Protein 2K3P (pdb70)

Sequence (161 aa):
SGNYLGVSQNFGRIAPVTGGTAGISVGVPGYLRTPSSTILAPSNAQIISLGLQTTLAPVLSSSGLSSASASARVSSLAQSLASALSTSRGTLSLSTFLNLLSSISSEIRASTSLDGTQATVEVLLEALAALLQVINGAQITDVNVSSVPSVNAALVSALVASGNYLGVSQNFGRIAPVTGGTAGISVGVPGYLRTPSSTILAPSNAQIISLGLQTTLAPVLSSSGLSSASASARVSSLAQSLASALSTSRGTLSLSTFLNLLSSISSEIRASTSLDGTQATVEVLLEALAALLQVINGAQITDVNVSSVPSVNAALVSALVASGNYLGVSQNFGRIAPVTGGTAGISVGVPGYLRTPSSTILAPSNAQIISLGLQTTLAPVLSSSGLSSASASARVSSLAQSLASALSTSRGTLSLSTFLNLLSSISSEIRASTSLDGTQATVEVLLEALAALLQVINGAQITDVNVSSVPSVNAALVSALVASGNYLGVSQNFGRIAPVTGGTAGISVGVPGYLRTPSSTILAPSNAQIISLGLQTTLAPVLSSSGLSSASASARVSSLAQSLASALSTSRGTLSLSTFLNLLSSISSEIRASTSLDGTQATVEVLLEALAALLQVINGAQITDVNVSSVPSVNAALVSALVASGNYLGVSQNFGRIAPVTGGTAGISVGVPGYLRTPSSTILAPSNAQIISLGLQTTLAPVLSSSGLSSASASARVSSLAQSLASALSTSRGTLSLSTFLNLLSSISSEIRASTSLDGTQATVEVLLEALAALLQVINGAQITDVNVSSVPSVNAALVSALVASGNYLGVSQNFGRIAPVTGGTAGISVGVPGYLRTPSSTILAPSNAQIISLGLQTTLAPVLSSSGLSSASASARVSSLAQSLASALSTSRGTLSLSTFLNLLSSISSEIRASTSLDGTQATVEVLLEALAALLQVINGAQITDVNVSSVPSVNAALVSALVASGNYLGVSQNFGRIAPVTGGTAGISVGVPGYLRTPSSTILAPSNAQIISLGLQTTLAPVLSSSGLSSASASARVSSLAQSLASALSTSRGTLSLSTFLNLLSSISSEIRASTSLDGTQATVEVLLEALAALLQVINGAQITDVNVSSVPSVNAALVSALVASGNYLGVSQNFGRIAPVTGGTAGISVGVPGYLRTPSSTILAPSNAQIISLGLQTTLAPVLSSSGLSSASASARVSSLAQSLASALSTSRGTLSLSTFLNLLSSISSEIRASTSLDGTQATVEVLLEALAALLQVINGAQITDVNVSSVPSVNAALVSALVASGNYLGVSQNFGRIAPVTGGTAGISVGVPGYLRTPSSTILAPSNAQIISLGLQTTLAPVLSSSGLSSASASARVSSLAQSLASALSTSRGTLSLSTFLNLLSSISSEIRASTSLDGTQATVEVLLEALAALLQVINGAQITDVNVSSVPSVNAALVSALVASGNYLGVSQNFGRIAPVTGGTAGISVGVPGYLRTPSSTILAPSNAQIISLGLQTTLAPVLSSSGLSSASASARVSSLAQSLASALSTSRGTLSLSTFLNLLSSISSEIRASTSLDGTQATVEVLLEALAALLQVINGAQITDVNVSSVPSVNAALVSALVA

GO terms:
  GO:0042802 identical protein binding (F, IPI)

Foldseek 3Di:
DCCPPVVPPVPDCVDCPDDDPDDDCDDDPVQPPQDPPPPCRPPCNVVVCLVCLLLCQLVVVPHDDLPSLLSSLLSNQLVLVVCCVPPDPQDDDDVVVLVVQVVSCVVGPALPDVFAPSLVSLLVSVVVSQVVSCVSPNPPPNRPPDCRPNRHVSSVVSNVD

CATH classification: 1.10.10.1350

Structure (mmCIF, N/CA/C/O backbone):
data_2K3P
#
_entry.id   2K3P
#
loop_
_atom_site.group_PDB
_atom_site.id
_atom_site.type_symbol
_atom_site.label_atom_id
_atom_site.label_alt_id
_atom_site.label_comp_id
_atom_site.label_asym_id
_atom_site.label_entity_id
_atom_site.label_seq_id
_atom_site.pdbx_PDB_ins_code
_atom_site.Cartn_x
_atom_site.Cartn_y
_atom_site.Cartn_z
_atom_site.occupancy
_atom_site.B_iso_or_equiv
_atom_site.auth_seq_id
_atom_site.auth_comp_id
_atom_site.auth_asym_id
_atom_site.auth_atom_id
_atom_site.pdbx_PDB_model_num
ATOM 1 N N . SER A 1 1 ? 3.398 43.064 -10.250 1.00 0.00 1 SER A N 1
ATOM 2 C CA . SER A 1 1 ? 3.727 44.298 -9.490 1.00 0.00 1 SER A CA 1
ATOM 3 C C . SER A 1 1 ? 4.496 43.956 -8.204 1.00 0.00 1 SER A C 1
ATOM 4 O O . SER A 1 1 ? 4.974 42.827 -8.061 1.00 0.00 1 SER A O 1
ATOM 11 N N . GLY A 1 2 ? 4.641 44.897 -7.262 1.00 0.00 2 GLY A N 1
ATOM 12 C CA . GLY A 1 2 ? 5.450 44.761 -6.043 1.00 0.00 2 GLY A CA 1
ATOM 13 C C . GLY A 1 2 ? 4.719 45.231 -4.781 1.00 0.00 2 GLY A C 1
ATOM 14 O O . GLY A 1 2 ? 4.461 46.423 -4.611 1.00 0.00 2 GLY A O 1
ATOM 18 N N . ASN A 1 3 ? 4.421 44.290 -3.880 1.00 0.00 3 ASN A N 1
ATOM 19 C CA . ASN A 1 3 ? 3.825 44.550 -2.560 1.00 0.00 3 ASN A CA 1
ATOM 20 C C . ASN A 1 3 ? 4.865 44.758 -1.436 1.00 0.00 3 ASN A C 1
ATOM 21 O O . ASN A 1 3 ? 4.481 44.953 -0.281 1.00 0.00 3 ASN A O 1
ATOM 32 N N . TYR A 1 4 ? 6.169 44.766 -1.748 1.00 0.00 4 TYR A N 1
ATOM 33 C CA . TYR A 1 4 ? 7.246 45.134 -0.814 1.00 0.00 4 TYR A CA 1
ATOM 34 C C . TYR A 1 4 ? 6.989 46.527 -0.199 1.00 0.00 4 TYR A C 1
ATOM 35 O O . TYR A 1 4 ? 6.936 47.535 -0.910 1.00 0.00 4 TYR A O 1
ATOM 53 N N . LEU A 1 5 ? 6.741 46.577 1.120 1.00 0.00 5 LEU A N 1
ATOM 54 C CA . LEU A 1 5 ? 6.269 47.769 1.854 1.00 0.00 5 LEU A CA 1
ATOM 55 C C . LEU A 1 5 ? 5.102 48.518 1.148 1.00 0.00 5 LEU A C 1
ATOM 56 O O . LEU A 1 5 ? 4.952 49.726 1.308 1.00 0.00 5 LEU A O 1
ATOM 72 N N . GLY A 1 6 ? 4.322 47.835 0.295 1.00 0.00 6 GLY A N 1
ATOM 73 C CA . GLY A 1 6 ? 3.359 48.395 -0.674 1.00 0.00 6 GLY A CA 1
ATOM 74 C C . GLY A 1 6 ? 3.782 49.675 -1.421 1.00 0.00 6 GLY A C 1
ATOM 75 O O . GLY A 1 6 ? 2.912 50.446 -1.826 1.00 0.00 6 GLY A O 1
ATOM 79 N N . VAL A 1 7 ? 5.090 49.947 -1.561 1.00 0.00 7 VAL A N 1
ATOM 80 C CA . VAL A 1 7 ? 5.681 51.229 -2.025 1.00 0.00 7 VAL A CA 1
ATOM 81 C C . VAL A 1 7 ? 5.259 52.466 -1.179 1.00 0.00 7 VAL A C 1
ATOM 82 O O . VAL A 1 7 ? 5.623 53.601 -1.488 1.00 0.00 7 VAL A O 1
ATOM 95 N N . SER A 1 8 ? 4.536 52.282 -0.067 1.00 0.00 8 SER A N 1
ATOM 96 C CA . SER A 1 8 ? 4.048 53.339 0.834 1.00 0.00 8 SER A CA 1
ATOM 97 C C . SER A 1 8 ? 3.628 52.764 2.196 1.00 0.00 8 SER A C 1
ATOM 98 O O . SER A 1 8 ? 3.021 51.694 2.257 1.00 0.00 8 SER A O 1
ATOM 106 N N . GLN A 1 9 ? 3.883 53.487 3.294 1.00 0.00 9 GLN A N 1
ATOM 107 C CA . GLN A 1 9 ? 3.627 53.041 4.677 1.00 0.00 9 GLN A CA 1
ATOM 108 C C . GLN A 1 9 ? 2.164 52.623 4.963 1.00 0.00 9 GLN A C 1
ATOM 109 O O . GLN A 1 9 ? 1.907 51.878 5.910 1.00 0.00 9 GLN A O 1
ATOM 123 N N . ASN A 1 10 ? 1.205 53.033 4.125 1.00 0.00 10 ASN A N 1
ATOM 124 C CA . ASN A 1 10 ? -0.200 52.607 4.183 1.00 0.00 10 ASN A CA 1
ATOM 125 C C . ASN A 1 10 ? -0.430 51.092 3.918 1.00 0.00 10 ASN A C 1
ATOM 126 O O . ASN A 1 10 ? -1.548 50.604 4.095 1.00 0.00 10 ASN A O 1
ATOM 137 N N . PHE A 1 11 ? 0.597 50.338 3.498 1.00 0.00 11 PHE A N 1
ATOM 138 C CA . PHE A 1 11 ? 0.520 48.920 3.100 1.00 0.00 11 PHE A CA 1
ATOM 139 C C . PHE A 1 11 ? -0.024 47.931 4.150 1.00 0.00 11 PHE A C 1
ATOM 140 O O . PHE A 1 11 ? -0.369 46.807 3.791 1.00 0.00 11 PHE A O 1
ATOM 157 N N . GLY A 1 12 ? -0.137 48.314 5.428 1.00 0.00 12 GLY A N 1
ATOM 158 C CA . GLY A 1 12 ? -0.645 47.465 6.521 1.00 0.00 12 GLY A CA 1
ATOM 159 C C . GLY A 1 12 ? -2.052 46.871 6.306 1.00 0.00 12 GLY A C 1
ATOM 160 O O . GLY A 1 12 ? -2.407 45.891 6.962 1.00 0.00 12 GLY A O 1
ATOM 164 N N . ARG A 1 13 ? -2.834 47.419 5.363 1.00 0.00 13 ARG A N 1
ATOM 165 C CA . ARG A 1 13 ? -4.171 46.947 4.934 1.00 0.00 13 ARG A CA 1
ATOM 166 C C . ARG A 1 13 ? -4.224 46.511 3.459 1.00 0.00 13 ARG A C 1
ATOM 167 O O . ARG A 1 13 ? -5.304 46.398 2.879 1.00 0.00 13 ARG A O 1
ATOM 188 N N . ILE A 1 14 ? -3.059 46.263 2.856 1.00 0.00 14 ILE A N 1
ATOM 189 C CA . ILE A 1 14 ? -2.859 45.879 1.452 1.00 0.00 14 ILE A CA 1
ATOM 190 C C . ILE A 1 14 ? -2.129 44.527 1.428 1.00 0.00 14 ILE A C 1
ATOM 191 O O . ILE A 1 14 ? -0.900 44.444 1.489 1.00 0.00 14 ILE A O 1
ATOM 206 N N . ALA A 1 15 ? -2.922 43.453 1.405 1.00 0.00 15 ALA A N 1
ATOM 207 C CA . ALA A 1 15 ? -2.473 42.064 1.260 1.00 0.00 15 ALA A CA 1
ATOM 208 C C . ALA A 1 15 ? -1.612 41.842 -0.015 1.00 0.00 15 ALA A C 1
ATOM 209 O O . ALA A 1 15 ? -1.603 42.705 -0.901 1.00 0.00 15 ALA A O 1
ATOM 216 N N . PRO A 1 16 ? -0.907 40.699 -0.165 1.00 0.00 16 PRO A N 1
ATOM 217 C CA . PRO A 1 16 ? -0.143 40.367 -1.372 1.00 0.00 16 PRO A CA 1
ATOM 218 C C . PRO A 1 16 ? -1.044 40.032 -2.585 1.00 0.00 16 PRO A C 1
ATOM 219 O O . PRO A 1 16 ? -1.128 38.886 -3.032 1.00 0.00 16 PRO A O 1
ATOM 230 N N . VAL A 1 17 ? -1.737 41.042 -3.127 1.00 0.00 17 VAL A N 1
ATOM 231 C CA . VAL A 1 17 ? -2.537 41.013 -4.375 1.00 0.00 17 VAL A CA 1
ATOM 232 C C . VAL A 1 17 ? -1.621 40.972 -5.621 1.00 0.00 17 VAL A C 1
ATOM 233 O O . VAL A 1 17 ? -1.732 41.784 -6.541 1.00 0.00 17 VAL A O 1
ATOM 246 N N . THR A 1 18 ? -0.654 40.052 -5.629 1.00 0.00 18 THR A N 1
ATOM 247 C CA . THR A 1 18 ? 0.358 39.859 -6.684 1.00 0.00 18 THR A CA 1
ATOM 248 C C . THR A 1 18 ? 0.642 38.370 -6.913 1.00 0.00 18 THR A C 1
ATOM 249 O O . THR A 1 18 ? 0.739 37.582 -5.968 1.00 0.00 18 THR A O 1
ATOM 260 N N . GLY A 1 19 ? 0.754 37.985 -8.189 1.00 0.00 19 GLY A N 1
ATOM 261 C CA . GLY A 1 19 ? 0.853 36.597 -8.663 1.00 0.00 19 GLY A CA 1
ATOM 262 C C . GLY A 1 19 ? -0.443 36.127 -9.341 1.00 0.00 19 GLY A C 1
ATOM 263 O O . GLY A 1 19 ? -1.543 36.515 -8.939 1.00 0.00 19 GLY A O 1
ATOM 267 N N . GLY A 1 20 ? -0.317 35.289 -10.373 1.00 0.00 20 GLY A N 1
ATOM 268 C CA . GLY A 1 20 ? -1.447 34.691 -11.104 1.00 0.00 20 GLY A CA 1
ATOM 269 C C . GLY A 1 20 ? -1.084 34.236 -12.520 1.00 0.00 20 GLY A C 1
ATOM 270 O O . GLY A 1 20 ? -1.435 33.128 -12.928 1.00 0.00 20 GLY A O 1
ATOM 274 N N . THR A 1 21 ? -0.329 35.059 -13.255 1.00 0.00 21 THR A N 1
A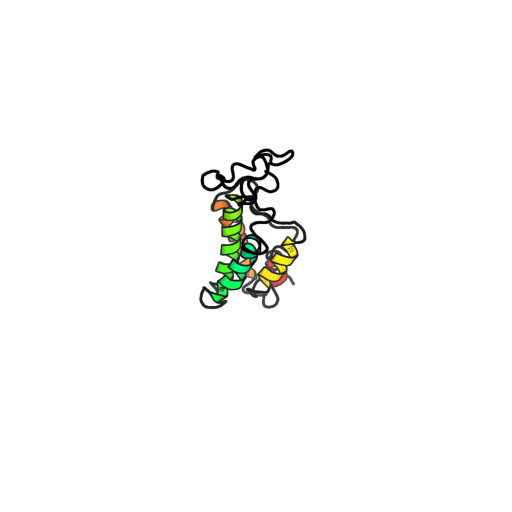TOM 275 C CA . THR A 1 21 ? 0.247 34.705 -14.566 1.00 0.00 21 THR A CA 1
ATOM 276 C C . THR A 1 21 ? 1.325 33.629 -14.396 1.00 0.00 21 THR A C 1
ATOM 277 O O . THR A 1 21 ? 2.395 33.890 -13.842 1.00 0.00 21 THR A O 1
ATOM 288 N N . ALA A 1 22 ? 1.047 32.417 -14.880 1.00 0.00 22 ALA A N 1
ATOM 289 C CA . ALA A 1 22 ? 1.890 31.221 -14.745 1.00 0.00 22 ALA A CA 1
ATOM 290 C C . ALA A 1 22 ? 2.635 30.894 -16.061 1.00 0.00 22 ALA A C 1
ATOM 291 O O . ALA A 1 22 ? 2.707 29.740 -16.495 1.00 0.00 22 ALA A O 1
ATOM 298 N N . GLY A 1 23 ? 3.138 31.932 -16.741 1.00 0.00 23 GLY A N 1
ATOM 299 C CA . GLY A 1 23 ? 3.711 31.831 -18.087 1.00 0.00 23 GLY A CA 1
ATOM 300 C C . GLY A 1 23 ? 2.690 31.350 -19.126 1.00 0.00 23 GLY A C 1
ATOM 301 O O . GLY A 1 23 ? 1.490 31.614 -19.016 1.00 0.00 23 GLY A O 1
ATOM 305 N N . ILE A 1 24 ? 3.165 30.606 -20.127 1.00 0.00 24 ILE A N 1
ATOM 306 C CA . ILE A 1 24 ? 2.357 29.956 -21.183 1.00 0.00 24 ILE A CA 1
ATOM 307 C C . ILE A 1 24 ? 1.449 28.797 -20.692 1.00 0.00 24 ILE A C 1
ATOM 308 O O . ILE A 1 24 ? 0.850 28.101 -21.513 1.00 0.00 24 ILE A O 1
ATOM 323 N N . SER A 1 25 ? 1.302 28.593 -19.377 1.00 0.00 25 SER A N 1
ATOM 324 C CA . SER A 1 25 ? 0.596 27.459 -18.751 1.00 0.00 25 SER A CA 1
ATOM 325 C C . SER A 1 25 ? -0.348 27.901 -17.619 1.00 0.00 25 SER A C 1
ATOM 326 O O . SER A 1 25 ? -0.269 27.397 -16.498 1.00 0.00 25 SER A O 1
ATOM 334 N N . VAL A 1 26 ? -1.250 28.851 -17.904 1.00 0.00 26 VAL A N 1
ATOM 335 C CA . VAL A 1 26 ? -2.288 29.384 -16.988 1.00 0.00 26 VAL A CA 1
ATOM 336 C C . VAL A 1 26 ? -3.135 28.262 -16.354 1.00 0.00 26 VAL A C 1
ATOM 337 O O . VAL A 1 26 ? -4.105 27.789 -16.946 1.00 0.00 26 VAL A O 1
ATOM 350 N N . GLY A 1 27 ? -2.756 27.817 -15.150 1.00 0.00 27 GLY A N 1
ATOM 351 C CA . GLY A 1 27 ? -3.416 26.739 -14.398 1.00 0.00 27 GLY A CA 1
ATOM 352 C C . GLY A 1 27 ? -3.505 25.387 -15.128 1.00 0.00 27 GLY A C 1
ATOM 353 O O . GLY A 1 27 ? -4.463 24.643 -14.907 1.00 0.00 27 GLY A O 1
ATOM 357 N N . VAL A 1 28 ? -2.545 25.066 -16.010 1.00 0.00 28 VAL A N 1
ATOM 358 C CA . VAL A 1 28 ? -2.571 23.871 -16.885 1.00 0.00 28 VAL A CA 1
ATOM 359 C C . VAL A 1 28 ? -1.205 23.146 -16.936 1.00 0.00 28 VAL A C 1
ATOM 360 O O . VAL A 1 28 ? -0.521 23.153 -17.963 1.00 0.00 28 VAL A O 1
ATOM 373 N N . PRO A 1 29 ? -0.752 22.538 -15.817 1.00 0.00 29 PRO A N 1
ATOM 374 C CA . PRO A 1 29 ? 0.540 21.848 -15.755 1.00 0.00 29 PRO A CA 1
ATOM 375 C C . PRO A 1 29 ? 0.553 20.519 -16.538 1.00 0.00 29 PRO A C 1
ATOM 376 O O . PRO A 1 29 ? 1.389 20.345 -17.423 1.00 0.00 29 PRO A O 1
ATOM 387 N N . GLY A 1 30 ? -0.370 19.594 -16.233 1.00 0.00 30 GLY A N 1
ATOM 388 C CA . GLY A 1 30 ? -0.536 18.251 -16.826 1.00 0.00 30 GLY A CA 1
ATOM 389 C C . GLY A 1 30 ? 0.671 17.305 -16.704 1.00 0.00 30 GLY A C 1
ATOM 390 O O . GLY A 1 30 ? 0.628 16.332 -15.950 1.00 0.00 30 GLY A O 1
ATOM 394 N N . TYR A 1 31 ? 1.761 17.607 -17.413 1.00 0.00 31 TYR A N 1
ATOM 395 C CA . TYR A 1 31 ? 3.035 16.871 -17.420 1.00 0.00 31 TYR A CA 1
ATOM 396 C C . TYR A 1 31 ? 3.750 16.852 -16.055 1.00 0.00 31 TYR A C 1
ATOM 397 O O . TYR A 1 31 ? 4.540 15.947 -15.778 1.00 0.00 31 TYR A O 1
ATOM 415 N N . LEU A 1 32 ? 3.486 17.857 -15.211 1.00 0.00 32 LEU A N 1
ATOM 416 C CA . LEU A 1 32 ? 4.153 18.090 -13.924 1.00 0.00 32 LEU A CA 1
ATOM 417 C C . LEU A 1 32 ? 3.210 18.832 -12.951 1.00 0.00 32 LEU A C 1
ATOM 418 O O . LEU A 1 32 ? 3.518 19.916 -12.451 1.00 0.00 32 LEU A O 1
ATOM 434 N N . ARG A 1 33 ? 2.013 18.266 -12.712 1.00 0.00 33 ARG A N 1
ATOM 435 C CA . ARG A 1 33 ? 0.996 18.753 -11.748 1.00 0.00 33 ARG A CA 1
ATOM 436 C C . ARG A 1 33 ? 1.430 18.569 -10.280 1.00 0.00 33 ARG A C 1
ATOM 437 O O . ARG A 1 33 ? 0.702 18.001 -9.471 1.00 0.00 33 ARG A O 1
ATOM 458 N N . THR A 1 34 ? 2.643 18.997 -9.934 1.00 0.00 34 THR A N 1
ATOM 459 C CA . THR A 1 34 ? 3.216 18.960 -8.578 1.00 0.00 34 THR A CA 1
ATOM 460 C C . THR A 1 34 ? 2.199 19.458 -7.530 1.00 0.00 34 THR A C 1
ATOM 461 O O . THR A 1 34 ? 1.605 20.519 -7.745 1.00 0.00 34 THR A O 1
ATOM 472 N N . PRO A 1 35 ? 1.978 18.743 -6.403 1.00 0.00 35 PRO A N 1
ATOM 473 C CA . PRO A 1 35 ? 0.905 19.041 -5.440 1.00 0.00 35 PRO A CA 1
ATOM 474 C C . PRO A 1 35 ? 1.092 20.336 -4.613 1.00 0.00 35 PRO A C 1
ATOM 475 O O . PRO A 1 35 ? 0.331 20.593 -3.680 1.00 0.00 35 PRO A O 1
ATOM 486 N N . SER A 1 36 ? 2.069 21.177 -4.959 1.00 0.00 36 SER A N 1
ATOM 487 C CA . SER A 1 36 ? 2.266 22.551 -4.479 1.00 0.00 36 SER A CA 1
ATOM 488 C C . SER A 1 36 ? 2.957 23.395 -5.560 1.00 0.00 36 SER A C 1
ATOM 489 O O . SER A 1 36 ? 3.772 22.882 -6.331 1.00 0.00 36 SER A O 1
ATOM 497 N N . SER A 1 37 ? 2.648 24.693 -5.612 1.00 0.00 37 SER A N 1
ATOM 498 C CA . SER A 1 37 ? 3.073 25.657 -6.648 1.00 0.00 37 SER A CA 1
ATOM 499 C C . SER A 1 37 ? 4.548 26.112 -6.531 1.00 0.00 37 SER A C 1
ATOM 500 O O . SER A 1 37 ? 4.849 27.305 -6.619 1.00 0.00 37 SER A O 1
ATOM 508 N N . THR A 1 38 ? 5.477 25.176 -6.295 1.00 0.00 38 THR A N 1
ATOM 509 C CA . THR A 1 38 ? 6.848 25.450 -5.808 1.00 0.00 38 THR A CA 1
ATOM 510 C C . THR A 1 38 ? 7.907 24.609 -6.546 1.00 0.00 38 THR A C 1
ATOM 511 O O . THR A 1 38 ? 8.804 24.033 -5.934 1.00 0.00 38 THR A O 1
ATOM 522 N N . ILE A 1 39 ? 7.801 24.534 -7.882 1.00 0.00 39 ILE A N 1
ATOM 523 C CA . ILE A 1 39 ? 8.650 23.780 -8.837 1.00 0.00 39 ILE A CA 1
ATOM 524 C C . ILE A 1 39 ? 8.750 22.271 -8.518 1.00 0.00 39 ILE A C 1
ATOM 525 O O . ILE A 1 39 ? 8.052 21.461 -9.126 1.00 0.00 39 ILE A O 1
ATOM 540 N N . LEU A 1 40 ? 9.579 21.903 -7.538 1.00 0.00 40 LEU A N 1
ATOM 541 C CA . LEU A 1 40 ? 9.780 20.562 -6.989 1.00 0.00 40 LEU A CA 1
ATOM 542 C C . LEU A 1 40 ? 9.451 20.608 -5.486 1.00 0.00 40 LEU A C 1
ATOM 543 O O . LEU A 1 40 ? 10.314 20.417 -4.630 1.00 0.00 40 LEU A O 1
ATOM 559 N N . ALA A 1 41 ? 8.190 20.900 -5.160 1.00 0.00 41 ALA A N 1
ATOM 560 C CA . ALA A 1 41 ? 7.666 20.827 -3.796 1.00 0.00 41 ALA A CA 1
ATOM 561 C C . ALA A 1 41 ? 7.975 19.501 -3.048 1.00 0.00 41 ALA A C 1
ATOM 562 O O . ALA A 1 41 ? 8.317 19.579 -1.864 1.00 0.00 41 ALA A O 1
ATOM 569 N N . PRO A 1 42 ? 7.949 18.299 -3.679 1.00 0.00 42 PRO A N 1
ATOM 570 C CA . PRO A 1 42 ? 8.423 17.045 -3.071 1.00 0.00 42 PRO A CA 1
ATOM 571 C C . PRO A 1 42 ? 9.968 16.953 -3.006 1.00 0.00 42 PRO A C 1
ATOM 572 O O . PRO A 1 42 ? 10.536 15.911 -3.330 1.00 0.00 42 PRO A O 1
ATOM 583 N N . SER A 1 43 ? 10.645 18.040 -2.614 1.00 0.00 43 SER A N 1
ATOM 584 C CA . SER A 1 43 ? 12.099 18.292 -2.650 1.00 0.00 43 SER A CA 1
ATOM 585 C C . SER A 1 43 ? 12.940 17.195 -1.979 1.00 0.00 43 SER A C 1
ATOM 586 O O . SER A 1 43 ? 13.264 17.268 -0.790 1.00 0.00 43 SER A O 1
ATOM 594 N N . ASN A 1 44 ? 13.237 16.137 -2.742 1.00 0.00 44 ASN A N 1
ATOM 595 C CA . ASN A 1 44 ? 13.738 14.842 -2.266 1.00 0.00 44 ASN A CA 1
ATOM 596 C C . ASN A 1 44 ? 13.079 14.368 -0.947 1.00 0.00 44 ASN A C 1
ATOM 597 O O . ASN A 1 44 ? 13.755 13.916 -0.019 1.00 0.00 44 ASN A O 1
ATOM 608 N N . ALA A 1 45 ? 11.744 14.470 -0.880 1.00 0.00 45 ALA A N 1
ATOM 609 C CA . ALA A 1 45 ? 10.922 14.081 0.272 1.00 0.00 45 ALA A CA 1
ATOM 610 C C . ALA A 1 45 ? 9.810 13.108 -0.159 1.00 0.00 45 ALA A C 1
ATOM 611 O O . ALA A 1 45 ? 10.068 11.910 -0.220 1.00 0.00 45 ALA A O 1
ATOM 618 N N . GLN A 1 46 ? 8.615 13.579 -0.543 1.00 0.00 46 GLN A N 1
ATOM 619 C CA . GLN A 1 46 ? 7.507 12.720 -1.007 1.00 0.00 46 GLN A CA 1
ATOM 620 C C . GLN A 1 46 ? 7.902 11.794 -2.173 1.00 0.00 46 GLN A C 1
ATOM 621 O O . GLN A 1 46 ? 7.508 10.630 -2.190 1.00 0.00 46 GLN A O 1
ATOM 635 N N . ILE A 1 47 ? 8.707 12.268 -3.133 1.00 0.00 47 ILE A N 1
ATOM 636 C CA . ILE A 1 47 ? 9.156 11.428 -4.258 1.00 0.00 47 ILE A CA 1
ATOM 637 C C . ILE A 1 47 ? 10.160 10.338 -3.824 1.00 0.00 47 ILE A C 1
ATOM 638 O O . ILE A 1 47 ? 10.323 9.329 -4.506 1.00 0.00 47 ILE A O 1
ATOM 653 N N . ILE A 1 48 ? 10.785 10.508 -2.652 1.00 0.00 48 ILE A N 1
ATOM 654 C CA . ILE A 1 48 ? 11.672 9.534 -1.999 1.00 0.00 48 ILE A CA 1
ATOM 655 C C . ILE A 1 48 ? 10.891 8.669 -0.992 1.00 0.00 48 ILE A C 1
ATOM 656 O O . ILE A 1 48 ? 11.374 7.604 -0.625 1.00 0.00 48 ILE A O 1
ATOM 671 N N . SER A 1 49 ? 9.651 9.014 -0.619 1.00 0.00 49 SER A N 1
ATOM 672 C CA . SER A 1 49 ? 8.734 8.117 0.115 1.00 0.00 49 SER A CA 1
ATOM 673 C C . SER A 1 49 ? 8.387 6.835 -0.650 1.00 0.00 49 SER A C 1
ATOM 674 O O . SER A 1 49 ? 8.021 5.836 -0.033 1.00 0.00 49 SER A O 1
ATOM 682 N N . LEU A 1 50 ? 8.565 6.813 -1.975 1.00 0.00 50 LEU A N 1
ATOM 683 C CA . LEU A 1 50 ? 8.548 5.598 -2.805 1.00 0.00 50 LEU A CA 1
ATOM 684 C C . LEU A 1 50 ? 9.730 4.643 -2.526 1.00 0.00 50 LEU A C 1
ATOM 685 O O . LEU A 1 50 ? 9.668 3.468 -2.878 1.00 0.00 50 LEU A O 1
ATOM 701 N N . GLY A 1 51 ? 10.768 5.125 -1.837 1.00 0.00 51 GLY A N 1
ATOM 702 C CA . GLY A 1 51 ? 11.821 4.338 -1.196 1.00 0.00 51 GLY A CA 1
ATOM 703 C C . GLY A 1 51 ? 11.597 4.243 0.317 1.00 0.00 51 GLY A C 1
ATOM 704 O O . GLY A 1 51 ? 11.392 3.144 0.817 1.00 0.00 51 GLY A O 1
ATOM 708 N N . LEU A 1 52 ? 11.536 5.362 1.052 1.00 0.00 52 LEU A N 1
ATOM 709 C CA . LEU A 1 52 ? 11.471 5.399 2.526 1.00 0.00 52 LEU A CA 1
ATOM 710 C C . LEU A 1 52 ? 10.366 4.514 3.121 1.00 0.00 52 LEU A C 1
ATOM 711 O O . LEU A 1 52 ? 10.615 3.836 4.114 1.00 0.00 52 LEU A O 1
ATOM 727 N N . GLN A 1 53 ? 9.178 4.453 2.505 1.00 0.00 53 GLN A N 1
ATOM 728 C CA . GLN A 1 53 ? 8.097 3.553 2.926 1.00 0.00 53 GLN A CA 1
ATOM 729 C C . GLN A 1 53 ? 8.549 2.086 2.966 1.00 0.00 53 GLN A C 1
ATOM 730 O O . GLN A 1 53 ? 8.240 1.387 3.923 1.00 0.00 53 GLN A O 1
ATOM 744 N N . THR A 1 54 ? 9.278 1.596 1.957 1.00 0.00 54 THR A N 1
ATOM 745 C CA . THR A 1 54 ? 9.752 0.198 1.876 1.00 0.00 54 THR A CA 1
ATOM 746 C C . THR A 1 54 ? 11.116 -0.011 2.551 1.00 0.00 54 THR A C 1
ATOM 747 O O . THR A 1 54 ? 11.341 -1.066 3.148 1.00 0.00 54 THR A O 1
ATOM 758 N N . THR A 1 55 ? 11.963 1.024 2.626 1.00 0.00 55 THR A N 1
ATOM 759 C CA . THR A 1 55 ? 13.187 1.025 3.450 1.00 0.00 55 THR A CA 1
ATOM 760 C C . THR A 1 55 ? 12.860 0.861 4.937 1.00 0.00 55 THR A C 1
ATOM 761 O O . THR A 1 55 ? 13.489 0.053 5.621 1.00 0.00 55 THR A O 1
ATOM 772 N N . LEU A 1 56 ? 11.860 1.600 5.442 1.00 0.00 56 LEU A N 1
ATOM 773 C CA . LEU A 1 56 ? 11.435 1.572 6.847 1.00 0.00 56 LEU A CA 1
ATOM 774 C C . LEU A 1 56 ? 10.318 0.553 7.120 1.00 0.00 56 LEU A C 1
ATOM 775 O O . LEU A 1 56 ? 10.088 0.250 8.284 1.00 0.00 56 LEU A O 1
ATOM 791 N N . ALA A 1 57 ? 9.650 -0.024 6.114 1.00 0.00 57 ALA A N 1
ATOM 792 C CA . ALA A 1 57 ? 8.629 -1.060 6.320 1.00 0.00 57 ALA A CA 1
ATOM 793 C C . ALA A 1 57 ? 9.093 -2.226 7.225 1.00 0.00 57 ALA A C 1
ATOM 794 O O . ALA A 1 57 ? 8.413 -2.483 8.218 1.00 0.00 57 ALA A O 1
ATOM 801 N N . PRO A 1 58 ? 10.239 -2.906 6.994 1.00 0.00 58 PRO A N 1
ATOM 802 C CA . PRO A 1 58 ? 10.707 -3.940 7.920 1.00 0.00 58 PRO A CA 1
ATOM 803 C C . PRO A 1 58 ? 11.130 -3.347 9.273 1.00 0.00 58 PRO A C 1
ATOM 804 O O . PRO A 1 58 ? 10.926 -3.972 10.309 1.00 0.00 58 PRO A O 1
ATOM 815 N N . VAL A 1 59 ? 11.663 -2.123 9.299 1.00 0.00 59 VAL A N 1
ATOM 816 C CA . VAL A 1 59 ? 12.091 -1.433 10.531 1.00 0.00 59 VAL A CA 1
ATOM 817 C C . VAL A 1 59 ? 10.899 -1.092 11.447 1.00 0.00 59 VAL A C 1
ATOM 818 O O . VAL A 1 59 ? 11.008 -1.229 12.667 1.00 0.00 59 VAL A O 1
ATOM 831 N N . LEU A 1 60 ? 9.748 -0.707 10.879 1.00 0.00 60 LEU A N 1
ATOM 832 C CA . LEU A 1 60 ? 8.530 -0.334 11.616 1.00 0.00 60 LEU A CA 1
ATOM 833 C C . LEU A 1 60 ? 7.600 -1.534 11.891 1.00 0.00 60 LEU A C 1
ATOM 834 O O . LEU A 1 60 ? 6.947 -1.573 12.934 1.00 0.00 60 LEU A O 1
ATOM 850 N N . SER A 1 61 ? 7.586 -2.544 11.012 1.00 0.00 61 SER A N 1
ATOM 851 C CA . SER A 1 61 ? 6.784 -3.778 11.133 1.00 0.00 61 SER A CA 1
ATOM 852 C C . SER A 1 61 ? 7.531 -4.913 11.868 1.00 0.00 61 SER A C 1
ATOM 853 O O . SER A 1 61 ? 7.356 -6.094 11.555 1.00 0.00 61 SER A O 1
ATOM 861 N N . SER A 1 62 ? 8.359 -4.562 12.860 1.00 0.00 62 SER A N 1
ATOM 862 C CA . SER A 1 62 ? 9.083 -5.479 13.763 1.00 0.00 62 SER A CA 1
ATOM 863 C C . SER A 1 62 ? 10.055 -6.454 13.069 1.00 0.00 62 SER A C 1
ATOM 864 O O . SER A 1 62 ? 9.936 -7.677 13.184 1.00 0.00 62 SER A O 1
ATOM 872 N N . SER A 1 63 ? 11.049 -5.885 12.378 1.00 0.00 63 SER A N 1
ATOM 873 C CA . SER A 1 63 ? 12.155 -6.543 11.656 1.00 0.00 63 SER A CA 1
ATOM 874 C C . SER A 1 63 ? 11.737 -7.222 10.339 1.00 0.00 63 SER A C 1
ATOM 875 O O . SER A 1 63 ? 10.556 -7.422 10.063 1.00 0.00 63 SER A O 1
ATOM 883 N N . GLY A 1 64 ? 12.715 -7.603 9.512 1.00 0.00 64 GLY A N 1
ATOM 884 C CA . GLY A 1 64 ? 12.559 -8.203 8.177 1.00 0.00 64 GLY A CA 1
ATOM 885 C C . GLY A 1 64 ? 12.198 -9.697 8.195 1.00 0.00 64 GLY A C 1
ATOM 886 O O . GLY A 1 64 ? 12.829 -10.500 7.505 1.00 0.00 64 GLY A O 1
ATOM 890 N N . LEU A 1 65 ? 11.230 -10.082 9.032 1.00 0.00 65 LEU A N 1
ATOM 891 C CA . LEU A 1 65 ? 10.670 -11.439 9.109 1.00 0.00 65 LEU A CA 1
ATOM 892 C C . LEU A 1 65 ? 9.843 -11.801 7.857 1.00 0.00 65 LEU A C 1
ATOM 893 O O . LEU A 1 65 ? 9.494 -10.934 7.048 1.00 0.00 65 LEU A O 1
ATOM 909 N N . SER A 1 66 ? 9.477 -13.084 7.736 1.00 0.00 66 SER A N 1
ATOM 910 C CA . SER A 1 66 ? 8.704 -13.731 6.647 1.00 0.00 66 SER A CA 1
ATOM 911 C C . SER A 1 66 ? 7.224 -13.294 6.520 1.00 0.00 66 SER A C 1
ATOM 912 O O . SER A 1 66 ? 6.341 -14.084 6.181 1.00 0.00 66 SER A O 1
ATOM 920 N N . SER A 1 67 ? 6.950 -12.021 6.800 1.00 0.00 67 SER A N 1
ATOM 921 C CA . SER A 1 67 ? 5.677 -11.315 6.606 1.00 0.00 67 SER A CA 1
ATOM 922 C C . SER A 1 67 ? 5.950 -9.835 6.311 1.00 0.00 67 SER A C 1
ATOM 923 O O . SER A 1 67 ? 5.445 -9.287 5.331 1.00 0.00 67 SER A O 1
ATOM 931 N N . ALA A 1 68 ? 6.844 -9.204 7.082 1.00 0.00 68 ALA A N 1
ATOM 932 C CA . ALA A 1 68 ? 7.279 -7.823 6.881 1.00 0.00 68 ALA A CA 1
ATOM 933 C C . ALA A 1 68 ? 8.019 -7.589 5.548 1.00 0.00 68 ALA A C 1
ATOM 934 O O . ALA A 1 68 ? 7.790 -6.568 4.902 1.00 0.00 68 ALA A O 1
ATOM 941 N N . SER A 1 69 ? 8.866 -8.524 5.097 1.00 0.00 69 SER A N 1
ATOM 942 C CA . SER A 1 69 ? 9.573 -8.405 3.805 1.00 0.00 69 SER A CA 1
ATOM 943 C C . SER A 1 69 ? 8.629 -8.459 2.596 1.00 0.00 69 SER A C 1
ATOM 944 O O . SER A 1 69 ? 8.852 -7.756 1.610 1.00 0.00 69 SER A O 1
ATOM 952 N N . ALA A 1 70 ? 7.543 -9.237 2.682 1.00 0.00 70 ALA A N 1
ATOM 953 C CA . ALA A 1 70 ? 6.448 -9.197 1.711 1.00 0.00 70 ALA A CA 1
ATOM 954 C C . ALA A 1 70 ? 5.637 -7.895 1.845 1.00 0.00 70 ALA A C 1
ATOM 955 O O . ALA A 1 70 ? 5.404 -7.210 0.848 1.00 0.00 70 ALA A O 1
ATOM 962 N N . SER A 1 71 ? 5.271 -7.512 3.076 1.00 0.00 71 SER A N 1
ATOM 963 C CA . SER A 1 71 ? 4.531 -6.281 3.388 1.00 0.00 71 SER A CA 1
ATOM 964 C C . SER A 1 71 ? 5.211 -5.029 2.828 1.00 0.00 71 SER A C 1
ATOM 965 O O . SER A 1 71 ? 4.541 -4.184 2.244 1.00 0.00 71 SER A O 1
ATOM 973 N N . ALA A 1 72 ? 6.541 -4.928 2.910 1.00 0.00 72 ALA A N 1
ATOM 974 C CA . ALA A 1 72 ? 7.319 -3.830 2.339 1.00 0.00 72 ALA A CA 1
ATOM 975 C C . ALA A 1 72 ? 7.103 -3.656 0.821 1.00 0.00 72 ALA A C 1
ATOM 976 O O . ALA A 1 72 ? 6.783 -2.555 0.360 1.00 0.00 72 ALA A O 1
ATOM 983 N N . ARG A 1 73 ? 7.220 -4.745 0.047 1.00 0.00 73 ARG A N 1
ATOM 984 C CA . ARG A 1 73 ? 7.050 -4.722 -1.418 1.00 0.00 73 ARG A CA 1
ATOM 985 C C . ARG A 1 73 ? 5.582 -4.564 -1.832 1.00 0.00 73 ARG A C 1
ATOM 986 O O . ARG A 1 73 ? 5.275 -3.760 -2.712 1.00 0.00 73 ARG A O 1
ATOM 1007 N N . VAL A 1 74 ? 4.665 -5.242 -1.137 1.00 0.00 74 VAL A N 1
ATOM 1008 C CA . VAL A 1 74 ? 3.207 -5.078 -1.292 1.00 0.00 74 VAL A CA 1
ATOM 1009 C C . VAL A 1 74 ? 2.767 -3.644 -0.978 1.00 0.00 74 VAL A C 1
ATOM 1010 O O . VAL A 1 74 ? 1.938 -3.096 -1.697 1.00 0.00 74 VAL A O 1
ATOM 1023 N N . SER A 1 75 ? 3.350 -2.999 0.036 1.00 0.00 75 SER A N 1
ATOM 1024 C CA . SER A 1 75 ? 3.087 -1.597 0.376 1.00 0.00 75 SER A CA 1
ATOM 1025 C C . SER A 1 75 ? 3.522 -0.660 -0.754 1.00 0.00 75 SER A C 1
ATOM 1026 O O . SER A 1 75 ? 2.727 0.175 -1.181 1.00 0.00 75 SER A O 1
ATOM 1034 N N . SER A 1 76 ? 4.710 -0.858 -1.345 1.00 0.00 76 SER A N 1
ATOM 1035 C CA . SER A 1 76 ? 5.134 -0.097 -2.536 1.00 0.00 76 SER A CA 1
ATOM 1036 C C . SER A 1 76 ? 4.214 -0.297 -3.742 1.00 0.00 76 SER A C 1
ATOM 1037 O O . SER A 1 76 ? 3.912 0.667 -4.442 1.00 0.00 76 SER A O 1
ATOM 1045 N N . LEU A 1 77 ? 3.718 -1.517 -3.968 1.00 0.00 77 LEU A N 1
ATOM 1046 C CA . LEU A 1 77 ? 2.727 -1.812 -5.009 1.00 0.00 77 LEU A CA 1
ATOM 1047 C C . LEU A 1 77 ? 1.355 -1.171 -4.721 1.00 0.00 77 LEU A C 1
ATOM 1048 O O . LEU A 1 77 ? 0.729 -0.640 -5.637 1.00 0.00 77 LEU A O 1
ATOM 1064 N N . ALA A 1 78 ? 0.911 -1.131 -3.463 1.00 0.00 78 ALA A N 1
ATOM 1065 C CA . ALA A 1 78 ? -0.286 -0.400 -3.047 1.00 0.00 78 ALA A CA 1
ATOM 1066 C C . ALA A 1 78 ? -0.126 1.127 -3.222 1.00 0.00 78 ALA A C 1
ATOM 1067 O O . ALA A 1 78 ? -1.008 1.779 -3.789 1.00 0.00 78 ALA A O 1
ATOM 1074 N N . GLN A 1 79 ? 1.016 1.701 -2.814 1.00 0.00 79 GLN A N 1
ATOM 1075 C CA . GLN A 1 79 ? 1.340 3.111 -3.067 1.00 0.00 79 GLN A CA 1
ATOM 1076 C C . GLN A 1 79 ? 1.516 3.407 -4.563 1.00 0.00 79 GLN A C 1
ATOM 1077 O O . GLN A 1 79 ? 1.229 4.526 -4.977 1.00 0.00 79 GLN A O 1
ATOM 1091 N N . SER A 1 80 ? 1.923 2.440 -5.392 1.00 0.00 80 SER A N 1
ATOM 1092 C CA . SER A 1 80 ? 1.997 2.617 -6.848 1.00 0.00 80 SER A CA 1
ATOM 1093 C C . SER A 1 80 ? 0.634 3.015 -7.429 1.00 0.00 80 SER A C 1
ATOM 10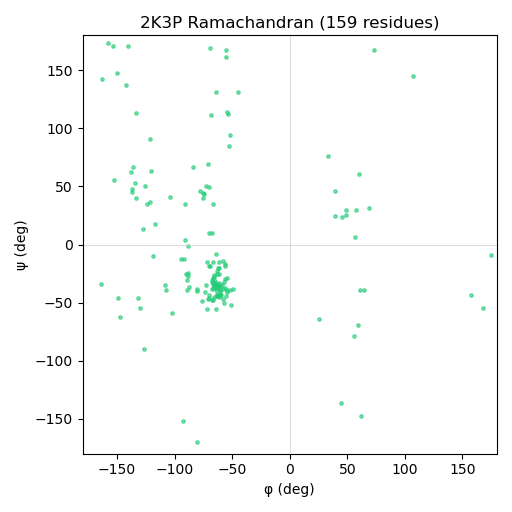94 O O . SER A 1 80 ? 0.538 4.019 -8.140 1.00 0.00 80 SER A O 1
ATOM 1102 N N . LEU A 1 81 ? -0.448 2.323 -7.034 1.00 0.00 81 LEU A N 1
ATOM 1103 C CA . LEU A 1 81 ? -1.808 2.752 -7.376 1.00 0.00 81 LEU A CA 1
ATOM 1104 C C . LEU A 1 81 ? -2.194 4.066 -6.675 1.00 0.00 81 LEU A C 1
ATOM 1105 O O . LEU A 1 81 ? -2.681 4.976 -7.339 1.00 0.00 81 LEU A O 1
ATOM 1121 N N . ALA A 1 82 ? -1.971 4.216 -5.364 1.00 0.00 82 ALA A N 1
ATOM 1122 C CA . ALA A 1 82 ? -2.362 5.442 -4.647 1.00 0.00 82 ALA A CA 1
ATOM 1123 C C . ALA A 1 82 ? -1.718 6.722 -5.235 1.00 0.00 82 ALA A C 1
ATOM 1124 O O . ALA A 1 82 ? -2.379 7.752 -5.373 1.00 0.00 82 ALA A O 1
ATOM 1131 N N . SER A 1 83 ? -0.453 6.633 -5.658 1.00 0.00 83 SER A N 1
ATOM 1132 C CA . SER A 1 83 ? 0.296 7.664 -6.390 1.00 0.00 83 SER A CA 1
ATOM 1133 C C . SER A 1 83 ? -0.318 7.970 -7.763 1.00 0.00 83 SER A C 1
ATOM 1134 O O . SER A 1 83 ? -0.366 9.131 -8.176 1.00 0.00 83 SER A O 1
ATOM 1142 N N . ALA A 1 84 ? -0.863 6.959 -8.452 1.00 0.00 84 ALA A N 1
ATOM 1143 C CA . ALA A 1 84 ? -1.625 7.142 -9.687 1.00 0.00 84 ALA A CA 1
ATOM 1144 C C . ALA A 1 84 ? -2.946 7.908 -9.486 1.00 0.00 84 ALA A C 1
ATOM 1145 O O . ALA A 1 84 ? -3.335 8.708 -10.337 1.00 0.00 84 ALA A O 1
ATOM 1152 N N . LEU A 1 85 ? -3.624 7.701 -8.348 1.00 0.00 85 LEU A N 1
ATOM 1153 C CA . LEU A 1 85 ? -4.829 8.466 -7.990 1.00 0.00 85 LEU A CA 1
ATOM 1154 C C . LEU A 1 85 ? -4.506 9.944 -7.659 1.00 0.00 85 LEU A C 1
ATOM 1155 O O . LEU A 1 85 ? -5.395 10.799 -7.700 1.00 0.00 85 LEU A O 1
ATOM 1171 N N . SER A 1 86 ? -3.235 10.248 -7.366 1.00 0.00 86 SER A N 1
ATOM 1172 C CA . SER A 1 86 ? -2.658 11.591 -7.184 1.00 0.00 86 SER A CA 1
ATOM 1173 C C . SER A 1 86 ? -2.065 12.137 -8.508 1.00 0.00 86 SER A C 1
ATOM 1174 O O . SER A 1 86 ? -2.558 11.828 -9.594 1.00 0.00 86 SER A O 1
ATOM 1182 N N . THR A 1 87 ? -1.045 13.002 -8.439 1.00 0.00 87 THR A N 1
ATOM 1183 C CA . THR A 1 87 ? -0.358 13.646 -9.582 1.00 0.00 87 THR A CA 1
ATOM 1184 C C . THR A 1 87 ? 0.226 12.677 -10.626 1.00 0.00 87 THR A C 1
ATOM 1185 O O . THR A 1 87 ? 0.205 12.986 -11.820 1.00 0.00 87 THR A O 1
ATOM 1196 N N . SER A 1 88 ? 0.773 11.532 -10.203 1.00 0.00 88 SER A N 1
ATOM 1197 C CA . SER A 1 88 ? 1.425 10.546 -11.088 1.00 0.00 88 SER A CA 1
ATOM 1198 C C . SER A 1 88 ? 0.410 9.632 -11.817 1.00 0.00 88 SER A C 1
ATOM 1199 O O . SER A 1 88 ? -0.800 9.856 -11.762 1.00 0.00 88 SER A O 1
ATOM 1207 N N . ARG A 1 89 ? 0.891 8.574 -12.489 1.00 0.00 89 ARG A N 1
ATOM 1208 C CA . ARG A 1 89 ? 0.102 7.438 -13.012 1.00 0.00 89 ARG A CA 1
ATOM 1209 C C . ARG A 1 89 ? 0.756 6.081 -12.676 1.00 0.00 89 ARG A C 1
ATOM 1210 O O . ARG A 1 89 ? 0.848 5.179 -13.503 1.00 0.00 89 ARG A O 1
ATOM 1231 N N . GLY A 1 90 ? 1.290 5.969 -11.454 1.00 0.00 90 GLY A N 1
ATOM 1232 C CA . GLY A 1 90 ? 1.944 4.750 -10.953 1.00 0.00 90 GLY A CA 1
ATOM 1233 C C . GLY A 1 90 ? 3.270 4.444 -11.656 1.00 0.00 90 GLY A C 1
ATOM 1234 O O . GLY A 1 90 ? 3.638 3.283 -11.844 1.00 0.00 90 GLY A O 1
ATOM 1238 N N . THR A 1 91 ? 3.973 5.498 -12.075 1.00 0.00 91 THR A N 1
ATOM 1239 C CA . THR A 1 91 ? 5.245 5.468 -12.814 1.00 0.00 91 THR A CA 1
ATOM 1240 C C . THR A 1 91 ? 6.182 6.574 -12.307 1.00 0.00 91 THR A C 1
ATOM 1241 O O . THR A 1 91 ? 5.785 7.428 -11.510 1.00 0.00 91 THR A O 1
ATOM 1252 N N . LEU A 1 92 ? 7.445 6.552 -12.741 1.00 0.00 92 LEU A N 1
ATOM 1253 C CA . LEU A 1 92 ? 8.505 7.472 -12.298 1.00 0.00 92 LEU A CA 1
ATOM 1254 C C . LEU A 1 92 ? 9.493 7.746 -13.442 1.00 0.00 92 LEU A C 1
ATOM 1255 O O . LEU A 1 92 ? 9.598 8.876 -13.922 1.00 0.00 92 LEU A O 1
ATOM 1271 N N . SER A 1 93 ? 10.157 6.682 -13.900 1.00 0.00 93 SER A N 1
ATOM 1272 C CA . SER A 1 93 ? 11.214 6.655 -14.921 1.00 0.00 93 SER A CA 1
ATOM 1273 C C . SER A 1 93 ? 11.306 5.248 -15.534 1.00 0.00 93 SER A C 1
ATOM 1274 O O . SER A 1 93 ? 10.674 4.315 -15.030 1.00 0.00 93 SER A O 1
ATOM 1282 N N . LEU A 1 94 ? 12.123 5.068 -16.580 1.00 0.00 94 LEU A N 1
ATOM 1283 C CA . LEU A 1 94 ? 12.320 3.768 -17.246 1.00 0.00 94 LEU A CA 1
ATOM 1284 C C . LEU A 1 94 ? 13.700 3.149 -16.955 1.00 0.00 94 LEU A C 1
ATOM 1285 O O . LEU A 1 94 ? 13.769 1.942 -16.749 1.00 0.00 94 LEU A O 1
ATOM 1301 N N . SER A 1 95 ? 14.768 3.951 -16.820 1.00 0.00 95 SER A N 1
ATOM 1302 C CA . SER A 1 95 ? 16.123 3.468 -16.460 1.00 0.00 95 SER A CA 1
ATOM 1303 C C . SER A 1 95 ? 16.534 3.832 -15.024 1.00 0.00 95 SER A C 1
ATOM 1304 O O . SER A 1 95 ? 17.093 3.001 -14.305 1.00 0.00 95 SER A O 1
ATOM 1312 N N . THR A 1 96 ? 16.192 5.036 -14.551 1.00 0.00 96 THR A N 1
ATOM 1313 C CA . THR A 1 96 ? 16.400 5.460 -13.150 1.00 0.00 96 THR A CA 1
ATOM 1314 C C . THR A 1 96 ? 15.567 4.640 -12.158 1.00 0.00 96 THR A C 1
ATOM 1315 O O . THR A 1 96 ? 16.033 4.345 -11.058 1.00 0.00 96 THR A O 1
ATOM 1326 N N . PHE A 1 97 ? 14.366 4.188 -12.540 1.00 0.00 97 PHE A N 1
ATOM 1327 C CA . PHE A 1 97 ? 13.536 3.337 -11.675 1.00 0.00 97 PHE A CA 1
ATOM 1328 C C . PHE A 1 97 ? 14.174 1.955 -11.434 1.00 0.00 97 PHE A C 1
ATOM 1329 O O . PHE A 1 97 ? 14.030 1.391 -10.353 1.00 0.00 97 PHE A O 1
ATOM 1346 N N . LEU A 1 98 ? 14.971 1.446 -12.383 1.00 0.00 98 LEU A N 1
ATOM 1347 C CA . LEU A 1 98 ? 15.712 0.180 -12.250 1.00 0.00 98 LEU A CA 1
ATOM 1348 C C . LEU A 1 98 ? 16.774 0.249 -11.146 1.00 0.00 98 LEU A C 1
ATOM 1349 O O . LEU A 1 98 ? 17.001 -0.725 -10.429 1.00 0.00 98 LEU A O 1
ATOM 1365 N N . ASN A 1 99 ? 17.406 1.419 -10.988 1.00 0.00 99 ASN A N 1
ATOM 1366 C CA . ASN A 1 99 ? 18.345 1.684 -9.894 1.00 0.00 99 ASN A CA 1
ATOM 1367 C C . ASN A 1 99 ? 17.614 1.662 -8.537 1.00 0.00 99 ASN A C 1
ATOM 1368 O O . ASN A 1 99 ? 18.161 1.157 -7.556 1.00 0.00 99 ASN A O 1
ATOM 1379 N N . LEU A 1 100 ? 16.353 2.124 -8.494 1.00 0.00 100 LEU A N 1
ATOM 1380 C CA . LEU A 1 100 ? 15.472 1.967 -7.334 1.00 0.00 100 LEU A CA 1
ATOM 1381 C C . LEU A 1 100 ? 15.163 0.486 -7.067 1.00 0.00 100 LEU A C 1
ATOM 1382 O O . LEU A 1 100 ? 15.440 0.004 -5.974 1.00 0.00 100 LEU A O 1
ATOM 1398 N N . LEU A 1 101 ? 14.639 -0.257 -8.049 1.00 0.00 101 LEU A N 1
ATOM 1399 C CA . LEU A 1 101 ? 14.246 -1.665 -7.879 1.00 0.00 101 LEU A CA 1
ATOM 1400 C C . LEU A 1 101 ? 15.416 -2.589 -7.492 1.00 0.00 101 LEU A C 1
ATOM 1401 O O . LEU A 1 101 ? 15.232 -3.491 -6.674 1.00 0.00 101 LEU A O 1
ATOM 1417 N N . SER A 1 102 ? 16.625 -2.322 -7.997 1.00 0.00 102 SER A N 1
ATOM 1418 C CA . SER A 1 102 ? 17.868 -2.992 -7.580 1.00 0.00 102 SER A CA 1
ATOM 1419 C C . SER A 1 102 ? 18.208 -2.765 -6.091 1.00 0.00 102 SER A C 1
ATOM 1420 O O . SER A 1 102 ? 18.721 -3.664 -5.420 1.00 0.00 102 SER A O 1
ATOM 1428 N N . SER A 1 103 ? 17.875 -1.594 -5.532 1.00 0.00 103 SER A N 1
ATOM 1429 C CA . SER A 1 103 ? 17.977 -1.322 -4.087 1.00 0.00 103 SER A CA 1
ATOM 1430 C C . SER A 1 103 ? 16.795 -1.889 -3.290 1.00 0.00 103 SER A C 1
ATOM 1431 O O . SER A 1 103 ? 17.013 -2.461 -2.222 1.00 0.00 103 SER A O 1
ATOM 1439 N N . ILE A 1 104 ? 15.564 -1.794 -3.814 1.00 0.00 104 ILE A N 1
ATOM 1440 C CA . ILE A 1 104 ? 14.336 -2.303 -3.176 1.00 0.00 104 ILE A CA 1
ATOM 1441 C C . ILE A 1 104 ? 14.403 -3.814 -2.920 1.00 0.00 104 ILE A C 1
ATOM 1442 O O . ILE A 1 104 ? 13.910 -4.263 -1.888 1.00 0.00 104 ILE A O 1
ATOM 1457 N N . SER A 1 105 ? 15.048 -4.603 -3.789 1.00 0.00 105 SER A N 1
ATOM 1458 C CA . SER A 1 105 ? 15.341 -6.014 -3.496 1.00 0.00 105 SER A CA 1
ATOM 1459 C C . SER A 1 105 ? 16.419 -6.173 -2.412 1.00 0.00 105 SER A C 1
ATOM 1460 O O . SER A 1 105 ? 16.241 -6.919 -1.453 1.00 0.00 105 SER A O 1
ATOM 1468 N N . SER A 1 106 ? 17.524 -5.427 -2.509 1.00 0.00 106 SER A N 1
ATOM 1469 C CA . SER A 1 106 ? 18.661 -5.507 -1.583 1.00 0.00 106 SER A CA 1
ATOM 1470 C C . SER A 1 106 ? 18.309 -5.184 -0.122 1.00 0.00 106 SER A C 1
ATOM 1471 O O . SER A 1 106 ? 18.734 -5.892 0.793 1.00 0.00 106 SER A O 1
ATOM 1479 N N . GLU A 1 107 ? 17.493 -4.156 0.122 1.00 0.00 107 GLU A N 1
ATOM 1480 C CA . GLU A 1 107 ? 17.156 -3.673 1.475 1.00 0.00 107 GLU A CA 1
ATOM 1481 C C . GLU A 1 107 ? 16.212 -4.595 2.275 1.00 0.00 107 GLU A C 1
ATOM 1482 O O . GLU A 1 107 ? 16.398 -4.757 3.482 1.00 0.00 107 GLU A O 1
ATOM 1494 N N . ILE A 1 108 ? 15.255 -5.262 1.613 1.00 0.00 108 ILE A N 1
ATOM 1495 C CA . ILE A 1 108 ? 14.418 -6.339 2.196 1.00 0.00 108 ILE A CA 1
ATOM 1496 C C . ILE A 1 108 ? 15.063 -7.734 2.049 1.00 0.00 108 ILE A C 1
ATOM 1497 O O . ILE A 1 108 ? 14.521 -8.736 2.519 1.00 0.00 108 ILE A O 1
ATOM 1512 N N . ARG A 1 109 ? 16.240 -7.778 1.415 1.00 0.00 109 ARG A N 1
ATOM 1513 C CA . ARG A 1 109 ? 17.143 -8.902 1.113 1.00 0.00 109 ARG A CA 1
ATOM 1514 C C . ARG A 1 109 ? 16.597 -10.028 0.232 1.00 0.00 109 ARG A C 1
ATOM 1515 O O . ARG A 1 109 ? 17.339 -10.486 -0.635 1.00 0.00 109 ARG A O 1
ATOM 1536 N N . ALA A 1 110 ? 15.336 -10.446 0.381 1.00 0.00 110 ALA A N 1
ATOM 1537 C CA . ALA A 1 110 ? 14.650 -11.312 -0.589 1.00 0.00 110 ALA A CA 1
ATOM 1538 C C . ALA A 1 110 ? 14.672 -10.699 -2.008 1.00 0.00 110 ALA A C 1
ATOM 1539 O O . ALA A 1 110 ? 14.951 -9.511 -2.172 1.00 0.00 110 ALA A O 1
ATOM 1546 N N . SER A 1 111 ? 14.431 -11.528 -3.033 1.00 0.00 111 SER A N 1
ATOM 1547 C CA . SER A 1 111 ? 14.668 -11.187 -4.452 1.00 0.00 111 SER A CA 1
ATOM 1548 C C . SER A 1 111 ? 16.054 -10.572 -4.755 1.00 0.00 111 SER A C 1
ATOM 1549 O O . SER A 1 111 ? 16.236 -9.876 -5.755 1.00 0.00 111 SER A O 1
ATOM 1557 N N . THR A 1 112 ? 17.058 -10.860 -3.918 1.00 0.00 112 THR A N 1
ATOM 1558 C CA . THR A 1 112 ? 18.493 -10.767 -4.239 1.00 0.00 112 THR A CA 1
ATOM 1559 C C . THR A 1 112 ? 19.295 -11.751 -3.368 1.00 0.00 112 THR A C 1
ATOM 1560 O O . THR A 1 112 ? 18.725 -12.358 -2.466 1.00 0.00 112 THR A O 1
ATOM 1571 N N . SER A 1 113 ? 20.588 -11.943 -3.639 1.00 0.00 113 SER A N 1
ATOM 1572 C CA . SER A 1 113 ? 21.601 -12.821 -2.998 1.00 0.00 113 SER A CA 1
ATOM 1573 C C . SER A 1 113 ? 21.166 -14.100 -2.239 1.00 0.00 113 SER A C 1
ATOM 1574 O O . SER A 1 113 ? 21.576 -15.186 -2.655 1.00 0.00 113 SER A O 1
ATOM 1582 N N . LEU A 1 114 ? 20.408 -14.028 -1.129 1.00 0.00 114 LEU A N 1
ATOM 1583 C CA . LEU A 1 114 ? 19.879 -15.221 -0.435 1.00 0.00 114 LEU A CA 1
ATOM 1584 C C . LEU A 1 114 ? 18.750 -15.924 -1.215 1.00 0.00 114 LEU A C 1
ATOM 1585 O O . LEU A 1 114 ? 18.379 -17.053 -0.892 1.00 0.00 114 LEU A O 1
ATOM 1601 N N . ASP A 1 115 ? 18.181 -15.251 -2.216 1.00 0.00 115 ASP A N 1
ATOM 1602 C CA . ASP A 1 115 ? 17.117 -15.739 -3.093 1.00 0.00 115 ASP A CA 1
ATOM 1603 C C . ASP A 1 115 ? 17.447 -17.094 -3.769 1.00 0.00 115 ASP A C 1
ATOM 1604 O O . ASP A 1 115 ? 18.346 -17.205 -4.604 1.00 0.00 115 ASP A O 1
ATOM 1613 N N . GLY A 1 116 ? 16.714 -18.153 -3.390 1.00 0.00 116 GLY A N 1
ATOM 1614 C CA . GLY A 1 116 ? 16.969 -19.522 -3.875 1.00 0.00 116 GLY A CA 1
ATOM 1615 C C . GLY A 1 116 ? 15.845 -20.548 -3.662 1.00 0.00 116 GLY A C 1
ATOM 1616 O O . GLY A 1 116 ? 15.632 -21.389 -4.537 1.00 0.00 116 GLY A O 1
ATOM 1620 N N . THR A 1 117 ? 15.086 -20.455 -2.560 1.00 0.00 117 THR A N 1
ATOM 1621 C CA . THR A 1 117 ? 13.973 -21.383 -2.238 1.00 0.00 117 THR A CA 1
ATOM 1622 C C . THR A 1 117 ? 12.690 -20.632 -1.878 1.00 0.00 117 THR A C 1
ATOM 1623 O O . THR A 1 117 ? 11.679 -20.796 -2.560 1.00 0.00 117 THR A O 1
ATOM 1634 N N . GLN A 1 118 ? 12.729 -19.721 -0.895 1.00 0.00 118 GLN A N 1
ATOM 1635 C CA . GLN A 1 118 ? 11.614 -18.799 -0.611 1.00 0.00 118 GLN A CA 1
ATOM 1636 C C . GLN A 1 118 ? 11.240 -17.941 -1.833 1.00 0.00 118 GLN A C 1
ATOM 1637 O O . GLN A 1 118 ? 10.074 -17.624 -2.060 1.00 0.00 118 GLN A O 1
ATOM 1651 N N . ALA A 1 119 ? 12.237 -17.623 -2.664 1.00 0.00 119 ALA A N 1
ATOM 1652 C CA . ALA A 1 119 ? 12.094 -16.848 -3.889 1.00 0.00 119 ALA A CA 1
ATOM 1653 C C . ALA A 1 119 ? 11.247 -17.545 -4.976 1.00 0.00 119 ALA A C 1
ATOM 1654 O O . ALA A 1 119 ? 10.528 -16.875 -5.717 1.00 0.00 119 ALA A O 1
ATOM 1661 N N . THR A 1 120 ? 11.268 -18.883 -5.034 1.00 0.00 120 THR A N 1
ATOM 1662 C CA . THR A 1 120 ? 10.366 -19.662 -5.902 1.00 0.00 120 THR A CA 1
ATOM 1663 C C . THR A 1 120 ? 8.909 -19.392 -5.542 1.00 0.00 120 THR A C 1
ATOM 1664 O O . THR A 1 120 ? 8.098 -19.170 -6.433 1.00 0.00 120 THR A O 1
ATOM 1675 N N . VAL A 1 121 ? 8.570 -19.356 -4.248 1.00 0.00 121 VAL A N 1
ATOM 1676 C CA . VAL A 1 121 ? 7.211 -19.040 -3.775 1.00 0.00 121 VAL A CA 1
ATOM 1677 C C . VAL A 1 121 ? 6.887 -17.562 -4.010 1.00 0.00 121 VAL A C 1
ATOM 1678 O O . VAL A 1 121 ? 5.819 -17.232 -4.525 1.00 0.00 121 VAL A O 1
ATOM 1691 N N . GLU A 1 122 ? 7.831 -16.664 -3.710 1.00 0.00 122 GLU A N 1
ATOM 1692 C CA . GLU A 1 122 ? 7.695 -15.217 -3.928 1.00 0.00 122 GLU A CA 1
ATOM 1693 C C . GLU A 1 122 ? 7.378 -14.830 -5.381 1.00 0.00 122 GLU A C 1
ATOM 1694 O O . GLU A 1 122 ? 6.696 -13.826 -5.579 1.00 0.00 122 GLU A O 1
ATOM 1706 N N . VAL A 1 123 ? 7.803 -15.602 -6.397 1.00 0.00 123 VAL A N 1
ATOM 1707 C CA . VAL A 1 123 ? 7.405 -15.325 -7.793 1.00 0.00 123 VAL A CA 1
ATOM 1708 C C . VAL A 1 123 ? 5.885 -15.387 -7.975 1.00 0.00 123 VAL A C 1
ATOM 1709 O O . VAL A 1 123 ? 5.333 -14.579 -8.718 1.00 0.00 123 VAL A O 1
ATOM 1722 N N . LEU A 1 124 ? 5.193 -16.286 -7.262 1.00 0.00 124 LEU A N 1
ATOM 1723 C CA . LEU A 1 124 ? 3.731 -16.378 -7.279 1.00 0.00 124 LEU A CA 1
ATOM 1724 C C . LEU A 1 124 ? 3.091 -15.325 -6.366 1.00 0.00 124 LEU A C 1
ATOM 1725 O O . LEU A 1 124 ? 2.079 -14.739 -6.743 1.00 0.00 124 LEU A O 1
ATOM 1741 N N . LEU A 1 125 ? 3.687 -15.046 -5.198 1.00 0.00 125 LEU A N 1
ATOM 1742 C CA . LEU A 1 125 ? 3.187 -14.006 -4.287 1.00 0.00 125 LEU A CA 1
ATOM 1743 C C . LEU A 1 125 ? 3.252 -12.607 -4.921 1.00 0.00 125 LEU A C 1
ATOM 1744 O O . LEU A 1 125 ? 2.324 -11.821 -4.747 1.00 0.00 125 LEU A O 1
ATOM 1760 N N . GLU A 1 126 ? 4.294 -12.300 -5.702 1.00 0.00 126 GLU A N 1
ATOM 1761 C CA . GLU A 1 126 ? 4.409 -11.027 -6.426 1.00 0.00 126 GLU A CA 1
ATOM 1762 C C . GLU A 1 126 ? 3.763 -11.022 -7.816 1.00 0.00 126 GLU A C 1
ATOM 1763 O O . GLU A 1 126 ? 3.320 -9.959 -8.250 1.00 0.00 126 GLU A O 1
ATOM 1775 N N . ALA A 1 127 ? 3.594 -12.170 -8.481 1.00 0.00 127 ALA A N 1
ATOM 1776 C CA . ALA A 1 127 ? 2.660 -12.262 -9.609 1.00 0.00 127 ALA A CA 1
ATOM 1777 C C . ALA A 1 127 ? 1.226 -11.937 -9.149 1.00 0.00 127 ALA A C 1
ATOM 1778 O O . ALA A 1 127 ? 0.540 -11.140 -9.789 1.00 0.00 127 ALA A O 1
ATOM 1785 N N . LEU A 1 128 ? 0.798 -12.470 -7.996 1.00 0.00 128 LEU A N 1
ATOM 1786 C CA . LEU A 1 128 ? -0.439 -12.053 -7.338 1.00 0.00 128 LEU A CA 1
ATOM 1787 C C . LEU A 1 128 ? -0.387 -10.580 -6.908 1.00 0.00 128 LEU A C 1
ATOM 1788 O O . LEU A 1 128 ? -1.353 -9.875 -7.158 1.00 0.00 128 LEU A O 1
ATOM 1804 N N . ALA A 1 129 ? 0.708 -10.063 -6.338 1.00 0.00 129 ALA A N 1
ATOM 1805 C CA . ALA A 1 129 ? 0.789 -8.646 -5.951 1.00 0.00 129 ALA A CA 1
ATOM 1806 C C . ALA A 1 129 ? 0.661 -7.678 -7.151 1.00 0.00 129 ALA A C 1
ATOM 1807 O O . ALA A 1 129 ? 0.007 -6.642 -7.034 1.00 0.00 129 ALA A O 1
ATOM 1814 N N . ALA A 1 130 ? 1.209 -8.031 -8.320 1.00 0.00 130 ALA A N 1
ATOM 1815 C CA . ALA A 1 130 ? 1.037 -7.287 -9.572 1.00 0.00 130 ALA A CA 1
ATOM 1816 C C . ALA A 1 130 ? -0.417 -7.292 -10.099 1.00 0.00 130 ALA A C 1
ATOM 1817 O O . ALA A 1 130 ? -0.826 -6.356 -10.786 1.00 0.00 130 ALA A O 1
ATOM 1824 N N . LEU A 1 131 ? -1.212 -8.313 -9.756 1.00 0.00 131 LEU A N 1
ATOM 1825 C CA . LEU A 1 131 ? -2.649 -8.396 -10.056 1.00 0.00 131 LEU A CA 1
ATOM 1826 C C . LEU A 1 131 ? -3.502 -7.724 -8.961 1.00 0.00 131 LEU A C 1
ATOM 1827 O O . LEU A 1 131 ? -4.474 -7.036 -9.261 1.00 0.00 131 LEU A O 1
ATOM 1843 N N . LEU A 1 132 ? -3.108 -7.838 -7.692 1.00 0.00 132 LEU A N 1
ATOM 1844 C CA . LEU A 1 132 ? -3.730 -7.174 -6.544 1.00 0.00 132 LEU A CA 1
ATOM 1845 C C . LEU A 1 132 ? -3.617 -5.650 -6.663 1.00 0.00 132 LEU A C 1
ATOM 1846 O O . LEU A 1 132 ? -4.610 -4.950 -6.472 1.00 0.00 132 LEU A O 1
ATOM 1862 N N . GLN A 1 133 ? -2.448 -5.122 -7.047 1.00 0.00 133 GLN A N 1
ATOM 1863 C CA . GLN A 1 133 ? -2.241 -3.678 -7.217 1.00 0.00 133 GLN A CA 1
ATOM 1864 C C . GLN A 1 133 ? -3.104 -3.059 -8.324 1.00 0.00 133 GLN A C 1
ATOM 1865 O O . GLN A 1 133 ? -3.324 -1.853 -8.291 1.00 0.00 133 GLN A O 1
ATOM 1879 N N . VAL A 1 134 ? -3.586 -3.838 -9.304 1.00 0.00 134 VAL A N 1
ATOM 1880 C CA . VAL A 1 134 ? -4.594 -3.360 -10.268 1.00 0.00 134 VAL A CA 1
ATOM 1881 C C . VAL A 1 134 ? -6.008 -3.615 -9.753 1.00 0.00 134 VAL A C 1
ATOM 1882 O O . VAL A 1 134 ? -6.824 -2.708 -9.818 1.00 0.00 134 VAL A O 1
ATOM 1895 N N . ILE A 1 135 ? -6.302 -4.748 -9.110 1.00 0.00 135 ILE A N 1
ATOM 1896 C CA . ILE A 1 135 ? -7.591 -4.985 -8.424 1.00 0.00 135 ILE A CA 1
ATOM 1897 C C . ILE A 1 135 ? -7.928 -3.878 -7.397 1.00 0.00 135 ILE A C 1
ATOM 1898 O O . ILE A 1 135 ? -9.100 -3.551 -7.196 1.00 0.00 135 ILE A O 1
ATOM 1913 N N . ASN A 1 136 ? -6.913 -3.238 -6.809 1.00 0.00 136 ASN A N 1
ATOM 1914 C CA . ASN A 1 136 ? -7.036 -2.086 -5.909 1.00 0.00 136 ASN A CA 1
ATOM 1915 C C . ASN A 1 136 ? -7.671 -0.820 -6.559 1.00 0.00 136 ASN A C 1
ATOM 1916 O O . ASN A 1 136 ? -8.200 0.026 -5.835 1.00 0.00 136 ASN A O 1
ATOM 1927 N N . GLY A 1 137 ? -7.681 -0.680 -7.897 1.00 0.00 137 GLY A N 1
ATOM 1928 C CA . GLY A 1 137 ? -8.336 0.458 -8.581 1.00 0.00 137 GLY A CA 1
ATOM 1929 C C . GLY A 1 137 ? -8.188 0.596 -10.115 1.00 0.00 137 GLY A C 1
ATOM 1930 O O . GLY A 1 137 ? -8.877 1.426 -10.706 1.00 0.00 137 GLY A O 1
ATOM 1934 N N . ALA A 1 138 ? -7.324 -0.196 -10.761 1.00 0.00 138 ALA A N 1
ATOM 1935 C CA . ALA A 1 138 ? -7.119 -0.377 -12.209 1.00 0.00 138 ALA A CA 1
ATOM 1936 C C . ALA A 1 138 ? -7.349 0.858 -13.110 1.00 0.00 138 ALA A C 1
ATOM 1937 O O . ALA A 1 138 ? -8.335 0.933 -13.848 1.00 0.00 138 ALA A O 1
ATOM 1944 N N . GLN A 1 139 ? -6.398 1.801 -13.127 1.00 0.00 139 GLN A N 1
ATOM 1945 C CA . GLN A 1 139 ? -6.386 2.946 -14.059 1.00 0.00 139 GLN A CA 1
ATOM 1946 C C . GLN A 1 139 ? -5.972 2.573 -15.509 1.00 0.00 139 GLN A C 1
ATOM 1947 O O . GLN A 1 139 ? -5.246 3.314 -16.170 1.00 0.00 139 GLN A O 1
ATOM 1961 N N . ILE A 1 140 ? -6.444 1.421 -16.007 1.00 0.00 140 ILE A N 1
ATOM 1962 C CA . ILE A 1 140 ? -6.302 0.845 -17.365 1.00 0.00 140 ILE A CA 1
ATOM 1963 C C . ILE A 1 140 ? -4.863 0.466 -17.803 1.00 0.00 140 ILE A C 1
ATOM 1964 O O . ILE A 1 140 ? -4.673 -0.593 -18.403 1.00 0.00 140 ILE A O 1
ATOM 1979 N N . THR A 1 141 ? -3.844 1.260 -17.470 1.00 0.00 141 THR A N 1
ATOM 1980 C CA . THR A 1 141 ? -2.439 1.125 -17.926 1.00 0.00 141 THR A CA 1
ATOM 1981 C C . THR A 1 141 ? -1.451 1.353 -16.768 1.00 0.00 141 THR A C 1
ATOM 1982 O O . THR A 1 141 ? -0.490 2.119 -16.858 1.00 0.00 141 THR A O 1
ATOM 1993 N N . ASP A 1 142 ? -1.705 0.696 -15.634 1.00 0.00 142 ASP A N 1
ATOM 1994 C CA . ASP A 1 142 ? -1.206 1.098 -14.307 1.00 0.00 142 ASP A CA 1
ATOM 1995 C C . ASP A 1 142 ? -0.395 -0.011 -13.600 1.00 0.00 142 ASP A C 1
ATOM 1996 O O . ASP A 1 142 ? -0.472 -0.178 -12.384 1.00 0.00 142 ASP A O 1
ATOM 2005 N N . VAL A 1 143 ? 0.354 -0.809 -14.369 1.00 0.00 143 VAL A N 1
ATOM 2006 C CA . VAL A 1 143 ? 1.047 -2.032 -13.915 1.00 0.00 143 VAL A CA 1
ATOM 2007 C C . VAL A 1 143 ? 2.461 -2.120 -14.499 1.00 0.00 143 VAL A C 1
ATOM 2008 O O . VAL A 1 143 ? 2.786 -2.987 -15.308 1.00 0.00 143 VAL A O 1
ATOM 2021 N N . ASN A 1 144 ? 3.315 -1.154 -14.153 1.00 0.00 144 ASN A N 1
ATOM 2022 C CA . ASN A 1 144 ? 4.688 -1.100 -14.662 1.00 0.00 144 ASN A CA 1
ATOM 2023 C C . ASN A 1 144 ? 5.532 -2.312 -14.191 1.00 0.00 144 ASN A C 1
ATOM 2024 O O . ASN A 1 144 ? 5.563 -2.628 -12.999 1.00 0.00 144 ASN A O 1
ATOM 2035 N N . VAL A 1 145 ? 6.235 -2.966 -15.127 1.00 0.00 145 VAL A N 1
ATOM 2036 C CA . VAL A 1 145 ? 7.099 -4.152 -14.902 1.00 0.00 145 VAL A CA 1
ATOM 2037 C C . VAL A 1 145 ? 8.514 -3.926 -15.474 1.00 0.00 145 VAL A C 1
ATOM 2038 O O . VAL A 1 145 ? 9.298 -4.866 -15.616 1.00 0.00 145 VAL A O 1
ATOM 2051 N N . SER A 1 146 ? 8.860 -2.676 -15.810 1.00 0.00 146 SER A N 1
ATOM 2052 C CA . SER A 1 146 ? 10.093 -2.283 -16.514 1.00 0.00 146 SER A CA 1
ATOM 2053 C C . SER A 1 146 ? 10.425 -3.209 -17.709 1.00 0.00 146 SER A C 1
ATOM 2054 O O . SER A 1 146 ? 9.522 -3.570 -18.469 1.00 0.00 146 SER A O 1
ATOM 2062 N N . SER A 1 147 ? 11.696 -3.607 -17.876 1.00 0.00 147 SER A N 1
ATOM 2063 C CA . SER A 1 147 ? 12.176 -4.471 -18.975 1.00 0.00 147 SER A CA 1
ATOM 2064 C C . SER A 1 147 ? 12.793 -5.807 -18.514 1.00 0.00 147 SER A C 1
ATOM 2065 O O . SER A 1 147 ? 13.047 -6.660 -19.362 1.00 0.00 147 SER A O 1
ATOM 2073 N N . VAL A 1 148 ? 13.019 -5.983 -17.198 1.00 0.00 148 VAL A N 1
ATOM 2074 C CA . VAL A 1 148 ? 13.579 -7.152 -16.463 1.00 0.00 148 VAL A CA 1
ATOM 2075 C C . VAL A 1 148 ? 13.934 -6.786 -15.005 1.00 0.00 148 VAL A C 1
ATOM 2076 O O . VAL A 1 148 ? 13.411 -7.438 -14.098 1.00 0.00 148 VAL A O 1
ATOM 2089 N N . PRO A 1 149 ? 14.755 -5.751 -14.714 1.00 0.00 149 PRO A N 1
ATOM 2090 C CA . PRO A 1 149 ? 15.225 -5.463 -13.353 1.00 0.00 149 PRO A CA 1
ATOM 2091 C C . PRO A 1 149 ? 14.194 -4.632 -12.560 1.00 0.00 149 PRO A C 1
ATOM 2092 O O . PRO A 1 149 ? 14.409 -3.469 -12.218 1.00 0.00 149 PRO A O 1
ATOM 2103 N N . SER A 1 150 ? 13.045 -5.251 -12.284 1.00 0.00 150 SER A N 1
ATOM 2104 C CA . SER A 1 150 ? 11.835 -4.671 -11.674 1.00 0.00 150 SER A CA 1
ATOM 2105 C C . SER A 1 150 ? 11.440 -5.378 -10.372 1.00 0.00 150 SER A C 1
ATOM 2106 O O . SER A 1 150 ? 10.260 -5.602 -10.102 1.00 0.00 150 SER A O 1
ATOM 2114 N N . VAL A 1 151 ? 12.444 -5.790 -9.586 1.00 0.00 151 VAL A N 1
ATOM 2115 C CA . VAL A 1 151 ? 12.319 -6.686 -8.416 1.00 0.00 151 VAL A CA 1
ATOM 2116 C C . VAL A 1 151 ? 11.486 -7.956 -8.720 1.00 0.00 151 VAL A C 1
ATOM 2117 O O . VAL A 1 151 ? 10.848 -8.531 -7.846 1.00 0.00 151 VAL A O 1
ATOM 2130 N N . ASN A 1 152 ? 11.502 -8.415 -9.982 1.00 0.00 152 ASN A N 1
ATOM 2131 C CA . ASN A 1 152 ? 10.671 -9.516 -10.488 1.00 0.00 152 ASN A CA 1
ATOM 2132 C C . ASN A 1 152 ? 11.466 -10.552 -11.296 1.00 0.00 152 ASN A C 1
ATOM 2133 O O . ASN A 1 152 ? 11.362 -11.744 -10.998 1.00 0.00 152 ASN A O 1
ATOM 2144 N N . ALA A 1 153 ? 12.341 -10.145 -12.226 1.00 0.00 153 ALA A N 1
ATOM 2145 C CA . ALA A 1 153 ? 13.264 -11.088 -12.870 1.00 0.00 153 ALA A CA 1
ATOM 2146 C C . ALA A 1 153 ? 14.228 -11.755 -11.873 1.00 0.00 153 ALA A C 1
ATOM 2147 O O . ALA A 1 153 ? 14.680 -12.876 -12.093 1.00 0.00 153 ALA A O 1
ATOM 2154 N N . ALA A 1 154 ? 14.514 -11.108 -10.741 1.00 0.00 154 ALA A N 1
ATOM 2155 C CA . ALA A 1 154 ? 15.306 -11.713 -9.680 1.00 0.00 154 ALA A CA 1
ATOM 2156 C C . ALA A 1 154 ? 14.629 -12.946 -9.047 1.00 0.00 154 ALA A C 1
ATOM 2157 O O . ALA A 1 154 ? 15.324 -13.905 -8.729 1.00 0.00 154 ALA A O 1
ATOM 2164 N N . LEU A 1 155 ? 13.293 -12.993 -8.923 1.00 0.00 155 LEU A N 1
ATOM 2165 C CA . LEU A 1 155 ? 12.599 -14.178 -8.394 1.00 0.00 155 LEU A CA 1
ATOM 2166 C C . LEU A 1 155 ? 12.703 -15.397 -9.326 1.00 0.00 155 LEU A C 1
ATOM 2167 O O . LEU A 1 155 ? 12.751 -16.524 -8.833 1.00 0.00 155 LEU A O 1
ATOM 2183 N N . VAL A 1 156 ? 12.788 -15.203 -10.650 1.00 0.00 156 VAL A N 1
ATOM 2184 C CA . VAL A 1 156 ? 13.128 -16.307 -11.570 1.00 0.00 156 VAL A CA 1
ATOM 2185 C C . VAL A 1 156 ? 14.627 -16.617 -11.515 1.00 0.00 156 VAL A C 1
ATOM 2186 O O . VAL A 1 156 ? 14.987 -17.763 -11.261 1.00 0.00 156 VAL A O 1
ATOM 2199 N N . SER A 1 157 ? 15.523 -15.626 -11.598 1.00 0.00 157 SER A N 1
ATOM 2200 C CA . SER A 1 157 ? 16.980 -15.842 -11.479 1.00 0.00 157 SER A CA 1
ATOM 2201 C C . SER A 1 157 ? 17.433 -16.430 -10.130 1.00 0.00 157 SER A C 1
ATOM 2202 O O . SER A 1 157 ? 18.544 -16.947 -10.031 1.00 0.00 157 SER A O 1
ATOM 2210 N N . ALA A 1 158 ? 16.586 -16.409 -9.099 1.00 0.00 158 ALA A N 1
ATOM 2211 C CA . ALA A 1 158 ? 16.788 -17.139 -7.853 1.00 0.00 158 ALA A CA 1
ATOM 2212 C C . ALA A 1 158 ? 16.716 -18.669 -8.035 1.00 0.00 158 ALA A C 1
ATOM 2213 O O . ALA A 1 158 ? 17.587 -19.393 -7.547 1.00 0.00 158 ALA A O 1
ATOM 2220 N N . LEU A 1 159 ? 15.685 -19.162 -8.738 1.00 0.00 159 LEU A N 1
ATOM 2221 C CA . LEU A 1 159 ? 15.429 -20.595 -8.940 1.00 0.00 159 LEU A CA 1
ATOM 2222 C C . LEU A 1 159 ? 16.110 -21.153 -10.205 1.00 0.00 159 LEU A C 1
ATOM 2223 O O . LEU A 1 159 ? 16.432 -22.340 -10.261 1.00 0.00 159 LEU A O 1
ATOM 2239 N N . VAL A 1 160 ? 16.372 -20.293 -11.197 1.00 0.00 160 VAL A N 1
ATOM 2240 C CA . VAL A 1 160 ? 17.004 -20.607 -12.492 1.00 0.00 160 VAL A CA 1
ATOM 2241 C C . VAL A 1 160 ? 18.228 -19.697 -12.736 1.00 0.00 160 VAL A C 1
ATOM 2242 O O . VAL A 1 160 ? 18.377 -19.035 -13.766 1.00 0.00 160 VAL A O 1
ATOM 2255 N N . ALA A 1 161 ? 19.101 -19.641 -11.721 1.00 0.00 161 ALA A N 1
ATOM 2256 C CA . ALA A 1 161 ? 20.394 -18.938 -11.723 1.00 0.00 161 ALA A CA 1
ATOM 2257 C C . ALA A 1 161 ? 21.319 -19.338 -12.897 1.00 0.00 161 ALA A C 1
ATOM 2258 O O . ALA A 1 161 ? 21.457 -20.552 -13.183 1.00 0.00 161 ALA A O 1
ATOM 2265 N N . SER A 1 1 ? 21.133 -8.675 -17.391 1.00 0.00 1 SER A N 2
ATOM 2266 C CA . SER A 1 1 ? 20.908 -9.653 -16.298 1.00 0.00 1 SER A CA 2
ATOM 2267 C C . SER A 1 1 ? 20.653 -11.062 -16.851 1.00 0.00 1 SER A C 2
ATOM 2268 O O . SER A 1 1 ? 19.533 -11.573 -16.812 1.00 0.00 1 SER A O 2
ATOM 2275 N N . GLY A 1 2 ? 21.703 -11.719 -17.370 1.00 0.00 2 GLY A N 2
ATOM 2276 C CA . GLY A 1 2 ? 21.658 -13.107 -17.866 1.00 0.00 2 GLY A CA 2
ATOM 2277 C C . GLY A 1 2 ? 20.517 -13.408 -18.845 1.00 0.00 2 GLY A C 2
ATOM 2278 O O . GLY A 1 2 ? 19.715 -14.302 -18.589 1.00 0.00 2 GLY A O 2
ATOM 2282 N N . ASN A 1 3 ? 20.414 -12.644 -19.943 1.00 0.00 3 ASN A N 2
ATOM 2283 C CA . ASN A 1 3 ? 19.310 -12.687 -20.921 1.00 0.00 3 ASN A CA 2
ATOM 2284 C C . ASN A 1 3 ? 18.908 -14.096 -21.418 1.00 0.00 3 ASN A C 2
ATOM 2285 O O . ASN A 1 3 ? 17.742 -14.322 -21.732 1.00 0.00 3 ASN A O 2
ATOM 2296 N N . TYR A 1 4 ? 19.828 -15.065 -21.430 1.00 0.00 4 TYR A N 2
ATOM 2297 C CA . TYR A 1 4 ? 19.558 -16.482 -21.731 1.00 0.00 4 TYR A CA 2
ATOM 2298 C C . TYR A 1 4 ? 18.748 -17.219 -20.626 1.00 0.00 4 TYR A C 2
ATOM 2299 O O . TYR A 1 4 ? 18.716 -18.447 -20.597 1.00 0.00 4 TYR A O 2
ATOM 2317 N N . LEU A 1 5 ? 18.077 -16.522 -19.695 1.00 0.00 5 LEU A N 2
ATOM 2318 C CA . LEU A 1 5 ? 17.164 -17.134 -18.712 1.00 0.00 5 LEU A CA 2
ATOM 2319 C C . LEU A 1 5 ? 15.852 -17.684 -19.319 1.00 0.00 5 LEU A C 2
ATOM 2320 O O . LEU A 1 5 ? 15.151 -18.457 -18.666 1.00 0.00 5 LEU A O 2
ATOM 2336 N N . GLY A 1 6 ? 15.541 -17.356 -20.581 1.00 0.00 6 GLY A N 2
ATOM 2337 C CA . GLY A 1 6 ? 14.370 -17.832 -21.339 1.00 0.00 6 GLY A CA 2
ATOM 2338 C C . GLY A 1 6 ? 14.438 -19.289 -21.826 1.00 0.00 6 GLY A C 2
ATOM 2339 O O . GLY A 1 6 ? 13.934 -19.607 -22.903 1.00 0.00 6 GLY A O 2
ATOM 2343 N N . VAL A 1 7 ? 15.071 -20.181 -21.061 1.00 0.00 7 VAL A N 2
ATOM 2344 C CA . VAL A 1 7 ? 15.232 -21.624 -21.340 1.00 0.00 7 VAL A CA 2
ATOM 2345 C C . VAL A 1 7 ? 13.987 -22.445 -20.945 1.00 0.00 7 VAL A C 2
ATOM 2346 O O . VAL A 1 7 ? 14.082 -23.515 -20.339 1.00 0.00 7 VAL A O 2
ATOM 2359 N N . SER A 1 8 ? 12.801 -21.930 -21.288 1.00 0.00 8 SER A N 2
ATOM 2360 C CA . SER A 1 8 ? 11.482 -22.465 -20.907 1.00 0.00 8 SER A CA 2
ATOM 2361 C C . SER A 1 8 ? 10.477 -22.335 -22.057 1.00 0.00 8 SER A C 2
ATOM 2362 O O . SER A 1 8 ? 10.501 -21.352 -22.798 1.00 0.00 8 SER A O 2
ATOM 2370 N N . GLN A 1 9 ? 9.552 -23.294 -22.184 1.00 0.00 9 GLN A N 2
ATOM 2371 C CA . GLN A 1 9 ? 8.559 -23.339 -23.269 1.00 0.00 9 GLN A CA 2
ATOM 2372 C C . GLN A 1 9 ? 7.643 -22.098 -23.323 1.00 0.00 9 GLN A C 2
ATOM 2373 O O . GLN A 1 9 ? 7.256 -21.662 -24.409 1.00 0.00 9 GLN A O 2
ATOM 2387 N N . ASN A 1 10 ? 7.316 -21.504 -22.169 1.00 0.00 10 ASN A N 2
ATOM 2388 C CA . ASN A 1 10 ? 6.379 -20.378 -22.076 1.00 0.00 10 ASN A CA 2
ATOM 2389 C C . ASN A 1 10 ? 6.898 -19.072 -22.725 1.00 0.00 10 ASN A C 2
ATOM 2390 O O . ASN A 1 10 ? 6.096 -18.216 -23.104 1.00 0.00 10 ASN A O 2
ATOM 2401 N N . PHE A 1 11 ? 8.223 -18.926 -22.879 1.00 0.00 11 PHE A N 2
ATOM 2402 C CA . PHE A 1 11 ? 8.886 -17.807 -23.564 1.00 0.00 11 PHE A CA 2
ATOM 2403 C C . PHE A 1 11 ? 10.280 -18.244 -24.060 1.00 0.00 11 PHE A C 2
ATOM 2404 O O . PHE A 1 11 ? 11.311 -17.802 -23.551 1.00 0.00 11 PHE A O 2
ATOM 2421 N N . GLY A 1 12 ? 10.321 -19.132 -25.058 1.00 0.00 12 GLY A N 2
ATOM 2422 C CA . GLY A 1 12 ? 11.536 -19.792 -25.571 1.00 0.00 12 GLY A CA 2
ATOM 2423 C C . GLY A 1 12 ? 12.518 -18.917 -26.370 1.00 0.00 12 GLY A C 2
ATOM 2424 O O . GLY A 1 12 ? 13.116 -19.409 -27.330 1.00 0.00 12 GLY A O 2
ATOM 2428 N N . ARG A 1 13 ? 12.666 -17.629 -26.018 1.00 0.00 13 ARG A N 2
ATOM 2429 C CA . ARG A 1 13 ? 13.615 -16.668 -26.619 1.00 0.00 13 ARG A CA 2
ATOM 2430 C C . ARG A 1 13 ? 14.228 -15.714 -25.588 1.00 0.00 13 ARG A C 2
ATOM 2431 O O . ARG A 1 13 ? 15.447 -15.719 -25.434 1.00 0.00 13 ARG A O 2
ATOM 2452 N N . ILE A 1 14 ? 13.393 -14.914 -24.907 1.00 0.00 14 ILE A N 2
ATOM 2453 C CA . ILE A 1 14 ? 13.744 -13.731 -24.083 1.00 0.00 14 ILE A CA 2
ATOM 2454 C C . ILE A 1 14 ? 14.991 -12.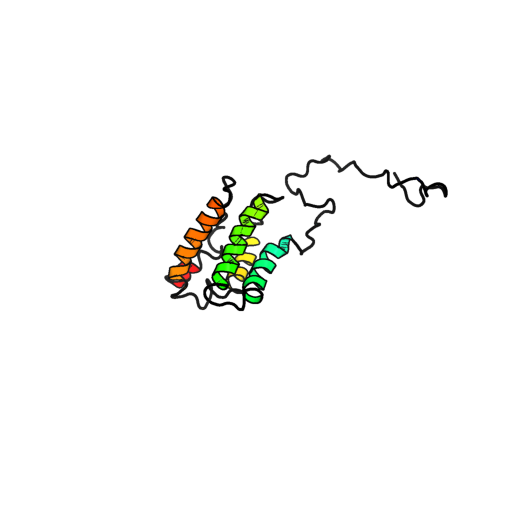987 -24.604 1.00 0.00 14 ILE A C 2
ATOM 2455 O O . ILE A 1 14 ? 16.113 -13.173 -24.133 1.00 0.00 14 ILE A O 2
ATOM 2470 N N . ALA A 1 15 ? 14.774 -12.115 -25.594 1.00 0.00 15 ALA A N 2
ATOM 2471 C CA . ALA A 1 15 ? 15.818 -11.339 -26.270 1.00 0.00 15 ALA A CA 2
ATOM 2472 C C . ALA A 1 15 ? 15.566 -9.802 -26.244 1.00 0.00 15 ALA A C 2
ATOM 2473 O O . ALA A 1 15 ? 15.658 -9.156 -27.294 1.00 0.00 15 ALA A O 2
ATOM 2480 N N . PRO A 1 16 ? 15.241 -9.183 -25.081 1.00 0.00 16 PRO A N 2
ATOM 2481 C CA . PRO A 1 16 ? 14.949 -7.745 -24.989 1.00 0.00 16 PRO A CA 2
ATOM 2482 C C . PRO A 1 16 ? 16.188 -6.847 -25.190 1.00 0.00 16 PRO A C 2
ATOM 2483 O O . PRO A 1 16 ? 16.051 -5.676 -25.548 1.00 0.00 16 PRO A O 2
ATOM 2494 N N . VAL A 1 17 ? 17.393 -7.397 -24.981 1.00 0.00 17 VAL A N 2
ATOM 2495 C CA . VAL A 1 17 ? 18.696 -6.721 -25.154 1.00 0.00 17 VAL A CA 2
ATOM 2496 C C . VAL A 1 17 ? 19.673 -7.604 -25.941 1.00 0.00 17 VAL A C 2
ATOM 2497 O O . VAL A 1 17 ? 20.317 -7.112 -26.867 1.00 0.00 17 VAL A O 2
ATOM 2510 N N . THR A 1 18 ? 19.735 -8.910 -25.628 1.00 0.00 18 THR A N 2
ATOM 2511 C CA . THR A 1 18 ? 20.537 -9.950 -26.320 1.00 0.00 18 THR A CA 2
ATOM 2512 C C . THR A 1 18 ? 21.957 -9.489 -26.721 1.00 0.00 18 THR A C 2
ATOM 2513 O O . THR A 1 18 ? 22.427 -9.649 -27.851 1.00 0.00 18 THR A O 2
ATOM 2524 N N . GLY A 1 19 ? 22.643 -8.853 -25.765 1.00 0.00 19 GLY A N 2
ATOM 2525 C CA . GLY A 1 19 ? 23.883 -8.098 -25.972 1.00 0.00 19 GLY A CA 2
ATOM 2526 C C . GLY A 1 19 ? 24.772 -8.070 -24.725 1.00 0.00 19 GLY A C 2
ATOM 2527 O O . GLY A 1 19 ? 25.019 -9.110 -24.109 1.00 0.00 19 GLY A O 2
ATOM 2531 N N . GLY A 1 20 ? 25.271 -6.885 -24.359 1.00 0.00 20 GLY A N 2
ATOM 2532 C CA . GLY A 1 20 ? 26.253 -6.713 -23.283 1.00 0.00 20 GLY A CA 2
ATOM 2533 C C . GLY A 1 20 ? 26.370 -5.269 -22.796 1.00 0.00 20 GLY A C 2
ATOM 2534 O O . GLY A 1 20 ? 27.292 -4.554 -23.193 1.00 0.00 20 GLY A O 2
ATOM 2538 N N . THR A 1 21 ? 25.438 -4.835 -21.941 1.00 0.00 21 THR A N 2
ATOM 2539 C CA . THR A 1 21 ? 25.403 -3.510 -21.275 1.00 0.00 21 THR A CA 2
ATOM 2540 C C . THR A 1 21 ? 26.500 -3.353 -20.198 1.00 0.00 21 THR A C 2
ATOM 2541 O O . THR A 1 21 ? 26.239 -2.985 -19.050 1.00 0.00 21 THR A O 2
ATOM 2552 N N . ALA A 1 22 ? 27.751 -3.678 -20.539 1.00 0.00 22 ALA A N 2
ATOM 2553 C CA . ALA A 1 22 ? 28.927 -3.393 -19.720 1.00 0.00 22 ALA A CA 2
ATOM 2554 C C . ALA A 1 22 ? 29.132 -1.869 -19.595 1.00 0.00 22 ALA A C 2
ATOM 2555 O O . ALA A 1 22 ? 29.210 -1.161 -20.603 1.00 0.00 22 ALA A O 2
ATOM 2562 N N . GLY A 1 23 ? 29.204 -1.355 -18.363 1.00 0.00 23 GLY A N 2
ATOM 2563 C CA . GLY A 1 23 ? 29.342 0.077 -18.078 1.00 0.00 23 GLY A CA 2
ATOM 2564 C C . GLY A 1 23 ? 30.677 0.654 -18.563 1.00 0.00 23 GLY A C 2
ATOM 2565 O O . GLY A 1 23 ? 31.726 0.366 -17.981 1.00 0.00 23 GLY A O 2
ATOM 2569 N N . ILE A 1 24 ? 30.641 1.476 -19.619 1.00 0.00 24 ILE A N 2
ATOM 2570 C CA . ILE A 1 24 ? 31.810 2.170 -20.196 1.00 0.00 24 ILE A CA 2
ATOM 2571 C C . ILE A 1 24 ? 32.536 3.044 -19.156 1.00 0.00 24 ILE A C 2
ATOM 2572 O O . ILE A 1 24 ? 33.768 3.067 -19.116 1.00 0.00 24 ILE A O 2
ATOM 2587 N N . SER A 1 25 ? 31.779 3.731 -18.294 1.00 0.00 25 SER A N 2
ATOM 2588 C CA . SER A 1 25 ? 32.282 4.519 -17.161 1.00 0.00 25 SER A CA 2
ATOM 2589 C C . SER A 1 25 ? 31.183 4.740 -16.106 1.00 0.00 25 SER A C 2
ATOM 2590 O O . SER A 1 25 ? 30.006 4.459 -16.348 1.00 0.00 25 SER A O 2
ATOM 2598 N N . VAL A 1 26 ? 31.569 5.260 -14.938 1.00 0.00 26 VAL A N 2
ATOM 2599 C CA . VAL A 1 26 ? 30.711 5.545 -13.768 1.00 0.00 26 VAL A CA 2
ATOM 2600 C C . VAL A 1 26 ? 31.074 6.911 -13.157 1.00 0.00 26 VAL A C 2
ATOM 2601 O O . VAL A 1 26 ? 31.395 7.030 -11.972 1.00 0.00 26 VAL A O 2
ATOM 2614 N N . GLY A 1 27 ? 31.087 7.946 -14.007 1.00 0.00 27 GLY A N 2
ATOM 2615 C CA . GLY A 1 27 ? 31.450 9.331 -13.672 1.00 0.00 27 GLY A CA 2
ATOM 2616 C C . GLY A 1 27 ? 30.806 9.868 -12.383 1.00 0.00 27 GLY A C 2
ATOM 2617 O O . GLY A 1 27 ? 29.602 9.717 -12.159 1.00 0.00 27 GLY A O 2
ATOM 2621 N N . VAL A 1 28 ? 31.620 10.499 -11.535 1.00 0.00 28 VAL A N 2
ATOM 2622 C CA . VAL A 1 28 ? 31.240 10.979 -10.193 1.00 0.00 28 VAL A CA 2
ATOM 2623 C C . VAL A 1 28 ? 30.494 12.329 -10.278 1.00 0.00 28 VAL A C 2
ATOM 2624 O O . VAL A 1 28 ? 30.998 13.252 -10.929 1.00 0.00 28 VAL A O 2
ATOM 2637 N N . PRO A 1 29 ? 29.312 12.480 -9.640 1.00 0.00 29 PRO A N 2
ATOM 2638 C CA . PRO A 1 29 ? 28.567 13.744 -9.591 1.00 0.00 29 PRO A CA 2
ATOM 2639 C C . PRO A 1 29 ? 29.211 14.765 -8.633 1.00 0.00 29 PRO A C 2
ATOM 2640 O O . PRO A 1 29 ? 30.140 14.448 -7.888 1.00 0.00 29 PRO A O 2
ATOM 2651 N N . GLY A 1 30 ? 28.676 15.989 -8.584 1.00 0.00 30 GLY A N 2
ATOM 2652 C CA . GLY A 1 30 ? 29.122 17.078 -7.695 1.00 0.00 30 GLY A CA 2
ATOM 2653 C C . GLY A 1 30 ? 28.768 16.905 -6.205 1.00 0.00 30 GLY A C 2
ATOM 2654 O O . GLY A 1 30 ? 28.460 17.892 -5.538 1.00 0.00 30 GLY A O 2
ATOM 2658 N N . TYR A 1 31 ? 28.773 15.666 -5.694 1.00 0.00 31 TYR A N 2
ATOM 2659 C CA . TYR A 1 31 ? 28.396 15.259 -4.327 1.00 0.00 31 TYR A CA 2
ATOM 2660 C C . TYR A 1 31 ? 27.043 15.842 -3.847 1.00 0.00 31 TYR A C 2
ATOM 2661 O O . TYR A 1 31 ? 26.884 16.233 -2.687 1.00 0.00 31 TYR A O 2
ATOM 2679 N N . LEU A 1 32 ? 26.076 15.898 -4.779 1.00 0.00 32 LEU A N 2
ATOM 2680 C CA . LEU A 1 32 ? 24.845 16.709 -4.787 1.00 0.00 32 LEU A CA 2
ATOM 2681 C C . LEU A 1 32 ? 25.112 18.228 -4.698 1.00 0.00 32 LEU A C 2
ATOM 2682 O O . LEU A 1 32 ? 25.791 18.725 -3.799 1.00 0.00 32 LEU A O 2
ATOM 2698 N N . ARG A 1 33 ? 24.495 18.985 -5.617 1.00 0.00 33 ARG A N 2
ATOM 2699 C CA . ARG A 1 33 ? 24.581 20.461 -5.704 1.00 0.00 33 ARG A CA 2
ATOM 2700 C C . ARG A 1 33 ? 23.917 21.229 -4.543 1.00 0.00 33 ARG A C 2
ATOM 2701 O O . ARG A 1 33 ? 24.011 22.455 -4.486 1.00 0.00 33 ARG A O 2
ATOM 2722 N N . THR A 1 34 ? 23.231 20.521 -3.641 1.00 0.00 34 THR A N 2
ATOM 2723 C CA . THR A 1 34 ? 22.588 21.053 -2.423 1.00 0.00 34 THR A CA 2
ATOM 2724 C C . THR A 1 34 ? 23.544 21.902 -1.557 1.00 0.00 34 THR A C 2
ATOM 2725 O O . THR A 1 34 ? 24.731 21.572 -1.458 1.00 0.00 34 THR A O 2
ATOM 2736 N N . PRO A 1 35 ? 23.059 22.971 -0.886 1.00 0.00 35 PRO A N 2
ATOM 2737 C CA . PRO A 1 35 ? 23.852 23.752 0.069 1.00 0.00 35 PRO A CA 2
ATOM 2738 C C . PRO A 1 35 ? 24.089 23.043 1.421 1.00 0.00 35 PRO A C 2
ATOM 2739 O O . PRO A 1 35 ? 24.676 23.642 2.325 1.00 0.00 35 PRO A O 2
ATOM 2750 N N . SER A 1 36 ? 23.659 21.781 1.581 1.00 0.00 36 SER A N 2
ATOM 2751 C CA . SER A 1 36 ? 23.875 20.943 2.780 1.00 0.00 36 SER A CA 2
ATOM 2752 C C . SER A 1 36 ? 23.371 21.587 4.085 1.00 0.00 36 SER A C 2
ATOM 2753 O O . SER A 1 36 ? 24.086 21.658 5.088 1.00 0.00 36 SER A O 2
ATOM 2761 N N . SER A 1 37 ? 22.126 22.077 4.059 1.00 0.00 37 SER A N 2
ATOM 2762 C CA . SER A 1 37 ? 21.505 22.879 5.133 1.00 0.00 37 SER A CA 2
ATOM 2763 C C . SER A 1 37 ? 20.101 22.371 5.530 1.00 0.00 37 SER A C 2
ATOM 2764 O O . SER A 1 37 ? 19.261 23.132 6.015 1.00 0.00 37 SER A O 2
ATOM 2772 N N . THR A 1 38 ? 19.834 21.074 5.309 1.00 0.00 38 THR A N 2
ATOM 2773 C CA . THR A 1 38 ? 18.548 20.385 5.572 1.00 0.00 38 THR A CA 2
ATOM 2774 C C . THR A 1 38 ? 17.344 21.155 5.008 1.00 0.00 38 THR A C 2
ATOM 2775 O O . THR A 1 38 ? 16.419 21.548 5.723 1.00 0.00 38 THR A O 2
ATOM 2786 N N . ILE A 1 39 ? 17.379 21.401 3.693 1.00 0.00 39 ILE A N 2
ATOM 2787 C CA . ILE A 1 39 ? 16.452 22.283 2.955 1.00 0.00 39 ILE A CA 2
ATOM 2788 C C . ILE A 1 39 ? 15.507 21.488 2.022 1.00 0.00 39 ILE A C 2
ATOM 2789 O O . ILE A 1 39 ? 15.044 21.985 0.996 1.00 0.00 39 ILE A O 2
ATOM 2804 N N . LEU A 1 40 ? 15.218 20.231 2.394 1.00 0.00 40 LEU A N 2
ATOM 2805 C CA . LEU A 1 40 ? 14.420 19.253 1.633 1.00 0.00 40 LEU A CA 2
ATOM 2806 C C . LEU A 1 40 ? 14.961 19.054 0.200 1.00 0.00 40 LEU A C 2
ATOM 2807 O O . LEU A 1 40 ? 14.340 19.455 -0.785 1.00 0.00 40 LEU A O 2
ATOM 2823 N N . ALA A 1 41 ? 16.172 18.484 0.119 1.00 0.00 41 ALA A N 2
ATOM 2824 C CA . ALA A 1 41 ? 17.001 18.345 -1.086 1.00 0.00 41 ALA A CA 2
ATOM 2825 C C . ALA A 1 41 ? 16.201 18.004 -2.372 1.00 0.00 41 ALA A C 2
ATOM 2826 O O . ALA A 1 41 ? 15.556 16.951 -2.418 1.00 0.00 41 ALA A O 2
ATOM 2833 N N . PRO A 1 42 ? 16.228 18.857 -3.419 1.00 0.00 42 PRO A N 2
ATOM 2834 C CA . PRO A 1 42 ? 15.379 18.689 -4.603 1.00 0.00 42 PRO A CA 2
ATOM 2835 C C . PRO A 1 42 ? 15.718 17.415 -5.392 1.00 0.00 42 PRO A C 2
ATOM 2836 O O . PRO A 1 42 ? 16.870 16.977 -5.430 1.00 0.00 42 PRO A O 2
ATOM 2847 N N . SER A 1 43 ? 14.692 16.807 -6.001 1.00 0.00 43 SER A N 2
ATOM 2848 C CA . SER A 1 43 ? 14.649 15.439 -6.576 1.00 0.00 43 SER A CA 2
ATOM 2849 C C . SER A 1 43 ? 14.882 14.314 -5.552 1.00 0.00 43 SER A C 2
ATOM 2850 O O . SER A 1 43 ? 14.084 13.378 -5.461 1.00 0.00 43 SER A O 2
ATOM 2858 N N . ASN A 1 44 ? 15.911 14.439 -4.709 1.00 0.00 44 ASN A N 2
ATOM 2859 C CA . ASN A 1 44 ? 16.254 13.553 -3.593 1.00 0.00 44 ASN A CA 2
ATOM 2860 C C . ASN A 1 44 ? 15.334 13.757 -2.360 1.00 0.00 44 ASN A C 2
ATOM 2861 O O . ASN A 1 44 ? 15.797 13.787 -1.220 1.00 0.00 44 ASN A O 2
ATOM 2872 N N . ALA A 1 45 ? 14.026 13.906 -2.604 1.00 0.00 45 ALA A N 2
ATOM 2873 C CA . ALA A 1 45 ? 12.959 14.058 -1.606 1.00 0.00 45 ALA A CA 2
ATOM 2874 C C . ALA A 1 45 ? 11.752 13.152 -1.932 1.00 0.00 45 ALA A C 2
ATOM 2875 O O . ALA A 1 45 ? 11.261 12.443 -1.053 1.00 0.00 45 ALA A O 2
ATOM 2882 N N . GLN A 1 46 ? 11.329 13.088 -3.204 1.00 0.00 46 GLN A N 2
ATOM 2883 C CA . GLN A 1 46 ? 10.341 12.107 -3.682 1.00 0.00 46 GLN A CA 2
ATOM 2884 C C . GLN A 1 46 ? 10.974 10.718 -3.882 1.00 0.00 46 GLN A C 2
ATOM 2885 O O . GLN A 1 46 ? 10.459 9.719 -3.382 1.00 0.00 46 GLN A O 2
ATOM 2899 N N . ILE A 1 47 ? 12.119 10.635 -4.566 1.00 0.00 47 ILE A N 2
ATOM 2900 C CA . ILE A 1 47 ? 12.799 9.350 -4.815 1.00 0.00 47 ILE A CA 2
ATOM 2901 C C . ILE A 1 47 ? 13.249 8.680 -3.503 1.00 0.00 47 ILE A C 2
ATOM 2902 O O . ILE A 1 47 ? 13.210 7.454 -3.398 1.00 0.00 47 ILE A O 2
ATOM 2917 N N . ILE A 1 48 ? 13.585 9.463 -2.467 1.00 0.00 48 ILE A N 2
ATOM 2918 C CA . ILE A 1 48 ? 13.878 8.920 -1.131 1.00 0.00 48 ILE A CA 2
ATOM 2919 C C . ILE A 1 48 ? 12.629 8.588 -0.311 1.00 0.00 48 ILE A C 2
ATOM 2920 O O . ILE A 1 48 ? 12.745 7.772 0.594 1.00 0.00 48 ILE A O 2
ATOM 2935 N N . SER A 1 49 ? 11.430 9.117 -0.601 1.00 0.00 49 SER A N 2
ATOM 2936 C CA . SER A 1 49 ? 10.205 8.639 0.074 1.00 0.00 49 SER A CA 2
ATOM 2937 C C . SER A 1 49 ? 9.802 7.259 -0.462 1.00 0.00 49 SER A C 2
ATOM 2938 O O . SER A 1 49 ? 9.498 6.358 0.321 1.00 0.00 49 SER A O 2
ATOM 2946 N N . LEU A 1 50 ? 9.964 7.053 -1.778 1.00 0.00 50 LEU A N 2
ATOM 2947 C CA . LEU A 1 50 ? 9.912 5.756 -2.468 1.00 0.00 50 LEU A CA 2
ATOM 2948 C C . LEU A 1 50 ? 11.007 4.758 -2.016 1.00 0.00 50 LEU A C 2
ATOM 2949 O O . LEU A 1 50 ? 10.974 3.598 -2.431 1.00 0.00 50 LEU A O 2
ATOM 2965 N N . GLY A 1 51 ? 11.939 5.171 -1.143 1.00 0.00 51 GLY A N 2
ATOM 2966 C CA . GLY A 1 51 ? 12.996 4.332 -0.565 1.00 0.00 51 GLY A CA 2
ATOM 2967 C C . GLY A 1 51 ? 12.897 4.167 0.959 1.00 0.00 51 GLY A C 2
ATOM 2968 O O . GLY A 1 51 ? 12.873 3.039 1.438 1.00 0.00 51 GLY A O 2
ATOM 2972 N N . LEU A 1 52 ? 12.776 5.251 1.739 1.00 0.00 52 LEU A N 2
ATOM 2973 C CA . LEU A 1 52 ? 12.719 5.216 3.213 1.00 0.00 52 LEU A CA 2
ATOM 2974 C C . LEU A 1 52 ? 11.548 4.373 3.735 1.00 0.00 52 LEU A C 2
ATOM 2975 O O . LEU A 1 52 ? 11.710 3.605 4.686 1.00 0.00 52 LEU A O 2
ATOM 2991 N N . GLN A 1 53 ? 10.387 4.485 3.076 1.00 0.00 53 GLN A N 2
ATOM 2992 C CA . GLN A 1 53 ? 9.202 3.679 3.359 1.00 0.00 53 GLN A CA 2
ATOM 2993 C C . GLN A 1 53 ? 9.547 2.197 3.215 1.00 0.00 53 GLN A C 2
ATOM 2994 O O . GLN A 1 53 ? 9.284 1.412 4.118 1.00 0.00 53 GLN A O 2
ATOM 3008 N N . THR A 1 54 ? 10.187 1.833 2.104 1.00 0.00 54 THR A N 2
ATOM 3009 C CA . THR A 1 54 ? 10.509 0.456 1.723 1.00 0.00 54 THR A CA 2
ATOM 3010 C C . THR A 1 54 ? 11.650 -0.147 2.557 1.00 0.00 54 THR A C 2
ATOM 3011 O O . THR A 1 54 ? 11.563 -1.305 2.961 1.00 0.00 54 THR A O 2
ATOM 3022 N N . THR A 1 55 ? 12.666 0.647 2.918 1.00 0.00 55 THR A N 2
ATOM 3023 C CA . THR A 1 55 ? 13.737 0.295 3.874 1.00 0.00 55 THR A CA 2
ATOM 3024 C C . THR A 1 55 ? 13.177 -0.109 5.242 1.00 0.00 55 THR A C 2
ATOM 3025 O O . THR A 1 55 ? 13.641 -1.083 5.835 1.00 0.00 55 THR A O 2
ATOM 3036 N N . LEU A 1 56 ? 12.153 0.603 5.728 1.00 0.00 56 LEU A N 2
ATOM 3037 C CA . LEU A 1 56 ? 11.498 0.339 7.015 1.00 0.00 56 LEU A CA 2
ATOM 3038 C C . LEU A 1 56 ? 10.155 -0.399 6.869 1.00 0.00 56 LEU A C 2
ATOM 3039 O O . LEU A 1 56 ? 9.432 -0.549 7.850 1.00 0.00 56 LEU A O 2
ATOM 3055 N N . ALA A 1 57 ? 9.809 -0.905 5.685 1.00 0.00 57 ALA A N 2
ATOM 3056 C CA . ALA A 1 57 ? 8.554 -1.620 5.473 1.00 0.00 57 ALA A CA 2
ATOM 3057 C C . ALA A 1 57 ? 8.380 -2.861 6.378 1.00 0.00 57 ALA A C 2
ATOM 3058 O O . ALA A 1 57 ? 7.317 -2.968 6.989 1.00 0.00 57 ALA A O 2
ATOM 3065 N N . PRO A 1 58 ? 9.371 -3.766 6.562 1.00 0.00 58 PRO A N 2
ATOM 3066 C CA . PRO A 1 58 ? 9.198 -4.908 7.469 1.00 0.00 58 PRO A CA 2
ATOM 3067 C C . PRO A 1 58 ? 9.195 -4.490 8.951 1.00 0.00 58 PRO A C 2
ATOM 3068 O O . PRO A 1 58 ? 8.556 -5.149 9.772 1.00 0.00 58 PRO A O 2
ATOM 3079 N N . VAL A 1 59 ? 9.844 -3.368 9.296 1.00 0.00 59 VAL A N 2
ATOM 3080 C CA . VAL A 1 59 ? 9.768 -2.725 10.624 1.00 0.00 59 VAL A CA 2
ATOM 3081 C C . VAL A 1 59 ? 8.346 -2.210 10.899 1.00 0.00 59 VAL A C 2
ATOM 3082 O O . VAL A 1 59 ? 7.767 -2.518 11.943 1.00 0.00 59 VAL A O 2
ATOM 3095 N N . LEU A 1 60 ? 7.751 -1.481 9.950 1.00 0.00 60 LEU A N 2
ATOM 3096 C CA . LEU A 1 60 ? 6.399 -0.911 10.049 1.00 0.00 60 LEU A CA 2
ATOM 3097 C C . LEU A 1 60 ? 5.272 -1.953 9.897 1.00 0.00 60 LEU A C 2
ATOM 3098 O O . LEU A 1 60 ? 4.164 -1.723 10.382 1.00 0.00 60 LEU A O 2
ATOM 3114 N N . SER A 1 61 ? 5.546 -3.116 9.296 1.00 0.00 61 SER A N 2
ATOM 3115 C CA . SER A 1 61 ? 4.622 -4.263 9.163 1.00 0.00 61 SER A CA 2
ATOM 3116 C C . SER A 1 61 ? 4.397 -5.046 10.481 1.00 0.00 61 SER A C 2
ATOM 3117 O O . SER A 1 61 ? 4.032 -6.224 10.469 1.00 0.00 61 SER A O 2
ATOM 3125 N N . SER A 1 62 ? 4.640 -4.417 11.641 1.00 0.00 62 SER A N 2
ATOM 3126 C CA . SER A 1 62 ? 4.655 -5.041 12.978 1.00 0.00 62 SER A CA 2
ATOM 3127 C C . SER A 1 62 ? 5.626 -6.235 13.074 1.00 0.00 62 SER A C 2
ATOM 3128 O O . SER A 1 62 ? 5.294 -7.284 13.632 1.00 0.00 62 SER A O 2
ATOM 3136 N N . SER A 1 63 ? 6.831 -6.054 12.513 1.00 0.00 63 SER A N 2
ATOM 3137 C CA . SER A 1 63 ? 7.938 -7.023 12.393 1.00 0.00 63 SER A CA 2
ATOM 3138 C C . SER A 1 63 ? 7.754 -8.025 11.242 1.00 0.00 63 SER A C 2
ATOM 3139 O O . SER A 1 63 ? 6.641 -8.300 10.787 1.00 0.00 63 SER A O 2
ATOM 3147 N N . GLY A 1 64 ? 8.857 -8.626 10.790 1.00 0.00 64 GLY A N 2
ATOM 3148 C CA . GLY A 1 64 ? 8.917 -9.585 9.678 1.00 0.00 64 GLY A CA 2
ATOM 3149 C C . GLY A 1 64 ? 8.518 -11.023 10.044 1.00 0.00 64 GLY A C 2
ATOM 3150 O O . GLY A 1 64 ? 9.085 -11.973 9.502 1.00 0.00 64 GLY A O 2
ATOM 3154 N N . LEU A 1 65 ? 7.583 -11.207 10.984 1.00 0.00 65 LEU A N 2
ATOM 3155 C CA . LEU A 1 65 ? 7.151 -12.526 11.480 1.00 0.00 65 LEU A CA 2
ATOM 3156 C C . LEU A 1 65 ? 6.410 -13.406 10.447 1.00 0.00 65 LEU A C 2
ATOM 3157 O O . LEU A 1 65 ? 6.320 -14.623 10.631 1.00 0.00 65 LEU A O 2
ATOM 3173 N N . SER A 1 66 ? 5.945 -12.808 9.346 1.00 0.00 66 SER A N 2
ATOM 3174 C CA . SER A 1 66 ? 5.296 -13.460 8.199 1.00 0.00 66 SER A CA 2
ATOM 3175 C C . SER A 1 66 ? 5.621 -12.689 6.918 1.00 0.00 66 SER A C 2
ATOM 3176 O O . SER A 1 66 ? 5.684 -11.457 6.945 1.00 0.00 66 SER A O 2
ATOM 3184 N N . SER A 1 67 ? 5.807 -13.422 5.810 1.00 0.00 67 SER A N 2
ATOM 3185 C CA . SER A 1 67 ? 5.981 -12.919 4.431 1.00 0.00 67 SER A CA 2
ATOM 3186 C C . SER A 1 67 ? 6.901 -11.690 4.260 1.00 0.00 67 SER A C 2
ATOM 3187 O O . SER A 1 67 ? 6.675 -10.880 3.368 1.00 0.00 67 SER A O 2
ATOM 3195 N N . ALA A 1 68 ? 7.938 -11.523 5.091 1.00 0.00 68 ALA A N 2
ATOM 3196 C CA . ALA A 1 68 ? 8.675 -10.259 5.257 1.00 0.00 68 ALA A CA 2
ATOM 3197 C C . ALA A 1 68 ? 9.163 -9.614 3.946 1.00 0.00 68 ALA A C 2
ATOM 3198 O O . ALA A 1 68 ? 8.841 -8.456 3.676 1.00 0.00 68 ALA A O 2
ATOM 3205 N N . SER A 1 69 ? 9.899 -10.360 3.113 1.00 0.00 69 SER A N 2
ATOM 3206 C CA . SER A 1 69 ? 10.417 -9.874 1.822 1.00 0.00 69 SER A CA 2
ATOM 3207 C C . SER A 1 69 ? 9.295 -9.494 0.850 1.00 0.00 69 SER A C 2
ATOM 3208 O O . SER A 1 69 ? 9.371 -8.452 0.194 1.00 0.00 69 SER A O 2
ATOM 3216 N N . ALA A 1 70 ? 8.229 -10.302 0.805 1.00 0.00 70 ALA A N 2
ATOM 3217 C CA . ALA A 1 70 ? 7.049 -10.052 -0.018 1.00 0.00 70 ALA A CA 2
ATOM 3218 C C . ALA A 1 70 ? 6.307 -8.800 0.465 1.00 0.00 70 ALA A C 2
ATOM 3219 O O . ALA A 1 70 ? 6.154 -7.844 -0.283 1.00 0.00 70 ALA A O 2
ATOM 3226 N N . SER A 1 71 ? 5.903 -8.759 1.737 1.00 0.00 71 SER A N 2
ATOM 3227 C CA . SER A 1 71 ? 5.167 -7.653 2.354 1.00 0.00 71 SER A CA 2
ATOM 3228 C C . SER A 1 71 ? 5.909 -6.316 2.239 1.00 0.00 71 SER A C 2
ATOM 3229 O O . SER A 1 71 ? 5.301 -5.301 1.902 1.00 0.00 71 SER A O 2
ATOM 3237 N N . ALA A 1 72 ? 7.236 -6.309 2.411 1.00 0.00 72 ALA A N 2
ATOM 3238 C CA . ALA A 1 72 ? 8.062 -5.120 2.208 1.00 0.00 72 ALA A CA 2
ATOM 3239 C C . ALA A 1 72 ? 8.020 -4.595 0.758 1.00 0.00 72 ALA A C 2
ATOM 3240 O O . ALA A 1 72 ? 7.847 -3.396 0.529 1.00 0.00 72 ALA A O 2
ATOM 3247 N N . ARG A 1 73 ? 8.127 -5.492 -0.231 1.00 0.00 73 ARG A N 2
ATOM 3248 C CA . ARG A 1 73 ? 8.074 -5.164 -1.666 1.00 0.00 73 ARG A CA 2
ATOM 3249 C C . ARG A 1 73 ? 6.667 -4.776 -2.137 1.00 0.00 73 ARG A C 2
ATOM 3250 O O . ARG A 1 73 ? 6.506 -3.779 -2.843 1.00 0.00 73 ARG A O 2
ATOM 3271 N N . VAL A 1 74 ? 5.649 -5.500 -1.670 1.00 0.00 74 VAL A N 2
ATOM 3272 C CA . VAL A 1 74 ? 4.220 -5.170 -1.783 1.00 0.00 74 VAL A CA 2
ATOM 3273 C C . VAL A 1 74 ? 3.948 -3.775 -1.232 1.00 0.00 74 VAL A C 2
ATOM 3274 O O . VAL A 1 74 ? 3.201 -3.026 -1.852 1.00 0.00 74 VAL A O 2
ATOM 3287 N N . SER A 1 75 ? 4.580 -3.380 -0.122 1.00 0.00 75 SER A N 2
ATOM 3288 C CA . SER A 1 75 ? 4.444 -2.032 0.434 1.00 0.00 75 SER A CA 2
ATOM 3289 C C . SER A 1 75 ? 4.913 -0.960 -0.559 1.00 0.00 75 SER A C 2
ATOM 3290 O O . SER A 1 75 ? 4.238 0.054 -0.714 1.00 0.00 75 SER A O 2
ATOM 3298 N N . SER A 1 76 ? 6.006 -1.192 -1.305 1.00 0.00 76 SER A N 2
ATOM 3299 C CA . SER A 1 76 ? 6.436 -0.287 -2.388 1.00 0.00 76 SER A CA 2
ATOM 3300 C C . SER A 1 76 ? 5.421 -0.201 -3.533 1.00 0.00 76 SER A C 2
ATOM 3301 O O . SER A 1 76 ? 5.117 0.892 -4.004 1.00 0.00 76 SER A O 2
ATOM 3309 N N . LEU A 1 77 ? 4.842 -1.330 -3.955 1.00 0.00 77 LEU A N 2
ATOM 3310 C CA . LEU A 1 77 ? 3.784 -1.367 -4.976 1.00 0.00 77 LEU A CA 2
ATOM 3311 C C . LEU A 1 77 ? 2.479 -0.695 -4.506 1.00 0.00 77 LEU A C 2
ATOM 3312 O O . LEU A 1 77 ? 1.861 0.053 -5.262 1.00 0.00 77 LEU A O 2
ATOM 3328 N N . ALA A 1 78 ? 2.088 -0.884 -3.246 1.00 0.00 78 ALA A N 2
ATOM 3329 C CA . ALA A 1 78 ? 0.977 -0.172 -2.621 1.00 0.00 78 ALA A CA 2
ATOM 3330 C C . ALA A 1 78 ? 1.241 1.345 -2.564 1.00 0.00 78 ALA A C 2
ATOM 3331 O O . ALA A 1 78 ? 0.349 2.136 -2.866 1.00 0.00 78 ALA A O 2
ATOM 3338 N N . GLN A 1 79 ? 2.478 1.759 -2.262 1.00 0.00 79 GLN A N 2
ATOM 3339 C CA . GLN A 1 79 ? 2.931 3.152 -2.368 1.00 0.00 79 GLN A CA 2
ATOM 3340 C C . GLN A 1 79 ? 2.922 3.666 -3.816 1.00 0.00 79 GLN A C 2
ATOM 3341 O O . GLN A 1 79 ? 2.566 4.818 -4.030 1.00 0.00 79 GLN A O 2
ATOM 3355 N N . SER A 1 80 ? 3.258 2.839 -4.812 1.00 0.00 80 SER A N 2
ATOM 3356 C CA . SER A 1 80 ? 3.178 3.204 -6.234 1.00 0.00 80 SER A CA 2
ATOM 3357 C C . SER A 1 80 ? 1.748 3.609 -6.609 1.00 0.00 80 SER A C 2
ATOM 3358 O O . SER A 1 80 ? 1.540 4.653 -7.231 1.00 0.00 80 SER A O 2
ATOM 3366 N N . LEU A 1 81 ? 0.749 2.854 -6.132 1.00 0.00 81 LEU A N 2
ATOM 3367 C CA . LEU A 1 81 ? -0.665 3.197 -6.282 1.00 0.00 81 LEU A CA 2
ATOM 3368 C C . LEU A 1 81 ? -1.064 4.431 -5.452 1.00 0.00 81 LEU A C 2
ATOM 3369 O O . LEU A 1 81 ? -1.613 5.383 -5.997 1.00 0.00 81 LEU A O 2
ATOM 3385 N N . ALA A 1 82 ? -0.769 4.461 -4.150 1.00 0.00 82 ALA A N 2
ATOM 3386 C CA . ALA A 1 82 ? -1.127 5.588 -3.281 1.00 0.00 82 ALA A CA 2
ATOM 3387 C C . ALA A 1 82 ? -0.510 6.924 -3.753 1.00 0.00 82 ALA A C 2
ATOM 3388 O O . ALA A 1 82 ? -1.149 7.973 -3.670 1.00 0.00 82 ALA A O 2
ATOM 3395 N N . SER A 1 83 ? 0.701 6.874 -4.316 1.00 0.00 83 SER A N 2
ATOM 3396 C CA . SER A 1 83 ? 1.359 7.978 -5.018 1.00 0.00 83 SER A CA 2
ATOM 3397 C C . SER A 1 83 ? 0.611 8.346 -6.307 1.00 0.00 83 SER A C 2
ATOM 3398 O O . SER A 1 83 ? 0.265 9.512 -6.495 1.00 0.00 83 SER A O 2
ATOM 3406 N N . ALA A 1 84 ? 0.239 7.360 -7.137 1.00 0.00 84 ALA A N 2
ATOM 3407 C CA . ALA A 1 84 ? -0.574 7.530 -8.352 1.00 0.00 84 ALA A CA 2
ATOM 3408 C C . ALA A 1 84 ? -1.953 8.201 -8.145 1.00 0.00 84 ALA A C 2
ATOM 3409 O O . ALA A 1 84 ? -2.538 8.703 -9.104 1.00 0.00 84 ALA A O 2
ATOM 3416 N N . LEU A 1 85 ? -2.473 8.274 -6.912 1.00 0.00 85 LEU A N 2
ATOM 3417 C CA . LEU A 1 85 ? -3.664 9.077 -6.587 1.00 0.00 85 LEU A CA 2
ATOM 3418 C C . LEU A 1 85 ? -3.400 10.604 -6.564 1.00 0.00 85 LEU A C 2
ATOM 3419 O O . LEU A 1 85 ? -4.346 11.387 -6.445 1.00 0.00 85 LEU A O 2
ATOM 3435 N N . SER A 1 86 ? -2.139 11.036 -6.684 1.00 0.00 86 SER A N 2
ATOM 3436 C CA . SER A 1 86 ? -1.690 12.437 -6.584 1.00 0.00 86 SER A CA 2
ATOM 3437 C C . SER A 1 86 ? -0.667 12.822 -7.670 1.00 0.00 86 SER A C 2
ATOM 3438 O O . SER A 1 86 ? -0.767 13.902 -8.260 1.00 0.00 86 SER A O 2
ATOM 3446 N N . THR A 1 87 ? 0.263 11.921 -8.010 1.00 0.00 87 THR A N 2
ATOM 3447 C CA . THR A 1 87 ? 1.280 12.071 -9.070 1.00 0.00 87 THR A CA 2
ATOM 3448 C C . THR A 1 87 ? 1.480 10.739 -9.804 1.00 0.00 87 THR A C 2
ATOM 3449 O O . THR A 1 87 ? 1.749 9.713 -9.184 1.00 0.00 87 THR A O 2
ATOM 3460 N N . SER A 1 88 ? 1.365 10.742 -11.140 1.00 0.00 88 SER A N 2
ATOM 3461 C CA . SER A 1 88 ? 1.449 9.557 -12.033 1.00 0.00 88 SER A CA 2
ATOM 3462 C C . SER A 1 88 ? 0.186 8.662 -12.009 1.00 0.00 88 SER A C 2
ATOM 3463 O O . SER A 1 88 ? -0.873 9.109 -11.571 1.00 0.00 88 SER A O 2
ATOM 3471 N N . ARG A 1 89 ? 0.263 7.421 -12.534 1.00 0.00 89 ARG A N 2
ATOM 3472 C CA . ARG A 1 89 ? -0.882 6.490 -12.729 1.00 0.00 89 ARG A CA 2
ATOM 3473 C C . ARG A 1 89 ? -0.601 4.994 -12.463 1.00 0.00 89 ARG A C 2
ATOM 3474 O O . ARG A 1 89 ? -1.466 4.158 -12.714 1.00 0.00 89 ARG A O 2
ATOM 3495 N N . GLY A 1 90 ? 0.597 4.650 -11.980 1.00 0.00 90 GLY A N 2
ATOM 3496 C CA . GLY A 1 90 ? 1.071 3.265 -11.766 1.00 0.00 90 GLY A CA 2
ATOM 3497 C C . GLY A 1 90 ? 2.409 2.962 -12.458 1.00 0.00 90 GLY A C 2
ATOM 3498 O O . GLY A 1 90 ? 3.107 2.014 -12.096 1.00 0.00 90 GLY A O 2
ATOM 3502 N N . THR A 1 91 ? 2.793 3.810 -13.416 1.00 0.00 91 THR A N 2
ATOM 3503 C CA . THR A 1 91 ? 4.020 3.756 -14.231 1.00 0.00 91 THR A CA 2
ATOM 3504 C C . THR A 1 91 ? 4.853 5.030 -14.020 1.00 0.00 91 THR A C 2
ATOM 3505 O O . THR A 1 91 ? 5.296 5.681 -14.969 1.00 0.00 91 THR A O 2
ATOM 3516 N N . LEU A 1 92 ? 5.009 5.427 -12.746 1.00 0.00 92 LEU A N 2
ATOM 3517 C CA . LEU A 1 92 ? 5.591 6.708 -12.302 1.00 0.00 92 LEU A CA 2
ATOM 3518 C C . LEU A 1 92 ? 6.937 7.082 -12.948 1.00 0.00 92 LEU A C 2
ATOM 3519 O O . LEU A 1 92 ? 7.200 8.262 -13.189 1.00 0.00 92 LEU A O 2
ATOM 3535 N N . SER A 1 93 ? 7.722 6.064 -13.300 1.00 0.00 93 SER A N 2
ATOM 3536 C CA . SER A 1 93 ? 8.863 6.108 -14.219 1.00 0.00 93 SER A CA 2
ATOM 3537 C C . SER A 1 93 ? 9.019 4.730 -14.880 1.00 0.00 93 SER A C 2
ATOM 3538 O O . SER A 1 93 ? 8.491 3.739 -14.369 1.00 0.00 93 SER A O 2
ATOM 3546 N N . LEU A 1 94 ? 9.770 4.647 -15.986 1.00 0.00 94 LEU A N 2
ATOM 3547 C CA . LEU A 1 94 ? 10.055 3.383 -16.693 1.00 0.00 94 LEU A CA 2
ATOM 3548 C C . LEU A 1 94 ? 11.552 3.025 -16.668 1.00 0.00 94 LEU A C 2
ATOM 3549 O O . LEU A 1 94 ? 11.885 1.850 -16.569 1.00 0.00 94 LEU A O 2
ATOM 3565 N N . SER A 1 95 ? 12.449 4.020 -16.641 1.00 0.00 95 SER A N 2
ATOM 3566 C CA . SER A 1 95 ? 13.914 3.846 -16.536 1.00 0.00 95 SER A CA 2
ATOM 3567 C C . SER A 1 95 ? 14.477 4.378 -15.206 1.00 0.00 95 SER A C 2
ATOM 3568 O O . SER A 1 95 ? 15.245 3.687 -14.531 1.00 0.00 95 SER A O 2
ATOM 3576 N N . THR A 1 96 ? 14.029 5.556 -14.759 1.00 0.00 96 THR A N 2
ATOM 3577 C CA . THR A 1 96 ? 14.322 6.099 -13.417 1.00 0.00 96 THR A CA 2
ATOM 3578 C C . THR A 1 96 ? 13.806 5.192 -12.297 1.00 0.00 96 THR A C 2
ATOM 3579 O O . THR A 1 96 ? 14.435 5.111 -11.242 1.00 0.00 96 THR A O 2
ATOM 3590 N N . PHE A 1 97 ? 12.712 4.442 -12.508 1.00 0.00 97 PHE A N 2
ATOM 3591 C CA . PHE A 1 97 ? 12.224 3.498 -11.495 1.00 0.00 97 PHE A CA 2
ATOM 3592 C C . PHE A 1 97 ? 13.169 2.295 -11.352 1.00 0.00 97 PHE A C 2
ATOM 3593 O O . PHE A 1 97 ? 13.414 1.850 -10.238 1.00 0.00 97 PHE A O 2
ATOM 3610 N N . LEU A 1 98 ? 13.772 1.810 -12.447 1.00 0.00 98 LEU A N 2
ATOM 3611 C CA . LEU A 1 98 ? 14.742 0.700 -12.441 1.00 0.00 98 LEU A CA 2
ATOM 3612 C C . LEU A 1 98 ? 15.998 1.028 -11.629 1.00 0.00 98 LEU A C 2
ATOM 3613 O O . LEU A 1 98 ? 16.525 0.166 -10.925 1.00 0.00 98 LEU A O 2
ATOM 3629 N N . ASN A 1 99 ? 16.436 2.291 -11.678 1.00 0.00 99 ASN A N 2
ATOM 3630 C CA . ASN A 1 99 ? 17.540 2.817 -10.870 1.00 0.00 99 ASN A CA 2
ATOM 3631 C C . ASN A 1 99 ? 17.248 2.750 -9.353 1.00 0.00 99 ASN A C 2
ATOM 3632 O O . ASN A 1 99 ? 18.185 2.758 -8.552 1.00 0.00 99 ASN A O 2
ATOM 3643 N N . LEU A 1 100 ? 15.976 2.605 -8.961 1.00 0.00 100 LEU A N 2
ATOM 3644 C CA . LEU A 1 100 ? 15.542 2.422 -7.575 1.00 0.00 100 LEU A CA 2
ATOM 3645 C C . LEU A 1 100 ? 15.161 0.964 -7.281 1.00 0.00 100 LEU A C 2
ATOM 3646 O O . LEU A 1 100 ? 15.618 0.422 -6.287 1.00 0.00 100 LEU A O 2
ATOM 3662 N N . LEU A 1 101 ? 14.390 0.295 -8.146 1.00 0.00 101 LEU A N 2
ATOM 3663 C CA . LEU A 1 101 ? 13.938 -1.099 -8.003 1.00 0.00 101 LEU A CA 2
ATOM 3664 C C . LEU A 1 101 ? 15.088 -2.120 -7.978 1.00 0.00 101 LEU A C 2
ATOM 3665 O O . LEU A 1 101 ? 15.026 -3.080 -7.210 1.00 0.00 101 LEU A O 2
ATOM 3681 N N . SER A 1 102 ? 16.173 -1.860 -8.717 1.00 0.00 102 SER A N 2
ATOM 3682 C CA . SER A 1 102 ? 17.450 -2.592 -8.621 1.00 0.00 102 SER A CA 2
ATOM 3683 C C . SER A 1 102 ? 18.139 -2.444 -7.244 1.00 0.00 102 SER A C 2
ATOM 3684 O O . SER A 1 102 ? 19.017 -3.233 -6.892 1.00 0.00 102 SER A O 2
ATOM 3692 N N . SER A 1 103 ? 17.707 -1.465 -6.437 1.00 0.00 103 SER A N 2
ATOM 3693 C CA . SER A 1 103 ? 18.152 -1.231 -5.055 1.00 0.00 103 SER A CA 2
ATOM 3694 C C . SER A 1 103 ? 17.079 -1.558 -4.006 1.00 0.00 103 SER A C 2
ATOM 3695 O O . SER A 1 103 ? 17.449 -1.897 -2.889 1.00 0.00 103 SER A O 2
ATOM 3703 N N . ILE A 1 104 ? 15.776 -1.554 -4.331 1.00 0.00 104 ILE A N 2
ATOM 3704 C CA . ILE A 1 104 ? 14.714 -2.060 -3.439 1.00 0.00 104 ILE A CA 2
ATOM 3705 C C . ILE A 1 104 ? 14.951 -3.543 -3.113 1.00 0.00 104 ILE A C 2
ATOM 3706 O O . ILE A 1 104 ? 14.888 -3.953 -1.952 1.00 0.00 104 ILE A O 2
ATOM 3721 N N . SER A 1 105 ? 15.302 -4.345 -4.124 1.00 0.00 105 SER A N 2
ATOM 3722 C CA . SER A 1 105 ? 15.727 -5.739 -3.940 1.00 0.00 105 SER A CA 2
ATOM 3723 C C . SER A 1 105 ? 16.966 -5.874 -3.037 1.00 0.00 105 SER A C 2
ATOM 3724 O O . SER A 1 105 ? 17.080 -6.855 -2.303 1.00 0.00 105 SER A O 2
ATOM 3732 N N . SER A 1 106 ? 17.840 -4.861 -3.030 1.00 0.00 106 SER A N 2
ATOM 3733 C CA . SER A 1 106 ? 19.036 -4.744 -2.177 1.00 0.00 106 SER A CA 2
ATOM 3734 C C . SER A 1 106 ? 18.793 -4.018 -0.834 1.00 0.00 106 SER A C 2
ATOM 3735 O O . SER A 1 106 ? 19.738 -3.796 -0.074 1.00 0.00 106 SER A O 2
ATOM 3743 N N . GLU A 1 107 ? 17.547 -3.641 -0.515 1.00 0.00 107 GLU A N 2
ATOM 3744 C CA . GLU A 1 107 ? 17.155 -2.999 0.752 1.00 0.00 107 GLU A CA 2
ATOM 3745 C C . GLU A 1 107 ? 16.420 -3.977 1.682 1.00 0.00 107 GLU A C 2
ATOM 3746 O O . GLU A 1 107 ? 16.637 -3.950 2.895 1.00 0.00 107 GLU A O 2
ATOM 3758 N N . ILE A 1 108 ? 15.597 -4.877 1.128 1.00 0.00 108 ILE A N 2
ATOM 3759 C CA . ILE A 1 108 ? 14.959 -5.972 1.885 1.00 0.00 108 ILE A CA 2
ATOM 3760 C C . ILE A 1 108 ? 15.974 -7.029 2.375 1.00 0.00 108 ILE A C 2
ATOM 3761 O O . ILE A 1 108 ? 15.750 -7.667 3.407 1.00 0.00 108 ILE A O 2
ATOM 3776 N N . ARG A 1 109 ? 17.117 -7.158 1.683 1.00 0.00 109 ARG A N 2
ATOM 3777 C CA . ARG A 1 109 ? 18.361 -7.837 2.109 1.00 0.00 109 ARG A CA 2
ATOM 3778 C C . ARG A 1 109 ? 19.520 -7.427 1.185 1.00 0.00 109 ARG A C 2
ATOM 3779 O O . ARG A 1 109 ? 19.277 -6.786 0.170 1.00 0.00 109 ARG A O 2
ATOM 3800 N N . ALA A 1 110 ? 20.765 -7.803 1.487 1.00 0.00 110 ALA A N 2
ATOM 3801 C CA . ALA A 1 110 ? 21.910 -7.572 0.595 1.00 0.00 110 ALA A CA 2
ATOM 3802 C C . ALA A 1 110 ? 21.787 -8.362 -0.728 1.00 0.00 110 ALA A C 2
ATOM 3803 O O . ALA A 1 110 ? 21.791 -9.597 -0.721 1.00 0.00 110 ALA A O 2
ATOM 3810 N N . SER A 1 111 ? 21.721 -7.652 -1.866 1.00 0.00 111 SER A N 2
ATOM 3811 C CA . SER A 1 111 ? 21.444 -8.199 -3.210 1.00 0.00 111 SER A CA 2
ATOM 3812 C C . SER A 1 111 ? 20.183 -9.095 -3.278 1.00 0.00 111 SER A C 2
ATOM 3813 O O . SER A 1 111 ? 19.359 -9.118 -2.363 1.00 0.00 111 SER A O 2
ATOM 3821 N N . THR A 1 112 ? 20.008 -9.825 -4.381 1.00 0.00 112 THR A N 2
ATOM 3822 C CA . THR A 1 112 ? 18.824 -10.648 -4.689 1.00 0.00 112 THR A CA 2
ATOM 3823 C C . THR A 1 112 ? 19.245 -12.069 -5.078 1.00 0.00 112 THR A C 2
ATOM 3824 O O . THR A 1 112 ? 19.302 -12.456 -6.244 1.00 0.00 112 THR A O 2
ATOM 3835 N N . SER A 1 113 ? 19.634 -12.833 -4.050 1.00 0.00 113 SER A N 2
ATOM 3836 C CA . SER A 1 113 ? 20.200 -14.192 -4.149 1.00 0.00 113 SER A CA 2
ATOM 3837 C C . SER A 1 113 ? 19.801 -15.094 -2.964 1.00 0.00 113 SER A C 2
ATOM 3838 O O . SER A 1 113 ? 19.532 -16.281 -3.155 1.00 0.00 113 SER A O 2
ATOM 3846 N N . LEU A 1 114 ? 19.629 -14.518 -1.757 1.00 0.00 114 LEU A N 2
ATOM 3847 C CA . LEU A 1 114 ? 18.915 -15.131 -0.618 1.00 0.00 114 LEU A CA 2
ATOM 3848 C C . LEU A 1 114 ? 17.525 -15.653 -1.025 1.00 0.00 114 LEU A C 2
ATOM 3849 O O . LEU A 1 114 ? 17.089 -16.715 -0.580 1.00 0.00 114 LEU A O 2
ATOM 3865 N N . ASP A 1 115 ? 16.823 -14.873 -1.844 1.00 0.00 115 ASP A N 2
ATOM 3866 C CA . ASP A 1 115 ? 15.416 -15.031 -2.233 1.00 0.00 115 ASP A CA 2
ATOM 3867 C C . ASP A 1 115 ? 15.198 -16.207 -3.215 1.00 0.00 115 ASP A C 2
ATOM 3868 O O . ASP A 1 115 ? 14.448 -16.077 -4.179 1.00 0.00 115 ASP A O 2
ATOM 3877 N N . GLY A 1 116 ? 15.884 -17.339 -2.986 1.00 0.00 116 GLY A N 2
ATOM 3878 C CA . GLY A 1 116 ? 15.913 -18.565 -3.790 1.00 0.00 116 GLY A CA 2
ATOM 3879 C C . GLY A 1 116 ? 15.011 -19.679 -3.234 1.00 0.00 116 GLY A C 2
ATOM 3880 O O . GLY A 1 116 ? 14.342 -20.362 -4.006 1.00 0.00 116 GLY A O 2
ATOM 3884 N N . THR A 1 117 ? 14.924 -19.830 -1.907 1.00 0.00 117 THR A N 2
ATOM 3885 C CA . THR A 1 117 ? 13.966 -20.752 -1.249 1.00 0.00 117 THR A CA 2
ATOM 3886 C C . THR A 1 117 ? 12.534 -20.234 -1.377 1.00 0.00 117 THR A C 2
ATOM 3887 O O . THR A 1 117 ? 11.646 -20.946 -1.852 1.00 0.00 117 THR A O 2
ATOM 3898 N N . GLN A 1 118 ? 12.308 -18.965 -1.010 1.00 0.00 118 GLN A N 2
ATOM 3899 C CA . GLN A 1 118 ? 11.011 -18.300 -1.161 1.00 0.00 118 GLN A CA 2
ATOM 3900 C C . GLN A 1 118 ? 10.725 -17.845 -2.606 1.00 0.00 118 GLN A C 2
ATOM 3901 O O . GLN A 1 118 ? 9.628 -17.370 -2.876 1.00 0.00 118 GLN A O 2
ATOM 3915 N N . ALA A 1 119 ? 11.659 -18.030 -3.550 1.00 0.00 119 ALA A N 2
ATOM 3916 C CA . ALA A 1 119 ? 11.534 -17.590 -4.945 1.00 0.00 119 ALA A CA 2
ATOM 3917 C C . ALA A 1 119 ? 10.247 -18.051 -5.636 1.00 0.00 119 ALA A C 2
ATOM 3918 O O . ALA A 1 119 ? 9.596 -17.268 -6.321 1.00 0.00 119 ALA A O 2
ATOM 3925 N N . THR A 1 120 ? 9.886 -19.326 -5.473 1.00 0.00 120 THR A N 2
ATOM 3926 C CA . THR A 1 120 ? 8.744 -19.936 -6.170 1.00 0.00 120 THR A CA 2
ATOM 3927 C C . THR A 1 120 ? 7.418 -19.376 -5.662 1.00 0.00 120 THR A C 2
ATOM 3928 O O . THR A 1 120 ? 6.542 -19.054 -6.466 1.00 0.00 120 THR A O 2
ATOM 3939 N N . VAL A 1 121 ? 7.278 -19.182 -4.341 1.00 0.00 121 VAL A N 2
ATOM 3940 C CA . VAL A 1 121 ? 6.117 -18.472 -3.780 1.00 0.00 121 VAL A CA 2
ATOM 3941 C C . VAL A 1 121 ? 6.165 -16.978 -4.101 1.00 0.00 121 VAL A C 2
ATOM 3942 O O . VAL A 1 121 ? 5.125 -16.396 -4.372 1.00 0.00 121 VAL A O 2
ATOM 3955 N N . GLU A 1 122 ? 7.341 -16.352 -4.175 1.00 0.00 122 GLU A N 2
ATOM 3956 C CA . GLU A 1 122 ? 7.488 -14.948 -4.579 1.00 0.00 122 GLU A CA 2
ATOM 3957 C C . GLU A 1 122 ? 7.080 -14.716 -6.044 1.00 0.00 122 GLU A C 2
ATOM 3958 O O . GLU A 1 122 ? 6.422 -13.723 -6.343 1.00 0.00 122 GLU A O 2
ATOM 3970 N N . VAL A 1 123 ? 7.384 -15.649 -6.954 1.00 0.00 123 VAL A N 2
ATOM 3971 C CA . VAL A 1 123 ? 6.983 -15.589 -8.372 1.00 0.00 123 VAL A CA 2
ATOM 3972 C C . VAL A 1 123 ? 5.462 -15.482 -8.545 1.00 0.00 123 VAL A C 2
ATOM 3973 O O . VAL A 1 123 ? 5.005 -14.781 -9.446 1.00 0.00 123 VAL A O 2
ATOM 3986 N N . LEU A 1 124 ? 4.679 -16.117 -7.662 1.00 0.00 124 LEU A N 2
ATOM 3987 C CA . LEU A 1 124 ? 3.212 -16.103 -7.700 1.00 0.00 124 LEU A CA 2
ATOM 3988 C C . LEU A 1 124 ? 2.590 -15.072 -6.741 1.00 0.00 124 LEU A C 2
ATOM 3989 O O . LEU A 1 124 ? 1.561 -14.486 -7.075 1.00 0.00 124 LEU A O 2
ATOM 4005 N N . LEU A 1 125 ? 3.237 -14.767 -5.609 1.00 0.00 125 LEU A N 2
ATOM 4006 C CA . LEU A 1 125 ? 2.840 -13.688 -4.699 1.00 0.00 125 LEU A CA 2
ATOM 4007 C C . LEU A 1 125 ? 3.056 -12.311 -5.329 1.00 0.00 125 LEU A C 2
ATOM 4008 O O . LEU A 1 125 ? 2.209 -11.446 -5.145 1.00 0.00 125 LEU A O 2
ATOM 4024 N N . GLU A 1 126 ? 4.127 -12.094 -6.100 1.00 0.00 126 GLU A N 2
ATOM 4025 C CA . GLU A 1 126 ? 4.360 -10.830 -6.813 1.00 0.00 126 GLU A CA 2
ATOM 4026 C C . GLU A 1 126 ? 3.596 -10.741 -8.140 1.00 0.00 126 GLU A C 2
ATOM 4027 O O . GLU A 1 126 ? 3.166 -9.649 -8.509 1.00 0.00 126 GLU A O 2
ATOM 4039 N N . ALA A 1 127 ? 3.335 -11.862 -8.829 1.00 0.00 127 ALA A N 2
ATOM 4040 C CA . ALA A 1 127 ? 2.384 -11.878 -9.948 1.00 0.00 127 ALA A CA 2
ATOM 4041 C C . ALA A 1 127 ? 0.967 -11.497 -9.479 1.00 0.00 127 ALA A C 2
ATOM 4042 O O . ALA A 1 127 ? 0.306 -10.672 -10.113 1.00 0.00 127 ALA A O 2
ATOM 4049 N N . LEU A 1 128 ? 0.524 -12.030 -8.331 1.00 0.00 128 LEU A N 2
ATOM 4050 C CA . LEU A 1 128 ? -0.689 -11.572 -7.652 1.00 0.00 128 LEU A CA 2
ATOM 4051 C C . LEU A 1 128 ? -0.554 -10.117 -7.180 1.00 0.00 128 LEU A C 2
ATOM 4052 O O . LEU A 1 128 ? -1.454 -9.334 -7.452 1.00 0.00 128 LEU A O 2
ATOM 4068 N N . ALA A 1 129 ? 0.545 -9.715 -6.532 1.00 0.00 129 ALA A N 2
ATOM 4069 C CA . ALA A 1 129 ? 0.708 -8.358 -5.998 1.00 0.00 129 ALA A CA 2
ATOM 4070 C C . ALA A 1 129 ? 0.655 -7.271 -7.076 1.00 0.00 129 ALA A C 2
ATOM 4071 O O . ALA A 1 129 ? 0.040 -6.231 -6.853 1.00 0.00 129 ALA A O 2
ATOM 4078 N N . ALA A 1 130 ? 1.247 -7.516 -8.248 1.00 0.00 130 ALA A N 2
ATOM 4079 C CA . ALA A 1 130 ? 1.176 -6.622 -9.402 1.00 0.00 130 ALA A CA 2
ATOM 4080 C C . ALA A 1 130 ? -0.277 -6.352 -9.841 1.00 0.00 130 ALA A C 2
ATOM 4081 O O . ALA A 1 130 ? -0.603 -5.230 -10.228 1.00 0.00 130 ALA A O 2
ATOM 4088 N N . LEU A 1 131 ? -1.166 -7.344 -9.714 1.00 0.00 131 LEU A N 2
ATOM 4089 C CA . LEU A 1 131 ? -2.603 -7.207 -9.968 1.00 0.00 131 LEU A CA 2
ATOM 4090 C C . LEU A 1 131 ? -3.370 -6.675 -8.744 1.00 0.00 131 LEU A C 2
ATOM 4091 O O . LEU A 1 131 ? -4.283 -5.873 -8.911 1.00 0.00 131 LEU A O 2
ATOM 4107 N N . LEU A 1 132 ? -2.989 -7.052 -7.521 1.00 0.00 132 LEU A N 2
ATOM 4108 C CA . LEU A 1 132 ? -3.590 -6.597 -6.262 1.00 0.00 132 LEU A CA 2
ATOM 4109 C C . LEU A 1 132 ? -3.428 -5.081 -6.100 1.00 0.00 132 LEU A C 2
ATOM 4110 O O . LEU A 1 132 ? -4.412 -4.382 -5.874 1.00 0.00 132 LEU A O 2
ATOM 4126 N N . GLN A 1 133 ? -2.212 -4.558 -6.289 1.00 0.00 133 GLN A N 2
ATOM 4127 C CA . GLN A 1 133 ? -1.928 -3.117 -6.268 1.00 0.00 133 GLN A CA 2
ATOM 4128 C C . GLN A 1 133 ? -2.661 -2.353 -7.385 1.00 0.00 133 GLN A C 2
ATOM 4129 O O . GLN A 1 133 ? -3.122 -1.242 -7.154 1.00 0.00 133 GLN A O 2
ATOM 4143 N N . VAL A 1 134 ? -2.859 -2.957 -8.565 1.00 0.00 134 VAL A N 2
ATOM 4144 C CA . VAL A 1 134 ? -3.714 -2.403 -9.636 1.00 0.00 134 VAL A CA 2
ATOM 4145 C C . VAL A 1 134 ? -5.184 -2.354 -9.203 1.00 0.00 134 VAL A C 2
ATOM 4146 O O . VAL A 1 134 ? -5.818 -1.303 -9.278 1.00 0.00 134 VAL A O 2
ATOM 4159 N N . ILE A 1 135 ? -5.725 -3.458 -8.688 1.00 0.00 135 ILE A N 2
ATOM 4160 C CA . ILE A 1 135 ? -7.113 -3.579 -8.214 1.00 0.00 135 ILE A CA 2
ATOM 4161 C C . ILE A 1 135 ? -7.386 -2.679 -6.990 1.00 0.00 135 ILE A C 2
ATOM 4162 O O . ILE A 1 135 ? -8.523 -2.253 -6.774 1.00 0.00 135 ILE A O 2
ATOM 4177 N N . ASN A 1 136 ? -6.345 -2.302 -6.237 1.00 0.00 136 ASN A N 2
ATOM 4178 C CA . ASN A 1 136 ? -6.403 -1.324 -5.146 1.00 0.00 136 ASN A CA 2
ATOM 4179 C C . ASN A 1 136 ? -6.887 0.077 -5.602 1.00 0.00 136 ASN A C 2
ATOM 4180 O O . ASN A 1 136 ? -7.491 0.792 -4.799 1.00 0.00 136 ASN A O 2
ATOM 4191 N N . GLY A 1 137 ? -6.690 0.462 -6.877 1.00 0.00 137 GLY A N 2
ATOM 4192 C CA . GLY A 1 137 ? -7.292 1.689 -7.437 1.00 0.00 137 GLY A CA 2
ATOM 4193 C C . GLY A 1 137 ? -6.670 2.295 -8.709 1.00 0.00 137 GLY A C 2
ATOM 4194 O O . GLY A 1 137 ? -6.669 3.520 -8.834 1.00 0.00 137 GLY A O 2
ATOM 4198 N N . ALA A 1 138 ? -6.108 1.494 -9.624 1.00 0.00 138 ALA A N 2
ATOM 4199 C CA . ALA A 1 138 ? -5.489 1.964 -10.874 1.00 0.00 138 ALA A CA 2
ATOM 4200 C C . ALA A 1 138 ? -6.548 2.274 -11.962 1.00 0.00 138 ALA A C 2
ATOM 4201 O O . ALA A 1 138 ? -7.272 3.266 -11.862 1.00 0.00 138 ALA A O 2
ATOM 4208 N N . GLN A 1 139 ? -6.648 1.429 -12.997 1.00 0.00 139 GLN A N 2
ATOM 4209 C CA . GLN A 1 139 ? -7.620 1.534 -14.094 1.00 0.00 139 GLN A CA 2
ATOM 4210 C C . GLN A 1 139 ? -8.133 0.137 -14.488 1.00 0.00 139 GLN A C 2
ATOM 4211 O O . GLN A 1 139 ? -9.254 -0.219 -14.127 1.00 0.00 139 GLN A O 2
ATOM 4225 N N . ILE A 1 140 ? -7.296 -0.662 -15.170 1.00 0.00 140 ILE A N 2
ATOM 4226 C CA . ILE A 1 140 ? -7.555 -2.048 -15.623 1.00 0.00 140 ILE A CA 2
ATOM 4227 C C . ILE A 1 140 ? -6.226 -2.801 -15.835 1.00 0.00 140 ILE A C 2
ATOM 4228 O O . ILE A 1 140 ? -6.042 -3.880 -15.269 1.00 0.00 140 ILE A O 2
ATOM 4243 N N . THR A 1 141 ? -5.277 -2.202 -16.573 1.00 0.00 141 THR A N 2
ATOM 4244 C CA . THR A 1 141 ? -3.959 -2.785 -16.902 1.00 0.00 141 THR A CA 2
ATOM 4245 C C . THR A 1 141 ? -2.910 -1.674 -17.033 1.00 0.00 141 THR A C 2
ATOM 4246 O O . THR A 1 141 ? -3.004 -0.824 -17.919 1.00 0.00 141 THR A O 2
ATOM 4257 N N . ASP A 1 142 ? -1.896 -1.686 -16.162 1.00 0.00 142 ASP A N 2
ATOM 4258 C CA . ASP A 1 142 ? -0.760 -0.737 -16.176 1.00 0.00 142 ASP A CA 2
ATOM 4259 C C . ASP A 1 142 ? 0.574 -1.388 -15.717 1.00 0.00 142 ASP A C 2
ATOM 4260 O O . ASP A 1 142 ? 1.558 -0.711 -15.422 1.00 0.00 142 ASP A O 2
ATOM 4269 N N . VAL A 1 143 ? 0.621 -2.725 -15.654 1.00 0.00 143 VAL A N 2
ATOM 4270 C CA . VAL A 1 143 ? 1.751 -3.534 -15.151 1.00 0.00 143 VAL A CA 2
ATOM 4271 C C . VAL A 1 143 ? 2.819 -3.798 -16.220 1.00 0.00 143 VAL A C 2
ATOM 4272 O O . VAL A 1 143 ? 3.145 -4.937 -16.550 1.00 0.00 143 VAL A O 2
ATOM 4285 N N . ASN A 1 144 ? 3.410 -2.728 -16.755 1.00 0.00 144 ASN A N 2
ATOM 4286 C CA . ASN A 1 144 ? 4.551 -2.769 -17.684 1.00 0.00 144 ASN A CA 2
ATOM 4287 C C . ASN A 1 144 ? 5.895 -3.164 -17.012 1.00 0.00 144 ASN A C 2
ATOM 4288 O O . ASN A 1 144 ? 6.964 -2.703 -17.419 1.00 0.00 144 ASN A O 2
ATOM 4299 N N . VAL A 1 145 ? 5.860 -4.024 -15.983 1.00 0.00 145 VAL A N 2
ATOM 4300 C CA . VAL A 1 145 ? 7.048 -4.586 -15.304 1.00 0.00 145 VAL A CA 2
ATOM 4301 C C . VAL A 1 145 ? 7.958 -5.391 -16.246 1.00 0.00 145 VAL A C 2
ATOM 4302 O O . VAL A 1 145 ? 9.166 -5.445 -16.021 1.00 0.00 145 VAL A O 2
ATOM 4315 N N . SER A 1 146 ? 7.397 -5.941 -17.337 1.00 0.00 146 SER A N 2
ATOM 4316 C CA . SER A 1 146 ? 8.107 -6.606 -18.444 1.00 0.00 146 SER A CA 2
ATOM 4317 C C . SER A 1 146 ? 9.192 -7.600 -17.967 1.00 0.00 146 SER A C 2
ATOM 4318 O O . SER A 1 146 ? 8.964 -8.340 -17.008 1.00 0.00 146 SER A O 2
ATOM 4326 N N . SER A 1 147 ? 10.352 -7.641 -18.634 1.00 0.00 147 SER A N 2
ATOM 4327 C CA . SER A 1 147 ? 11.567 -8.372 -18.226 1.00 0.00 147 SER A CA 2
ATOM 4328 C C . SER A 1 147 ? 12.651 -7.439 -17.640 1.00 0.00 147 SER A C 2
ATOM 4329 O O . SER A 1 147 ? 13.702 -7.894 -17.179 1.00 0.00 147 SER A O 2
ATOM 4337 N N . VAL A 1 148 ? 12.413 -6.118 -17.641 1.00 0.00 148 VAL A N 2
ATOM 4338 C CA . VAL A 1 148 ? 13.287 -5.110 -17.004 1.00 0.00 148 VAL A CA 2
ATOM 4339 C C . VAL A 1 148 ? 13.365 -5.316 -15.476 1.00 0.00 148 VAL A C 2
ATOM 4340 O O . VAL A 1 148 ? 12.452 -5.927 -14.908 1.00 0.00 148 VAL A O 2
ATOM 4353 N N . PRO A 1 149 ? 14.408 -4.813 -14.776 1.00 0.00 149 PRO A N 2
ATOM 4354 C CA . PRO A 1 149 ? 14.560 -4.911 -13.315 1.00 0.00 149 PRO A CA 2
ATOM 4355 C C . PRO A 1 149 ? 13.547 -4.073 -12.504 1.00 0.00 149 PRO A C 2
ATOM 4356 O O . PRO A 1 149 ? 13.893 -3.117 -11.811 1.00 0.00 149 PRO A O 2
ATOM 4367 N N . SER A 1 150 ? 12.277 -4.472 -12.590 1.00 0.00 150 SER A N 2
ATOM 4368 C CA . SER A 1 150 ? 11.109 -3.873 -11.941 1.00 0.00 150 SER A CA 2
ATOM 4369 C C . SER A 1 150 ? 10.271 -4.965 -11.278 1.00 0.00 150 SER A C 2
ATOM 4370 O O . SER A 1 150 ? 9.388 -5.549 -11.905 1.00 0.00 150 SER A O 2
ATOM 4378 N N . VAL A 1 151 ? 10.598 -5.302 -10.021 1.00 0.00 151 VAL A N 2
ATOM 4379 C CA . VAL A 1 151 ? 9.878 -6.286 -9.174 1.00 0.00 151 VAL A CA 2
ATOM 4380 C C . VAL A 1 151 ? 9.521 -7.612 -9.890 1.00 0.00 151 VAL A C 2
ATOM 4381 O O . VAL A 1 151 ? 8.485 -8.233 -9.658 1.00 0.00 151 VAL A O 2
ATOM 4394 N N . ASN A 1 152 ? 10.421 -8.070 -10.770 1.00 0.00 152 ASN A N 2
ATOM 4395 C CA . ASN A 1 152 ? 10.356 -9.386 -11.424 1.00 0.00 152 ASN A CA 2
ATOM 4396 C C . ASN A 1 152 ? 11.757 -9.944 -11.740 1.00 0.00 152 ASN A C 2
ATOM 4397 O O . ASN A 1 152 ? 12.060 -11.068 -11.347 1.00 0.00 152 ASN A O 2
ATOM 4408 N N . ALA A 1 153 ? 12.656 -9.162 -12.356 1.00 0.00 153 ALA A N 2
ATOM 4409 C CA . ALA A 1 153 ? 13.992 -9.657 -12.708 1.00 0.00 153 ALA A CA 2
ATOM 4410 C C . ALA A 1 153 ? 14.825 -10.015 -11.466 1.00 0.00 153 ALA A C 2
ATOM 4411 O O . ALA A 1 153 ? 15.593 -10.968 -11.501 1.00 0.00 153 ALA A O 2
ATOM 4418 N N . ALA A 1 154 ? 14.636 -9.297 -10.354 1.00 0.00 154 ALA A N 2
ATOM 4419 C CA . ALA A 1 154 ? 15.295 -9.572 -9.078 1.00 0.00 154 ALA A CA 2
ATOM 4420 C C . ALA A 1 154 ? 14.921 -10.954 -8.502 1.00 0.00 154 ALA A C 2
ATOM 4421 O O . ALA A 1 154 ? 15.798 -11.780 -8.244 1.00 0.00 154 ALA A O 2
ATOM 4428 N N . LEU A 1 155 ? 13.621 -11.229 -8.343 1.00 0.00 155 LEU A N 2
ATOM 4429 C CA . LEU A 1 155 ? 13.121 -12.522 -7.854 1.00 0.00 155 LEU A CA 2
ATOM 4430 C C . LEU A 1 155 ? 13.386 -13.675 -8.843 1.00 0.00 155 LEU A C 2
ATOM 4431 O O . LEU A 1 155 ? 13.634 -14.798 -8.410 1.00 0.00 155 LEU A O 2
ATOM 4447 N N . VAL A 1 156 ? 13.440 -13.398 -10.154 1.00 0.00 156 VAL A N 2
ATOM 4448 C CA . VAL A 1 156 ? 13.916 -14.348 -11.178 1.00 0.00 156 VAL A CA 2
ATOM 4449 C C . VAL A 1 156 ? 15.409 -14.649 -11.003 1.00 0.00 156 VAL A C 2
ATOM 4450 O O . VAL A 1 156 ? 15.777 -15.818 -10.898 1.00 0.00 156 VAL A O 2
ATOM 4463 N N . SER A 1 157 ? 16.266 -13.626 -10.898 1.00 0.00 157 SER A N 2
ATOM 4464 C CA . SER A 1 157 ? 17.710 -13.760 -10.641 1.00 0.00 157 SER A CA 2
ATOM 4465 C C . SER A 1 157 ? 18.006 -14.544 -9.360 1.00 0.00 157 SER A C 2
ATOM 4466 O O . SER A 1 157 ? 18.943 -15.342 -9.334 1.00 0.00 157 SER A O 2
ATOM 4474 N N . ALA A 1 158 ? 17.190 -14.369 -8.318 1.00 0.00 158 ALA A N 2
ATOM 4475 C CA . ALA A 1 158 ? 17.294 -15.131 -7.078 1.00 0.00 158 ALA A CA 2
ATOM 4476 C C . ALA A 1 158 ? 16.844 -16.602 -7.225 1.00 0.00 158 ALA A C 2
ATOM 4477 O O . ALA A 1 158 ? 17.429 -17.485 -6.598 1.00 0.00 158 ALA A O 2
ATOM 4484 N N . LEU A 1 159 ? 15.853 -16.893 -8.080 1.00 0.00 159 LEU A N 2
ATOM 4485 C CA . LEU A 1 159 ? 15.438 -18.264 -8.415 1.00 0.00 159 LEU A CA 2
ATOM 4486 C C . LEU A 1 159 ? 16.542 -19.018 -9.184 1.00 0.00 159 LEU A C 2
ATOM 4487 O O . LEU A 1 159 ? 16.821 -20.179 -8.879 1.00 0.00 159 LEU A O 2
ATOM 4503 N N . VAL A 1 160 ? 17.219 -18.349 -10.128 1.00 0.00 160 VAL A N 2
ATOM 4504 C CA . VAL A 1 160 ? 18.320 -18.923 -10.940 1.00 0.00 160 VAL A CA 2
ATOM 4505 C C . VAL A 1 160 ? 19.723 -18.750 -10.315 1.00 0.00 160 VAL A C 2
ATOM 4506 O O . VAL A 1 160 ? 20.727 -19.015 -10.983 1.00 0.00 160 VAL A O 2
ATOM 4519 N N . ALA A 1 161 ? 19.806 -18.301 -9.054 1.00 0.00 161 ALA A N 2
ATOM 4520 C CA . ALA A 1 161 ? 21.047 -18.025 -8.309 1.00 0.00 161 ALA A CA 2
ATOM 4521 C C . ALA A 1 161 ? 22.073 -19.184 -8.321 1.00 0.00 161 ALA A C 2
ATOM 4522 O O . ALA A 1 161 ? 21.697 -20.343 -8.024 1.00 0.00 161 ALA A O 2
ATOM 4529 N N . SER A 1 1 ? 20.028 -19.268 3.125 1.00 0.00 1 SER A N 3
ATOM 4530 C CA . SER A 1 1 ? 19.607 -20.424 3.956 1.00 0.00 1 SER A CA 3
ATOM 4531 C C . SER A 1 1 ? 18.079 -20.500 4.041 1.00 0.00 1 SER A C 3
ATOM 4532 O O . SER A 1 1 ? 17.465 -21.176 3.214 1.00 0.00 1 SER A O 3
ATOM 4539 N N . GLY A 1 2 ? 17.453 -19.809 5.005 1.00 0.00 2 GLY A N 3
ATOM 4540 C CA . GLY A 1 2 ? 15.997 -19.758 5.213 1.00 0.00 2 GLY A CA 3
ATOM 4541 C C . GLY A 1 2 ? 15.566 -20.120 6.639 1.00 0.00 2 GLY A C 3
ATOM 4542 O O . GLY A 1 2 ? 14.488 -19.717 7.073 1.00 0.00 2 GLY A O 3
ATOM 4546 N N . ASN A 1 3 ? 16.409 -20.865 7.372 1.00 0.00 3 ASN A N 3
ATOM 4547 C CA . ASN A 1 3 ? 16.222 -21.330 8.758 1.00 0.00 3 ASN A CA 3
ATOM 4548 C C . ASN A 1 3 ? 14.949 -22.184 9.018 1.00 0.00 3 ASN A C 3
ATOM 4549 O O . ASN A 1 3 ? 14.699 -22.589 10.153 1.00 0.00 3 ASN A O 3
ATOM 4560 N N . TYR A 1 4 ? 14.156 -22.499 7.984 1.00 0.00 4 TYR A N 3
ATOM 4561 C CA . TYR A 1 4 ? 12.830 -23.146 8.038 1.00 0.00 4 TYR A CA 3
ATOM 4562 C C . TYR A 1 4 ? 12.888 -24.673 8.317 1.00 0.00 4 TYR A C 3
ATOM 4563 O O . TYR A 1 4 ? 12.186 -25.478 7.703 1.00 0.00 4 TYR A O 3
ATOM 4581 N N . LEU A 1 5 ? 13.769 -25.075 9.238 1.00 0.00 5 LEU A N 3
ATOM 4582 C CA . LEU A 1 5 ? 14.042 -26.446 9.696 1.00 0.00 5 LEU A CA 3
ATOM 4583 C C . LEU A 1 5 ? 13.375 -26.776 11.051 1.00 0.00 5 LEU A C 3
ATOM 4584 O O . LEU A 1 5 ? 13.366 -27.936 11.467 1.00 0.00 5 LEU A O 3
ATOM 4600 N N . GLY A 1 6 ? 12.790 -25.778 11.728 1.00 0.00 6 GLY A N 3
ATOM 4601 C CA . GLY A 1 6 ? 12.184 -25.878 13.067 1.00 0.00 6 GLY A CA 3
ATOM 4602 C C . GLY A 1 6 ? 10.660 -25.713 13.070 1.00 0.00 6 GLY A C 3
ATOM 4603 O O . GLY A 1 6 ? 10.103 -25.115 13.995 1.00 0.00 6 GLY A O 3
ATOM 4607 N N . VAL A 1 7 ? 9.995 -26.203 12.014 1.00 0.00 7 VAL A N 3
ATOM 4608 C CA . VAL A 1 7 ? 8.546 -26.109 11.725 1.00 0.00 7 VAL A CA 3
ATOM 4609 C C . VAL A 1 7 ? 7.707 -26.989 12.681 1.00 0.00 7 VAL A C 3
ATOM 4610 O O . VAL A 1 7 ? 7.016 -27.923 12.268 1.00 0.00 7 VAL A O 3
ATOM 4623 N N . SER A 1 8 ? 7.813 -26.734 13.989 1.00 0.00 8 SER A N 3
ATOM 4624 C CA . SER A 1 8 ? 7.065 -27.428 15.049 1.00 0.00 8 SER A CA 3
ATOM 4625 C C . SER A 1 8 ? 6.941 -26.584 16.328 1.00 0.00 8 SER A C 3
ATOM 4626 O O . SER A 1 8 ? 5.831 -26.176 16.682 1.00 0.00 8 SER A O 3
ATOM 4634 N N . GLN A 1 9 ? 8.061 -26.288 17.011 1.00 0.00 9 GLN A N 3
ATOM 4635 C CA . GLN A 1 9 ? 8.076 -25.642 18.340 1.00 0.00 9 GLN A CA 3
ATOM 4636 C C . GLN A 1 9 ? 9.421 -24.935 18.645 1.00 0.00 9 GLN A C 3
ATOM 4637 O O . GLN A 1 9 ? 9.992 -25.061 19.730 1.00 0.00 9 GLN A O 3
ATOM 4651 N N . ASN A 1 10 ? 9.936 -24.176 17.671 1.00 0.00 10 ASN A N 3
ATOM 4652 C CA . ASN A 1 10 ? 11.072 -23.255 17.852 1.00 0.00 10 ASN A CA 3
ATOM 4653 C C . ASN A 1 10 ? 10.913 -21.944 17.062 1.00 0.00 10 ASN A C 3
ATOM 4654 O O . ASN A 1 10 ? 11.315 -20.883 17.539 1.00 0.00 10 ASN A O 3
ATOM 4665 N N . PHE A 1 11 ? 10.311 -21.997 15.871 1.00 0.00 11 PHE A N 3
ATOM 4666 C CA . PHE A 1 11 ? 10.253 -20.899 14.892 1.00 0.00 11 PHE A CA 3
ATOM 4667 C C . PHE A 1 11 ? 9.280 -19.740 15.232 1.00 0.00 11 PHE A C 3
ATOM 4668 O O . PHE A 1 11 ? 8.880 -18.994 14.336 1.00 0.00 11 PHE A O 3
ATOM 4685 N N . GLY A 1 12 ? 8.861 -19.592 16.497 1.00 0.00 12 GLY A N 3
ATOM 4686 C CA . GLY A 1 12 ? 7.791 -18.682 16.946 1.00 0.00 12 GLY A CA 3
ATOM 4687 C C . GLY A 1 12 ? 7.934 -17.232 16.455 1.00 0.00 12 GLY A C 3
ATOM 4688 O O . GLY A 1 12 ? 7.102 -16.763 15.675 1.00 0.00 12 GLY A O 3
ATOM 4692 N N . ARG A 1 13 ? 9.012 -16.552 16.876 1.00 0.00 13 ARG A N 3
ATOM 4693 C CA . ARG A 1 13 ? 9.404 -15.173 16.478 1.00 0.00 13 ARG A CA 3
ATOM 4694 C C . ARG A 1 13 ? 10.920 -15.004 16.243 1.00 0.00 13 ARG A C 3
ATOM 4695 O O . ARG A 1 13 ? 11.379 -13.907 15.929 1.00 0.00 13 ARG A O 3
ATOM 4716 N N . ILE A 1 14 ? 11.685 -16.100 16.309 1.00 0.00 14 ILE A N 3
ATOM 4717 C CA . ILE A 1 14 ? 13.128 -16.187 15.993 1.00 0.00 14 ILE A CA 3
ATOM 4718 C C . ILE A 1 14 ? 13.369 -16.813 14.603 1.00 0.00 14 ILE A C 3
ATOM 4719 O O . ILE A 1 14 ? 14.328 -17.551 14.379 1.00 0.00 14 ILE A O 3
ATOM 4734 N N . ALA A 1 15 ? 12.476 -16.526 13.652 1.00 0.00 15 ALA A N 3
ATOM 4735 C CA . ALA A 1 15 ? 12.615 -16.923 12.252 1.00 0.00 15 ALA A CA 3
ATOM 4736 C C . ALA A 1 15 ? 13.949 -16.476 11.589 1.00 0.00 15 ALA A C 3
ATOM 4737 O O . ALA A 1 15 ? 14.646 -17.346 11.056 1.00 0.00 15 ALA A O 3
ATOM 4744 N N . PRO A 1 16 ? 14.375 -15.191 11.642 1.00 0.00 16 PRO A N 3
ATOM 4745 C CA . PRO A 1 16 ? 15.609 -14.701 11.006 1.00 0.00 16 PRO A CA 3
ATOM 4746 C C . PRO A 1 16 ? 16.891 -14.992 11.827 1.00 0.00 16 PRO A C 3
ATOM 4747 O O . PRO A 1 16 ? 17.654 -14.084 12.165 1.00 0.00 16 PRO A O 3
ATOM 4758 N N . VAL A 1 17 ? 17.134 -16.263 12.170 1.00 0.00 17 VAL A N 3
ATOM 4759 C CA . VAL A 1 17 ? 18.249 -16.729 13.029 1.00 0.00 17 VAL A CA 3
ATOM 4760 C C . VAL A 1 17 ? 19.072 -17.811 12.303 1.00 0.00 17 VAL A C 3
ATOM 4761 O O . VAL A 1 17 ? 19.303 -18.916 12.790 1.00 0.00 17 VAL A O 3
ATOM 4774 N N . THR A 1 18 ? 19.505 -17.485 11.079 1.00 0.00 18 THR A N 3
ATOM 4775 C CA . THR A 1 18 ? 20.418 -18.308 10.257 1.00 0.00 18 THR A CA 3
ATOM 4776 C C . THR A 1 18 ? 21.828 -18.420 10.862 1.00 0.00 18 THR A C 3
ATOM 4777 O O . THR A 1 18 ? 22.397 -19.513 10.897 1.00 0.00 18 THR A O 3
ATOM 4788 N N . GLY A 1 19 ? 22.401 -17.307 11.339 1.00 0.00 19 GLY A N 3
ATOM 4789 C CA . GLY A 1 19 ? 23.751 -17.277 11.926 1.00 0.00 19 GLY A CA 3
ATOM 4790 C C . GLY A 1 19 ? 24.312 -15.869 12.172 1.00 0.00 19 GLY A C 3
ATOM 4791 O O . GLY A 1 19 ? 24.782 -15.587 13.278 1.00 0.00 19 GLY A O 3
ATOM 4795 N N . GLY A 1 20 ? 24.232 -14.974 11.177 1.00 0.00 20 GLY A N 3
ATOM 4796 C CA . GLY A 1 20 ? 24.643 -13.563 11.320 1.00 0.00 20 GLY A CA 3
ATOM 4797 C C . GLY A 1 20 ? 25.241 -12.886 10.077 1.00 0.00 20 GLY A C 3
ATOM 4798 O O . GLY A 1 20 ? 26.095 -12.008 10.225 1.00 0.00 20 GLY A O 3
ATOM 4802 N N . THR A 1 21 ? 24.855 -13.281 8.856 1.00 0.00 21 THR A N 3
ATOM 4803 C CA . THR A 1 21 ? 25.410 -12.718 7.601 1.00 0.00 21 THR A CA 3
ATOM 4804 C C . THR A 1 21 ? 25.094 -11.231 7.383 1.00 0.00 21 THR A C 3
ATOM 4805 O O . THR A 1 21 ? 25.840 -10.554 6.675 1.00 0.00 21 THR A O 3
ATOM 4816 N N . ALA A 1 22 ? 24.009 -10.718 7.984 1.00 0.00 22 ALA A N 3
ATOM 4817 C CA . ALA A 1 22 ? 23.448 -9.373 7.777 1.00 0.00 22 ALA A CA 3
ATOM 4818 C C . ALA A 1 22 ? 23.132 -9.018 6.299 1.00 0.00 22 ALA A C 3
ATOM 4819 O O . ALA A 1 22 ? 23.041 -7.839 5.938 1.00 0.00 22 ALA A O 3
ATOM 4826 N N . GLY A 1 23 ? 22.955 -10.033 5.441 1.00 0.00 23 GLY A N 3
ATOM 4827 C CA . GLY A 1 23 ? 22.793 -9.890 3.988 1.00 0.00 23 GLY A CA 3
ATOM 4828 C C . GLY A 1 23 ? 24.123 -9.692 3.240 1.00 0.00 23 GLY A C 3
ATOM 4829 O O . GLY A 1 23 ? 25.155 -9.362 3.829 1.00 0.00 23 GLY A O 3
ATOM 4833 N N . ILE A 1 24 ? 24.105 -9.903 1.921 1.00 0.00 24 ILE A N 3
ATOM 4834 C CA . ILE A 1 24 ? 25.269 -9.704 1.039 1.00 0.00 24 ILE A CA 3
ATOM 4835 C C . ILE A 1 24 ? 25.662 -8.211 1.001 1.00 0.00 24 ILE A C 3
ATOM 4836 O O . ILE A 1 24 ? 24.943 -7.368 0.466 1.00 0.00 24 ILE A O 3
ATOM 4851 N N . SER A 1 25 ? 26.824 -7.902 1.586 1.00 0.00 25 SER A N 3
ATOM 4852 C CA . SER A 1 25 ? 27.400 -6.548 1.721 1.00 0.00 25 SER A CA 3
ATOM 4853 C C . SER A 1 25 ? 28.871 -6.479 1.268 1.00 0.00 25 SER A C 3
ATOM 4854 O O . SER A 1 25 ? 29.558 -5.482 1.491 1.00 0.00 25 SER A O 3
ATOM 4862 N N . VAL A 1 26 ? 29.358 -7.524 0.587 1.00 0.00 26 VAL A N 3
ATOM 4863 C CA . VAL A 1 26 ? 30.732 -7.689 0.059 1.00 0.00 26 VAL A CA 3
ATOM 4864 C C . VAL A 1 26 ? 31.059 -6.807 -1.172 1.00 0.00 26 VAL A C 3
ATOM 4865 O O . VAL A 1 26 ? 31.882 -7.174 -2.014 1.00 0.00 26 VAL A O 3
ATOM 4878 N N . GLY A 1 27 ? 30.422 -5.637 -1.300 1.00 0.00 27 GLY A N 3
ATOM 4879 C CA . GLY A 1 27 ? 30.712 -4.646 -2.346 1.00 0.00 27 GLY A CA 3
ATOM 4880 C C . GLY A 1 27 ? 29.938 -3.331 -2.184 1.00 0.00 27 GLY A C 3
ATOM 4881 O O . GLY A 1 27 ? 30.527 -2.325 -1.787 1.00 0.00 27 GLY A O 3
ATOM 4885 N N . VAL A 1 28 ? 28.625 -3.359 -2.453 1.00 0.00 28 VAL A N 3
ATOM 4886 C CA . VAL A 1 28 ? 27.663 -2.227 -2.390 1.00 0.00 28 VAL A CA 3
ATOM 4887 C C . VAL A 1 28 ? 28.248 -0.875 -2.874 1.00 0.00 28 VAL A C 3
ATOM 4888 O O . VAL A 1 28 ? 28.586 -0.008 -2.061 1.00 0.00 28 VAL A O 3
ATOM 4901 N N . PRO A 1 29 ? 28.376 -0.661 -4.203 1.00 0.00 29 PRO A N 3
ATOM 4902 C CA . PRO A 1 29 ? 28.896 0.587 -4.787 1.00 0.00 29 PRO A CA 3
ATOM 4903 C C . PRO A 1 29 ? 27.926 1.788 -4.703 1.00 0.00 29 PRO A C 3
ATOM 4904 O O . PRO A 1 29 ? 28.282 2.903 -5.099 1.00 0.00 29 PRO A O 3
ATOM 4915 N N . GLY A 1 30 ? 26.695 1.588 -4.213 1.00 0.00 30 GLY A N 3
ATOM 4916 C CA . GLY A 1 30 ? 25.689 2.645 -4.028 1.00 0.00 30 GLY A CA 3
ATOM 4917 C C . GLY A 1 30 ? 25.238 3.331 -5.323 1.00 0.00 30 GLY A C 3
ATOM 4918 O O . GLY A 1 30 ? 24.872 4.506 -5.293 1.00 0.00 30 GLY A O 3
ATOM 4922 N N . TYR A 1 31 ? 25.299 2.626 -6.460 1.00 0.00 31 TYR A N 3
ATOM 4923 C CA . TYR A 1 31 ? 25.030 3.149 -7.807 1.00 0.00 31 TYR A CA 3
ATOM 4924 C C . TYR A 1 31 ? 25.884 4.394 -8.139 1.00 0.00 31 TYR A C 3
ATOM 4925 O O . TYR A 1 31 ? 25.371 5.501 -8.306 1.00 0.00 31 TYR A O 3
ATOM 4943 N N . LEU A 1 32 ? 27.216 4.222 -8.148 1.00 0.00 32 LEU A N 3
ATOM 4944 C CA . LEU A 1 32 ? 28.227 5.301 -8.193 1.00 0.00 32 LEU A CA 3
ATOM 4945 C C . LEU A 1 32 ? 27.977 6.380 -7.111 1.00 0.00 32 LEU A C 3
ATOM 4946 O O . LEU A 1 32 ? 28.091 7.586 -7.344 1.00 0.00 32 LEU A O 3
ATOM 4962 N N . ARG A 1 33 ? 27.583 5.924 -5.913 1.00 0.00 33 ARG A N 3
ATOM 4963 C CA . ARG A 1 33 ? 27.163 6.735 -4.754 1.00 0.00 33 ARG A CA 3
ATOM 4964 C C . ARG A 1 33 ? 26.176 7.878 -5.078 1.00 0.00 33 ARG A C 3
ATOM 4965 O O . ARG A 1 33 ? 26.228 8.932 -4.445 1.00 0.00 33 ARG A O 3
ATOM 4986 N N . THR A 1 34 ? 25.269 7.687 -6.045 1.00 0.00 34 THR A N 3
ATOM 4987 C CA . THR A 1 34 ? 24.224 8.664 -6.435 1.00 0.00 34 THR A CA 3
ATOM 4988 C C . THR A 1 34 ? 23.508 9.342 -5.248 1.00 0.00 34 THR A C 3
ATOM 4989 O O . THR A 1 34 ? 23.455 10.576 -5.230 1.00 0.00 34 THR A O 3
ATOM 5000 N N . PRO A 1 35 ? 23.021 8.622 -4.213 1.00 0.00 35 PRO A N 3
ATOM 5001 C CA . PRO A 1 35 ? 22.520 9.230 -2.977 1.00 0.00 35 PRO A CA 3
ATOM 5002 C C . PRO A 1 35 ? 23.677 9.652 -2.040 1.00 0.00 35 PRO A C 3
ATOM 5003 O O . PRO A 1 35 ? 23.816 9.138 -0.928 1.00 0.00 35 PRO A O 3
ATOM 5014 N N . SER A 1 36 ? 24.537 10.572 -2.496 1.00 0.00 36 SER A N 3
ATOM 5015 C CA . SER A 1 36 ? 25.606 11.206 -1.694 1.00 0.00 36 SER A CA 3
ATOM 5016 C C . SER A 1 36 ? 26.124 12.511 -2.313 1.00 0.00 36 SER A C 3
ATOM 5017 O O . SER A 1 36 ? 26.334 13.496 -1.597 1.00 0.00 36 SER A O 3
ATOM 5025 N N . SER A 1 37 ? 26.286 12.560 -3.641 1.00 0.00 37 SER A N 3
ATOM 5026 C CA . SER A 1 37 ? 26.677 13.776 -4.374 1.00 0.00 37 SER A CA 3
ATOM 5027 C C . SER A 1 37 ? 25.692 14.944 -4.179 1.00 0.00 37 SER A C 3
ATOM 5028 O O . SER A 1 37 ? 24.537 14.760 -3.778 1.00 0.00 37 SER A O 3
ATOM 5036 N N . THR A 1 38 ? 26.164 16.171 -4.440 1.00 0.00 38 THR A N 3
ATOM 5037 C CA . THR A 1 38 ? 25.407 17.428 -4.236 1.00 0.00 38 THR A CA 3
ATOM 5038 C C . THR A 1 38 ? 24.920 17.591 -2.779 1.00 0.00 38 THR A C 3
ATOM 5039 O O . THR A 1 38 ? 23.808 18.050 -2.529 1.00 0.00 38 THR A O 3
ATOM 5050 N N . ILE A 1 39 ? 25.740 17.183 -1.796 1.00 0.00 39 ILE A N 3
ATOM 5051 C CA . ILE A 1 39 ? 25.393 17.132 -0.357 1.00 0.00 39 ILE A CA 3
ATOM 5052 C C . ILE A 1 39 ? 24.080 16.355 -0.133 1.00 0.00 39 ILE A C 3
ATOM 5053 O O . ILE A 1 39 ? 23.127 16.836 0.483 1.00 0.00 39 ILE A O 3
ATOM 5068 N N . LEU A 1 40 ? 24.037 15.132 -0.678 1.00 0.00 40 LEU A N 3
ATOM 5069 C CA . LEU A 1 40 ? 22.927 14.177 -0.572 1.00 0.00 40 LEU A CA 3
ATOM 5070 C C . LEU A 1 40 ? 21.561 14.852 -0.833 1.00 0.00 40 LEU A C 3
ATOM 5071 O O . LEU A 1 40 ? 20.685 14.859 0.029 1.00 0.00 40 LEU A O 3
ATOM 5087 N N . ALA A 1 41 ? 21.420 15.491 -2.004 1.00 0.00 41 ALA A N 3
ATOM 5088 C CA . ALA A 1 41 ? 20.241 16.270 -2.408 1.00 0.00 41 ALA A CA 3
ATOM 5089 C C . ALA A 1 41 ? 19.336 15.564 -3.444 1.00 0.00 41 ALA A C 3
ATOM 5090 O O . ALA A 1 41 ? 18.128 15.474 -3.187 1.00 0.00 41 ALA A O 3
ATOM 5097 N N . PRO A 1 42 ? 19.838 14.987 -4.559 1.00 0.00 42 PRO A N 3
ATOM 5098 C CA . PRO A 1 42 ? 19.051 14.015 -5.314 1.00 0.00 42 PRO A CA 3
ATOM 5099 C C . PRO A 1 42 ? 18.819 12.764 -4.455 1.00 0.00 42 PRO A C 3
ATOM 5100 O O . PRO A 1 42 ? 19.641 12.416 -3.601 1.00 0.00 42 PRO A O 3
ATOM 5111 N N . SER A 1 43 ? 17.691 12.086 -4.673 1.00 0.00 43 SER A N 3
ATOM 5112 C CA . SER A 1 43 ? 17.296 10.877 -3.930 1.00 0.00 43 SER A CA 3
ATOM 5113 C C . SER A 1 43 ? 17.252 11.048 -2.394 1.00 0.00 43 SER A C 3
ATOM 5114 O O . SER A 1 43 ? 17.471 10.082 -1.663 1.00 0.00 43 SER A O 3
ATOM 5122 N N . ASN A 1 44 ? 16.956 12.261 -1.891 1.00 0.00 44 ASN A N 3
ATOM 5123 C CA . ASN A 1 44 ? 16.977 12.589 -0.450 1.00 0.00 44 ASN A CA 3
ATOM 5124 C C . ASN A 1 44 ? 15.596 12.858 0.186 1.00 0.00 44 ASN A C 3
ATOM 5125 O O . ASN A 1 44 ? 15.474 12.815 1.411 1.00 0.00 44 ASN A O 3
ATOM 5136 N N . ALA A 1 45 ? 14.560 13.091 -0.626 1.00 0.00 45 ALA A N 3
ATOM 5137 C CA . ALA A 1 45 ? 13.195 13.322 -0.153 1.00 0.00 45 ALA A CA 3
ATOM 5138 C C . ALA A 1 45 ? 12.260 12.222 -0.668 1.00 0.00 45 ALA A C 3
ATOM 5139 O O . ALA A 1 45 ? 11.829 11.390 0.128 1.00 0.00 45 ALA A O 3
ATOM 5146 N N . GLN A 1 46 ? 12.020 12.127 -1.985 1.00 0.00 46 GLN A N 3
ATOM 5147 C CA . GLN A 1 46 ? 11.180 11.056 -2.536 1.00 0.00 46 GLN A CA 3
ATOM 5148 C C . GLN A 1 46 ? 11.783 9.665 -2.304 1.00 0.00 46 GLN A C 3
ATOM 5149 O O . GLN A 1 46 ? 11.133 8.820 -1.699 1.00 0.00 46 GLN A O 3
ATOM 5163 N N . ILE A 1 47 ? 13.017 9.402 -2.751 1.00 0.00 47 ILE A N 3
ATOM 5164 C CA . ILE A 1 47 ? 13.622 8.061 -2.615 1.00 0.00 47 ILE A CA 3
ATOM 5165 C C . ILE A 1 47 ? 13.764 7.650 -1.141 1.00 0.00 47 ILE A C 3
ATOM 5166 O O . ILE A 1 47 ? 13.617 6.472 -0.824 1.00 0.00 47 ILE A O 3
ATOM 5181 N N . ILE A 1 48 ? 13.937 8.604 -0.219 1.00 0.00 48 ILE A N 3
ATOM 5182 C CA . ILE A 1 48 ? 13.897 8.328 1.225 1.00 0.00 48 ILE A CA 3
ATOM 5183 C C . ILE A 1 48 ? 12.465 8.088 1.730 1.00 0.00 48 ILE A C 3
ATOM 5184 O O . ILE A 1 48 ? 12.299 7.264 2.619 1.00 0.00 48 ILE A O 3
ATOM 5199 N N . SER A 1 49 ? 11.412 8.672 1.147 1.00 0.00 49 SER A N 3
ATOM 5200 C CA . SER A 1 49 ? 10.025 8.241 1.404 1.00 0.00 49 SER A CA 3
ATOM 5201 C C . SER A 1 49 ? 9.772 6.799 0.941 1.00 0.00 49 SER A C 3
ATOM 5202 O O . SER A 1 49 ? 9.260 6.005 1.732 1.00 0.00 49 SER A O 3
ATOM 5210 N N . LEU A 1 50 ? 10.183 6.411 -0.280 1.00 0.00 50 LEU A N 3
ATOM 5211 C CA . LEU A 1 50 ? 10.117 5.004 -0.726 1.00 0.00 50 LEU A CA 3
ATOM 5212 C C . LEU A 1 50 ? 11.005 4.090 0.153 1.00 0.00 50 LEU A C 3
ATOM 5213 O O . LEU A 1 50 ? 10.653 2.940 0.402 1.00 0.00 50 LEU A O 3
ATOM 5229 N N . GLY A 1 51 ? 12.127 4.601 0.667 1.00 0.00 51 GLY A N 3
ATOM 5230 C CA . GLY A 1 51 ? 13.020 3.903 1.597 1.00 0.00 51 GLY A CA 3
ATOM 5231 C C . GLY A 1 51 ? 12.391 3.676 2.975 1.00 0.00 51 GLY A C 3
ATOM 5232 O O . GLY A 1 51 ? 12.340 2.548 3.460 1.00 0.00 51 GLY A O 3
ATOM 5236 N N . LEU A 1 52 ? 11.833 4.719 3.590 1.00 0.00 52 LEU A N 3
ATOM 5237 C CA . LEU A 1 52 ? 11.120 4.648 4.868 1.00 0.00 52 LEU A CA 3
ATOM 5238 C C . LEU A 1 52 ? 9.934 3.683 4.784 1.00 0.00 52 LEU A C 3
ATOM 5239 O O . LEU A 1 52 ? 9.825 2.795 5.630 1.00 0.00 52 LEU A O 3
ATOM 5255 N N . GLN A 1 53 ? 9.106 3.782 3.732 1.00 0.00 53 GLN A N 3
ATOM 5256 C CA . GLN A 1 53 ? 7.935 2.911 3.526 1.00 0.00 53 GLN A CA 3
ATOM 5257 C C . GLN A 1 53 ? 8.279 1.413 3.493 1.00 0.00 53 GLN A C 3
ATOM 5258 O O . GLN A 1 53 ? 7.401 0.591 3.747 1.00 0.00 53 GLN A O 3
ATOM 5272 N N . THR A 1 54 ? 9.531 1.062 3.170 1.00 0.00 54 THR A N 3
ATOM 5273 C CA . THR A 1 54 ? 9.985 -0.322 2.980 1.00 0.00 54 THR A CA 3
ATOM 5274 C C . THR A 1 54 ? 10.885 -0.813 4.121 1.00 0.00 54 THR A C 3
ATOM 5275 O O . THR A 1 54 ? 10.790 -1.970 4.532 1.00 0.00 54 THR A O 3
ATOM 5286 N N . THR A 1 55 ? 11.641 0.090 4.761 1.00 0.00 55 THR A N 3
ATOM 5287 C CA . THR A 1 55 ? 12.250 -0.120 6.088 1.00 0.00 55 THR A CA 3
ATOM 5288 C C . THR A 1 55 ? 11.191 -0.394 7.166 1.00 0.00 55 THR A C 3
ATOM 5289 O O . THR A 1 55 ? 11.423 -1.226 8.046 1.00 0.00 55 THR A O 3
ATOM 5300 N N . LEU A 1 56 ? 10.007 0.236 7.073 1.00 0.00 56 LEU A N 3
ATOM 5301 C CA . LEU A 1 56 ? 8.896 0.071 8.027 1.00 0.00 56 LEU A CA 3
ATOM 5302 C C . LEU A 1 56 ? 7.683 -0.699 7.457 1.00 0.00 56 LEU A C 3
ATOM 5303 O O . LEU A 1 56 ? 6.683 -0.875 8.149 1.00 0.00 56 LEU A O 3
ATOM 5319 N N . ALA A 1 57 ? 7.774 -1.242 6.239 1.00 0.00 57 ALA A N 3
ATOM 5320 C CA . ALA A 1 57 ? 6.752 -2.128 5.663 1.00 0.00 57 ALA A CA 3
ATOM 5321 C C . ALA A 1 57 ? 6.287 -3.261 6.613 1.00 0.00 57 ALA A C 3
ATOM 5322 O O . ALA A 1 57 ? 5.083 -3.336 6.880 1.00 0.00 57 ALA A O 3
ATOM 5329 N N . PRO A 1 58 ? 7.177 -4.099 7.193 1.00 0.00 58 PRO A N 3
ATOM 5330 C CA . PRO A 1 58 ? 6.762 -5.121 8.159 1.00 0.00 58 PRO A CA 3
ATOM 5331 C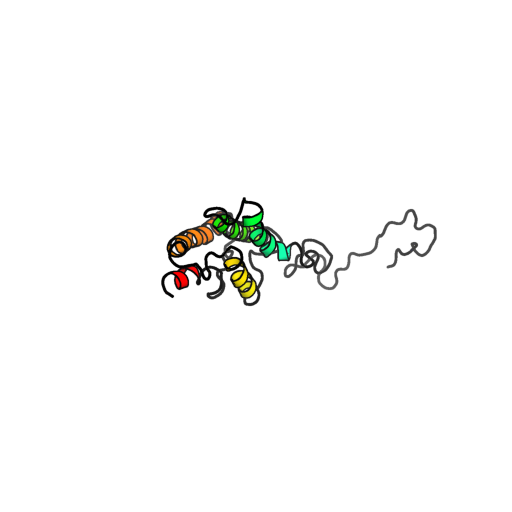 C . PRO A 1 58 ? 6.284 -4.528 9.498 1.00 0.00 58 PRO A C 3
ATOM 5332 O O . PRO A 1 58 ? 5.414 -5.106 10.146 1.00 0.00 58 PRO A O 3
ATOM 5343 N N . VAL A 1 59 ? 6.791 -3.357 9.904 1.00 0.00 59 VAL A N 3
ATOM 5344 C CA . VAL A 1 59 ? 6.336 -2.630 11.107 1.00 0.00 59 VAL A CA 3
ATOM 5345 C C . VAL A 1 59 ? 4.862 -2.210 10.986 1.00 0.00 59 VAL A C 3
ATOM 5346 O O . VAL A 1 59 ? 4.068 -2.519 11.879 1.00 0.00 59 VAL A O 3
ATOM 5359 N N . LEU A 1 60 ? 4.460 -1.587 9.870 1.00 0.00 60 LEU A N 3
ATOM 5360 C CA . LEU A 1 60 ? 3.054 -1.238 9.599 1.00 0.00 60 LEU A CA 3
ATOM 5361 C C . LEU A 1 60 ? 2.165 -2.461 9.296 1.00 0.00 60 LEU A C 3
ATOM 5362 O O . LEU A 1 60 ? 0.956 -2.405 9.521 1.00 0.00 60 LEU A O 3
ATOM 5378 N N . SER A 1 61 ? 2.749 -3.583 8.860 1.00 0.00 61 SER A N 3
ATOM 5379 C CA . SER A 1 61 ? 2.062 -4.879 8.699 1.00 0.00 61 SER A CA 3
ATOM 5380 C C . SER A 1 61 ? 1.787 -5.615 10.035 1.00 0.00 61 SER A C 3
ATOM 5381 O O . SER A 1 61 ? 1.409 -6.788 10.042 1.00 0.00 61 SER A O 3
ATOM 5389 N N . SER A 1 62 ? 1.945 -4.931 11.180 1.00 0.00 62 SER A N 3
ATOM 5390 C CA . SER A 1 62 ? 1.768 -5.460 12.543 1.00 0.00 62 SER A CA 3
ATOM 5391 C C . SER A 1 62 ? 2.794 -6.552 12.888 1.00 0.00 62 SER A C 3
ATOM 5392 O O . SER A 1 62 ? 2.464 -7.731 13.048 1.00 0.00 62 SER A O 3
ATOM 5400 N N . SER A 1 63 ? 4.064 -6.128 12.965 1.00 0.00 63 SER A N 3
ATOM 5401 C CA . SER A 1 63 ? 5.278 -6.942 13.182 1.00 0.00 63 SER A CA 3
ATOM 5402 C C . SER A 1 63 ? 5.685 -7.782 11.958 1.00 0.00 63 SER A C 3
ATOM 5403 O O . SER A 1 63 ? 4.912 -7.988 11.020 1.00 0.00 63 SER A O 3
ATOM 5411 N N . GLY A 1 64 ? 6.912 -8.317 11.978 1.00 0.00 64 GLY A N 3
ATOM 5412 C CA . GLY A 1 64 ? 7.501 -9.155 10.920 1.00 0.00 64 GLY A CA 3
ATOM 5413 C C . GLY A 1 64 ? 6.938 -10.583 10.827 1.00 0.00 64 GLY A C 3
ATOM 5414 O O . GLY A 1 64 ? 7.701 -11.533 10.641 1.00 0.00 64 GLY A O 3
ATOM 5418 N N . LEU A 1 65 ? 5.622 -10.750 10.998 1.00 0.00 65 LEU A N 3
ATOM 5419 C CA . LEU A 1 65 ? 4.903 -12.007 10.765 1.00 0.00 65 LEU A CA 3
ATOM 5420 C C . LEU A 1 65 ? 4.902 -12.429 9.279 1.00 0.00 65 LEU A C 3
ATOM 5421 O O . LEU A 1 65 ? 5.216 -11.635 8.387 1.00 0.00 65 LEU A O 3
ATOM 5437 N N . SER A 1 66 ? 4.490 -13.676 9.016 1.00 0.00 66 SER A N 3
ATOM 5438 C CA . SER A 1 66 ? 4.358 -14.260 7.670 1.00 0.00 66 SER A CA 3
ATOM 5439 C C . SER A 1 66 ? 5.612 -14.063 6.785 1.00 0.00 66 SER A C 3
ATOM 5440 O O . SER A 1 66 ? 6.743 -14.012 7.281 1.00 0.00 66 SER A O 3
ATOM 5448 N N . SER A 1 67 ? 5.434 -13.991 5.465 1.00 0.00 67 SER A N 3
ATOM 5449 C CA . SER A 1 67 ? 6.432 -13.673 4.436 1.00 0.00 67 SER A CA 3
ATOM 5450 C C . SER A 1 67 ? 6.922 -12.209 4.487 1.00 0.00 67 SER A C 3
ATOM 5451 O O . SER A 1 67 ? 6.798 -11.461 3.518 1.00 0.00 67 SER A O 3
ATOM 5459 N N . ALA A 1 68 ? 7.477 -11.769 5.622 1.00 0.00 68 ALA A N 3
ATOM 5460 C CA . ALA A 1 68 ? 7.939 -10.392 5.856 1.00 0.00 68 ALA A CA 3
ATOM 5461 C C . ALA A 1 68 ? 8.926 -9.845 4.797 1.00 0.00 68 ALA A C 3
ATOM 5462 O O . ALA A 1 68 ? 8.964 -8.641 4.535 1.00 0.00 68 ALA A O 3
ATOM 5469 N N . SER A 1 69 ? 9.714 -10.720 4.164 1.00 0.00 69 SER A N 3
ATOM 5470 C CA . SER A 1 69 ? 10.584 -10.386 3.028 1.00 0.00 69 SER A CA 3
ATOM 5471 C C . SER A 1 69 ? 9.793 -9.991 1.777 1.00 0.00 69 SER A C 3
ATOM 5472 O O . SER A 1 69 ? 10.026 -8.918 1.216 1.00 0.00 69 SER A O 3
ATOM 5480 N N . ALA A 1 70 ? 8.798 -10.795 1.390 1.00 0.00 70 ALA A N 3
ATOM 5481 C CA . ALA A 1 70 ? 7.849 -10.435 0.346 1.00 0.00 70 ALA A CA 3
ATOM 5482 C C . ALA A 1 70 ? 7.093 -9.158 0.738 1.00 0.00 70 ALA A C 3
ATOM 5483 O O . ALA A 1 70 ? 7.114 -8.197 -0.023 1.00 0.00 70 ALA A O 3
ATOM 5490 N N . SER A 1 71 ? 6.488 -9.090 1.933 1.00 0.00 71 SER A N 3
ATOM 5491 C CA . SER A 1 71 ? 5.696 -7.922 2.347 1.00 0.00 71 SER A CA 3
ATOM 5492 C C . SER A 1 71 ? 6.484 -6.607 2.344 1.00 0.00 71 SER A C 3
ATOM 5493 O O . SER A 1 71 ? 5.894 -5.572 2.043 1.00 0.00 71 SER A O 3
ATOM 5501 N N . ALA A 1 72 ? 7.807 -6.618 2.555 1.00 0.00 72 ALA A N 3
ATOM 5502 C CA . ALA A 1 72 ? 8.657 -5.448 2.319 1.00 0.00 72 ALA A CA 3
ATOM 5503 C C . ALA A 1 72 ? 8.540 -4.932 0.869 1.00 0.00 72 ALA A C 3
ATOM 5504 O O . ALA A 1 72 ? 8.092 -3.806 0.638 1.00 0.00 72 ALA A O 3
ATOM 5511 N N . ARG A 1 73 ? 8.853 -5.776 -0.125 1.00 0.00 73 ARG A N 3
ATOM 5512 C CA . ARG A 1 73 ? 8.751 -5.432 -1.556 1.00 0.00 73 ARG A CA 3
ATOM 5513 C C . ARG A 1 73 ? 7.309 -5.189 -2.016 1.00 0.00 73 ARG A C 3
ATOM 5514 O O . ARG A 1 73 ? 7.088 -4.249 -2.775 1.00 0.00 73 ARG A O 3
ATOM 5535 N N . VAL A 1 74 ? 6.332 -5.967 -1.542 1.00 0.00 74 VAL A N 3
ATOM 5536 C CA . VAL A 1 74 ? 4.901 -5.823 -1.883 1.00 0.00 74 VAL A CA 3
ATOM 5537 C C . VAL A 1 74 ? 4.316 -4.522 -1.337 1.00 0.00 74 VAL A C 3
ATOM 5538 O O . VAL A 1 74 ? 3.669 -3.791 -2.084 1.00 0.00 74 VAL A O 3
ATOM 5551 N N . SER A 1 75 ? 4.569 -4.176 -0.073 1.00 0.00 75 SER A N 3
ATOM 5552 C CA . SER A 1 75 ? 4.147 -2.885 0.486 1.00 0.00 75 SER A CA 3
ATOM 5553 C C . SER A 1 75 ? 4.904 -1.720 -0.147 1.00 0.00 75 SER A C 3
ATOM 5554 O O . SER A 1 75 ? 4.331 -0.642 -0.279 1.00 0.00 75 SER A O 3
ATOM 5562 N N . SER A 1 76 ? 6.154 -1.903 -0.589 1.00 0.00 76 SER A N 3
ATOM 5563 C CA . SER A 1 76 ? 6.856 -0.875 -1.366 1.00 0.00 76 SER A CA 3
ATOM 5564 C C . SER A 1 76 ? 6.276 -0.704 -2.775 1.00 0.00 76 SER A C 3
ATOM 5565 O O . SER A 1 76 ? 6.103 0.417 -3.236 1.00 0.00 76 SER A O 3
ATOM 5573 N N . LEU A 1 77 ? 5.890 -1.792 -3.448 1.00 0.00 77 LEU A N 3
ATOM 5574 C CA . LEU A 1 77 ? 5.194 -1.776 -4.739 1.00 0.00 77 LEU A CA 3
ATOM 5575 C C . LEU A 1 77 ? 3.822 -1.077 -4.630 1.00 0.00 77 LEU A C 3
ATOM 5576 O O . LEU A 1 77 ? 3.545 -0.124 -5.359 1.00 0.00 77 LEU A O 3
ATOM 5592 N N . ALA A 1 78 ? 2.991 -1.498 -3.671 1.00 0.00 78 ALA A N 3
ATOM 5593 C CA . ALA A 1 78 ? 1.668 -0.924 -3.413 1.00 0.00 78 ALA A CA 3
ATOM 5594 C C . ALA A 1 78 ? 1.716 0.556 -2.982 1.00 0.00 78 ALA A C 3
ATOM 5595 O O . ALA A 1 78 ? 0.848 1.340 -3.370 1.00 0.00 78 ALA A O 3
ATOM 5602 N N . GLN A 1 79 ? 2.739 0.968 -2.225 1.00 0.00 79 GLN A N 3
ATOM 5603 C CA . GLN A 1 79 ? 2.910 2.369 -1.819 1.00 0.00 79 GLN A CA 3
ATOM 5604 C C . GLN A 1 79 ? 3.708 3.206 -2.833 1.00 0.00 79 GLN A C 3
ATOM 5605 O O . GLN A 1 79 ? 3.545 4.421 -2.853 1.00 0.00 79 GLN A O 3
ATOM 5619 N N . SER A 1 80 ? 4.487 2.603 -3.739 1.00 0.00 80 SER A N 3
ATOM 5620 C CA . SER A 1 80 ? 5.012 3.280 -4.937 1.00 0.00 80 SER A CA 3
ATOM 5621 C C . SER A 1 80 ? 3.858 3.753 -5.826 1.00 0.00 80 SER A C 3
ATOM 5622 O O . SER A 1 80 ? 3.801 4.930 -6.191 1.00 0.00 80 SER A O 3
ATOM 5630 N N . LEU A 1 81 ? 2.861 2.883 -6.058 1.00 0.00 81 LEU A N 3
ATOM 5631 C CA . LEU A 1 81 ? 1.564 3.268 -6.623 1.00 0.00 81 LEU A CA 3
ATOM 5632 C C . LEU A 1 81 ? 0.891 4.369 -5.787 1.00 0.00 81 LEU A C 3
ATOM 5633 O O . LEU A 1 81 ? 0.616 5.439 -6.319 1.00 0.00 81 LEU A O 3
ATOM 5649 N N . ALA A 1 82 ? 0.628 4.148 -4.494 1.00 0.00 82 ALA A N 3
ATOM 5650 C CA . ALA A 1 82 ? -0.136 5.109 -3.686 1.00 0.00 82 ALA A CA 3
ATOM 5651 C C . ALA A 1 82 ? 0.539 6.493 -3.545 1.00 0.00 82 ALA A C 3
ATOM 5652 O O . ALA A 1 82 ? -0.148 7.514 -3.486 1.00 0.00 82 ALA A O 3
ATOM 5659 N N . SER A 1 83 ? 1.875 6.547 -3.547 1.00 0.00 83 SER A N 3
ATOM 5660 C CA . SER A 1 83 ? 2.667 7.782 -3.613 1.00 0.00 83 SER A CA 3
ATOM 5661 C C . SER A 1 83 ? 2.538 8.468 -4.983 1.00 0.00 83 SER A C 3
ATOM 5662 O O . SER A 1 83 ? 2.352 9.685 -5.058 1.00 0.00 83 SER A O 3
ATOM 5670 N N . ALA A 1 84 ? 2.546 7.698 -6.077 1.00 0.00 84 ALA A N 3
ATOM 5671 C CA . ALA A 1 84 ? 2.291 8.205 -7.426 1.00 0.00 84 ALA A CA 3
ATOM 5672 C C . ALA A 1 84 ? 0.844 8.714 -7.632 1.00 0.00 84 ALA A C 3
ATOM 5673 O O . ALA A 1 84 ? 0.622 9.683 -8.362 1.00 0.00 84 ALA A O 3
ATOM 5680 N N . LEU A 1 85 ? -0.152 8.127 -6.953 1.00 0.00 85 LEU A N 3
ATOM 5681 C CA . LEU A 1 85 ? -1.547 8.602 -6.989 1.00 0.00 85 LEU A CA 3
ATOM 5682 C C . LEU A 1 85 ? -1.722 10.050 -6.475 1.00 0.00 85 LEU A C 3
ATOM 5683 O O . LEU A 1 85 ? -2.733 10.681 -6.797 1.00 0.00 85 LEU A O 3
ATOM 5699 N N . SER A 1 86 ? -0.759 10.602 -5.725 1.00 0.00 86 SER A N 3
ATOM 5700 C CA . SER A 1 86 ? -0.749 12.020 -5.330 1.00 0.00 86 SER A CA 3
ATOM 5701 C C . SER A 1 86 ? -0.577 12.963 -6.532 1.00 0.00 86 SER A C 3
ATOM 5702 O O . SER A 1 86 ? -1.446 13.804 -6.778 1.00 0.00 86 SER A O 3
ATOM 5710 N N . THR A 1 87 ? 0.521 12.825 -7.289 1.00 0.00 87 THR A N 3
ATOM 5711 C CA . THR A 1 87 ? 0.961 13.766 -8.346 1.00 0.00 87 THR A CA 3
ATOM 5712 C C . THR A 1 87 ? 1.913 13.097 -9.359 1.00 0.00 87 THR A C 3
ATOM 5713 O O . THR A 1 87 ? 3.130 13.304 -9.335 1.00 0.00 87 THR A O 3
ATOM 5724 N N . SER A 1 88 ? 1.365 12.293 -10.279 1.00 0.00 88 SER A N 3
ATOM 5725 C CA . SER A 1 88 ? 2.111 11.577 -11.340 1.00 0.00 88 SER A CA 3
ATOM 5726 C C . SER A 1 88 ? 3.298 10.754 -10.790 1.00 0.00 88 SER A C 3
ATOM 5727 O O . SER A 1 88 ? 3.099 9.972 -9.865 1.00 0.00 88 SER A O 3
ATOM 5735 N N . ARG A 1 89 ? 4.530 10.869 -11.320 1.00 0.00 89 ARG A N 3
ATOM 5736 C CA . ARG A 1 89 ? 5.750 10.220 -10.768 1.00 0.00 89 ARG A CA 3
ATOM 5737 C C . ARG A 1 89 ? 5.741 8.670 -10.723 1.00 0.00 89 ARG A C 3
ATOM 5738 O O . ARG A 1 89 ? 6.598 8.082 -10.063 1.00 0.00 89 ARG A O 3
ATOM 5759 N N . GLY A 1 90 ? 4.829 8.006 -11.445 1.00 0.00 90 GLY A N 3
ATOM 5760 C CA . GLY A 1 90 ? 4.667 6.535 -11.465 1.00 0.00 90 GLY A CA 3
ATOM 5761 C C . GLY A 1 90 ? 4.898 5.852 -12.824 1.00 0.00 90 GLY A C 3
ATOM 5762 O O . GLY A 1 90 ? 4.943 4.624 -12.893 1.00 0.00 90 GLY A O 3
ATOM 5766 N N . THR A 1 91 ? 5.053 6.625 -13.906 1.00 0.00 91 THR A N 3
ATOM 5767 C CA . THR A 1 91 ? 5.185 6.141 -15.304 1.00 0.00 91 THR A CA 3
ATOM 5768 C C . THR A 1 91 ? 6.143 7.017 -16.139 1.00 0.00 91 THR A C 3
ATOM 5769 O O . THR A 1 91 ? 6.018 7.112 -17.362 1.00 0.00 91 THR A O 3
ATOM 5780 N N . LEU A 1 92 ? 7.091 7.694 -15.472 1.00 0.00 92 LEU A N 3
ATOM 5781 C CA . LEU A 1 92 ? 7.941 8.781 -16.008 1.00 0.00 92 LEU A CA 3
ATOM 5782 C C . LEU A 1 92 ? 8.614 8.462 -17.354 1.00 0.00 92 LEU A C 3
ATOM 5783 O O . LEU A 1 92 ? 8.636 9.287 -18.269 1.00 0.00 92 LEU A O 3
ATOM 5799 N N . SER A 1 93 ? 9.148 7.245 -17.435 1.00 0.00 93 SER A N 3
ATOM 5800 C CA . SER A 1 93 ? 9.886 6.644 -18.549 1.00 0.00 93 SER A CA 3
ATOM 5801 C C . SER A 1 93 ? 9.693 5.128 -18.476 1.00 0.00 93 SER A C 3
ATOM 5802 O O . SER A 1 93 ? 9.352 4.608 -17.411 1.00 0.00 93 SER A O 3
ATOM 5810 N N . LEU A 1 94 ? 9.943 4.393 -19.562 1.00 0.00 94 LEU A N 3
ATOM 5811 C CA . LEU A 1 94 ? 9.826 2.931 -19.543 1.00 0.00 94 LEU A CA 3
ATOM 5812 C C . LEU A 1 94 ? 11.111 2.279 -19.014 1.00 0.00 94 LEU A C 3
ATOM 5813 O O . LEU A 1 94 ? 11.096 1.668 -17.946 1.00 0.00 94 LEU A O 3
ATOM 5829 N N . SER A 1 95 ? 12.231 2.433 -19.725 1.00 0.00 95 SER A N 3
ATOM 5830 C CA . SER A 1 95 ? 13.508 1.781 -19.391 1.00 0.00 95 SER A CA 3
ATOM 5831 C C . SER A 1 95 ? 14.057 2.220 -18.032 1.00 0.00 95 SER A C 3
ATOM 5832 O O . SER A 1 95 ? 14.435 1.373 -17.222 1.00 0.00 95 SER A O 3
ATOM 5840 N N . THR A 1 96 ? 14.032 3.525 -17.740 1.00 0.00 96 THR A N 3
ATOM 5841 C CA . THR A 1 96 ? 14.416 4.077 -16.431 1.00 0.00 96 THR A CA 3
ATOM 5842 C C . THR A 1 96 ? 13.565 3.504 -15.299 1.00 0.00 96 THR A C 3
ATOM 5843 O O . THR A 1 96 ? 14.140 3.076 -14.304 1.00 0.00 96 THR A O 3
ATOM 5854 N N . PHE A 1 97 ? 12.233 3.420 -15.435 1.00 0.00 97 PHE A N 3
ATOM 5855 C CA . PHE A 1 97 ? 11.365 2.877 -14.378 1.00 0.00 97 PHE A CA 3
ATOM 5856 C C . PHE A 1 97 ? 11.554 1.365 -14.195 1.00 0.00 97 PHE A C 3
ATOM 5857 O O . PHE A 1 97 ? 11.735 0.901 -13.069 1.00 0.00 97 PHE A O 3
ATOM 5874 N N . LEU A 1 98 ? 11.574 0.596 -15.289 1.00 0.00 98 LEU A N 3
ATOM 5875 C CA . LEU A 1 98 ? 11.787 -0.856 -15.283 1.00 0.00 98 LEU A CA 3
ATOM 5876 C C . LEU A 1 98 ? 13.143 -1.218 -14.652 1.00 0.00 98 LEU A C 3
ATOM 5877 O O . LEU A 1 98 ? 13.215 -2.107 -13.802 1.00 0.00 98 LEU A O 3
ATOM 5893 N N . ASN A 1 99 ? 14.207 -0.483 -14.988 1.00 0.00 99 ASN A N 3
ATOM 5894 C CA . ASN A 1 99 ? 15.507 -0.607 -14.328 1.00 0.00 99 ASN A CA 3
ATOM 5895 C C . ASN A 1 99 ? 15.490 -0.099 -12.869 1.00 0.00 99 ASN A C 3
ATOM 5896 O O . ASN A 1 99 ? 16.188 -0.662 -12.025 1.00 0.00 99 ASN A O 3
ATOM 5907 N N . LEU A 1 100 ? 14.668 0.907 -12.535 1.00 0.00 100 LEU A N 3
ATOM 5908 C CA . LEU A 1 100 ? 14.468 1.359 -11.152 1.00 0.00 100 LEU A CA 3
ATOM 5909 C C . LEU A 1 100 ? 13.931 0.241 -10.261 1.00 0.00 100 LEU A C 3
ATOM 5910 O O . LEU A 1 100 ? 14.393 0.117 -9.134 1.00 0.00 100 LEU A O 3
ATOM 5926 N N . LEU A 1 101 ? 13.021 -0.611 -10.754 1.00 0.00 101 LEU A N 3
ATOM 5927 C CA . LEU A 1 101 ? 12.561 -1.779 -9.994 1.00 0.00 101 LEU A CA 3
ATOM 5928 C C . LEU A 1 101 ? 13.738 -2.666 -9.546 1.00 0.00 101 LEU A C 3
ATOM 5929 O O . LEU A 1 101 ? 13.732 -3.137 -8.411 1.00 0.00 101 LEU A O 3
ATOM 5945 N N . SER A 1 102 ? 14.764 -2.858 -10.387 1.00 0.00 102 SER A N 3
ATOM 5946 C CA . SER A 1 102 ? 15.995 -3.600 -10.042 1.00 0.00 102 SER A CA 3
ATOM 5947 C C . SER A 1 102 ? 16.804 -2.936 -8.910 1.00 0.00 102 SER A C 3
ATOM 5948 O O . SER A 1 102 ? 17.502 -3.609 -8.150 1.00 0.00 102 SER A O 3
ATOM 5956 N N . SER A 1 103 ? 16.682 -1.613 -8.752 1.00 0.00 103 SER A N 3
ATOM 5957 C CA . SER A 1 103 ? 17.240 -0.859 -7.620 1.00 0.00 103 SER A CA 3
ATOM 5958 C C . SER A 1 103 ? 16.333 -0.916 -6.380 1.00 0.00 103 SER A C 3
ATOM 5959 O O . SER A 1 103 ? 16.825 -1.175 -5.285 1.00 0.00 103 SER A O 3
ATOM 5967 N N . ILE A 1 104 ? 15.009 -0.768 -6.528 1.00 0.00 104 ILE A N 3
ATOM 5968 C CA . ILE A 1 104 ? 14.018 -0.861 -5.436 1.00 0.00 104 ILE A CA 3
ATOM 5969 C C . ILE A 1 104 ? 14.069 -2.237 -4.752 1.00 0.00 104 ILE A C 3
ATOM 5970 O O . ILE A 1 104 ? 14.061 -2.315 -3.522 1.00 0.00 104 ILE A O 3
ATOM 5985 N N . SER A 1 105 ? 14.168 -3.322 -5.524 1.00 0.00 105 SER A N 3
ATOM 5986 C CA . SER A 1 105 ? 14.312 -4.680 -4.985 1.00 0.00 105 SER A CA 3
ATOM 5987 C C . SER A 1 105 ? 15.663 -4.897 -4.283 1.00 0.00 105 SER A C 3
ATOM 5988 O O . SER A 1 105 ? 15.718 -5.597 -3.272 1.00 0.00 105 SER A O 3
ATOM 5996 N N . SER A 1 106 ? 16.732 -4.248 -4.753 1.00 0.00 106 SER A N 3
ATOM 5997 C CA . SER A 1 106 ? 18.061 -4.253 -4.120 1.00 0.00 106 SER A CA 3
ATOM 5998 C C . SER A 1 106 ? 18.173 -3.321 -2.888 1.00 0.00 106 SER A C 3
ATOM 5999 O O . SER A 1 106 ? 19.032 -3.515 -2.024 1.00 0.00 106 SER A O 3
ATOM 6007 N N . GLU A 1 107 ? 17.309 -2.306 -2.765 1.00 0.00 107 GLU A N 3
ATOM 6008 C CA . GLU A 1 107 ? 17.341 -1.316 -1.674 1.00 0.00 107 GLU A CA 3
ATOM 6009 C C . GLU A 1 107 ? 16.952 -1.899 -0.307 1.00 0.00 107 GLU A C 3
ATOM 6010 O O . GLU A 1 107 ? 17.581 -1.582 0.705 1.00 0.00 107 GLU A O 3
ATOM 6022 N N . ILE A 1 108 ? 15.933 -2.764 -0.273 1.00 0.00 108 ILE A N 3
ATOM 6023 C CA . ILE A 1 108 ? 15.505 -3.492 0.936 1.00 0.00 108 ILE A CA 3
ATOM 6024 C C . ILE A 1 108 ? 16.595 -4.425 1.464 1.00 0.00 108 ILE A C 3
ATOM 6025 O O . ILE A 1 108 ? 16.889 -4.431 2.663 1.00 0.00 108 ILE A O 3
ATOM 6040 N N . ARG A 1 109 ? 17.209 -5.200 0.567 1.00 0.00 109 ARG A N 3
ATOM 6041 C CA . ARG A 1 109 ? 18.299 -6.145 0.837 1.00 0.00 109 ARG A CA 3
ATOM 6042 C C . ARG A 1 109 ? 18.956 -6.551 -0.481 1.00 0.00 109 ARG A C 3
ATOM 6043 O O . ARG A 1 109 ? 18.367 -6.368 -1.546 1.00 0.00 109 ARG A O 3
ATOM 6064 N N . ALA A 1 110 ? 20.127 -7.178 -0.406 1.00 0.00 110 ALA A N 3
ATOM 6065 C CA . ALA A 1 110 ? 20.759 -7.815 -1.560 1.00 0.00 110 ALA A CA 3
ATOM 6066 C C . ALA A 1 110 ? 19.828 -8.813 -2.283 1.00 0.00 110 ALA A C 3
ATOM 6067 O O . ALA A 1 110 ? 18.852 -9.319 -1.714 1.00 0.00 110 ALA A O 3
ATOM 6074 N N . SER A 1 111 ? 20.143 -9.097 -3.547 1.00 0.00 111 SER A N 3
ATOM 6075 C CA . SER A 1 111 ? 19.198 -9.650 -4.523 1.00 0.00 111 SER A CA 3
ATOM 6076 C C . SER A 1 111 ? 17.904 -8.821 -4.577 1.00 0.00 111 SER A C 3
ATOM 6077 O O . SER A 1 111 ? 17.927 -7.740 -5.170 1.00 0.00 111 SER A O 3
ATOM 6085 N N . THR A 1 112 ? 16.790 -9.289 -3.992 1.00 0.00 112 THR A N 3
ATOM 6086 C CA . THR A 1 112 ? 15.452 -8.707 -4.232 1.00 0.00 112 THR A CA 3
ATOM 6087 C C . THR A 1 112 ? 14.521 -8.599 -3.012 1.00 0.00 112 THR A C 3
ATOM 6088 O O . THR A 1 112 ? 13.380 -8.171 -3.183 1.00 0.00 112 THR A O 3
ATOM 6099 N N . SER A 1 113 ? 15.011 -8.939 -1.810 1.00 0.00 113 SER A N 3
ATOM 6100 C CA . SER A 1 113 ? 14.408 -8.801 -0.455 1.00 0.00 113 SER A CA 3
ATOM 6101 C C . SER A 1 113 ? 15.071 -9.744 0.560 1.00 0.00 113 SER A C 3
ATOM 6102 O O . SER A 1 113 ? 15.312 -9.364 1.707 1.00 0.00 113 SER A O 3
ATOM 6110 N N . LEU A 1 114 ? 15.435 -10.940 0.093 1.00 0.00 114 LEU A N 3
ATOM 6111 C CA . LEU A 1 114 ? 16.509 -11.806 0.612 1.00 0.00 114 LEU A CA 3
ATOM 6112 C C . LEU A 1 114 ? 16.962 -12.828 -0.450 1.00 0.00 114 LEU A C 3
ATOM 6113 O O . LEU A 1 114 ? 18.101 -13.291 -0.412 1.00 0.00 114 LEU A O 3
ATOM 6129 N N . ASP A 1 115 ? 16.041 -13.167 -1.363 1.00 0.00 115 ASP A N 3
ATOM 6130 C CA . ASP A 1 115 ? 16.039 -14.208 -2.394 1.00 0.00 115 ASP A CA 3
ATOM 6131 C C . ASP A 1 115 ? 17.378 -14.932 -2.652 1.00 0.00 115 ASP A C 3
ATOM 6132 O O . ASP A 1 115 ? 18.319 -14.371 -3.218 1.00 0.00 115 ASP A O 3
ATOM 6141 N N . GLY A 1 116 ? 17.421 -16.212 -2.266 1.00 0.00 116 GLY A N 3
ATOM 6142 C CA . GLY A 1 116 ? 18.565 -17.111 -2.475 1.00 0.00 116 GLY A CA 3
ATOM 6143 C C . GLY A 1 116 ? 18.194 -18.603 -2.543 1.00 0.00 116 GLY A C 3
ATOM 6144 O O . GLY A 1 116 ? 18.781 -19.335 -3.342 1.00 0.00 116 GLY A O 3
ATOM 6148 N N . THR A 1 117 ? 17.176 -19.039 -1.782 1.00 0.00 117 THR A N 3
ATOM 6149 C CA . THR A 1 117 ? 16.659 -20.431 -1.803 1.00 0.00 117 THR A CA 3
ATOM 6150 C C . THR A 1 117 ? 15.126 -20.481 -1.817 1.00 0.00 117 THR A C 3
ATOM 6151 O O . THR A 1 117 ? 14.543 -21.059 -2.734 1.00 0.00 117 THR A O 3
ATOM 6162 N N . GLN A 1 118 ? 14.451 -19.809 -0.874 1.00 0.00 118 GLN A N 3
ATOM 6163 C CA . GLN A 1 118 ? 12.979 -19.670 -0.855 1.00 0.00 118 GLN A CA 3
ATOM 6164 C C . GLN A 1 118 ? 12.414 -18.730 -1.943 1.00 0.00 118 GLN A C 3
ATOM 6165 O O . GLN A 1 118 ? 11.201 -18.530 -2.027 1.00 0.00 118 GLN A O 3
ATOM 6179 N N . ALA A 1 119 ? 13.275 -18.201 -2.820 1.00 0.00 119 ALA A N 3
ATOM 6180 C CA . ALA A 1 119 ? 12.907 -17.400 -3.987 1.00 0.00 119 ALA A CA 3
ATOM 6181 C C . ALA A 1 119 ? 11.815 -18.049 -4.867 1.00 0.00 119 ALA A C 3
ATOM 6182 O O . ALA A 1 119 ? 11.038 -17.339 -5.500 1.00 0.00 119 ALA A O 3
ATOM 6189 N N . THR A 1 120 ? 11.699 -19.385 -4.865 1.00 0.00 120 THR A N 3
ATOM 6190 C CA . THR A 1 120 ? 10.631 -20.144 -5.543 1.00 0.00 120 THR A CA 3
ATOM 6191 C C . THR A 1 120 ? 9.218 -19.755 -5.088 1.00 0.00 120 THR A C 3
ATOM 6192 O O . THR A 1 120 ? 8.361 -19.507 -5.938 1.00 0.00 120 THR A O 3
ATOM 6203 N N . VAL A 1 121 ? 8.946 -19.670 -3.775 1.00 0.00 121 VAL A N 3
ATOM 6204 C CA . VAL A 1 121 ? 7.632 -19.201 -3.283 1.00 0.00 121 VAL A CA 3
ATOM 6205 C C . VAL A 1 121 ? 7.511 -17.684 -3.404 1.00 0.00 121 VAL A C 3
ATOM 6206 O O . VAL A 1 121 ? 6.459 -17.176 -3.785 1.00 0.00 121 VAL A O 3
ATOM 6219 N N . GLU A 1 122 ? 8.595 -16.944 -3.167 1.00 0.00 122 GLU A N 3
ATOM 6220 C CA . GLU A 1 122 ? 8.589 -15.484 -3.298 1.00 0.00 122 GLU A CA 3
ATOM 6221 C C . GLU A 1 122 ? 8.216 -15.047 -4.727 1.00 0.00 122 GLU A C 3
ATOM 6222 O O . GLU A 1 122 ? 7.413 -14.131 -4.877 1.00 0.00 122 GLU A O 3
ATOM 6234 N N . VAL A 1 123 ? 8.655 -15.762 -5.777 1.00 0.00 123 VAL A N 3
ATOM 6235 C CA . VAL A 1 123 ? 8.247 -15.494 -7.171 1.00 0.00 123 VAL A CA 3
ATOM 6236 C C . VAL A 1 123 ? 6.728 -15.539 -7.379 1.00 0.00 123 VAL A C 3
ATOM 6237 O O . VAL A 1 123 ? 6.208 -14.717 -8.132 1.00 0.00 123 VAL A O 3
ATOM 6250 N N . LEU A 1 124 ? 5.995 -16.440 -6.706 1.00 0.00 124 LEU A N 3
ATOM 6251 C CA . LEU A 1 124 ? 4.534 -16.538 -6.848 1.00 0.00 124 LEU A CA 3
ATOM 6252 C C . LEU A 1 124 ? 3.815 -15.452 -6.037 1.00 0.00 124 LEU A C 3
ATOM 6253 O O . LEU A 1 124 ? 2.862 -14.850 -6.531 1.00 0.00 124 LEU A O 3
ATOM 6269 N N . LEU A 1 125 ? 4.299 -15.155 -4.825 1.00 0.00 125 LEU A N 3
ATOM 6270 C CA . LEU A 1 125 ? 3.770 -14.076 -3.980 1.00 0.00 125 LEU A CA 3
ATOM 6271 C C . LEU A 1 125 ? 3.980 -12.695 -4.618 1.00 0.00 125 LEU A C 3
ATOM 6272 O O . LEU A 1 125 ? 3.137 -11.811 -4.488 1.00 0.00 125 LEU A O 3
ATOM 6288 N N . GLU A 1 126 ? 5.083 -12.513 -5.341 1.00 0.00 126 GLU A N 3
ATOM 6289 C CA . GLU A 1 126 ? 5.464 -11.249 -5.977 1.00 0.00 126 GLU A CA 3
ATOM 6290 C C . GLU A 1 126 ? 4.891 -11.106 -7.401 1.00 0.00 126 GLU A C 3
ATOM 6291 O O . GLU A 1 126 ? 4.548 -9.999 -7.816 1.00 0.00 126 GLU A O 3
ATOM 6303 N N . ALA A 1 127 ? 4.660 -12.214 -8.116 1.00 0.00 127 ALA A N 3
ATOM 6304 C CA . ALA A 1 127 ? 3.788 -12.227 -9.295 1.00 0.00 127 ALA A CA 3
ATOM 6305 C C . ALA A 1 127 ? 2.331 -11.889 -8.921 1.00 0.00 127 ALA A C 3
ATOM 6306 O O . ALA A 1 127 ? 1.693 -11.081 -9.600 1.00 0.00 127 ALA A O 3
ATOM 6313 N N . LEU A 1 128 ? 1.821 -12.434 -7.805 1.00 0.00 128 LEU A N 3
ATOM 6314 C CA . LEU A 1 128 ? 0.559 -11.996 -7.198 1.00 0.00 128 LEU A CA 3
ATOM 6315 C C . LEU A 1 128 ? 0.609 -10.509 -6.826 1.00 0.00 128 LEU A C 3
ATOM 6316 O O . LEU A 1 128 ? -0.350 -9.799 -7.104 1.00 0.00 128 LEU A O 3
ATOM 6332 N N . ALA A 1 129 ? 1.709 -10.003 -6.264 1.00 0.00 129 ALA A N 3
ATOM 6333 C CA . ALA A 1 129 ? 1.836 -8.597 -5.870 1.00 0.00 129 ALA A CA 3
ATOM 6334 C C . ALA A 1 129 ? 1.650 -7.602 -7.025 1.00 0.00 129 ALA A C 3
ATOM 6335 O O . ALA A 1 129 ? 1.055 -6.546 -6.821 1.00 0.00 129 ALA A O 3
ATOM 6342 N N . ALA A 1 130 ? 2.080 -7.939 -8.245 1.00 0.00 130 ALA A N 3
ATOM 6343 C CA . ALA A 1 130 ? 1.791 -7.134 -9.435 1.00 0.00 130 ALA A CA 3
ATOM 6344 C C . ALA A 1 130 ? 0.277 -6.994 -9.717 1.00 0.00 130 ALA A C 3
ATOM 6345 O O . ALA A 1 130 ? -0.153 -5.972 -10.250 1.00 0.00 130 ALA A O 3
ATOM 6352 N N . LEU A 1 131 ? -0.542 -7.974 -9.311 1.00 0.00 131 LEU A N 3
ATOM 6353 C CA . LEU A 1 131 ? -2.010 -7.931 -9.390 1.00 0.00 131 LEU A CA 3
ATOM 6354 C C . LEU A 1 131 ? -2.641 -7.329 -8.119 1.00 0.00 131 LEU A C 3
ATOM 6355 O O . LEU A 1 131 ? -3.620 -6.590 -8.196 1.00 0.00 131 LEU A O 3
ATOM 6371 N N . LEU A 1 132 ? -2.061 -7.600 -6.947 1.00 0.00 132 LEU A N 3
ATOM 6372 C CA . LEU A 1 132 ? -2.515 -7.098 -5.647 1.00 0.00 132 LEU A CA 3
ATOM 6373 C C . LEU A 1 132 ? -2.314 -5.580 -5.527 1.00 0.00 132 LEU A C 3
ATOM 6374 O O . LEU A 1 132 ? -3.187 -4.884 -5.010 1.00 0.00 132 LEU A O 3
ATOM 6390 N N . GLN A 1 133 ? -1.215 -5.037 -6.062 1.00 0.00 133 GLN A N 3
ATOM 6391 C CA . GLN A 1 133 ? -1.017 -3.590 -6.190 1.00 0.00 133 GLN A CA 3
ATOM 6392 C C . GLN A 1 133 ? -2.018 -2.977 -7.184 1.00 0.00 133 GLN A C 3
ATOM 6393 O O . GLN A 1 133 ? -2.559 -1.905 -6.929 1.00 0.00 133 GLN A O 3
ATOM 6407 N N . VAL A 1 134 ? -2.336 -3.682 -8.280 1.00 0.00 134 VAL A N 3
ATOM 6408 C CA . VAL A 1 134 ? -3.368 -3.261 -9.243 1.00 0.00 134 VAL A CA 3
ATOM 6409 C C . VAL A 1 134 ? -4.749 -3.162 -8.575 1.00 0.00 134 VAL A C 3
ATOM 6410 O O . VAL A 1 134 ? -5.461 -2.173 -8.754 1.00 0.00 134 VAL A O 3
ATOM 6423 N N . ILE A 1 135 ? -5.098 -4.135 -7.733 1.00 0.00 135 ILE A N 3
ATOM 6424 C CA . ILE A 1 135 ? -6.373 -4.190 -7.001 1.00 0.00 135 ILE A CA 3
ATOM 6425 C C . ILE A 1 135 ? -6.411 -3.246 -5.776 1.00 0.00 135 ILE A C 3
ATOM 6426 O O . ILE A 1 135 ? -7.493 -2.807 -5.383 1.00 0.00 135 ILE A O 3
ATOM 6441 N N . ASN A 1 136 ? -5.260 -2.859 -5.208 1.00 0.00 136 ASN A N 3
ATOM 6442 C CA . ASN A 1 136 ? -5.171 -1.901 -4.090 1.00 0.00 136 ASN A CA 3
ATOM 6443 C C . ASN A 1 136 ? -5.775 -0.516 -4.412 1.00 0.00 136 ASN A C 3
ATOM 6444 O O . ASN A 1 136 ? -6.377 0.107 -3.534 1.00 0.00 136 ASN A O 3
ATOM 6455 N N . GLY A 1 137 ? -5.624 -0.034 -5.652 1.00 0.00 137 GLY A N 3
ATOM 6456 C CA . GLY A 1 137 ? -6.171 1.263 -6.081 1.00 0.00 137 GLY A CA 3
ATOM 6457 C C . GLY A 1 137 ? -5.696 1.771 -7.449 1.00 0.00 137 GLY A C 3
ATOM 6458 O O . GLY A 1 137 ? -5.665 2.983 -7.669 1.00 0.00 137 GLY A O 3
ATOM 6462 N N . ALA A 1 138 ? -5.273 0.880 -8.352 1.00 0.00 138 ALA A N 3
ATOM 6463 C CA . ALA A 1 138 ? -4.690 1.244 -9.644 1.00 0.00 138 ALA A CA 3
ATOM 6464 C C . ALA A 1 138 ? -5.730 1.407 -10.775 1.00 0.00 138 ALA A C 3
ATOM 6465 O O . ALA A 1 138 ? -6.939 1.509 -10.544 1.00 0.00 138 ALA A O 3
ATOM 6472 N N . GLN A 1 139 ? -5.225 1.416 -12.013 1.00 0.00 139 GLN A N 3
ATOM 6473 C CA . GLN A 1 139 ? -5.953 1.650 -13.259 1.00 0.00 139 GLN A CA 3
ATOM 6474 C C . GLN A 1 139 ? -5.504 0.651 -14.342 1.00 0.00 139 GLN A C 3
ATOM 6475 O O . GLN A 1 139 ? -4.667 0.955 -15.192 1.00 0.00 139 GLN A O 3
ATOM 6489 N N . ILE A 1 140 ? -6.030 -0.580 -14.258 1.00 0.00 140 ILE A N 3
ATOM 6490 C CA . ILE A 1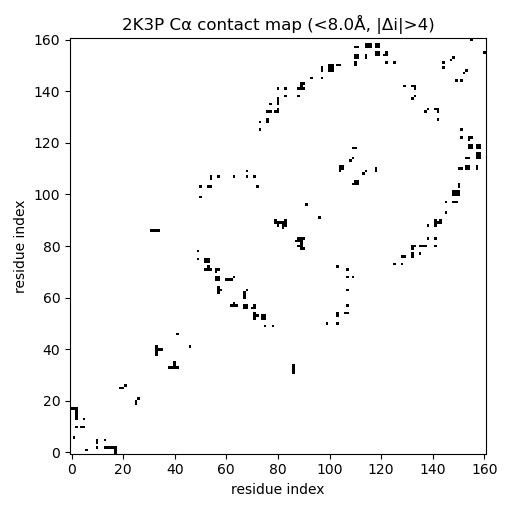 140 ? -5.826 -1.737 -15.163 1.00 0.00 140 ILE A CA 3
ATOM 6491 C C . ILE A 1 140 ? -4.434 -2.381 -15.002 1.00 0.00 140 ILE A C 3
ATOM 6492 O O . ILE A 1 140 ? -4.337 -3.577 -14.732 1.00 0.00 140 ILE A O 3
ATOM 6507 N N . THR A 1 141 ? -3.364 -1.593 -15.144 1.00 0.00 141 THR A N 3
ATOM 6508 C CA . THR A 1 141 ? -1.952 -2.014 -15.057 1.00 0.00 141 THR A CA 3
ATOM 6509 C C . THR A 1 141 ? -1.038 -0.781 -14.895 1.00 0.00 141 THR A C 3
ATOM 6510 O O . THR A 1 141 ? -0.203 -0.450 -15.736 1.00 0.00 141 THR A O 3
ATOM 6521 N N . ASP A 1 142 ? -1.262 -0.012 -13.818 1.00 0.00 142 ASP A N 3
ATOM 6522 C CA . ASP A 1 142 ? -0.516 1.232 -13.532 1.00 0.00 142 ASP A CA 3
ATOM 6523 C C . ASP A 1 142 ? 0.995 0.993 -13.339 1.00 0.00 142 ASP A C 3
ATOM 6524 O O . ASP A 1 142 ? 1.817 1.785 -13.807 1.00 0.00 142 ASP A O 3
ATOM 6533 N N . VAL A 1 143 ? 1.359 -0.138 -12.716 1.00 0.00 143 VAL A N 3
ATOM 6534 C CA . VAL A 1 143 ? 2.711 -0.707 -12.800 1.00 0.00 143 VAL A CA 3
ATOM 6535 C C . VAL A 1 143 ? 3.007 -1.050 -14.264 1.00 0.00 143 VAL A C 3
ATOM 6536 O O . VAL A 1 143 ? 2.494 -2.024 -14.806 1.00 0.00 143 VAL A O 3
ATOM 6549 N N . ASN A 1 144 ? 3.768 -0.190 -14.941 1.00 0.00 144 ASN A N 3
ATOM 6550 C CA . ASN A 1 144 ? 4.059 -0.322 -16.368 1.00 0.00 144 ASN A CA 3
ATOM 6551 C C . ASN A 1 144 ? 4.886 -1.595 -16.656 1.00 0.00 144 ASN A C 3
ATOM 6552 O O . ASN A 1 144 ? 5.921 -1.833 -16.029 1.00 0.00 144 ASN A O 3
ATOM 6563 N N . VAL A 1 145 ? 4.421 -2.416 -17.609 1.00 0.00 145 VAL A N 3
ATOM 6564 C CA . VAL A 1 145 ? 5.033 -3.701 -17.995 1.00 0.00 145 VAL A CA 3
ATOM 6565 C C . VAL A 1 145 ? 5.086 -3.828 -19.522 1.00 0.00 145 VAL A C 3
ATOM 6566 O O . VAL A 1 145 ? 4.155 -4.329 -20.157 1.00 0.00 145 VAL A O 3
ATOM 6579 N N . SER A 1 146 ? 6.187 -3.363 -20.122 1.00 0.00 146 SER A N 3
ATOM 6580 C CA . SER A 1 146 ? 6.501 -3.615 -21.544 1.00 0.00 146 SER A CA 3
ATOM 6581 C C . SER A 1 146 ? 6.792 -5.094 -21.838 1.00 0.00 146 SER A C 3
ATOM 6582 O O . SER A 1 146 ? 6.370 -5.607 -22.876 1.00 0.00 146 SER A O 3
ATOM 6590 N N . SER A 1 147 ? 7.465 -5.781 -20.905 1.00 0.00 147 SER A N 3
ATOM 6591 C CA . SER A 1 147 ? 7.785 -7.218 -20.989 1.00 0.00 147 SER A CA 3
ATOM 6592 C C . SER A 1 147 ? 7.652 -7.895 -19.619 1.00 0.00 147 SER A C 3
ATOM 6593 O O . SER A 1 147 ? 6.762 -8.726 -19.443 1.00 0.00 147 SER A O 3
ATOM 6601 N N . VAL A 1 148 ? 8.479 -7.510 -18.633 1.00 0.00 148 VAL A N 3
ATOM 6602 C CA . VAL A 1 148 ? 8.379 -7.955 -17.226 1.00 0.00 148 VAL A CA 3
ATOM 6603 C C . VAL A 1 148 ? 9.265 -7.075 -16.303 1.00 0.00 148 VAL A C 3
ATOM 6604 O O . VAL A 1 148 ? 10.408 -6.786 -16.670 1.00 0.00 148 VAL A O 3
ATOM 6617 N N . PRO A 1 149 ? 8.778 -6.620 -15.125 1.00 0.00 149 PRO A N 3
ATOM 6618 C CA . PRO A 1 149 ? 9.562 -5.844 -14.148 1.00 0.00 149 PRO A CA 3
ATOM 6619 C C . PRO A 1 149 ? 10.413 -6.728 -13.211 1.00 0.00 149 PRO A C 3
ATOM 6620 O O . PRO A 1 149 ? 10.210 -7.946 -13.126 1.00 0.00 149 PRO A O 3
ATOM 6631 N N . SER A 1 150 ? 11.328 -6.109 -12.444 1.00 0.00 150 SER A N 3
ATOM 6632 C CA . SER A 1 150 ? 12.245 -6.808 -11.511 1.00 0.00 150 SER A CA 3
ATOM 6633 C C . SER A 1 150 ? 11.544 -7.701 -10.489 1.00 0.00 150 SER A C 3
ATOM 6634 O O . SER A 1 150 ? 12.097 -8.736 -10.118 1.00 0.00 150 SER A O 3
ATOM 6642 N N . VAL A 1 151 ? 10.312 -7.335 -10.101 1.00 0.00 151 VAL A N 3
ATOM 6643 C CA . VAL A 1 151 ? 9.422 -8.063 -9.173 1.00 0.00 151 VAL A CA 3
ATOM 6644 C C . VAL A 1 151 ? 9.083 -9.494 -9.643 1.00 0.00 151 VAL A C 3
ATOM 6645 O O . VAL A 1 151 ? 8.486 -10.273 -8.905 1.00 0.00 151 VAL A O 3
ATOM 6658 N N . ASN A 1 152 ? 9.554 -9.866 -10.840 1.00 0.00 152 ASN A N 3
ATOM 6659 C CA . ASN A 1 152 ? 9.724 -11.247 -11.300 1.00 0.00 152 ASN A CA 3
ATOM 6660 C C . ASN A 1 152 ? 11.130 -11.466 -11.912 1.00 0.00 152 ASN A C 3
ATOM 6661 O O . ASN A 1 152 ? 11.786 -12.454 -11.585 1.00 0.00 152 ASN A O 3
ATOM 6672 N N . ALA A 1 153 ? 11.631 -10.555 -12.765 1.00 0.00 153 ALA A N 3
ATOM 6673 C CA . ALA A 1 153 ? 12.892 -10.754 -13.500 1.00 0.00 153 ALA A CA 3
ATOM 6674 C C . ALA A 1 153 ? 14.134 -10.889 -12.603 1.00 0.00 153 ALA A C 3
ATOM 6675 O O . ALA A 1 153 ? 14.930 -11.815 -12.768 1.00 0.00 153 ALA A O 3
ATOM 6682 N N . ALA A 1 154 ? 14.302 -9.983 -11.636 1.00 0.00 154 ALA A N 3
ATOM 6683 C CA . ALA A 1 154 ? 15.433 -10.027 -10.714 1.00 0.00 154 ALA A CA 3
ATOM 6684 C C . ALA A 1 154 ? 15.269 -11.148 -9.673 1.00 0.00 154 ALA A C 3
ATOM 6685 O O . ALA A 1 154 ? 16.270 -11.708 -9.230 1.00 0.00 154 ALA A O 3
ATOM 6692 N N . LEU A 1 155 ? 14.030 -11.545 -9.339 1.00 0.00 155 LEU A N 3
ATOM 6693 C CA . LEU A 1 155 ? 13.772 -12.737 -8.521 1.00 0.00 155 LEU A CA 3
ATOM 6694 C C . LEU A 1 155 ? 14.245 -14.018 -9.227 1.00 0.00 155 LEU A C 3
ATOM 6695 O O . LEU A 1 155 ? 14.804 -14.889 -8.566 1.00 0.00 155 LEU A O 3
ATOM 6711 N N . VAL A 1 156 ? 14.091 -14.138 -10.554 1.00 0.00 156 VAL A N 3
ATOM 6712 C CA . VAL A 1 156 ? 14.674 -15.253 -11.330 1.00 0.00 156 VAL A CA 3
ATOM 6713 C C . VAL A 1 156 ? 16.203 -15.248 -11.227 1.00 0.00 156 VAL A C 3
ATOM 6714 O O . VAL A 1 156 ? 16.787 -16.276 -10.881 1.00 0.00 156 VAL A O 3
ATOM 6727 N N . SER A 1 157 ? 16.857 -14.097 -11.434 1.00 0.00 157 SER A N 3
ATOM 6728 C CA . SER A 1 157 ? 18.314 -13.949 -11.249 1.00 0.00 157 SER A CA 3
ATOM 6729 C C . SER A 1 157 ? 18.778 -14.276 -9.820 1.00 0.00 157 SER A C 3
ATOM 6730 O O . SER A 1 157 ? 19.868 -14.815 -9.627 1.00 0.00 157 SER A O 3
ATOM 6738 N N . ALA A 1 158 ? 17.943 -13.997 -8.817 1.00 0.00 158 ALA A N 3
ATOM 6739 C CA . ALA A 1 158 ? 18.198 -14.302 -7.413 1.00 0.00 158 ALA A CA 3
ATOM 6740 C C . ALA A 1 158 ? 17.977 -15.786 -7.046 1.00 0.00 158 ALA A C 3
ATOM 6741 O O . ALA A 1 158 ? 18.720 -16.342 -6.238 1.00 0.00 158 ALA A O 3
ATOM 6748 N N . LEU A 1 159 ? 16.998 -16.458 -7.665 1.00 0.00 159 LEU A N 3
ATOM 6749 C CA . LEU A 1 159 ? 16.755 -17.900 -7.520 1.00 0.00 159 LEU A CA 3
ATOM 6750 C C . LEU A 1 159 ? 17.971 -18.719 -8.007 1.00 0.00 159 LEU A C 3
ATOM 6751 O O . LEU A 1 159 ? 18.316 -19.736 -7.402 1.00 0.00 159 LEU A O 3
ATOM 6767 N N . VAL A 1 160 ? 18.679 -18.231 -9.035 1.00 0.00 160 VAL A N 3
ATOM 6768 C CA . VAL A 1 160 ? 19.904 -18.851 -9.590 1.00 0.00 160 VAL A CA 3
ATOM 6769 C C . VAL A 1 160 ? 21.221 -18.282 -9.019 1.00 0.00 160 VAL A C 3
ATOM 6770 O O . VAL A 1 160 ? 22.296 -18.617 -9.526 1.00 0.00 160 VAL A O 3
ATOM 6783 N N . ALA A 1 161 ? 21.166 -17.425 -7.985 1.00 0.00 161 ALA A N 3
ATOM 6784 C CA . ALA A 1 161 ? 22.334 -16.794 -7.342 1.00 0.00 161 ALA A CA 3
ATOM 6785 C C . ALA A 1 161 ? 23.406 -17.798 -6.854 1.00 0.00 161 ALA A C 3
ATOM 6786 O O . ALA A 1 161 ? 23.054 -18.812 -6.203 1.00 0.00 161 ALA A O 3
ATOM 6793 N N . SER A 1 1 ? 14.618 40.727 7.019 1.00 0.00 1 SER A N 4
ATOM 6794 C CA . SER A 1 1 ? 13.706 41.816 7.445 1.00 0.00 1 SER A CA 4
ATOM 6795 C C . SER A 1 1 ? 12.477 41.265 8.172 1.00 0.00 1 SER A C 4
ATOM 6796 O O . SER A 1 1 ? 12.161 40.081 8.033 1.00 0.00 1 SER A O 4
ATOM 6803 N N . GLY A 1 2 ? 11.767 42.104 8.941 1.00 0.00 2 GLY A N 4
ATOM 6804 C CA . GLY A 1 2 ? 10.569 41.697 9.700 1.00 0.00 2 GLY A CA 4
ATOM 6805 C C . GLY A 1 2 ? 9.509 42.798 9.817 1.00 0.00 2 GLY A C 4
ATOM 6806 O O . GLY A 1 2 ? 8.434 42.691 9.223 1.00 0.00 2 GLY A O 4
ATOM 6810 N N . ASN A 1 3 ? 9.814 43.878 10.542 1.00 0.00 3 ASN A N 4
ATOM 6811 C CA . ASN A 1 3 ? 8.955 45.060 10.670 1.00 0.00 3 ASN A CA 4
ATOM 6812 C C . ASN A 1 3 ? 8.865 45.852 9.347 1.00 0.00 3 ASN A C 4
ATOM 6813 O O . ASN A 1 3 ? 9.857 46.417 8.877 1.00 0.00 3 ASN A O 4
ATOM 6824 N N . TYR A 1 4 ? 7.666 45.909 8.754 1.00 0.00 4 TYR A N 4
ATOM 6825 C CA . TYR A 1 4 ? 7.365 46.727 7.571 1.00 0.00 4 TYR A CA 4
ATOM 6826 C C . TYR A 1 4 ? 7.575 48.236 7.824 1.00 0.00 4 TYR A C 4
ATOM 6827 O O . TYR A 1 4 ? 7.650 48.682 8.971 1.00 0.00 4 TYR A O 4
ATOM 6845 N N . LEU A 1 5 ? 7.673 49.027 6.750 1.00 0.00 5 LEU A N 4
ATOM 6846 C CA . LEU A 1 5 ? 8.068 50.451 6.705 1.00 0.00 5 LEU A CA 4
ATOM 6847 C C . LEU A 1 5 ? 9.521 50.720 7.155 1.00 0.00 5 LEU A C 4
ATOM 6848 O O . LEU A 1 5 ? 10.245 51.449 6.474 1.00 0.00 5 LEU A O 4
ATOM 6864 N N . GLY A 1 6 ? 9.974 50.100 8.248 1.00 0.00 6 GLY A N 4
ATOM 6865 C CA . GLY A 1 6 ? 11.338 50.223 8.765 1.00 0.00 6 GLY A CA 4
ATOM 6866 C C . GLY A 1 6 ? 12.337 49.371 7.985 1.00 0.00 6 GLY A C 4
ATOM 6867 O O . GLY A 1 6 ? 13.379 49.879 7.566 1.00 0.00 6 GLY A O 4
ATOM 6871 N N . VAL A 1 7 ? 12.009 48.089 7.758 1.00 0.00 7 VAL A N 4
ATOM 6872 C CA . VAL A 1 7 ? 12.837 47.111 7.007 1.00 0.00 7 VAL A CA 4
ATOM 6873 C C . VAL A 1 7 ? 14.278 47.028 7.591 1.00 0.00 7 VAL A C 4
ATOM 6874 O O . VAL A 1 7 ? 15.253 46.727 6.903 1.00 0.00 7 VAL A O 4
ATOM 6887 N N . SER A 1 8 ? 14.412 47.349 8.885 1.00 0.00 8 SER A N 4
ATOM 6888 C CA . SER A 1 8 ? 15.662 47.587 9.618 1.00 0.00 8 SER A CA 4
ATOM 6889 C C . SER A 1 8 ? 15.387 47.680 11.127 1.00 0.00 8 SER A C 4
ATOM 6890 O O . SER A 1 8 ? 14.253 47.921 11.556 1.00 0.00 8 SER A O 4
ATOM 6898 N N . GLN A 1 9 ? 16.437 47.531 11.941 1.00 0.00 9 GLN A N 4
ATOM 6899 C CA . GLN A 1 9 ? 16.410 47.537 13.416 1.00 0.00 9 GLN A CA 4
ATOM 6900 C C . GLN A 1 9 ? 16.040 48.904 14.052 1.00 0.00 9 GLN A C 4
ATOM 6901 O O . GLN A 1 9 ? 15.944 49.017 15.276 1.00 0.00 9 GLN A O 4
ATOM 6915 N N . ASN A 1 10 ? 15.812 49.951 13.248 1.00 0.00 10 ASN A N 4
ATOM 6916 C CA . ASN A 1 10 ? 15.409 51.291 13.708 1.00 0.00 10 ASN A CA 4
ATOM 6917 C C . ASN A 1 10 ? 14.133 51.312 14.584 1.00 0.00 10 ASN A C 4
ATOM 6918 O O . ASN A 1 10 ? 13.989 52.213 15.412 1.00 0.00 10 ASN A O 4
ATOM 6929 N N . PHE A 1 11 ? 13.224 50.336 14.430 1.00 0.00 11 PHE A N 4
ATOM 6930 C CA . PHE A 1 11 ? 11.869 50.339 15.015 1.00 0.00 11 PHE A CA 4
ATOM 6931 C C . PHE A 1 11 ? 11.494 48.985 15.669 1.00 0.00 11 PHE A C 4
ATOM 6932 O O . PHE A 1 11 ? 10.493 48.360 15.312 1.00 0.00 11 PHE A O 4
ATOM 6949 N N . GLY A 1 12 ? 12.318 48.496 16.606 1.00 0.00 12 GLY A N 4
ATOM 6950 C CA . GLY A 1 12 ? 12.205 47.150 17.201 1.00 0.00 12 GLY A CA 4
ATOM 6951 C C . GLY A 1 12 ? 10.903 46.861 17.972 1.00 0.00 12 GLY A C 4
ATOM 6952 O O . GLY A 1 12 ? 10.131 45.983 17.583 1.00 0.00 12 GLY A O 4
ATOM 6956 N N . ARG A 1 13 ? 10.625 47.619 19.044 1.00 0.00 13 ARG A N 4
ATOM 6957 C CA . ARG A 1 13 ? 9.421 47.493 19.910 1.00 0.00 13 ARG A CA 4
ATOM 6958 C C . ARG A 1 13 ? 8.203 48.272 19.371 1.00 0.00 13 ARG A C 4
ATOM 6959 O O . ARG A 1 13 ? 7.381 48.779 20.138 1.00 0.00 13 ARG A O 4
ATOM 6980 N N . ILE A 1 14 ? 8.095 48.401 18.046 1.00 0.00 14 ILE A N 4
ATOM 6981 C CA . ILE A 1 14 ? 7.156 49.299 17.352 1.00 0.00 14 ILE A CA 4
ATOM 6982 C C . ILE A 1 14 ? 6.462 48.545 16.202 1.00 0.00 14 ILE A C 4
ATOM 6983 O O . ILE A 1 14 ? 6.673 48.833 15.024 1.00 0.00 14 ILE A O 4
ATOM 6998 N N . ALA A 1 15 ? 5.669 47.523 16.548 1.00 0.00 15 ALA A N 4
ATOM 6999 C CA . ALA A 1 15 ? 4.914 46.691 15.604 1.00 0.00 15 ALA A CA 4
ATOM 7000 C C . ALA A 1 15 ? 4.070 47.545 14.619 1.00 0.00 15 ALA A C 4
ATOM 7001 O O . ALA A 1 15 ? 3.116 48.203 15.053 1.00 0.00 15 ALA A O 4
ATOM 7008 N N . PRO A 1 16 ? 4.394 47.567 13.306 1.00 0.00 16 PRO A N 4
ATOM 7009 C CA . PRO A 1 16 ? 3.770 48.480 12.342 1.00 0.00 16 PRO A CA 4
ATOM 7010 C C . PRO A 1 16 ? 2.403 47.991 11.824 1.00 0.00 16 PRO A C 4
ATOM 7011 O O . PRO A 1 16 ? 1.666 48.774 11.223 1.00 0.00 16 PRO A O 4
ATOM 7022 N N . VAL A 1 17 ? 2.061 46.714 12.067 1.00 0.00 17 VAL A N 4
ATOM 7023 C CA . VAL A 1 17 ? 0.783 46.040 11.738 1.00 0.00 17 VAL A CA 4
ATOM 7024 C C . VAL A 1 17 ? 0.234 46.371 10.330 1.00 0.00 17 VAL A C 4
ATOM 7025 O O . VAL A 1 17 ? -0.950 46.641 10.122 1.00 0.00 17 VAL A O 4
ATOM 7038 N N . THR A 1 18 ? 1.131 46.350 9.337 1.00 0.00 18 THR A N 4
ATOM 7039 C CA . THR A 1 18 ? 0.851 46.610 7.912 1.00 0.00 18 THR A CA 4
ATOM 7040 C C . THR A 1 18 ? 1.832 45.844 7.005 1.00 0.00 18 THR A C 4
ATOM 7041 O O . THR A 1 18 ? 2.823 45.286 7.487 1.00 0.00 18 THR A O 4
ATOM 7052 N N . GLY A 1 19 ? 1.562 45.791 5.698 1.00 0.00 19 GLY A N 4
ATOM 7053 C CA . GLY A 1 19 ? 2.366 45.067 4.703 1.00 0.00 19 GLY A CA 4
ATOM 7054 C C . GLY A 1 19 ? 1.602 44.755 3.409 1.00 0.00 19 GLY A C 4
ATOM 7055 O O . GLY A 1 19 ? 0.558 45.354 3.130 1.00 0.00 19 GLY A O 4
ATOM 7059 N N . GLY A 1 20 ? 2.111 43.800 2.621 1.00 0.00 20 GLY A N 4
ATOM 7060 C CA . GLY A 1 20 ? 1.437 43.306 1.408 1.00 0.00 20 GLY A CA 4
ATOM 7061 C C . GLY A 1 20 ? 1.997 41.990 0.850 1.00 0.00 20 GLY A C 4
ATOM 7062 O O . GLY A 1 20 ? 1.220 41.077 0.572 1.00 0.00 20 GLY A O 4
ATOM 7066 N N . THR A 1 21 ? 3.329 41.875 0.745 1.00 0.00 21 THR A N 4
ATOM 7067 C CA . THR A 1 21 ? 4.103 40.683 0.317 1.00 0.00 21 THR A CA 4
ATOM 7068 C C . THR A 1 21 ? 3.439 39.857 -0.801 1.00 0.00 21 THR A C 4
ATOM 7069 O O . THR A 1 21 ? 2.876 38.782 -0.570 1.00 0.00 21 THR A O 4
ATOM 7080 N N . ALA A 1 22 ? 3.512 40.372 -2.032 1.00 0.00 22 ALA A N 4
ATOM 7081 C CA . ALA A 1 22 ? 2.929 39.769 -3.233 1.00 0.00 22 ALA A CA 4
ATOM 7082 C C . ALA A 1 22 ? 4.007 39.561 -4.313 1.00 0.00 22 ALA A C 4
ATOM 7083 O O . ALA A 1 22 ? 4.385 40.499 -5.025 1.00 0.00 22 ALA A O 4
ATOM 7090 N N . GLY A 1 23 ? 4.523 38.331 -4.420 1.00 0.00 23 GLY A N 4
ATOM 7091 C CA . GLY A 1 23 ? 5.455 37.935 -5.483 1.00 0.00 23 GLY A CA 4
ATOM 7092 C C . GLY A 1 23 ? 4.836 38.066 -6.880 1.00 0.00 23 GLY A C 4
ATOM 7093 O O . GLY A 1 23 ? 3.632 37.866 -7.066 1.00 0.00 23 GLY A O 4
ATOM 7097 N N . ILE A 1 24 ? 5.665 38.380 -7.880 1.00 0.00 24 ILE A N 4
ATOM 7098 C CA . ILE A 1 24 ? 5.271 38.639 -9.281 1.00 0.00 24 ILE A CA 4
ATOM 7099 C C . ILE A 1 24 ? 4.986 37.348 -10.085 1.00 0.00 24 ILE A C 4
ATOM 7100 O O . ILE A 1 24 ? 5.438 37.189 -11.220 1.00 0.00 24 ILE A O 4
ATOM 7115 N N . SER A 1 25 ? 4.246 36.408 -9.482 1.00 0.00 25 SER A N 4
ATOM 7116 C CA . SER A 1 25 ? 4.014 35.036 -9.963 1.00 0.00 25 SER A CA 4
ATOM 7117 C C . SER A 1 25 ? 5.321 34.305 -10.302 1.00 0.00 25 SER A C 4
ATOM 7118 O O . SER A 1 25 ? 5.681 34.130 -11.470 1.00 0.00 25 SER A O 4
ATOM 7126 N N . VAL A 1 26 ? 6.071 33.927 -9.255 1.00 0.00 26 VAL A N 4
ATOM 7127 C CA . VAL A 1 26 ? 7.351 33.193 -9.343 1.00 0.00 26 VAL A CA 4
ATOM 7128 C C . VAL A 1 26 ? 7.245 31.980 -10.284 1.00 0.00 26 VAL A C 4
ATOM 7129 O O . VAL A 1 26 ? 6.561 30.999 -9.986 1.00 0.00 26 VAL A O 4
ATOM 7142 N N . GLY A 1 27 ? 7.865 32.082 -11.465 1.00 0.00 27 GLY A N 4
ATOM 7143 C CA . GLY A 1 27 ? 7.635 31.161 -12.584 1.00 0.00 27 GLY A CA 4
ATOM 7144 C C . GLY A 1 27 ? 8.533 29.928 -12.508 1.00 0.00 27 GLY A C 4
ATOM 7145 O O . GLY A 1 27 ? 8.206 28.943 -11.840 1.00 0.00 27 GLY A O 4
ATOM 7149 N N . VAL A 1 28 ? 9.691 29.993 -13.167 1.00 0.00 28 VAL A N 4
ATOM 7150 C CA . VAL A 1 28 ? 10.726 28.946 -13.130 1.00 0.00 28 VAL A CA 4
ATOM 7151 C C . VAL A 1 28 ? 12.111 29.549 -13.428 1.00 0.00 28 VAL A C 4
ATOM 7152 O O . VAL A 1 28 ? 12.392 29.898 -14.579 1.00 0.00 28 VAL A O 4
ATOM 7165 N N . PRO A 1 29 ? 13.001 29.704 -12.422 1.00 0.00 29 PRO A N 4
ATOM 7166 C CA . PRO A 1 29 ? 14.386 30.120 -12.674 1.00 0.00 29 PRO A CA 4
ATOM 7167 C C . PRO A 1 29 ? 15.210 29.004 -13.346 1.00 0.00 29 PRO A C 4
ATOM 7168 O O . PRO A 1 29 ? 16.164 29.293 -14.069 1.00 0.00 29 PRO A O 4
ATOM 7179 N N . GLY A 1 30 ? 14.845 27.733 -13.116 1.00 0.00 30 GLY A N 4
ATOM 7180 C CA . GLY A 1 30 ? 15.460 26.519 -13.677 1.00 0.00 30 GLY A CA 4
ATOM 7181 C C . GLY A 1 30 ? 16.835 26.197 -13.082 1.00 0.00 30 GLY A C 4
ATOM 7182 O O . GLY A 1 30 ? 17.028 25.144 -12.473 1.00 0.00 30 GLY A O 4
ATOM 7186 N N . TYR A 1 31 ? 17.761 27.152 -13.173 1.00 0.00 31 TYR A N 4
ATOM 7187 C CA . TYR A 1 31 ? 19.110 27.128 -12.593 1.00 0.00 31 TYR A CA 4
ATOM 7188 C C . TYR A 1 31 ? 19.109 27.191 -11.046 1.00 0.00 31 TYR A C 4
ATOM 7189 O O . TYR A 1 31 ? 20.135 26.931 -10.415 1.00 0.00 31 TYR A O 4
ATOM 7207 N N . LEU A 1 32 ? 17.961 27.516 -10.431 1.00 0.00 32 LEU A N 4
ATOM 7208 C CA . LEU A 1 32 ? 17.763 27.671 -8.979 1.00 0.00 32 LEU A CA 4
ATOM 7209 C C . LEU A 1 32 ? 16.434 27.051 -8.477 1.00 0.00 32 LEU A C 4
ATOM 7210 O O . LEU A 1 32 ? 15.913 27.438 -7.430 1.00 0.00 32 LEU A O 4
ATOM 7226 N N . ARG A 1 33 ? 15.866 26.083 -9.216 1.00 0.00 33 ARG A N 4
ATOM 7227 C CA . ARG A 1 33 ? 14.583 25.395 -8.928 1.00 0.00 33 ARG A CA 4
ATOM 7228 C C . ARG A 1 33 ? 14.677 24.384 -7.758 1.00 0.00 33 ARG A C 4
ATOM 7229 O O . ARG A 1 33 ? 14.242 23.242 -7.880 1.00 0.00 33 ARG A O 4
ATOM 7250 N N . THR A 1 34 ? 15.259 24.800 -6.630 1.00 0.00 34 THR A N 4
ATOM 7251 C CA . THR A 1 34 ? 15.447 24.040 -5.371 1.00 0.00 34 THR A CA 4
ATOM 7252 C C . THR A 1 34 ? 15.920 22.585 -5.583 1.00 0.00 34 THR A C 4
ATOM 7253 O O . THR A 1 34 ? 15.116 21.652 -5.490 1.00 0.00 34 THR A O 4
ATOM 7264 N N . PRO A 1 35 ? 17.211 22.356 -5.900 1.00 0.00 35 PRO A N 4
ATOM 7265 C CA . PRO A 1 35 ? 17.749 21.011 -6.124 1.00 0.00 35 PRO A CA 4
ATOM 7266 C C . PRO A 1 35 ? 17.733 20.130 -4.855 1.00 0.00 35 PRO A C 4
ATOM 7267 O O . PRO A 1 35 ? 17.423 20.585 -3.747 1.00 0.00 35 PRO A O 4
ATOM 7278 N N . SER A 1 36 ? 18.086 18.851 -5.032 1.00 0.00 36 SER A N 4
ATOM 7279 C CA . SER A 1 36 ? 18.195 17.819 -3.985 1.00 0.00 36 SER A CA 4
ATOM 7280 C C . SER A 1 36 ? 19.027 18.247 -2.760 1.00 0.00 36 SER A C 4
ATOM 7281 O O . SER A 1 36 ? 19.835 19.178 -2.830 1.00 0.00 36 SER A O 4
ATOM 7289 N N . SER A 1 37 ? 18.841 17.535 -1.638 1.00 0.00 37 SER A N 4
ATOM 7290 C CA . SER A 1 37 ? 19.451 17.815 -0.318 1.00 0.00 37 SER A CA 4
ATOM 7291 C C . SER A 1 37 ? 18.829 19.027 0.411 1.00 0.00 37 SER A C 4
ATOM 7292 O O . SER A 1 37 ? 19.493 19.687 1.215 1.00 0.00 37 SER A O 4
ATOM 7300 N N . THR A 1 38 ? 17.539 19.304 0.162 1.00 0.00 38 THR A N 4
ATOM 7301 C CA . THR A 1 38 ? 16.768 20.428 0.746 1.00 0.00 38 THR A CA 4
ATOM 7302 C C . THR A 1 38 ? 15.442 19.939 1.364 1.00 0.00 38 THR A C 4
ATOM 7303 O O . THR A 1 38 ? 14.357 20.406 1.021 1.00 0.00 38 THR A O 4
ATOM 7314 N N . ILE A 1 39 ? 15.537 18.956 2.271 1.00 0.00 39 ILE A N 4
ATOM 7315 C CA . ILE A 1 39 ? 14.460 18.303 3.056 1.00 0.00 39 ILE A CA 4
ATOM 7316 C C . ILE A 1 39 ? 13.310 17.697 2.216 1.00 0.00 39 ILE A C 4
ATOM 7317 O O . ILE A 1 39 ? 13.318 16.488 1.978 1.00 0.00 39 ILE A O 4
ATOM 7332 N N . LEU A 1 40 ? 12.353 18.501 1.736 1.00 0.00 40 LEU A N 4
ATOM 7333 C CA . LEU A 1 40 ? 11.239 18.098 0.852 1.00 0.00 40 LEU A CA 4
ATOM 7334 C C . LEU A 1 40 ? 11.389 18.758 -0.540 1.00 0.00 40 LEU A C 4
ATOM 7335 O O . LEU A 1 40 ? 10.444 19.294 -1.123 1.00 0.00 40 LEU A O 4
ATOM 7351 N N . ALA A 1 41 ? 12.619 18.752 -1.062 1.00 0.00 41 ALA A N 4
ATOM 7352 C CA . ALA A 1 41 ? 12.979 19.307 -2.368 1.00 0.00 41 ALA A CA 4
ATOM 7353 C C . ALA A 1 41 ? 12.116 18.729 -3.520 1.00 0.00 41 ALA A C 4
ATOM 7354 O O . ALA A 1 41 ? 11.838 17.526 -3.523 1.00 0.00 41 ALA A O 4
ATOM 7361 N N . PRO A 1 42 ? 11.722 19.529 -4.533 1.00 0.00 42 PRO A N 4
ATOM 7362 C CA . PRO A 1 42 ? 10.971 19.040 -5.695 1.00 0.00 42 PRO A CA 4
ATOM 7363 C C . PRO A 1 42 ? 11.731 17.937 -6.456 1.00 0.00 42 PRO A C 4
ATOM 7364 O O . PRO A 1 42 ? 12.965 17.931 -6.501 1.00 0.00 42 PRO A O 4
ATOM 7375 N N . SER A 1 43 ? 10.979 16.989 -7.033 1.00 0.00 43 SER A N 4
ATOM 7376 C CA . SER A 1 43 ? 11.420 15.676 -7.562 1.00 0.00 43 SER A CA 4
ATOM 7377 C C . SER A 1 43 ? 12.032 14.747 -6.501 1.00 0.00 43 SER A C 4
ATOM 7378 O O . SER A 1 43 ? 11.563 13.623 -6.312 1.00 0.00 43 SER A O 4
ATOM 7386 N N . ASN A 1 44 ? 13.016 15.228 -5.736 1.00 0.00 44 ASN A N 4
ATOM 7387 C CA . ASN A 1 44 ? 13.642 14.566 -4.587 1.00 0.00 44 ASN A CA 4
ATOM 7388 C C . ASN A 1 44 ? 12.752 14.632 -3.317 1.00 0.00 44 ASN A C 4
ATOM 7389 O O . ASN A 1 44 ? 13.224 14.908 -2.214 1.00 0.00 44 ASN A O 4
ATOM 7400 N N . ALA A 1 45 ? 11.452 14.368 -3.495 1.00 0.00 45 ALA A N 4
ATOM 7401 C CA . ALA A 1 45 ? 10.437 14.231 -2.448 1.00 0.00 45 ALA A CA 4
ATOM 7402 C C . ALA A 1 45 ? 9.637 12.938 -2.663 1.00 0.00 45 ALA A C 4
ATOM 7403 O O . ALA A 1 45 ? 9.652 12.075 -1.793 1.00 0.00 45 ALA A O 4
ATOM 7410 N N . GLN A 1 46 ? 9.025 12.729 -3.838 1.00 0.00 46 GLN A N 4
ATOM 7411 C CA . GLN A 1 46 ? 8.307 11.479 -4.136 1.00 0.00 46 GLN A CA 4
ATOM 7412 C C . GLN A 1 46 ? 9.235 10.248 -4.154 1.00 0.00 46 GLN A C 4
ATOM 7413 O O . GLN A 1 46 ? 8.902 9.214 -3.575 1.00 0.00 46 GLN A O 4
ATOM 7427 N N . ILE A 1 47 ? 10.433 10.366 -4.745 1.00 0.00 47 ILE A N 4
ATOM 7428 C CA . ILE A 1 47 ? 11.403 9.258 -4.821 1.00 0.00 47 ILE A CA 4
ATOM 7429 C C . ILE A 1 47 ? 11.958 8.916 -3.432 1.00 0.00 47 ILE A C 4
ATOM 7430 O O . ILE A 1 47 ? 11.983 7.741 -3.055 1.00 0.00 47 ILE A O 4
ATOM 7445 N N . ILE A 1 48 ? 12.338 9.924 -2.635 1.00 0.00 48 ILE A N 4
ATOM 7446 C CA . ILE A 1 48 ? 12.784 9.690 -1.251 1.00 0.00 48 ILE A CA 4
ATOM 7447 C C . ILE A 1 48 ? 11.637 9.258 -0.336 1.00 0.00 48 ILE A C 4
ATOM 7448 O O . ILE A 1 48 ? 11.906 8.534 0.614 1.00 0.00 48 ILE A O 4
ATOM 7463 N N . SER A 1 49 ? 10.375 9.598 -0.623 1.00 0.00 49 SER A N 4
ATOM 7464 C CA . SER A 1 49 ? 9.217 9.043 0.093 1.00 0.00 49 SER A CA 4
ATOM 7465 C C . SER A 1 49 ? 9.048 7.548 -0.169 1.00 0.00 49 SER A C 4
ATOM 7466 O O . SER A 1 49 ? 8.842 6.815 0.791 1.00 0.00 49 SER A O 4
ATOM 7474 N N . LEU A 1 50 ? 9.194 7.060 -1.410 1.00 0.00 50 LEU A N 4
ATOM 7475 C CA . LEU A 1 50 ? 9.216 5.613 -1.690 1.00 0.00 50 LEU A CA 4
ATOM 7476 C C . LEU A 1 50 ? 10.431 4.920 -1.036 1.00 0.00 50 LEU A C 4
ATOM 7477 O O . LEU A 1 50 ? 10.301 3.826 -0.485 1.00 0.00 50 LEU A O 4
ATOM 7493 N N . GLY A 1 51 ? 11.601 5.569 -1.027 1.00 0.00 51 GLY A N 4
ATOM 7494 C CA . GLY A 1 51 ? 12.778 5.081 -0.299 1.00 0.00 51 GLY A CA 4
ATOM 7495 C C . GLY A 1 51 ? 12.533 4.972 1.212 1.00 0.00 51 GLY A C 4
ATOM 7496 O O . GLY A 1 51 ? 12.721 3.911 1.807 1.00 0.00 51 GLY A O 4
ATOM 7500 N N . LEU A 1 52 ? 12.053 6.048 1.838 1.00 0.00 52 LEU A N 4
ATOM 7501 C CA . LEU A 1 52 ? 11.763 6.114 3.269 1.00 0.00 52 LEU A CA 4
ATOM 7502 C C . LEU A 1 52 ? 10.624 5.176 3.672 1.00 0.00 52 LEU A C 4
ATOM 7503 O O . LEU A 1 52 ? 10.803 4.431 4.625 1.00 0.00 52 LEU A O 4
ATOM 7519 N N . GLN A 1 53 ? 9.500 5.119 2.953 1.00 0.00 53 GLN A N 4
ATOM 7520 C CA . GLN A 1 53 ? 8.422 4.161 3.245 1.00 0.00 53 GLN A CA 4
ATOM 7521 C C . GLN A 1 53 ? 8.938 2.711 3.250 1.00 0.00 53 GLN A C 4
ATOM 7522 O O . GLN A 1 53 ? 8.637 1.975 4.189 1.00 0.00 53 GLN A O 4
ATOM 7536 N N . THR A 1 54 ? 9.743 2.294 2.264 1.00 0.00 54 THR A N 4
ATOM 7537 C CA . THR A 1 54 ? 10.219 0.900 2.197 1.00 0.00 54 THR A CA 4
ATOM 7538 C C . THR A 1 54 ? 11.317 0.595 3.227 1.00 0.00 54 THR A C 4
ATOM 7539 O O . THR A 1 54 ? 11.425 -0.537 3.697 1.00 0.00 54 THR A O 4
ATOM 7550 N N . THR A 1 55 ? 12.091 1.603 3.649 1.00 0.00 55 THR A N 4
ATOM 7551 C CA . THR A 1 55 ? 13.091 1.506 4.733 1.00 0.00 55 THR A CA 4
ATOM 7552 C C . THR A 1 55 ? 12.467 1.583 6.137 1.00 0.00 55 THR A C 4
ATOM 7553 O O . THR A 1 55 ? 12.971 0.954 7.068 1.00 0.00 55 THR A O 4
ATOM 7564 N N . LEU A 1 56 ? 11.350 2.301 6.308 1.00 0.00 56 LEU A N 4
ATOM 7565 C CA . LEU A 1 56 ? 10.610 2.419 7.573 1.00 0.00 56 LEU A CA 4
ATOM 7566 C C . LEU A 1 56 ? 9.647 1.240 7.797 1.00 0.00 56 LEU A C 4
ATOM 7567 O O . LEU A 1 56 ? 9.434 0.840 8.940 1.00 0.00 56 LEU A O 4
ATOM 7583 N N . ALA A 1 57 ? 9.105 0.640 6.732 1.00 0.00 57 ALA A N 4
ATOM 7584 C CA . ALA A 1 57 ? 8.251 -0.550 6.793 1.00 0.00 57 ALA A CA 4
ATOM 7585 C C . ALA A 1 57 ? 8.809 -1.722 7.639 1.00 0.00 57 ALA A C 4
ATOM 7586 O O . ALA A 1 57 ? 8.054 -2.238 8.471 1.00 0.00 57 ALA A O 4
ATOM 7593 N N . PRO A 1 58 ? 10.089 -2.145 7.517 1.00 0.00 58 PRO A N 4
ATOM 7594 C CA . PRO A 1 58 ? 10.628 -3.212 8.358 1.00 0.00 58 PRO A CA 4
ATOM 7595 C C . PRO A 1 58 ? 10.767 -2.799 9.830 1.00 0.00 58 PRO A C 4
ATOM 7596 O O . PRO A 1 58 ? 10.416 -3.584 10.708 1.00 0.00 58 PRO A O 4
ATOM 7607 N N . VAL A 1 59 ? 11.229 -1.577 10.127 1.00 0.00 59 VAL A N 4
ATOM 7608 C CA . VAL A 1 59 ? 11.418 -1.123 11.521 1.00 0.00 59 VAL A CA 4
ATOM 7609 C C . VAL A 1 59 ? 10.094 -0.841 12.245 1.00 0.00 59 VAL A C 4
ATOM 7610 O O . VAL A 1 59 ? 9.989 -1.156 13.432 1.00 0.00 59 VAL A O 4
ATOM 7623 N N . LEU A 1 60 ? 9.058 -0.333 11.556 1.00 0.00 60 LEU A N 4
ATOM 7624 C CA . LEU A 1 60 ? 7.720 -0.148 12.147 1.00 0.00 60 LEU A CA 4
ATOM 7625 C C . LEU A 1 60 ? 6.985 -1.483 12.365 1.00 0.00 60 LEU A C 4
ATOM 7626 O O . LEU A 1 60 ? 6.252 -1.629 13.343 1.00 0.00 60 LEU A O 4
ATOM 7642 N N . SER A 1 61 ? 7.224 -2.484 11.507 1.00 0.00 61 SER A N 4
ATOM 7643 C CA . SER A 1 61 ? 6.668 -3.848 11.609 1.00 0.00 61 SER A CA 4
ATOM 7644 C C . SER A 1 61 ? 7.429 -4.741 12.613 1.00 0.00 61 SER A C 4
ATOM 7645 O O . SER A 1 61 ? 7.622 -5.936 12.380 1.00 0.00 61 SER A O 4
ATOM 7653 N N . SER A 1 62 ? 7.869 -4.169 13.742 1.00 0.00 62 SER A N 4
ATOM 7654 C CA . SER A 1 62 ? 8.609 -4.848 14.823 1.00 0.00 62 SER A CA 4
ATOM 7655 C C . SER A 1 62 ? 9.972 -5.429 14.388 1.00 0.00 62 SER A C 4
ATOM 7656 O O . SER A 1 62 ? 10.358 -6.534 14.775 1.00 0.00 62 SER A O 4
ATOM 7664 N N . SER A 1 63 ? 10.719 -4.666 13.579 1.00 0.00 63 SER A N 4
ATOM 7665 C CA . SER A 1 63 ? 12.026 -5.029 12.996 1.00 0.00 63 SER A CA 4
ATOM 7666 C C . SER A 1 63 ? 11.977 -6.213 12.004 1.00 0.00 63 SER A C 4
ATOM 7667 O O . SER A 1 63 ? 10.932 -6.817 11.745 1.00 0.00 63 SER A O 4
ATOM 7675 N N . GLY A 1 64 ? 13.132 -6.562 11.429 1.00 0.00 64 GLY A N 4
ATOM 7676 C CA . GLY A 1 64 ? 13.300 -7.598 10.399 1.00 0.00 64 GLY A CA 4
ATOM 7677 C C . GLY A 1 64 ? 13.196 -9.056 10.885 1.00 0.00 64 GLY A C 4
ATOM 7678 O O . GLY A 1 64 ? 13.490 -9.974 10.119 1.00 0.00 64 GLY A O 4
ATOM 7682 N N . LEU A 1 65 ? 12.805 -9.291 12.146 1.00 0.00 65 LEU A N 4
ATOM 7683 C CA . LEU A 1 65 ? 12.677 -10.629 12.755 1.00 0.00 65 LEU A CA 4
ATOM 7684 C C . LEU A 1 65 ? 11.505 -11.480 12.214 1.00 0.00 65 LEU A C 4
ATOM 7685 O O . LEU A 1 65 ? 11.440 -12.680 12.490 1.00 0.00 65 LEU A O 4
ATOM 7701 N N . SER A 1 66 ? 10.596 -10.872 11.445 1.00 0.00 66 SER A N 4
ATOM 7702 C CA . SER A 1 66 ? 9.391 -11.491 10.869 1.00 0.00 66 SER A CA 4
ATOM 7703 C C . SER A 1 66 ? 9.307 -11.244 9.351 1.00 0.00 66 SER A C 4
ATOM 7704 O O . SER A 1 66 ? 10.242 -10.716 8.747 1.00 0.00 66 SER A O 4
ATOM 7712 N N . SER A 1 67 ? 8.183 -11.590 8.714 1.00 0.00 67 SER A N 4
ATOM 7713 C CA . SER A 1 67 ? 7.894 -11.398 7.276 1.00 0.00 67 SER A CA 4
ATOM 7714 C C . SER A 1 67 ? 7.799 -9.918 6.826 1.00 0.00 67 SER A C 4
ATOM 7715 O O . SER A 1 67 ? 7.354 -9.609 5.721 1.00 0.00 67 SER A O 4
ATOM 7723 N N . ALA A 1 68 ? 8.233 -8.970 7.664 1.00 0.00 68 ALA A N 4
ATOM 7724 C CA . ALA A 1 68 ? 8.262 -7.533 7.395 1.00 0.00 68 ALA A CA 4
ATOM 7725 C C . ALA A 1 68 ? 9.016 -7.141 6.104 1.00 0.00 68 ALA A C 4
ATOM 7726 O O . ALA A 1 68 ? 8.680 -6.141 5.470 1.00 0.00 68 ALA A O 4
ATOM 7733 N N . SER A 1 69 ? 9.995 -7.945 5.674 1.00 0.00 69 SER A N 4
ATOM 7734 C CA . SER A 1 69 ? 10.687 -7.781 4.386 1.00 0.00 69 SER A CA 4
ATOM 7735 C C . SER A 1 69 ? 9.763 -7.958 3.173 1.00 0.00 69 SER A C 4
ATOM 7736 O O . SER A 1 69 ? 9.963 -7.292 2.157 1.00 0.00 69 SER A O 4
ATOM 7744 N N . ALA A 1 70 ? 8.731 -8.807 3.273 1.00 0.00 70 ALA A N 4
ATOM 7745 C CA . ALA A 1 70 ? 7.646 -8.858 2.294 1.00 0.00 70 ALA A CA 4
ATOM 7746 C C . ALA A 1 70 ? 6.739 -7.628 2.436 1.00 0.00 70 ALA A C 4
ATOM 7747 O O . ALA A 1 70 ? 6.475 -6.956 1.441 1.00 0.00 70 ALA A O 4
ATOM 7754 N N . SER A 1 71 ? 6.332 -7.272 3.663 1.00 0.00 71 SER A N 4
ATOM 7755 C CA . SER A 1 71 ? 5.492 -6.094 3.946 1.00 0.00 71 SER A CA 4
ATOM 7756 C C . SER A 1 71 ? 6.061 -4.782 3.393 1.00 0.00 71 SER A C 4
ATOM 7757 O O . SER A 1 71 ? 5.293 -3.914 2.992 1.00 0.00 71 SER A O 4
ATOM 7765 N N . ALA A 1 72 ? 7.385 -4.633 3.312 1.00 0.00 72 ALA A N 4
ATOM 7766 C CA . ALA A 1 72 ? 8.053 -3.486 2.696 1.00 0.00 72 ALA A CA 4
ATOM 7767 C C . ALA A 1 72 ? 7.841 -3.395 1.168 1.00 0.00 72 ALA A C 4
ATOM 7768 O O . ALA A 1 72 ? 7.317 -2.389 0.678 1.00 0.00 72 ALA A O 4
ATOM 7775 N N . ARG A 1 73 ? 8.153 -4.459 0.407 1.00 0.00 73 ARG A N 4
ATOM 7776 C CA . ARG A 1 73 ? 7.866 -4.527 -1.045 1.00 0.00 73 ARG A CA 4
ATOM 7777 C C . ARG A 1 73 ? 6.361 -4.452 -1.324 1.00 0.00 73 ARG A C 4
ATOM 7778 O O . ARG A 1 73 ? 5.934 -3.734 -2.226 1.00 0.00 73 ARG A O 4
ATOM 7799 N N . VAL A 1 74 ? 5.548 -5.138 -0.522 1.00 0.00 74 VAL A N 4
ATOM 7800 C CA . VAL A 1 74 ? 4.078 -5.090 -0.588 1.00 0.00 74 VAL A CA 4
ATOM 7801 C C . VAL A 1 74 ? 3.547 -3.690 -0.275 1.00 0.00 74 VAL A C 4
ATOM 7802 O O . VAL A 1 74 ? 2.609 -3.248 -0.922 1.00 0.00 74 VAL A O 4
ATOM 7815 N N . SER A 1 75 ? 4.165 -2.935 0.632 1.00 0.00 75 SER A N 4
ATOM 7816 C CA . SER A 1 75 ? 3.840 -1.522 0.852 1.00 0.00 75 SER A CA 4
ATOM 7817 C C . SER A 1 75 ? 4.165 -0.664 -0.386 1.00 0.00 75 SER A C 4
ATOM 7818 O O . SER A 1 75 ? 3.398 0.239 -0.714 1.00 0.00 75 SER A O 4
ATOM 7826 N N . SER A 1 76 ? 5.199 -1.004 -1.169 1.00 0.00 76 SER A N 4
ATOM 7827 C CA . SER A 1 76 ? 5.418 -0.408 -2.501 1.00 0.00 76 SER A CA 4
ATOM 7828 C C . SER A 1 76 ? 4.287 -0.745 -3.492 1.00 0.00 76 SER A C 4
ATOM 7829 O O . SER A 1 76 ? 3.752 0.158 -4.137 1.00 0.00 76 SER A O 4
ATOM 7837 N N . LEU A 1 77 ? 3.849 -2.013 -3.559 1.00 0.00 77 LEU A N 4
ATOM 7838 C CA . LEU A 1 77 ? 2.690 -2.448 -4.368 1.00 0.00 77 LEU A CA 4
ATOM 7839 C C . LEU A 1 77 ? 1.399 -1.715 -3.946 1.00 0.00 77 LEU A C 4
ATOM 7840 O O . LEU A 1 77 ? 0.671 -1.189 -4.789 1.00 0.00 77 LEU A O 4
ATOM 7856 N N . ALA A 1 78 ? 1.136 -1.626 -2.642 1.00 0.00 78 ALA A N 4
ATOM 7857 C CA . ALA A 1 78 ? -0.060 -1.015 -2.068 1.00 0.00 78 ALA A CA 4
ATOM 7858 C C . ALA A 1 78 ? -0.102 0.509 -2.272 1.00 0.00 78 ALA A C 4
ATOM 7859 O O . ALA A 1 78 ? -1.160 1.060 -2.578 1.00 0.00 78 ALA A O 4
ATOM 7866 N N . GLN A 1 79 ? 1.040 1.201 -2.164 1.00 0.00 79 GLN A N 4
ATOM 7867 C CA . GLN A 1 79 ? 1.130 2.635 -2.470 1.00 0.00 79 GLN A CA 4
ATOM 7868 C C . GLN A 1 79 ? 1.192 2.927 -3.979 1.00 0.00 79 GLN A C 4
ATOM 7869 O O . GLN A 1 79 ? 1.037 4.084 -4.347 1.00 0.00 79 GLN A O 4
ATOM 7883 N N . SER A 1 80 ? 1.365 1.947 -4.875 1.00 0.00 80 SER A N 4
ATOM 7884 C CA . SER A 1 80 ? 1.259 2.197 -6.326 1.00 0.00 80 SER A CA 4
ATOM 7885 C C . SER A 1 80 ? -0.108 2.807 -6.680 1.00 0.00 80 SER A C 4
ATOM 7886 O O . SER A 1 80 ? -0.185 3.809 -7.394 1.00 0.00 80 SER A O 4
ATOM 7894 N N . LEU A 1 81 ? -1.173 2.291 -6.050 1.00 0.00 81 LEU A N 4
ATOM 7895 C CA . LEU A 1 81 ? -2.499 2.914 -5.959 1.00 0.00 81 LEU A CA 4
ATOM 7896 C C . LEU A 1 81 ? -2.437 4.335 -5.372 1.00 0.00 81 LEU A C 4
ATOM 7897 O O . LEU A 1 81 ? -2.894 5.275 -6.013 1.00 0.00 81 LEU A O 4
ATOM 7913 N N . ALA A 1 82 ? -1.878 4.519 -4.173 1.00 0.00 82 ALA A N 4
ATOM 7914 C CA . ALA A 1 82 ? -1.866 5.822 -3.497 1.00 0.00 82 ALA A CA 4
ATOM 7915 C C . ALA A 1 82 ? -1.124 6.910 -4.304 1.00 0.00 82 ALA A C 4
ATOM 7916 O O . ALA A 1 82 ? -1.585 8.047 -4.384 1.00 0.00 82 ALA A O 4
ATOM 7923 N N . SER A 1 83 ? -0.028 6.550 -4.975 1.00 0.00 83 SER A N 4
ATOM 7924 C CA . SER A 1 83 ? 0.700 7.391 -5.930 1.00 0.00 83 SER A CA 4
ATOM 7925 C C . SER A 1 83 ? -0.170 7.723 -7.150 1.00 0.00 83 SER A C 4
ATOM 7926 O O . SER A 1 83 ? -0.272 8.889 -7.535 1.00 0.00 83 SER A O 4
ATOM 7934 N N . ALA A 1 84 ? -0.868 6.720 -7.705 1.00 0.00 84 ALA A N 4
ATOM 7935 C CA . ALA A 1 84 ? -1.850 6.865 -8.785 1.00 0.00 84 ALA A CA 4
ATOM 7936 C C . ALA A 1 84 ? -3.093 7.712 -8.428 1.00 0.00 84 ALA A C 4
ATOM 7937 O O . ALA A 1 84 ? -3.794 8.180 -9.330 1.00 0.00 84 ALA A O 4
ATOM 7944 N N . LEU A 1 85 ? -3.362 7.932 -7.133 1.00 0.00 85 LEU A N 4
ATOM 7945 C CA . LEU A 1 85 ? -4.384 8.870 -6.649 1.00 0.00 85 LEU A CA 4
ATOM 7946 C C . LEU A 1 85 ? -3.790 10.244 -6.270 1.00 0.00 85 LEU A C 4
ATOM 7947 O O . LEU A 1 85 ? -4.505 11.247 -6.305 1.00 0.00 85 LEU A O 4
ATOM 7963 N N . SER A 1 86 ? -2.499 10.306 -5.925 1.00 0.00 86 SER A N 4
ATOM 7964 C CA . SER A 1 86 ? -1.786 11.535 -5.548 1.00 0.00 86 SER A CA 4
ATOM 7965 C C . SER A 1 86 ? -1.451 12.412 -6.765 1.00 0.00 86 SER A C 4
ATOM 7966 O O . SER A 1 86 ? -1.969 13.529 -6.873 1.00 0.00 86 SER A O 4
ATOM 7974 N N . THR A 1 87 ? -0.634 11.910 -7.702 1.00 0.00 87 THR A N 4
ATOM 7975 C CA . THR A 1 87 ? -0.154 12.654 -8.894 1.00 0.00 87 THR A CA 4
ATOM 7976 C C . THR A 1 87 ? 0.209 11.755 -10.087 1.00 0.00 87 THR A C 4
ATOM 7977 O O . THR A 1 87 ? 0.049 12.175 -11.237 1.00 0.00 87 THR A O 4
ATOM 7988 N N . SER A 1 88 ? 0.672 10.525 -9.843 1.00 0.00 88 SER A N 4
ATOM 7989 C CA . SER A 1 88 ? 0.903 9.468 -10.846 1.00 0.00 88 SER A CA 4
ATOM 7990 C C . SER A 1 88 ? -0.423 8.928 -11.417 1.00 0.00 88 SER A C 4
ATOM 7991 O O . SER A 1 88 ? -1.498 9.391 -11.033 1.00 0.00 88 SER A O 4
ATOM 7999 N N . ARG A 1 89 ? -0.380 7.886 -12.267 1.00 0.00 89 ARG A N 4
ATOM 8000 C CA . ARG A 1 89 ? -1.572 7.108 -12.705 1.00 0.00 89 ARG A CA 4
ATOM 8001 C C . ARG A 1 89 ? -1.409 5.574 -12.687 1.00 0.00 89 ARG A C 4
ATOM 8002 O O . ARG A 1 89 ? -2.317 4.852 -13.098 1.00 0.00 89 ARG A O 4
ATOM 8023 N N . GLY A 1 90 ? -0.289 5.076 -12.158 1.00 0.00 90 GLY A N 4
ATOM 8024 C CA . GLY A 1 90 ? 0.051 3.644 -12.039 1.00 0.00 90 GLY A CA 4
ATOM 8025 C C . GLY A 1 90 ? 1.508 3.346 -12.428 1.00 0.00 90 GLY A C 4
ATOM 8026 O O . GLY A 1 90 ? 2.085 2.338 -12.018 1.00 0.00 90 GLY A O 4
ATOM 8030 N N . THR A 1 91 ? 2.118 4.284 -13.153 1.00 0.00 91 THR A N 4
ATOM 8031 C CA . THR A 1 91 ? 3.534 4.366 -13.543 1.00 0.00 91 THR A CA 4
ATOM 8032 C C . THR A 1 91 ? 4.037 5.800 -13.339 1.00 0.00 91 THR A C 4
ATOM 8033 O O . THR A 1 91 ? 3.233 6.722 -13.144 1.00 0.00 91 THR A O 4
ATOM 8044 N N . LEU A 1 92 ? 5.361 6.006 -13.357 1.00 0.00 92 LEU A N 4
ATOM 8045 C CA . LEU A 1 92 ? 5.969 7.319 -13.095 1.00 0.00 92 LEU A CA 4
ATOM 8046 C C . LEU A 1 92 ? 7.237 7.565 -13.936 1.00 0.00 92 LEU A C 4
ATOM 8047 O O . LEU A 1 92 ? 7.223 8.420 -14.823 1.00 0.00 92 LEU A O 4
ATOM 8063 N N . SER A 1 93 ? 8.300 6.786 -13.696 1.00 0.00 93 SER A N 4
ATOM 8064 C CA . SER A 1 93 ? 9.650 7.014 -14.241 1.00 0.00 93 SER A CA 4
ATOM 8065 C C . SER A 1 93 ? 10.437 5.699 -14.330 1.00 0.00 93 SER A C 4
ATOM 8066 O O . SER A 1 93 ? 11.254 5.400 -13.456 1.00 0.00 93 SER A O 4
ATOM 8074 N N . LEU A 1 94 ? 10.187 4.881 -15.361 1.00 0.00 94 LEU A N 4
ATOM 8075 C CA . LEU A 1 94 ? 10.832 3.564 -15.502 1.00 0.00 94 LEU A CA 4
ATOM 8076 C C . LEU A 1 94 ? 12.364 3.623 -15.383 1.00 0.00 94 LEU A C 4
ATOM 8077 O O . LEU A 1 94 ? 12.928 2.801 -14.671 1.00 0.00 94 LEU A O 4
ATOM 8093 N N . SER A 1 95 ? 13.043 4.613 -15.969 1.00 0.00 95 SER A N 4
ATOM 8094 C CA . SER A 1 95 ? 14.511 4.751 -15.882 1.00 0.00 95 SER A CA 4
ATOM 8095 C C . SER A 1 95 ? 15.039 4.817 -14.440 1.00 0.00 95 SER A C 4
ATOM 8096 O O . SER A 1 95 ? 16.105 4.270 -14.141 1.00 0.00 95 SER A O 4
ATOM 8104 N N . THR A 1 96 ? 14.283 5.445 -13.528 1.00 0.00 96 THR A N 4
ATOM 8105 C CA . THR A 1 96 ? 14.597 5.439 -12.091 1.00 0.00 96 THR A CA 4
ATOM 8106 C C . THR A 1 96 ? 14.239 4.087 -11.472 1.00 0.00 96 THR A C 4
ATOM 8107 O O . THR A 1 96 ? 15.077 3.484 -10.809 1.00 0.00 96 THR A O 4
ATOM 8118 N N . PHE A 1 97 ? 13.052 3.543 -11.761 1.00 0.00 97 PHE A N 4
ATOM 8119 C CA . PHE A 1 97 ? 12.565 2.252 -11.249 1.00 0.00 97 PHE A CA 4
ATOM 8120 C C . PHE A 1 97 ? 13.458 1.049 -11.614 1.00 0.00 97 PHE A C 4
ATOM 8121 O O . PHE A 1 97 ? 13.687 0.185 -10.768 1.00 0.00 97 PHE A O 4
ATOM 8138 N N . LEU A 1 98 ? 14.046 1.020 -12.813 1.00 0.00 98 LEU A N 4
ATOM 8139 C CA . LEU A 1 98 ? 15.011 -0.001 -13.254 1.00 0.00 98 LEU A CA 4
ATOM 8140 C C . LEU A 1 98 ? 16.252 -0.099 -12.342 1.00 0.00 98 LEU A C 4
ATOM 8141 O O . LEU A 1 98 ? 16.880 -1.157 -12.264 1.00 0.00 98 LEU A O 4
ATOM 8157 N N . ASN A 1 99 ? 16.575 0.978 -11.618 1.00 0.00 99 ASN A N 4
ATOM 8158 C CA . ASN A 1 99 ? 17.642 1.034 -10.615 1.00 0.00 99 ASN A CA 4
ATOM 8159 C C . ASN A 1 99 ? 17.068 0.956 -9.184 1.00 0.00 99 ASN A C 4
ATOM 8160 O O . ASN A 1 99 ? 17.626 0.266 -8.328 1.00 0.00 99 ASN A O 4
ATOM 8171 N N . LEU A 1 100 ? 15.931 1.616 -8.924 1.00 0.00 100 LEU A N 4
ATOM 8172 C CA . LEU A 1 100 ? 15.281 1.672 -7.616 1.00 0.00 100 LEU A CA 4
ATOM 8173 C C . LEU A 1 100 ? 14.832 0.287 -7.140 1.00 0.00 100 LEU A C 4
ATOM 8174 O O . LEU A 1 100 ? 15.132 -0.078 -6.011 1.00 0.00 100 LEU A O 4
ATOM 8190 N N . LEU A 1 101 ? 14.163 -0.515 -7.978 1.00 0.00 101 LEU A N 4
ATOM 8191 C CA . LEU A 1 101 ? 13.671 -1.840 -7.570 1.00 0.00 101 LEU A CA 4
ATOM 8192 C C . LEU A 1 101 ? 14.794 -2.869 -7.354 1.00 0.00 101 LEU A C 4
ATOM 8193 O O . LEU A 1 101 ? 14.608 -3.783 -6.548 1.00 0.00 101 LEU A O 4
ATOM 8209 N N . SER A 1 102 ? 15.935 -2.699 -8.034 1.00 0.00 102 SER A N 4
ATOM 8210 C CA . SER A 1 102 ? 17.176 -3.458 -7.804 1.00 0.00 102 SER A CA 4
ATOM 8211 C C . SER A 1 102 ? 17.828 -3.107 -6.456 1.00 0.00 102 SER A C 4
ATOM 8212 O O . SER A 1 102 ? 18.416 -3.964 -5.793 1.00 0.00 102 SER A O 4
ATOM 8220 N N . SER A 1 103 ? 17.692 -1.852 -6.010 1.00 0.00 103 SER A N 4
ATOM 8221 C CA . SER A 1 103 ? 18.123 -1.408 -4.678 1.00 0.00 103 SER A CA 4
ATOM 8222 C C . SER A 1 103 ? 17.126 -1.826 -3.585 1.00 0.00 103 SER A C 4
ATOM 8223 O O . SER A 1 103 ? 17.528 -2.391 -2.569 1.00 0.00 103 SER A O 4
ATOM 8231 N N . ILE A 1 104 ? 15.819 -1.632 -3.807 1.00 0.00 104 ILE A N 4
ATOM 8232 C CA . ILE A 1 104 ? 14.736 -1.959 -2.861 1.00 0.00 104 ILE A CA 4
ATOM 8233 C C . ILE A 1 104 ? 14.792 -3.435 -2.447 1.00 0.00 104 ILE A C 4
ATOM 8234 O O . ILE A 1 104 ? 14.677 -3.714 -1.255 1.00 0.00 104 ILE A O 4
ATOM 8249 N N . SER A 1 105 ? 15.012 -4.373 -3.380 1.00 0.00 105 SER A N 4
ATOM 8250 C CA . SER A 1 105 ? 15.188 -5.786 -3.021 1.00 0.00 105 SER A CA 4
ATOM 8251 C C . SER A 1 105 ? 16.333 -5.971 -2.018 1.00 0.00 105 SER A C 4
ATOM 8252 O O . SER A 1 105 ? 16.119 -6.483 -0.923 1.00 0.00 105 SER A O 4
ATOM 8260 N N . SER A 1 106 ? 17.526 -5.471 -2.354 1.00 0.00 106 SER A N 4
ATOM 8261 C CA . SER A 1 106 ? 18.735 -5.509 -1.524 1.00 0.00 106 SER A CA 4
ATOM 8262 C C . SER A 1 106 ? 18.576 -4.827 -0.147 1.00 0.00 106 SER A C 4
ATOM 8263 O O . SER A 1 106 ? 19.160 -5.281 0.841 1.00 0.00 106 SER A O 4
ATOM 8271 N N . GLU A 1 107 ? 17.753 -3.774 -0.044 1.00 0.00 107 GLU A N 4
ATOM 8272 C CA . GLU A 1 107 ? 17.417 -3.100 1.224 1.00 0.00 107 GLU A CA 4
ATOM 8273 C C . GLU A 1 107 ? 16.514 -3.929 2.162 1.00 0.00 107 GLU A C 4
ATOM 8274 O O . GLU A 1 107 ? 16.612 -3.780 3.383 1.00 0.00 107 GLU A O 4
ATOM 8286 N N . ILE A 1 108 ? 15.672 -4.816 1.617 1.00 0.00 108 ILE A N 4
ATOM 8287 C CA . ILE A 1 108 ? 14.835 -5.770 2.368 1.00 0.00 108 ILE A CA 4
ATOM 8288 C C . ILE A 1 108 ? 15.115 -7.199 1.875 1.00 0.00 108 ILE A C 4
ATOM 8289 O O . ILE A 1 108 ? 16.253 -7.646 2.037 1.00 0.00 108 ILE A O 4
ATOM 8304 N N . ARG A 1 109 ? 14.146 -7.925 1.294 1.00 0.00 109 ARG A N 4
ATOM 8305 C CA . ARG A 1 109 ? 14.385 -9.200 0.587 1.00 0.00 109 ARG A CA 4
ATOM 8306 C C . ARG A 1 109 ? 13.617 -9.264 -0.735 1.00 0.00 109 ARG A C 4
ATOM 8307 O O . ARG A 1 109 ? 14.196 -8.933 -1.766 1.00 0.00 109 ARG A O 4
ATOM 8328 N N . ALA A 1 110 ? 12.334 -9.650 -0.700 1.00 0.00 110 ALA A N 4
ATOM 8329 C CA . ALA A 1 110 ? 11.415 -9.767 -1.845 1.00 0.00 110 ALA A CA 4
ATOM 8330 C C . ALA A 1 110 ? 12.098 -10.137 -3.183 1.00 0.00 110 ALA A C 4
ATOM 8331 O O . ALA A 1 110 ? 12.087 -9.365 -4.149 1.00 0.00 110 ALA A O 4
ATOM 8338 N N . SER A 1 111 ? 12.733 -11.316 -3.186 1.00 0.00 111 SER A N 4
ATOM 8339 C CA . SER A 1 111 ? 13.720 -11.812 -4.158 1.00 0.00 111 SER A CA 4
ATOM 8340 C C . SER A 1 111 ? 15.012 -10.982 -4.255 1.00 0.00 111 SER A C 4
ATOM 8341 O O . SER A 1 111 ? 15.080 -9.954 -4.923 1.00 0.00 111 SER A O 4
ATOM 8349 N N . THR A 1 112 ? 16.066 -11.460 -3.584 1.00 0.00 112 THR A N 4
ATOM 8350 C CA . THR A 1 112 ? 17.466 -11.019 -3.757 1.00 0.00 112 THR A CA 4
ATOM 8351 C C . THR A 1 112 ? 18.426 -12.095 -3.229 1.00 0.00 112 THR A C 4
ATOM 8352 O O . THR A 1 112 ? 18.772 -12.139 -2.048 1.00 0.00 112 THR A O 4
ATOM 8363 N N . SER A 1 113 ? 18.773 -13.061 -4.088 1.00 0.00 113 SER A N 4
ATOM 8364 C CA . SER A 1 113 ? 19.626 -14.238 -3.808 1.00 0.00 113 SER A CA 4
ATOM 8365 C C . SER A 1 113 ? 19.076 -15.267 -2.789 1.00 0.00 113 SER A C 4
ATOM 8366 O O . SER A 1 113 ? 19.282 -16.467 -2.979 1.00 0.00 113 SER A O 4
ATOM 8374 N N . LEU A 1 114 ? 18.320 -14.854 -1.756 1.00 0.00 114 LEU A N 4
ATOM 8375 C CA . LEU A 1 114 ? 17.681 -15.760 -0.780 1.00 0.00 114 LEU A CA 4
ATOM 8376 C C . LEU A 1 114 ? 16.651 -16.719 -1.403 1.00 0.00 114 LEU A C 4
ATOM 8377 O O . LEU A 1 114 ? 16.348 -17.767 -0.833 1.00 0.00 114 LEU A O 4
ATOM 8393 N N . ASP A 1 115 ? 16.077 -16.322 -2.541 1.00 0.00 115 ASP A N 4
ATOM 8394 C CA . ASP A 1 115 ? 14.997 -17.004 -3.252 1.00 0.00 115 ASP A CA 4
ATOM 8395 C C . ASP A 1 115 ? 15.515 -18.292 -3.925 1.00 0.00 115 ASP A C 4
ATOM 8396 O O . ASP A 1 115 ? 15.742 -18.352 -5.131 1.00 0.00 115 ASP A O 4
ATOM 8405 N N . GLY A 1 116 ? 15.722 -19.334 -3.114 1.00 0.00 116 GLY A N 4
ATOM 8406 C CA . GLY A 1 116 ? 16.128 -20.679 -3.543 1.00 0.00 116 GLY A CA 4
ATOM 8407 C C . GLY A 1 116 ? 15.065 -21.760 -3.291 1.00 0.00 116 GLY A C 4
ATOM 8408 O O . GLY A 1 116 ? 15.170 -22.855 -3.848 1.00 0.00 116 GLY A O 4
ATOM 8412 N N . THR A 1 117 ? 14.019 -21.444 -2.514 1.00 0.00 117 THR A N 4
ATOM 8413 C CA . THR A 1 117 ? 12.903 -22.359 -2.192 1.00 0.00 117 THR A CA 4
ATOM 8414 C C . THR A 1 117 ? 11.548 -21.706 -2.468 1.00 0.00 117 THR A C 4
ATOM 8415 O O . THR A 1 117 ? 10.740 -22.272 -3.206 1.00 0.00 117 THR A O 4
ATOM 8426 N N . GLN A 1 118 ? 11.303 -20.490 -1.961 1.00 0.00 118 GLN A N 4
ATOM 8427 C CA . GLN A 1 118 ? 10.083 -19.736 -2.276 1.00 0.00 118 GLN A CA 4
ATOM 8428 C C . GLN A 1 118 ? 10.070 -19.129 -3.691 1.00 0.00 118 GLN A C 4
ATOM 8429 O O . GLN A 1 118 ? 9.023 -18.662 -4.117 1.00 0.00 118 GLN A O 4
ATOM 8443 N N . ALA A 1 119 ? 11.173 -19.148 -4.448 1.00 0.00 119 ALA A N 4
ATOM 8444 C CA . ALA A 1 119 ? 11.270 -18.507 -5.768 1.00 0.00 119 ALA A CA 4
ATOM 8445 C C . ALA A 1 119 ? 10.143 -18.881 -6.747 1.00 0.00 119 ALA A C 4
ATOM 8446 O O . ALA A 1 119 ? 9.600 -18.015 -7.431 1.00 0.00 119 ALA A O 4
ATOM 8453 N N . THR A 1 120 ? 9.771 -20.162 -6.805 1.00 0.00 120 THR A N 4
ATOM 8454 C CA . THR A 1 120 ? 8.730 -20.663 -7.720 1.00 0.00 120 THR A CA 4
ATOM 8455 C C . THR A 1 120 ? 7.329 -20.179 -7.334 1.00 0.00 120 THR A C 4
ATOM 8456 O O . THR A 1 120 ? 6.545 -19.818 -8.212 1.00 0.00 120 THR A O 4
ATOM 8467 N N . VAL A 1 121 ? 6.998 -20.111 -6.036 1.00 0.00 121 VAL A N 4
ATOM 8468 C CA . VAL A 1 121 ? 5.719 -19.525 -5.588 1.00 0.00 121 VAL A CA 4
ATOM 8469 C C . VAL A 1 121 ? 5.763 -17.994 -5.636 1.00 0.00 121 VAL A C 4
ATOM 8470 O O . VAL A 1 121 ? 4.793 -17.362 -6.039 1.00 0.00 121 VAL A O 4
ATOM 8483 N N . GLU A 1 122 ? 6.903 -17.372 -5.344 1.00 0.00 122 GLU A N 4
ATOM 8484 C CA . GLU A 1 122 ? 7.103 -15.930 -5.497 1.00 0.00 122 GLU A CA 4
ATOM 8485 C C . GLU A 1 122 ? 6.983 -15.479 -6.960 1.00 0.00 122 GLU A C 4
ATOM 8486 O O . GLU A 1 122 ? 6.486 -14.384 -7.186 1.00 0.00 122 GLU A O 4
ATOM 8498 N N . VAL A 1 123 ? 7.332 -16.292 -7.971 1.00 0.00 123 VAL A N 4
ATOM 8499 C CA . VAL A 1 123 ? 7.109 -15.906 -9.381 1.00 0.00 123 VAL A CA 4
ATOM 8500 C C . VAL A 1 123 ? 5.622 -15.788 -9.729 1.00 0.00 123 VAL A C 4
ATOM 8501 O O . VAL A 1 123 ? 5.261 -14.896 -10.495 1.00 0.00 123 VAL A O 4
ATOM 8514 N N . LEU A 1 124 ? 4.744 -16.608 -9.133 1.00 0.00 124 LEU A N 4
ATOM 8515 C CA . LEU A 1 124 ? 3.292 -16.497 -9.335 1.00 0.00 124 LEU A CA 4
ATOM 8516 C C . LEU A 1 124 ? 2.671 -15.422 -8.424 1.00 0.00 124 LEU A C 4
ATOM 8517 O O . LEU A 1 124 ? 1.810 -14.668 -8.876 1.00 0.00 124 LEU A O 4
ATOM 8533 N N . LEU A 1 125 ? 3.144 -15.291 -7.179 1.00 0.00 125 LEU A N 4
ATOM 8534 C CA . LEU A 1 125 ? 2.705 -14.253 -6.238 1.00 0.00 125 LEU A CA 4
ATOM 8535 C C . LEU A 1 125 ? 3.135 -12.844 -6.670 1.00 0.00 125 LEU A C 4
ATOM 8536 O O . LEU A 1 125 ? 2.361 -11.911 -6.490 1.00 0.00 125 LEU A O 4
ATOM 8552 N N . GLU A 1 126 ? 4.321 -12.666 -7.259 1.00 0.00 126 GLU A N 4
ATOM 8553 C CA . GLU A 1 126 ? 4.803 -11.368 -7.755 1.00 0.00 126 GLU A CA 4
ATOM 8554 C C . GLU A 1 126 ? 4.277 -11.041 -9.161 1.00 0.00 126 GLU A C 4
ATOM 8555 O O . GLU A 1 126 ? 4.024 -9.872 -9.455 1.00 0.00 126 GLU A O 4
ATOM 8567 N N . ALA A 1 127 ? 4.015 -12.044 -10.013 1.00 0.00 127 ALA A N 4
ATOM 8568 C CA . ALA A 1 127 ? 3.219 -11.840 -11.228 1.00 0.00 127 ALA A CA 4
ATOM 8569 C C . ALA A 1 127 ? 1.800 -11.360 -10.876 1.00 0.00 127 ALA A C 4
ATOM 8570 O O . ALA A 1 127 ? 1.327 -10.371 -11.439 1.00 0.00 127 ALA A O 4
ATOM 8577 N N . LEU A 1 128 ? 1.150 -11.996 -9.891 1.00 0.00 128 LEU A N 4
ATOM 8578 C CA . LEU A 1 128 ? -0.103 -11.511 -9.312 1.00 0.00 128 LEU A CA 4
ATOM 8579 C C . LEU A 1 128 ? 0.067 -10.120 -8.683 1.00 0.00 128 LEU A C 4
ATOM 8580 O O . LEU A 1 128 ? -0.738 -9.253 -8.989 1.00 0.00 128 LEU A O 4
ATOM 8596 N N . ALA A 1 129 ? 1.109 -9.855 -7.888 1.00 0.00 129 ALA A N 4
ATOM 8597 C CA . ALA A 1 129 ? 1.360 -8.546 -7.268 1.00 0.00 129 ALA A CA 4
ATOM 8598 C C . ALA A 1 129 ? 1.461 -7.403 -8.291 1.00 0.00 129 ALA A C 4
ATOM 8599 O O . ALA A 1 129 ? 0.913 -6.324 -8.064 1.00 0.00 129 ALA A O 4
ATOM 8606 N N . ALA A 1 130 ? 2.114 -7.650 -9.430 1.00 0.00 130 ALA A N 4
ATOM 8607 C CA . ALA A 1 130 ? 2.207 -6.703 -10.537 1.00 0.00 130 ALA A CA 4
ATOM 8608 C C . ALA A 1 130 ? 0.834 -6.357 -11.155 1.00 0.00 130 ALA A C 4
ATOM 8609 O O . ALA A 1 130 ? 0.652 -5.237 -11.635 1.00 0.00 130 ALA A O 4
ATOM 8616 N N . LEU A 1 131 ? -0.148 -7.269 -11.090 1.00 0.00 131 LEU A N 4
ATOM 8617 C CA . LEU A 1 131 ? -1.548 -6.980 -11.430 1.00 0.00 131 LEU A CA 4
ATOM 8618 C C . LEU A 1 131 ? -2.321 -6.385 -10.239 1.00 0.00 131 LEU A C 4
ATOM 8619 O O . LEU A 1 131 ? -3.125 -5.479 -10.428 1.00 0.00 131 LEU A O 4
ATOM 8635 N N . LEU A 1 132 ? -2.069 -6.851 -9.011 1.00 0.00 132 LEU A N 4
ATOM 8636 C CA . LEU A 1 132 ? -2.740 -6.436 -7.773 1.00 0.00 132 LEU A CA 4
ATOM 8637 C C . LEU A 1 132 ? -2.511 -4.944 -7.492 1.00 0.00 132 LEU A C 4
ATOM 8638 O O . LEU A 1 132 ? -3.460 -4.223 -7.201 1.00 0.00 132 LEU A O 4
ATOM 8654 N N . GLN A 1 133 ? -1.281 -4.450 -7.665 1.00 0.00 133 GLN A N 4
ATOM 8655 C CA . GLN A 1 133 ? -0.946 -3.022 -7.539 1.00 0.00 133 GLN A CA 4
ATOM 8656 C C . GLN A 1 133 ? -1.723 -2.123 -8.522 1.00 0.00 133 GLN A C 4
ATOM 8657 O O . GLN A 1 133 ? -1.938 -0.942 -8.251 1.00 0.00 133 GLN A O 4
ATOM 8671 N N . VAL A 1 134 ? -2.177 -2.697 -9.643 1.00 0.00 134 VAL A N 4
ATOM 8672 C CA . VAL A 1 134 ? -3.023 -2.057 -10.659 1.00 0.00 134 VAL A CA 4
ATOM 8673 C C . VAL A 1 134 ? -4.513 -2.203 -10.320 1.00 0.00 134 VAL A C 4
ATOM 8674 O O . VAL A 1 134 ? -5.243 -1.214 -10.318 1.00 0.00 134 VAL A O 4
ATOM 8687 N N . ILE A 1 135 ? -4.968 -3.408 -9.967 1.00 0.00 135 ILE A N 4
ATOM 8688 C CA . ILE A 1 135 ? -6.360 -3.731 -9.606 1.00 0.00 135 ILE A CA 4
ATOM 8689 C C . ILE A 1 135 ? -6.800 -3.070 -8.285 1.00 0.00 135 ILE A C 4
ATOM 8690 O O . ILE A 1 135 ? -7.987 -2.790 -8.104 1.00 0.00 135 ILE A O 4
ATOM 8705 N N . ASN A 1 136 ? -5.853 -2.729 -7.403 1.00 0.00 136 ASN A N 4
ATOM 8706 C CA . ASN A 1 136 ? -6.084 -1.902 -6.214 1.00 0.00 136 ASN A CA 4
ATOM 8707 C C . ASN A 1 136 ? -6.735 -0.537 -6.549 1.00 0.00 136 ASN A C 4
ATOM 8708 O O . ASN A 1 136 ? -7.532 -0.040 -5.751 1.00 0.00 136 ASN A O 4
ATOM 8719 N N . GLY A 1 137 ? -6.436 0.053 -7.717 1.00 0.00 137 GLY A N 4
ATOM 8720 C CA . GLY A 1 137 ? -7.136 1.243 -8.232 1.00 0.00 137 GLY A CA 4
ATOM 8721 C C . GLY A 1 137 ? -6.331 2.167 -9.158 1.00 0.00 137 GLY A C 4
ATOM 8722 O O . GLY A 1 137 ? -6.491 3.387 -9.086 1.00 0.00 137 GLY A O 4
ATOM 8726 N N . ALA A 1 138 ? -5.462 1.615 -10.011 1.00 0.00 138 ALA A N 4
ATOM 8727 C CA . ALA A 1 138 ? -4.876 2.315 -11.160 1.00 0.00 138 ALA A CA 4
ATOM 8728 C C . ALA A 1 138 ? -5.887 2.364 -12.339 1.00 0.00 138 ALA A C 4
ATOM 8729 O O . ALA A 1 138 ? -7.057 2.696 -12.136 1.00 0.00 138 ALA A O 4
ATOM 8736 N N . GLN A 1 139 ? -5.463 2.038 -13.570 1.00 0.00 139 GLN A N 4
ATOM 8737 C CA . GLN A 1 139 ? -6.258 2.203 -14.804 1.00 0.00 139 GLN A CA 4
ATOM 8738 C C . GLN A 1 139 ? -6.319 0.927 -15.676 1.00 0.00 139 GLN A C 4
ATOM 8739 O O . GLN A 1 139 ? -6.458 1.013 -16.895 1.00 0.00 139 GLN A O 4
ATOM 8753 N N . ILE A 1 140 ? -6.195 -0.263 -15.063 1.00 0.00 140 ILE A N 4
ATOM 8754 C CA . ILE A 1 140 ? -6.271 -1.624 -15.665 1.00 0.00 140 ILE A CA 4
ATOM 8755 C C . ILE A 1 140 ? -5.051 -1.993 -16.537 1.00 0.00 140 ILE A C 4
ATOM 8756 O O . ILE A 1 140 ? -4.583 -3.131 -16.495 1.00 0.00 140 ILE A O 4
ATOM 8771 N N . THR A 1 141 ? -4.494 -1.039 -17.284 1.00 0.00 141 THR A N 4
ATOM 8772 C CA . THR A 1 141 ? -3.458 -1.245 -18.320 1.00 0.00 141 THR A CA 4
ATOM 8773 C C . THR A 1 141 ? -2.117 -0.573 -17.976 1.00 0.00 141 THR A C 4
ATOM 8774 O O . THR A 1 141 ? -1.260 -0.385 -18.841 1.00 0.00 141 THR A O 4
ATOM 8785 N N . ASP A 1 142 ? -1.905 -0.244 -16.696 1.00 0.00 142 ASP A N 4
ATOM 8786 C CA . ASP A 1 142 ? -0.713 0.454 -16.183 1.00 0.00 142 ASP A CA 4
ATOM 8787 C C . ASP A 1 142 ? 0.335 -0.492 -15.549 1.00 0.00 142 ASP A C 4
ATOM 8788 O O . ASP A 1 142 ? 1.296 -0.032 -14.930 1.00 0.00 142 ASP A O 4
ATOM 8797 N N . VAL A 1 143 ? 0.189 -1.819 -15.688 1.00 0.00 143 VAL A N 4
ATOM 8798 C CA . VAL A 1 143 ? 1.208 -2.784 -15.234 1.00 0.00 143 VAL A CA 4
ATOM 8799 C C . VAL A 1 143 ? 2.454 -2.693 -16.122 1.00 0.00 143 VAL A C 4
ATOM 8800 O O . VAL A 1 143 ? 2.489 -3.198 -17.246 1.00 0.00 143 VAL A O 4
ATOM 8813 N N . ASN A 1 144 ? 3.490 -2.018 -15.619 1.00 0.00 144 ASN A N 4
ATOM 8814 C CA . ASN A 1 144 ? 4.800 -1.969 -16.260 1.00 0.00 144 ASN A CA 4
ATOM 8815 C C . ASN A 1 144 ? 5.438 -3.373 -16.288 1.00 0.00 144 ASN A C 4
ATOM 8816 O O . ASN A 1 144 ? 5.773 -3.948 -15.251 1.00 0.00 144 ASN A O 4
ATOM 8827 N N . VAL A 1 145 ? 5.603 -3.933 -17.493 1.00 0.00 145 VAL A N 4
ATOM 8828 C CA . VAL A 1 145 ? 6.339 -5.194 -17.732 1.00 0.00 145 VAL A CA 4
ATOM 8829 C C . VAL A 1 145 ? 7.849 -5.025 -17.475 1.00 0.00 145 VAL A C 4
ATOM 8830 O O . VAL A 1 145 ? 8.539 -6.011 -17.207 1.00 0.00 145 VAL A O 4
ATOM 8843 N N . SER A 1 146 ? 8.342 -3.776 -17.486 1.00 0.00 146 SER A N 4
ATOM 8844 C CA . SER A 1 146 ? 9.742 -3.382 -17.268 1.00 0.00 146 SER A CA 4
ATOM 8845 C C . SER A 1 146 ? 10.694 -3.830 -18.392 1.00 0.00 146 SER A C 4
ATOM 8846 O O . SER A 1 146 ? 10.304 -4.519 -19.339 1.00 0.00 146 SER A O 4
ATOM 8854 N N . SER A 1 147 ? 11.954 -3.398 -18.310 1.00 0.00 147 SER A N 4
ATOM 8855 C CA . SER A 1 147 ? 13.011 -3.701 -19.289 1.00 0.00 147 SER A CA 4
ATOM 8856 C C . SER A 1 147 ? 13.703 -5.054 -19.033 1.00 0.00 147 SER A C 4
ATOM 8857 O O . SER A 1 147 ? 14.212 -5.659 -19.976 1.00 0.00 147 SER A O 4
ATOM 8865 N N . VAL A 1 148 ? 13.678 -5.536 -17.776 1.00 0.00 148 VAL A N 4
ATOM 8866 C CA . VAL A 1 148 ? 14.172 -6.834 -17.236 1.00 0.00 148 VAL A CA 4
ATOM 8867 C C . VAL A 1 148 ? 14.054 -6.892 -15.693 1.00 0.00 148 VAL A C 4
ATOM 8868 O O . VAL A 1 148 ? 13.514 -7.886 -15.199 1.00 0.00 148 VAL A O 4
ATOM 8881 N N . PRO A 1 149 ? 14.489 -5.874 -14.906 1.00 0.00 149 PRO A N 4
ATOM 8882 C CA . PRO A 1 149 ? 14.260 -5.807 -13.452 1.00 0.00 149 PRO A CA 4
ATOM 8883 C C . PRO A 1 149 ? 12.815 -5.369 -13.120 1.00 0.00 149 PRO A C 4
ATOM 8884 O O . PRO A 1 149 ? 11.910 -5.604 -13.916 1.00 0.00 149 PRO A O 4
ATOM 8895 N N . SER A 1 150 ? 12.562 -4.780 -11.942 1.00 0.00 150 SER A N 4
ATOM 8896 C CA . SER A 1 150 ? 11.218 -4.524 -11.372 1.00 0.00 150 SER A CA 4
ATOM 8897 C C . SER A 1 150 ? 10.571 -5.815 -10.852 1.00 0.00 150 SER A C 4
ATOM 8898 O O . SER A 1 150 ? 9.652 -6.371 -11.458 1.00 0.00 150 SER A O 4
ATOM 8906 N N . VAL A 1 151 ? 11.125 -6.330 -9.742 1.00 0.00 151 VAL A N 4
ATOM 8907 C CA . VAL A 1 151 ? 10.752 -7.601 -9.081 1.00 0.00 151 VAL A CA 4
ATOM 8908 C C . VAL A 1 151 ? 10.514 -8.748 -10.085 1.00 0.00 151 VAL A C 4
ATOM 8909 O O . VAL A 1 151 ? 9.484 -9.416 -10.092 1.00 0.00 151 VAL A O 4
ATOM 8922 N N . ASN A 1 152 ? 11.481 -8.931 -10.995 1.00 0.00 152 ASN A N 4
ATOM 8923 C CA . ASN A 1 152 ? 11.460 -9.923 -12.084 1.00 0.00 152 ASN A CA 4
ATOM 8924 C C . ASN A 1 152 ? 12.870 -10.488 -12.349 1.00 0.00 152 ASN A C 4
ATOM 8925 O O . ASN A 1 152 ? 13.083 -11.686 -12.163 1.00 0.00 152 ASN A O 4
ATOM 8936 N N . ALA A 1 153 ? 13.856 -9.637 -12.680 1.00 0.00 153 ALA A N 4
ATOM 8937 C CA . ALA A 1 153 ? 15.265 -10.042 -12.819 1.00 0.00 153 ALA A CA 4
ATOM 8938 C C . ALA A 1 153 ? 15.792 -10.756 -11.563 1.00 0.00 153 ALA A C 4
ATOM 8939 O O . ALA A 1 153 ? 16.412 -11.815 -11.647 1.00 0.00 153 ALA A O 4
ATOM 8946 N N . ALA A 1 154 ? 15.502 -10.192 -10.389 1.00 0.00 154 ALA A N 4
ATOM 8947 C CA . ALA A 1 154 ? 15.948 -10.735 -9.111 1.00 0.00 154 ALA A CA 4
ATOM 8948 C C . ALA A 1 154 ? 15.309 -12.097 -8.767 1.00 0.00 154 ALA A C 4
ATOM 8949 O O . ALA A 1 154 ? 15.949 -12.902 -8.088 1.00 0.00 154 ALA A O 4
ATOM 8956 N N . LEU A 1 155 ? 14.105 -12.402 -9.279 1.00 0.00 155 LEU A N 4
ATOM 8957 C CA . LEU A 1 155 ? 13.543 -13.757 -9.211 1.00 0.00 155 LEU A CA 4
ATOM 8958 C C . LEU A 1 155 ? 14.280 -14.718 -10.136 1.00 0.00 155 LEU A C 4
ATOM 8959 O O . LEU A 1 155 ? 14.739 -15.752 -9.659 1.00 0.00 155 LEU A O 4
ATOM 8975 N N . VAL A 1 156 ? 14.430 -14.407 -11.431 1.00 0.00 156 VAL A N 4
ATOM 8976 C CA . VAL A 1 156 ? 15.083 -15.346 -12.366 1.00 0.00 156 VAL A CA 4
ATOM 8977 C C . VAL A 1 156 ? 16.546 -15.611 -11.983 1.00 0.00 156 VAL A C 4
ATOM 8978 O O . VAL A 1 156 ? 16.969 -16.766 -12.009 1.00 0.00 156 VAL A O 4
ATOM 8991 N N . SER A 1 157 ? 17.287 -14.595 -11.521 1.00 0.00 157 SER A N 4
ATOM 8992 C CA . SER A 1 157 ? 18.656 -14.741 -10.997 1.00 0.00 157 SER A CA 4
ATOM 8993 C C . SER A 1 157 ? 18.745 -15.608 -9.734 1.00 0.00 157 SER A C 4
ATOM 8994 O O . SER A 1 157 ? 19.736 -16.316 -9.554 1.00 0.00 157 SER A O 4
ATOM 9002 N N . ALA A 1 158 ? 17.731 -15.579 -8.862 1.00 0.00 158 ALA A N 4
ATOM 9003 C CA . ALA A 1 158 ? 17.707 -16.381 -7.638 1.00 0.00 158 ALA A CA 4
ATOM 9004 C C . ALA A 1 158 ? 17.203 -17.823 -7.884 1.00 0.00 158 ALA A C 4
ATOM 9005 O O . ALA A 1 158 ? 17.810 -18.781 -7.404 1.00 0.00 158 ALA A O 4
ATOM 9012 N N . LEU A 1 159 ? 16.163 -18.000 -8.710 1.00 0.00 159 LEU A N 4
ATOM 9013 C CA . LEU A 1 159 ? 15.643 -19.310 -9.130 1.00 0.00 159 LEU A CA 4
ATOM 9014 C C . LEU A 1 159 ? 16.713 -20.123 -9.900 1.00 0.00 159 LEU A C 4
ATOM 9015 O O . LEU A 1 159 ? 16.780 -21.345 -9.765 1.00 0.00 159 LEU A O 4
ATOM 9031 N N . VAL A 1 160 ? 17.609 -19.445 -10.634 1.00 0.00 160 VAL A N 4
ATOM 9032 C CA . VAL A 1 160 ? 18.726 -20.050 -11.394 1.00 0.00 160 VAL A CA 4
ATOM 9033 C C . VAL A 1 160 ? 20.078 -20.055 -10.639 1.00 0.00 160 VAL A C 4
ATOM 9034 O O . VAL A 1 160 ? 21.097 -20.448 -11.215 1.00 0.00 160 VAL A O 4
ATOM 9047 N N . ALA A 1 161 ? 20.109 -19.626 -9.366 1.00 0.00 161 ALA A N 4
ATOM 9048 C CA . ALA A 1 161 ? 21.321 -19.484 -8.534 1.00 0.00 161 ALA A CA 4
ATOM 9049 C C . ALA A 1 161 ? 22.253 -20.721 -8.527 1.00 0.00 161 ALA A C 4
ATOM 9050 O O . ALA A 1 161 ? 23.478 -20.539 -8.727 1.00 0.00 161 ALA A O 4
ATOM 9057 N N . SER A 1 1 ? 13.623 51.674 17.673 1.00 0.00 1 SER A N 5
ATOM 9058 C CA . SER A 1 1 ? 13.900 52.407 18.938 1.00 0.00 1 SER A CA 5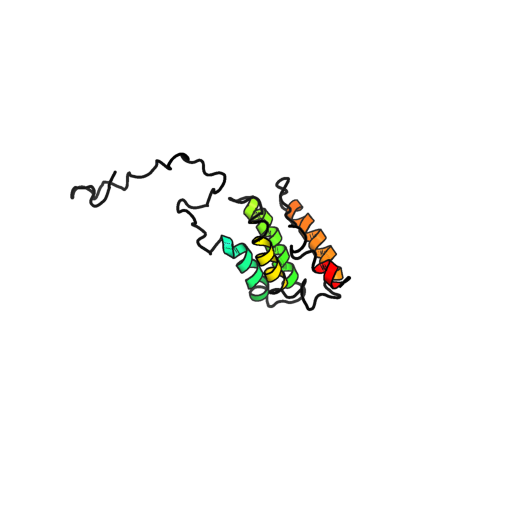
ATOM 9059 C C . SER A 1 1 ? 12.608 52.982 19.533 1.00 0.00 1 SER A C 5
ATOM 9060 O O . SER A 1 1 ? 11.587 53.046 18.844 1.00 0.00 1 SER A O 5
ATOM 9067 N N . GLY A 1 2 ? 12.617 53.392 20.810 1.00 0.00 2 GLY A N 5
ATOM 9068 C CA . GLY A 1 2 ? 11.445 53.983 21.488 1.00 0.00 2 GLY A CA 5
ATOM 9069 C C . GLY A 1 2 ? 11.499 54.069 23.023 1.00 0.00 2 GLY A C 5
ATOM 9070 O O . GLY A 1 2 ? 10.543 54.562 23.627 1.00 0.00 2 GLY A O 5
ATOM 9074 N N . ASN A 1 3 ? 12.574 53.603 23.672 1.00 0.00 3 ASN A N 5
ATOM 9075 C CA . ASN A 1 3 ? 12.710 53.621 25.134 1.00 0.00 3 ASN A CA 5
ATOM 9076 C C . ASN A 1 3 ? 12.656 55.036 25.740 1.00 0.00 3 ASN A C 5
ATOM 9077 O O . ASN A 1 3 ? 13.304 55.972 25.262 1.00 0.00 3 ASN A O 5
ATOM 9088 N N . TYR A 1 4 ? 11.919 55.157 26.846 1.00 0.00 4 TYR A N 5
ATOM 9089 C CA . TYR A 1 4 ? 11.964 56.298 27.764 1.00 0.00 4 TYR A CA 5
ATOM 9090 C C . TYR A 1 4 ? 13.254 56.286 28.616 1.00 0.00 4 TYR A C 5
ATOM 9091 O O . TYR A 1 4 ? 14.114 55.411 28.470 1.00 0.00 4 TYR A O 5
ATOM 9109 N N . LEU A 1 5 ? 13.369 57.229 29.558 1.00 0.00 5 LEU A N 5
ATOM 9110 C CA . LEU A 1 5 ? 14.464 57.387 30.536 1.00 0.00 5 LEU A CA 5
ATOM 9111 C C . LEU A 1 5 ? 14.498 56.280 31.629 1.00 0.00 5 LEU A C 5
ATOM 9112 O O . LEU A 1 5 ? 14.814 56.549 32.790 1.00 0.00 5 LEU A O 5
ATOM 9128 N N . GLY A 1 6 ? 14.131 55.037 31.292 1.00 0.00 6 GLY A N 5
ATOM 9129 C CA . GLY A 1 6 ? 14.066 53.911 32.232 1.00 0.00 6 GLY A CA 5
ATOM 9130 C C . GLY A 1 6 ? 12.798 53.915 33.097 1.00 0.00 6 GLY A C 5
ATOM 9131 O O . GLY A 1 6 ? 12.880 53.709 34.308 1.00 0.00 6 GLY A O 5
ATOM 9135 N N . VAL A 1 7 ? 11.636 54.195 32.488 1.00 0.00 7 VAL A N 5
ATOM 9136 C CA . VAL A 1 7 ? 10.296 54.210 33.122 1.00 0.00 7 VAL A CA 5
ATOM 9137 C C . VAL A 1 7 ? 9.867 52.793 33.554 1.00 0.00 7 VAL A C 5
ATOM 9138 O O . VAL A 1 7 ? 9.117 52.094 32.869 1.00 0.00 7 VAL A O 5
ATOM 9151 N N . SER A 1 8 ? 10.407 52.372 34.699 1.00 0.00 8 SER A N 5
ATOM 9152 C CA . SER A 1 8 ? 10.237 51.082 35.386 1.00 0.00 8 SER A CA 5
ATOM 9153 C C . SER A 1 8 ? 10.548 51.235 36.879 1.00 0.00 8 SER A C 5
ATOM 9154 O O . SER A 1 8 ? 11.256 52.164 37.279 1.00 0.00 8 SER A O 5
ATOM 9162 N N . GLN A 1 9 ? 10.094 50.288 37.706 1.00 0.00 9 GLN A N 5
ATOM 9163 C CA . GLN A 1 9 ? 10.480 50.196 39.118 1.00 0.00 9 GLN A CA 5
ATOM 9164 C C . GLN A 1 9 ? 11.999 49.950 39.245 1.00 0.00 9 GLN A C 5
ATOM 9165 O O . GLN A 1 9 ? 12.468 48.847 38.965 1.00 0.00 9 GLN A O 5
ATOM 9179 N N . ASN A 1 10 ? 12.768 50.975 39.638 1.00 0.00 10 ASN A N 5
ATOM 9180 C CA . ASN A 1 10 ? 14.230 50.949 39.831 1.00 0.00 10 ASN A CA 5
ATOM 9181 C C . ASN A 1 10 ? 15.017 50.211 38.710 1.00 0.00 10 ASN A C 5
ATOM 9182 O O . ASN A 1 10 ? 15.913 49.407 38.986 1.00 0.00 10 ASN A O 5
ATOM 9193 N N . PHE A 1 11 ? 14.661 50.461 37.440 1.00 0.00 11 PHE A N 5
ATOM 9194 C CA . PHE A 1 11 ? 15.236 49.815 36.241 1.00 0.00 11 PHE A CA 5
ATOM 9195 C C . PHE A 1 11 ? 15.182 48.263 36.259 1.00 0.00 11 PHE A C 5
ATOM 9196 O O . PHE A 1 11 ? 16.045 47.587 35.694 1.00 0.00 11 PHE A O 5
ATOM 9213 N N . GLY A 1 12 ? 14.166 47.682 36.912 1.00 0.00 12 GLY A N 5
ATOM 9214 C CA . GLY A 1 12 ? 14.061 46.241 37.197 1.00 0.00 12 GLY A CA 5
ATOM 9215 C C . GLY A 1 12 ? 12.682 45.618 36.927 1.00 0.00 12 GLY A C 5
ATOM 9216 O O . GLY A 1 12 ? 12.298 44.671 37.618 1.00 0.00 12 GLY A O 5
ATOM 9220 N N . ARG A 1 13 ? 11.939 46.132 35.932 1.00 0.00 13 ARG A N 5
ATOM 9221 C CA . ARG A 1 13 ? 10.594 45.644 35.539 1.00 0.00 13 ARG A CA 5
ATOM 9222 C C . ARG A 1 13 ? 10.395 45.449 34.018 1.00 0.00 13 ARG A C 5
ATOM 9223 O O . ARG A 1 13 ? 9.283 45.158 33.580 1.00 0.00 13 ARG A O 5
ATOM 9244 N N . ILE A 1 14 ? 11.464 45.543 33.213 1.00 0.00 14 ILE A N 5
ATOM 9245 C CA . ILE A 1 14 ? 11.443 45.533 31.732 1.00 0.00 14 ILE A CA 5
ATOM 9246 C C . ILE A 1 14 ? 10.507 46.624 31.172 1.00 0.00 14 ILE A C 5
ATOM 9247 O O . ILE A 1 14 ? 9.313 46.407 30.942 1.00 0.00 14 ILE A O 5
ATOM 9262 N N . ALA A 1 15 ? 11.063 47.827 30.983 1.00 0.00 15 ALA A N 5
ATOM 9263 C CA . ALA A 1 15 ? 10.345 49.010 30.495 1.00 0.00 15 ALA A CA 5
ATOM 9264 C C . ALA A 1 15 ? 9.633 48.766 29.139 1.00 0.00 15 ALA A C 5
ATOM 9265 O O . ALA A 1 15 ? 10.061 47.896 28.369 1.00 0.00 15 ALA A O 5
ATOM 9272 N N . PRO A 1 16 ? 8.586 49.546 28.795 1.00 0.00 16 PRO A N 5
ATOM 9273 C CA . PRO A 1 16 ? 7.885 49.491 27.502 1.00 0.00 16 PRO A CA 5
ATOM 9274 C C . PRO A 1 16 ? 8.731 50.075 26.343 1.00 0.00 16 PRO A C 5
ATOM 9275 O O . PRO A 1 16 ? 8.381 51.087 25.731 1.00 0.00 16 PRO A O 5
ATOM 9286 N N . VAL A 1 17 ? 9.891 49.464 26.076 1.00 0.00 17 VAL A N 5
ATOM 9287 C CA . VAL A 1 17 ? 10.922 49.899 25.113 1.00 0.00 17 VAL A CA 5
ATOM 9288 C C . VAL A 1 17 ? 10.419 49.882 23.660 1.00 0.00 17 VAL A C 5
ATOM 9289 O O . VAL A 1 17 ? 10.340 50.940 23.034 1.00 0.00 17 VAL A O 5
ATOM 9302 N N . THR A 1 18 ? 10.080 48.689 23.152 1.00 0.00 18 THR A N 5
ATOM 9303 C CA . THR A 1 18 ? 9.539 48.327 21.815 1.00 0.00 18 THR A CA 5
ATOM 9304 C C . THR A 1 18 ? 9.711 46.814 21.567 1.00 0.00 18 THR A C 5
ATOM 9305 O O . THR A 1 18 ? 10.551 46.170 22.206 1.00 0.00 18 THR A O 5
ATOM 9316 N N . GLY A 1 19 ? 8.931 46.230 20.650 1.00 0.00 19 GLY A N 5
ATOM 9317 C CA . GLY A 1 19 ? 9.028 44.823 20.232 1.00 0.00 19 GLY A CA 5
ATOM 9318 C C . GLY A 1 19 ? 7.796 44.298 19.478 1.00 0.00 19 GLY A C 5
ATOM 9319 O O . GLY A 1 19 ? 6.803 45.009 19.291 1.00 0.00 19 GLY A O 5
ATOM 9323 N N . GLY A 1 20 ? 7.867 43.036 19.042 1.00 0.00 20 GLY A N 5
ATOM 9324 C CA . GLY A 1 20 ? 6.787 42.298 18.372 1.00 0.00 20 GLY A CA 5
ATOM 9325 C C . GLY A 1 20 ? 6.957 42.290 16.852 1.00 0.00 20 GLY A C 5
ATOM 9326 O O . GLY A 1 20 ? 7.635 41.416 16.304 1.00 0.00 20 GLY A O 5
ATOM 9330 N N . THR A 1 21 ? 6.386 43.288 16.172 1.00 0.00 21 THR A N 5
ATOM 9331 C CA . THR A 1 21 ? 6.473 43.491 14.709 1.00 0.00 21 THR A CA 5
ATOM 9332 C C . THR A 1 21 ? 7.831 44.097 14.311 1.00 0.00 21 THR A C 5
ATOM 9333 O O . THR A 1 21 ? 7.920 45.198 13.765 1.00 0.00 21 THR A O 5
ATOM 9344 N N . ALA A 1 22 ? 8.920 43.387 14.620 1.00 0.00 22 ALA A N 5
ATOM 9345 C CA . ALA A 1 22 ? 10.316 43.765 14.360 1.00 0.00 22 ALA A CA 5
ATOM 9346 C C . ALA A 1 22 ? 10.730 43.691 12.863 1.00 0.00 22 ALA A C 5
ATOM 9347 O O . ALA A 1 22 ? 11.867 43.330 12.539 1.00 0.00 22 ALA A O 5
ATOM 9354 N N . GLY A 1 23 ? 9.809 43.986 11.935 1.00 0.00 23 GLY A N 5
ATOM 9355 C CA . GLY A 1 23 ? 10.018 43.865 10.488 1.00 0.00 23 GLY A CA 5
ATOM 9356 C C . GLY A 1 23 ? 9.939 42.414 10.005 1.00 0.00 23 GLY A C 5
ATOM 9357 O O . GLY A 1 23 ? 10.924 41.888 9.485 1.00 0.00 23 GLY A O 5
ATOM 9361 N N . ILE A 1 24 ? 8.790 41.752 10.212 1.00 0.00 24 ILE A N 5
ATOM 9362 C CA . ILE A 1 24 ? 8.497 40.351 9.823 1.00 0.00 24 ILE A CA 5
ATOM 9363 C C . ILE A 1 24 ? 8.369 40.127 8.296 1.00 0.00 24 ILE A C 5
ATOM 9364 O O . ILE A 1 24 ? 7.426 39.508 7.797 1.00 0.00 24 ILE A O 5
ATOM 9379 N N . SER A 1 25 ? 9.340 40.641 7.543 1.00 0.00 25 SER A N 5
ATOM 9380 C CA . SER A 1 25 ? 9.495 40.554 6.083 1.00 0.00 25 SER A CA 5
ATOM 9381 C C . SER A 1 25 ? 10.960 40.212 5.727 1.00 0.00 25 SER A C 5
ATOM 9382 O O . SER A 1 25 ? 11.743 39.883 6.620 1.00 0.00 25 SER A O 5
ATOM 9390 N N . VAL A 1 26 ? 11.356 40.278 4.446 1.00 0.00 26 VAL A N 5
ATOM 9391 C CA . VAL A 1 26 ? 12.686 39.870 3.940 1.00 0.00 26 VAL A CA 5
ATOM 9392 C C . VAL A 1 26 ? 12.965 38.396 4.283 1.00 0.00 26 VAL A C 5
ATOM 9393 O O . VAL A 1 26 ? 13.733 38.066 5.188 1.00 0.00 26 VAL A O 5
ATOM 9406 N N . GLY A 1 27 ? 12.272 37.489 3.583 1.00 0.00 27 GLY A N 5
ATOM 9407 C CA . GLY A 1 27 ? 12.415 36.030 3.708 1.00 0.00 27 GLY A CA 5
ATOM 9408 C C . GLY A 1 27 ? 13.819 35.522 3.336 1.00 0.00 27 GLY A C 5
ATOM 9409 O O . GLY A 1 27 ? 14.094 35.270 2.160 1.00 0.00 27 GLY A O 5
ATOM 9413 N N . VAL A 1 28 ? 14.708 35.404 4.330 1.00 0.00 28 VAL A N 5
ATOM 9414 C CA . VAL A 1 28 ? 16.137 35.044 4.201 1.00 0.00 28 VAL A CA 5
ATOM 9415 C C . VAL A 1 28 ? 16.333 33.748 3.377 1.00 0.00 28 VAL A C 5
ATOM 9416 O O . VAL A 1 28 ? 15.846 32.691 3.793 1.00 0.00 28 VAL A O 5
ATOM 9429 N N . PRO A 1 29 ? 17.022 33.792 2.212 1.00 0.00 29 PRO A N 5
ATOM 9430 C CA . PRO A 1 29 ? 17.080 32.667 1.265 1.00 0.00 29 PRO A CA 5
ATOM 9431 C C . PRO A 1 29 ? 18.119 31.588 1.610 1.00 0.00 29 PRO A C 5
ATOM 9432 O O . PRO A 1 29 ? 17.997 30.445 1.159 1.00 0.00 29 PRO A O 5
ATOM 9443 N N . GLY A 1 30 ? 19.149 31.933 2.392 1.00 0.00 30 GLY A N 5
ATOM 9444 C CA . GLY A 1 30 ? 20.150 30.984 2.891 1.00 0.00 30 GLY A CA 5
ATOM 9445 C C . GLY A 1 30 ? 21.016 30.294 1.823 1.00 0.00 30 GLY A C 5
ATOM 9446 O O . GLY A 1 30 ? 21.566 29.230 2.102 1.00 0.00 30 GLY A O 5
ATOM 9450 N N . TYR A 1 31 ? 21.150 30.870 0.617 1.00 0.00 31 TYR A N 5
ATOM 9451 C CA . TYR A 1 31 ? 21.943 30.322 -0.502 1.00 0.00 31 TYR A CA 5
ATOM 9452 C C . TYR A 1 31 ? 21.511 28.889 -0.906 1.00 0.00 31 TYR A C 5
ATOM 9453 O O . TYR A 1 31 ? 22.315 27.953 -0.905 1.00 0.00 31 TYR A O 5
ATOM 9471 N N . LEU A 1 32 ? 20.216 28.721 -1.229 1.00 0.00 32 LEU A N 5
ATOM 9472 C CA . LEU A 1 32 ? 19.547 27.442 -1.542 1.00 0.00 32 LEU A CA 5
ATOM 9473 C C . LEU A 1 32 ? 19.673 26.409 -0.396 1.00 0.00 32 LEU A C 5
ATOM 9474 O O . LEU A 1 32 ? 20.433 25.440 -0.472 1.00 0.00 32 LEU A O 5
ATOM 9490 N N . ARG A 1 33 ? 18.914 26.639 0.687 1.00 0.00 33 ARG A N 5
ATOM 9491 C CA . ARG A 1 33 ? 18.960 25.873 1.949 1.00 0.00 33 ARG A CA 5
ATOM 9492 C C . ARG A 1 33 ? 17.564 25.749 2.587 1.00 0.00 33 ARG A C 5
ATOM 9493 O O . ARG A 1 33 ? 17.291 26.386 3.601 1.00 0.00 33 ARG A O 5
ATOM 9514 N N . THR A 1 34 ? 16.678 24.972 1.954 1.00 0.00 34 THR A N 5
ATOM 9515 C CA . THR A 1 34 ? 15.262 24.716 2.325 1.00 0.00 34 THR A CA 5
ATOM 9516 C C . THR A 1 34 ? 15.026 24.623 3.849 1.00 0.00 34 THR A C 5
ATOM 9517 O O . THR A 1 34 ? 15.341 23.587 4.446 1.00 0.00 34 THR A O 5
ATOM 9528 N N . PRO A 1 35 ? 14.519 25.688 4.508 1.00 0.00 35 PRO A N 5
ATOM 9529 C CA . PRO A 1 35 ? 14.404 25.738 5.965 1.00 0.00 35 PRO A CA 5
ATOM 9530 C C . PRO A 1 35 ? 13.136 25.035 6.484 1.00 0.00 35 PRO A C 5
ATOM 9531 O O . PRO A 1 35 ? 12.227 24.702 5.719 1.00 0.00 35 PRO A O 5
ATOM 9542 N N . SER A 1 36 ? 13.065 24.829 7.805 1.00 0.00 36 SER A N 5
ATOM 9543 C CA . SER A 1 36 ? 11.971 24.126 8.505 1.00 0.00 36 SER A CA 5
ATOM 9544 C C . SER A 1 36 ? 10.578 24.750 8.281 1.00 0.00 36 SER A C 5
ATOM 9545 O O . SER A 1 36 ? 9.590 24.038 8.081 1.00 0.00 36 SER A O 5
ATOM 9553 N N . SER A 1 37 ? 10.493 26.085 8.266 1.00 0.00 37 SER A N 5
ATOM 9554 C CA . SER A 1 37 ? 9.269 26.900 8.132 1.00 0.00 37 SER A CA 5
ATOM 9555 C C . SER A 1 37 ? 8.733 27.028 6.690 1.00 0.00 37 SER A C 5
ATOM 9556 O O . SER A 1 37 ? 8.236 28.082 6.278 1.00 0.00 37 SER A O 5
ATOM 9564 N N . THR A 1 38 ? 8.806 25.944 5.910 1.00 0.00 38 THR A N 5
ATOM 9565 C CA . THR A 1 38 ? 8.497 25.918 4.469 1.00 0.00 38 THR A CA 5
ATOM 9566 C C . THR A 1 38 ? 7.441 24.853 4.155 1.00 0.00 38 THR A C 5
ATOM 9567 O O . THR A 1 38 ? 7.758 23.795 3.614 1.00 0.00 38 THR A O 5
ATOM 9578 N N . ILE A 1 39 ? 6.176 25.142 4.500 1.00 0.00 39 ILE A N 5
ATOM 9579 C CA . ILE A 1 39 ? 4.951 24.363 4.215 1.00 0.00 39 ILE A CA 5
ATOM 9580 C C . ILE A 1 39 ? 5.015 22.910 4.745 1.00 0.00 39 ILE A C 5
ATOM 9581 O O . ILE A 1 39 ? 4.474 22.621 5.814 1.00 0.00 39 ILE A O 5
ATOM 9596 N N . LEU A 1 40 ? 5.688 22.012 4.014 1.00 0.00 40 LEU A N 5
ATOM 9597 C CA . LEU A 1 40 ? 5.932 20.597 4.322 1.00 0.00 40 LEU A CA 5
ATOM 9598 C C . LEU A 1 40 ? 7.194 20.094 3.566 1.00 0.00 40 LEU A C 5
ATOM 9599 O O . LEU A 1 40 ? 7.180 19.021 2.964 1.00 0.00 40 LEU A O 5
ATOM 9615 N N . ALA A 1 41 ? 8.268 20.894 3.545 1.00 0.00 41 ALA A N 5
ATOM 9616 C CA . ALA A 1 41 ? 9.536 20.629 2.844 1.00 0.00 41 ALA A CA 5
ATOM 9617 C C . ALA A 1 41 ? 9.374 20.384 1.319 1.00 0.00 41 ALA A C 5
ATOM 9618 O O . ALA A 1 41 ? 9.374 19.234 0.872 1.00 0.00 41 ALA A O 5
ATOM 9625 N N . PRO A 1 42 ? 9.219 21.438 0.488 1.00 0.00 42 PRO A N 5
ATOM 9626 C CA . PRO A 1 42 ? 8.917 21.291 -0.939 1.00 0.00 42 PRO A CA 5
ATOM 9627 C C . PRO A 1 42 ? 9.992 20.500 -1.700 1.00 0.00 42 PRO A C 5
ATOM 9628 O O . PRO A 1 42 ? 11.175 20.527 -1.346 1.00 0.00 42 PRO A O 5
ATOM 9639 N N . SER A 1 43 ? 9.557 19.777 -2.738 1.00 0.00 43 SER A N 5
ATOM 9640 C CA . SER A 1 43 ? 10.280 18.704 -3.456 1.00 0.00 43 SER A CA 5
ATOM 9641 C C . SER A 1 43 ? 10.658 17.504 -2.562 1.00 0.00 43 SER A C 5
ATOM 9642 O O . SER A 1 43 ? 10.299 16.367 -2.877 1.00 0.00 43 SER A O 5
ATOM 9650 N N . ASN A 1 44 ? 11.280 17.740 -1.402 1.00 0.00 44 ASN A N 5
ATOM 9651 C CA . ASN A 1 44 ? 11.601 16.770 -0.345 1.00 0.00 44 ASN A CA 5
ATOM 9652 C C . ASN A 1 44 ? 10.358 16.398 0.498 1.00 0.00 44 ASN A C 5
ATOM 9653 O O . ASN A 1 44 ? 10.382 16.447 1.730 1.00 0.00 44 ASN A O 5
ATOM 9664 N N . ALA A 1 45 ? 9.273 16.014 -0.186 1.00 0.00 45 ALA A N 5
ATOM 9665 C CA . ALA A 1 45 ? 8.010 15.550 0.395 1.00 0.00 45 ALA A CA 5
ATOM 9666 C C . ALA A 1 45 ? 7.521 14.259 -0.288 1.00 0.00 45 ALA A C 5
ATOM 9667 O O . ALA A 1 45 ? 7.402 13.223 0.365 1.00 0.00 45 ALA A O 5
ATOM 9674 N N . GLN A 1 46 ? 7.326 14.277 -1.613 1.00 0.00 46 GLN A N 5
ATOM 9675 C CA . GLN A 1 46 ? 7.017 13.066 -2.382 1.00 0.00 46 GLN A CA 5
ATOM 9676 C C . GLN A 1 46 ? 8.208 12.096 -2.396 1.00 0.00 46 GLN A C 5
ATOM 9677 O O . GLN A 1 46 ? 8.057 10.928 -2.037 1.00 0.00 46 GLN A O 5
ATOM 9691 N N . ILE A 1 47 ? 9.410 12.572 -2.749 1.00 0.00 47 ILE A N 5
ATOM 9692 C CA . ILE A 1 47 ? 10.596 11.705 -2.851 1.00 0.00 47 ILE A CA 5
ATOM 9693 C C . ILE A 1 47 ? 10.999 11.085 -1.499 1.00 0.00 47 ILE A C 5
ATOM 9694 O O . ILE A 1 47 ? 11.453 9.941 -1.466 1.00 0.00 47 ILE A O 5
ATOM 9709 N N . ILE A 1 48 ? 10.765 11.787 -0.377 1.00 0.00 48 ILE A N 5
ATOM 9710 C CA . ILE A 1 48 ? 10.988 11.232 0.969 1.00 0.00 48 ILE A CA 5
ATOM 9711 C C . ILE A 1 48 ? 9.871 10.280 1.405 1.00 0.00 48 ILE A C 5
ATOM 9712 O O . ILE A 1 48 ? 10.172 9.346 2.139 1.00 0.00 48 ILE A O 5
ATOM 9727 N N . SER A 1 49 ? 8.631 10.398 0.911 1.00 0.00 49 SER A N 5
ATOM 9728 C CA . SER A 1 49 ? 7.610 9.346 1.089 1.00 0.00 49 SER A CA 5
ATOM 9729 C C . SER A 1 49 ? 8.006 8.057 0.361 1.00 0.00 49 SER A C 5
ATOM 9730 O O . SER A 1 49 ? 7.933 6.973 0.945 1.00 0.00 49 SER A O 5
ATOM 9738 N N . LEU A 1 50 ? 8.541 8.171 -0.863 1.00 0.00 50 LEU A N 5
ATOM 9739 C CA . LEU A 1 50 ? 9.151 7.057 -1.604 1.00 0.00 50 LEU A CA 5
ATOM 9740 C C . LEU A 1 50 ? 10.441 6.494 -0.952 1.00 0.00 50 LEU A C 5
ATOM 9741 O O . LEU A 1 50 ? 10.963 5.477 -1.414 1.00 0.00 50 LEU A O 5
ATOM 9757 N N . GLY A 1 51 ? 10.927 7.106 0.135 1.00 0.00 51 GLY A N 5
ATOM 9758 C CA . GLY A 1 51 ? 12.032 6.611 0.961 1.00 0.00 51 GLY A CA 5
ATOM 9759 C C . GLY A 1 51 ? 11.561 6.060 2.311 1.00 0.00 51 GLY A C 5
ATOM 9760 O O . GLY A 1 51 ? 11.710 4.869 2.566 1.00 0.00 51 GLY A O 5
ATOM 9764 N N . LEU A 1 52 ? 10.932 6.889 3.151 1.00 0.00 52 LEU A N 5
ATOM 9765 C CA . LEU A 1 52 ? 10.450 6.567 4.503 1.00 0.00 52 LEU A CA 5
ATOM 9766 C C . LEU A 1 52 ? 9.554 5.329 4.548 1.00 0.00 52 LEU A C 5
ATOM 9767 O O . LEU A 1 52 ? 9.784 4.447 5.375 1.00 0.00 52 LEU A O 5
ATOM 9783 N N . GLN A 1 53 ? 8.586 5.205 3.636 1.00 0.00 53 GLN A N 5
ATOM 9784 C CA . GLN A 1 53 ? 7.741 4.009 3.547 1.00 0.00 53 GLN A CA 5
ATOM 9785 C C . GLN A 1 53 ? 8.584 2.728 3.400 1.00 0.00 53 GLN A C 5
ATOM 9786 O O . GLN A 1 53 ? 8.299 1.697 4.007 1.00 0.00 53 GLN A O 5
ATOM 9800 N N . THR A 1 54 ? 9.649 2.815 2.604 1.00 0.00 54 THR A N 5
ATOM 9801 C CA . THR A 1 54 ? 10.563 1.721 2.245 1.00 0.00 54 THR A CA 5
ATOM 9802 C C . THR A 1 54 ? 11.639 1.491 3.317 1.00 0.00 54 THR A C 5
ATOM 9803 O O . THR A 1 54 ? 12.096 0.365 3.490 1.00 0.00 54 THR A O 5
ATOM 9814 N N . THR A 1 55 ? 11.984 2.517 4.102 1.00 0.00 55 THR A N 5
ATOM 9815 C CA . THR A 1 55 ? 12.783 2.433 5.343 1.00 0.00 55 THR A CA 5
ATOM 9816 C C . THR A 1 55 ? 12.008 1.752 6.485 1.00 0.00 55 THR A C 5
ATOM 9817 O O . THR A 1 55 ? 12.602 1.051 7.305 1.00 0.00 55 THR A O 5
ATOM 9828 N N . LEU A 1 56 ? 10.678 1.905 6.527 1.00 0.00 56 LEU A N 5
ATOM 9829 C CA . LEU A 1 56 ? 9.775 1.235 7.481 1.00 0.00 56 LEU A CA 5
ATOM 9830 C C . LEU A 1 56 ? 9.343 -0.178 7.019 1.00 0.00 56 LEU A C 5
ATOM 9831 O O . LEU A 1 56 ? 8.913 -0.992 7.837 1.00 0.00 56 LEU A O 5
ATOM 9847 N N . ALA A 1 57 ? 9.512 -0.515 5.736 1.00 0.00 57 ALA A N 5
ATOM 9848 C CA . ALA A 1 57 ? 9.265 -1.852 5.186 1.00 0.00 57 ALA A CA 5
ATOM 9849 C C . ALA A 1 57 ? 10.094 -2.995 5.837 1.00 0.00 57 ALA A C 5
ATOM 9850 O O . ALA A 1 57 ? 9.515 -4.046 6.113 1.00 0.00 57 ALA A O 5
ATOM 9857 N N . PRO A 1 58 ? 11.399 -2.848 6.161 1.00 0.00 58 PRO A N 5
ATOM 9858 C CA . PRO A 1 58 ? 12.118 -3.832 6.979 1.00 0.00 58 PRO A CA 5
ATOM 9859 C C . PRO A 1 58 ? 11.742 -3.793 8.474 1.00 0.00 58 PRO A C 5
ATOM 9860 O O . PRO A 1 58 ? 11.987 -4.771 9.182 1.00 0.00 58 PRO A O 5
ATOM 9871 N N . VAL A 1 59 ? 11.125 -2.712 8.975 1.00 0.00 59 VAL A N 5
ATOM 9872 C CA . VAL A 1 59 ? 10.647 -2.629 10.372 1.00 0.00 59 VAL A CA 5
ATOM 9873 C C . VAL A 1 59 ? 9.503 -3.616 10.638 1.00 0.00 59 VAL A C 5
ATOM 9874 O O . VAL A 1 59 ? 9.553 -4.335 11.637 1.00 0.00 59 VAL A O 5
ATOM 9887 N N . LEU A 1 60 ? 8.514 -3.732 9.738 1.00 0.00 60 LEU A N 5
ATOM 9888 C CA . LEU A 1 60 ? 7.447 -4.741 9.874 1.00 0.00 60 LEU A CA 5
ATOM 9889 C C . LEU A 1 60 ? 7.975 -6.179 9.709 1.00 0.00 60 LEU A C 5
ATOM 9890 O O . LEU A 1 60 ? 7.447 -7.103 10.331 1.00 0.00 60 LEU A O 5
ATOM 9906 N N . SER A 1 61 ? 9.073 -6.370 8.963 1.00 0.00 61 SER A N 5
ATOM 9907 C CA . SER A 1 61 ? 9.764 -7.665 8.850 1.00 0.00 61 SER A CA 5
ATOM 9908 C C . SER A 1 61 ? 10.427 -8.142 10.149 1.00 0.00 61 SER A C 5
ATOM 9909 O O . SER A 1 61 ? 10.632 -9.346 10.315 1.00 0.00 61 SER A O 5
ATOM 9917 N N . SER A 1 62 ? 10.694 -7.245 11.107 1.00 0.00 62 SER A N 5
ATOM 9918 C CA . SER A 1 62 ? 11.180 -7.597 12.454 1.00 0.00 62 SER A CA 5
ATOM 9919 C C . SER A 1 62 ? 10.218 -8.534 13.215 1.00 0.00 62 SER A C 5
ATOM 9920 O O . SER A 1 62 ? 10.644 -9.332 14.055 1.00 0.00 62 SER A O 5
ATOM 9928 N N . SER A 1 63 ? 8.918 -8.486 12.885 1.00 0.00 63 SER A N 5
ATOM 9929 C CA . SER A 1 63 ? 7.862 -9.336 13.461 1.00 0.00 63 SER A CA 5
ATOM 9930 C C . SER A 1 63 ? 7.913 -10.811 13.000 1.00 0.00 63 SER A C 5
ATOM 9931 O O . SER A 1 63 ? 7.348 -11.689 13.656 1.00 0.00 63 SER A O 5
ATOM 9939 N N . GLY A 1 64 ? 8.608 -11.116 11.892 1.00 0.00 64 GLY A N 5
ATOM 9940 C CA . GLY A 1 64 ? 8.807 -12.489 11.394 1.00 0.00 64 GLY A CA 5
ATOM 9941 C C . GLY A 1 64 ? 7.556 -13.164 10.802 1.00 0.00 64 GLY A C 5
ATOM 9942 O O . GLY A 1 64 ? 7.445 -14.394 10.829 1.00 0.00 64 GLY A O 5
ATOM 9946 N N . LEU A 1 65 ? 6.598 -12.372 10.305 1.00 0.00 65 LEU A N 5
ATOM 9947 C CA . LEU A 1 65 ? 5.342 -12.826 9.679 1.00 0.00 65 LEU A CA 5
ATOM 9948 C C . LEU A 1 65 ? 5.571 -13.640 8.382 1.00 0.00 65 LEU A C 5
ATOM 9949 O O . LEU A 1 65 ? 6.611 -13.517 7.730 1.00 0.00 65 LEU A O 5
ATOM 9965 N N . SER A 1 66 ? 4.580 -14.446 7.975 1.00 0.00 66 SER A N 5
ATOM 9966 C CA . SER A 1 66 ? 4.676 -15.347 6.804 1.00 0.00 66 SER A CA 5
ATOM 9967 C C . SER A 1 66 ? 4.974 -14.613 5.485 1.00 0.00 66 SER A C 5
ATOM 9968 O O . SER A 1 66 ? 5.861 -15.021 4.729 1.00 0.00 66 SER A O 5
ATOM 9976 N N . SER A 1 67 ? 4.299 -13.479 5.252 1.00 0.00 67 SER A N 5
ATOM 9977 C CA . SER A 1 67 ? 4.489 -12.608 4.077 1.00 0.00 67 SER A CA 5
ATOM 9978 C C . SER A 1 67 ? 5.213 -11.304 4.447 1.00 0.00 67 SER A C 5
ATOM 9979 O O . SER A 1 67 ? 4.952 -10.264 3.851 1.00 0.00 67 SER A O 5
ATOM 9987 N N . ALA A 1 68 ? 6.103 -11.339 5.451 1.00 0.00 68 ALA A N 5
ATOM 9988 C CA . ALA A 1 68 ? 6.881 -10.177 5.895 1.00 0.00 68 ALA A CA 5
ATOM 9989 C C . ALA A 1 68 ? 7.735 -9.551 4.776 1.00 0.00 68 ALA A C 5
ATOM 9990 O O . ALA A 1 68 ? 7.491 -8.425 4.341 1.00 0.00 68 ALA A O 5
ATOM 9997 N N . SER A 1 69 ? 8.713 -10.309 4.277 1.00 0.00 69 SER A N 5
ATOM 9998 C CA . SER A 1 69 ? 9.606 -9.925 3.179 1.00 0.00 69 SER A CA 5
ATOM 9999 C C . SER A 1 69 ? 8.847 -9.654 1.871 1.00 0.00 69 SER A C 5
ATOM 10000 O O . SER A 1 69 ? 9.158 -8.694 1.161 1.00 0.00 69 SER A O 5
ATOM 10008 N N . ALA A 1 70 ? 7.803 -10.440 1.591 1.00 0.00 70 ALA A N 5
ATOM 10009 C CA . ALA A 1 70 ? 6.898 -10.219 0.465 1.00 0.00 70 ALA A CA 5
ATOM 10010 C C . ALA A 1 70 ? 6.144 -8.877 0.579 1.00 0.00 70 ALA A C 5
ATOM 10011 O O . ALA A 1 70 ? 6.219 -8.048 -0.329 1.00 0.00 70 ALA A O 5
ATOM 10018 N N . SER A 1 71 ? 5.482 -8.607 1.711 1.00 0.00 71 SER A N 5
ATOM 10019 C CA . SER A 1 71 ? 4.786 -7.338 1.971 1.00 0.00 71 SER A CA 5
ATOM 10020 C C . SER A 1 71 ? 5.740 -6.145 1.969 1.00 0.00 71 SER A C 5
ATOM 10021 O O . SER A 1 71 ? 5.361 -5.086 1.482 1.00 0.00 71 SER A O 5
ATOM 10029 N N . ALA A 1 72 ? 6.989 -6.297 2.421 1.00 0.00 72 ALA A N 5
ATOM 10030 C CA . ALA A 1 72 ? 7.982 -5.226 2.362 1.00 0.00 72 ALA A CA 5
ATOM 10031 C C . ALA A 1 72 ? 8.182 -4.684 0.928 1.00 0.00 72 ALA A C 5
ATOM 10032 O O . ALA A 1 72 ? 8.229 -3.467 0.731 1.00 0.00 72 ALA A O 5
ATOM 10039 N N . ARG A 1 73 ? 8.232 -5.565 -0.085 1.00 0.00 73 ARG A N 5
ATOM 10040 C CA . ARG A 1 73 ? 8.307 -5.176 -1.507 1.00 0.00 73 ARG A CA 5
ATOM 10041 C C . ARG A 1 73 ? 6.944 -4.787 -2.091 1.00 0.00 73 ARG A C 5
ATOM 10042 O O . ARG A 1 73 ? 6.845 -3.762 -2.767 1.00 0.00 73 ARG A O 5
ATOM 10063 N N . VAL A 1 74 ? 5.887 -5.546 -1.789 1.00 0.00 74 VAL A N 5
ATOM 10064 C CA . VAL A 1 74 ? 4.516 -5.277 -2.269 1.00 0.00 74 VAL A CA 5
ATOM 10065 C C . VAL A 1 74 ? 3.978 -3.929 -1.763 1.00 0.00 74 VAL A C 5
ATOM 10066 O O . VAL A 1 74 ? 3.258 -3.261 -2.498 1.00 0.00 74 VAL A O 5
ATOM 10079 N N . SER A 1 75 ? 4.377 -3.466 -0.573 1.00 0.00 75 SER A N 5
ATOM 10080 C CA . SER A 1 75 ? 4.048 -2.128 -0.056 1.00 0.00 75 SER A CA 5
ATOM 10081 C C . SER A 1 75 ? 4.544 -1.006 -0.973 1.00 0.00 75 SER A C 5
ATOM 10082 O O . SER A 1 75 ? 3.752 -0.144 -1.348 1.00 0.00 75 SER A O 5
ATOM 10090 N N . SER A 1 76 ? 5.807 -1.038 -1.424 1.00 0.00 76 SER A N 5
ATOM 10091 C CA . SER A 1 76 ? 6.316 -0.050 -2.395 1.00 0.00 76 SER A CA 5
ATOM 10092 C C . SER A 1 76 ? 5.530 -0.034 -3.707 1.00 0.00 76 SER A C 5
ATOM 10093 O O . SER A 1 76 ? 5.322 1.027 -4.293 1.00 0.00 76 SER A O 5
ATOM 10101 N N . LEU A 1 77 ? 5.026 -1.188 -4.144 1.00 0.00 77 LEU A N 5
ATOM 10102 C CA . LEU A 1 77 ? 4.126 -1.312 -5.293 1.00 0.00 77 LEU A CA 5
ATOM 10103 C C . LEU A 1 77 ? 2.697 -0.808 -4.991 1.00 0.00 77 LEU A C 5
ATOM 10104 O O . LEU A 1 77 ? 2.085 -0.161 -5.841 1.00 0.00 77 LEU A O 5
ATOM 10120 N N . ALA A 1 78 ? 2.183 -0.998 -3.772 1.00 0.00 78 ALA A N 5
ATOM 10121 C CA . ALA A 1 78 ? 0.939 -0.377 -3.310 1.00 0.00 78 ALA A CA 5
ATOM 10122 C C . ALA A 1 78 ? 1.033 1.165 -3.332 1.00 0.00 78 ALA A C 5
ATOM 10123 O O . ALA A 1 78 ? 0.158 1.830 -3.896 1.00 0.00 78 ALA A O 5
ATOM 10130 N N . GLN A 1 79 ? 2.123 1.749 -2.806 1.00 0.00 79 GLN A N 5
ATOM 10131 C CA . GLN A 1 79 ? 2.366 3.196 -2.904 1.00 0.00 79 GLN A CA 5
ATOM 10132 C C . GLN A 1 79 ? 2.615 3.653 -4.350 1.00 0.00 79 GLN A C 5
ATOM 10133 O O . GLN A 1 79 ? 2.224 4.762 -4.698 1.00 0.00 79 GLN A O 5
ATOM 10147 N N . SER A 1 80 ? 3.218 2.818 -5.208 1.00 0.00 80 SER A N 5
ATOM 10148 C CA . SER A 1 80 ? 3.403 3.121 -6.637 1.00 0.00 80 SER A CA 5
ATOM 10149 C C . SER A 1 80 ? 2.061 3.406 -7.328 1.00 0.00 80 SER A C 5
ATOM 10150 O O . SER A 1 80 ? 1.939 4.380 -8.076 1.00 0.00 80 SER A O 5
ATOM 10158 N N . LEU A 1 81 ? 1.018 2.633 -6.991 1.00 0.00 81 LEU A N 5
ATOM 10159 C CA . LEU A 1 81 ? -0.361 2.920 -7.401 1.00 0.00 81 LEU A CA 5
ATOM 10160 C C . LEU A 1 81 ? -0.892 4.213 -6.751 1.00 0.00 81 LEU A C 5
ATOM 10161 O O . LEU A 1 81 ? -1.367 5.105 -7.450 1.00 0.00 81 LEU A O 5
ATOM 10177 N N . ALA A 1 82 ? -0.779 4.363 -5.428 1.00 0.00 82 ALA A N 5
ATOM 10178 C CA . ALA A 1 82 ? -1.280 5.545 -4.713 1.00 0.00 82 ALA A CA 5
ATOM 10179 C C . ALA A 1 82 ? -0.635 6.877 -5.171 1.00 0.00 82 ALA A C 5
ATOM 10180 O O . ALA A 1 82 ? -1.295 7.918 -5.176 1.00 0.00 82 ALA A O 5
ATOM 10187 N N . SER A 1 83 ? 0.620 6.852 -5.632 1.00 0.00 83 SER A N 5
ATOM 10188 C CA . SER A 1 83 ? 1.294 7.982 -6.291 1.00 0.00 83 SER A CA 5
ATOM 10189 C C . SER A 1 83 ? 0.633 8.374 -7.615 1.00 0.00 83 SER A C 5
ATOM 10190 O O . SER A 1 83 ? 0.551 9.562 -7.942 1.00 0.00 83 SER A O 5
ATOM 10198 N N . ALA A 1 84 ? 0.101 7.404 -8.368 1.00 0.00 84 ALA A N 5
ATOM 10199 C CA . ALA A 1 84 ? -0.680 7.673 -9.571 1.00 0.00 84 ALA A CA 5
ATOM 10200 C C . ALA A 1 84 ? -2.058 8.293 -9.262 1.00 0.00 84 ALA A C 5
ATOM 10201 O O . ALA A 1 84 ? -2.515 9.196 -9.965 1.00 0.00 84 ALA A O 5
ATOM 10208 N N . LEU A 1 85 ? -2.665 7.920 -8.127 1.00 0.00 85 LEU A N 5
ATOM 10209 C CA . LEU A 1 85 ? -3.844 8.603 -7.572 1.00 0.00 85 LEU A CA 5
ATOM 10210 C C . LEU A 1 85 ? -3.560 10.061 -7.123 1.00 0.00 85 LEU A C 5
ATOM 10211 O O . LEU A 1 85 ? -4.496 10.769 -6.741 1.00 0.00 85 LEU A O 5
ATOM 10227 N N . SER A 1 86 ? -2.303 10.529 -7.195 1.00 0.00 86 SER A N 5
ATOM 10228 C CA . SER A 1 86 ? -1.886 11.902 -6.867 1.00 0.00 86 SER A CA 5
ATOM 10229 C C . SER A 1 86 ? -1.399 12.686 -8.101 1.00 0.00 86 SER A C 5
ATOM 10230 O O . SER A 1 86 ? -1.998 13.716 -8.429 1.00 0.00 86 SER A O 5
ATOM 10238 N N . THR A 1 87 ? -0.387 12.187 -8.832 1.00 0.00 87 THR A N 5
ATOM 10239 C CA . THR A 1 87 ? 0.192 12.864 -10.021 1.00 0.00 87 THR A CA 5
ATOM 10240 C C . THR A 1 87 ? 0.717 11.900 -11.100 1.00 0.00 87 THR A C 5
ATOM 10241 O O . THR A 1 87 ? 0.588 12.195 -12.291 1.00 0.00 87 THR A O 5
ATOM 10252 N N . SER A 1 88 ? 1.308 10.758 -10.722 1.00 0.00 88 SER A N 5
ATOM 10253 C CA . SER A 1 88 ? 1.847 9.757 -11.668 1.00 0.00 88 SER A CA 5
ATOM 10254 C C . SER A 1 88 ? 0.748 9.112 -12.542 1.00 0.00 88 SER A C 5
ATOM 10255 O O . SER A 1 88 ? -0.442 9.285 -12.281 1.00 0.00 88 SER A O 5
ATOM 10263 N N . ARG A 1 89 ? 1.136 8.358 -13.584 1.00 0.00 89 ARG A N 5
ATOM 10264 C CA . ARG A 1 89 ? 0.223 7.637 -14.511 1.00 0.00 89 ARG A CA 5
ATOM 10265 C C . ARG A 1 89 ? 0.972 6.777 -15.529 1.00 0.00 89 ARG A C 5
ATOM 10266 O O . ARG A 1 89 ? 0.709 5.582 -15.642 1.00 0.00 89 ARG A O 5
ATOM 10287 N N . GLY A 1 90 ? 1.982 7.354 -16.184 1.00 0.00 90 GLY A N 5
ATOM 10288 C CA . GLY A 1 90 ? 2.892 6.670 -17.114 1.00 0.00 90 GLY A CA 5
ATOM 10289 C C . GLY A 1 90 ? 4.015 5.927 -16.384 1.00 0.00 90 GLY A C 5
ATOM 10290 O O . GLY A 1 90 ? 5.188 6.181 -16.656 1.00 0.00 90 GLY A O 5
ATOM 10294 N N . THR A 1 91 ? 3.642 5.089 -15.403 1.00 0.00 91 THR A N 5
ATOM 10295 C CA . THR A 1 91 ? 4.518 4.246 -14.553 1.00 0.00 91 THR A CA 5
ATOM 10296 C C . THR A 1 91 ? 5.721 4.964 -13.901 1.00 0.00 91 THR A C 5
ATOM 10297 O O . THR A 1 91 ? 6.701 4.318 -13.542 1.00 0.00 91 THR A O 5
ATOM 10308 N N . LEU A 1 92 ? 5.647 6.294 -13.709 1.00 0.00 92 LEU A N 5
ATOM 10309 C CA . LEU A 1 92 ? 6.755 7.248 -13.453 1.00 0.00 92 LEU A CA 5
ATOM 10310 C C . LEU A 1 92 ? 7.855 7.256 -14.537 1.00 0.00 92 LEU A C 5
ATOM 10311 O O . LEU A 1 92 ? 8.103 8.293 -15.158 1.00 0.00 92 LEU A O 5
ATOM 10327 N N . SER A 1 93 ? 8.476 6.099 -14.764 1.00 0.00 93 SER A N 5
ATOM 10328 C CA . SER A 1 93 ? 9.560 5.825 -15.715 1.00 0.00 93 SER A CA 5
ATOM 10329 C C . SER A 1 93 ? 9.519 4.354 -16.138 1.00 0.00 93 SER A C 5
ATOM 10330 O O . SER A 1 93 ? 9.085 3.496 -15.368 1.00 0.00 93 SER A O 5
ATOM 10338 N N . LEU A 1 94 ? 10.030 4.040 -17.334 1.00 0.00 94 LEU A N 5
ATOM 10339 C CA . LEU A 1 94 ? 10.081 2.658 -17.829 1.00 0.00 94 LEU A CA 5
ATOM 10340 C C . LEU A 1 94 ? 11.477 2.056 -17.596 1.00 0.00 94 LEU A C 5
ATOM 10341 O O . LEU A 1 94 ? 11.630 1.201 -16.725 1.00 0.00 94 LEU A O 5
ATOM 10357 N N . SER A 1 95 ? 12.513 2.549 -18.284 1.00 0.00 95 SER A N 5
ATOM 10358 C CA . SER A 1 95 ? 13.900 2.057 -18.164 1.00 0.00 95 SER A CA 5
ATOM 10359 C C . SER A 1 95 ? 14.646 2.582 -16.926 1.00 0.00 95 SER A C 5
ATOM 10360 O O . SER A 1 95 ? 15.352 1.823 -16.258 1.00 0.00 95 SER A O 5
ATOM 10368 N N . THR A 1 96 ? 14.462 3.856 -16.561 1.00 0.00 96 THR A N 5
ATOM 10369 C CA . THR A 1 96 ? 15.048 4.446 -15.338 1.00 0.00 96 THR A CA 5
ATOM 10370 C C . THR A 1 96 ? 14.524 3.776 -14.063 1.00 0.00 96 THR A C 5
ATOM 10371 O O . THR A 1 96 ? 15.272 3.622 -13.096 1.00 0.00 96 THR A O 5
ATOM 10382 N N . PHE A 1 97 ? 13.274 3.292 -14.054 1.00 0.00 97 PHE A N 5
ATOM 10383 C CA . PHE A 1 97 ? 12.738 2.562 -12.898 1.00 0.00 97 PHE A CA 5
ATOM 10384 C C . PHE A 1 97 ? 13.422 1.195 -12.715 1.00 0.00 97 PHE A C 5
ATOM 10385 O O . PHE A 1 97 ? 13.642 0.795 -11.579 1.00 0.00 97 PHE A O 5
ATOM 10402 N N . LEU A 1 98 ? 13.862 0.513 -13.784 1.00 0.00 98 LEU A N 5
ATOM 10403 C CA . LEU A 1 98 ? 14.636 -0.741 -13.682 1.00 0.00 98 LEU A CA 5
ATOM 10404 C C . LEU A 1 98 ? 15.939 -0.552 -12.883 1.00 0.00 98 LEU A C 5
ATOM 10405 O O . LEU A 1 98 ? 16.297 -1.389 -12.051 1.00 0.00 98 LEU A O 5
ATOM 10421 N N . ASN A 1 99 ? 16.621 0.579 -13.104 1.00 0.00 99 ASN A N 5
ATOM 10422 C CA . ASN A 1 99 ? 17.835 0.956 -12.372 1.00 0.00 99 ASN A CA 5
ATOM 10423 C C . ASN A 1 99 ? 17.535 1.162 -10.878 1.00 0.00 99 ASN A C 5
ATOM 10424 O O . ASN A 1 99 ? 18.324 0.745 -10.028 1.00 0.00 99 ASN A O 5
ATOM 10435 N N . LEU A 1 100 ? 16.376 1.746 -10.547 1.00 0.00 100 LEU A N 5
ATOM 10436 C CA . LEU A 1 100 ? 15.931 1.899 -9.162 1.00 0.00 100 LEU A CA 5
ATOM 10437 C C . LEU A 1 100 ? 15.504 0.558 -8.541 1.00 0.00 100 LEU A C 5
ATOM 10438 O O . LEU A 1 100 ? 15.973 0.237 -7.457 1.00 0.00 100 LEU A O 5
ATOM 10454 N N . LEU A 1 101 ? 14.674 -0.251 -9.213 1.00 0.00 101 LEU A N 5
ATOM 10455 C CA . LEU A 1 101 ? 14.179 -1.557 -8.739 1.00 0.00 101 LEU A CA 5
ATOM 10456 C C . LEU A 1 101 ? 15.308 -2.551 -8.431 1.00 0.00 101 LEU A C 5
ATOM 10457 O O . LEU A 1 101 ? 15.226 -3.281 -7.439 1.00 0.00 101 LEU A O 5
ATOM 10473 N N . SER A 1 102 ? 16.381 -2.542 -9.226 1.00 0.00 102 SER A N 5
ATOM 10474 C CA . SER A 1 102 ? 17.621 -3.275 -8.933 1.00 0.00 102 SER A CA 5
ATOM 10475 C C . SER A 1 102 ? 18.204 -2.916 -7.552 1.00 0.00 102 SER A C 5
ATOM 10476 O O . SER A 1 102 ? 18.687 -3.790 -6.828 1.00 0.00 102 SER A O 5
ATOM 10484 N N . SER A 1 103 ? 18.082 -1.646 -7.141 1.00 0.00 103 SER A N 5
ATOM 10485 C CA . SER A 1 103 ? 18.391 -1.171 -5.785 1.00 0.00 103 SER A CA 5
ATOM 10486 C C . SER A 1 103 ? 17.275 -1.494 -4.778 1.00 0.00 103 SER A C 5
ATOM 10487 O O . SER A 1 103 ? 17.581 -1.995 -3.702 1.00 0.00 103 SER A O 5
ATOM 10495 N N . ILE A 1 104 ? 15.984 -1.304 -5.104 1.00 0.00 104 ILE A N 5
ATOM 10496 C CA . ILE A 1 104 ? 14.849 -1.545 -4.181 1.00 0.00 104 ILE A CA 5
ATOM 10497 C C . ILE A 1 104 ? 14.883 -2.951 -3.558 1.00 0.00 104 ILE A C 5
ATOM 10498 O O . ILE A 1 104 ? 14.739 -3.092 -2.342 1.00 0.00 104 ILE A O 5
ATOM 10513 N N . SER A 1 105 ? 15.123 -3.990 -4.366 1.00 0.00 105 SER A N 5
ATOM 10514 C CA . SER A 1 105 ? 15.235 -5.378 -3.878 1.00 0.00 105 SER A CA 5
ATOM 10515 C C . SER A 1 105 ? 16.571 -5.686 -3.161 1.00 0.00 105 SER A C 5
ATOM 10516 O O . SER A 1 105 ? 16.738 -6.763 -2.591 1.00 0.00 105 SER A O 5
ATOM 10524 N N . SER A 1 106 ? 17.515 -4.736 -3.154 1.00 0.00 106 SER A N 5
ATOM 10525 C CA . SER A 1 106 ? 18.891 -4.849 -2.632 1.00 0.00 106 SER A CA 5
ATOM 10526 C C . SER A 1 106 ? 19.166 -3.896 -1.441 1.00 0.00 106 SER A C 5
ATOM 10527 O O . SER A 1 106 ? 20.182 -4.006 -0.754 1.00 0.00 106 SER A O 5
ATOM 10535 N N . GLU A 1 107 ? 18.247 -2.969 -1.139 1.00 0.00 107 GLU A N 5
ATOM 10536 C CA . GLU A 1 107 ? 18.268 -2.133 0.076 1.00 0.00 107 GLU A CA 5
ATOM 10537 C C . GLU A 1 107 ? 17.912 -2.932 1.343 1.00 0.00 107 GLU A C 5
ATOM 10538 O O . GLU A 1 107 ? 18.532 -2.745 2.393 1.00 0.00 107 GLU A O 5
ATOM 10550 N N . ILE A 1 108 ? 16.925 -3.832 1.249 1.00 0.00 108 ILE A N 5
ATOM 10551 C CA . ILE A 1 108 ? 16.486 -4.711 2.350 1.00 0.00 108 ILE A CA 5
ATOM 10552 C C . ILE A 1 108 ? 17.535 -5.757 2.759 1.00 0.00 108 ILE A C 5
ATOM 10553 O O . ILE A 1 108 ? 17.702 -6.019 3.954 1.00 0.00 108 ILE A O 5
ATOM 10568 N N . ARG A 1 109 ? 18.209 -6.383 1.783 1.00 0.00 109 ARG A N 5
ATOM 10569 C CA . ARG A 1 109 ? 19.088 -7.560 1.946 1.00 0.00 109 ARG A CA 5
ATOM 10570 C C . ARG A 1 109 ? 20.213 -7.567 0.903 1.00 0.00 109 ARG A C 5
ATOM 10571 O O . ARG A 1 109 ? 20.101 -6.924 -0.139 1.00 0.00 109 ARG A O 5
ATOM 10592 N N . ALA A 1 110 ? 21.296 -8.300 1.179 1.00 0.00 110 ALA A N 5
ATOM 10593 C CA . ALA A 1 110 ? 22.491 -8.354 0.322 1.00 0.00 110 ALA A CA 5
ATOM 10594 C C . ALA A 1 110 ? 22.244 -8.978 -1.072 1.00 0.00 110 ALA A C 5
ATOM 10595 O O . ALA A 1 110 ? 22.916 -8.622 -2.044 1.00 0.00 110 ALA A O 5
ATOM 10602 N N . SER A 1 111 ? 21.257 -9.877 -1.165 1.00 0.00 111 SER A N 5
ATOM 10603 C CA . SER A 1 111 ? 20.666 -10.374 -2.417 1.00 0.00 111 SER A CA 5
ATOM 10604 C C . SER A 1 111 ? 19.201 -9.913 -2.521 1.00 0.00 111 SER A C 5
ATOM 10605 O O . SER A 1 111 ? 18.701 -9.232 -1.626 1.00 0.00 111 SER A O 5
ATOM 10613 N N . THR A 1 112 ? 18.520 -10.267 -3.611 1.00 0.00 112 THR A N 5
ATOM 10614 C CA . THR A 1 112 ? 17.221 -9.758 -4.114 1.00 0.00 112 THR A CA 5
ATOM 10615 C C . THR A 1 112 ? 15.986 -10.137 -3.263 1.00 0.00 112 THR A C 5
ATOM 10616 O O . THR A 1 112 ? 14.965 -10.562 -3.798 1.00 0.00 112 THR A O 5
ATOM 10627 N N . SER A 1 113 ? 16.099 -10.027 -1.931 1.00 0.00 113 SER A N 5
ATOM 10628 C CA . SER A 1 113 ? 15.174 -10.471 -0.867 1.00 0.00 113 SER A CA 5
ATOM 10629 C C . SER A 1 113 ? 15.464 -11.918 -0.422 1.00 0.00 113 SER A C 5
ATOM 10630 O O . SER A 1 113 ? 14.571 -12.760 -0.351 1.00 0.00 113 SER A O 5
ATOM 10638 N N . LEU A 1 114 ? 16.755 -12.220 -0.181 1.00 0.00 114 LEU A N 5
ATOM 10639 C CA . LEU A 1 114 ? 17.334 -13.555 0.093 1.00 0.00 114 LEU A CA 5
ATOM 10640 C C . LEU A 1 114 ? 16.697 -14.709 -0.715 1.00 0.00 114 LEU A C 5
ATOM 10641 O O . LEU A 1 114 ? 16.415 -15.793 -0.199 1.00 0.00 114 LEU A O 5
ATOM 10657 N N . ASP A 1 115 ? 16.434 -14.457 -1.999 1.00 0.00 115 ASP A N 5
ATOM 10658 C CA . ASP A 1 115 ? 15.535 -15.249 -2.846 1.00 0.00 115 ASP A CA 5
ATOM 10659 C C . ASP A 1 115 ? 16.171 -16.532 -3.434 1.00 0.00 115 ASP A C 5
ATOM 10660 O O . ASP A 1 115 ? 16.045 -16.854 -4.615 1.00 0.00 115 ASP A O 5
ATOM 10669 N N . GLY A 1 116 ? 16.851 -17.302 -2.579 1.00 0.00 116 GLY A N 5
ATOM 10670 C CA . GLY A 1 116 ? 17.404 -18.629 -2.880 1.00 0.00 116 GLY A CA 5
ATOM 10671 C C . GLY A 1 116 ? 16.577 -19.799 -2.317 1.00 0.00 116 GLY A C 5
ATOM 10672 O O . GLY A 1 116 ? 16.817 -20.948 -2.695 1.00 0.00 116 GLY A O 5
ATOM 10676 N N . THR A 1 117 ? 15.582 -19.518 -1.463 1.00 0.00 117 THR A N 5
ATOM 10677 C CA . THR A 1 117 ? 14.690 -20.526 -0.841 1.00 0.00 117 THR A CA 5
ATOM 10678 C C . THR A 1 117 ? 13.221 -20.117 -0.955 1.00 0.00 117 THR A C 5
ATOM 10679 O O . THR A 1 117 ? 12.411 -20.873 -1.494 1.00 0.00 117 THR A O 5
ATOM 10690 N N . GLN A 1 118 ? 12.872 -18.902 -0.517 1.00 0.00 118 GLN A N 5
ATOM 10691 C CA . GLN A 1 118 ? 11.509 -18.366 -0.635 1.00 0.00 118 GLN A CA 5
ATOM 10692 C C . GLN A 1 118 ? 11.117 -17.934 -2.064 1.00 0.00 118 GLN A C 5
ATOM 10693 O O . GLN A 1 118 ? 9.948 -17.638 -2.305 1.00 0.00 118 GLN A O 5
ATOM 10707 N N . ALA A 1 119 ? 12.038 -17.941 -3.034 1.00 0.00 119 ALA A N 5
ATOM 10708 C CA . ALA A 1 119 ? 11.754 -17.487 -4.399 1.00 0.00 119 ALA A CA 5
ATOM 10709 C C . ALA A 1 119 ? 10.640 -18.260 -5.119 1.00 0.00 119 ALA A C 5
ATOM 10710 O O . ALA A 1 119 ? 9.875 -17.647 -5.859 1.00 0.00 119 ALA A O 5
ATOM 10717 N N . THR A 1 120 ? 10.492 -19.569 -4.889 1.00 0.00 120 THR A N 5
ATOM 10718 C CA . THR A 1 120 ? 9.414 -20.362 -5.515 1.00 0.00 120 THR A CA 5
ATOM 10719 C C . THR A 1 120 ? 8.016 -19.860 -5.130 1.00 0.00 120 THR A C 5
ATOM 10720 O O . THR A 1 120 ? 7.118 -19.845 -5.975 1.00 0.00 120 THR A O 5
ATOM 10731 N N . VAL A 1 121 ? 7.831 -19.395 -3.886 1.00 0.00 121 VAL A N 5
ATOM 10732 C CA . VAL A 1 121 ? 6.578 -18.760 -3.441 1.00 0.00 121 VAL A CA 5
ATOM 10733 C C . VAL A 1 121 ? 6.555 -17.253 -3.726 1.00 0.00 121 VAL A C 5
ATOM 10734 O O . VAL A 1 121 ? 5.513 -16.731 -4.106 1.00 0.00 121 VAL A O 5
ATOM 10747 N N . GLU A 1 122 ? 7.687 -16.545 -3.666 1.00 0.00 122 GLU A N 5
ATOM 10748 C CA . GLU A 1 122 ? 7.751 -15.130 -4.060 1.00 0.00 122 GLU A CA 5
ATOM 10749 C C . GLU A 1 122 ? 7.349 -14.920 -5.530 1.00 0.00 122 GLU A C 5
ATOM 10750 O O . GLU A 1 122 ? 6.618 -13.980 -5.827 1.00 0.00 122 GLU A O 5
ATOM 10762 N N . VAL A 1 123 ? 7.739 -15.812 -6.452 1.00 0.00 123 VAL A N 5
ATOM 10763 C CA . VAL A 1 123 ? 7.349 -15.722 -7.873 1.00 0.00 123 VAL A CA 5
ATOM 10764 C C . VAL A 1 123 ? 5.824 -15.759 -8.079 1.00 0.00 123 VAL A C 5
ATOM 10765 O O . VAL A 1 123 ? 5.317 -15.090 -8.981 1.00 0.00 123 VAL A O 5
ATOM 10778 N N . LEU A 1 124 ? 5.076 -16.484 -7.229 1.00 0.00 124 LEU A N 5
ATOM 10779 C CA . LEU A 1 124 ? 3.608 -16.570 -7.302 1.00 0.00 124 LEU A CA 5
ATOM 10780 C C . LEU A 1 124 ? 2.916 -15.466 -6.480 1.00 0.00 124 LEU A C 5
ATOM 10781 O O . LEU A 1 124 ? 1.892 -14.930 -6.910 1.00 0.00 124 LEU A O 5
ATOM 10797 N N . LEU A 1 125 ? 3.504 -15.052 -5.351 1.00 0.00 125 LEU A N 5
ATOM 10798 C CA . LEU A 1 125 ? 3.090 -13.861 -4.599 1.00 0.00 125 LEU A CA 5
ATOM 10799 C C . LEU A 1 125 ? 3.249 -12.581 -5.432 1.00 0.00 125 LEU A C 5
ATOM 10800 O O . LEU A 1 125 ? 2.423 -11.680 -5.329 1.00 0.00 125 LEU A O 5
ATOM 10816 N N . GLU A 1 126 ? 4.264 -12.503 -6.293 1.00 0.00 126 GLU A N 5
ATOM 10817 C CA . GLU A 1 126 ? 4.492 -11.380 -7.206 1.00 0.00 126 GLU A CA 5
ATOM 10818 C C . GLU A 1 126 ? 3.641 -11.446 -8.485 1.00 0.00 126 GLU A C 5
ATOM 10819 O O . GLU A 1 126 ? 3.223 -10.402 -8.990 1.00 0.00 126 GLU A O 5
ATOM 10831 N N . ALA A 1 127 ? 3.276 -12.644 -8.960 1.00 0.00 127 ALA A N 5
ATOM 10832 C CA . ALA A 1 127 ? 2.202 -12.795 -9.945 1.00 0.00 127 ALA A CA 5
ATOM 10833 C C . ALA A 1 127 ? 0.865 -12.245 -9.399 1.00 0.00 127 ALA A C 5
ATOM 10834 O O . ALA A 1 127 ? 0.163 -11.510 -10.097 1.00 0.00 127 ALA A O 5
ATOM 10841 N N . LEU A 1 128 ? 0.552 -12.519 -8.124 1.00 0.00 128 LEU A N 5
ATOM 10842 C CA . LEU A 1 128 ? -0.544 -11.878 -7.388 1.00 0.00 128 LEU A CA 5
ATOM 10843 C C . LEU A 1 128 ? -0.299 -10.376 -7.136 1.00 0.00 128 LEU A C 5
ATOM 10844 O O . LEU A 1 128 ? -1.252 -9.606 -7.187 1.00 0.00 128 LEU A O 5
ATOM 10860 N N . ALA A 1 129 ? 0.936 -9.916 -6.915 1.00 0.00 129 ALA A N 5
ATOM 10861 C CA . ALA A 1 129 ? 1.232 -8.500 -6.661 1.00 0.00 129 ALA A CA 5
ATOM 10862 C C . ALA A 1 129 ? 0.868 -7.571 -7.832 1.00 0.00 129 ALA A C 5
ATOM 10863 O O . ALA A 1 129 ? 0.471 -6.431 -7.596 1.00 0.00 129 ALA A O 5
ATOM 10870 N N . ALA A 1 130 ? 0.942 -8.037 -9.084 1.00 0.00 130 ALA A N 5
ATOM 10871 C CA . ALA A 1 130 ? 0.439 -7.287 -10.241 1.00 0.00 130 ALA A CA 5
ATOM 10872 C C . ALA A 1 130 ? -1.086 -7.039 -10.168 1.00 0.00 130 ALA A C 5
ATOM 10873 O O . ALA A 1 130 ? -1.560 -5.941 -10.468 1.00 0.00 130 ALA A O 5
ATOM 10880 N N . LEU A 1 131 ? -1.849 -8.036 -9.709 1.00 0.00 131 LEU A N 5
ATOM 10881 C CA . LEU A 1 131 ? -3.296 -7.943 -9.475 1.00 0.00 131 LEU A CA 5
ATOM 10882 C C . LEU A 1 131 ? -3.594 -7.093 -8.227 1.00 0.00 131 LEU A C 5
ATOM 10883 O O . LEU A 1 131 ? -4.488 -6.249 -8.257 1.00 0.00 131 LEU A O 5
ATOM 10899 N N . LEU A 1 132 ? -2.818 -7.265 -7.150 1.00 0.00 132 LEU A N 5
ATOM 10900 C CA . LEU A 1 132 ? -2.933 -6.497 -5.905 1.00 0.00 132 LEU A CA 5
ATOM 10901 C C . LEU A 1 132 ? -2.658 -5.001 -6.139 1.00 0.00 132 LEU A C 5
ATOM 10902 O O . LEU A 1 132 ? -3.417 -4.164 -5.652 1.00 0.00 132 LEU A O 5
ATOM 10918 N N . GLN A 1 133 ? -1.654 -4.655 -6.958 1.00 0.00 133 GLN A N 5
ATOM 10919 C CA . GLN A 1 133 ? -1.433 -3.285 -7.434 1.00 0.00 133 GLN A CA 5
ATOM 10920 C C . GLN A 1 133 ? -2.689 -2.720 -8.099 1.00 0.00 133 GLN A C 5
ATOM 10921 O O . GLN A 1 133 ? -3.157 -1.663 -7.691 1.00 0.00 133 GLN A O 5
ATOM 10935 N N . VAL A 1 134 ? -3.272 -3.415 -9.084 1.00 0.00 134 VAL A N 5
ATOM 10936 C CA . VAL A 1 134 ? -4.496 -2.935 -9.749 1.00 0.00 134 VAL A CA 5
ATOM 10937 C C . VAL A 1 134 ? -5.643 -2.766 -8.740 1.00 0.00 134 VAL A C 5
ATOM 10938 O O . VAL A 1 134 ? -6.266 -1.708 -8.693 1.00 0.00 134 VAL A O 5
ATOM 10951 N N . ILE A 1 135 ? -5.843 -3.725 -7.831 1.00 0.00 135 ILE A N 5
ATOM 10952 C CA . ILE A 1 135 ? -6.808 -3.651 -6.720 1.00 0.00 135 ILE A CA 5
ATOM 10953 C C . ILE A 1 135 ? -6.591 -2.427 -5.803 1.00 0.00 135 ILE A C 5
ATOM 10954 O O . ILE A 1 135 ? -7.552 -1.914 -5.224 1.00 0.00 135 ILE A O 5
ATOM 10969 N N . ASN A 1 136 ? -5.365 -1.903 -5.713 1.00 0.00 136 ASN A N 5
ATOM 10970 C CA . ASN A 1 136 ? -5.030 -0.701 -4.946 1.00 0.00 136 ASN A CA 5
ATOM 10971 C C . ASN A 1 136 ? -5.545 0.623 -5.575 1.00 0.00 136 ASN A C 5
ATOM 10972 O O . ASN A 1 136 ? -5.596 1.635 -4.875 1.00 0.00 136 ASN A O 5
ATOM 10983 N N . GLY A 1 137 ? -5.970 0.650 -6.853 1.00 0.00 137 GLY A N 5
ATOM 10984 C CA . GLY A 1 137 ? -6.579 1.862 -7.447 1.00 0.00 137 GLY A CA 5
ATOM 10985 C C . GLY A 1 137 ? -6.896 1.885 -8.956 1.00 0.00 137 GLY A C 5
ATOM 10986 O O . GLY A 1 137 ? -7.585 2.806 -9.397 1.00 0.00 137 GLY A O 5
ATOM 10990 N N . ALA A 1 138 ? -6.428 0.906 -9.737 1.00 0.00 138 ALA A N 5
ATOM 10991 C CA . ALA A 1 138 ? -6.721 0.663 -11.161 1.00 0.00 138 ALA A CA 5
ATOM 10992 C C . ALA A 1 138 ? -7.022 1.895 -12.059 1.00 0.00 138 ALA A C 5
ATOM 10993 O O . ALA A 1 138 ? -8.137 2.048 -12.568 1.00 0.00 138 ALA A O 5
ATOM 11000 N N . GLN A 1 139 ? -6.036 2.758 -12.327 1.00 0.00 139 GLN A N 5
ATOM 11001 C CA . GLN A 1 139 ? -6.107 3.806 -13.364 1.00 0.00 139 GLN A CA 5
ATOM 11002 C C . GLN A 1 139 ? -5.948 3.281 -14.818 1.00 0.00 139 GLN A C 5
ATOM 11003 O O . GLN A 1 139 ? -5.299 3.918 -15.649 1.00 0.00 139 GLN A O 5
ATOM 11017 N N . ILE A 1 140 ? -6.548 2.124 -15.135 1.00 0.00 140 ILE A N 5
ATOM 11018 C CA . ILE A 1 140 ? -6.671 1.482 -16.466 1.00 0.00 140 ILE A CA 5
ATOM 11019 C C . ILE A 1 140 ? -5.358 0.964 -17.115 1.00 0.00 140 ILE A C 5
ATOM 11020 O O . ILE A 1 140 ? -5.356 -0.144 -17.659 1.00 0.00 140 ILE A O 5
ATOM 11035 N N . THR A 1 141 ? -4.240 1.693 -17.037 1.00 0.00 141 THR A N 5
ATOM 11036 C CA . THR A 1 141 ? -2.945 1.409 -17.714 1.00 0.00 141 THR A CA 5
ATOM 11037 C C . THR A 1 141 ? -1.735 1.700 -16.802 1.00 0.00 141 THR A C 5
ATOM 11038 O O . THR A 1 141 ? -0.712 2.252 -17.213 1.00 0.00 141 THR A O 5
ATOM 11049 N N . ASP A 1 142 ? -1.848 1.307 -15.529 1.00 0.00 142 ASP A N 5
ATOM 11050 C CA . ASP A 1 142 ? -0.954 1.643 -14.406 1.00 0.00 142 ASP A CA 5
ATOM 11051 C C . ASP A 1 142 ? -0.423 0.407 -13.637 1.00 0.00 142 ASP A C 5
ATOM 11052 O O . ASP A 1 142 ? 0.076 0.522 -12.515 1.00 0.00 142 ASP A O 5
ATOM 11061 N N . VAL A 1 143 ? -0.500 -0.785 -14.242 1.00 0.00 143 VAL A N 5
ATOM 11062 C CA . VAL A 1 143 ? -0.081 -2.083 -13.660 1.00 0.00 143 VAL A CA 5
ATOM 11063 C C . VAL A 1 143 ? 1.441 -2.175 -13.392 1.00 0.00 143 VAL A C 5
ATOM 11064 O O . VAL A 1 143 ? 1.892 -3.071 -12.679 1.00 0.00 143 VAL A O 5
ATOM 11077 N N . ASN A 1 144 ? 2.249 -1.240 -13.917 1.00 0.00 144 ASN A N 5
ATOM 11078 C CA . ASN A 1 144 ? 3.715 -1.169 -13.739 1.00 0.00 144 ASN A CA 5
ATOM 11079 C C . ASN A 1 144 ? 4.472 -2.456 -14.166 1.00 0.00 144 ASN A C 5
ATOM 11080 O O . ASN A 1 144 ? 5.541 -2.775 -13.637 1.00 0.00 144 ASN A O 5
ATOM 11091 N N . VAL A 1 145 ? 3.938 -3.196 -15.150 1.00 0.00 145 VAL A N 5
ATOM 11092 C CA . VAL A 1 145 ? 4.588 -4.365 -15.777 1.00 0.00 145 VAL A CA 5
ATOM 11093 C C . VAL A 1 145 ? 5.741 -3.905 -16.682 1.00 0.00 145 VAL A C 5
ATOM 11094 O O . VAL A 1 145 ? 5.598 -3.774 -17.899 1.00 0.00 145 VAL A O 5
ATOM 11107 N N . SER A 1 146 ? 6.895 -3.630 -16.070 1.00 0.00 146 SER A N 5
ATOM 11108 C CA . SER A 1 146 ? 8.154 -3.293 -16.763 1.00 0.00 146 SER A CA 5
ATOM 11109 C C . SER A 1 146 ? 8.897 -4.526 -17.329 1.00 0.00 146 SER A C 5
ATOM 11110 O O . SER A 1 146 ? 9.997 -4.412 -17.870 1.00 0.00 146 SER A O 5
ATOM 11118 N N . SER A 1 147 ? 8.312 -5.724 -17.180 1.00 0.00 147 SER A N 5
ATOM 11119 C CA . SER A 1 147 ? 8.745 -7.042 -17.696 1.00 0.00 147 SER A CA 5
ATOM 11120 C C . SER A 1 147 ? 10.077 -7.605 -17.169 1.00 0.00 147 SER A C 5
ATOM 11121 O O . SER A 1 147 ? 10.314 -8.810 -17.285 1.00 0.00 147 SER A O 5
ATOM 11129 N N . VAL A 1 148 ? 10.927 -6.780 -16.550 1.00 0.00 148 VAL A N 5
ATOM 11130 C CA . VAL A 1 148 ? 12.226 -7.162 -15.963 1.00 0.00 148 VAL A CA 5
ATOM 11131 C C . VAL A 1 148 ? 12.605 -6.325 -14.707 1.00 0.00 148 VAL A C 5
ATOM 11132 O O . VAL A 1 148 ? 13.779 -5.997 -14.538 1.00 0.00 148 VAL A O 5
ATOM 11145 N N . PRO A 1 149 ? 11.661 -5.925 -13.813 1.00 0.00 149 PRO A N 5
ATOM 11146 C CA . PRO A 1 149 ? 11.905 -4.878 -12.807 1.00 0.00 149 PRO A CA 5
ATOM 11147 C C . PRO A 1 149 ? 13.042 -5.200 -11.816 1.00 0.00 149 PRO A C 5
ATOM 11148 O O . PRO A 1 149 ? 14.102 -4.576 -11.866 1.00 0.00 149 PRO A O 5
ATOM 11159 N N . SER A 1 150 ? 12.821 -6.176 -10.928 1.00 0.00 150 SER A N 5
ATOM 11160 C CA . SER A 1 150 ? 13.803 -6.810 -10.021 1.00 0.00 150 SER A CA 5
ATOM 11161 C C . SER A 1 150 ? 13.108 -7.903 -9.204 1.00 0.00 150 SER A C 5
ATOM 11162 O O . SER A 1 150 ? 13.402 -9.086 -9.369 1.00 0.00 150 SER A O 5
ATOM 11170 N N . VAL A 1 151 ? 12.054 -7.549 -8.456 1.00 0.00 151 VAL A N 5
ATOM 11171 C CA . VAL A 1 151 ? 11.238 -8.493 -7.653 1.00 0.00 151 VAL A CA 5
ATOM 11172 C C . VAL A 1 151 ? 10.442 -9.500 -8.518 1.00 0.00 151 VAL A C 5
ATOM 11173 O O . VAL A 1 151 ? 9.816 -10.412 -7.992 1.00 0.00 151 VAL A O 5
ATOM 11186 N N . ASN A 1 152 ? 10.493 -9.386 -9.854 1.00 0.00 152 ASN A N 5
ATOM 11187 C CA . ASN A 1 152 ? 9.887 -10.312 -10.833 1.00 0.00 152 ASN A CA 5
ATOM 11188 C C . ASN A 1 152 ? 10.921 -10.908 -11.824 1.00 0.00 152 ASN A C 5
ATOM 11189 O O . ASN A 1 152 ? 10.534 -11.614 -12.757 1.00 0.00 152 ASN A O 5
ATOM 11200 N N . ALA A 1 153 ? 12.223 -10.627 -11.649 1.00 0.00 153 ALA A N 5
ATOM 11201 C CA . ALA A 1 153 ? 13.274 -11.033 -12.596 1.00 0.00 153 ALA A CA 5
ATOM 11202 C C . ALA A 1 153 ? 14.639 -11.288 -11.932 1.00 0.00 153 ALA A C 5
ATOM 11203 O O . ALA A 1 153 ? 15.191 -12.377 -12.062 1.00 0.00 153 ALA A O 5
ATOM 11210 N N . ALA A 1 154 ? 15.160 -10.345 -11.146 1.00 0.00 154 ALA A N 5
ATOM 11211 C CA . ALA A 1 154 ? 16.337 -10.567 -10.307 1.00 0.00 154 ALA A CA 5
ATOM 11212 C C . ALA A 1 154 ? 16.047 -11.578 -9.168 1.00 0.00 154 ALA A C 5
ATOM 11213 O O . ALA A 1 154 ? 16.939 -12.317 -8.750 1.00 0.00 154 ALA A O 5
ATOM 11220 N N . LEU A 1 155 ? 14.789 -11.672 -8.709 1.00 0.00 155 LEU A N 5
ATOM 11221 C CA . LEU A 1 155 ? 14.328 -12.744 -7.808 1.00 0.00 155 LEU A CA 5
ATOM 11222 C C . LEU A 1 155 ? 14.356 -14.130 -8.487 1.00 0.00 155 LEU A C 5
ATOM 11223 O O . LEU A 1 155 ? 14.744 -15.111 -7.853 1.00 0.00 155 LEU A O 5
ATOM 11239 N N . VAL A 1 156 ? 14.062 -14.216 -9.795 1.00 0.00 156 VAL A N 5
ATOM 11240 C CA . VAL A 1 156 ? 14.284 -15.438 -10.595 1.00 0.00 156 VAL A CA 5
ATOM 11241 C C . VAL A 1 156 ? 15.782 -15.735 -10.674 1.00 0.00 156 VAL A C 5
ATOM 11242 O O . VAL A 1 156 ? 16.187 -16.862 -10.395 1.00 0.00 156 VAL A O 5
ATOM 11255 N N . SER A 1 157 ? 16.619 -14.731 -10.958 1.00 0.00 157 SER A N 5
ATOM 11256 C CA . SER A 1 157 ? 18.084 -14.878 -10.995 1.00 0.00 157 SER A CA 5
ATOM 11257 C C . SER A 1 157 ? 18.703 -15.398 -9.691 1.00 0.00 157 SER A C 5
ATOM 11258 O O . SER A 1 157 ? 19.727 -16.079 -9.745 1.00 0.00 157 SER A O 5
ATOM 11266 N N . ALA A 1 158 ? 18.099 -15.132 -8.526 1.00 0.00 158 ALA A N 5
ATOM 11267 C CA . ALA A 1 158 ? 18.529 -15.700 -7.245 1.00 0.00 158 ALA A CA 5
ATOM 11268 C C . ALA A 1 158 ? 18.080 -17.166 -7.028 1.00 0.00 158 ALA A C 5
ATOM 11269 O O . ALA A 1 158 ? 18.782 -17.920 -6.350 1.00 0.00 158 ALA A O 5
ATOM 11276 N N . LEU A 1 159 ? 16.973 -17.605 -7.644 1.00 0.00 159 LEU A N 5
ATOM 11277 C CA . LEU A 1 159 ? 16.562 -19.017 -7.677 1.00 0.00 159 LEU A CA 5
ATOM 11278 C C . LEU A 1 159 ? 17.516 -19.828 -8.576 1.00 0.00 159 LEU A C 5
ATOM 11279 O O . LEU A 1 159 ? 18.023 -20.871 -8.161 1.00 0.00 159 LEU A O 5
ATOM 11295 N N . VAL A 1 160 ? 17.833 -19.312 -9.774 1.00 0.00 160 VAL A N 5
ATOM 11296 C CA . VAL A 1 160 ? 18.739 -19.948 -10.759 1.00 0.00 160 VAL A CA 5
ATOM 11297 C C . VAL A 1 160 ? 20.219 -19.529 -10.606 1.00 0.00 160 VAL A C 5
ATOM 11298 O O . VAL A 1 160 ? 21.000 -19.630 -11.557 1.00 0.00 160 VAL A O 5
ATOM 11311 N N . ALA A 1 161 ? 20.605 -19.043 -9.416 1.00 0.00 161 ALA A N 5
ATOM 11312 C CA . ALA A 1 161 ? 21.948 -18.547 -9.067 1.00 0.00 161 ALA A CA 5
ATOM 11313 C C . ALA A 1 161 ? 23.101 -19.517 -9.422 1.00 0.00 161 ALA A C 5
ATOM 11314 O O . ALA A 1 161 ? 23.023 -20.720 -9.076 1.00 0.00 161 ALA A O 5
ATOM 11321 N N . SER A 1 1 ? 40.278 35.502 10.146 1.00 0.00 1 SER A N 6
ATOM 11322 C CA . SER A 1 1 ? 41.672 35.069 10.401 1.00 0.00 1 SER A CA 6
ATOM 11323 C C . SER A 1 1 ? 42.353 35.940 11.455 1.00 0.00 1 SER A C 6
ATOM 11324 O O . SER A 1 1 ? 41.885 37.039 11.765 1.00 0.00 1 SER A O 6
ATOM 11331 N N . GLY A 1 2 ? 43.461 35.453 12.024 1.00 0.00 2 GLY A N 6
ATOM 11332 C CA . GLY A 1 2 ? 44.207 36.104 13.110 1.00 0.00 2 GLY A CA 6
ATOM 11333 C C . GLY A 1 2 ? 45.637 35.568 13.240 1.00 0.00 2 GLY A C 6
ATOM 11334 O O . GLY A 1 2 ? 46.307 35.337 12.232 1.00 0.00 2 GLY A O 6
ATOM 11338 N N . ASN A 1 3 ? 46.097 35.372 14.480 1.00 0.00 3 ASN A N 6
ATOM 11339 C CA . ASN A 1 3 ? 47.475 35.034 14.870 1.00 0.00 3 ASN A CA 6
ATOM 11340 C C . ASN A 1 3 ? 48.513 36.053 14.352 1.00 0.00 3 ASN A C 6
ATOM 11341 O O . ASN A 1 3 ? 48.796 37.028 15.051 1.00 0.00 3 ASN A O 6
ATOM 11352 N N . TYR A 1 4 ? 49.048 35.859 13.137 1.00 0.00 4 TYR A N 6
ATOM 11353 C CA . TYR A 1 4 ? 50.173 36.623 12.566 1.00 0.00 4 TYR A CA 6
ATOM 11354 C C . TYR A 1 4 ? 51.419 36.659 13.488 1.00 0.00 4 TYR A C 6
ATOM 11355 O O . TYR A 1 4 ? 51.476 35.931 14.481 1.00 0.00 4 TYR A O 6
ATOM 11373 N N . LEU A 1 5 ? 52.440 37.462 13.143 1.00 0.00 5 LEU A N 6
ATOM 11374 C CA . LEU A 1 5 ? 53.722 37.677 13.859 1.00 0.00 5 LEU A CA 6
ATOM 11375 C C . LEU A 1 5 ? 54.646 36.444 13.996 1.00 0.00 5 LEU A C 6
ATOM 11376 O O . LEU A 1 5 ? 55.832 36.528 13.673 1.00 0.00 5 LEU A O 6
ATOM 11392 N N . GLY A 1 6 ? 54.125 35.287 14.410 1.00 0.00 6 GLY A N 6
ATOM 11393 C CA . GLY A 1 6 ? 54.838 34.004 14.469 1.00 0.00 6 GLY A CA 6
ATOM 11394 C C . GLY A 1 6 ? 55.093 33.371 13.096 1.00 0.00 6 GLY A C 6
ATOM 11395 O O . GLY A 1 6 ? 56.023 32.580 12.944 1.00 0.00 6 GLY A O 6
ATOM 11399 N N . VAL A 1 7 ? 54.310 33.760 12.079 1.00 0.00 7 VAL A N 6
ATOM 11400 C CA . VAL A 1 7 ? 54.588 33.477 10.653 1.00 0.00 7 VAL A CA 6
ATOM 11401 C C . VAL A 1 7 ? 55.833 34.215 10.127 1.00 0.00 7 VAL A C 6
ATOM 11402 O O . VAL A 1 7 ? 56.367 33.849 9.077 1.00 0.00 7 VAL A O 6
ATOM 11415 N N . SER A 1 8 ? 56.317 35.214 10.875 1.00 0.00 8 SER A N 6
ATOM 11416 C CA . SER A 1 8 ? 57.573 35.939 10.649 1.00 0.00 8 SER A CA 6
ATOM 11417 C C . SER A 1 8 ? 58.594 35.517 11.723 1.00 0.00 8 SER A C 6
ATOM 11418 O O . SER A 1 8 ? 58.987 34.347 11.738 1.00 0.00 8 SER A O 6
ATOM 11426 N N . GLN A 1 9 ? 59.036 36.411 12.622 1.00 0.00 9 GLN A N 6
ATOM 11427 C CA . GLN A 1 9 ? 60.005 36.091 13.684 1.00 0.00 9 GLN A CA 6
ATOM 11428 C C . GLN A 1 9 ? 59.916 37.067 14.878 1.00 0.00 9 GLN A C 6
ATOM 11429 O O . GLN A 1 9 ? 60.870 37.776 15.204 1.00 0.00 9 GLN A O 6
ATOM 11443 N N . ASN A 1 10 ? 58.754 37.127 15.543 1.00 0.00 10 ASN A N 6
ATOM 11444 C CA . ASN A 1 10 ? 58.547 37.957 16.746 1.00 0.00 10 ASN A CA 6
ATOM 11445 C C . ASN A 1 10 ? 59.393 37.536 17.980 1.00 0.00 10 ASN A C 6
ATOM 11446 O O . ASN A 1 10 ? 59.445 38.270 18.967 1.00 0.00 10 ASN A O 6
ATOM 11457 N N . PHE A 1 11 ? 60.066 36.376 17.929 1.00 0.00 11 PHE A N 6
ATOM 11458 C CA . PHE A 1 11 ? 60.988 35.864 18.961 1.00 0.00 11 PHE A CA 6
ATOM 11459 C C . PHE A 1 11 ? 60.350 35.730 20.366 1.00 0.00 11 PHE A C 6
ATOM 11460 O O . PHE A 1 11 ? 60.977 35.991 21.396 1.00 0.00 11 PHE A O 6
ATOM 11477 N N . GLY A 1 12 ? 59.076 35.316 20.401 1.00 0.00 12 GLY A N 6
ATOM 11478 C CA . GLY A 1 12 ? 58.254 35.163 21.615 1.00 0.00 12 GLY A CA 6
ATOM 11479 C C . GLY A 1 12 ? 57.442 33.862 21.653 1.00 0.00 12 GLY A C 6
ATOM 11480 O O . GLY A 1 12 ? 56.359 33.831 22.240 1.00 0.00 12 GLY A O 6
ATOM 11484 N N . ARG A 1 13 ? 57.950 32.800 21.003 1.00 0.00 13 ARG A N 6
ATOM 11485 C CA . ARG A 1 13 ? 57.346 31.451 20.896 1.00 0.00 13 ARG A CA 6
ATOM 11486 C C . ARG A 1 13 ? 55.864 31.458 20.459 1.00 0.00 13 ARG A C 6
ATOM 11487 O O . ARG A 1 13 ? 55.051 30.707 20.997 1.00 0.00 13 ARG A O 6
ATOM 11508 N N . ILE A 1 14 ? 55.518 32.345 19.515 1.00 0.00 14 ILE A N 6
ATOM 11509 C CA . ILE A 1 14 ? 54.143 32.589 19.035 1.00 0.00 14 ILE A CA 6
ATOM 11510 C C . ILE A 1 14 ? 53.573 31.349 18.314 1.00 0.00 14 ILE A C 6
ATOM 11511 O O . ILE A 1 14 ? 52.943 30.509 18.956 1.00 0.00 14 ILE A O 6
ATOM 11526 N N . ALA A 1 15 ? 53.817 31.182 17.006 1.00 0.00 15 ALA A N 6
ATOM 11527 C CA . ALA A 1 15 ? 53.171 30.162 16.157 1.00 0.00 15 ALA A CA 6
ATOM 11528 C C . ALA A 1 15 ? 51.604 30.140 16.294 1.00 0.00 15 ALA A C 6
ATOM 11529 O O . ALA A 1 15 ? 51.033 31.085 16.856 1.00 0.00 15 ALA A O 6
ATOM 11536 N N . PRO A 1 16 ? 50.848 29.156 15.755 1.00 0.00 16 PRO A N 6
ATOM 11537 C CA . PRO A 1 16 ? 49.384 29.114 15.885 1.00 0.00 16 PRO A CA 6
ATOM 11538 C C . PRO A 1 16 ? 48.938 28.563 17.261 1.00 0.00 16 PRO A C 6
ATOM 11539 O O . PRO A 1 16 ? 48.540 27.402 17.379 1.00 0.00 16 PRO A O 6
ATOM 11550 N N . VAL A 1 17 ? 49.040 29.383 18.318 1.00 0.00 17 VAL A N 6
ATOM 11551 C CA . VAL A 1 17 ? 48.728 29.010 19.721 1.00 0.00 17 VAL A CA 6
ATOM 11552 C C . VAL A 1 17 ? 47.296 28.465 19.881 1.00 0.00 17 VAL A C 6
ATOM 11553 O O . VAL A 1 17 ? 47.102 27.292 20.202 1.00 0.00 17 VAL A O 6
ATOM 11566 N N . THR A 1 18 ? 46.301 29.325 19.644 1.00 0.00 18 THR A N 6
ATOM 11567 C CA . THR A 1 18 ? 44.845 29.112 19.806 1.00 0.00 18 THR A CA 6
ATOM 11568 C C . THR A 1 18 ? 44.073 30.126 18.934 1.00 0.00 18 THR A C 6
ATOM 11569 O O . THR A 1 18 ? 44.688 30.970 18.269 1.00 0.00 18 THR A O 6
ATOM 11580 N N . GLY A 1 19 ? 42.732 30.074 18.934 1.00 0.00 19 GLY A N 6
ATOM 11581 C CA . GLY A 1 19 ? 41.870 31.065 18.267 1.00 0.00 19 GLY A CA 6
ATOM 11582 C C . GLY A 1 19 ? 40.479 31.189 18.901 1.00 0.00 19 GLY A C 6
ATOM 11583 O O . GLY A 1 19 ? 40.217 32.155 19.622 1.00 0.00 19 GLY A O 6
ATOM 11587 N N . GLY A 1 20 ? 39.599 30.203 18.685 1.00 0.00 20 GLY A N 6
ATOM 11588 C CA . GLY A 1 20 ? 38.296 30.097 19.363 1.00 0.00 20 GLY A CA 6
ATOM 11589 C C . GLY A 1 20 ? 37.257 29.266 18.600 1.00 0.00 20 GLY A C 6
ATOM 11590 O O . GLY A 1 20 ? 36.953 28.145 19.006 1.00 0.00 20 GLY A O 6
ATOM 11594 N N . THR A 1 21 ? 36.752 29.807 17.483 1.00 0.00 21 THR A N 6
ATOM 11595 C CA . THR A 1 21 ? 35.745 29.228 16.559 1.00 0.00 21 THR A CA 6
ATOM 11596 C C . THR A 1 21 ? 34.598 28.459 17.244 1.00 0.00 21 THR A C 6
ATOM 11597 O O . THR A 1 21 ? 34.632 27.232 17.375 1.00 0.00 21 THR A O 6
ATOM 11608 N N . ALA A 1 22 ? 33.555 29.186 17.660 1.00 0.00 22 ALA A N 6
ATOM 11609 C CA . ALA A 1 22 ? 32.380 28.652 18.359 1.00 0.00 22 ALA A CA 6
ATOM 11610 C C . ALA A 1 22 ? 31.091 28.836 17.530 1.00 0.00 22 ALA A C 6
ATOM 11611 O O . ALA A 1 22 ? 30.554 29.942 17.420 1.00 0.00 22 ALA A O 6
ATOM 11618 N N . GLY A 1 23 ? 30.574 27.742 16.959 1.00 0.00 23 GLY A N 6
ATOM 11619 C CA . GLY A 1 23 ? 29.373 27.700 16.105 1.00 0.00 23 GLY A CA 6
ATOM 11620 C C . GLY A 1 23 ? 28.036 27.738 16.863 1.00 0.00 23 GLY A C 6
ATOM 11621 O O . GLY A 1 23 ? 27.093 27.040 16.488 1.00 0.00 23 GLY A O 6
ATOM 11625 N N . ILE A 1 24 ? 27.954 28.507 17.953 1.00 0.00 24 ILE A N 6
ATOM 11626 C CA . ILE A 1 24 ? 26.732 28.716 18.749 1.00 0.00 24 ILE A CA 6
ATOM 11627 C C . ILE A 1 24 ? 25.632 29.379 17.896 1.00 0.00 24 ILE A C 6
ATOM 11628 O O . ILE A 1 24 ? 25.805 30.496 17.403 1.00 0.00 24 ILE A O 6
ATOM 11643 N N . SER A 1 25 ? 24.513 28.662 17.723 1.00 0.00 25 SER A N 6
ATOM 11644 C CA . SER A 1 25 ? 23.285 29.070 17.009 1.00 0.00 25 SER A CA 6
ATOM 11645 C C . SER A 1 25 ? 23.486 29.852 15.690 1.00 0.00 25 SER A C 6
ATOM 11646 O O . SER A 1 25 ? 23.010 30.978 15.525 1.00 0.00 25 SER A O 6
ATOM 11654 N N . VAL A 1 26 ? 24.162 29.221 14.716 1.00 0.00 26 VAL A N 6
ATOM 11655 C CA . VAL A 1 26 ? 24.459 29.783 13.371 1.00 0.00 26 VAL A CA 6
ATOM 11656 C C . VAL A 1 26 ? 23.709 29.093 12.212 1.00 0.00 26 VAL A C 6
ATOM 11657 O O . VAL A 1 26 ? 24.034 29.318 11.044 1.00 0.00 26 VAL A O 6
ATOM 11670 N N . GLY A 1 27 ? 22.696 28.265 12.502 1.00 0.00 27 GLY A N 6
ATOM 11671 C CA . GLY A 1 27 ? 21.901 27.534 11.499 1.00 0.00 27 GLY A CA 6
ATOM 11672 C C . GLY A 1 27 ? 20.472 28.070 11.337 1.00 0.00 27 GLY A C 6
ATOM 11673 O O . GLY A 1 27 ? 19.816 28.423 12.321 1.00 0.00 27 GLY A O 6
ATOM 11677 N N . VAL A 1 28 ? 19.985 28.112 10.090 1.00 0.00 28 VAL A N 6
ATOM 11678 C CA . VAL A 1 28 ? 18.651 28.604 9.680 1.00 0.00 28 VAL A CA 6
ATOM 11679 C C . VAL A 1 28 ? 18.160 27.779 8.469 1.00 0.00 28 VAL A C 6
ATOM 11680 O O . VAL A 1 28 ? 18.951 27.558 7.547 1.00 0.00 28 VAL A O 6
ATOM 11693 N N . PRO A 1 29 ? 16.880 27.347 8.407 1.00 0.00 29 PRO A N 6
ATOM 11694 C CA . PRO A 1 29 ? 16.292 26.620 7.267 1.00 0.00 29 PRO A CA 6
ATOM 11695 C C . PRO A 1 29 ? 15.954 27.554 6.079 1.00 0.00 29 PRO A C 6
ATOM 11696 O O . PRO A 1 29 ? 14.825 27.581 5.580 1.00 0.00 29 PRO A O 6
ATOM 11707 N N . GLY A 1 30 ? 16.917 28.384 5.666 1.00 0.00 30 GLY A N 6
ATOM 11708 C CA . GLY A 1 30 ? 16.786 29.442 4.657 1.00 0.00 30 GLY A CA 6
ATOM 11709 C C . GLY A 1 30 ? 15.839 30.570 5.087 1.00 0.00 30 GLY A C 6
ATOM 11710 O O . GLY A 1 30 ? 16.281 31.579 5.638 1.00 0.00 30 GLY A O 6
ATOM 11714 N N . TYR A 1 31 ? 14.537 30.368 4.864 1.00 0.00 31 TYR A N 6
ATOM 11715 C CA . TYR A 1 31 ? 13.446 31.319 5.139 1.00 0.00 31 TYR A CA 6
ATOM 11716 C C . TYR A 1 31 ? 12.158 30.603 5.616 1.00 0.00 31 TYR A C 6
ATOM 11717 O O . TYR A 1 31 ? 11.051 31.113 5.431 1.00 0.00 31 TYR A O 6
ATOM 11735 N N . LEU A 1 32 ? 12.295 29.404 6.208 1.00 0.00 32 LEU A N 6
ATOM 11736 C CA . LEU A 1 32 ? 11.205 28.465 6.524 1.00 0.00 32 LEU A CA 6
ATOM 11737 C C . LEU A 1 32 ? 10.325 28.149 5.295 1.00 0.00 32 LEU A C 6
ATOM 11738 O O . LEU A 1 32 ? 9.148 28.515 5.234 1.00 0.00 32 LEU A O 6
ATOM 11754 N N . ARG A 1 33 ? 10.899 27.452 4.302 1.00 0.00 33 ARG A N 6
ATOM 11755 C CA . ARG A 1 33 ? 10.155 26.923 3.137 1.00 0.00 33 ARG A CA 6
ATOM 11756 C C . ARG A 1 33 ? 9.149 25.805 3.478 1.00 0.00 33 ARG A C 6
ATOM 11757 O O . ARG A 1 33 ? 8.183 25.610 2.745 1.00 0.00 33 ARG A O 6
ATOM 11778 N N . THR A 1 34 ? 9.359 25.082 4.583 1.00 0.00 34 THR A N 6
ATOM 11779 C CA . THR A 1 34 ? 8.570 23.911 5.029 1.00 0.00 34 THR A CA 6
ATOM 11780 C C . THR A 1 34 ? 7.038 24.105 5.032 1.00 0.00 34 THR A C 6
ATOM 11781 O O . THR A 1 34 ? 6.352 23.270 4.438 1.00 0.00 34 THR A O 6
ATOM 11792 N N . PRO A 1 35 ? 6.461 25.174 5.625 1.00 0.00 35 PRO A N 6
ATOM 11793 C CA . PRO A 1 35 ? 5.010 25.427 5.630 1.00 0.00 35 PRO A CA 6
ATOM 11794 C C . PRO A 1 35 ? 4.415 25.898 4.278 1.00 0.00 35 PRO A C 6
ATOM 11795 O O . PRO A 1 35 ? 3.332 26.489 4.254 1.00 0.00 35 PRO A O 6
ATOM 11806 N N . SER A 1 36 ? 5.084 25.656 3.142 1.00 0.00 36 SER A N 6
ATOM 11807 C CA . SER A 1 36 ? 4.649 26.074 1.800 1.00 0.00 36 SER A CA 6
ATOM 11808 C C . SER A 1 36 ? 4.980 25.010 0.739 1.00 0.00 36 SER A C 6
ATOM 11809 O O . SER A 1 36 ? 6.098 24.950 0.216 1.00 0.00 36 SER A O 6
ATOM 11817 N N . SER A 1 37 ? 3.992 24.162 0.423 1.00 0.00 37 SER A N 6
ATOM 11818 C CA . SER A 1 37 ? 4.119 23.021 -0.502 1.00 0.00 37 SER A CA 6
ATOM 11819 C C . SER A 1 37 ? 2.874 22.834 -1.381 1.00 0.00 37 SER A C 6
ATOM 11820 O O . SER A 1 37 ? 1.758 23.175 -0.977 1.00 0.00 37 SER A O 6
ATOM 11828 N N . THR A 1 38 ? 3.061 22.231 -2.563 1.00 0.00 38 THR A N 6
ATOM 11829 C CA . THR A 1 38 ? 1.997 21.963 -3.558 1.00 0.00 38 THR A CA 6
ATOM 11830 C C . THR A 1 38 ? 1.845 20.461 -3.824 1.00 0.00 38 THR A C 6
ATOM 11831 O O . THR A 1 38 ? 0.749 19.922 -3.666 1.00 0.00 38 THR A O 6
ATOM 11842 N N . ILE A 1 39 ? 2.941 19.772 -4.175 1.00 0.00 39 ILE A N 6
ATOM 11843 C CA . ILE A 1 39 ? 2.990 18.301 -4.300 1.00 0.00 39 ILE A CA 6
ATOM 11844 C C . ILE A 1 39 ? 4.408 17.733 -4.107 1.00 0.00 39 ILE A C 6
ATOM 11845 O O . ILE A 1 39 ? 4.574 16.716 -3.436 1.00 0.00 39 ILE A O 6
ATOM 11860 N N . LEU A 1 40 ? 5.442 18.413 -4.620 1.00 0.00 40 LEU A N 6
ATOM 11861 C CA . LEU A 1 40 ? 6.846 17.974 -4.527 1.00 0.00 40 LEU A CA 6
ATOM 11862 C C . LEU A 1 40 ? 7.832 19.134 -4.270 1.00 0.00 40 LEU A C 6
ATOM 11863 O O . LEU A 1 40 ? 9.027 18.999 -4.520 1.00 0.00 40 LEU A O 6
ATOM 11879 N N . ALA A 1 41 ? 7.346 20.270 -3.758 1.00 0.00 41 ALA A N 6
ATOM 11880 C CA . ALA A 1 41 ? 8.142 21.461 -3.429 1.00 0.00 41 ALA A CA 6
ATOM 11881 C C . ALA A 1 41 ? 9.395 21.207 -2.549 1.00 0.00 41 ALA A C 6
ATOM 11882 O O . ALA A 1 41 ? 10.450 21.764 -2.871 1.00 0.00 41 ALA A O 6
ATOM 11889 N N . PRO A 1 42 ? 9.357 20.366 -1.488 1.00 0.00 42 PRO A N 6
ATOM 11890 C CA . PRO A 1 42 ? 10.573 19.999 -0.753 1.00 0.00 42 PRO A CA 6
ATOM 11891 C C . PRO A 1 42 ? 11.501 19.068 -1.550 1.00 0.00 42 PRO A C 6
ATOM 11892 O O . PRO A 1 42 ? 12.707 19.070 -1.308 1.00 0.00 42 PRO A O 6
ATOM 11903 N N . SER A 1 43 ? 10.951 18.287 -2.491 1.00 0.00 43 SER A N 6
ATOM 11904 C CA . SER A 1 43 ? 11.500 17.092 -3.164 1.00 0.00 43 SER A CA 6
ATOM 11905 C C . SER A 1 43 ? 11.989 15.999 -2.206 1.00 0.00 43 SER A C 6
ATOM 11906 O O . SER A 1 43 ? 11.458 14.886 -2.212 1.00 0.00 43 SER A O 6
ATOM 11914 N N . ASN A 1 44 ? 12.904 16.344 -1.298 1.00 0.00 44 ASN A N 6
ATOM 11915 C CA . ASN A 1 44 ? 13.480 15.534 -0.222 1.00 0.00 44 ASN A CA 6
ATOM 11916 C C . ASN A 1 44 ? 12.479 15.109 0.892 1.00 0.00 44 ASN A C 6
ATOM 11917 O O . ASN A 1 44 ? 12.892 14.827 2.017 1.00 0.00 44 ASN A O 6
ATOM 11928 N N . ALA A 1 45 ? 11.174 15.050 0.591 1.00 0.00 45 ALA A N 6
ATOM 11929 C CA . ALA A 1 45 ? 10.133 14.531 1.483 1.00 0.00 45 ALA A CA 6
ATOM 11930 C C . ALA A 1 45 ? 9.122 13.632 0.747 1.00 0.00 45 ALA A C 6
ATOM 11931 O O . ALA A 1 45 ? 9.018 12.462 1.106 1.00 0.00 45 ALA A O 6
ATOM 11938 N N . GLN A 1 46 ? 8.423 14.094 -0.305 1.00 0.00 46 GLN A N 6
ATOM 11939 C CA . GLN A 1 46 ? 7.466 13.226 -1.020 1.00 0.00 46 GLN A CA 6
ATOM 11940 C C . GLN A 1 46 ? 8.154 12.191 -1.926 1.00 0.00 46 GLN A C 6
ATOM 11941 O O . GLN A 1 46 ? 7.807 11.011 -1.855 1.00 0.00 46 GLN A O 6
ATOM 11955 N N . ILE A 1 47 ? 9.148 12.577 -2.738 1.00 0.00 47 ILE A N 6
ATOM 11956 C CA . ILE A 1 47 ? 9.878 11.598 -3.573 1.00 0.00 47 ILE A CA 6
ATOM 11957 C C . ILE A 1 47 ? 10.662 10.604 -2.696 1.00 0.00 47 ILE A C 6
ATOM 11958 O O . ILE A 1 47 ? 10.835 9.440 -3.052 1.00 0.00 47 ILE A O 6
ATOM 11973 N N . ILE A 1 48 ? 11.069 11.050 -1.502 1.00 0.00 48 ILE A N 6
ATOM 11974 C CA . ILE A 1 48 ? 11.722 10.216 -0.487 1.00 0.00 48 ILE A CA 6
ATOM 11975 C C . ILE A 1 48 ? 10.705 9.394 0.314 1.00 0.00 48 ILE A C 6
ATOM 11976 O O . ILE A 1 48 ? 11.078 8.344 0.813 1.00 0.00 48 ILE A O 6
ATOM 11991 N N . SER A 1 49 ? 9.422 9.766 0.391 1.00 0.00 49 SER A N 6
ATOM 11992 C CA . SER A 1 49 ? 8.361 8.939 1.000 1.00 0.00 49 SER A CA 6
ATOM 11993 C C . SER A 1 49 ? 8.180 7.615 0.249 1.00 0.00 49 SER A C 6
ATOM 11994 O O . SER A 1 49 ? 8.101 6.551 0.864 1.00 0.00 49 SER A O 6
ATOM 12002 N N . LEU A 1 50 ? 8.229 7.663 -1.089 1.00 0.00 50 LEU A N 6
ATOM 12003 C CA . LEU A 1 50 ? 8.307 6.490 -1.970 1.00 0.00 50 LEU A CA 6
ATOM 12004 C C . LEU A 1 50 ? 9.555 5.612 -1.699 1.00 0.00 50 LEU A C 6
ATOM 12005 O O . LEU A 1 50 ? 9.514 4.396 -1.892 1.00 0.00 50 LEU A O 6
ATOM 12021 N N . GLY A 1 51 ? 10.635 6.195 -1.165 1.00 0.00 51 GLY A N 6
ATOM 12022 C CA . GLY A 1 51 ? 11.786 5.459 -0.631 1.00 0.00 51 GLY A CA 6
ATOM 12023 C C . GLY A 1 51 ? 11.527 4.915 0.779 1.00 0.00 51 GLY A C 6
ATOM 12024 O O . GLY A 1 51 ? 11.482 3.704 0.966 1.00 0.00 51 GLY A O 6
ATOM 12028 N N . LEU A 1 52 ? 11.283 5.793 1.757 1.00 0.00 52 LEU A N 6
ATOM 12029 C CA . LEU A 1 52 ? 11.049 5.514 3.182 1.00 0.00 52 LEU A CA 6
ATOM 12030 C C . LEU A 1 52 ? 10.014 4.412 3.414 1.00 0.00 52 LEU A C 6
ATOM 12031 O O . LEU A 1 52 ? 10.295 3.463 4.140 1.00 0.00 52 LEU A O 6
ATOM 12047 N N . GLN A 1 53 ? 8.850 4.491 2.762 1.00 0.00 53 GLN A N 6
ATOM 12048 C CA . GLN A 1 53 ? 7.791 3.482 2.854 1.00 0.00 53 GLN A CA 6
ATOM 12049 C C . GLN A 1 53 ? 8.263 2.076 2.450 1.00 0.00 53 GLN A C 6
ATOM 12050 O O . GLN A 1 53 ? 7.640 1.097 2.843 1.00 0.00 53 GLN A O 6
ATOM 12064 N N . THR A 1 54 ? 9.349 1.954 1.684 1.00 0.00 54 THR A N 6
ATOM 12065 C CA . THR A 1 54 ? 9.876 0.683 1.160 1.00 0.00 54 THR A CA 6
ATOM 12066 C C . THR A 1 54 ? 11.179 0.277 1.862 1.00 0.00 54 THR A C 6
ATOM 12067 O O . THR A 1 54 ? 11.334 -0.889 2.224 1.00 0.00 54 THR A O 6
ATOM 12078 N N . THR A 1 55 ? 12.050 1.238 2.195 1.00 0.00 55 THR A N 6
ATOM 12079 C CA . THR A 1 55 ? 13.245 1.045 3.041 1.00 0.00 55 THR A CA 6
ATOM 12080 C C . THR A 1 55 ? 12.867 0.585 4.449 1.00 0.00 55 THR A C 6
ATOM 12081 O O . THR A 1 55 ? 13.507 -0.310 5.000 1.00 0.00 55 THR A O 6
ATOM 12092 N N . LEU A 1 56 ? 11.807 1.166 5.024 1.00 0.00 56 LEU A N 6
ATOM 12093 C CA . LEU A 1 56 ? 11.296 0.818 6.350 1.00 0.00 56 LEU A CA 6
ATOM 12094 C C . LEU A 1 56 ? 10.207 -0.267 6.297 1.00 0.00 56 LEU A C 6
ATOM 12095 O O . LEU A 1 56 ? 9.841 -0.774 7.351 1.00 0.00 56 LEU A O 6
ATOM 12111 N N . ALA A 1 57 ? 9.709 -0.681 5.123 1.00 0.00 57 ALA A N 6
ATOM 12112 C CA . ALA A 1 57 ? 8.744 -1.781 5.020 1.00 0.00 57 ALA A CA 6
ATOM 12113 C C . ALA A 1 57 ? 9.160 -3.067 5.772 1.00 0.00 57 ALA A C 6
ATOM 12114 O O . ALA A 1 57 ? 8.361 -3.544 6.580 1.00 0.00 57 ALA A O 6
ATOM 12121 N N . PRO A 1 58 ? 10.385 -3.619 5.602 1.00 0.00 58 PRO A N 6
ATOM 12122 C CA . PRO A 1 58 ? 10.804 -4.802 6.357 1.00 0.00 58 PRO A CA 6
ATOM 12123 C C . PRO A 1 58 ? 10.923 -4.507 7.860 1.00 0.00 58 PRO A C 6
ATOM 12124 O O . PRO A 1 58 ? 10.491 -5.314 8.677 1.00 0.00 58 PRO A O 6
ATOM 12135 N N . VAL A 1 59 ? 11.448 -3.334 8.237 1.00 0.00 59 VAL A N 6
ATOM 12136 C CA . VAL A 1 59 ? 11.598 -2.888 9.635 1.00 0.00 59 VAL A CA 6
ATOM 12137 C C . VAL A 1 59 ? 10.243 -2.798 10.354 1.00 0.00 59 VAL A C 6
ATOM 12138 O O . VAL A 1 59 ? 10.081 -3.356 11.440 1.00 0.00 59 VAL A O 6
ATOM 12151 N N . LEU A 1 60 ? 9.256 -2.144 9.734 1.00 0.00 60 LEU A N 6
ATOM 12152 C CA . LEU A 1 60 ? 7.901 -1.957 10.266 1.00 0.00 60 LEU A CA 6
ATOM 12153 C C . LEU A 1 60 ? 7.099 -3.269 10.308 1.00 0.00 60 LEU A C 6
ATOM 12154 O O . LEU A 1 60 ? 6.353 -3.499 11.261 1.00 0.00 60 LEU A O 6
ATOM 12170 N N . SER A 1 61 ? 7.296 -4.161 9.334 1.00 0.00 61 SER A N 6
ATOM 12171 C CA . SER A 1 61 ? 6.737 -5.525 9.300 1.00 0.00 61 SER A CA 6
ATOM 12172 C C . SER A 1 61 ? 7.501 -6.525 10.199 1.00 0.00 61 SER A C 6
ATOM 12173 O O . SER A 1 61 ? 7.568 -7.717 9.897 1.00 0.00 61 SER A O 6
ATOM 12181 N N . SER A 1 62 ? 8.066 -6.055 11.320 1.00 0.00 62 SER A N 6
ATOM 12182 C CA . SER A 1 62 ? 8.787 -6.851 12.332 1.00 0.00 62 SER A CA 6
ATOM 12183 C C . SER A 1 62 ? 10.055 -7.545 11.800 1.00 0.00 62 SER A C 6
ATOM 12184 O O . SER A 1 62 ? 10.232 -8.759 11.950 1.00 0.00 62 SER A O 6
ATOM 12192 N N . SER A 1 63 ? 10.946 -6.752 11.195 1.00 0.00 63 SER A N 6
ATOM 12193 C CA . SER A 1 63 ? 12.227 -7.160 10.578 1.00 0.00 63 SER A CA 6
ATOM 12194 C C . SER A 1 63 ? 12.065 -8.074 9.345 1.00 0.00 63 SER A C 6
ATOM 12195 O O . SER A 1 63 ? 10.959 -8.453 8.962 1.00 0.00 63 SER A O 6
ATOM 12203 N N . GLY A 1 64 ? 13.181 -8.464 8.711 1.00 0.00 64 GLY A N 6
ATOM 12204 C CA . GLY A 1 64 ? 13.229 -9.369 7.543 1.00 0.00 64 GLY A CA 6
ATOM 12205 C C . GLY A 1 64 ? 12.894 -10.846 7.838 1.00 0.00 64 GLY A C 6
ATOM 12206 O O . GLY A 1 64 ? 13.441 -11.744 7.196 1.00 0.00 64 GLY A O 6
ATOM 12210 N N . LEU A 1 65 ? 12.049 -11.095 8.841 1.00 0.00 65 LEU A N 6
ATOM 12211 C CA . LEU A 1 65 ? 11.598 -12.406 9.321 1.00 0.00 65 LEU A CA 6
ATOM 12212 C C . LEU A 1 65 ? 10.314 -12.874 8.590 1.00 0.00 65 LEU A C 6
ATOM 12213 O O . LEU A 1 65 ? 9.825 -12.205 7.674 1.00 0.00 65 LEU A O 6
ATOM 12229 N N . SER A 1 66 ? 9.771 -14.027 9.004 1.00 0.00 66 SER A N 6
ATOM 12230 C CA . SER A 1 66 ? 8.523 -14.648 8.509 1.00 0.00 66 SER A CA 6
ATOM 12231 C C . SER A 1 66 ? 8.340 -14.578 6.974 1.00 0.00 66 SER A C 6
ATOM 12232 O O . SER A 1 66 ? 9.182 -15.091 6.233 1.00 0.00 66 SER A O 6
ATOM 12240 N N . SER A 1 67 ? 7.264 -13.944 6.495 1.00 0.00 67 SER A N 6
ATOM 12241 C CA . SER A 1 67 ? 6.995 -13.599 5.087 1.00 0.00 67 SER A CA 6
ATOM 12242 C C . SER A 1 67 ? 6.880 -12.069 4.915 1.00 0.00 67 SER A C 6
ATOM 12243 O O . SER A 1 67 ? 6.269 -11.556 3.974 1.00 0.00 67 SER A O 6
ATOM 12251 N N . ALA A 1 68 ? 7.466 -11.307 5.850 1.00 0.00 68 ALA A N 6
ATOM 12252 C CA . ALA A 1 68 ? 7.538 -9.845 5.809 1.00 0.00 68 ALA A CA 6
ATOM 12253 C C . ALA A 1 68 ? 8.276 -9.309 4.566 1.00 0.00 68 ALA A C 6
ATOM 12254 O O . ALA A 1 68 ? 8.021 -8.190 4.133 1.00 0.00 68 ALA A O 6
ATOM 12261 N N . SER A 1 69 ? 9.144 -10.122 3.961 1.00 0.00 69 SER A N 6
ATOM 12262 C CA . SER A 1 69 ? 9.761 -9.926 2.643 1.00 0.00 69 SER A CA 6
ATOM 12263 C C . SER A 1 69 ? 8.731 -9.710 1.526 1.00 0.00 69 SER A C 6
ATOM 12264 O O . SER A 1 69 ? 8.785 -8.700 0.819 1.00 0.00 69 SER A O 6
ATOM 12272 N N . ALA A 1 70 ? 7.749 -10.611 1.407 1.00 0.00 70 ALA A N 6
ATOM 12273 C CA . ALA A 1 70 ? 6.644 -10.486 0.460 1.00 0.00 70 ALA A CA 6
ATOM 12274 C C . ALA A 1 70 ? 5.802 -9.241 0.769 1.00 0.00 70 ALA A C 6
ATOM 12275 O O . ALA A 1 70 ? 5.552 -8.438 -0.128 1.00 0.00 70 ALA A O 6
ATOM 12282 N N . SER A 1 71 ? 5.439 -9.023 2.040 1.00 0.00 71 SER A N 6
ATOM 12283 C CA . SER A 1 71 ? 4.713 -7.820 2.481 1.00 0.00 71 SER A CA 6
ATOM 12284 C C . SER A 1 71 ? 5.454 -6.520 2.129 1.00 0.00 71 SER A C 6
ATOM 12285 O O . SER A 1 71 ? 4.842 -5.564 1.657 1.00 0.00 71 SER A O 6
ATOM 12293 N N . ALA A 1 72 ? 6.782 -6.489 2.271 1.00 0.00 72 ALA A N 6
ATOM 12294 C CA . ALA A 1 72 ? 7.611 -5.339 1.919 1.00 0.00 72 ALA A CA 6
ATOM 12295 C C . ALA A 1 72 ? 7.648 -5.064 0.406 1.00 0.00 72 ALA A C 6
ATOM 12296 O O . ALA A 1 72 ? 7.488 -3.913 -0.011 1.00 0.00 72 ALA A O 6
ATOM 12303 N N . ARG A 1 73 ? 7.786 -6.101 -0.432 1.00 0.00 73 ARG A N 6
ATOM 12304 C CA . ARG A 1 73 ? 7.721 -5.948 -1.897 1.00 0.00 73 ARG A CA 6
ATOM 12305 C C . ARG A 1 73 ? 6.316 -5.559 -2.381 1.00 0.00 73 ARG A C 6
ATOM 12306 O O . ARG A 1 73 ? 6.194 -4.729 -3.283 1.00 0.00 73 ARG A O 6
ATOM 12327 N N . VAL A 1 74 ? 5.275 -6.091 -1.737 1.00 0.00 74 VAL A N 6
ATOM 12328 C CA . VAL A 1 74 ? 3.856 -5.715 -1.902 1.00 0.00 74 VAL A CA 6
ATOM 12329 C C . VAL A 1 74 ? 3.581 -4.276 -1.447 1.00 0.00 74 VAL A C 6
ATOM 12330 O O . VAL A 1 74 ? 2.777 -3.589 -2.070 1.00 0.00 74 VAL A O 6
ATOM 12343 N N . SER A 1 75 ? 4.285 -3.761 -0.435 1.00 0.00 75 SER A N 6
ATOM 12344 C CA . SER A 1 75 ? 4.200 -2.346 -0.041 1.00 0.00 75 SER A CA 6
ATOM 12345 C C . SER A 1 75 ? 4.528 -1.423 -1.221 1.00 0.00 75 SER A C 6
ATOM 12346 O O . SER A 1 75 ? 3.823 -0.445 -1.470 1.00 0.00 75 SER A O 6
ATOM 12354 N N . SER A 1 76 ? 5.529 -1.792 -2.032 1.00 0.00 76 SER A N 6
ATOM 12355 C CA . SER A 1 76 ? 5.828 -1.139 -3.315 1.00 0.00 76 SER A CA 6
ATOM 12356 C C . SER A 1 76 ? 4.693 -1.264 -4.348 1.00 0.00 76 SER A C 6
ATOM 12357 O O . SER A 1 76 ? 4.379 -0.279 -5.010 1.00 0.00 76 SER A O 6
ATOM 12365 N N . LEU A 1 77 ? 4.043 -2.433 -4.486 1.00 0.00 77 LEU A N 6
ATOM 12366 C CA . LEU A 1 77 ? 2.912 -2.613 -5.422 1.00 0.00 77 LEU A CA 6
ATOM 12367 C C . LEU A 1 77 ? 1.725 -1.704 -5.067 1.00 0.00 77 LEU A C 6
ATOM 12368 O O . LEU A 1 77 ? 1.138 -1.082 -5.952 1.00 0.00 77 LEU A O 6
ATOM 12384 N N . ALA A 1 78 ? 1.393 -1.582 -3.778 1.00 0.00 78 ALA A N 6
ATOM 12385 C CA . ALA A 1 78 ? 0.377 -0.644 -3.300 1.00 0.00 78 ALA A CA 6
ATOM 12386 C C . ALA A 1 78 ? 0.788 0.814 -3.590 1.00 0.00 78 ALA A C 6
ATOM 12387 O O . ALA A 1 78 ? -0.012 1.617 -4.079 1.00 0.00 78 ALA A O 6
ATOM 12394 N N . GLN A 1 79 ? 2.069 1.134 -3.375 1.00 0.00 79 GLN A N 6
ATOM 12395 C CA . GLN A 1 79 ? 2.679 2.404 -3.770 1.00 0.00 79 GLN A CA 6
ATOM 12396 C C . GLN A 1 79 ? 2.575 2.701 -5.273 1.00 0.00 79 GLN A C 6
ATOM 12397 O O . GLN A 1 79 ? 2.439 3.871 -5.613 1.00 0.00 79 GLN A O 6
ATOM 12411 N N . SER A 1 80 ? 2.612 1.713 -6.174 1.00 0.00 80 SER A N 6
ATOM 12412 C CA . SER A 1 80 ? 2.500 1.969 -7.621 1.00 0.00 80 SER A CA 6
ATOM 12413 C C . SER A 1 80 ? 1.220 2.739 -7.959 1.00 0.00 80 SER A C 6
ATOM 12414 O O . SER A 1 80 ? 1.277 3.749 -8.662 1.00 0.00 80 SER A O 6
ATOM 12422 N N . LEU A 1 81 ? 0.079 2.329 -7.388 1.00 0.00 81 LEU A N 6
ATOM 12423 C CA . LEU A 1 81 ? -1.200 3.021 -7.571 1.00 0.00 81 LEU A CA 6
ATOM 12424 C C . LEU A 1 81 ? -1.283 4.308 -6.727 1.00 0.00 81 LEU A C 6
ATOM 12425 O O . LEU A 1 81 ? -1.669 5.352 -7.249 1.00 0.00 81 LEU A O 6
ATOM 12441 N N . ALA A 1 82 ? -0.862 4.286 -5.457 1.00 0.00 82 ALA A N 6
ATOM 12442 C CA . ALA A 1 82 ? -0.891 5.477 -4.596 1.00 0.00 82 ALA A CA 6
ATOM 12443 C C . ALA A 1 82 ? -0.022 6.637 -5.136 1.00 0.00 82 ALA A C 6
ATOM 12444 O O . ALA A 1 82 ? -0.446 7.794 -5.139 1.00 0.00 82 ALA A O 6
ATOM 12451 N N . SER A 1 83 ? 1.168 6.329 -5.659 1.00 0.00 83 SER A N 6
ATOM 12452 C CA . SER A 1 83 ? 2.062 7.269 -6.347 1.00 0.00 83 SER A CA 6
ATOM 12453 C C . SER A 1 83 ? 1.462 7.766 -7.665 1.00 0.00 83 SER A C 6
ATOM 12454 O O . SER A 1 83 ? 1.542 8.958 -7.964 1.00 0.00 83 SER A O 6
ATOM 12462 N N . ALA A 1 84 ? 0.786 6.893 -8.426 1.00 0.00 84 ALA A N 6
ATOM 12463 C CA . ALA A 1 84 ? 0.076 7.290 -9.640 1.00 0.00 84 ALA A CA 6
ATOM 12464 C C . ALA A 1 84 ? -1.045 8.304 -9.375 1.00 0.00 84 ALA A C 6
ATOM 12465 O O . ALA A 1 84 ? -1.156 9.286 -10.111 1.00 0.00 84 ALA A O 6
ATOM 12472 N N . LEU A 1 85 ? -1.825 8.106 -8.305 1.00 0.00 85 LEU A N 6
ATOM 12473 C CA . LEU A 1 85 ? -2.834 9.060 -7.834 1.00 0.00 85 LEU A CA 6
ATOM 12474 C C . LEU A 1 85 ? -2.204 10.373 -7.335 1.00 0.00 85 LEU A C 6
ATOM 12475 O O . LEU A 1 85 ? -2.746 11.450 -7.595 1.00 0.00 85 LEU A O 6
ATOM 12491 N N . SER A 1 86 ? -1.061 10.294 -6.643 1.00 0.00 86 SER A N 6
ATOM 12492 C CA . SER A 1 86 ? -0.357 11.450 -6.074 1.00 0.00 86 SER A CA 6
ATOM 12493 C C . SER A 1 86 ? 0.277 12.350 -7.148 1.00 0.00 86 SER A C 6
ATOM 12494 O O . SER A 1 86 ? -0.061 13.533 -7.236 1.00 0.00 86 SER A O 6
ATOM 12502 N N . THR A 1 87 ? 1.157 11.799 -7.997 1.00 0.00 87 THR A N 6
ATOM 12503 C CA . THR A 1 87 ? 1.812 12.501 -9.120 1.00 0.00 87 THR A CA 6
ATOM 12504 C C . THR A 1 87 ? 2.483 11.525 -10.106 1.00 0.00 87 THR A C 6
ATOM 12505 O O . THR A 1 87 ? 3.709 11.409 -10.185 1.00 0.00 87 THR A O 6
ATOM 12516 N N . SER A 1 88 ? 1.676 10.789 -10.884 1.00 0.00 88 SER A N 6
ATOM 12517 C CA . SER A 1 88 ? 2.186 10.122 -12.098 1.00 0.00 88 SER A CA 6
ATOM 12518 C C . SER A 1 88 ? 1.147 9.967 -13.214 1.00 0.00 88 SER A C 6
ATOM 12519 O O . SER A 1 88 ? 1.344 10.510 -14.303 1.00 0.00 88 SER A O 6
ATOM 12527 N N . ARG A 1 89 ? 0.048 9.230 -12.967 1.00 0.00 89 ARG A N 6
ATOM 12528 C CA . ARG A 1 89 ? -0.942 8.724 -13.958 1.00 0.00 89 ARG A CA 6
ATOM 12529 C C . ARG A 1 89 ? -0.376 8.078 -15.248 1.00 0.00 89 ARG A C 6
ATOM 12530 O O . ARG A 1 89 ? -1.135 7.790 -16.176 1.00 0.00 89 ARG A O 6
ATOM 12551 N N . GLY A 1 90 ? 0.933 7.841 -15.315 1.00 0.00 90 GLY A N 6
ATOM 12552 C CA . GLY A 1 90 ? 1.675 7.444 -16.516 1.00 0.00 90 GLY A CA 6
ATOM 12553 C C . GLY A 1 90 ? 2.971 6.698 -16.184 1.00 0.00 90 GLY A C 6
ATOM 12554 O O . GLY A 1 90 ? 3.976 6.878 -16.875 1.00 0.00 90 GLY A O 6
ATOM 12558 N N . THR A 1 91 ? 2.938 5.901 -15.107 1.00 0.00 91 THR A N 6
ATOM 12559 C CA . THR A 1 91 ? 3.974 4.933 -14.686 1.00 0.00 91 THR A CA 6
ATOM 12560 C C . THR A 1 91 ? 5.420 5.470 -14.655 1.00 0.00 91 THR A C 6
ATOM 12561 O O . THR A 1 91 ? 6.371 4.744 -14.955 1.00 0.00 91 THR A O 6
ATOM 12572 N N . LEU A 1 92 ? 5.583 6.740 -14.251 1.00 0.00 92 LEU A N 6
ATOM 12573 C CA . LEU A 1 92 ? 6.821 7.538 -14.224 1.00 0.00 92 LEU A CA 6
ATOM 12574 C C . LEU A 1 92 ? 7.784 7.232 -15.393 1.00 0.00 92 LEU A C 6
ATOM 12575 O O . LEU A 1 92 ? 7.529 7.665 -16.520 1.00 0.00 92 LEU A O 6
ATOM 12591 N N . SER A 1 93 ? 8.862 6.483 -15.141 1.00 0.00 93 SER A N 6
ATOM 12592 C CA . SER A 1 93 ? 9.811 5.977 -16.141 1.00 0.00 93 SER A CA 6
ATOM 12593 C C . SER A 1 93 ? 10.323 4.610 -15.691 1.00 0.00 93 SER A C 6
ATOM 12594 O O . SER A 1 93 ? 10.894 4.490 -14.605 1.00 0.00 93 SER A O 6
ATOM 12602 N N . LEU A 1 94 ? 10.140 3.575 -16.514 1.00 0.00 94 LEU A N 6
ATOM 12603 C CA . LEU A 1 94 ? 10.533 2.200 -16.179 1.00 0.00 94 LEU A CA 6
ATOM 12604 C C . LEU A 1 94 ? 12.047 2.091 -15.921 1.00 0.00 94 LEU A C 6
ATOM 12605 O O . LEU A 1 94 ? 12.459 1.534 -14.906 1.00 0.00 94 LEU A O 6
ATOM 12621 N N . SER A 1 95 ? 12.879 2.706 -16.767 1.00 0.00 95 SER A N 6
ATOM 12622 C CA . SER A 1 95 ? 14.347 2.737 -16.612 1.00 0.00 95 SER A CA 6
ATOM 12623 C C . SER A 1 95 ? 14.814 3.428 -15.318 1.00 0.00 95 SER A C 6
ATOM 12624 O O . SER A 1 95 ? 15.775 2.982 -14.684 1.00 0.00 95 SER A O 6
ATOM 12632 N N . THR A 1 96 ? 14.109 4.477 -14.878 1.00 0.00 96 THR A N 6
ATOM 12633 C CA . THR A 1 96 ? 14.302 5.088 -13.548 1.00 0.00 96 THR A CA 6
ATOM 12634 C C . THR A 1 96 ? 13.912 4.114 -12.440 1.00 0.00 96 THR A C 6
ATOM 12635 O O . THR A 1 96 ? 14.641 3.970 -11.457 1.00 0.00 96 THR A O 6
ATOM 12646 N N . PHE A 1 97 ? 12.797 3.395 -12.602 1.00 0.00 97 PHE A N 6
ATOM 12647 C CA . PHE A 1 97 ? 12.353 2.404 -11.626 1.00 0.00 97 PHE A CA 6
ATOM 12648 C C . PHE A 1 97 ? 13.389 1.279 -11.455 1.00 0.00 97 PHE A C 6
ATOM 12649 O O . PHE A 1 97 ? 13.677 0.919 -10.320 1.00 0.00 97 PHE A O 6
ATOM 12666 N N . LEU A 1 98 ? 14.040 0.792 -12.526 1.00 0.00 98 LEU A N 6
ATOM 12667 C CA . LEU A 1 98 ? 15.119 -0.218 -12.449 1.00 0.00 98 LEU A CA 6
ATOM 12668 C C . LEU A 1 98 ? 16.259 0.174 -11.489 1.00 0.00 98 LEU A C 6
ATOM 12669 O O . LEU A 1 98 ? 16.767 -0.674 -10.751 1.00 0.00 98 LEU A O 6
ATOM 12685 N N . ASN A 1 99 ? 16.641 1.456 -11.468 1.00 0.00 99 ASN A N 6
ATOM 12686 C CA . ASN A 1 99 ? 17.669 1.976 -10.557 1.00 0.00 99 ASN A CA 6
ATOM 12687 C C . ASN A 1 99 ? 17.208 1.901 -9.089 1.00 0.00 99 ASN A C 6
ATOM 12688 O O . ASN A 1 99 ? 17.997 1.555 -8.207 1.00 0.00 99 ASN A O 6
ATOM 12699 N N . LEU A 1 100 ? 15.924 2.174 -8.827 1.00 0.00 100 LEU A N 6
ATOM 12700 C CA . LEU A 1 100 ? 15.308 2.023 -7.506 1.00 0.00 100 LEU A CA 6
ATOM 12701 C C . LEU A 1 100 ? 15.157 0.545 -7.112 1.00 0.00 100 LEU A C 6
ATOM 12702 O O . LEU A 1 100 ? 15.494 0.172 -5.994 1.00 0.00 100 LEU A O 6
ATOM 12718 N N . LEU A 1 101 ? 14.677 -0.306 -8.023 1.00 0.00 101 LEU A N 6
ATOM 12719 C CA . LEU A 1 101 ? 14.411 -1.736 -7.819 1.00 0.00 101 LEU A CA 6
ATOM 12720 C C . LEU A 1 101 ? 15.660 -2.542 -7.441 1.00 0.00 101 LEU A C 6
ATOM 12721 O O . LEU A 1 101 ? 15.567 -3.418 -6.580 1.00 0.00 101 LEU A O 6
ATOM 12737 N N . SER A 1 102 ? 16.823 -2.193 -8.001 1.00 0.00 102 SER A N 6
ATOM 12738 C CA . SER A 1 102 ? 18.134 -2.706 -7.568 1.00 0.00 102 SER A CA 6
ATOM 12739 C C . SER A 1 102 ? 18.431 -2.413 -6.082 1.00 0.00 102 SER A C 6
ATOM 12740 O O . SER A 1 102 ? 19.168 -3.154 -5.426 1.00 0.00 102 SER A O 6
ATOM 12748 N N . SER A 1 103 ? 17.815 -1.363 -5.520 1.00 0.00 103 SER A N 6
ATOM 12749 C CA . SER A 1 103 ? 17.853 -1.027 -4.093 1.00 0.00 103 SER A CA 6
ATOM 12750 C C . SER A 1 103 ? 16.673 -1.617 -3.303 1.00 0.00 103 SER A C 6
ATOM 12751 O O . SER A 1 103 ? 16.878 -2.049 -2.175 1.00 0.00 103 SER A O 6
ATOM 12759 N N . ILE A 1 104 ? 15.463 -1.744 -3.870 1.00 0.00 104 ILE A N 6
ATOM 12760 C CA . ILE A 1 104 ? 14.305 -2.357 -3.179 1.00 0.00 104 ILE A CA 6
ATOM 12761 C C . ILE A 1 104 ? 14.615 -3.790 -2.707 1.00 0.00 104 ILE A C 6
ATOM 12762 O O . ILE A 1 104 ? 14.339 -4.149 -1.561 1.00 0.00 104 ILE A O 6
ATOM 12777 N N . SER A 1 105 ? 15.264 -4.600 -3.550 1.00 0.00 105 SER A N 6
ATOM 12778 C CA . SER A 1 105 ? 15.744 -5.944 -3.183 1.00 0.00 105 SER A CA 6
ATOM 12779 C C . SER A 1 105 ? 16.973 -5.947 -2.258 1.00 0.00 105 SER A C 6
ATOM 12780 O O . SER A 1 105 ? 17.285 -6.981 -1.666 1.00 0.00 105 SER A O 6
ATOM 12788 N N . SER A 1 106 ? 17.645 -4.799 -2.098 1.00 0.00 106 SER A N 6
ATOM 12789 C CA . SER A 1 106 ? 18.774 -4.567 -1.180 1.00 0.00 106 SER A CA 6
ATOM 12790 C C . SER A 1 106 ? 18.328 -4.008 0.193 1.00 0.00 106 SER A C 6
ATOM 12791 O O . SER A 1 106 ? 19.041 -4.105 1.194 1.00 0.00 106 SER A O 6
ATOM 12799 N N . GLU A 1 107 ? 17.123 -3.433 0.265 1.00 0.00 107 GLU A N 6
ATOM 12800 C CA . GLU A 1 107 ? 16.501 -2.888 1.481 1.00 0.00 107 GLU A CA 6
ATOM 12801 C C . GLU A 1 107 ? 15.895 -3.992 2.363 1.00 0.00 107 GLU A C 6
ATOM 12802 O O . GLU A 1 107 ? 16.086 -3.981 3.581 1.00 0.00 107 GLU A O 6
ATOM 12814 N N . ILE A 1 108 ? 15.202 -4.970 1.761 1.00 0.00 108 ILE A N 6
ATOM 12815 C CA . ILE A 1 108 ? 14.666 -6.154 2.462 1.00 0.00 108 ILE A CA 6
ATOM 12816 C C . ILE A 1 108 ? 15.766 -7.069 3.026 1.00 0.00 108 ILE A C 6
ATOM 12817 O O . ILE A 1 108 ? 15.644 -7.545 4.158 1.00 0.00 108 ILE A O 6
ATOM 12832 N N . ARG A 1 109 ? 16.858 -7.262 2.275 1.00 0.00 109 ARG A N 6
ATOM 12833 C CA . ARG A 1 109 ? 18.073 -8.014 2.649 1.00 0.00 109 ARG A CA 6
ATOM 12834 C C . ARG A 1 109 ? 19.285 -7.452 1.904 1.00 0.00 109 ARG A C 6
ATOM 12835 O O . ARG A 1 109 ? 19.142 -7.014 0.770 1.00 0.00 109 ARG A O 6
ATOM 12856 N N . ALA A 1 110 ? 20.480 -7.510 2.500 1.00 0.00 110 ALA A N 6
ATOM 12857 C CA . ALA A 1 110 ? 21.707 -6.899 1.957 1.00 0.00 110 ALA A CA 6
ATOM 12858 C C . ALA A 1 110 ? 22.134 -7.384 0.547 1.00 0.00 110 ALA A C 6
ATOM 12859 O O . ALA A 1 110 ? 22.905 -6.704 -0.135 1.00 0.00 110 ALA A O 6
ATOM 12866 N N . SER A 1 111 ? 21.627 -8.537 0.097 1.00 0.00 111 SER A N 6
ATOM 12867 C CA . SER A 1 111 ? 21.684 -9.007 -1.294 1.00 0.00 111 SER A CA 6
ATOM 12868 C C . SER A 1 111 ? 20.496 -9.935 -1.591 1.00 0.00 111 SER A C 6
ATOM 12869 O O . SER A 1 111 ? 19.749 -10.325 -0.690 1.00 0.00 111 SER A O 6
ATOM 12877 N N . THR A 1 112 ? 20.339 -10.330 -2.855 1.00 0.00 112 THR A N 6
ATOM 12878 C CA . THR A 1 112 ? 19.187 -11.076 -3.382 1.00 0.00 112 THR A CA 6
ATOM 12879 C C . THR A 1 112 ? 19.589 -12.471 -3.879 1.00 0.00 112 THR A C 6
ATOM 12880 O O . THR A 1 112 ? 19.403 -12.839 -5.039 1.00 0.00 112 THR A O 6
ATOM 12891 N N . SER A 1 113 ? 20.151 -13.261 -2.957 1.00 0.00 113 SER A N 6
ATOM 12892 C CA . SER A 1 113 ? 20.545 -14.664 -3.184 1.00 0.00 113 SER A CA 6
ATOM 12893 C C . SER A 1 113 ? 19.867 -15.634 -2.207 1.00 0.00 113 SER A C 6
ATOM 12894 O O . SER A 1 113 ? 19.408 -16.695 -2.632 1.00 0.00 113 SER A O 6
ATOM 12902 N N . LEU A 1 114 ? 19.712 -15.271 -0.923 1.00 0.00 114 LEU A N 6
ATOM 12903 C CA . LEU A 1 114 ? 18.930 -16.066 0.040 1.00 0.00 114 LEU A CA 6
ATOM 12904 C C . LEU A 1 114 ? 17.415 -16.073 -0.240 1.00 0.00 114 LEU A C 6
ATOM 12905 O O . LEU A 1 114 ? 16.710 -16.959 0.242 1.00 0.00 114 LEU A O 6
ATOM 12921 N N . ASP A 1 115 ? 16.912 -15.113 -1.026 1.00 0.00 115 ASP A N 6
ATOM 12922 C CA . ASP A 1 115 ? 15.496 -15.026 -1.410 1.00 0.00 115 ASP A CA 6
ATOM 12923 C C . ASP A 1 115 ? 14.986 -16.277 -2.149 1.00 0.00 115 ASP A C 6
ATOM 12924 O O . ASP A 1 115 ? 13.779 -16.480 -2.211 1.00 0.00 115 ASP A O 6
ATOM 12933 N N . GLY A 1 116 ? 15.860 -17.151 -2.666 1.00 0.00 116 GLY A N 6
ATOM 12934 C CA . GLY A 1 116 ? 15.497 -18.405 -3.339 1.00 0.00 116 GLY A CA 6
ATOM 12935 C C . GLY A 1 116 ? 14.531 -19.314 -2.558 1.00 0.00 116 GLY A C 6
ATOM 12936 O O . GLY A 1 116 ? 13.743 -20.034 -3.172 1.00 0.00 116 GLY A O 6
ATOM 12940 N N . THR A 1 117 ? 14.537 -19.253 -1.220 1.00 0.00 117 THR A N 6
ATOM 12941 C CA . THR A 1 117 ? 13.603 -19.991 -0.342 1.00 0.00 117 THR A CA 6
ATOM 12942 C C . THR A 1 117 ? 12.144 -19.540 -0.470 1.00 0.00 117 THR A C 6
ATOM 12943 O O . THR A 1 117 ? 11.229 -20.340 -0.258 1.00 0.00 117 THR A O 6
ATOM 12954 N N . GLN A 1 118 ? 11.918 -18.280 -0.847 1.00 0.00 118 GLN A N 6
ATOM 12955 C CA . GLN A 1 118 ? 10.603 -17.640 -0.972 1.00 0.00 118 GLN A CA 6
ATOM 12956 C C . GLN A 1 118 ? 10.331 -17.113 -2.388 1.00 0.00 118 GLN A C 6
ATOM 12957 O O . GLN A 1 118 ? 9.190 -16.810 -2.714 1.00 0.00 118 GLN A O 6
ATOM 12971 N N . ALA A 1 119 ? 11.328 -17.111 -3.275 1.00 0.00 119 ALA A N 6
ATOM 12972 C CA . ALA A 1 119 ? 11.204 -16.780 -4.691 1.00 0.00 119 ALA A CA 6
ATOM 12973 C C . ALA A 1 119 ? 10.117 -17.608 -5.402 1.00 0.00 119 ALA A C 6
ATOM 12974 O O . ALA A 1 119 ? 9.351 -17.062 -6.190 1.00 0.00 119 ALA A O 6
ATOM 12981 N N . THR A 1 120 ? 9.985 -18.902 -5.087 1.00 0.00 120 THR A N 6
ATOM 12982 C CA . THR A 1 120 ? 8.936 -19.770 -5.656 1.00 0.00 120 THR A CA 6
ATOM 12983 C C . THR A 1 120 ? 7.519 -19.304 -5.301 1.00 0.00 120 THR A C 6
ATOM 12984 O O . THR A 1 120 ? 6.633 -19.362 -6.157 1.00 0.00 120 THR A O 6
ATOM 12995 N N . VAL A 1 121 ? 7.281 -18.794 -4.082 1.00 0.00 121 VAL A N 6
ATOM 12996 C CA . VAL A 1 121 ? 5.977 -18.197 -3.731 1.00 0.00 121 VAL A CA 6
ATOM 12997 C C . VAL A 1 121 ? 5.869 -16.756 -4.228 1.00 0.00 121 VAL A C 6
ATOM 12998 O O . VAL A 1 121 ? 4.831 -16.368 -4.747 1.00 0.00 121 VAL A O 6
ATOM 13011 N N . GLU A 1 122 ? 6.944 -15.968 -4.181 1.00 0.00 122 GLU A N 6
ATOM 13012 C CA . GLU A 1 122 ? 6.959 -14.599 -4.706 1.00 0.00 122 GLU A CA 6
ATOM 13013 C C . GLU A 1 122 ? 6.709 -14.526 -6.223 1.00 0.00 122 GLU A C 6
ATOM 13014 O O . GLU A 1 122 ? 6.154 -13.532 -6.680 1.00 0.00 122 GLU A O 6
ATOM 13026 N N . VAL A 1 123 ? 7.042 -15.561 -7.010 1.00 0.00 123 VAL A N 6
ATOM 13027 C CA . VAL A 1 123 ? 6.798 -15.576 -8.469 1.00 0.00 123 VAL A CA 6
ATOM 13028 C C . VAL A 1 123 ? 5.321 -15.809 -8.822 1.00 0.00 123 VAL A C 6
ATOM 13029 O O . VAL A 1 123 ? 4.838 -15.295 -9.833 1.00 0.00 123 VAL A O 6
ATOM 13042 N N . LEU A 1 124 ? 4.570 -16.531 -7.976 1.00 0.00 124 LEU A N 6
ATOM 13043 C CA . LEU A 1 124 ? 3.117 -16.711 -8.136 1.00 0.00 124 LEU A CA 6
ATOM 13044 C C . LEU A 1 124 ? 2.336 -15.575 -7.453 1.00 0.00 124 LEU A C 6
ATOM 13045 O O . LEU A 1 124 ? 1.312 -15.124 -7.970 1.00 0.00 124 LEU A O 6
ATOM 13061 N N . LEU A 1 125 ? 2.866 -15.034 -6.349 1.00 0.00 125 LEU A N 6
ATOM 13062 C CA . LEU A 1 125 ? 2.418 -13.766 -5.775 1.00 0.00 125 LEU A CA 6
ATOM 13063 C C . LEU A 1 125 ? 2.670 -12.591 -6.734 1.00 0.00 125 LEU A C 6
ATOM 13064 O O . LEU A 1 125 ? 1.884 -11.659 -6.714 1.00 0.00 125 LEU A O 6
ATOM 13080 N N . GLU A 1 126 ? 3.677 -12.634 -7.620 1.00 0.00 126 GLU A N 6
ATOM 13081 C CA . GLU A 1 126 ? 3.835 -11.692 -8.746 1.00 0.00 126 GLU A CA 6
ATOM 13082 C C . GLU A 1 126 ? 2.643 -11.760 -9.718 1.00 0.00 126 GLU A C 6
ATOM 13083 O O . GLU A 1 126 ? 2.125 -10.725 -10.145 1.00 0.00 126 GLU A O 6
ATOM 13095 N N . ALA A 1 127 ? 2.206 -12.970 -10.085 1.00 0.00 127 ALA A N 6
ATOM 13096 C CA . ALA A 1 127 ? 1.109 -13.150 -11.034 1.00 0.00 127 ALA A CA 6
ATOM 13097 C C . ALA A 1 127 ? -0.209 -12.592 -10.465 1.00 0.00 127 ALA A C 6
ATOM 13098 O O . ALA A 1 127 ? -0.990 -11.968 -11.186 1.00 0.00 127 ALA A O 6
ATOM 13105 N N . LEU A 1 128 ? -0.411 -12.739 -9.150 1.00 0.00 128 LEU A N 6
ATOM 13106 C CA . LEU A 1 128 ? -1.439 -12.027 -8.391 1.00 0.00 128 LEU A CA 6
ATOM 13107 C C . LEU A 1 128 ? -1.147 -10.517 -8.265 1.00 0.00 128 LEU A C 6
ATOM 13108 O O . LEU A 1 128 ? -2.070 -9.726 -8.409 1.00 0.00 128 LEU A O 6
ATOM 13124 N N . ALA A 1 129 ? 0.099 -10.088 -8.045 1.00 0.00 129 ALA A N 6
ATOM 13125 C CA . ALA A 1 129 ? 0.485 -8.688 -7.831 1.00 0.00 129 ALA A CA 6
ATOM 13126 C C . ALA A 1 129 ? 0.126 -7.764 -8.999 1.00 0.00 129 ALA A C 6
ATOM 13127 O O . ALA A 1 129 ? -0.278 -6.630 -8.760 1.00 0.00 129 ALA A O 6
ATOM 13134 N N . ALA A 1 130 ? 0.218 -8.230 -10.248 1.00 0.00 130 ALA A N 6
ATOM 13135 C CA . ALA A 1 130 ? -0.252 -7.466 -11.407 1.00 0.00 130 ALA A CA 6
ATOM 13136 C C . ALA A 1 130 ? -1.761 -7.140 -11.315 1.00 0.00 130 ALA A C 6
ATOM 13137 O O . ALA A 1 130 ? -2.180 -6.017 -11.596 1.00 0.00 130 ALA A O 6
ATOM 13144 N N . LEU A 1 131 ? -2.576 -8.095 -10.856 1.00 0.00 131 LEU A N 6
ATOM 13145 C CA . LEU A 1 131 ? -4.010 -7.900 -10.613 1.00 0.00 131 LEU A CA 6
ATOM 13146 C C . LEU A 1 131 ? -4.258 -7.094 -9.324 1.00 0.00 131 LEU A C 6
ATOM 13147 O O . LEU A 1 131 ? -5.141 -6.240 -9.290 1.00 0.00 131 LEU A O 6
ATOM 13163 N N . LEU A 1 132 ? -3.453 -7.306 -8.278 1.00 0.00 132 LEU A N 6
ATOM 13164 C CA . LEU A 1 132 ? -3.520 -6.565 -7.016 1.00 0.00 132 LEU A CA 6
ATOM 13165 C C . LEU A 1 132 ? -3.168 -5.075 -7.205 1.00 0.00 132 LEU A C 6
ATOM 13166 O O . LEU A 1 132 ? -3.796 -4.224 -6.579 1.00 0.00 132 LEU A O 6
ATOM 13182 N N . GLN A 1 133 ? -2.242 -4.733 -8.113 1.00 0.00 133 GLN A N 6
ATOM 13183 C CA . GLN A 1 133 ? -1.913 -3.341 -8.461 1.00 0.00 133 GLN A CA 6
ATOM 13184 C C . GLN A 1 133 ? -3.145 -2.583 -8.967 1.00 0.00 133 GLN A C 6
ATOM 13185 O O . GLN A 1 133 ? -3.433 -1.497 -8.467 1.00 0.00 133 GLN A O 6
ATOM 13199 N N . VAL A 1 134 ? -3.908 -3.155 -9.909 1.00 0.00 134 VAL A N 6
ATOM 13200 C CA . VAL A 1 134 ? -5.162 -2.528 -10.358 1.00 0.00 134 VAL A CA 6
ATOM 13201 C C . VAL A 1 134 ? -6.237 -2.581 -9.267 1.00 0.00 134 VAL A C 6
ATOM 13202 O O . VAL A 1 134 ? -6.846 -1.558 -8.982 1.00 0.00 134 VAL A O 6
ATOM 13215 N N . ILE A 1 135 ? -6.411 -3.697 -8.553 1.00 0.00 135 ILE A N 6
ATOM 13216 C CA . ILE A 1 135 ? -7.358 -3.807 -7.422 1.00 0.00 135 ILE A CA 6
ATOM 13217 C C . ILE A 1 135 ? -7.103 -2.771 -6.303 1.00 0.00 135 ILE A C 6
ATOM 13218 O O . ILE A 1 135 ? -8.042 -2.370 -5.614 1.00 0.00 135 ILE A O 6
ATOM 13233 N N . ASN A 1 136 ? -5.873 -2.263 -6.162 1.00 0.00 136 ASN A N 6
ATOM 13234 C CA . ASN A 1 136 ? -5.523 -1.186 -5.231 1.00 0.00 136 ASN A CA 6
ATOM 13235 C C . ASN A 1 136 ? -6.178 0.185 -5.553 1.00 0.00 136 ASN A C 6
ATOM 13236 O O . ASN A 1 136 ? -6.270 1.030 -4.660 1.00 0.00 136 ASN A O 6
ATOM 13247 N N . GLY A 1 137 ? -6.654 0.425 -6.788 1.00 0.00 137 GLY A N 6
ATOM 13248 C CA . GLY A 1 137 ? -7.319 1.694 -7.155 1.00 0.00 137 GLY A CA 6
ATOM 13249 C C . GLY A 1 137 ? -7.686 1.933 -8.635 1.00 0.00 137 GLY A C 6
ATOM 13250 O O . GLY A 1 137 ? -8.428 2.875 -8.913 1.00 0.00 137 GLY A O 6
ATOM 13254 N N . ALA A 1 138 ? -7.205 1.103 -9.570 1.00 0.00 138 ALA A N 6
ATOM 13255 C CA . ALA A 1 138 ? -7.561 1.032 -11.000 1.00 0.00 138 ALA A CA 6
ATOM 13256 C C . ALA A 1 138 ? -7.850 2.381 -11.704 1.00 0.00 138 ALA A C 6
ATOM 13257 O O . ALA A 1 138 ? -8.947 2.600 -12.226 1.00 0.00 138 ALA A O 6
ATOM 13264 N N . GLN A 1 139 ? -6.873 3.300 -11.722 1.00 0.00 139 GLN A N 6
ATOM 13265 C CA . GLN A 1 139 ? -7.061 4.647 -12.288 1.00 0.00 139 GLN A CA 6
ATOM 13266 C C . GLN A 1 139 ? -7.435 4.668 -13.787 1.00 0.00 139 GLN A C 6
ATOM 13267 O O . GLN A 1 139 ? -8.198 5.544 -14.193 1.00 0.00 139 GLN A O 6
ATOM 13281 N N . ILE A 1 140 ? -6.939 3.696 -14.576 1.00 0.00 140 ILE A N 6
ATOM 13282 C CA . ILE A 1 140 ? -7.343 3.369 -15.967 1.00 0.00 140 ILE A CA 6
ATOM 13283 C C . ILE A 1 140 ? -6.582 2.130 -16.492 1.00 0.00 140 ILE A C 6
ATOM 13284 O O . ILE A 1 140 ? -7.217 1.163 -16.915 1.00 0.00 140 ILE A O 6
ATOM 13299 N N . THR A 1 141 ? -5.240 2.118 -16.411 1.00 0.00 141 THR A N 6
ATOM 13300 C CA . THR A 1 141 ? -4.361 0.989 -16.819 1.00 0.00 141 THR A CA 6
ATOM 13301 C C . THR A 1 141 ? -2.934 1.098 -16.228 1.00 0.00 141 THR A C 6
ATOM 13302 O O . THR A 1 141 ? -1.933 0.728 -16.842 1.00 0.00 141 THR A O 6
ATOM 13313 N N . ASP A 1 142 ? -2.801 1.663 -15.020 1.00 0.00 142 ASP A N 6
ATOM 13314 C CA . ASP A 1 142 ? -1.505 1.876 -14.345 1.00 0.00 142 ASP A CA 6
ATOM 13315 C C . ASP A 1 142 ? -0.941 0.560 -13.752 1.00 0.00 142 ASP A C 6
ATOM 13316 O O . ASP A 1 142 ? -1.065 0.278 -12.558 1.00 0.00 142 ASP A O 6
ATOM 13325 N N . VAL A 1 143 ? -0.397 -0.294 -14.629 1.00 0.00 143 VAL A N 6
ATOM 13326 C CA . VAL A 1 143 ? 0.055 -1.671 -14.330 1.00 0.00 143 VAL A CA 6
ATOM 13327 C C . VAL A 1 143 ? 1.280 -2.078 -15.179 1.00 0.00 143 VAL A C 6
ATOM 13328 O O . VAL A 1 143 ? 1.440 -3.223 -15.599 1.00 0.00 143 VAL A O 6
ATOM 13341 N N . ASN A 1 144 ? 2.170 -1.121 -15.470 1.00 0.00 144 ASN A N 6
ATOM 13342 C CA . ASN A 1 144 ? 3.431 -1.348 -16.196 1.00 0.00 144 ASN A CA 6
ATOM 13343 C C . ASN A 1 144 ? 4.485 -2.068 -15.317 1.00 0.00 144 ASN A C 6
ATOM 13344 O O . ASN A 1 144 ? 5.489 -1.486 -14.901 1.00 0.00 144 ASN A O 6
ATOM 13355 N N . VAL A 1 145 ? 4.231 -3.345 -15.016 1.00 0.00 145 VAL A N 6
ATOM 13356 C CA . VAL A 1 145 ? 5.041 -4.233 -14.155 1.00 0.00 145 VAL A CA 6
ATOM 13357 C C . VAL A 1 145 ? 5.398 -5.532 -14.910 1.00 0.00 145 VAL A C 6
ATOM 13358 O O . VAL A 1 145 ? 5.311 -6.647 -14.399 1.00 0.00 145 VAL A O 6
ATOM 13371 N N . SER A 1 146 ? 5.772 -5.377 -16.185 1.00 0.00 146 SER A N 6
ATOM 13372 C CA . SER A 1 146 ? 5.978 -6.463 -17.157 1.00 0.00 146 SER A CA 6
ATOM 13373 C C . SER A 1 146 ? 7.233 -6.217 -18.006 1.00 0.00 146 SER A C 6
ATOM 13374 O O . SER A 1 146 ? 7.171 -5.780 -19.159 1.00 0.00 146 SER A O 6
ATOM 13382 N N . SER A 1 147 ? 8.400 -6.432 -17.391 1.00 0.00 147 SER A N 6
ATOM 13383 C CA . SER A 1 147 ? 9.723 -6.235 -18.006 1.00 0.00 147 SER A CA 6
ATOM 13384 C C . SER A 1 147 ? 10.809 -7.016 -17.245 1.00 0.00 147 SER A C 6
ATOM 13385 O O . SER A 1 147 ? 10.987 -8.212 -17.482 1.00 0.00 147 SER A O 6
ATOM 13393 N N . VAL A 1 148 ? 11.509 -6.361 -16.312 1.00 0.00 148 VAL A N 6
ATOM 13394 C CA . VAL A 1 148 ? 12.570 -6.913 -15.451 1.00 0.00 148 VAL A CA 6
ATOM 13395 C C . VAL A 1 148 ? 12.758 -6.074 -14.155 1.00 0.00 148 VAL A C 6
ATOM 13396 O O . VAL A 1 148 ? 13.880 -5.678 -13.852 1.00 0.00 148 VAL A O 6
ATOM 13409 N N . PRO A 1 149 ? 11.690 -5.741 -13.383 1.00 0.00 149 PRO A N 6
ATOM 13410 C CA . PRO A 1 149 ? 11.777 -4.835 -12.223 1.00 0.00 149 PRO A CA 6
ATOM 13411 C C . PRO A 1 149 ? 12.643 -5.358 -11.049 1.00 0.00 149 PRO A C 6
ATOM 13412 O O . PRO A 1 149 ? 13.834 -5.060 -10.990 1.00 0.00 149 PRO A O 6
ATOM 13423 N N . SER A 1 150 ? 12.079 -6.129 -10.104 1.00 0.00 150 SER A N 6
ATOM 13424 C CA . SER A 1 150 ? 12.845 -6.796 -9.018 1.00 0.00 150 SER A CA 6
ATOM 13425 C C . SER A 1 150 ? 12.190 -8.090 -8.530 1.00 0.00 150 SER A C 6
ATOM 13426 O O . SER A 1 150 ? 12.859 -9.114 -8.440 1.00 0.00 150 SER A O 6
ATOM 13434 N N . VAL A 1 151 ? 10.855 -8.123 -8.392 1.00 0.00 151 VAL A N 6
ATOM 13435 C CA . VAL A 1 151 ? 10.099 -9.395 -8.308 1.00 0.00 151 VAL A CA 6
ATOM 13436 C C . VAL A 1 151 ? 10.211 -10.226 -9.612 1.00 0.00 151 VAL A C 6
ATOM 13437 O O . VAL A 1 151 ? 9.771 -11.366 -9.670 1.00 0.00 151 VAL A O 6
ATOM 13450 N N . ASN A 1 152 ? 10.870 -9.675 -10.646 1.00 0.00 152 ASN A N 6
ATOM 13451 C CA . ASN A 1 152 ? 11.470 -10.418 -11.760 1.00 0.00 152 ASN A CA 6
ATOM 13452 C C . ASN A 1 152 ? 12.997 -10.518 -11.582 1.00 0.00 152 ASN A C 6
ATOM 13453 O O . ASN A 1 152 ? 13.499 -11.606 -11.330 1.00 0.00 152 ASN A O 6
ATOM 13464 N N . ALA A 1 153 ? 13.740 -9.405 -11.692 1.00 0.00 153 ALA A N 6
ATOM 13465 C CA . ALA A 1 153 ? 15.207 -9.418 -11.764 1.00 0.00 153 ALA A CA 6
ATOM 13466 C C . ALA A 1 153 ? 15.879 -10.055 -10.536 1.00 0.00 153 ALA A C 6
ATOM 13467 O O . ALA A 1 153 ? 16.578 -11.064 -10.646 1.00 0.00 153 ALA A O 6
ATOM 13474 N N . ALA A 1 154 ? 15.634 -9.475 -9.360 1.00 0.00 154 ALA A N 6
ATOM 13475 C CA . ALA A 1 154 ? 16.180 -9.921 -8.088 1.00 0.00 154 ALA A CA 6
ATOM 13476 C C . ALA A 1 154 ? 15.653 -11.311 -7.695 1.00 0.00 154 ALA A C 6
ATOM 13477 O O . ALA A 1 154 ? 16.427 -12.153 -7.239 1.00 0.00 154 ALA A O 6
ATOM 13484 N N . LEU A 1 155 ? 14.368 -11.587 -7.947 1.00 0.00 155 LEU A N 6
ATOM 13485 C CA . LEU A 1 155 ? 13.761 -12.902 -7.733 1.00 0.00 155 LEU A CA 6
ATOM 13486 C C . LEU A 1 155 ? 14.439 -13.993 -8.571 1.00 0.00 155 LEU A C 6
ATOM 13487 O O . LEU A 1 155 ? 14.828 -15.021 -8.023 1.00 0.00 155 LEU A O 6
ATOM 13503 N N . VAL A 1 156 ? 14.628 -13.775 -9.877 1.00 0.00 156 VAL A N 6
ATOM 13504 C CA . VAL A 1 156 ? 15.353 -14.706 -10.759 1.00 0.00 156 VAL A CA 6
ATOM 13505 C C . VAL A 1 156 ? 16.793 -14.882 -10.280 1.00 0.00 156 VAL A C 6
ATOM 13506 O O . VAL A 1 156 ? 17.226 -16.021 -10.122 1.00 0.00 156 VAL A O 6
ATOM 13519 N N . SER A 1 157 ? 17.504 -13.797 -9.951 1.00 0.00 157 SER A N 6
ATOM 13520 C CA . SER A 1 157 ? 18.844 -13.856 -9.343 1.00 0.00 157 SER A CA 6
ATOM 13521 C C . SER A 1 157 ? 18.890 -14.662 -8.035 1.00 0.00 157 SER A C 6
ATOM 13522 O O . SER A 1 157 ? 19.907 -15.291 -7.747 1.00 0.00 157 SER A O 6
ATOM 13530 N N . ALA A 1 158 ? 17.797 -14.701 -7.267 1.00 0.00 158 ALA A N 6
ATOM 13531 C CA . ALA A 1 158 ? 17.701 -15.463 -6.026 1.00 0.00 158 ALA A CA 6
ATOM 13532 C C . ALA A 1 158 ? 17.347 -16.945 -6.244 1.00 0.00 158 ALA A C 6
ATOM 13533 O O . ALA A 1 158 ? 17.937 -17.820 -5.611 1.00 0.00 158 ALA A O 6
ATOM 13540 N N . LEU A 1 159 ? 16.402 -17.241 -7.145 1.00 0.00 159 LEU A N 6
ATOM 13541 C CA . LEU A 1 159 ? 15.973 -18.607 -7.473 1.00 0.00 159 LEU A CA 6
ATOM 13542 C C . LEU A 1 159 ? 17.073 -19.365 -8.251 1.00 0.00 159 LEU A C 6
ATOM 13543 O O . LEU A 1 159 ? 17.325 -20.539 -7.980 1.00 0.00 159 LEU A O 6
ATOM 13559 N N . VAL A 1 160 ? 17.783 -18.683 -9.161 1.00 0.00 160 VAL A N 6
ATOM 13560 C CA . VAL A 1 160 ? 18.932 -19.235 -9.911 1.00 0.00 160 VAL A CA 6
ATOM 13561 C C . VAL A 1 160 ? 20.243 -19.256 -9.094 1.00 0.00 160 VAL A C 6
ATOM 13562 O O . VAL A 1 160 ? 21.138 -20.047 -9.401 1.00 0.00 160 VAL A O 6
ATOM 13575 N N . ALA A 1 161 ? 20.327 -18.428 -8.040 1.00 0.00 161 ALA A N 6
ATOM 13576 C CA . ALA A 1 161 ? 21.489 -18.182 -7.165 1.00 0.00 161 ALA A CA 6
ATOM 13577 C C . ALA A 1 161 ? 22.862 -18.178 -7.891 1.00 0.00 161 ALA A C 6
ATOM 13578 O O . ALA A 1 161 ? 23.753 -18.996 -7.556 1.00 0.00 161 ALA A O 6
ATOM 13585 N N . SER A 1 1 ? 29.632 6.372 24.771 1.00 0.00 1 SER A N 7
ATOM 13586 C CA . SER A 1 1 ? 30.757 5.698 25.469 1.00 0.00 1 SER A CA 7
ATOM 13587 C C . SER A 1 1 ? 30.246 4.516 26.302 1.00 0.00 1 SER A C 7
ATOM 13588 O O . SER A 1 1 ? 29.046 4.237 26.313 1.00 0.00 1 SER A O 7
ATOM 13595 N N . GLY A 1 2 ? 31.129 3.798 27.001 1.00 0.00 2 GLY A N 7
ATOM 13596 C CA . GLY A 1 2 ? 30.769 2.652 27.844 1.00 0.00 2 GLY A CA 7
ATOM 13597 C C . GLY A 1 2 ? 30.312 3.060 29.250 1.00 0.00 2 GLY A C 7
ATOM 13598 O O . GLY A 1 2 ? 31.030 3.763 29.963 1.00 0.00 2 GLY A O 7
ATOM 13602 N N . ASN A 1 3 ? 29.144 2.566 29.679 1.00 0.00 3 ASN A N 7
ATOM 13603 C CA . ASN A 1 3 ? 28.720 2.561 31.092 1.00 0.00 3 ASN A CA 7
ATOM 13604 C C . ASN A 1 3 ? 29.489 1.528 31.948 1.00 0.00 3 ASN A C 7
ATOM 13605 O O . ASN A 1 3 ? 29.399 1.552 33.180 1.00 0.00 3 ASN A O 7
ATOM 13616 N N . TYR A 1 4 ? 30.244 0.621 31.313 1.00 0.00 4 TYR A N 7
ATOM 13617 C CA . TYR A 1 4 ? 31.146 -0.326 31.978 1.00 0.00 4 TYR A CA 7
ATOM 13618 C C . TYR A 1 4 ? 32.152 0.389 32.903 1.00 0.00 4 TYR A C 7
ATOM 13619 O O . TYR A 1 4 ? 32.424 1.581 32.742 1.00 0.00 4 TYR A O 7
ATOM 13637 N N . LEU A 1 5 ? 32.684 -0.333 33.896 1.00 0.00 5 LEU A N 7
ATOM 13638 C CA . LEU A 1 5 ? 33.531 0.165 34.999 1.00 0.00 5 LEU A CA 7
ATOM 13639 C C . LEU A 1 5 ? 32.781 1.078 36.001 1.00 0.00 5 LEU A C 7
ATOM 13640 O O . LEU A 1 5 ? 33.058 1.015 37.197 1.00 0.00 5 LEU A O 7
ATOM 13656 N N . GLY A 1 6 ? 31.762 1.828 35.562 1.00 0.00 6 GLY A N 7
ATOM 13657 C CA . GLY A 1 6 ? 30.821 2.574 36.416 1.00 0.00 6 GLY A CA 7
ATOM 13658 C C . GLY A 1 6 ? 29.744 1.714 37.095 1.00 0.00 6 GLY A C 7
ATOM 13659 O O . GLY A 1 6 ? 29.134 2.151 38.073 1.00 0.00 6 GLY A O 7
ATOM 13663 N N . VAL A 1 7 ? 29.535 0.479 36.620 1.00 0.00 7 VAL A N 7
ATOM 13664 C CA . VAL A 1 7 ? 28.700 -0.555 37.272 1.00 0.00 7 VAL A CA 7
ATOM 13665 C C . VAL A 1 7 ? 29.236 -0.992 38.654 1.00 0.00 7 VAL A C 7
ATOM 13666 O O . VAL A 1 7 ? 28.495 -1.563 39.457 1.00 0.00 7 VAL A O 7
ATOM 13679 N N . SER A 1 8 ? 30.492 -0.654 38.963 1.00 0.00 8 SER A N 7
ATOM 13680 C CA . SER A 1 8 ? 31.154 -0.855 40.262 1.00 0.00 8 SER A CA 7
ATOM 13681 C C . SER A 1 8 ? 31.656 0.486 40.820 1.00 0.00 8 SER A C 7
ATOM 13682 O O . SER A 1 8 ? 31.888 1.439 40.072 1.00 0.00 8 SER A O 7
ATOM 13690 N N . GLN A 1 9 ? 31.817 0.587 42.143 1.00 0.00 9 GLN A N 7
ATOM 13691 C CA . GLN A 1 9 ? 32.184 1.827 42.846 1.00 0.00 9 GLN A CA 7
ATOM 13692 C C . GLN A 1 9 ? 33.682 2.177 42.686 1.00 0.00 9 GLN A C 7
ATOM 13693 O O . GLN A 1 9 ? 34.478 2.011 43.614 1.00 0.00 9 GLN A O 7
ATOM 13707 N N . ASN A 1 10 ? 34.072 2.631 41.489 1.00 0.00 10 ASN A N 7
ATOM 13708 C CA . ASN A 1 10 ? 35.471 2.857 41.090 1.00 0.00 10 ASN A CA 7
ATOM 13709 C C . ASN A 1 10 ? 35.661 4.103 40.184 1.00 0.00 10 ASN A C 7
ATOM 13710 O O . ASN A 1 10 ? 36.537 4.127 39.318 1.00 0.00 10 ASN A O 7
ATOM 13721 N N . PHE A 1 11 ? 34.824 5.137 40.368 1.00 0.00 11 PHE A N 7
ATOM 13722 C CA . PHE A 1 11 ? 34.850 6.420 39.632 1.00 0.00 11 PHE A CA 7
ATOM 13723 C C . PHE A 1 11 ? 34.887 6.252 38.090 1.00 0.00 11 PHE A C 7
ATOM 13724 O O . PHE A 1 11 ? 35.753 6.792 37.398 1.00 0.00 11 PHE A O 7
ATOM 13741 N N . GLY A 1 12 ? 33.959 5.454 37.542 1.00 0.00 12 GLY A N 7
ATOM 13742 C CA . GLY A 1 12 ? 33.875 5.163 36.101 1.00 0.00 12 GLY A CA 7
ATOM 13743 C C . GLY A 1 12 ? 32.937 6.116 35.345 1.00 0.00 12 GLY A C 7
ATOM 13744 O O . GLY A 1 12 ? 33.373 7.132 34.798 1.00 0.00 12 GLY A O 7
ATOM 13748 N N . ARG A 1 13 ? 31.635 5.796 35.340 1.00 0.00 13 ARG A N 7
ATOM 13749 C CA . ARG A 1 13 ? 30.540 6.547 34.692 1.00 0.00 13 ARG A CA 7
ATOM 13750 C C . ARG A 1 13 ? 29.242 6.394 35.496 1.00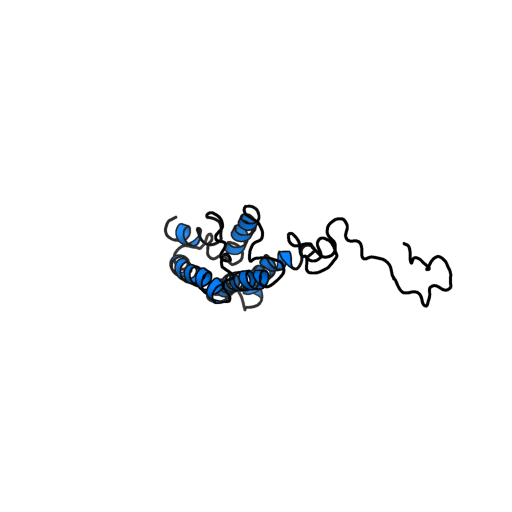 0.00 13 ARG A C 7
ATOM 13751 O O . ARG A 1 13 ? 28.481 5.446 35.297 1.00 0.00 13 ARG A O 7
ATOM 13772 N N . ILE A 1 14 ? 29.008 7.316 36.434 1.00 0.00 14 ILE A N 7
ATOM 13773 C CA . ILE A 1 14 ? 27.717 7.450 37.141 1.00 0.00 14 ILE A CA 7
ATOM 13774 C C . ILE A 1 14 ? 26.653 8.082 36.221 1.00 0.00 14 ILE A C 7
ATOM 13775 O O . ILE A 1 14 ? 25.478 7.712 36.281 1.00 0.00 14 ILE A O 7
ATOM 13790 N N . ALA A 1 15 ? 27.058 8.994 35.328 1.00 0.00 15 ALA A N 7
ATOM 13791 C CA . ALA A 1 15 ? 26.203 9.561 34.282 1.00 0.00 15 ALA A CA 7
ATOM 13792 C C . ALA A 1 15 ? 25.730 8.475 33.280 1.00 0.00 15 ALA A C 7
ATOM 13793 O O . ALA A 1 15 ? 26.554 7.661 32.852 1.00 0.00 15 ALA A O 7
ATOM 13800 N N . PRO A 1 16 ? 24.443 8.459 32.869 1.00 0.00 16 PRO A N 7
ATOM 13801 C CA . PRO A 1 16 ? 23.852 7.427 32.008 1.00 0.00 16 PRO A CA 7
ATOM 13802 C C . PRO A 1 16 ? 24.234 7.597 30.522 1.00 0.00 16 PRO A C 7
ATOM 13803 O O . PRO A 1 16 ? 23.399 7.918 29.675 1.00 0.00 16 PRO A O 7
ATOM 13814 N N . VAL A 1 17 ? 25.511 7.384 30.185 1.00 0.00 17 VAL A N 7
ATOM 13815 C CA . VAL A 1 17 ? 26.096 7.588 28.836 1.00 0.00 17 VAL A CA 7
ATOM 13816 C C . VAL A 1 17 ? 25.691 6.519 27.785 1.00 0.00 17 VAL A C 7
ATOM 13817 O O . VAL A 1 17 ? 26.359 6.338 26.767 1.00 0.00 17 VAL A O 7
ATOM 13830 N N . THR A 1 18 ? 24.595 5.787 28.014 1.00 0.00 18 THR A N 7
ATOM 13831 C CA . THR A 1 18 ? 24.032 4.791 27.078 1.00 0.00 18 THR A CA 7
ATOM 13832 C C . THR A 1 18 ? 23.403 5.440 25.831 1.00 0.00 18 THR A C 7
ATOM 13833 O O . THR A 1 18 ? 22.866 6.552 25.897 1.00 0.00 18 THR A O 7
ATOM 13844 N N . GLY A 1 19 ? 23.447 4.736 24.692 1.00 0.00 19 GLY A N 7
ATOM 13845 C CA . GLY A 1 19 ? 22.938 5.204 23.393 1.00 0.00 19 GLY A CA 7
ATOM 13846 C C . GLY A 1 19 ? 23.668 6.433 22.819 1.00 0.00 19 GLY A C 7
ATOM 13847 O O . GLY A 1 19 ? 24.700 6.866 23.341 1.00 0.00 19 GLY A O 7
ATOM 13851 N N . GLY A 1 20 ? 23.135 6.988 21.723 1.00 0.00 20 GLY A N 7
ATOM 13852 C CA . GLY A 1 20 ? 23.610 8.248 21.119 1.00 0.00 20 GLY A CA 7
ATOM 13853 C C . GLY A 1 20 ? 23.940 8.157 19.623 1.00 0.00 20 GLY A C 7
ATOM 13854 O O . GLY A 1 20 ? 25.052 8.508 19.222 1.00 0.00 20 GLY A O 7
ATOM 13858 N N . THR A 1 21 ? 22.999 7.682 18.799 1.00 0.00 21 THR A N 7
ATOM 13859 C CA . THR A 1 21 ? 23.219 7.338 17.371 1.00 0.00 21 THR A CA 7
ATOM 13860 C C . THR A 1 21 ? 22.228 8.076 16.444 1.00 0.00 21 THR A C 7
ATOM 13861 O O . THR A 1 21 ? 21.791 7.551 15.417 1.00 0.00 21 THR A O 7
ATOM 13872 N N . ALA A 1 22 ? 21.835 9.301 16.818 1.00 0.00 22 ALA A N 7
ATOM 13873 C CA . ALA A 1 22 ? 20.878 10.146 16.087 1.00 0.00 22 ALA A CA 7
ATOM 13874 C C . ALA A 1 22 ? 21.200 11.653 16.232 1.00 0.00 22 ALA A C 7
ATOM 13875 O O . ALA A 1 22 ? 20.561 12.382 16.995 1.00 0.00 22 ALA A O 7
ATOM 13882 N N . GLY A 1 23 ? 22.205 12.127 15.489 1.00 0.00 23 GLY A N 7
ATOM 13883 C CA . GLY A 1 23 ? 22.651 13.531 15.457 1.00 0.00 23 GLY A CA 7
ATOM 13884 C C . GLY A 1 23 ? 21.776 14.443 14.584 1.00 0.00 23 GLY A C 7
ATOM 13885 O O . GLY A 1 23 ? 22.287 15.085 13.663 1.00 0.00 23 GLY A O 7
ATOM 13889 N N . ILE A 1 24 ? 20.456 14.445 14.814 1.00 0.00 24 ILE A N 7
ATOM 13890 C CA . ILE A 1 24 ? 19.461 15.240 14.069 1.00 0.00 24 ILE A CA 7
ATOM 13891 C C . ILE A 1 24 ? 19.681 16.762 14.220 1.00 0.00 24 ILE A C 7
ATOM 13892 O O . ILE A 1 24 ? 19.233 17.389 15.183 1.00 0.00 24 ILE A O 7
ATOM 13907 N N . SER A 1 25 ? 20.377 17.355 13.243 1.00 0.00 25 SER A N 7
ATOM 13908 C CA . SER A 1 25 ? 20.949 18.715 13.278 1.00 0.00 25 SER A CA 7
ATOM 13909 C C . SER A 1 25 ? 22.004 18.920 14.388 1.00 0.00 25 SER A C 7
ATOM 13910 O O . SER A 1 25 ? 22.178 18.097 15.292 1.00 0.00 25 SER A O 7
ATOM 13918 N N . VAL A 1 26 ? 22.745 20.031 14.303 1.00 0.00 26 VAL A N 7
ATOM 13919 C CA . VAL A 1 26 ? 23.931 20.348 15.133 1.00 0.00 26 VAL A CA 7
ATOM 13920 C C . VAL A 1 26 ? 23.960 21.821 15.589 1.00 0.00 26 VAL A C 7
ATOM 13921 O O . VAL A 1 26 ? 25.023 22.389 15.854 1.00 0.00 26 VAL A O 7
ATOM 13934 N N . GLY A 1 27 ? 22.783 22.449 15.679 1.00 0.00 27 GLY A N 7
ATOM 13935 C CA . GLY A 1 27 ? 22.591 23.847 16.080 1.00 0.00 27 GLY A CA 7
ATOM 13936 C C . GLY A 1 27 ? 22.299 24.736 14.870 1.00 0.00 27 GLY A C 7
ATOM 13937 O O . GLY A 1 27 ? 23.191 24.958 14.048 1.00 0.00 27 GLY A O 7
ATOM 13941 N N . VAL A 1 28 ? 21.057 25.236 14.780 1.00 0.00 28 VAL A N 7
ATOM 13942 C CA . VAL A 1 28 ? 20.435 25.921 13.622 1.00 0.00 28 VAL A CA 7
ATOM 13943 C C . VAL A 1 28 ? 20.300 25.007 12.377 1.00 0.00 28 VAL A C 7
ATOM 13944 O O . VAL A 1 28 ? 21.293 24.427 11.924 1.00 0.00 28 VAL A O 7
ATOM 13957 N N . PRO A 1 29 ? 19.088 24.854 11.795 1.00 0.00 29 PRO A N 7
ATOM 13958 C CA . PRO A 1 29 ? 18.867 24.050 10.584 1.00 0.00 29 PRO A CA 7
ATOM 13959 C C . PRO A 1 29 ? 19.535 24.659 9.336 1.00 0.00 29 PRO A C 7
ATOM 13960 O O . PRO A 1 29 ? 19.980 25.809 9.344 1.00 0.00 29 PRO A O 7
ATOM 13971 N N . GLY A 1 30 ? 19.586 23.894 8.237 1.00 0.00 30 GLY A N 7
ATOM 13972 C CA . GLY A 1 30 ? 20.313 24.233 6.998 1.00 0.00 30 GLY A CA 7
ATOM 13973 C C . GLY A 1 30 ? 19.963 25.582 6.339 1.00 0.00 30 GLY A C 7
ATOM 13974 O O . GLY A 1 30 ? 20.774 26.128 5.588 1.00 0.00 30 GLY A O 7
ATOM 13978 N N . TYR A 1 31 ? 18.781 26.131 6.632 1.00 0.00 31 TYR A N 7
ATOM 13979 C CA . TYR A 1 31 ? 18.333 27.470 6.218 1.00 0.00 31 TYR A CA 7
ATOM 13980 C C . TYR A 1 31 ? 17.358 28.076 7.245 1.00 0.00 31 TYR A C 7
ATOM 13981 O O . TYR A 1 31 ? 17.602 29.171 7.754 1.00 0.00 31 TYR A O 7
ATOM 13999 N N . LEU A 1 32 ? 16.278 27.350 7.574 1.00 0.00 32 LEU A N 7
ATOM 14000 C CA . LEU A 1 32 ? 15.240 27.756 8.543 1.00 0.00 32 LEU A CA 7
ATOM 14001 C C . LEU A 1 32 ? 14.314 26.588 8.941 1.00 0.00 32 LEU A C 7
ATOM 14002 O O . LEU A 1 32 ? 13.965 26.456 10.114 1.00 0.00 32 LEU A O 7
ATOM 14018 N N . ARG A 1 33 ? 13.979 25.710 7.980 1.00 0.00 33 ARG A N 7
ATOM 14019 C CA . ARG A 1 33 ? 13.389 24.366 8.185 1.00 0.00 33 ARG A CA 7
ATOM 14020 C C . ARG A 1 33 ? 13.533 23.496 6.925 1.00 0.00 33 ARG A C 7
ATOM 14021 O O . ARG A 1 33 ? 14.112 22.412 6.985 1.00 0.00 33 ARG A O 7
ATOM 14042 N N . THR A 1 34 ? 13.035 24.003 5.794 1.00 0.00 34 THR A N 7
ATOM 14043 C CA . THR A 1 34 ? 12.819 23.258 4.539 1.00 0.00 34 THR A CA 7
ATOM 14044 C C . THR A 1 34 ? 13.169 24.153 3.339 1.00 0.00 34 THR A C 7
ATOM 14045 O O . THR A 1 34 ? 12.297 24.878 2.852 1.00 0.00 34 THR A O 7
ATOM 14056 N N . PRO A 1 35 ? 14.433 24.163 2.863 1.00 0.00 35 PRO A N 7
ATOM 14057 C CA . PRO A 1 35 ? 14.908 24.994 1.742 1.00 0.00 35 PRO A CA 7
ATOM 14058 C C . PRO A 1 35 ? 14.410 24.506 0.358 1.00 0.00 35 PRO A C 7
ATOM 14059 O O . PRO A 1 35 ? 15.195 24.256 -0.561 1.00 0.00 35 PRO A O 7
ATOM 14070 N N . SER A 1 36 ? 13.092 24.332 0.211 1.00 0.00 36 SER A N 7
ATOM 14071 C CA . SER A 1 36 ? 12.415 23.925 -1.035 1.00 0.00 36 SER A CA 7
ATOM 14072 C C . SER A 1 36 ? 10.926 24.321 -1.074 1.00 0.00 36 SER A C 7
ATOM 14073 O O . SER A 1 36 ? 10.424 24.727 -2.124 1.00 0.00 36 SER A O 7
ATOM 14081 N N . SER A 1 37 ? 10.231 24.272 0.072 1.00 0.00 37 SER A N 7
ATOM 14082 C CA . SER A 1 37 ? 8.797 24.599 0.223 1.00 0.00 37 SER A CA 7
ATOM 14083 C C . SER A 1 37 ? 7.851 23.773 -0.677 1.00 0.00 37 SER A C 7
ATOM 14084 O O . SER A 1 37 ? 6.900 24.303 -1.259 1.00 0.00 37 SER A O 7
ATOM 14092 N N . THR A 1 38 ? 8.097 22.458 -0.772 1.00 0.00 38 THR A N 7
ATOM 14093 C CA . THR A 1 38 ? 7.370 21.513 -1.650 1.00 0.00 38 THR A CA 7
ATOM 14094 C C . THR A 1 38 ? 6.970 20.249 -0.876 1.00 0.00 38 THR A C 7
ATOM 14095 O O . THR A 1 38 ? 7.549 19.189 -1.084 1.00 0.00 38 THR A O 7
ATOM 14106 N N . ILE A 1 39 ? 6.012 20.362 0.054 1.00 0.00 39 ILE A N 7
ATOM 14107 C CA . ILE A 1 39 ? 5.315 19.261 0.771 1.00 0.00 39 ILE A CA 7
ATOM 14108 C C . ILE A 1 39 ? 6.190 18.031 1.153 1.00 0.00 39 ILE A C 7
ATOM 14109 O O . ILE A 1 39 ? 5.841 16.875 0.904 1.00 0.00 39 ILE A O 7
ATOM 14124 N N . LEU A 1 40 ? 7.355 18.278 1.772 1.00 0.00 40 LEU A N 7
ATOM 14125 C CA . LEU A 1 40 ? 8.386 17.276 2.122 1.00 0.00 40 LEU A CA 7
ATOM 14126 C C . LEU A 1 40 ? 8.884 16.436 0.916 1.00 0.00 40 LEU A C 7
ATOM 14127 O O . LEU A 1 40 ? 9.036 15.215 0.989 1.00 0.00 40 LEU A O 7
ATOM 14143 N N . ALA A 1 41 ? 9.153 17.105 -0.208 1.00 0.00 41 ALA A N 7
ATOM 14144 C CA . ALA A 1 41 ? 9.666 16.526 -1.454 1.00 0.00 41 ALA A CA 7
ATOM 14145 C C . ALA A 1 41 ? 10.768 17.392 -2.128 1.00 0.00 41 ALA A C 7
ATOM 14146 O O . ALA A 1 41 ? 10.619 17.791 -3.287 1.00 0.00 41 ALA A O 7
ATOM 14153 N N . PRO A 1 42 ? 11.904 17.681 -1.451 1.00 0.00 42 PRO A N 7
ATOM 14154 C CA . PRO A 1 42 ? 13.058 18.414 -2.000 1.00 0.00 42 PRO A CA 7
ATOM 14155 C C . PRO A 1 42 ? 13.935 17.563 -2.953 1.00 0.00 42 PRO A C 7
ATOM 14156 O O . PRO A 1 42 ? 15.142 17.784 -3.050 1.00 0.00 42 PRO A O 7
ATOM 14167 N N . SER A 1 43 ? 13.375 16.521 -3.581 1.00 0.00 43 SER A N 7
ATOM 14168 C CA . SER A 1 43 ? 14.058 15.438 -4.334 1.00 0.00 43 SER A CA 7
ATOM 14169 C C . SER A 1 43 ? 15.081 14.596 -3.542 1.00 0.00 43 SER A C 7
ATOM 14170 O O . SER A 1 43 ? 15.483 13.530 -4.005 1.00 0.00 43 SER A O 7
ATOM 14178 N N . ASN A 1 44 ? 15.421 15.000 -2.314 1.00 0.00 44 ASN A N 7
ATOM 14179 C CA . ASN A 1 44 ? 16.269 14.287 -1.350 1.00 0.00 44 ASN A CA 7
ATOM 14180 C C . ASN A 1 44 ? 15.501 13.941 -0.048 1.00 0.00 44 ASN A C 7
ATOM 14181 O O . ASN A 1 44 ? 16.112 13.652 0.981 1.00 0.00 44 ASN A O 7
ATOM 14192 N N . ALA A 1 45 ? 14.161 13.920 -0.110 1.00 0.00 45 ALA A N 7
ATOM 14193 C CA . ALA A 1 45 ? 13.308 13.252 0.883 1.00 0.00 45 ALA A CA 7
ATOM 14194 C C . ALA A 1 45 ? 12.290 12.304 0.221 1.00 0.00 45 ALA A C 7
ATOM 14195 O O . ALA A 1 45 ? 12.232 11.145 0.611 1.00 0.00 45 ALA A O 7
ATOM 14202 N N . GLN A 1 46 ? 11.569 12.709 -0.837 1.00 0.00 46 GLN A N 7
ATOM 14203 C CA . GLN A 1 46 ? 10.619 11.819 -1.539 1.00 0.00 46 GLN A CA 7
ATOM 14204 C C . GLN A 1 46 ? 11.294 10.581 -2.166 1.00 0.00 46 GLN A C 7
ATOM 14205 O O . GLN A 1 46 ? 10.836 9.456 -1.956 1.00 0.00 46 GLN A O 7
ATOM 14219 N N . ILE A 1 47 ? 12.392 10.767 -2.909 1.00 0.00 47 ILE A N 7
ATOM 14220 C CA . ILE A 1 47 ? 13.108 9.664 -3.580 1.00 0.00 47 ILE A CA 7
ATOM 14221 C C . ILE A 1 47 ? 13.752 8.705 -2.567 1.00 0.00 47 ILE A C 7
ATOM 14222 O O . ILE A 1 47 ? 13.688 7.489 -2.748 1.00 0.00 47 ILE A O 7
ATOM 14237 N N . ILE A 1 48 ? 14.319 9.216 -1.467 1.00 0.00 48 ILE A N 7
ATOM 14238 C CA . ILE A 1 48 ? 14.841 8.352 -0.392 1.00 0.00 48 ILE A CA 7
ATOM 14239 C C . ILE A 1 48 ? 13.724 7.745 0.467 1.00 0.00 48 ILE A C 7
ATOM 14240 O O . ILE A 1 48 ? 13.908 6.643 0.973 1.00 0.00 48 ILE A O 7
ATOM 14255 N N . SER A 1 49 ? 12.545 8.370 0.569 1.00 0.00 49 SER A N 7
ATOM 14256 C CA . SER A 1 49 ? 11.361 7.784 1.211 1.00 0.00 49 SER A CA 7
ATOM 14257 C C . SER A 1 49 ? 10.809 6.579 0.453 1.00 0.00 49 SER A C 7
ATOM 14258 O O . SER A 1 49 ? 10.280 5.683 1.098 1.00 0.00 49 SER A O 7
ATOM 14266 N N . LEU A 1 50 ? 10.980 6.478 -0.872 1.00 0.00 50 LEU A N 7
ATOM 14267 C CA . LEU A 1 50 ? 10.756 5.221 -1.609 1.00 0.00 50 LEU A CA 7
ATOM 14268 C C . LEU A 1 50 ? 11.618 4.083 -1.021 1.00 0.00 50 LEU A C 7
ATOM 14269 O O . LEU A 1 50 ? 11.101 3.000 -0.738 1.00 0.00 50 LEU A O 7
ATOM 14285 N N . GLY A 1 51 ? 12.892 4.360 -0.732 1.00 0.00 51 GLY A N 7
ATOM 14286 C CA . GLY A 1 51 ? 13.819 3.388 -0.147 1.00 0.00 51 GLY A CA 7
ATOM 14287 C C . GLY A 1 51 ? 13.539 3.106 1.332 1.00 0.00 51 GLY A C 7
ATOM 14288 O O . GLY A 1 51 ? 13.318 1.961 1.718 1.00 0.00 51 GLY A O 7
ATOM 14292 N N . LEU A 1 52 ? 13.457 4.138 2.174 1.00 0.00 52 LEU A N 7
ATOM 14293 C CA . LEU A 1 52 ? 13.139 3.987 3.601 1.00 0.00 52 LEU A CA 7
ATOM 14294 C C . LEU A 1 52 ? 11.761 3.348 3.830 1.00 0.00 52 LEU A C 7
ATOM 14295 O O . LEU A 1 52 ? 11.636 2.510 4.719 1.00 0.00 52 LEU A O 7
ATOM 14311 N N . GLN A 1 53 ? 10.753 3.631 2.997 1.00 0.00 53 GLN A N 7
ATOM 14312 C CA . GLN A 1 53 ? 9.496 2.880 3.013 1.00 0.00 53 GLN A CA 7
ATOM 14313 C C . GLN A 1 53 ? 9.725 1.399 2.684 1.00 0.00 53 GLN A C 7
ATOM 14314 O O . GLN A 1 53 ? 9.218 0.557 3.410 1.00 0.00 53 GLN A O 7
ATOM 14328 N N . THR A 1 54 ? 10.453 1.032 1.620 1.00 0.00 54 THR A N 7
ATOM 14329 C CA . THR A 1 54 ? 10.651 -0.396 1.279 1.00 0.00 54 THR A CA 7
ATOM 14330 C C . THR A 1 54 ? 11.436 -1.142 2.370 1.00 0.00 54 THR A C 7
ATOM 14331 O O . THR A 1 54 ? 11.081 -2.260 2.741 1.00 0.00 54 THR A O 7
ATOM 14342 N N . THR A 1 55 ? 12.449 -0.500 2.959 1.00 0.00 55 THR A N 7
ATOM 14343 C CA . THR A 1 55 ? 13.320 -1.077 3.998 1.00 0.00 55 THR A CA 7
ATOM 14344 C C . THR A 1 55 ? 12.645 -1.176 5.377 1.00 0.00 55 THR A C 7
ATOM 14345 O O . THR A 1 55 ? 12.878 -2.152 6.090 1.00 0.00 55 THR A O 7
ATOM 14356 N N . LEU A 1 56 ? 11.776 -0.222 5.753 1.00 0.00 56 LEU A N 7
ATOM 14357 C CA . LEU A 1 56 ? 11.082 -0.188 7.057 1.00 0.00 56 LEU A CA 7
ATOM 14358 C C . LEU A 1 56 ? 9.588 -0.564 6.968 1.00 0.00 56 LEU A C 7
ATOM 14359 O O . LEU A 1 56 ? 8.907 -0.617 7.990 1.00 0.00 56 LEU A O 7
ATOM 14375 N N . ALA A 1 57 ? 9.063 -0.904 5.790 1.00 0.00 57 ALA A N 7
ATOM 14376 C CA . ALA A 1 57 ? 7.731 -1.492 5.629 1.00 0.00 57 ALA A CA 7
ATOM 14377 C C . ALA A 1 57 ? 7.454 -2.707 6.541 1.00 0.00 57 ALA A C 7
ATOM 14378 O O . ALA A 1 57 ? 6.416 -2.691 7.202 1.00 0.00 57 ALA A O 7
ATOM 14385 N N . PRO A 1 58 ? 8.336 -3.719 6.689 1.00 0.00 58 PRO A N 7
ATOM 14386 C CA . PRO A 1 58 ? 8.088 -4.826 7.619 1.00 0.00 58 PRO A CA 7
ATOM 14387 C C . PRO A 1 58 ? 8.173 -4.421 9.104 1.00 0.00 58 PRO A C 7
ATOM 14388 O O . PRO A 1 58 ? 7.694 -5.161 9.962 1.00 0.00 58 PRO A O 7
ATOM 14399 N N . VAL A 1 59 ? 8.733 -3.247 9.423 1.00 0.00 59 VAL A N 7
ATOM 14400 C CA . VAL A 1 59 ? 8.695 -2.633 10.764 1.00 0.00 59 VAL A CA 7
ATOM 14401 C C . VAL A 1 59 ? 7.369 -1.887 10.992 1.00 0.00 59 VAL A C 7
ATOM 14402 O O . VAL A 1 59 ? 6.722 -2.084 12.022 1.00 0.00 59 VAL A O 7
ATOM 14415 N N . LEU A 1 60 ? 6.928 -1.070 10.027 1.00 0.00 60 LEU A N 7
ATOM 14416 C CA . LEU A 1 60 ? 5.726 -0.227 10.128 1.00 0.00 60 LEU A CA 7
ATOM 14417 C C . LEU A 1 60 ? 4.398 -0.963 9.861 1.00 0.00 60 LEU A C 7
ATOM 14418 O O . LEU A 1 60 ? 3.362 -0.562 10.394 1.00 0.00 60 LEU A O 7
ATOM 14434 N N . SER A 1 61 ? 4.409 -2.054 9.089 1.00 0.00 61 SER A N 7
ATOM 14435 C CA . SER A 1 61 ? 3.234 -2.883 8.752 1.00 0.00 61 SER A CA 7
ATOM 14436 C C . SER A 1 61 ? 2.850 -3.859 9.887 1.00 0.00 61 SER A C 7
ATOM 14437 O O . SER A 1 61 ? 2.649 -5.057 9.678 1.00 0.00 61 SER A O 7
ATOM 14445 N N . SER A 1 62 ? 2.782 -3.347 11.124 1.00 0.00 62 SER A N 7
ATOM 14446 C CA . SER A 1 62 ? 2.473 -4.092 12.359 1.00 0.00 62 SER A CA 7
ATOM 14447 C C . SER A 1 62 ? 3.370 -5.333 12.589 1.00 0.00 62 SER A C 7
ATOM 14448 O O . SER A 1 62 ? 2.901 -6.406 12.981 1.00 0.00 62 SER A O 7
ATOM 14456 N N . SER A 1 63 ? 4.675 -5.169 12.329 1.00 0.00 63 SER A N 7
ATOM 14457 C CA . SER A 1 63 ? 5.748 -6.183 12.414 1.00 0.00 63 SER A CA 7
ATOM 14458 C C . SER A 1 63 ? 5.674 -7.310 11.363 1.00 0.00 63 SER A C 7
ATOM 14459 O O . SER A 1 63 ? 4.621 -7.627 10.805 1.00 0.00 63 SER A O 7
ATOM 14467 N N . GLY A 1 64 ? 6.817 -7.953 11.104 1.00 0.00 64 GLY A N 7
ATOM 14468 C CA . GLY A 1 64 ? 7.028 -8.898 9.996 1.00 0.00 64 GLY A CA 7
ATOM 14469 C C . GLY A 1 64 ? 6.931 -10.382 10.382 1.00 0.00 64 GLY A C 7
ATOM 14470 O O . GLY A 1 64 ? 7.722 -11.199 9.910 1.00 0.00 64 GLY A O 7
ATOM 14474 N N . LEU A 1 65 ? 5.994 -10.749 11.261 1.00 0.00 65 LEU A N 7
ATOM 14475 C CA . LEU A 1 65 ? 5.868 -12.107 11.823 1.00 0.00 65 LEU A CA 7
ATOM 14476 C C . LEU A 1 65 ? 5.390 -13.223 10.854 1.00 0.00 65 LEU A C 7
ATOM 14477 O O . LEU A 1 65 ? 5.259 -14.373 11.277 1.00 0.00 65 LEU A O 7
ATOM 14493 N N . SER A 1 66 ? 5.117 -12.919 9.577 1.00 0.00 66 SER A N 7
ATOM 14494 C CA . SER A 1 66 ? 4.551 -13.876 8.603 1.00 0.00 66 SER A CA 7
ATOM 14495 C C . SER A 1 66 ? 5.066 -13.677 7.169 1.00 0.00 66 SER A C 7
ATOM 14496 O O . SER A 1 66 ? 5.586 -14.616 6.560 1.00 0.00 66 SER A O 7
ATOM 14504 N N . SER A 1 67 ? 4.990 -12.444 6.652 1.00 0.00 67 SER A N 7
ATOM 14505 C CA . SER A 1 67 ? 5.269 -12.097 5.246 1.00 0.00 67 SER A CA 7
ATOM 14506 C C . SER A 1 67 ? 6.108 -10.815 5.147 1.00 0.00 67 SER A C 7
ATOM 14507 O O . SER A 1 67 ? 5.804 -9.922 4.362 1.00 0.00 67 SER A O 7
ATOM 14515 N N . ALA A 1 68 ? 7.157 -10.694 5.970 1.00 0.00 68 ALA A N 7
ATOM 14516 C CA . ALA A 1 68 ? 8.019 -9.508 6.058 1.00 0.00 68 ALA A CA 7
ATOM 14517 C C . ALA A 1 68 ? 8.578 -9.051 4.700 1.00 0.00 68 ALA A C 7
ATOM 14518 O O . ALA A 1 68 ? 8.317 -7.930 4.265 1.00 0.00 68 ALA A O 7
ATOM 14525 N N . SER A 1 69 ? 9.328 -9.919 4.020 1.00 0.00 69 SER A N 7
ATOM 14526 C CA . SER A 1 69 ? 10.027 -9.589 2.770 1.00 0.00 69 SER A CA 7
ATOM 14527 C C . SER A 1 69 ? 9.060 -9.345 1.602 1.00 0.00 69 SER A C 7
ATOM 14528 O O . SER A 1 69 ? 9.314 -8.502 0.739 1.00 0.00 69 SER A O 7
ATOM 14536 N N . ALA A 1 70 ? 7.903 -10.017 1.624 1.00 0.00 70 ALA A N 7
ATOM 14537 C CA . ALA A 1 70 ? 6.785 -9.749 0.726 1.00 0.00 70 ALA A CA 7
ATOM 14538 C C . ALA A 1 70 ? 6.189 -8.357 0.975 1.00 0.00 70 ALA A C 7
ATOM 14539 O O . ALA A 1 70 ? 6.178 -7.523 0.075 1.00 0.00 70 ALA A O 7
ATOM 14546 N N . SER A 1 71 ? 5.760 -8.080 2.211 1.00 0.00 71 SER A N 7
ATOM 14547 C CA . SER A 1 71 ? 5.221 -6.789 2.658 1.00 0.00 71 SER A CA 7
ATOM 14548 C C . SER A 1 71 ? 6.171 -5.628 2.348 1.00 0.00 71 SER A C 7
ATOM 14549 O O . SER A 1 71 ? 5.731 -4.585 1.863 1.00 0.00 71 SER A O 7
ATOM 14557 N N . ALA A 1 72 ? 7.480 -5.835 2.525 1.00 0.00 72 ALA A N 7
ATOM 14558 C CA . ALA A 1 72 ? 8.527 -4.881 2.178 1.00 0.00 72 ALA A CA 7
ATOM 14559 C C . ALA A 1 72 ? 8.422 -4.401 0.720 1.00 0.00 72 ALA A C 7
ATOM 14560 O O . ALA A 1 72 ? 8.205 -3.214 0.461 1.00 0.00 72 ALA A O 7
ATOM 14567 N N . ARG A 1 73 ? 8.497 -5.340 -0.233 1.00 0.00 73 ARG A N 7
ATOM 14568 C CA . ARG A 1 73 ? 8.427 -5.050 -1.670 1.00 0.00 73 ARG A CA 7
ATOM 14569 C C . ARG A 1 73 ? 7.033 -4.623 -2.136 1.00 0.00 73 ARG A C 7
ATOM 14570 O O . ARG A 1 73 ? 6.925 -3.703 -2.950 1.00 0.00 73 ARG A O 7
ATOM 14591 N N . VAL A 1 74 ? 5.983 -5.261 -1.617 1.00 0.00 74 VAL A N 7
ATOM 14592 C CA . VAL A 1 74 ? 4.572 -4.930 -1.880 1.00 0.00 74 VAL A CA 7
ATOM 14593 C C . VAL A 1 74 ? 4.252 -3.499 -1.455 1.00 0.00 74 VAL A C 7
ATOM 14594 O O . VAL A 1 74 ? 3.496 -2.829 -2.153 1.00 0.00 74 VAL A O 7
ATOM 14607 N N . SER A 1 75 ? 4.862 -2.983 -0.381 1.00 0.00 75 SER A N 7
ATOM 14608 C CA . SER A 1 75 ? 4.688 -1.589 0.041 1.00 0.00 75 SER A CA 7
ATOM 14609 C C . SER A 1 75 ? 5.080 -0.602 -1.066 1.00 0.00 75 SER A C 7
ATOM 14610 O O . SER A 1 75 ? 4.305 0.295 -1.383 1.00 0.00 75 SER A O 7
ATOM 14618 N N . SER A 1 76 ? 6.207 -0.817 -1.761 1.00 0.00 76 SER A N 7
ATOM 14619 C CA . SER A 1 76 ? 6.604 0.017 -2.911 1.00 0.00 76 SER A CA 7
ATOM 14620 C C . SER A 1 76 ? 5.659 -0.089 -4.115 1.00 0.00 76 SER A C 7
ATOM 14621 O O . SER A 1 76 ? 5.438 0.905 -4.806 1.00 0.00 76 SER A O 7
ATOM 14629 N N . LEU A 1 77 ? 5.049 -1.255 -4.361 1.00 0.00 77 LEU A N 7
ATOM 14630 C CA . LEU A 1 77 ? 3.992 -1.413 -5.376 1.00 0.00 77 LEU A CA 7
ATOM 14631 C C . LEU A 1 77 ? 2.675 -0.730 -4.960 1.00 0.00 77 LEU A C 7
ATOM 14632 O O . LEU A 1 77 ? 2.037 -0.081 -5.788 1.00 0.00 77 LEU A O 7
ATOM 14648 N N . ALA A 1 78 ? 2.301 -0.786 -3.680 1.00 0.00 78 ALA A N 7
ATOM 14649 C CA . ALA A 1 78 ? 1.192 -0.010 -3.124 1.00 0.00 78 ALA A CA 7
ATOM 14650 C C . ALA A 1 78 ? 1.454 1.508 -3.208 1.00 0.00 78 ALA A C 7
ATOM 14651 O O . ALA A 1 78 ? 0.564 2.261 -3.590 1.00 0.00 78 ALA A O 7
ATOM 14658 N N . GLN A 1 79 ? 2.683 1.968 -2.952 1.00 0.00 79 GLN A N 7
ATOM 14659 C CA . GLN A 1 79 ? 3.130 3.344 -3.213 1.00 0.00 79 GLN A CA 7
ATOM 14660 C C . GLN A 1 79 ? 3.055 3.714 -4.700 1.00 0.00 79 GLN A C 7
ATOM 14661 O O . GLN A 1 79 ? 2.670 4.838 -5.015 1.00 0.00 79 GLN A O 7
ATOM 14675 N N . SER A 1 80 ? 3.378 2.802 -5.623 1.00 0.00 80 SER A N 7
ATOM 14676 C CA . SER A 1 80 ? 3.226 3.044 -7.067 1.00 0.00 80 SER A CA 7
ATOM 14677 C C . SER A 1 80 ? 1.772 3.400 -7.430 1.00 0.00 80 SER A C 7
ATOM 14678 O O . SER A 1 80 ? 1.525 4.323 -8.210 1.00 0.00 80 SER A O 7
ATOM 14686 N N . LEU A 1 81 ? 0.802 2.747 -6.773 1.00 0.00 81 LEU A N 7
ATOM 14687 C CA . LEU A 1 81 ? -0.620 3.114 -6.796 1.00 0.00 81 LEU A CA 7
ATOM 14688 C C . LEU A 1 81 ? -0.885 4.455 -6.073 1.00 0.00 81 LEU A C 7
ATOM 14689 O O . LEU A 1 81 ? -1.496 5.353 -6.643 1.00 0.00 81 LEU A O 7
ATOM 14705 N N . ALA A 1 82 ? -0.432 4.626 -4.829 1.00 0.00 82 ALA A N 7
ATOM 14706 C CA . ALA A 1 82 ? -0.818 5.766 -3.987 1.00 0.00 82 ALA A CA 7
ATOM 14707 C C . ALA A 1 82 ? -0.234 7.104 -4.479 1.00 0.00 82 ALA A C 7
ATOM 14708 O O . ALA A 1 82 ? -0.886 8.146 -4.391 1.00 0.00 82 ALA A O 7
ATOM 14715 N N . SER A 1 83 ? 0.965 7.070 -5.064 1.00 0.00 83 SER A N 7
ATOM 14716 C CA . SER A 1 83 ? 1.584 8.197 -5.770 1.00 0.00 83 SER A CA 7
ATOM 14717 C C . SER A 1 83 ? 0.811 8.558 -7.049 1.00 0.00 83 SER A C 7
ATOM 14718 O O . SER A 1 83 ? 0.639 9.737 -7.362 1.00 0.00 83 SER A O 7
ATOM 14726 N N . ALA A 1 84 ? 0.227 7.571 -7.744 1.00 0.00 84 ALA A N 7
ATOM 14727 C CA . ALA A 1 84 ? -0.695 7.810 -8.859 1.00 0.00 84 ALA A CA 7
ATOM 14728 C C . ALA A 1 84 ? -2.033 8.443 -8.435 1.00 0.00 84 ALA A C 7
ATOM 14729 O O . ALA A 1 84 ? -2.587 9.267 -9.162 1.00 0.00 84 ALA A O 7
ATOM 14736 N N . LEU A 1 85 ? -2.520 8.140 -7.228 1.00 0.00 85 LEU A N 7
ATOM 14737 C CA . LEU A 1 85 ? -3.646 8.854 -6.609 1.00 0.00 85 LEU A CA 7
ATOM 14738 C C . LEU A 1 85 ? -3.271 10.263 -6.087 1.00 0.00 85 LEU A C 7
ATOM 14739 O O . LEU A 1 85 ? -4.136 10.962 -5.553 1.00 0.00 85 LEU A O 7
ATOM 14755 N N . SER A 1 86 ? -2.017 10.703 -6.261 1.00 0.00 86 SER A N 7
ATOM 14756 C CA . SER A 1 86 ? -1.514 12.023 -5.845 1.00 0.00 86 SER A CA 7
ATOM 14757 C C . SER A 1 86 ? -1.087 12.897 -7.040 1.00 0.00 86 SER A C 7
ATOM 14758 O O . SER A 1 86 ? -1.562 14.030 -7.162 1.00 0.00 86 SER A O 7
ATOM 14766 N N . THR A 1 87 ? -0.277 12.360 -7.968 1.00 0.00 87 THR A N 7
ATOM 14767 C CA . THR A 1 87 ? 0.252 13.080 -9.151 1.00 0.00 87 THR A CA 7
ATOM 14768 C C . THR A 1 87 ? 0.438 12.181 -10.388 1.00 0.00 87 THR A C 7
ATOM 14769 O O . THR A 1 87 ? 0.177 12.625 -11.509 1.00 0.00 87 THR A O 7
ATOM 14780 N N . SER A 1 88 ? 0.894 10.934 -10.215 1.00 0.00 88 SER A N 7
ATOM 14781 C CA . SER A 1 88 ? 1.245 9.989 -11.299 1.00 0.00 88 SER A CA 7
ATOM 14782 C C . SER A 1 88 ? 0.011 9.349 -11.987 1.00 0.00 88 SER A C 7
ATOM 14783 O O . SER A 1 88 ? -1.122 9.785 -11.776 1.00 0.00 88 SER A O 7
ATOM 14791 N N . ARG A 1 89 ? 0.203 8.288 -12.794 1.00 0.00 89 ARG A N 7
ATOM 14792 C CA . ARG A 1 89 ? -0.889 7.514 -13.447 1.00 0.00 89 ARG A CA 7
ATOM 14793 C C . ARG A 1 89 ? -0.625 5.995 -13.545 1.00 0.00 89 ARG A C 7
ATOM 14794 O O . ARG A 1 89 ? -0.988 5.348 -14.525 1.00 0.00 89 ARG A O 7
ATOM 14815 N N . GLY A 1 90 ? 0.095 5.439 -12.568 1.00 0.00 90 GLY A N 7
ATOM 14816 C CA . GLY A 1 90 ? 0.586 4.046 -12.553 1.00 0.00 90 GLY A CA 7
ATOM 14817 C C . GLY A 1 90 ? 1.986 3.886 -13.169 1.00 0.00 90 GLY A C 7
ATOM 14818 O O . GLY A 1 90 ? 2.599 2.822 -13.076 1.00 0.00 90 GLY A O 7
ATOM 14822 N N . THR A 1 91 ? 2.500 4.967 -13.757 1.00 0.00 91 THR A N 7
ATOM 14823 C CA . THR A 1 91 ? 3.837 5.138 -14.341 1.00 0.00 91 THR A CA 7
ATOM 14824 C C . THR A 1 91 ? 4.376 6.524 -13.960 1.00 0.00 91 THR A C 7
ATOM 14825 O O . THR A 1 91 ? 3.602 7.417 -13.593 1.00 0.00 91 THR A O 7
ATOM 14836 N N . LEU A 1 92 ? 5.699 6.711 -14.018 1.00 0.00 92 LEU A N 7
ATOM 14837 C CA . LEU A 1 92 ? 6.368 7.957 -13.597 1.00 0.00 92 LEU A CA 7
ATOM 14838 C C . LEU A 1 92 ? 7.694 8.187 -14.344 1.00 0.00 92 LEU A C 7
ATOM 14839 O O . LEU A 1 92 ? 7.933 9.269 -14.883 1.00 0.00 92 LEU A O 7
ATOM 14855 N N . SER A 1 93 ? 8.506 7.132 -14.437 1.00 0.00 93 SER A N 7
ATOM 14856 C CA . SER A 1 93 ? 9.781 7.063 -15.162 1.00 0.00 93 SER A CA 7
ATOM 14857 C C . SER A 1 93 ? 9.943 5.669 -15.784 1.00 0.00 93 SER A C 7
ATOM 14858 O O . SER A 1 93 ? 9.264 4.727 -15.366 1.00 0.00 93 SER A O 7
ATOM 14866 N N . LEU A 1 94 ? 10.862 5.518 -16.745 1.00 0.00 94 LEU A N 7
ATOM 14867 C CA . LEU A 1 94 ? 11.156 4.228 -17.383 1.00 0.00 94 LEU A CA 7
ATOM 14868 C C . LEU A 1 94 ? 12.524 3.715 -16.925 1.00 0.00 94 LEU A C 7
ATOM 14869 O O . LEU A 1 94 ? 12.573 2.829 -16.075 1.00 0.00 94 LEU A O 7
ATOM 14885 N N . SER A 1 95 ? 13.627 4.303 -17.396 1.00 0.00 95 SER A N 7
ATOM 14886 C CA . SER A 1 95 ? 14.989 3.882 -17.031 1.00 0.00 95 SER A CA 7
ATOM 14887 C C . SER A 1 95 ? 15.282 4.036 -15.535 1.00 0.00 95 SER A C 7
ATOM 14888 O O . SER A 1 95 ? 15.790 3.100 -14.920 1.00 0.00 95 SER A O 7
ATOM 14896 N N . THR A 1 96 ? 14.907 5.169 -14.927 1.00 0.00 96 THR A N 7
ATOM 14897 C CA . THR A 1 96 ? 15.056 5.404 -13.478 1.00 0.00 96 THR A CA 7
ATOM 14898 C C . THR A 1 96 ? 14.261 4.389 -12.654 1.00 0.00 96 THR A C 7
ATOM 14899 O O . THR A 1 96 ? 14.839 3.774 -11.762 1.00 0.00 96 THR A O 7
ATOM 14910 N N . PHE A 1 97 ? 12.976 4.156 -12.953 1.00 0.00 97 PHE A N 7
ATOM 14911 C CA . PHE A 1 97 ? 12.138 3.207 -12.200 1.00 0.00 97 PHE A CA 7
ATOM 14912 C C . PHE A 1 97 ? 12.663 1.770 -12.337 1.00 0.00 97 PHE A C 7
ATOM 14913 O O . PHE A 1 97 ? 12.872 1.086 -11.336 1.00 0.00 97 PHE A O 7
ATOM 14930 N N . LEU A 1 98 ? 12.948 1.341 -13.570 1.00 0.00 98 LEU A N 7
ATOM 14931 C CA . LEU A 1 98 ? 13.504 0.027 -13.904 1.00 0.00 98 LEU A CA 7
ATOM 14932 C C . LEU A 1 98 ? 14.846 -0.223 -13.197 1.00 0.00 98 LEU A C 7
ATOM 14933 O O . LEU A 1 98 ? 15.016 -1.246 -12.532 1.00 0.00 98 LEU A O 7
ATOM 14949 N N . ASN A 1 99 ? 15.789 0.722 -13.281 1.00 0.00 99 ASN A N 7
ATOM 14950 C CA . ASN A 1 99 ? 17.066 0.630 -12.572 1.00 0.00 99 ASN A CA 7
ATOM 14951 C C . ASN A 1 99 ? 16.880 0.644 -11.044 1.00 0.00 99 ASN A C 7
ATOM 14952 O O . ASN A 1 99 ? 17.599 -0.066 -10.338 1.00 0.00 99 ASN A O 7
ATOM 14963 N N . LEU A 1 100 ? 15.888 1.382 -10.528 1.00 0.00 100 LEU A N 7
ATOM 14964 C CA . LEU A 1 100 ? 15.497 1.332 -9.119 1.00 0.00 100 LEU A CA 7
ATOM 14965 C C . LEU A 1 100 ? 15.127 -0.083 -8.677 1.00 0.00 100 LEU A C 7
ATOM 14966 O O . LEU A 1 100 ? 15.561 -0.462 -7.599 1.00 0.00 100 LEU A O 7
ATOM 14982 N N . LEU A 1 101 ? 14.411 -0.898 -9.467 1.00 0.00 101 LEU A N 7
ATOM 14983 C CA . LEU A 1 101 ? 14.079 -2.285 -9.076 1.00 0.00 101 LEU A CA 7
ATOM 14984 C C . LEU A 1 101 ? 15.316 -3.168 -8.834 1.00 0.00 101 LEU A C 7
ATOM 14985 O O . LEU A 1 101 ? 15.275 -4.020 -7.945 1.00 0.00 101 LEU A O 7
ATOM 15001 N N . SER A 1 102 ? 16.424 -2.928 -9.545 1.00 0.00 102 SER A N 7
ATOM 15002 C CA . SER A 1 102 ? 17.734 -3.555 -9.280 1.00 0.00 102 SER A CA 7
ATOM 15003 C C . SER A 1 102 ? 18.318 -3.177 -7.899 1.00 0.00 102 SER A C 7
ATOM 15004 O O . SER A 1 102 ? 19.171 -3.884 -7.354 1.00 0.00 102 SER A O 7
ATOM 15012 N N . SER A 1 103 ? 17.813 -2.096 -7.292 1.00 0.00 103 SER A N 7
ATOM 15013 C CA . SER A 1 103 ? 18.133 -1.642 -5.934 1.00 0.00 103 SER A CA 7
ATOM 15014 C C . SER A 1 103 ? 17.016 -1.920 -4.918 1.00 0.00 103 SER A C 7
ATOM 15015 O O . SER A 1 103 ? 17.345 -2.218 -3.777 1.00 0.00 103 SER A O 7
ATOM 15023 N N . ILE A 1 104 ? 15.724 -1.914 -5.281 1.00 0.00 104 ILE A N 7
ATOM 15024 C CA . ILE A 1 104 ? 14.616 -2.250 -4.362 1.00 0.00 104 ILE A CA 7
ATOM 15025 C C . ILE A 1 104 ? 14.785 -3.685 -3.843 1.00 0.00 104 ILE A C 7
ATOM 15026 O O . ILE A 1 104 ? 14.697 -3.930 -2.640 1.00 0.00 104 ILE A O 7
ATOM 15041 N N . SER A 1 105 ? 15.109 -4.625 -4.737 1.00 0.00 105 SER A N 7
ATOM 15042 C CA . SER A 1 105 ? 15.427 -6.013 -4.381 1.00 0.00 105 SER A CA 7
ATOM 15043 C C . SER A 1 105 ? 16.672 -6.134 -3.483 1.00 0.00 105 SER A C 7
ATOM 15044 O O . SER A 1 105 ? 16.689 -6.978 -2.586 1.00 0.00 105 SER A O 7
ATOM 15052 N N . SER A 1 106 ? 17.666 -5.255 -3.666 1.00 0.00 106 SER A N 7
ATOM 15053 C CA . SER A 1 106 ? 18.882 -5.155 -2.836 1.00 0.00 106 SER A CA 7
ATOM 15054 C C . SER A 1 106 ? 18.664 -4.444 -1.484 1.00 0.00 106 SER A C 7
ATOM 15055 O O . SER A 1 106 ? 19.418 -4.666 -0.535 1.00 0.00 106 SER A O 7
ATOM 15063 N N . GLU A 1 107 ? 17.654 -3.577 -1.368 1.00 0.00 107 GLU A N 7
ATOM 15064 C CA . GLU A 1 107 ? 17.298 -2.862 -0.132 1.00 0.00 107 GLU A CA 7
ATOM 15065 C C . GLU A 1 107 ? 16.531 -3.760 0.850 1.00 0.00 107 GLU A C 7
ATOM 15066 O O . GLU A 1 107 ? 16.798 -3.724 2.053 1.00 0.00 107 GLU A O 7
ATOM 15078 N N . ILE A 1 108 ? 15.617 -4.604 0.351 1.00 0.00 108 ILE A N 7
ATOM 15079 C CA . ILE A 1 108 ? 14.864 -5.558 1.185 1.00 0.00 108 ILE A CA 7
ATOM 15080 C C . ILE A 1 108 ? 15.727 -6.730 1.701 1.00 0.00 108 ILE A C 7
ATOM 15081 O O . ILE A 1 108 ? 15.457 -7.237 2.790 1.00 0.00 108 ILE A O 7
ATOM 15096 N N . ARG A 1 109 ? 16.784 -7.130 0.971 1.00 0.00 109 ARG A N 7
ATOM 15097 C CA . ARG A 1 109 ? 17.842 -8.069 1.412 1.00 0.00 109 ARG A CA 7
ATOM 15098 C C . ARG A 1 109 ? 19.086 -7.955 0.515 1.00 0.00 109 ARG A C 7
ATOM 15099 O O . ARG A 1 109 ? 18.954 -7.597 -0.649 1.00 0.00 109 ARG A O 7
ATOM 15120 N N . ALA A 1 110 ? 20.275 -8.316 1.015 1.00 0.00 110 ALA A N 7
ATOM 15121 C CA . ALA A 1 110 ? 21.564 -8.133 0.324 1.00 0.00 110 ALA A CA 7
ATOM 15122 C C . ALA A 1 110 ? 21.648 -8.695 -1.116 1.00 0.00 110 ALA A C 7
ATOM 15123 O O . ALA A 1 110 ? 22.332 -8.108 -1.959 1.00 0.00 110 ALA A O 7
ATOM 15130 N N . SER A 1 111 ? 20.958 -9.808 -1.402 1.00 0.00 111 SER A N 7
ATOM 15131 C CA . SER A 1 111 ? 20.747 -10.310 -2.768 1.00 0.00 111 SER A CA 7
ATOM 15132 C C . SER A 1 111 ? 19.448 -9.723 -3.348 1.00 0.00 111 SER A C 7
ATOM 15133 O O . SER A 1 111 ? 19.449 -8.558 -3.746 1.00 0.00 111 SER A O 7
ATOM 15141 N N . THR A 1 112 ? 18.341 -10.484 -3.394 1.00 0.00 112 THR A N 7
ATOM 15142 C CA . THR A 1 112 ? 17.088 -10.077 -4.070 1.00 0.00 112 THR A CA 7
ATOM 15143 C C . THR A 1 112 ? 15.816 -10.593 -3.367 1.00 0.00 112 THR A C 7
ATOM 15144 O O . THR A 1 112 ? 14.840 -10.953 -4.022 1.00 0.00 112 THR A O 7
ATOM 15155 N N . SER A 1 113 ? 15.849 -10.644 -2.023 1.00 0.00 113 SER A N 7
ATOM 15156 C CA . SER A 1 113 ? 14.793 -11.086 -1.069 1.00 0.00 113 SER A CA 7
ATOM 15157 C C . SER A 1 113 ? 15.065 -12.490 -0.475 1.00 0.00 113 SER A C 7
ATOM 15158 O O . SER A 1 113 ? 14.155 -13.294 -0.278 1.00 0.00 113 SER A O 7
ATOM 15166 N N . LEU A 1 114 ? 16.344 -12.814 -0.216 1.00 0.00 114 LEU A N 7
ATOM 15167 C CA . LEU A 1 114 ? 16.865 -14.158 0.116 1.00 0.00 114 LEU A CA 7
ATOM 15168 C C . LEU A 1 114 ? 16.311 -15.300 -0.766 1.00 0.00 114 LEU A C 7
ATOM 15169 O O . LEU A 1 114 ? 15.967 -16.386 -0.293 1.00 0.00 114 LEU A O 7
ATOM 15185 N N . ASP A 1 115 ? 16.234 -15.042 -2.073 1.00 0.00 115 ASP A N 7
ATOM 15186 C CA . ASP A 1 115 ? 15.724 -15.935 -3.123 1.00 0.00 115 ASP A CA 7
ATOM 15187 C C . ASP A 1 115 ? 16.643 -17.152 -3.426 1.00 0.00 115 ASP A C 7
ATOM 15188 O O . ASP A 1 115 ? 16.958 -17.460 -4.573 1.00 0.00 115 ASP A O 7
ATOM 15197 N N . GLY A 1 116 ? 17.067 -17.881 -2.387 1.00 0.00 116 GLY A N 7
ATOM 15198 C CA . GLY A 1 116 ? 17.798 -19.154 -2.493 1.00 0.00 116 GLY A CA 7
ATOM 15199 C C . GLY A 1 116 ? 16.909 -20.404 -2.361 1.00 0.00 116 GLY A C 7
ATOM 15200 O O . GLY A 1 116 ? 17.251 -21.453 -2.911 1.00 0.00 116 GLY A O 7
ATOM 15204 N N . THR A 1 117 ? 15.752 -20.284 -1.693 1.00 0.00 117 THR A N 7
ATOM 15205 C CA . THR A 1 117 ? 14.790 -21.388 -1.458 1.00 0.00 117 THR A CA 7
ATOM 15206 C C . THR A 1 117 ? 13.340 -20.933 -1.641 1.00 0.00 117 THR A C 7
ATOM 15207 O O . THR A 1 117 ? 12.595 -21.558 -2.397 1.00 0.00 117 THR A O 7
ATOM 15218 N N . GLN A 1 118 ? 12.936 -19.809 -1.029 1.00 0.00 118 GLN A N 7
ATOM 15219 C CA . GLN A 1 118 ? 11.596 -19.227 -1.216 1.00 0.00 118 GLN A CA 7
ATOM 15220 C C . GLN A 1 118 ? 11.373 -18.578 -2.598 1.00 0.00 118 GLN A C 7
ATOM 15221 O O . GLN A 1 118 ? 10.297 -18.050 -2.860 1.00 0.00 118 GLN A O 7
ATOM 15235 N N . ALA A 1 119 ? 12.366 -18.588 -3.490 1.00 0.00 119 ALA A N 7
ATOM 15236 C CA . ALA A 1 119 ? 12.328 -17.851 -4.752 1.00 0.00 119 ALA A CA 7
ATOM 15237 C C . ALA A 1 119 ? 11.148 -18.201 -5.673 1.00 0.00 119 ALA A C 7
ATOM 15238 O O . ALA A 1 119 ? 10.553 -17.318 -6.289 1.00 0.00 119 ALA A O 7
ATOM 15245 N N . THR A 1 120 ? 10.781 -19.484 -5.751 1.00 0.00 120 THR A N 7
ATOM 15246 C CA . THR A 1 120 ? 9.661 -19.956 -6.584 1.00 0.00 120 THR A CA 7
ATOM 15247 C C . THR A 1 120 ? 8.322 -19.364 -6.128 1.00 0.00 120 THR A C 7
ATOM 15248 O O . THR A 1 120 ? 7.513 -18.957 -6.965 1.00 0.00 120 THR A O 7
ATOM 15259 N N . VAL A 1 121 ? 8.095 -19.247 -4.811 1.00 0.00 121 VAL A N 7
ATOM 15260 C CA . VAL A 1 121 ? 6.914 -18.553 -4.269 1.00 0.00 121 VAL A CA 7
ATOM 15261 C C . VAL A 1 121 ? 7.077 -17.030 -4.299 1.00 0.00 121 VAL A C 7
ATOM 15262 O O . VAL A 1 121 ? 6.113 -16.339 -4.593 1.00 0.00 121 VAL A O 7
ATOM 15275 N N . GLU A 1 122 ? 8.277 -16.479 -4.104 1.00 0.00 122 GLU A N 7
ATOM 15276 C CA . GLU A 1 122 ? 8.540 -15.036 -4.237 1.00 0.00 122 GLU A CA 7
ATOM 15277 C C . GLU A 1 122 ? 8.228 -14.495 -5.643 1.00 0.00 122 GLU A C 7
ATOM 15278 O O . GLU A 1 122 ? 7.551 -13.474 -5.771 1.00 0.00 122 GLU A O 7
ATOM 15290 N N . VAL A 1 123 ? 8.632 -15.196 -6.709 1.00 0.00 123 VAL A N 7
ATOM 15291 C CA . VAL A 1 123 ? 8.331 -14.772 -8.088 1.00 0.00 123 VAL A CA 7
ATOM 15292 C C . VAL A 1 123 ? 6.823 -14.801 -8.394 1.00 0.00 123 VAL A C 7
ATOM 15293 O O . VAL A 1 123 ? 6.331 -13.920 -9.102 1.00 0.00 123 VAL A O 7
ATOM 15306 N N . LEU A 1 124 ? 6.064 -15.753 -7.824 1.00 0.00 124 LEU A N 7
ATOM 15307 C CA . LEU A 1 124 ? 4.600 -15.810 -7.969 1.00 0.00 124 LEU A CA 7
ATOM 15308 C C . LEU A 1 124 ? 3.889 -14.777 -7.077 1.00 0.00 124 LEU A C 7
ATOM 15309 O O . LEU A 1 124 ? 2.896 -14.188 -7.499 1.00 0.00 124 LEU A O 7
ATOM 15325 N N . LEU A 1 125 ? 4.427 -14.493 -5.885 1.00 0.00 125 LEU A N 7
ATOM 15326 C CA . LEU A 1 125 ? 4.039 -13.367 -5.032 1.00 0.00 125 LEU A CA 7
ATOM 15327 C C . LEU A 1 125 ? 4.143 -12.050 -5.806 1.00 0.00 125 LEU A C 7
ATOM 15328 O O . LEU A 1 125 ? 3.198 -11.275 -5.781 1.00 0.00 125 LEU A O 7
ATOM 15344 N N . GLU A 1 126 ? 5.229 -11.799 -6.539 1.00 0.00 126 GLU A N 7
ATOM 15345 C CA . GLU A 1 126 ? 5.365 -10.563 -7.319 1.00 0.00 126 GLU A CA 7
ATOM 15346 C C . GLU A 1 126 ? 4.475 -10.527 -8.573 1.00 0.00 126 GLU A C 7
ATOM 15347 O O . GLU A 1 126 ? 3.958 -9.464 -8.924 1.00 0.00 126 GLU A O 7
ATOM 15359 N N . ALA A 1 127 ? 4.206 -11.676 -9.206 1.00 0.00 127 ALA A N 7
ATOM 15360 C CA . ALA A 1 127 ? 3.176 -11.787 -10.244 1.00 0.00 127 ALA A CA 7
ATOM 15361 C C . ALA A 1 127 ? 1.772 -11.443 -9.699 1.00 0.00 127 ALA A C 7
ATOM 15362 O O . ALA A 1 127 ? 1.014 -10.715 -10.346 1.00 0.00 127 ALA A O 7
ATOM 15369 N N . LEU A 1 128 ? 1.443 -11.905 -8.485 1.00 0.00 128 LEU A N 7
ATOM 15370 C CA . LEU A 1 128 ? 0.250 -11.492 -7.742 1.00 0.00 128 LEU A CA 7
ATOM 15371 C C . LEU A 1 128 ? 0.315 -10.016 -7.318 1.00 0.00 128 LEU A C 7
ATOM 15372 O O . LEU A 1 128 ? -0.689 -9.331 -7.437 1.00 0.00 128 LEU A O 7
ATOM 15388 N N . ALA A 1 129 ? 1.457 -9.486 -6.877 1.00 0.00 129 ALA A N 7
ATOM 15389 C CA . ALA A 1 129 ? 1.593 -8.112 -6.381 1.00 0.00 129 ALA A CA 7
ATOM 15390 C C . ALA A 1 129 ? 1.271 -7.044 -7.441 1.00 0.00 129 ALA A C 7
ATOM 15391 O O . ALA A 1 129 ? 0.709 -5.999 -7.108 1.00 0.00 129 ALA A O 7
ATOM 15398 N N . ALA A 1 130 ? 1.545 -7.323 -8.720 1.00 0.00 130 ALA A N 7
ATOM 15399 C CA . ALA A 1 130 ? 1.094 -6.497 -9.843 1.00 0.00 130 ALA A CA 7
ATOM 15400 C C . ALA A 1 130 ? -0.445 -6.387 -9.933 1.00 0.00 130 ALA A C 7
ATOM 15401 O O . ALA A 1 130 ? -0.966 -5.333 -10.294 1.00 0.00 130 ALA A O 7
ATOM 15408 N N . LEU A 1 131 ? -1.180 -7.441 -9.556 1.00 0.00 131 LEU A N 7
ATOM 15409 C CA . LEU A 1 131 ? -2.646 -7.451 -9.444 1.00 0.00 131 LEU A CA 7
ATOM 15410 C C . LEU A 1 131 ? -3.118 -6.924 -8.077 1.00 0.00 131 LEU A C 7
ATOM 15411 O O . LEU A 1 131 ? -4.142 -6.250 -7.995 1.00 0.00 131 LEU A O 7
ATOM 15427 N N . LEU A 1 132 ? -2.369 -7.182 -7.003 1.00 0.00 132 LEU A N 7
ATOM 15428 C CA . LEU A 1 132 ? -2.684 -6.770 -5.633 1.00 0.00 132 LEU A CA 7
ATOM 15429 C C . LEU A 1 132 ? -2.586 -5.246 -5.466 1.00 0.00 132 LEU A C 7
ATOM 15430 O O . LEU A 1 132 ? -3.449 -4.648 -4.825 1.00 0.00 132 LEU A O 7
ATOM 15446 N N . GLN A 1 133 ? -1.601 -4.579 -6.081 1.00 0.00 133 GLN A N 7
ATOM 15447 C CA . GLN A 1 133 ? -1.567 -3.110 -6.132 1.00 0.00 133 GLN A CA 7
ATOM 15448 C C . GLN A 1 133 ? -2.688 -2.532 -7.012 1.00 0.00 133 GLN A C 7
ATOM 15449 O O . GLN A 1 133 ? -3.283 -1.519 -6.653 1.00 0.00 133 GLN A O 7
ATOM 15463 N N . VAL A 1 134 ? -3.060 -3.215 -8.104 1.00 0.00 134 VAL A N 7
ATOM 15464 C CA . VAL A 1 134 ? -4.223 -2.827 -8.921 1.00 0.00 134 VAL A CA 7
ATOM 15465 C C . VAL A 1 134 ? -5.517 -2.876 -8.094 1.00 0.00 134 VAL A C 7
ATOM 15466 O O . VAL A 1 134 ? -6.284 -1.912 -8.073 1.00 0.00 134 VAL A O 7
ATOM 15479 N N . ILE A 1 135 ? -5.724 -3.961 -7.344 1.00 0.00 135 ILE A N 7
ATOM 15480 C CA . ILE A 1 135 ? -6.918 -4.219 -6.523 1.00 0.00 135 ILE A CA 7
ATOM 15481 C C . ILE A 1 135 ? -6.962 -3.386 -5.224 1.00 0.00 135 ILE A C 7
ATOM 15482 O O . ILE A 1 135 ? -8.054 -3.037 -4.773 1.00 0.00 135 ILE A O 7
ATOM 15497 N N . ASN A 1 136 ? -5.815 -3.004 -4.643 1.00 0.00 136 ASN A N 7
ATOM 15498 C CA . ASN A 1 136 ? -5.759 -2.134 -3.453 1.00 0.00 136 ASN A CA 7
ATOM 15499 C C . ASN A 1 136 ? -6.467 -0.775 -3.648 1.00 0.00 136 ASN A C 7
ATOM 15500 O O . ASN A 1 136 ? -7.008 -0.230 -2.682 1.00 0.00 136 ASN A O 7
ATOM 15511 N N . GLY A 1 137 ? -6.480 -0.233 -4.872 1.00 0.00 137 GLY A N 7
ATOM 15512 C CA . GLY A 1 137 ? -7.230 0.990 -5.194 1.00 0.00 137 GLY A CA 7
ATOM 15513 C C . GLY A 1 137 ? -6.812 1.741 -6.465 1.00 0.00 137 GLY A C 7
ATOM 15514 O O . GLY A 1 137 ? -7.032 2.952 -6.538 1.00 0.00 137 GLY A O 7
ATOM 15518 N N . ALA A 1 138 ? -6.177 1.077 -7.438 1.00 0.00 138 ALA A N 7
ATOM 15519 C CA . ALA A 1 138 ? -5.779 1.689 -8.710 1.00 0.00 138 ALA A CA 7
ATOM 15520 C C . ALA A 1 138 ? -6.965 1.745 -9.709 1.00 0.00 138 ALA A C 7
ATOM 15521 O O . ALA A 1 138 ? -8.118 1.953 -9.319 1.00 0.00 138 ALA A O 7
ATOM 15528 N N . GLN A 1 139 ? -6.679 1.552 -11.001 1.00 0.00 139 GLN A N 7
ATOM 15529 C CA . GLN A 1 139 ? -7.637 1.568 -12.111 1.00 0.00 139 GLN A CA 7
ATOM 15530 C C . GLN A 1 139 ? -7.730 0.155 -12.741 1.00 0.00 139 GLN A C 7
ATOM 15531 O O . GLN A 1 139 ? -7.792 -0.830 -12.002 1.00 0.00 139 GLN A O 7
ATOM 15545 N N . ILE A 1 140 ? -7.759 0.033 -14.078 1.00 0.00 140 ILE A N 7
ATOM 15546 C CA . ILE A 1 140 ? -7.995 -1.238 -14.795 1.00 0.00 140 ILE A CA 7
ATOM 15547 C C . ILE A 1 140 ? -6.832 -1.605 -15.744 1.00 0.00 140 ILE A C 7
ATOM 15548 O O . ILE A 1 140 ? -6.524 -2.789 -15.905 1.00 0.00 140 ILE A O 7
ATOM 15563 N N . THR A 1 141 ? -6.138 -0.619 -16.328 1.00 0.00 141 THR A N 7
ATOM 15564 C CA . THR A 1 141 ? -5.120 -0.816 -17.392 1.00 0.00 141 THR A CA 7
ATOM 15565 C C . THR A 1 141 ? -3.817 -0.023 -17.179 1.00 0.00 141 THR A C 7
ATOM 15566 O O . THR A 1 141 ? -2.940 -0.006 -18.044 1.00 0.00 141 THR A O 7
ATOM 15577 N N . ASP A 1 142 ? -3.644 0.620 -16.019 1.00 0.00 142 ASP A N 7
ATOM 15578 C CA . ASP A 1 142 ? -2.483 1.475 -15.705 1.00 0.00 142 ASP A CA 7
ATOM 15579 C C . ASP A 1 142 ? -1.201 0.697 -15.325 1.00 0.00 142 ASP A C 7
ATOM 15580 O O . ASP A 1 142 ? -0.122 1.292 -15.241 1.00 0.00 142 ASP A O 7
ATOM 15589 N N . VAL A 1 143 ? -1.293 -0.625 -15.120 1.00 0.00 143 VAL A N 7
ATOM 15590 C CA . VAL A 1 143 ? -0.174 -1.507 -14.735 1.00 0.00 143 VAL A CA 7
ATOM 15591 C C . VAL A 1 143 ? 0.758 -1.823 -15.924 1.00 0.00 143 VAL A C 7
ATOM 15592 O O . VAL A 1 143 ? 0.609 -2.820 -16.631 1.00 0.00 143 VAL A O 7
ATOM 15605 N N . ASN A 1 144 ? 1.746 -0.951 -16.154 1.00 0.00 144 ASN A N 7
ATOM 15606 C CA . ASN A 1 144 ? 2.680 -0.997 -17.295 1.00 0.00 144 ASN A CA 7
ATOM 15607 C C . ASN A 1 144 ? 4.136 -1.260 -16.841 1.00 0.00 144 ASN A C 7
ATOM 15608 O O . ASN A 1 144 ? 5.087 -0.666 -17.353 1.00 0.00 144 ASN A O 7
ATOM 15619 N N . VAL A 1 145 ? 4.300 -2.145 -15.851 1.00 0.00 145 VAL A N 7
ATOM 15620 C CA . VAL A 1 145 ? 5.586 -2.493 -15.207 1.00 0.00 145 VAL A CA 7
ATOM 15621 C C . VAL A 1 145 ? 6.259 -3.748 -15.807 1.00 0.00 145 VAL A C 7
ATOM 15622 O O . VAL A 1 145 ? 7.397 -4.076 -15.463 1.00 0.00 145 VAL A O 7
ATOM 15635 N N . SER A 1 146 ? 5.599 -4.433 -16.750 1.00 0.00 146 SER A N 7
ATOM 15636 C CA . SER A 1 146 ? 6.148 -5.564 -17.519 1.00 0.00 146 SER A CA 7
ATOM 15637 C C . SER A 1 146 ? 7.404 -5.181 -18.318 1.00 0.00 146 SER A C 7
ATOM 15638 O O . SER A 1 146 ? 7.356 -4.265 -19.145 1.00 0.00 146 SER A O 7
ATOM 15646 N N . SER A 1 147 ? 8.513 -5.906 -18.117 1.00 0.00 147 SER A N 7
ATOM 15647 C CA . SER A 1 147 ? 9.721 -5.810 -18.963 1.00 0.00 147 SER A CA 7
ATOM 15648 C C . SER A 1 147 ? 10.640 -7.038 -18.833 1.00 0.00 147 SER A C 7
ATOM 15649 O O . SER A 1 147 ? 10.924 -7.681 -19.846 1.00 0.00 147 SER A O 7
ATOM 15657 N N . VAL A 1 148 ? 11.042 -7.368 -17.589 1.00 0.00 148 VAL A N 7
ATOM 15658 C CA . VAL A 1 148 ? 11.939 -8.447 -17.078 1.00 0.00 148 VAL A CA 7
ATOM 15659 C C . VAL A 1 148 ? 12.767 -7.940 -15.885 1.00 0.00 148 VAL A C 7
ATOM 15660 O O . VAL A 1 148 ? 12.615 -8.507 -14.801 1.00 0.00 148 VAL A O 7
ATOM 15673 N N . PRO A 1 149 ? 13.568 -6.857 -15.983 1.00 0.00 149 PRO A N 7
ATOM 15674 C CA . PRO A 1 149 ? 14.337 -6.287 -14.862 1.00 0.00 149 PRO A CA 7
ATOM 15675 C C . PRO A 1 149 ? 13.472 -5.477 -13.868 1.00 0.00 149 PRO A C 7
ATOM 15676 O O . PRO A 1 149 ? 13.879 -4.429 -13.364 1.00 0.00 149 PRO A O 7
ATOM 15687 N N . SER A 1 150 ? 12.273 -5.982 -13.565 1.00 0.00 150 SER A N 7
ATOM 15688 C CA . SER A 1 150 ? 11.247 -5.350 -12.730 1.00 0.00 150 SER A CA 7
ATOM 15689 C C . SER A 1 150 ? 10.752 -6.342 -11.681 1.00 0.00 150 SER A C 7
ATOM 15690 O O . SER A 1 150 ? 9.726 -6.996 -11.861 1.00 0.00 150 SER A O 7
ATOM 15698 N N . VAL A 1 151 ? 11.547 -6.508 -10.613 1.00 0.00 151 VAL A N 7
ATOM 15699 C CA . VAL A 1 151 ? 11.368 -7.504 -9.533 1.00 0.00 151 VAL A CA 7
ATOM 15700 C C . VAL A 1 151 ? 11.037 -8.918 -10.055 1.00 0.00 151 VAL A C 7
ATOM 15701 O O . VAL A 1 151 ? 10.200 -9.647 -9.528 1.00 0.00 151 VAL A O 7
ATOM 15714 N N . ASN A 1 152 ? 11.703 -9.309 -11.143 1.00 0.00 152 ASN A N 7
ATOM 15715 C CA . ASN A 1 152 ? 11.540 -10.603 -11.816 1.00 0.00 152 ASN A CA 7
ATOM 15716 C C . ASN A 1 152 ? 12.918 -11.159 -12.199 1.00 0.00 152 ASN A C 7
ATOM 15717 O O . ASN A 1 152 ? 13.311 -12.194 -11.664 1.00 0.00 152 ASN A O 7
ATOM 15728 N N . ALA A 1 153 ? 13.709 -10.432 -13.000 1.00 0.00 153 ALA A N 7
ATOM 15729 C CA . ALA A 1 153 ? 15.106 -10.783 -13.282 1.00 0.00 153 ALA A CA 7
ATOM 15730 C C . ALA A 1 153 ? 15.936 -10.920 -11.997 1.00 0.00 153 ALA A C 7
ATOM 15731 O O . ALA A 1 153 ? 16.683 -11.878 -11.851 1.00 0.00 153 ALA A O 7
ATOM 15738 N N . ALA A 1 154 ? 15.759 -9.998 -11.046 1.00 0.00 154 ALA A N 7
ATOM 15739 C CA . ALA A 1 154 ? 16.415 -10.025 -9.741 1.00 0.00 154 ALA A CA 7
ATOM 15740 C C . ALA A 1 154 ? 16.153 -11.342 -8.980 1.00 0.00 154 ALA A C 7
ATOM 15741 O O . ALA A 1 154 ? 17.080 -12.032 -8.549 1.00 0.00 154 ALA A O 7
ATOM 15748 N N . LEU A 1 155 ? 14.877 -11.710 -8.848 1.00 0.00 155 LEU A N 7
ATOM 15749 C CA . LEU A 1 155 ? 14.426 -12.901 -8.124 1.00 0.00 155 LEU A CA 7
ATOM 15750 C C . LEU A 1 155 ? 14.886 -14.191 -8.838 1.00 0.00 155 LEU A C 7
ATOM 15751 O O . LEU A 1 155 ? 15.429 -15.101 -8.210 1.00 0.00 155 LEU A O 7
ATOM 15767 N N . VAL A 1 156 ? 14.766 -14.236 -10.169 1.00 0.00 156 VAL A N 7
ATOM 15768 C CA . VAL A 1 156 ? 15.270 -15.330 -11.022 1.00 0.00 156 VAL A CA 7
ATOM 15769 C C . VAL A 1 156 ? 16.799 -15.472 -10.945 1.00 0.00 156 VAL A C 7
ATOM 15770 O O . VAL A 1 156 ? 17.300 -16.592 -10.841 1.00 0.00 156 VAL A O 7
ATOM 15783 N N . SER A 1 157 ? 17.554 -14.370 -10.939 1.00 0.00 157 SER A N 7
ATOM 15784 C CA . SER A 1 157 ? 19.020 -14.384 -10.831 1.00 0.00 157 SER A CA 7
ATOM 15785 C C . SER A 1 157 ? 19.510 -14.996 -9.518 1.00 0.00 157 SER A C 7
ATOM 15786 O O . SER A 1 157 ? 20.505 -15.716 -9.531 1.00 0.00 157 SER A O 7
ATOM 15794 N N . ALA A 1 158 ? 18.814 -14.788 -8.396 1.00 0.00 158 ALA A N 7
ATOM 15795 C CA . ALA A 1 158 ? 19.128 -15.475 -7.140 1.00 0.00 158 ALA A CA 7
ATOM 15796 C C . ALA A 1 158 ? 18.671 -16.950 -7.122 1.00 0.00 158 ALA A C 7
ATOM 15797 O O . ALA A 1 158 ? 19.375 -17.795 -6.564 1.00 0.00 158 ALA A O 7
ATOM 15804 N N . LEU A 1 159 ? 17.556 -17.287 -7.786 1.00 0.00 159 LEU A N 7
ATOM 15805 C CA . LEU A 1 159 ? 17.088 -18.673 -7.953 1.00 0.00 159 LEU A CA 7
ATOM 15806 C C . LEU A 1 159 ? 18.107 -19.562 -8.702 1.00 0.00 159 LEU A C 7
ATOM 15807 O O . LEU A 1 159 ? 18.171 -20.765 -8.445 1.00 0.00 159 LEU A O 7
ATOM 15823 N N . VAL A 1 160 ? 18.959 -18.982 -9.559 1.00 0.00 160 VAL A N 7
ATOM 15824 C CA . VAL A 1 160 ? 20.063 -19.701 -10.234 1.00 0.00 160 VAL A CA 7
ATOM 15825 C C . VAL A 1 160 ? 21.460 -19.426 -9.644 1.00 0.00 160 VAL A C 7
ATOM 15826 O O . VAL A 1 160 ? 22.331 -20.292 -9.751 1.00 0.00 160 VAL A O 7
ATOM 15839 N N . ALA A 1 161 ? 21.651 -18.265 -8.996 1.00 0.00 161 ALA A N 7
ATOM 15840 C CA . ALA A 1 161 ? 22.889 -17.718 -8.404 1.00 0.00 161 ALA A CA 7
ATOM 15841 C C . ALA A 1 161 ? 24.213 -18.207 -9.050 1.00 0.00 161 ALA A C 7
ATOM 15842 O O . ALA A 1 161 ? 24.500 -17.776 -10.192 1.00 0.00 161 ALA A O 7
ATOM 15849 N N . SER A 1 1 ? 17.824 43.044 0.668 1.00 0.00 1 SER A N 8
ATOM 15850 C CA . SER A 1 1 ? 17.776 41.939 -0.318 1.00 0.00 1 SER A CA 8
ATOM 15851 C C . SER A 1 1 ? 19.159 41.324 -0.535 1.00 0.00 1 SER A C 8
ATOM 15852 O O . SER A 1 1 ? 19.431 40.244 -0.006 1.00 0.00 1 SER A O 8
ATOM 15859 N N . GLY A 1 2 ? 20.056 41.997 -1.273 1.00 0.00 2 GLY A N 8
ATOM 15860 C CA . GLY A 1 2 ? 21.452 41.582 -1.487 1.00 0.00 2 GLY A CA 8
ATOM 15861 C C . GLY A 1 2 ? 22.445 42.293 -0.556 1.00 0.00 2 GLY A C 8
ATOM 15862 O O . GLY A 1 2 ? 22.056 42.984 0.389 1.00 0.00 2 GLY A O 8
ATOM 15866 N N . ASN A 1 3 ? 23.741 42.094 -0.812 1.00 0.00 3 ASN A N 8
ATOM 15867 C CA . ASN A 1 3 ? 24.848 42.526 0.056 1.00 0.00 3 ASN A CA 8
ATOM 15868 C C . ASN A 1 3 ? 24.958 44.045 0.327 1.00 0.00 3 ASN A C 8
ATOM 15869 O O . ASN A 1 3 ? 25.145 44.400 1.485 1.00 0.00 3 ASN A O 8
ATOM 15880 N N . TYR A 1 4 ? 24.867 44.890 -0.712 1.00 0.00 4 TYR A N 8
ATOM 15881 C CA . TYR A 1 4 ? 25.083 46.360 -0.810 1.00 0.00 4 TYR A CA 8
ATOM 15882 C C . TYR A 1 4 ? 25.969 46.687 -2.038 1.00 0.00 4 TYR A C 8
ATOM 15883 O O . TYR A 1 4 ? 27.067 47.225 -1.892 1.00 0.00 4 TYR A O 8
ATOM 15901 N N . LEU A 1 5 ? 25.550 46.313 -3.259 1.00 0.00 5 LEU A N 8
ATOM 15902 C CA . LEU A 1 5 ? 26.334 46.492 -4.507 1.00 0.00 5 LEU A CA 8
ATOM 15903 C C . LEU A 1 5 ? 27.778 45.919 -4.453 1.00 0.00 5 LEU A C 8
ATOM 15904 O O . LEU A 1 5 ? 28.642 46.300 -5.247 1.00 0.00 5 LEU A O 8
ATOM 15920 N N . GLY A 1 6 ? 28.044 44.990 -3.528 1.00 0.00 6 GLY A N 8
ATOM 15921 C CA . GLY A 1 6 ? 29.355 44.385 -3.289 1.00 0.00 6 GLY A CA 8
ATOM 15922 C C . GLY A 1 6 ? 30.439 45.375 -2.849 1.00 0.00 6 GLY A C 8
ATOM 15923 O O . GLY A 1 6 ? 31.480 45.445 -3.501 1.00 0.00 6 GLY A O 8
ATOM 15927 N N . VAL A 1 7 ? 30.235 46.127 -1.754 1.00 0.00 7 VAL A N 8
ATOM 15928 C CA . VAL A 1 7 ? 31.231 47.078 -1.185 1.00 0.00 7 VAL A CA 8
ATOM 15929 C C . VAL A 1 7 ? 32.652 46.506 -1.010 1.00 0.00 7 VAL A C 8
ATOM 15930 O O . VAL A 1 7 ? 33.631 47.248 -1.104 1.00 0.00 7 VAL A O 8
ATOM 15943 N N . SER A 1 8 ? 32.779 45.193 -0.784 1.00 0.00 8 SER A N 8
ATOM 15944 C CA . SER A 1 8 ? 34.060 44.468 -0.675 1.00 0.00 8 SER A CA 8
ATOM 15945 C C . SER A 1 8 ? 34.814 44.312 -2.016 1.00 0.00 8 SER A C 8
ATOM 15946 O O . SER A 1 8 ? 36.041 44.188 -2.032 1.00 0.00 8 SER A O 8
ATOM 15954 N N . GLN A 1 9 ? 34.089 44.335 -3.145 1.00 0.00 9 GLN A N 8
ATOM 15955 C CA . GLN A 1 9 ? 34.544 44.088 -4.526 1.00 0.00 9 GLN A CA 8
ATOM 15956 C C . GLN A 1 9 ? 35.637 42.999 -4.665 1.00 0.00 9 GLN A C 8
ATOM 15957 O O . GLN A 1 9 ? 36.701 43.210 -5.248 1.00 0.00 9 GLN A O 8
ATOM 15971 N N . ASN A 1 10 ? 35.343 41.808 -4.127 1.00 0.00 10 ASN A N 8
ATOM 15972 C CA . ASN A 1 10 ? 36.120 40.573 -4.325 1.00 0.00 10 ASN A CA 8
ATOM 15973 C C . ASN A 1 10 ? 35.225 39.316 -4.298 1.00 0.00 10 ASN A C 8
ATOM 15974 O O . ASN A 1 10 ? 35.355 38.455 -5.170 1.00 0.00 10 ASN A O 8
ATOM 15985 N N . PHE A 1 11 ? 34.286 39.237 -3.344 1.00 0.00 11 PHE A N 8
ATOM 15986 C CA . PHE A 1 11 ? 33.306 38.143 -3.224 1.00 0.00 11 PHE A CA 8
ATOM 15987 C C . PHE A 1 11 ? 31.892 38.637 -2.875 1.00 0.00 11 PHE A C 8
ATOM 15988 O O . PHE A 1 11 ? 30.930 38.231 -3.528 1.00 0.00 11 PHE A O 8
ATOM 16005 N N . GLY A 1 12 ? 31.747 39.506 -1.864 1.00 0.00 12 GLY A N 8
ATOM 16006 C CA . GLY A 1 12 ? 30.438 40.005 -1.400 1.00 0.00 12 GLY A CA 8
ATOM 16007 C C . GLY A 1 12 ? 29.468 38.901 -0.952 1.00 0.00 12 GLY A C 8
ATOM 16008 O O . GLY A 1 12 ? 28.258 39.028 -1.151 1.00 0.00 12 GLY A O 8
ATOM 16012 N N . ARG A 1 13 ? 30.004 37.803 -0.396 1.00 0.00 13 ARG A N 8
ATOM 16013 C CA . ARG A 1 13 ? 29.276 36.551 -0.085 1.00 0.00 13 ARG A CA 8
ATOM 16014 C C . ARG A 1 13 ? 29.750 35.853 1.203 1.00 0.00 13 ARG A C 8
ATOM 16015 O O . ARG A 1 13 ? 29.031 35.009 1.733 1.00 0.00 13 ARG A O 8
ATOM 16036 N N . ILE A 1 14 ? 30.923 36.226 1.729 1.00 0.00 14 ILE A N 8
ATOM 16037 C CA . ILE A 1 14 ? 31.491 35.735 3.000 1.00 0.00 14 ILE A CA 8
ATOM 16038 C C . ILE A 1 14 ? 30.596 36.058 4.213 1.00 0.00 14 ILE A C 8
ATOM 16039 O O . ILE A 1 14 ? 30.023 35.149 4.817 1.00 0.00 14 ILE A O 8
ATOM 16054 N N . ALA A 1 15 ? 30.460 37.345 4.552 1.00 0.00 15 ALA A N 8
ATOM 16055 C CA . ALA A 1 15 ? 29.629 37.881 5.637 1.00 0.00 15 ALA A CA 8
ATOM 16056 C C . ALA A 1 15 ? 29.364 39.407 5.471 1.00 0.00 15 ALA A C 8
ATOM 16057 O O . ALA A 1 15 ? 29.581 40.170 6.419 1.00 0.00 15 ALA A O 8
ATOM 16064 N N . PRO A 1 16 ? 28.946 39.899 4.280 1.00 0.00 16 PRO A N 8
ATOM 16065 C CA . PRO A 1 16 ? 28.796 41.340 4.018 1.00 0.00 16 PRO A CA 8
ATOM 16066 C C . PRO A 1 16 ? 27.699 41.996 4.877 1.00 0.00 16 PRO A C 8
ATOM 16067 O O . PRO A 1 16 ? 27.836 43.150 5.289 1.00 0.00 16 PRO A O 8
ATOM 16078 N N . VAL A 1 17 ? 26.640 41.237 5.185 1.00 0.00 17 VAL A N 8
ATOM 16079 C CA . VAL A 1 17 ? 25.548 41.573 6.111 1.00 0.00 17 VAL A CA 8
ATOM 16080 C C . VAL A 1 17 ? 25.203 40.297 6.886 1.00 0.00 17 VAL A C 8
ATOM 16081 O O . VAL A 1 17 ? 24.489 39.423 6.393 1.00 0.00 17 VAL A O 8
ATOM 16094 N N . THR A 1 18 ? 25.775 40.157 8.085 1.00 0.00 18 THR A N 8
ATOM 16095 C CA . THR A 1 18 ? 25.571 38.992 8.973 1.00 0.00 18 THR A CA 8
ATOM 16096 C C . THR A 1 18 ? 24.116 38.839 9.466 1.00 0.00 18 THR A C 8
ATOM 16097 O O . THR A 1 18 ? 23.641 37.719 9.676 1.00 0.00 18 THR A O 8
ATOM 16108 N N . GLY A 1 19 ? 23.374 39.949 9.581 1.00 0.00 19 GLY A N 8
ATOM 16109 C CA . GLY A 1 19 ? 21.976 39.981 10.037 1.00 0.00 19 GLY A CA 8
ATOM 16110 C C . GLY A 1 19 ? 21.794 39.793 11.555 1.00 0.00 19 GLY A C 8
ATOM 16111 O O . GLY A 1 19 ? 22.759 39.589 12.298 1.00 0.00 19 GLY A O 8
ATOM 16115 N N . GLY A 1 20 ? 20.543 39.892 12.020 1.00 0.00 20 GLY A N 8
ATOM 16116 C CA . GLY A 1 20 ? 20.169 39.796 13.444 1.00 0.00 20 GLY A CA 8
ATOM 16117 C C . GLY A 1 20 ? 18.946 40.653 13.803 1.00 0.00 20 GLY A C 8
ATOM 16118 O O . GLY A 1 20 ? 19.032 41.518 14.676 1.00 0.00 20 GLY A O 8
ATOM 16122 N N . THR A 1 21 ? 17.840 40.490 13.068 1.00 0.00 21 THR A N 8
ATOM 16123 C CA . THR A 1 21 ? 16.706 41.442 13.011 1.00 0.00 21 THR A CA 8
ATOM 16124 C C . THR A 1 21 ? 15.990 41.694 14.347 1.00 0.00 21 THR A C 8
ATOM 16125 O O . THR A 1 21 ? 15.771 42.857 14.687 1.00 0.00 21 THR A O 8
ATOM 16136 N N . ALA A 1 22 ? 15.627 40.616 15.063 1.00 0.00 22 ALA A N 8
ATOM 16137 C CA . ALA A 1 22 ? 15.030 40.481 16.413 1.00 0.00 22 ALA A CA 8
ATOM 16138 C C . ALA A 1 22 ? 13.619 39.848 16.402 1.00 0.00 22 ALA A C 8
ATOM 16139 O O . ALA A 1 22 ? 13.242 39.178 17.366 1.00 0.00 22 ALA A O 8
ATOM 16146 N N . GLY A 1 23 ? 12.842 40.030 15.324 1.00 0.00 23 GLY A N 8
ATOM 16147 C CA . GLY A 1 23 ? 11.503 39.439 15.157 1.00 0.00 23 GLY A CA 8
ATOM 16148 C C . GLY A 1 23 ? 10.472 39.852 16.223 1.00 0.00 23 GLY A C 8
ATOM 16149 O O . GLY A 1 23 ? 9.788 38.993 16.785 1.00 0.00 23 GLY A O 8
ATOM 16153 N N . ILE A 1 24 ? 10.379 41.156 16.528 1.00 0.00 24 ILE A N 8
ATOM 16154 C CA . ILE A 1 24 ? 9.446 41.748 17.517 1.00 0.00 24 ILE A CA 8
ATOM 16155 C C . ILE A 1 24 ? 7.971 41.348 17.280 1.00 0.00 24 ILE A C 8
ATOM 16156 O O . ILE A 1 24 ? 7.228 41.117 18.239 1.00 0.00 24 ILE A O 8
ATOM 16171 N N . SER A 1 25 ? 7.576 41.204 16.012 1.00 0.00 25 SER A N 8
ATOM 16172 C CA . SER A 1 25 ? 6.251 40.751 15.549 1.00 0.00 25 SER A CA 8
ATOM 16173 C C . SER A 1 25 ? 6.409 39.776 14.364 1.00 0.00 25 SER A C 8
ATOM 16174 O O . SER A 1 25 ? 7.530 39.380 14.035 1.00 0.00 25 SER A O 8
ATOM 16182 N N . VAL A 1 26 ? 5.306 39.397 13.698 1.00 0.00 26 VAL A N 8
ATOM 16183 C CA . VAL A 1 26 ? 5.303 38.527 12.498 1.00 0.00 26 VAL A CA 8
ATOM 16184 C C . VAL A 1 26 ? 5.797 37.108 12.839 1.00 0.00 26 VAL A C 8
ATOM 16185 O O . VAL A 1 26 ? 6.838 36.636 12.378 1.00 0.00 26 VAL A O 8
ATOM 16198 N N . GLY A 1 27 ? 5.037 36.428 13.706 1.00 0.00 27 GLY A N 8
ATOM 16199 C CA . GLY A 1 27 ? 5.299 35.077 14.231 1.00 0.00 27 GLY A CA 8
ATOM 16200 C C . GLY A 1 27 ? 5.026 33.940 13.233 1.00 0.00 27 GLY A C 8
ATOM 16201 O O . GLY A 1 27 ? 4.207 33.059 13.504 1.00 0.00 27 GLY A O 8
ATOM 16205 N N . VAL A 1 28 ? 5.682 33.973 12.070 1.00 0.00 28 VAL A N 8
ATOM 16206 C CA . VAL A 1 28 ? 5.528 33.022 10.951 1.00 0.00 28 VAL A CA 8
ATOM 16207 C C . VAL A 1 28 ? 6.909 32.697 10.335 1.00 0.00 28 VAL A C 8
ATOM 16208 O O . VAL A 1 28 ? 7.720 33.616 10.167 1.00 0.00 28 VAL A O 8
ATOM 16221 N N . PRO A 1 29 ? 7.231 31.418 10.033 1.00 0.00 29 PRO A N 8
ATOM 16222 C CA . PRO A 1 29 ? 8.523 31.047 9.446 1.00 0.00 29 PRO A CA 8
ATOM 16223 C C . PRO A 1 29 ? 8.728 31.576 8.012 1.00 0.00 29 PRO A C 8
ATOM 16224 O O . PRO A 1 29 ? 7.781 31.959 7.324 1.00 0.00 29 PRO A O 8
ATOM 16235 N N . GLY A 1 30 ? 9.977 31.524 7.535 1.00 0.00 30 GLY A N 8
ATOM 16236 C CA . GLY A 1 30 ? 10.377 31.867 6.157 1.00 0.00 30 GLY A CA 8
ATOM 16237 C C . GLY A 1 30 ? 10.705 30.651 5.270 1.00 0.00 30 GLY A C 8
ATOM 16238 O O . GLY A 1 30 ? 11.140 30.814 4.129 1.00 0.00 30 GLY A O 8
ATOM 16242 N N . TYR A 1 31 ? 10.498 29.435 5.788 1.00 0.00 31 TYR A N 8
ATOM 16243 C CA . TYR A 1 31 ? 10.897 28.153 5.181 1.00 0.00 31 TYR A CA 8
ATOM 16244 C C . TYR A 1 31 ? 9.715 27.366 4.573 1.00 0.00 31 TYR A C 8
ATOM 16245 O O . TYR A 1 31 ? 9.901 26.612 3.617 1.00 0.00 31 TYR A O 8
ATOM 16263 N N . LEU A 1 32 ? 8.483 27.576 5.058 1.00 0.00 32 LEU A N 8
ATOM 16264 C CA . LEU A 1 32 ? 7.272 26.857 4.612 1.00 0.00 32 LEU A CA 8
ATOM 16265 C C . LEU A 1 32 ? 6.780 27.191 3.178 1.00 0.00 32 LEU A C 8
ATOM 16266 O O . LEU A 1 32 ? 5.762 26.654 2.737 1.00 0.00 32 LEU A O 8
ATOM 16282 N N . ARG A 1 33 ? 7.495 28.058 2.443 1.00 0.00 33 ARG A N 8
ATOM 16283 C CA . ARG A 1 33 ? 7.199 28.517 1.063 1.00 0.00 33 ARG A CA 8
ATOM 16284 C C . ARG A 1 33 ? 8.207 27.993 0.016 1.00 0.00 33 ARG A C 8
ATOM 16285 O O . ARG A 1 33 ? 8.296 28.549 -1.078 1.00 0.00 33 ARG A O 8
ATOM 16306 N N . THR A 1 34 ? 8.950 26.925 0.336 1.00 0.00 34 THR A N 8
ATOM 16307 C CA . THR A 1 34 ? 10.038 26.316 -0.469 1.00 0.00 34 THR A CA 8
ATOM 16308 C C . THR A 1 34 ? 11.096 27.335 -0.966 1.00 0.00 34 THR A C 8
ATOM 16309 O O . THR A 1 34 ? 10.984 27.877 -2.070 1.00 0.00 34 THR A O 8
ATOM 16320 N N . PRO A 1 35 ? 12.122 27.660 -0.145 1.00 0.00 35 PRO A N 8
ATOM 16321 C CA . PRO A 1 35 ? 13.079 28.762 -0.366 1.00 0.00 35 PRO A CA 8
ATOM 16322 C C . PRO A 1 35 ? 14.165 28.463 -1.434 1.00 0.00 35 PRO A C 8
ATOM 16323 O O . PRO A 1 35 ? 15.356 28.685 -1.209 1.00 0.00 35 PRO A O 8
ATOM 16334 N N . SER A 1 36 ? 13.762 27.922 -2.591 1.00 0.00 36 SER A N 8
ATOM 16335 C CA . SER A 1 36 ? 14.579 27.453 -3.735 1.00 0.00 36 SER A CA 8
ATOM 16336 C C . SER A 1 36 ? 15.404 26.188 -3.447 1.00 0.00 36 SER A C 8
ATOM 16337 O O . SER A 1 36 ? 15.380 25.241 -4.235 1.00 0.00 36 SER A O 8
ATOM 16345 N N . SER A 1 37 ? 16.080 26.135 -2.299 1.00 0.00 37 SER A N 8
ATOM 16346 C CA . SER A 1 37 ? 16.751 24.956 -1.736 1.00 0.00 37 SER A CA 8
ATOM 16347 C C . SER A 1 37 ? 16.929 25.111 -0.217 1.00 0.00 37 SER A C 8
ATOM 16348 O O . SER A 1 37 ? 16.860 26.217 0.324 1.00 0.00 37 SER A O 8
ATOM 16356 N N . THR A 1 38 ? 17.117 23.995 0.495 1.00 0.00 38 THR A N 8
ATOM 16357 C CA . THR A 1 38 ? 17.128 23.951 1.974 1.00 0.00 38 THR A CA 8
ATOM 16358 C C . THR A 1 38 ? 17.980 22.784 2.490 1.00 0.00 38 THR A C 8
ATOM 16359 O O . THR A 1 38 ? 17.504 21.874 3.169 1.00 0.00 38 THR A O 8
ATOM 16370 N N . ILE A 1 39 ? 19.259 22.790 2.097 1.00 0.00 39 ILE A N 8
ATOM 16371 C CA . ILE A 1 39 ? 20.291 21.750 2.299 1.00 0.00 39 ILE A CA 8
ATOM 16372 C C . ILE A 1 39 ? 19.958 20.429 1.579 1.00 0.00 39 ILE A C 8
ATOM 16373 O O . ILE A 1 39 ? 20.694 20.025 0.677 1.00 0.00 39 ILE A O 8
ATOM 16388 N N . LEU A 1 40 ? 18.837 19.783 1.918 1.00 0.00 40 LEU A N 8
ATOM 16389 C CA . LEU A 1 40 ? 18.296 18.631 1.184 1.00 0.00 40 LEU A CA 8
ATOM 16390 C C . LEU A 1 40 ? 17.579 19.059 -0.114 1.00 0.00 40 LEU A C 8
ATOM 16391 O O . LEU A 1 40 ? 17.698 18.369 -1.127 1.00 0.00 40 LEU A O 8
ATOM 16407 N N . ALA A 1 41 ? 16.897 20.217 -0.081 1.00 0.00 41 ALA A N 8
ATOM 16408 C CA . ALA A 1 41 ? 16.042 20.759 -1.154 1.00 0.00 41 ALA A CA 8
ATOM 16409 C C . ALA A 1 41 ? 14.773 19.888 -1.419 1.00 0.00 41 ALA A C 8
ATOM 16410 O O . ALA A 1 41 ? 14.533 18.941 -0.663 1.00 0.00 41 ALA A O 8
ATOM 16417 N N . PRO A 1 42 ? 13.896 20.204 -2.401 1.00 0.00 42 PRO A N 8
ATOM 16418 C CA . PRO A 1 42 ? 12.785 19.327 -2.795 1.00 0.00 42 PRO A CA 8
ATOM 16419 C C . PRO A 1 42 ? 13.264 18.174 -3.715 1.00 0.00 42 PRO A C 8
ATOM 16420 O O . PRO A 1 42 ? 14.460 17.884 -3.800 1.00 0.00 42 PRO A O 8
ATOM 16431 N N . SER A 1 43 ? 12.324 17.480 -4.371 1.00 0.00 43 SER A N 8
ATOM 16432 C CA . SER A 1 43 ? 12.498 16.287 -5.236 1.00 0.00 43 SER A CA 8
ATOM 16433 C C . SER A 1 43 ? 12.786 15.009 -4.441 1.00 0.00 43 SER A C 8
ATOM 16434 O O . SER A 1 43 ? 12.058 14.021 -4.566 1.00 0.00 43 SER A O 8
ATOM 16442 N N . ASN A 1 44 ? 13.765 15.045 -3.533 1.00 0.00 44 ASN A N 8
ATOM 16443 C CA . ASN A 1 44 ? 14.020 14.012 -2.522 1.00 0.00 44 ASN A CA 8
ATOM 16444 C C . ASN A 1 44 ? 13.026 14.093 -1.332 1.00 0.00 44 ASN A C 8
ATOM 16445 O O . ASN A 1 44 ? 13.407 14.066 -0.161 1.00 0.00 44 ASN A O 8
ATOM 16456 N N . ALA A 1 45 ? 11.729 14.161 -1.653 1.00 0.00 45 ALA A N 8
ATOM 16457 C CA . ALA A 1 45 ? 10.615 14.169 -0.701 1.00 0.00 45 ALA A CA 8
ATOM 16458 C C . ALA A 1 45 ? 9.504 13.187 -1.125 1.00 0.00 45 ALA A C 8
ATOM 16459 O O . ALA A 1 45 ? 9.206 12.256 -0.375 1.00 0.00 45 ALA A O 8
ATOM 16466 N N . GLN A 1 46 ? 8.957 13.304 -2.347 1.00 0.00 46 GLN A N 8
ATOM 16467 C CA . GLN A 1 46 ? 8.023 12.304 -2.896 1.00 0.00 46 GLN A CA 8
ATOM 16468 C C . GLN A 1 46 ? 8.721 10.962 -3.164 1.00 0.00 46 GLN A C 8
ATOM 16469 O O . GLN A 1 46 ? 8.256 9.917 -2.715 1.00 0.00 46 GLN A O 8
ATOM 16483 N N . ILE A 1 47 ? 9.856 10.969 -3.869 1.00 0.00 47 ILE A N 8
ATOM 16484 C CA . ILE A 1 47 ? 10.587 9.727 -4.183 1.00 0.00 47 ILE A CA 8
ATOM 16485 C C . ILE A 1 47 ? 11.100 9.034 -2.899 1.00 0.00 47 ILE A C 8
ATOM 16486 O O . ILE A 1 47 ? 11.236 7.812 -2.836 1.00 0.00 47 ILE A O 8
ATOM 16501 N N . ILE A 1 48 ? 11.296 9.812 -1.827 1.00 0.00 48 ILE A N 8
ATOM 16502 C CA . ILE A 1 48 ? 11.695 9.326 -0.503 1.00 0.00 48 ILE A CA 8
ATOM 16503 C C . ILE A 1 48 ? 10.500 8.826 0.334 1.00 0.00 48 ILE A C 8
ATOM 16504 O O . ILE A 1 48 ? 10.739 8.097 1.288 1.00 0.00 48 ILE A O 8
ATOM 16519 N N . SER A 1 49 ? 9.226 9.077 -0.007 1.00 0.00 49 SER A N 8
ATOM 16520 C CA . SER A 1 49 ? 8.104 8.366 0.652 1.00 0.00 49 SER A CA 8
ATOM 16521 C C . SER A 1 49 ? 7.954 6.927 0.136 1.00 0.00 49 SER A C 8
ATOM 16522 O O . SER A 1 49 ? 7.677 6.017 0.922 1.00 0.00 49 SER A O 8
ATOM 16530 N N . LEU A 1 50 ? 8.228 6.694 -1.155 1.00 0.00 50 LEU A N 8
ATOM 16531 C CA . LEU A 1 50 ? 8.452 5.360 -1.726 1.00 0.00 50 LEU A CA 8
ATOM 16532 C C . LEU A 1 50 ? 9.683 4.685 -1.088 1.00 0.00 50 LEU A C 8
ATOM 16533 O O . LEU A 1 50 ? 9.619 3.510 -0.721 1.00 0.00 50 LEU A O 8
ATOM 16549 N N . GLY A 1 51 ? 10.769 5.444 -0.893 1.00 0.00 51 GLY A N 8
ATOM 16550 C CA . GLY A 1 51 ? 11.973 4.996 -0.189 1.00 0.00 51 GLY A CA 8
ATOM 16551 C C . GLY A 1 51 ? 11.686 4.574 1.255 1.00 0.00 51 GLY A C 8
ATOM 16552 O O . GLY A 1 51 ? 11.776 3.393 1.579 1.00 0.00 51 GLY A O 8
ATOM 16556 N N . LEU A 1 52 ? 11.271 5.517 2.106 1.00 0.00 52 LEU A N 8
ATOM 16557 C CA . LEU A 1 52 ? 10.978 5.323 3.532 1.00 0.00 52 LEU A CA 8
ATOM 16558 C C . LEU A 1 52 ? 10.017 4.166 3.782 1.00 0.00 52 LEU A C 8
ATOM 16559 O O . LEU A 1 52 ? 10.320 3.304 4.597 1.00 0.00 52 LEU A O 8
ATOM 16575 N N . GLN A 1 53 ? 8.892 4.093 3.069 1.00 0.00 53 GLN A N 8
ATOM 16576 C CA . GLN A 1 53 ? 7.924 3.012 3.254 1.00 0.00 53 GLN A CA 8
ATOM 16577 C C . GLN A 1 53 ? 8.524 1.616 3.012 1.00 0.00 53 GLN A C 8
ATOM 16578 O O . GLN A 1 53 ? 8.074 0.665 3.645 1.00 0.00 53 GLN A O 8
ATOM 16592 N N . THR A 1 54 ? 9.536 1.471 2.148 1.00 0.00 54 THR A N 8
ATOM 16593 C CA . THR A 1 54 ? 10.153 0.168 1.823 1.00 0.00 54 THR A CA 8
ATOM 16594 C C . THR A 1 54 ? 11.430 -0.086 2.640 1.00 0.00 54 THR A C 8
ATOM 16595 O O . THR A 1 54 ? 11.670 -1.212 3.074 1.00 0.00 54 THR A O 8
ATOM 16606 N N . THR A 1 55 ? 12.203 0.960 2.950 1.00 0.00 55 THR A N 8
ATOM 16607 C CA . THR A 1 55 ? 13.331 0.946 3.901 1.00 0.00 55 THR A CA 8
ATOM 16608 C C . THR A 1 55 ? 12.875 0.625 5.331 1.00 0.00 55 THR A C 8
ATOM 16609 O O . THR A 1 55 ? 13.515 -0.170 6.021 1.00 0.00 55 THR A O 8
ATOM 16620 N N . LEU A 1 56 ? 11.748 1.200 5.772 1.00 0.00 56 LEU A N 8
ATOM 16621 C CA . LEU A 1 56 ? 11.149 0.983 7.095 1.00 0.00 56 LEU A CA 8
ATOM 16622 C C . LEU A 1 56 ? 10.072 -0.119 7.107 1.00 0.00 56 LEU A C 8
ATOM 16623 O O . LEU A 1 56 ? 9.593 -0.454 8.186 1.00 0.00 56 LEU A O 8
ATOM 16639 N N . ALA A 1 57 ? 9.693 -0.722 5.973 1.00 0.00 57 ALA A N 8
ATOM 16640 C CA . ALA A 1 57 ? 8.765 -1.864 5.948 1.00 0.00 57 ALA A CA 8
ATOM 16641 C C . ALA A 1 57 ? 9.149 -3.008 6.916 1.00 0.00 57 ALA A C 8
ATOM 16642 O O . ALA A 1 57 ? 8.317 -3.356 7.754 1.00 0.00 57 ALA A O 8
ATOM 16649 N N . PRO A 1 58 ? 10.387 -3.554 6.910 1.00 0.00 58 PRO A N 8
ATOM 16650 C CA . PRO A 1 58 ? 10.791 -4.602 7.859 1.00 0.00 58 PRO A CA 8
ATOM 16651 C C . PRO A 1 58 ? 10.853 -4.137 9.333 1.00 0.00 58 PRO A C 8
ATOM 16652 O O . PRO A 1 58 ? 10.966 -4.971 10.234 1.00 0.00 58 PRO A O 8
ATOM 16663 N N . VAL A 1 59 ? 10.742 -2.828 9.596 1.00 0.00 59 VAL A N 8
ATOM 16664 C CA . VAL A 1 59 ? 10.685 -2.219 10.939 1.00 0.00 59 VAL A CA 8
ATOM 16665 C C . VAL A 1 59 ? 9.230 -1.998 11.382 1.00 0.00 59 VAL A C 8
ATOM 16666 O O . VAL A 1 59 ? 8.862 -2.393 12.488 1.00 0.00 59 VAL A O 8
ATOM 16679 N N . LEU A 1 60 ? 8.371 -1.441 10.519 1.00 0.00 60 LEU A N 8
ATOM 16680 C CA . LEU A 1 60 ? 6.931 -1.259 10.764 1.00 0.00 60 LEU A CA 8
ATOM 16681 C C . LEU A 1 60 ? 6.157 -2.590 10.815 1.00 0.00 60 LEU A C 8
ATOM 16682 O O . LEU A 1 60 ? 5.193 -2.709 11.573 1.00 0.00 60 LEU A O 8
ATOM 16698 N N . SER A 1 61 ? 6.622 -3.618 10.096 1.00 0.00 61 SER A N 8
ATOM 16699 C CA . SER A 1 61 ? 6.185 -5.019 10.243 1.00 0.00 61 SER A CA 8
ATOM 16700 C C . SER A 1 61 ? 6.669 -5.693 11.547 1.00 0.00 61 SER A C 8
ATOM 16701 O O . SER A 1 61 ? 6.433 -6.885 11.740 1.00 0.00 61 SER A O 8
ATOM 16709 N N . SER A 1 62 ? 7.321 -4.941 12.447 1.00 0.00 62 SER A N 8
ATOM 16710 C CA . SER A 1 62 ? 7.708 -5.306 13.821 1.00 0.00 62 SER A CA 8
ATOM 16711 C C . SER A 1 62 ? 8.391 -6.677 13.948 1.00 0.00 62 SER A C 8
ATOM 16712 O O . SER A 1 62 ? 7.770 -7.681 14.304 1.00 0.00 62 SER A O 8
ATOM 16720 N N . SER A 1 63 ? 9.676 -6.708 13.566 1.00 0.00 63 SER A N 8
ATOM 16721 C CA . SER A 1 63 ? 10.592 -7.866 13.456 1.00 0.00 63 SER A CA 8
ATOM 16722 C C . SER A 1 63 ? 10.496 -8.549 12.082 1.00 0.00 63 SER A C 8
ATOM 16723 O O . SER A 1 63 ? 11.509 -8.959 11.512 1.00 0.00 63 SER A O 8
ATOM 16731 N N . GLY A 1 64 ? 9.290 -8.612 11.505 1.00 0.00 64 GLY A N 8
ATOM 16732 C CA . GLY A 1 64 ? 9.061 -9.025 10.115 1.00 0.00 64 GLY A CA 8
ATOM 16733 C C . GLY A 1 64 ? 9.252 -10.521 9.817 1.00 0.00 64 GLY A C 8
ATOM 16734 O O . GLY A 1 64 ? 9.370 -10.905 8.651 1.00 0.00 64 GLY A O 8
ATOM 16738 N N . LEU A 1 65 ? 9.273 -11.375 10.847 1.00 0.00 65 LEU A N 8
ATOM 16739 C CA . LEU A 1 65 ? 9.515 -12.828 10.764 1.00 0.00 65 LEU A CA 8
ATOM 16740 C C . LEU A 1 65 ? 8.479 -13.663 9.960 1.00 0.00 65 LEU A C 8
ATOM 16741 O O . LEU A 1 65 ? 8.651 -14.878 9.825 1.00 0.00 65 LEU A O 8
ATOM 16757 N N . SER A 1 66 ? 7.445 -13.034 9.392 1.00 0.00 66 SER A N 8
ATOM 16758 C CA . SER A 1 66 ? 6.364 -13.665 8.613 1.00 0.00 66 SER A CA 8
ATOM 16759 C C . SER A 1 66 ? 6.292 -13.077 7.197 1.00 0.00 66 SER A C 8
ATOM 16760 O O . SER A 1 66 ? 5.360 -12.350 6.846 1.00 0.00 66 SER A O 8
ATOM 16768 N N . SER A 1 67 ? 7.318 -13.367 6.386 1.00 0.00 67 SER A N 8
ATOM 16769 C CA . SER A 1 67 ? 7.448 -12.951 4.974 1.00 0.00 67 SER A CA 8
ATOM 16770 C C . SER A 1 67 ? 7.369 -11.430 4.741 1.00 0.00 67 SER A C 8
ATOM 16771 O O . SER A 1 67 ? 6.935 -10.981 3.677 1.00 0.00 67 SER A O 8
ATOM 16779 N N . ALA A 1 68 ? 7.786 -10.609 5.715 1.00 0.00 68 ALA A N 8
ATOM 16780 C CA . ALA A 1 68 ? 7.736 -9.147 5.590 1.00 0.00 68 ALA A CA 8
ATOM 16781 C C . ALA A 1 68 ? 8.649 -8.578 4.487 1.00 0.00 68 ALA A C 8
ATOM 16782 O O . ALA A 1 68 ? 8.445 -7.460 4.015 1.00 0.00 68 ALA A O 8
ATOM 16789 N N . SER A 1 69 ? 9.633 -9.354 4.032 1.00 0.00 69 SER A N 8
ATOM 16790 C CA . SER A 1 69 ? 10.400 -9.071 2.819 1.00 0.00 69 SER A CA 8
ATOM 16791 C C . SER A 1 69 ? 9.499 -8.977 1.575 1.00 0.00 69 SER A C 8
ATOM 16792 O O . SER A 1 69 ? 9.640 -8.052 0.778 1.00 0.00 69 SER A O 8
ATOM 16800 N N . ALA A 1 70 ? 8.509 -9.864 1.435 1.00 0.00 70 ALA A N 8
ATOM 16801 C CA . ALA A 1 70 ? 7.487 -9.749 0.399 1.00 0.00 70 ALA A CA 8
ATOM 16802 C C . ALA A 1 70 ? 6.486 -8.624 0.705 1.00 0.00 70 ALA A C 8
ATOM 16803 O O . ALA A 1 70 ? 6.158 -7.852 -0.198 1.00 0.00 70 ALA A O 8
ATOM 16810 N N . SER A 1 71 ? 6.025 -8.483 1.959 1.00 0.00 71 SER A N 8
ATOM 16811 C CA . SER A 1 71 ? 5.066 -7.422 2.320 1.00 0.00 71 SER A CA 8
ATOM 16812 C C . SER A 1 71 ? 5.611 -6.012 2.057 1.00 0.00 71 SER A C 8
ATOM 16813 O O . SER A 1 71 ? 4.854 -5.136 1.649 1.00 0.00 71 SER A O 8
ATOM 16821 N N . ALA A 1 72 ? 6.926 -5.801 2.174 1.00 0.00 72 ALA A N 8
ATOM 16822 C CA . ALA A 1 72 ? 7.598 -4.559 1.798 1.00 0.00 72 ALA A CA 8
ATOM 16823 C C . ALA A 1 72 ? 7.409 -4.195 0.316 1.00 0.00 72 ALA A C 8
ATOM 16824 O O . ALA A 1 72 ? 6.986 -3.076 0.013 1.00 0.00 72 ALA A O 8
ATOM 16831 N N . ARG A 1 73 ? 7.680 -5.126 -0.616 1.00 0.00 73 ARG A N 8
ATOM 16832 C CA . ARG A 1 73 ? 7.474 -4.900 -2.060 1.00 0.00 73 ARG A CA 8
ATOM 16833 C C . ARG A 1 73 ? 5.990 -4.833 -2.423 1.00 0.00 73 ARG A C 8
ATOM 16834 O O . ARG A 1 73 ? 5.612 -3.998 -3.237 1.00 0.00 73 ARG A O 8
ATOM 16855 N N . VAL A 1 74 ? 5.141 -5.641 -1.784 1.00 0.00 74 VAL A N 8
ATOM 16856 C CA . VAL A 1 74 ? 3.672 -5.556 -1.894 1.00 0.00 74 VAL A CA 8
ATOM 16857 C C . VAL A 1 74 ? 3.170 -4.161 -1.499 1.00 0.00 74 VAL A C 8
ATOM 16858 O O . VAL A 1 74 ? 2.408 -3.564 -2.253 1.00 0.00 74 VAL A O 8
ATOM 16871 N N . SER A 1 75 ? 3.638 -3.597 -0.382 1.00 0.00 75 SER A N 8
ATOM 16872 C CA . SER A 1 75 ? 3.332 -2.221 0.037 1.00 0.00 75 SER A CA 8
ATOM 16873 C C . SER A 1 75 ? 3.940 -1.171 -0.898 1.00 0.00 75 SER A C 8
ATOM 16874 O O . SER A 1 75 ? 3.269 -0.198 -1.229 1.00 0.00 75 SER A O 8
ATOM 16882 N N . SER A 1 76 ? 5.168 -1.388 -1.386 1.00 0.00 76 SER A N 8
ATOM 16883 C CA . SER A 1 76 ? 5.828 -0.540 -2.394 1.00 0.00 76 SER A CA 8
ATOM 16884 C C . SER A 1 76 ? 4.994 -0.434 -3.677 1.00 0.00 76 SER A C 8
ATOM 16885 O O . SER A 1 76 ? 4.756 0.661 -4.190 1.00 0.00 76 SER A O 8
ATOM 16893 N N . LEU A 1 77 ? 4.466 -1.565 -4.152 1.00 0.00 77 LEU A N 8
ATOM 16894 C CA . LEU A 1 77 ? 3.539 -1.668 -5.280 1.00 0.00 77 LEU A CA 8
ATOM 16895 C C . LEU A 1 77 ? 2.152 -1.082 -4.965 1.00 0.00 77 LEU A C 8
ATOM 16896 O O . LEU A 1 77 ? 1.598 -0.357 -5.788 1.00 0.00 77 LEU A O 8
ATOM 16912 N N . ALA A 1 78 ? 1.603 -1.320 -3.771 1.00 0.00 78 ALA A N 8
ATOM 16913 C CA . ALA A 1 78 ? 0.336 -0.730 -3.336 1.00 0.00 78 ALA A CA 8
ATOM 16914 C C . ALA A 1 78 ? 0.395 0.810 -3.320 1.00 0.00 78 ALA A C 8
ATOM 16915 O O . ALA A 1 78 ? -0.470 1.465 -3.904 1.00 0.00 78 ALA A O 8
ATOM 16922 N N . GLN A 1 79 ? 1.441 1.401 -2.724 1.00 0.00 79 GLN A N 8
ATOM 16923 C CA . GLN A 1 79 ? 1.661 2.849 -2.784 1.00 0.00 79 GLN A CA 8
ATOM 16924 C C . GLN A 1 79 ? 1.989 3.329 -4.205 1.00 0.00 79 GLN A C 8
ATOM 16925 O O . GLN A 1 79 ? 1.598 4.441 -4.551 1.00 0.00 79 GLN A O 8
ATOM 16939 N N . SER A 1 80 ? 2.657 2.529 -5.046 1.00 0.00 80 SER A N 8
ATOM 16940 C CA . SER A 1 80 ? 2.915 2.902 -6.445 1.00 0.00 80 SER A CA 8
ATOM 16941 C C . SER A 1 80 ? 1.612 3.227 -7.188 1.00 0.00 80 SER A C 8
ATOM 16942 O O . SER A 1 80 ? 1.501 4.308 -7.775 1.00 0.00 80 SER A O 8
ATOM 16950 N N . LEU A 1 81 ? 0.578 2.379 -7.069 1.00 0.00 81 LEU A N 8
ATOM 16951 C CA . LEU A 1 81 ? -0.752 2.699 -7.600 1.00 0.00 81 LEU A CA 8
ATOM 16952 C C . LEU A 1 81 ? -1.417 3.855 -6.825 1.00 0.00 81 LEU A C 8
ATOM 16953 O O . LEU A 1 81 ? -1.900 4.796 -7.447 1.00 0.00 81 LEU A O 8
ATOM 16969 N N . ALA A 1 82 ? -1.417 3.841 -5.486 1.00 0.00 82 ALA A N 8
ATOM 16970 C CA . ALA A 1 82 ? -2.093 4.872 -4.682 1.00 0.00 82 ALA A CA 8
ATOM 16971 C C . ALA A 1 82 ? -1.560 6.300 -4.931 1.00 0.00 82 ALA A C 8
ATOM 16972 O O . ALA A 1 82 ? -2.330 7.262 -4.958 1.00 0.00 82 ALA A O 8
ATOM 16979 N N . SER A 1 83 ? -0.251 6.441 -5.154 1.00 0.00 83 SER A N 8
ATOM 16980 C CA . SER A 1 83 ? 0.408 7.686 -5.562 1.00 0.00 83 SER A CA 8
ATOM 16981 C C . SER A 1 83 ? 0.104 8.032 -7.025 1.00 0.00 83 SER A C 8
ATOM 16982 O O . SER A 1 83 ? -0.198 9.184 -7.339 1.00 0.00 83 SER A O 8
ATOM 16990 N N . ALA A 1 84 ? 0.081 7.041 -7.924 1.00 0.00 84 ALA A N 8
ATOM 16991 C CA . ALA A 1 84 ? -0.344 7.225 -9.312 1.00 0.00 84 ALA A CA 8
ATOM 16992 C C . ALA A 1 84 ? -1.814 7.673 -9.466 1.00 0.00 84 ALA A C 8
ATOM 16993 O O . ALA A 1 84 ? -2.125 8.415 -10.396 1.00 0.00 84 ALA A O 8
ATOM 17000 N N . LEU A 1 85 ? -2.720 7.308 -8.549 1.00 0.00 85 LEU A N 8
ATOM 17001 C CA . LEU A 1 85 ? -4.098 7.832 -8.512 1.00 0.00 85 LEU A CA 8
ATOM 17002 C C . LEU A 1 85 ? -4.178 9.356 -8.271 1.00 0.00 85 LEU A C 8
ATOM 17003 O O . LEU A 1 85 ? -5.234 9.951 -8.498 1.00 0.00 85 LEU A O 8
ATOM 17019 N N . SER A 1 86 ? -3.083 10.007 -7.857 1.00 0.00 86 SER A N 8
ATOM 17020 C CA . SER A 1 86 ? -2.953 11.468 -7.737 1.00 0.00 86 SER A CA 8
ATOM 17021 C C . SER A 1 86 ? -2.826 12.155 -9.116 1.00 0.00 86 SER A C 8
ATOM 17022 O O . SER A 1 86 ? -1.796 12.741 -9.459 1.00 0.00 86 SER A O 8
ATOM 17030 N N . THR A 1 87 ? -3.878 12.043 -9.937 1.00 0.00 87 THR A N 8
ATOM 17031 C CA . THR A 1 87 ? -4.012 12.660 -11.277 1.00 0.00 87 THR A CA 8
ATOM 17032 C C . THR A 1 87 ? -2.982 12.126 -12.296 1.00 0.00 87 THR A C 8
ATOM 17033 O O . THR A 1 87 ? -2.486 12.861 -13.152 1.00 0.00 87 THR A O 8
ATOM 17044 N N . SER A 1 88 ? -2.654 10.829 -12.199 1.00 0.00 88 SER A N 8
ATOM 17045 C CA . SER A 1 88 ? -1.568 10.132 -12.920 1.00 0.00 88 SER A CA 8
ATOM 17046 C C . SER A 1 88 ? -0.164 10.633 -12.542 1.00 0.00 88 SER A C 8
ATOM 17047 O O . SER A 1 88 ? 0.029 11.770 -12.103 1.00 0.00 88 SER A O 8
ATOM 17055 N N . ARG A 1 89 ? 0.853 9.782 -12.739 1.00 0.00 89 ARG A N 8
ATOM 17056 C CA . ARG A 1 89 ? 2.272 10.107 -12.471 1.00 0.00 89 ARG A CA 8
ATOM 17057 C C . ARG A 1 89 ? 3.211 9.812 -13.645 1.00 0.00 89 ARG A C 8
ATOM 17058 O O . ARG A 1 89 ? 4.427 9.866 -13.473 1.00 0.00 89 ARG A O 8
ATOM 17079 N N . GLY A 1 90 ? 2.679 9.523 -14.837 1.00 0.00 90 GLY A N 8
ATOM 17080 C CA . GLY A 1 90 ? 3.477 9.246 -16.041 1.00 0.00 90 GLY A CA 8
ATOM 17081 C C . GLY A 1 90 ? 4.506 8.128 -15.827 1.00 0.00 90 GLY A C 8
ATOM 17082 O O . GLY A 1 90 ? 5.679 8.301 -16.159 1.00 0.00 90 GLY A O 8
ATOM 17086 N N . THR A 1 91 ? 4.066 7.032 -15.193 1.00 0.00 91 THR A N 8
ATOM 17087 C CA . THR A 1 91 ? 4.863 5.870 -14.740 1.00 0.00 91 THR A CA 8
ATOM 17088 C C . THR A 1 91 ? 5.973 6.195 -13.723 1.00 0.00 91 THR A C 8
ATOM 17089 O O . THR A 1 91 ? 6.867 5.379 -13.494 1.00 0.00 91 THR A O 8
ATOM 17100 N N . LEU A 1 92 ? 5.893 7.369 -13.073 1.00 0.00 92 LEU A N 8
ATOM 17101 C CA . LEU A 1 92 ? 6.925 8.055 -12.275 1.00 0.00 92 LEU A CA 8
ATOM 17102 C C . LEU A 1 92 ? 8.177 8.397 -13.105 1.00 0.00 92 LEU A C 8
ATOM 17103 O O . LEU A 1 92 ? 8.418 9.568 -13.399 1.00 0.00 92 LEU A O 8
ATOM 17119 N N . SER A 1 93 ? 8.919 7.368 -13.512 1.00 0.00 93 SER A N 8
ATOM 17120 C CA . SER A 1 93 ? 10.110 7.376 -14.375 1.00 0.00 93 SER A CA 8
ATOM 17121 C C . SER A 1 93 ? 10.334 5.951 -14.905 1.00 0.00 93 SER A C 8
ATOM 17122 O O . SER A 1 93 ? 9.870 4.997 -14.280 1.00 0.00 93 SER A O 8
ATOM 17130 N N . LEU A 1 94 ? 11.104 5.768 -15.986 1.00 0.00 94 LEU A N 8
ATOM 17131 C CA . LEU A 1 94 ? 11.404 4.430 -16.534 1.00 0.00 94 LEU A CA 8
ATOM 17132 C C . LEU A 1 94 ? 12.871 4.029 -16.304 1.00 0.00 94 LEU A C 8
ATOM 17133 O O . LEU A 1 94 ? 13.130 2.976 -15.722 1.00 0.00 94 LEU A O 8
ATOM 17149 N N . SER A 1 95 ? 13.833 4.889 -16.655 1.00 0.00 95 SER A N 8
ATOM 17150 C CA . SER A 1 95 ? 15.264 4.644 -16.394 1.00 0.00 95 SER A CA 8
ATOM 17151 C C . SER A 1 95 ? 15.605 4.656 -14.898 1.00 0.00 95 SER A C 8
ATOM 17152 O O . SER A 1 95 ? 16.380 3.818 -14.432 1.00 0.00 95 SER A O 8
ATOM 17160 N N . THR A 1 96 ? 14.990 5.557 -14.119 1.00 0.00 96 THR A N 8
ATOM 17161 C CA . THR A 1 96 ? 15.082 5.515 -12.650 1.00 0.00 96 THR A CA 8
ATOM 17162 C C . THR A 1 96 ? 14.414 4.261 -12.097 1.00 0.00 96 THR A C 8
ATOM 17163 O O . THR A 1 96 ? 15.049 3.590 -11.299 1.00 0.00 96 THR A O 8
ATOM 17174 N N . PHE A 1 97 ? 13.211 3.874 -12.545 1.00 0.00 97 PHE A N 8
ATOM 17175 C CA . PHE A 1 97 ? 12.533 2.635 -12.111 1.00 0.00 97 PHE A CA 8
ATOM 17176 C C . PHE A 1 97 ? 13.414 1.387 -12.302 1.00 0.00 97 PHE A C 8
ATOM 17177 O O . PHE A 1 97 ? 13.665 0.664 -11.339 1.00 0.00 97 PHE A O 8
ATOM 17194 N N . LEU A 1 98 ? 13.988 1.199 -13.495 1.00 0.00 98 LEU A N 8
ATOM 17195 C CA . LEU A 1 98 ? 14.985 0.162 -13.815 1.00 0.00 98 LEU A CA 8
ATOM 17196 C C . LEU A 1 98 ? 16.099 0.047 -12.749 1.00 0.00 98 LEU A C 8
ATOM 17197 O O . LEU A 1 98 ? 16.415 -1.055 -12.298 1.00 0.00 98 LEU A O 8
ATOM 17213 N N . ASN A 1 99 ? 16.655 1.176 -12.300 1.00 0.00 99 ASN A N 8
ATOM 17214 C CA . ASN A 1 99 ? 17.686 1.218 -11.253 1.00 0.00 99 ASN A CA 8
ATOM 17215 C C . ASN A 1 99 ? 17.109 1.147 -9.820 1.00 0.00 99 ASN A C 8
ATOM 17216 O O . ASN A 1 99 ? 17.760 0.634 -8.909 1.00 0.00 99 ASN A O 8
ATOM 17227 N N . LEU A 1 100 ? 15.883 1.626 -9.612 1.00 0.00 100 LEU A N 8
ATOM 17228 C CA . LEU A 1 100 ? 15.184 1.681 -8.329 1.00 0.00 100 LEU A CA 8
ATOM 17229 C C . LEU A 1 100 ? 14.859 0.287 -7.801 1.00 0.00 100 LEU A C 8
ATOM 17230 O O . LEU A 1 100 ? 15.108 0.022 -6.628 1.00 0.00 100 LEU A O 8
ATOM 17246 N N . LEU A 1 101 ? 14.343 -0.622 -8.639 1.00 0.00 101 LEU A N 8
ATOM 17247 C CA . LEU A 1 101 ? 14.021 -1.979 -8.180 1.00 0.00 101 LEU A CA 8
ATOM 17248 C C . LEU A 1 101 ? 15.274 -2.742 -7.697 1.00 0.00 101 LEU A C 8
ATOM 17249 O O . LEU A 1 101 ? 15.164 -3.565 -6.792 1.00 0.00 101 LEU A O 8
ATOM 17265 N N . SER A 1 102 ? 16.451 -2.449 -8.265 1.00 0.00 102 SER A N 8
ATOM 17266 C CA . SER A 1 102 ? 17.754 -2.965 -7.806 1.00 0.00 102 SER A CA 8
ATOM 17267 C C . SER A 1 102 ? 18.103 -2.479 -6.387 1.00 0.00 102 SER A C 8
ATOM 17268 O O . SER A 1 102 ? 18.585 -3.262 -5.564 1.00 0.00 102 SER A O 8
ATOM 17276 N N . SER A 1 103 ? 17.792 -1.223 -6.048 1.00 0.00 103 SER A N 8
ATOM 17277 C CA . SER A 1 103 ? 17.911 -0.714 -4.672 1.00 0.00 103 SER A CA 8
ATOM 17278 C C . SER A 1 103 ? 16.816 -1.257 -3.747 1.00 0.00 103 SER A C 8
ATOM 17279 O O . SER A 1 103 ? 17.102 -1.614 -2.608 1.00 0.00 103 SER A O 8
ATOM 17287 N N . ILE A 1 104 ? 15.569 -1.364 -4.213 1.00 0.00 104 ILE A N 8
ATOM 17288 C CA . ILE A 1 104 ? 14.423 -1.829 -3.414 1.00 0.00 104 ILE A CA 8
ATOM 17289 C C . ILE A 1 104 ? 14.548 -3.308 -3.022 1.00 0.00 104 ILE A C 8
ATOM 17290 O O . ILE A 1 104 ? 14.298 -3.636 -1.863 1.00 0.00 104 ILE A O 8
ATOM 17305 N N . SER A 1 105 ? 15.009 -4.195 -3.913 1.00 0.00 105 SER A N 8
ATOM 17306 C CA . SER A 1 105 ? 15.322 -5.589 -3.550 1.00 0.00 105 SER A CA 8
ATOM 17307 C C . SER A 1 105 ? 16.466 -5.682 -2.524 1.00 0.00 105 SER A C 8
ATOM 17308 O O . SER A 1 105 ? 16.433 -6.524 -1.624 1.00 0.00 105 SER A O 8
ATOM 17316 N N . SER A 1 106 ? 17.440 -4.768 -2.606 1.00 0.00 106 SER A N 8
ATOM 17317 C CA . SER A 1 106 ? 18.582 -4.656 -1.686 1.00 0.00 106 SER A CA 8
ATOM 17318 C C . SER A 1 106 ? 18.219 -4.080 -0.305 1.00 0.00 106 SER A C 8
ATOM 17319 O O . SER A 1 106 ? 18.751 -4.539 0.708 1.00 0.00 106 SER A O 8
ATOM 17327 N N . GLU A 1 107 ? 17.280 -3.126 -0.221 1.00 0.00 107 GLU A N 8
ATOM 17328 C CA . GLU A 1 107 ? 16.814 -2.541 1.052 1.00 0.00 107 GLU A CA 8
ATOM 17329 C C . GLU A 1 107 ? 16.170 -3.573 1.997 1.00 0.00 107 GLU A C 8
ATOM 17330 O O . GLU A 1 107 ? 16.326 -3.471 3.216 1.00 0.00 107 GLU A O 8
ATOM 17342 N N . ILE A 1 108 ? 15.486 -4.582 1.444 1.00 0.00 108 ILE A N 8
ATOM 17343 C CA . ILE A 1 108 ? 14.933 -5.714 2.207 1.00 0.00 108 ILE A CA 8
ATOM 17344 C C . ILE A 1 108 ? 15.915 -6.890 2.264 1.00 0.00 108 ILE A C 8
ATOM 17345 O O . ILE A 1 108 ? 16.492 -7.103 3.329 1.00 0.00 108 ILE A O 8
ATOM 17360 N N . ARG A 1 109 ? 16.082 -7.628 1.147 1.00 0.00 109 ARG A N 8
ATOM 17361 C CA . ARG A 1 109 ? 16.860 -8.878 0.919 1.00 0.00 109 ARG A CA 8
ATOM 17362 C C . ARG A 1 109 ? 16.209 -9.826 -0.096 1.00 0.00 109 ARG A C 8
ATOM 17363 O O . ARG A 1 109 ? 16.928 -10.465 -0.858 1.00 0.00 109 ARG A O 8
ATOM 17384 N N . ALA A 1 110 ? 14.875 -9.927 -0.116 1.00 0.00 110 ALA A N 8
ATOM 17385 C CA . ALA A 1 110 ? 14.152 -10.789 -1.059 1.00 0.00 110 ALA A CA 8
ATOM 17386 C C . ALA A 1 110 ? 14.494 -10.468 -2.521 1.00 0.00 110 ALA A C 8
ATOM 17387 O O . ALA A 1 110 ? 14.790 -9.316 -2.853 1.00 0.00 110 ALA A O 8
ATOM 17394 N N . SER A 1 111 ? 14.432 -11.500 -3.375 1.00 0.00 111 SER A N 8
ATOM 17395 C CA . SER A 1 111 ? 14.742 -11.420 -4.814 1.00 0.00 111 SER A CA 8
ATOM 17396 C C . SER A 1 111 ? 16.011 -10.601 -5.130 1.00 0.00 111 SER A C 8
ATOM 17397 O O . SER A 1 111 ? 16.081 -9.829 -6.085 1.00 0.00 111 SER A O 8
ATOM 17405 N N . THR A 1 112 ? 17.034 -10.798 -4.295 1.00 0.00 112 THR A N 8
ATOM 17406 C CA . THR A 1 112 ? 18.445 -10.426 -4.477 1.00 0.00 112 THR A CA 8
ATOM 17407 C C . THR A 1 112 ? 19.297 -11.321 -3.555 1.00 0.00 112 THR A C 8
ATOM 17408 O O . THR A 1 112 ? 18.726 -12.112 -2.810 1.00 0.00 112 THR A O 8
ATOM 17419 N N . SER A 1 113 ? 20.630 -11.229 -3.599 1.00 0.00 113 SER A N 8
ATOM 17420 C CA . SER A 1 113 ? 21.673 -11.932 -2.801 1.00 0.00 113 SER A CA 8
ATOM 17421 C C . SER A 1 113 ? 21.436 -13.374 -2.266 1.00 0.00 113 SER A C 8
ATOM 17422 O O . SER A 1 113 ? 22.228 -14.258 -2.601 1.00 0.00 113 SER A O 8
ATOM 17430 N N . LEU A 1 114 ? 20.416 -13.653 -1.433 1.00 0.00 114 LEU A N 8
ATOM 17431 C CA . LEU A 1 114 ? 20.014 -15.020 -1.024 1.00 0.00 114 LEU A CA 8
ATOM 17432 C C . LEU A 1 114 ? 19.094 -15.740 -2.041 1.00 0.00 114 LEU A C 8
ATOM 17433 O O . LEU A 1 114 ? 18.623 -16.849 -1.785 1.00 0.00 114 LEU A O 8
ATOM 17449 N N . ASP A 1 115 ? 18.810 -15.095 -3.172 1.00 0.00 115 ASP A N 8
ATOM 17450 C CA . ASP A 1 115 ? 18.011 -15.533 -4.327 1.00 0.00 115 ASP A CA 8
ATOM 17451 C C . ASP A 1 115 ? 18.453 -16.853 -5.015 1.00 0.00 115 ASP A C 8
ATOM 17452 O O . ASP A 1 115 ? 18.882 -16.855 -6.170 1.00 0.00 115 ASP A O 8
ATOM 17461 N N . GLY A 1 116 ? 18.326 -17.989 -4.314 1.00 0.00 116 GLY A N 8
ATOM 17462 C CA . GLY A 1 116 ? 18.720 -19.330 -4.785 1.00 0.00 116 GLY A CA 8
ATOM 17463 C C . GLY A 1 116 ? 17.573 -20.352 -4.910 1.00 0.00 116 GLY A C 8
ATOM 17464 O O . GLY A 1 116 ? 17.480 -21.028 -5.936 1.00 0.00 116 GLY A O 8
ATOM 17468 N N . THR A 1 117 ? 16.696 -20.439 -3.896 1.00 0.00 117 THR A N 8
ATOM 17469 C CA . THR A 1 117 ? 15.469 -21.279 -3.884 1.00 0.00 117 THR A CA 8
ATOM 17470 C C . THR A 1 117 ? 14.382 -20.714 -2.961 1.00 0.00 117 THR A C 8
ATOM 17471 O O . THR A 1 117 ? 13.204 -20.767 -3.312 1.00 0.00 117 THR A O 8
ATOM 17482 N N . GLN A 1 118 ? 14.736 -20.144 -1.799 1.00 0.00 118 GLN A N 8
ATOM 17483 C CA . GLN A 1 118 ? 13.759 -19.674 -0.795 1.00 0.00 118 GLN A CA 8
ATOM 17484 C C . GLN A 1 118 ? 12.734 -18.654 -1.332 1.00 0.00 118 GLN A C 8
ATOM 17485 O O . GLN A 1 118 ? 11.633 -18.531 -0.795 1.00 0.00 118 GLN A O 8
ATOM 17499 N N . ALA A 1 119 ? 13.065 -17.962 -2.426 1.00 0.00 119 ALA A N 8
ATOM 17500 C CA . ALA A 1 119 ? 12.177 -17.039 -3.123 1.00 0.00 119 ALA A CA 8
ATOM 17501 C C . ALA A 1 119 ? 10.944 -17.699 -3.778 1.00 0.00 119 ALA A C 8
ATOM 17502 O O . ALA A 1 119 ? 10.069 -16.981 -4.256 1.00 0.00 119 ALA A O 8
ATOM 17509 N N . THR A 1 120 ? 10.824 -19.035 -3.791 1.00 0.00 120 THR A N 8
ATOM 17510 C CA . THR A 1 120 ? 9.620 -19.759 -4.250 1.00 0.00 120 THR A CA 8
ATOM 17511 C C . THR A 1 120 ? 8.325 -19.198 -3.649 1.00 0.00 120 THR A C 8
ATOM 17512 O O . THR A 1 120 ? 7.361 -18.991 -4.383 1.00 0.00 120 THR A O 8
ATOM 17523 N N . VAL A 1 121 ? 8.300 -18.899 -2.344 1.00 0.00 121 VAL A N 8
ATOM 17524 C CA . VAL A 1 121 ? 7.145 -18.267 -1.673 1.00 0.00 121 VAL A CA 8
ATOM 17525 C C . VAL A 1 121 ? 7.006 -16.775 -2.015 1.00 0.00 121 VAL A C 8
ATOM 17526 O O . VAL A 1 121 ? 5.898 -16.302 -2.266 1.00 0.00 121 VAL A O 8
ATOM 17539 N N . GLU A 1 122 ? 8.116 -16.037 -2.105 1.00 0.00 122 GLU A N 8
ATOM 17540 C CA . GLU A 1 122 ? 8.135 -14.627 -2.528 1.00 0.00 122 GLU A CA 8
ATOM 17541 C C . GLU A 1 122 ? 7.565 -14.435 -3.945 1.00 0.00 122 GLU A C 8
ATOM 17542 O O . GLU A 1 122 ? 6.800 -13.500 -4.165 1.00 0.00 122 GLU A O 8
ATOM 17554 N N . VAL A 1 123 ? 7.822 -15.359 -4.879 1.00 0.00 123 VAL A N 8
ATOM 17555 C CA . VAL A 1 123 ? 7.182 -15.397 -6.210 1.00 0.00 123 VAL A CA 8
ATOM 17556 C C . VAL A 1 123 ? 5.653 -15.432 -6.130 1.00 0.00 123 VAL A C 8
ATOM 17557 O O . VAL A 1 123 ? 5.003 -14.747 -6.915 1.00 0.00 123 VAL A O 8
ATOM 17570 N N . LEU A 1 124 ? 5.060 -16.169 -5.184 1.00 0.00 124 LEU A N 8
ATOM 17571 C CA . LEU A 1 124 ? 3.598 -16.247 -5.038 1.00 0.00 124 LEU A CA 8
ATOM 17572 C C . LEU A 1 124 ? 3.019 -14.901 -4.569 1.00 0.00 124 LEU A C 8
ATOM 17573 O O . LEU A 1 124 ? 2.046 -14.398 -5.132 1.00 0.00 124 LEU A O 8
ATOM 17589 N N . LEU A 1 125 ? 3.659 -14.304 -3.559 1.00 0.00 125 LEU A N 8
ATOM 17590 C CA . LEU A 1 125 ? 3.285 -13.015 -2.969 1.00 0.00 125 LEU A CA 8
ATOM 17591 C C . LEU A 1 125 ? 3.501 -11.841 -3.941 1.00 0.00 125 LEU A C 8
ATOM 17592 O O . LEU A 1 125 ? 2.689 -10.921 -3.984 1.00 0.00 125 LEU A O 8
ATOM 17608 N N . GLU A 1 126 ? 4.557 -11.873 -4.756 1.00 0.00 126 GLU A N 8
ATOM 17609 C CA . GLU A 1 126 ? 4.872 -10.823 -5.736 1.00 0.00 126 GLU A CA 8
ATOM 17610 C C . GLU A 1 126 ? 4.131 -10.995 -7.076 1.00 0.00 126 GLU A C 8
ATOM 17611 O O . GLU A 1 126 ? 3.816 -9.995 -7.724 1.00 0.00 126 GLU A O 8
ATOM 17623 N N . ALA A 1 127 ? 3.754 -12.219 -7.466 1.00 0.00 127 ALA A N 8
ATOM 17624 C CA . ALA A 1 127 ? 2.760 -12.439 -8.520 1.00 0.00 127 ALA A CA 8
ATOM 17625 C C . ALA A 1 127 ? 1.390 -11.876 -8.101 1.00 0.00 127 ALA A C 8
ATOM 17626 O O . ALA A 1 127 ? 0.767 -11.137 -8.866 1.00 0.00 127 ALA A O 8
ATOM 17633 N N . LEU A 1 128 ? 0.959 -12.141 -6.857 1.00 0.00 128 LEU A N 8
ATOM 17634 C CA . LEU A 1 128 ? -0.192 -11.468 -6.248 1.00 0.00 128 LEU A CA 8
ATOM 17635 C C . LEU A 1 128 ? -0.012 -9.944 -6.221 1.00 0.00 128 LEU A C 8
ATOM 17636 O O . LEU A 1 128 ? -0.971 -9.239 -6.508 1.00 0.00 128 LEU A O 8
ATOM 17652 N N . ALA A 1 129 ? 1.184 -9.412 -5.951 1.00 0.00 129 ALA A N 8
ATOM 17653 C CA . ALA A 1 129 ? 1.414 -7.966 -5.892 1.00 0.00 129 ALA A CA 8
ATOM 17654 C C . ALA A 1 129 ? 1.081 -7.220 -7.204 1.00 0.00 129 ALA A C 8
ATOM 17655 O O . ALA A 1 129 ? 0.570 -6.100 -7.159 1.00 0.00 129 ALA A O 8
ATOM 17662 N N . ALA A 1 130 ? 1.299 -7.841 -8.370 1.00 0.00 130 ALA A N 8
ATOM 17663 C CA . ALA A 1 130 ? 0.885 -7.292 -9.667 1.00 0.00 130 ALA A CA 8
ATOM 17664 C C . ALA A 1 130 ? -0.650 -7.251 -9.848 1.00 0.00 130 ALA A C 8
ATOM 17665 O O . ALA A 1 130 ? -1.175 -6.347 -10.500 1.00 0.00 130 ALA A O 8
ATOM 17672 N N . LEU A 1 131 ? -1.382 -8.194 -9.243 1.00 0.00 131 LEU A N 8
ATOM 17673 C CA . LEU A 1 131 ? -2.853 -8.208 -9.214 1.00 0.00 131 LEU A CA 8
ATOM 17674 C C . LEU A 1 131 ? -3.404 -7.273 -8.119 1.00 0.00 131 LEU A C 8
ATOM 17675 O O . LEU A 1 131 ? -4.446 -6.643 -8.294 1.00 0.00 131 LEU A O 8
ATOM 17691 N N . LEU A 1 132 ? -2.680 -7.137 -7.006 1.00 0.00 132 LEU A N 8
ATOM 17692 C CA . LEU A 1 132 ? -2.968 -6.218 -5.909 1.00 0.00 132 LEU A CA 8
ATOM 17693 C C . LEU A 1 132 ? -2.783 -4.752 -6.329 1.00 0.00 132 LEU A C 8
ATOM 17694 O O . LEU A 1 132 ? -3.581 -3.913 -5.921 1.00 0.00 132 LEU A O 8
ATOM 17710 N N . GLN A 1 133 ? -1.823 -4.444 -7.212 1.00 0.00 133 GLN A N 8
ATOM 17711 C CA . GLN A 1 133 ? -1.779 -3.162 -7.934 1.00 0.00 133 GLN A CA 8
ATOM 17712 C C . GLN A 1 133 ? -3.113 -2.879 -8.649 1.00 0.00 133 GLN A C 8
ATOM 17713 O O . GLN A 1 133 ? -3.672 -1.797 -8.497 1.00 0.00 133 GLN A O 8
ATOM 17727 N N . VAL A 1 134 ? -3.681 -3.858 -9.364 1.00 0.00 134 VAL A N 8
ATOM 17728 C CA . VAL A 1 134 ? -5.025 -3.733 -9.960 1.00 0.00 134 VAL A CA 8
ATOM 17729 C C . VAL A 1 134 ? -6.114 -3.526 -8.897 1.00 0.00 134 VAL A C 8
ATOM 17730 O O . VAL A 1 134 ? -6.903 -2.593 -9.020 1.00 0.00 134 VAL A O 8
ATOM 17743 N N . ILE A 1 135 ? -6.135 -4.300 -7.811 1.00 0.00 135 ILE A N 8
ATOM 17744 C CA . ILE A 1 135 ? -7.105 -4.128 -6.709 1.00 0.00 135 ILE A CA 8
ATOM 17745 C C . ILE A 1 135 ? -7.006 -2.741 -6.037 1.00 0.00 135 ILE A C 8
ATOM 17746 O O . ILE A 1 135 ? -8.022 -2.191 -5.603 1.00 0.00 135 ILE A O 8
ATOM 17761 N N . ASN A 1 136 ? -5.813 -2.138 -5.992 1.00 0.00 136 ASN A N 8
ATOM 17762 C CA . ASN A 1 136 ? -5.574 -0.819 -5.401 1.00 0.00 136 ASN A CA 8
ATOM 17763 C C . ASN A 1 136 ? -6.156 0.355 -6.228 1.00 0.00 136 ASN A C 8
ATOM 17764 O O . ASN A 1 136 ? -6.478 1.396 -5.651 1.00 0.00 136 ASN A O 8
ATOM 17775 N N . GLY A 1 137 ? -6.332 0.207 -7.551 1.00 0.00 137 GLY A N 8
ATOM 17776 C CA . GLY A 1 137 ? -6.827 1.307 -8.402 1.00 0.00 137 GLY A CA 8
ATOM 17777 C C . GLY A 1 137 ? -7.089 1.031 -9.895 1.00 0.00 137 GLY A C 8
ATOM 17778 O O . GLY A 1 137 ? -7.557 1.930 -10.592 1.00 0.00 137 GLY A O 8
ATOM 17782 N N . ALA A 1 138 ? -6.823 -0.180 -10.390 1.00 0.00 138 ALA A N 8
ATOM 17783 C CA . ALA A 1 138 ? -7.152 -0.703 -11.726 1.00 0.00 138 ALA A CA 8
ATOM 17784 C C . ALA A 1 138 ? -6.859 0.219 -12.937 1.00 0.00 138 ALA A C 8
ATOM 17785 O O . ALA A 1 138 ? -7.596 0.214 -13.926 1.00 0.00 138 ALA A O 8
ATOM 17792 N N . GLN A 1 139 ? -5.779 1.008 -12.877 1.00 0.00 139 GLN A N 8
ATOM 17793 C CA . GLN A 1 139 ? -5.410 1.974 -13.927 1.00 0.00 139 GLN A CA 8
ATOM 17794 C C . GLN A 1 139 ? -4.834 1.333 -15.211 1.00 0.00 139 GLN A C 8
ATOM 17795 O O . GLN A 1 139 ? -4.919 1.944 -16.277 1.00 0.00 139 GLN A O 8
ATOM 17809 N N . ILE A 1 140 ? -4.252 0.120 -15.129 1.00 0.00 140 ILE A N 8
ATOM 17810 C CA . ILE A 1 140 ? -3.600 -0.616 -16.244 1.00 0.00 140 ILE A CA 8
ATOM 17811 C C . ILE A 1 140 ? -2.652 0.291 -17.076 1.00 0.00 140 ILE A C 8
ATOM 17812 O O . ILE A 1 140 ? -2.616 0.284 -18.307 1.00 0.00 140 ILE A O 8
ATOM 17827 N N . THR A 1 141 ? -1.861 1.116 -16.378 1.00 0.00 141 THR A N 8
ATOM 17828 C CA . THR A 1 141 ? -0.859 2.018 -16.993 1.00 0.00 141 THR A CA 8
ATOM 17829 C C . THR A 1 141 ? 0.331 2.351 -16.076 1.00 0.00 141 THR A C 8
ATOM 17830 O O . THR A 1 141 ? 1.427 2.603 -16.569 1.00 0.00 141 THR A O 8
ATOM 17841 N N . ASP A 1 142 ? 0.179 2.231 -14.750 1.00 0.00 142 ASP A N 8
ATOM 17842 C CA . ASP A 1 142 ? 1.256 2.373 -13.748 1.00 0.00 142 ASP A CA 8
ATOM 17843 C C . ASP A 1 142 ? 1.720 1.001 -13.196 1.00 0.00 142 ASP A C 8
ATOM 17844 O O . ASP A 1 142 ? 2.207 0.878 -12.070 1.00 0.00 142 ASP A O 8
ATOM 17853 N N . VAL A 1 143 ? 1.584 -0.047 -14.019 1.00 0.00 143 VAL A N 8
ATOM 17854 C CA . VAL A 1 143 ? 1.895 -1.461 -13.709 1.00 0.00 143 VAL A CA 8
ATOM 17855 C C . VAL A 1 143 ? 2.892 -2.009 -14.749 1.00 0.00 143 VAL A C 8
ATOM 17856 O O . VAL A 1 143 ? 2.708 -3.073 -15.339 1.00 0.00 143 VAL A O 8
ATOM 17869 N N . ASN A 1 144 ? 3.958 -1.242 -15.016 1.00 0.00 144 ASN A N 8
ATOM 17870 C CA . ASN A 1 144 ? 5.046 -1.551 -15.969 1.00 0.00 144 ASN A CA 8
ATOM 17871 C C . ASN A 1 144 ? 6.026 -2.617 -15.431 1.00 0.00 144 ASN A C 8
ATOM 17872 O O . ASN A 1 144 ? 7.247 -2.458 -15.446 1.00 0.00 144 ASN A O 8
ATOM 17883 N N . VAL A 1 145 ? 5.475 -3.719 -14.918 1.00 0.00 145 VAL A N 8
ATOM 17884 C CA . VAL A 1 145 ? 6.165 -4.775 -14.158 1.00 0.00 145 VAL A CA 8
ATOM 17885 C C . VAL A 1 145 ? 6.721 -5.904 -15.059 1.00 0.00 145 VAL A C 8
ATOM 17886 O O . VAL A 1 145 ? 7.056 -6.991 -14.587 1.00 0.00 145 VAL A O 8
ATOM 17899 N N . SER A 1 146 ? 6.840 -5.646 -16.368 1.00 0.00 146 SER A N 8
ATOM 17900 C CA . SER A 1 146 ? 7.284 -6.589 -17.409 1.00 0.00 146 SER A CA 8
ATOM 17901 C C . SER A 1 146 ? 8.106 -5.872 -18.495 1.00 0.00 146 SER A C 8
ATOM 17902 O O . SER A 1 146 ? 7.558 -5.084 -19.269 1.00 0.00 146 SER A O 8
ATOM 17910 N N . SER A 1 147 ? 9.422 -6.136 -18.517 1.00 0.00 147 SER A N 8
ATOM 17911 C CA . SER A 1 147 ? 10.468 -5.658 -19.453 1.00 0.00 147 SER A CA 8
ATOM 17912 C C . SER A 1 147 ? 11.847 -6.032 -18.865 1.00 0.00 147 SER A C 8
ATOM 17913 O O . SER A 1 147 ? 12.127 -7.220 -18.682 1.00 0.00 147 SER A O 8
ATOM 17921 N N . VAL A 1 148 ? 12.664 -5.050 -18.465 1.00 0.00 148 VAL A N 8
ATOM 17922 C CA . VAL A 1 148 ? 13.874 -5.196 -17.638 1.00 0.00 148 VAL A CA 8
ATOM 17923 C C . VAL A 1 148 ? 13.745 -4.245 -16.436 1.00 0.00 148 VAL A C 8
ATOM 17924 O O . VAL A 1 148 ? 14.226 -3.111 -16.485 1.00 0.00 148 VAL A O 8
ATOM 17937 N N . PRO A 1 149 ? 13.013 -4.656 -15.381 1.00 0.00 149 PRO A N 8
ATOM 17938 C CA . PRO A 1 149 ? 12.997 -3.984 -14.081 1.00 0.00 149 PRO A CA 8
ATOM 17939 C C . PRO A 1 149 ? 14.304 -4.341 -13.326 1.00 0.00 149 PRO A C 8
ATOM 17940 O O . PRO A 1 149 ? 15.399 -4.195 -13.869 1.00 0.00 149 PRO A O 8
ATOM 17951 N N . SER A 1 150 ? 14.222 -4.863 -12.098 1.00 0.00 150 SER A N 8
ATOM 17952 C CA . SER A 1 150 ? 15.331 -5.594 -11.451 1.00 0.00 150 SER A CA 8
ATOM 17953 C C . SER A 1 150 ? 14.823 -6.624 -10.445 1.00 0.00 150 SER A C 8
ATOM 17954 O O . SER A 1 150 ? 15.093 -7.808 -10.611 1.00 0.00 150 SER A O 8
ATOM 17962 N N . VAL A 1 151 ? 13.990 -6.223 -9.481 1.00 0.00 151 VAL A N 8
ATOM 17963 C CA . VAL A 1 151 ? 13.340 -7.138 -8.521 1.00 0.00 151 VAL A CA 8
ATOM 17964 C C . VAL A 1 151 ? 12.524 -8.246 -9.204 1.00 0.00 151 VAL A C 8
ATOM 17965 O O . VAL A 1 151 ? 12.592 -9.397 -8.785 1.00 0.00 151 VAL A O 8
ATOM 17978 N N . ASN A 1 152 ? 11.817 -7.941 -10.305 1.00 0.00 152 ASN A N 8
ATOM 17979 C CA . ASN A 1 152 ? 10.985 -8.933 -11.001 1.00 0.00 152 ASN A CA 8
ATOM 17980 C C . ASN A 1 152 ? 11.793 -9.831 -11.959 1.00 0.00 152 ASN A C 8
ATOM 17981 O O . ASN A 1 152 ? 11.479 -11.010 -12.114 1.00 0.00 152 ASN A O 8
ATOM 17992 N N . ALA A 1 153 ? 12.876 -9.314 -12.549 1.00 0.00 153 ALA A N 8
ATOM 17993 C CA . ALA A 1 153 ? 13.853 -10.135 -13.267 1.00 0.00 153 ALA A CA 8
ATOM 17994 C C . ALA A 1 153 ? 14.562 -11.102 -12.298 1.00 0.00 153 ALA A C 8
ATOM 17995 O O . ALA A 1 153 ? 14.719 -12.291 -12.581 1.00 0.00 153 ALA A O 8
ATOM 18002 N N . ALA A 1 154 ? 14.933 -10.601 -11.119 1.00 0.00 154 ALA A N 8
ATOM 18003 C CA . ALA A 1 154 ? 15.592 -11.373 -10.082 1.00 0.00 154 ALA A CA 8
ATOM 18004 C C . ALA A 1 154 ? 14.667 -12.405 -9.413 1.00 0.00 154 ALA A C 8
ATOM 18005 O O . ALA A 1 154 ? 15.115 -13.531 -9.248 1.00 0.00 154 ALA A O 8
ATOM 18012 N N . LEU A 1 155 ? 13.395 -12.114 -9.084 1.00 0.00 155 LEU A N 8
ATOM 18013 C CA . LEU A 1 155 ? 12.469 -13.138 -8.550 1.00 0.00 155 LEU A CA 8
ATOM 18014 C C . LEU A 1 155 ? 12.202 -14.273 -9.551 1.00 0.00 155 LEU A C 8
ATOM 18015 O O . LEU A 1 155 ? 12.052 -15.419 -9.136 1.00 0.00 155 LEU A O 8
ATOM 18031 N N . VAL A 1 156 ? 12.210 -13.987 -10.860 1.00 0.00 156 VAL A N 8
ATOM 18032 C CA . VAL A 1 156 ? 12.179 -15.024 -11.906 1.00 0.00 156 VAL A CA 8
ATOM 18033 C C . VAL A 1 156 ? 13.438 -15.897 -11.827 1.00 0.00 156 VAL A C 8
ATOM 18034 O O . VAL A 1 156 ? 13.327 -17.118 -11.702 1.00 0.00 156 VAL A O 8
ATOM 18047 N N . SER A 1 157 ? 14.631 -15.293 -11.818 1.00 0.00 157 SER A N 8
ATOM 18048 C CA . SER A 1 157 ? 15.905 -16.023 -11.685 1.00 0.00 157 SER A CA 8
ATOM 18049 C C . SER A 1 157 ? 16.092 -16.720 -10.327 1.00 0.00 157 SER A C 8
ATOM 18050 O O . SER A 1 157 ? 16.788 -17.729 -10.256 1.00 0.00 157 SER A O 8
ATOM 18058 N N . ALA A 1 158 ? 15.450 -16.249 -9.254 1.00 0.00 158 ALA A N 8
ATOM 18059 C CA . ALA A 1 158 ? 15.602 -16.754 -7.886 1.00 0.00 158 ALA A CA 8
ATOM 18060 C C . ALA A 1 158 ? 15.086 -18.191 -7.663 1.00 0.00 158 ALA A C 8
ATOM 18061 O O . ALA A 1 158 ? 15.402 -18.802 -6.641 1.00 0.00 158 ALA A O 8
ATOM 18068 N N . LEU A 1 159 ? 14.294 -18.725 -8.600 1.00 0.00 159 LEU A N 8
ATOM 18069 C CA . LEU A 1 159 ? 13.778 -20.104 -8.604 1.00 0.00 159 LEU A CA 8
ATOM 18070 C C . LEU A 1 159 ? 14.575 -21.026 -9.553 1.00 0.00 159 LEU A C 8
ATOM 18071 O O . LEU A 1 159 ? 14.360 -22.239 -9.563 1.00 0.00 159 LEU A O 8
ATOM 18087 N N . VAL A 1 160 ? 15.486 -20.460 -10.352 1.00 0.00 160 VAL A N 8
ATOM 18088 C CA . VAL A 1 160 ? 16.247 -21.130 -11.425 1.00 0.00 160 VAL A CA 8
ATOM 18089 C C . VAL A 1 160 ? 17.711 -20.631 -11.449 1.00 0.00 160 VAL A C 8
ATOM 18090 O O . VAL A 1 160 ? 18.346 -20.483 -12.497 1.00 0.00 160 VAL A O 8
ATOM 18103 N N . ALA A 1 161 ? 18.228 -20.328 -10.251 1.00 0.00 161 ALA A N 8
ATOM 18104 C CA . ALA A 1 161 ? 19.544 -19.739 -9.975 1.00 0.00 161 ALA A CA 8
ATOM 18105 C C . ALA A 1 161 ? 20.734 -20.539 -10.555 1.00 0.00 161 ALA A C 8
ATOM 18106 O O . ALA A 1 161 ? 20.729 -21.791 -10.491 1.00 0.00 161 ALA A O 8
ATOM 18113 N N . SER A 1 1 ? 18.675 13.150 -22.521 1.00 0.00 1 SER A N 9
ATOM 18114 C CA . SER A 1 1 ? 18.235 11.840 -23.050 1.00 0.00 1 SER A CA 9
ATOM 18115 C C . SER A 1 1 ? 19.053 11.425 -24.273 1.00 0.00 1 SER A C 9
ATOM 18116 O O . SER A 1 1 ? 18.960 12.062 -25.323 1.00 0.00 1 SER A O 9
ATOM 18123 N N . GLY A 1 2 ? 19.861 10.361 -24.158 1.00 0.00 2 GLY A N 9
ATOM 18124 C CA . GLY A 1 2 ? 20.553 9.744 -25.305 1.00 0.00 2 GLY A CA 9
ATOM 18125 C C . GLY A 1 2 ? 21.543 8.630 -24.938 1.00 0.00 2 GLY A C 9
ATOM 18126 O O . GLY A 1 2 ? 21.409 7.502 -25.416 1.00 0.00 2 GLY A O 9
ATOM 18130 N N . ASN A 1 3 ? 22.513 8.913 -24.064 1.00 0.00 3 ASN A N 9
ATOM 18131 C CA . ASN A 1 3 ? 23.550 7.959 -23.638 1.00 0.00 3 ASN A CA 9
ATOM 18132 C C . ASN A 1 3 ? 23.060 7.040 -22.493 1.00 0.00 3 ASN A C 9
ATOM 18133 O O . ASN A 1 3 ? 23.215 7.345 -21.311 1.00 0.00 3 ASN A O 9
ATOM 18144 N N . TYR A 1 4 ? 22.451 5.907 -22.864 1.00 0.00 4 TYR A N 9
ATOM 18145 C CA . TYR A 1 4 ? 21.821 4.931 -21.954 1.00 0.00 4 TYR A CA 9
ATOM 18146 C C . TYR A 1 4 ? 22.095 3.471 -22.378 1.00 0.00 4 TYR A C 9
ATOM 18147 O O . TYR A 1 4 ? 21.189 2.637 -22.411 1.00 0.00 4 TYR A O 9
ATOM 18165 N N . LEU A 1 5 ? 23.342 3.160 -22.764 1.00 0.00 5 LEU A N 9
ATOM 18166 C CA . LEU A 1 5 ? 23.758 1.854 -23.318 1.00 0.00 5 LEU A CA 9
ATOM 18167 C C . LEU A 1 5 ? 22.892 1.408 -24.526 1.00 0.00 5 LEU A C 9
ATOM 18168 O O . LEU A 1 5 ? 22.599 0.226 -24.710 1.00 0.00 5 LEU A O 9
ATOM 18184 N N . GLY A 1 6 ? 22.414 2.376 -25.317 1.00 0.00 6 GLY A N 9
ATOM 18185 C CA . GLY A 1 6 ? 21.470 2.174 -26.426 1.00 0.00 6 GLY A CA 9
ATOM 18186 C C . GLY A 1 6 ? 20.058 1.718 -26.013 1.00 0.00 6 GLY A C 9
ATOM 18187 O O . GLY A 1 6 ? 19.323 1.221 -26.862 1.00 0.00 6 GLY A O 9
ATOM 18191 N N . VAL A 1 7 ? 19.685 1.869 -24.732 1.00 0.00 7 VAL A N 9
ATOM 18192 C CA . VAL A 1 7 ? 18.488 1.312 -24.066 1.00 0.00 7 VAL A CA 9
ATOM 18193 C C . VAL A 1 7 ? 18.297 -0.195 -24.320 1.00 0.00 7 VAL A C 9
ATOM 18194 O O . VAL A 1 7 ? 17.584 -0.635 -25.223 1.00 0.00 7 VAL A O 9
ATOM 18207 N N . SER A 1 8 ? 18.992 -0.994 -23.501 1.00 0.00 8 SER A N 9
ATOM 18208 C CA . SER A 1 8 ? 19.064 -2.469 -23.557 1.00 0.00 8 SER A CA 9
ATOM 18209 C C . SER A 1 8 ? 19.597 -3.042 -24.884 1.00 0.00 8 SER A C 9
ATOM 18210 O O . SER A 1 8 ? 19.300 -4.184 -25.244 1.00 0.00 8 SER A O 9
ATOM 18218 N N . GLN A 1 9 ? 20.394 -2.263 -25.623 1.00 0.00 9 GLN A N 9
ATOM 18219 C CA . GLN A 1 9 ? 21.034 -2.695 -26.869 1.00 0.00 9 GLN A CA 9
ATOM 18220 C C . GLN A 1 9 ? 22.211 -3.642 -26.576 1.00 0.00 9 GLN A C 9
ATOM 18221 O O . GLN A 1 9 ? 23.138 -3.290 -25.843 1.00 0.00 9 GLN A O 9
ATOM 18235 N N . ASN A 1 10 ? 22.217 -4.828 -27.198 1.00 0.00 10 ASN A N 9
ATOM 18236 C CA . ASN A 1 10 ? 23.332 -5.796 -27.154 1.00 0.00 10 ASN A CA 9
ATOM 18237 C C . ASN A 1 10 ? 24.660 -5.215 -27.695 1.00 0.00 10 ASN A C 9
ATOM 18238 O O . ASN A 1 10 ? 25.743 -5.736 -27.421 1.00 0.00 10 ASN A O 9
ATOM 18249 N N . PHE A 1 11 ? 24.557 -4.112 -28.440 1.00 0.00 11 PHE A N 9
ATOM 18250 C CA . PHE A 1 11 ? 25.616 -3.390 -29.144 1.00 0.00 11 PHE A CA 9
ATOM 18251 C C . PHE A 1 11 ? 25.676 -1.927 -28.652 1.00 0.00 11 PHE A C 9
ATOM 18252 O O . PHE A 1 11 ? 25.720 -0.985 -29.442 1.00 0.00 11 PHE A O 9
ATOM 18269 N N . GLY A 1 12 ? 25.581 -1.714 -27.335 1.00 0.00 12 GLY A N 9
ATOM 18270 C CA . GLY A 1 12 ? 25.631 -0.384 -26.706 1.00 0.00 12 GLY A CA 9
ATOM 18271 C C . GLY A 1 12 ? 27.048 0.107 -26.364 1.00 0.00 12 GLY A C 9
ATOM 18272 O O . GLY A 1 12 ? 27.253 1.302 -26.156 1.00 0.00 12 GLY A O 9
ATOM 18276 N N . ARG A 1 13 ? 28.034 -0.803 -26.324 1.00 0.00 13 ARG A N 9
ATOM 18277 C CA . ARG A 1 13 ? 29.449 -0.528 -25.980 1.00 0.00 13 ARG A CA 9
ATOM 18278 C C . ARG A 1 13 ? 30.297 -0.085 -27.185 1.00 0.00 13 ARG A C 9
ATOM 18279 O O . ARG A 1 13 ? 31.364 0.496 -27.002 1.00 0.00 13 ARG A O 9
ATOM 18300 N N . ILE A 1 14 ? 29.801 -0.296 -28.409 1.00 0.00 14 ILE A N 9
ATOM 18301 C CA . ILE A 1 14 ? 30.390 0.165 -29.689 1.00 0.00 14 ILE A CA 9
ATOM 18302 C C . ILE A 1 14 ? 30.084 1.653 -29.996 1.00 0.00 14 ILE A C 9
ATOM 18303 O O . ILE A 1 14 ? 30.023 2.067 -31.155 1.00 0.00 14 ILE A O 9
ATOM 18318 N N . ALA A 1 15 ? 29.863 2.459 -28.957 1.00 0.00 15 ALA A N 9
ATOM 18319 C CA . ALA A 1 15 ? 29.438 3.860 -29.011 1.00 0.00 15 ALA A CA 9
ATOM 18320 C C . ALA A 1 15 ? 30.318 4.729 -28.082 1.00 0.00 15 ALA A C 9
ATOM 18321 O O . ALA A 1 15 ? 30.917 4.194 -27.140 1.00 0.00 15 ALA A O 9
ATOM 18328 N N . PRO A 1 16 ? 30.403 6.059 -28.295 1.00 0.00 16 PRO A N 9
ATOM 18329 C CA . PRO A 1 16 ? 31.276 6.933 -27.504 1.00 0.00 16 PRO A CA 9
ATOM 18330 C C . PRO A 1 16 ? 30.870 7.047 -26.024 1.00 0.00 16 PRO A C 9
ATOM 18331 O O . PRO A 1 16 ? 31.729 7.329 -25.190 1.00 0.00 16 PRO A O 9
ATOM 18342 N N . VAL A 1 17 ? 29.586 6.807 -25.700 1.00 0.00 17 VAL A N 9
ATOM 18343 C CA . VAL A 1 17 ? 28.979 6.769 -24.345 1.00 0.00 17 VAL A CA 9
ATOM 18344 C C . VAL A 1 17 ? 29.393 7.931 -23.405 1.00 0.00 17 VAL A C 9
ATOM 18345 O O . VAL A 1 17 ? 29.424 7.785 -22.182 1.00 0.00 17 VAL A O 9
ATOM 18358 N N . THR A 1 18 ? 29.678 9.100 -24.001 1.00 0.00 18 THR A N 9
ATOM 18359 C CA . THR A 1 18 ? 30.221 10.341 -23.392 1.00 0.00 18 THR A CA 9
ATOM 18360 C C . THR A 1 18 ? 31.394 10.131 -22.402 1.00 0.00 18 THR A C 9
ATOM 18361 O O . THR A 1 18 ? 32.035 9.075 -22.393 1.00 0.00 18 THR A O 9
ATOM 18372 N N . GLY A 1 19 ? 31.763 11.155 -21.620 1.00 0.00 19 GLY A N 9
ATOM 18373 C CA . GLY A 1 19 ? 32.715 11.048 -20.501 1.00 0.00 19 GLY A CA 9
ATOM 18374 C C . GLY A 1 19 ? 33.762 12.164 -20.455 1.00 0.00 19 GLY A C 9
ATOM 18375 O O . GLY A 1 19 ? 33.742 12.991 -19.546 1.00 0.00 19 GLY A O 9
ATOM 18379 N N . GLY A 1 20 ? 34.662 12.206 -21.440 1.00 0.00 20 GLY A N 9
ATOM 18380 C CA . GLY A 1 20 ? 35.877 13.047 -21.432 1.00 0.00 20 GLY A CA 9
ATOM 18381 C C . GLY A 1 20 ? 36.039 13.946 -22.663 1.00 0.00 20 GLY A C 9
ATOM 18382 O O . GLY A 1 20 ? 37.149 14.372 -22.983 1.00 0.00 20 GLY A O 9
ATOM 18386 N N . THR A 1 21 ? 34.951 14.217 -23.385 1.00 0.00 21 THR A N 9
ATOM 18387 C CA . THR A 1 21 ? 34.925 15.019 -24.619 1.00 0.00 21 THR A CA 9
ATOM 18388 C C . THR A 1 21 ? 35.322 16.484 -24.369 1.00 0.00 21 THR A C 9
ATOM 18389 O O . THR A 1 21 ? 34.650 17.199 -23.628 1.00 0.00 21 THR A O 9
ATOM 18400 N N . ALA A 1 22 ? 36.441 16.920 -24.967 1.00 0.00 22 ALA A N 9
ATOM 18401 C CA . ALA A 1 22 ? 37.084 18.230 -24.757 1.00 0.00 22 ALA A CA 9
ATOM 18402 C C . ALA A 1 22 ? 37.332 18.612 -23.272 1.00 0.00 22 ALA A C 9
ATOM 18403 O O . ALA A 1 22 ? 37.352 19.796 -22.916 1.00 0.00 22 ALA A O 9
ATOM 18410 N N . GLY A 1 23 ? 37.526 17.613 -22.400 1.00 0.00 23 GLY A N 9
ATOM 18411 C CA . GLY A 1 23 ? 37.656 17.770 -20.944 1.00 0.00 23 GLY A CA 9
ATOM 18412 C C . GLY A 1 23 ? 36.308 17.876 -20.212 1.00 0.00 23 GLY A C 9
ATOM 18413 O O . GLY A 1 23 ? 35.275 18.187 -20.809 1.00 0.00 23 GLY A O 9
ATOM 18417 N N . ILE A 1 24 ? 36.302 17.616 -18.901 1.00 0.00 24 ILE A N 9
ATOM 18418 C CA . ILE A 1 24 ? 35.101 17.765 -18.061 1.00 0.00 24 ILE A CA 9
ATOM 18419 C C . ILE A 1 24 ? 34.749 19.250 -17.874 1.00 0.00 24 ILE A C 9
ATOM 18420 O O . ILE A 1 24 ? 35.597 20.065 -17.500 1.00 0.00 24 ILE A O 9
ATOM 18435 N N . SER A 1 25 ? 33.474 19.576 -18.108 1.00 0.00 25 SER A N 9
ATOM 18436 C CA . SER A 1 25 ? 32.896 20.926 -18.042 1.00 0.00 25 SER A CA 9
ATOM 18437 C C . SER A 1 25 ? 31.510 20.857 -17.391 1.00 0.00 25 SER A C 9
ATOM 18438 O O . SER A 1 25 ? 30.492 20.672 -18.062 1.00 0.00 25 SER A O 9
ATOM 18446 N N . VAL A 1 26 ? 31.486 20.964 -16.061 1.00 0.00 26 VAL A N 9
ATOM 18447 C CA . VAL A 1 26 ? 30.304 20.780 -15.199 1.00 0.00 26 VAL A CA 9
ATOM 18448 C C . VAL A 1 26 ? 29.989 22.092 -14.469 1.00 0.00 26 VAL A C 9
ATOM 18449 O O . VAL A 1 26 ? 30.425 22.334 -13.344 1.00 0.00 26 VAL A O 9
ATOM 18462 N N . GLY A 1 27 ? 29.292 22.989 -15.178 1.00 0.00 27 GLY A N 9
ATOM 18463 C CA . GLY A 1 27 ? 29.089 24.403 -14.818 1.00 0.00 27 GLY A CA 9
ATOM 18464 C C . GLY A 1 27 ? 28.509 24.668 -13.420 1.00 0.00 27 GLY A C 9
ATOM 18465 O O . GLY A 1 27 ? 28.829 25.692 -12.814 1.00 0.00 27 GLY A O 9
ATOM 18469 N N . VAL A 1 28 ? 27.711 23.743 -12.879 1.00 0.00 28 VAL A N 9
ATOM 18470 C CA . VAL A 1 28 ? 27.324 23.679 -11.459 1.00 0.00 28 VAL A CA 9
ATOM 18471 C C . VAL A 1 28 ? 28.276 22.721 -10.710 1.00 0.00 28 VAL A C 9
ATOM 18472 O O . VAL A 1 28 ? 28.221 21.509 -10.942 1.00 0.00 28 VAL A O 9
ATOM 18485 N N . PRO A 1 29 ? 29.185 23.225 -9.847 1.00 0.00 29 PRO A N 9
ATOM 18486 C CA . PRO A 1 29 ? 30.114 22.386 -9.095 1.00 0.00 29 PRO A CA 9
ATOM 18487 C C . PRO A 1 29 ? 29.452 21.769 -7.848 1.00 0.00 29 PRO A C 9
ATOM 18488 O O . PRO A 1 29 ? 28.284 22.025 -7.540 1.00 0.00 29 PRO A O 9
ATOM 18499 N N . GLY A 1 30 ? 30.215 20.969 -7.097 1.00 0.00 30 GLY A N 9
ATOM 18500 C CA . GLY A 1 30 ? 29.764 20.244 -5.897 1.00 0.00 30 GLY A CA 9
ATOM 18501 C C . GLY A 1 30 ? 29.174 21.094 -4.756 1.00 0.00 30 GLY A C 9
ATOM 18502 O O . GLY A 1 30 ? 28.548 20.546 -3.848 1.00 0.00 30 GLY A O 9
ATOM 18506 N N . TYR A 1 31 ? 29.360 22.418 -4.775 1.00 0.00 31 TYR A N 9
ATOM 18507 C CA . TYR A 1 31 ? 28.974 23.334 -3.690 1.00 0.00 31 TYR A CA 9
ATOM 18508 C C . TYR A 1 31 ? 27.454 23.526 -3.471 1.00 0.00 31 TYR A C 9
ATOM 18509 O O . TYR A 1 31 ? 27.063 24.080 -2.440 1.00 0.00 31 TYR A O 9
ATOM 18527 N N . LEU A 1 32 ? 26.594 23.091 -4.408 1.00 0.00 32 LEU A N 9
ATOM 18528 C CA . LEU A 1 32 ? 25.153 23.413 -4.418 1.00 0.00 32 LEU A CA 9
ATOM 18529 C C . LEU A 1 32 ? 24.263 22.254 -4.928 1.00 0.00 32 LEU A C 9
ATOM 18530 O O . LEU A 1 32 ? 23.358 22.454 -5.742 1.00 0.00 32 LEU A O 9
ATOM 18546 N N . ARG A 1 33 ? 24.531 21.021 -4.471 1.00 0.00 33 ARG A N 9
ATOM 18547 C CA . ARG A 1 33 ? 23.943 19.764 -4.988 1.00 0.00 33 ARG A CA 9
ATOM 18548 C C . ARG A 1 33 ? 23.254 18.908 -3.915 1.00 0.00 33 ARG A C 9
ATOM 18549 O O . ARG A 1 33 ? 23.646 17.767 -3.686 1.00 0.00 33 ARG A O 9
ATOM 18570 N N . THR A 1 34 ? 22.230 19.463 -3.260 1.00 0.00 34 THR A N 9
ATOM 18571 C CA . THR A 1 34 ? 21.497 18.853 -2.126 1.00 0.00 34 THR A CA 9
ATOM 18572 C C . THR A 1 34 ? 22.435 18.305 -1.020 1.00 0.00 34 THR A C 9
ATOM 18573 O O . THR A 1 34 ? 22.697 17.098 -0.944 1.00 0.00 34 THR A O 9
ATOM 18584 N N . PRO A 1 35 ? 23.027 19.196 -0.189 1.00 0.00 35 PRO A N 9
ATOM 18585 C CA . PRO A 1 35 ? 23.989 18.834 0.864 1.00 0.00 35 PRO A CA 9
ATOM 18586 C C . PRO A 1 35 ? 23.377 17.963 1.984 1.00 0.00 35 PRO A C 9
ATOM 18587 O O . PRO A 1 35 ? 22.204 17.592 1.930 1.00 0.00 35 PRO A O 9
ATOM 18598 N N . SER A 1 36 ? 24.189 17.616 2.992 1.00 0.00 36 SER A N 9
ATOM 18599 C CA . SER A 1 36 ? 23.915 16.711 4.131 1.00 0.00 36 SER A CA 9
ATOM 18600 C C . SER A 1 36 ? 22.788 17.152 5.098 1.00 0.00 36 SER A C 9
ATOM 18601 O O . SER A 1 36 ? 22.990 17.348 6.301 1.00 0.00 36 SER A O 9
ATOM 18609 N N . SER A 1 37 ? 21.574 17.264 4.561 1.00 0.00 37 SER A N 9
ATOM 18610 C CA . SER A 1 37 ? 20.319 17.675 5.205 1.00 0.00 37 SER A CA 9
ATOM 18611 C C . SER A 1 37 ? 19.137 16.880 4.626 1.00 0.00 37 SER A C 9
ATOM 18612 O O . SER A 1 37 ? 19.243 16.280 3.552 1.00 0.00 37 SER A O 9
ATOM 18620 N N . THR A 1 38 ? 17.984 16.921 5.299 1.00 0.00 38 THR A N 9
ATOM 18621 C CA . THR A 1 38 ? 16.705 16.377 4.800 1.00 0.00 38 THR A CA 9
ATOM 18622 C C . THR A 1 38 ? 15.618 17.453 4.866 1.00 0.00 38 THR A C 9
ATOM 18623 O O . THR A 1 38 ? 15.526 18.246 3.933 1.00 0.00 38 THR A O 9
ATOM 18634 N N . ILE A 1 39 ? 14.835 17.542 5.950 1.00 0.00 39 ILE A N 9
ATOM 18635 C CA . ILE A 1 39 ? 13.749 18.522 6.163 1.00 0.00 39 ILE A CA 9
ATOM 18636 C C . ILE A 1 39 ? 12.903 18.736 4.878 1.00 0.00 39 ILE A C 9
ATOM 18637 O O . ILE A 1 39 ? 12.714 19.854 4.393 1.00 0.00 39 ILE A O 9
ATOM 18652 N N . LEU A 1 40 ? 12.436 17.623 4.294 1.00 0.00 40 LEU A N 9
ATOM 18653 C CA . LEU A 1 40 ? 11.629 17.563 3.063 1.00 0.00 40 LEU A CA 9
ATOM 18654 C C . LEU A 1 40 ? 12.266 18.312 1.857 1.00 0.00 40 LEU A C 9
ATOM 18655 O O . LEU A 1 40 ? 11.615 19.107 1.175 1.00 0.00 40 LEU A O 9
ATOM 18671 N N . ALA A 1 41 ? 13.566 18.078 1.628 1.00 0.00 41 ALA A N 9
ATOM 18672 C CA . ALA A 1 41 ? 14.403 18.717 0.602 1.00 0.00 41 ALA A CA 9
ATOM 18673 C C . ALA A 1 41 ? 13.810 18.703 -0.830 1.00 0.00 41 ALA A C 9
ATOM 18674 O O . ALA A 1 41 ? 13.112 17.758 -1.204 1.00 0.00 41 ALA A O 9
ATOM 18681 N N . PRO A 1 42 ? 14.134 19.697 -1.684 1.00 0.00 42 PRO A N 9
ATOM 18682 C CA . PRO A 1 42 ? 13.703 19.712 -3.085 1.00 0.00 42 PRO A CA 9
ATOM 18683 C C . PRO A 1 42 ? 14.271 18.508 -3.857 1.00 0.00 42 PRO A C 9
ATOM 18684 O O . PRO A 1 42 ? 15.434 18.139 -3.683 1.00 0.00 42 PRO A O 9
ATOM 18695 N N . SER A 1 43 ? 13.428 17.885 -4.691 1.00 0.00 43 SER A N 9
ATOM 18696 C CA . SER A 1 43 ? 13.598 16.562 -5.337 1.00 0.00 43 SER A CA 9
ATOM 18697 C C . SER A 1 43 ? 13.736 15.383 -4.356 1.00 0.00 43 SER A C 9
ATOM 18698 O O . SER A 1 43 ? 12.975 14.415 -4.438 1.00 0.00 43 SER A O 9
ATOM 18706 N N . ASN A 1 44 ? 14.634 15.475 -3.372 1.00 0.00 44 ASN A N 9
ATOM 18707 C CA . ASN A 1 44 ? 14.818 14.528 -2.267 1.00 0.00 44 ASN A CA 9
ATOM 18708 C C . ASN A 1 44 ? 13.735 14.695 -1.173 1.00 0.00 44 ASN A C 9
ATOM 18709 O O . ASN A 1 44 ? 14.026 14.869 0.012 1.00 0.00 44 ASN A O 9
ATOM 18720 N N . ALA A 1 45 ? 12.472 14.604 -1.598 1.00 0.00 45 ALA A N 9
ATOM 18721 C CA . ALA A 1 45 ? 11.280 14.480 -0.758 1.00 0.00 45 ALA A CA 9
ATOM 18722 C C . ALA A 1 45 ? 10.361 13.385 -1.320 1.00 0.00 45 ALA A C 9
ATOM 18723 O O . ALA A 1 45 ? 10.052 12.423 -0.618 1.00 0.00 45 ALA A O 9
ATOM 18730 N N . GLN A 1 46 ? 10.007 13.463 -2.611 1.00 0.00 46 GLN A N 9
ATOM 18731 C CA . GLN A 1 46 ? 9.273 12.395 -3.296 1.00 0.00 46 GLN A CA 9
ATOM 18732 C C . GLN A 1 46 ? 10.113 11.114 -3.389 1.00 0.00 46 GLN A C 9
ATOM 18733 O O . GLN A 1 46 ? 9.700 10.086 -2.860 1.00 0.00 46 GLN A O 9
ATOM 18747 N N . ILE A 1 47 ? 11.306 11.167 -3.999 1.00 0.00 47 ILE A N 9
ATOM 18748 C CA . ILE A 1 47 ? 12.134 9.968 -4.239 1.00 0.00 47 ILE A CA 9
ATOM 18749 C C . ILE A 1 47 ? 12.522 9.288 -2.916 1.00 0.00 47 ILE A C 9
ATOM 18750 O O . ILE A 1 47 ? 12.463 8.061 -2.822 1.00 0.00 47 ILE A O 9
ATOM 18765 N N . ILE A 1 48 ? 12.847 10.060 -1.868 1.00 0.00 48 ILE A N 9
ATOM 18766 C CA . ILE A 1 48 ? 13.140 9.489 -0.542 1.00 0.00 48 ILE A CA 9
ATOM 18767 C C . ILE A 1 48 ? 11.907 8.885 0.138 1.00 0.00 48 ILE A C 9
ATOM 18768 O O . ILE A 1 48 ? 12.066 7.887 0.829 1.00 0.00 48 ILE A O 9
ATOM 18783 N N . SER A 1 49 ? 10.679 9.354 -0.110 1.00 0.00 49 SER A N 9
ATOM 18784 C CA . SER A 1 49 ? 9.460 8.646 0.333 1.00 0.00 49 SER A CA 9
ATOM 18785 C C . SER A 1 49 ? 9.238 7.315 -0.400 1.00 0.00 49 SER A C 9
ATOM 18786 O O . SER A 1 49 ? 8.680 6.386 0.183 1.00 0.00 49 SER A O 9
ATOM 18794 N N . LEU A 1 50 ? 9.734 7.169 -1.636 1.00 0.00 50 LEU A N 9
ATOM 18795 C CA . LEU A 1 50 ? 9.735 5.893 -2.374 1.00 0.00 50 LEU A CA 9
ATOM 18796 C C . LEU A 1 50 ? 10.928 4.977 -2.012 1.00 0.00 50 LEU A C 9
ATOM 18797 O O . LEU A 1 50 ? 11.119 3.931 -2.638 1.00 0.00 50 LEU A O 9
ATOM 18813 N N . GLY A 1 51 ? 11.716 5.355 -0.998 1.00 0.00 51 GLY A N 9
ATOM 18814 C CA . GLY A 1 51 ? 12.812 4.563 -0.429 1.00 0.00 51 GLY A CA 9
ATOM 18815 C C . GLY A 1 51 ? 12.623 4.305 1.068 1.00 0.00 51 GLY A C 9
ATOM 18816 O O . GLY A 1 51 ? 12.640 3.153 1.487 1.00 0.00 51 GLY A O 9
ATOM 18820 N N . LEU A 1 52 ? 12.347 5.340 1.868 1.00 0.00 52 LEU A N 9
ATOM 18821 C CA . LEU A 1 52 ? 12.030 5.249 3.300 1.00 0.00 52 LEU A CA 9
ATOM 18822 C C . LEU A 1 52 ? 10.856 4.314 3.577 1.00 0.00 52 LEU A C 9
ATOM 18823 O O . LEU A 1 52 ? 10.988 3.418 4.408 1.00 0.00 52 LEU A O 9
ATOM 18839 N N . GLN A 1 53 ? 9.735 4.471 2.862 1.00 0.00 53 GLN A N 9
ATOM 18840 C CA . GLN A 1 53 ? 8.574 3.591 3.015 1.00 0.00 53 GLN A CA 9
ATOM 18841 C C . GLN A 1 53 ? 8.958 2.121 2.812 1.00 0.00 53 GLN A C 9
ATOM 18842 O O . GLN A 1 53 ? 8.488 1.261 3.542 1.00 0.00 53 GLN A O 9
ATOM 18856 N N . THR A 1 54 ? 9.807 1.823 1.828 1.00 0.00 54 THR A N 9
ATOM 18857 C CA . THR A 1 54 ? 10.215 0.462 1.434 1.00 0.00 54 THR A CA 9
ATOM 18858 C C . THR A 1 54 ? 11.276 -0.124 2.375 1.00 0.00 54 THR A C 9
ATOM 18859 O O . THR A 1 54 ? 11.158 -1.272 2.799 1.00 0.00 54 THR A O 9
ATOM 18870 N N . THR A 1 55 ? 12.272 0.677 2.765 1.00 0.00 55 THR A N 9
ATOM 18871 C CA . THR A 1 55 ? 13.312 0.340 3.754 1.00 0.00 55 THR A CA 9
ATOM 18872 C C . THR A 1 55 ? 12.721 0.089 5.144 1.00 0.00 55 THR A C 9
ATOM 18873 O O . THR A 1 55 ? 13.120 -0.868 5.812 1.00 0.00 55 THR A O 9
ATOM 18884 N N . LEU A 1 56 ? 11.737 0.893 5.572 1.00 0.00 56 LEU A N 9
ATOM 18885 C CA . LEU A 1 56 ? 11.028 0.701 6.841 1.00 0.00 56 LEU A CA 9
ATOM 18886 C C . LEU A 1 56 ? 9.787 -0.202 6.736 1.00 0.00 56 LEU A C 9
ATOM 18887 O O . LEU A 1 56 ? 9.252 -0.557 7.777 1.00 0.00 56 LEU A O 9
ATOM 18903 N N . ALA A 1 57 ? 9.321 -0.625 5.557 1.00 0.00 57 ALA A N 9
ATOM 18904 C CA . ALA A 1 57 ? 8.134 -1.487 5.432 1.00 0.00 57 ALA A CA 9
ATOM 18905 C C . ALA A 1 57 ? 8.148 -2.742 6.340 1.00 0.00 57 ALA A C 9
ATOM 18906 O O . ALA A 1 57 ? 7.177 -2.927 7.079 1.00 0.00 57 ALA A O 9
ATOM 18913 N N . PRO A 1 58 ? 9.219 -3.569 6.391 1.00 0.00 58 PRO A N 9
ATOM 18914 C CA . PRO A 1 58 ? 9.258 -4.728 7.291 1.00 0.00 58 PRO A CA 9
ATOM 18915 C C . PRO A 1 58 ? 9.368 -4.341 8.780 1.00 0.00 58 PRO A C 9
ATOM 18916 O O . PRO A 1 58 ? 9.033 -5.148 9.648 1.00 0.00 58 PRO A O 9
ATOM 18927 N N . VAL A 1 59 ? 9.803 -3.108 9.072 1.00 0.00 59 VAL A N 9
ATOM 18928 C CA . VAL A 1 59 ? 9.936 -2.523 10.420 1.00 0.00 59 VAL A CA 9
ATOM 18929 C C . VAL A 1 59 ? 8.584 -1.988 10.919 1.00 0.00 59 VAL A C 9
ATOM 18930 O O . VAL A 1 59 ? 8.191 -2.261 12.052 1.00 0.00 59 VAL A O 9
ATOM 18943 N N . LEU A 1 60 ? 7.832 -1.294 10.058 1.00 0.00 60 LEU A N 9
ATOM 18944 C CA . LEU A 1 60 ? 6.467 -0.805 10.297 1.00 0.00 60 LEU A CA 9
ATOM 18945 C C . LEU A 1 60 ? 5.461 -1.964 10.416 1.00 0.00 60 LEU A C 9
ATOM 18946 O O . LEU A 1 60 ? 4.628 -1.971 11.324 1.00 0.00 60 LEU A O 9
ATOM 18962 N N . SER A 1 61 ? 5.583 -2.979 9.553 1.00 0.00 61 SER A N 9
ATOM 18963 C CA . SER A 1 61 ? 4.877 -4.267 9.680 1.00 0.00 61 SER A CA 9
ATOM 18964 C C . SER A 1 61 ? 5.378 -5.122 10.858 1.00 0.00 61 SER A C 9
ATOM 18965 O O . SER A 1 61 ? 4.721 -6.094 11.230 1.00 0.00 61 SER A O 9
ATOM 18973 N N . SER A 1 62 ? 6.511 -4.750 11.473 1.00 0.00 62 SER A N 9
ATOM 18974 C CA . SER A 1 62 ? 7.152 -5.406 12.624 1.00 0.00 62 SER A CA 9
ATOM 18975 C C . SER A 1 62 ? 7.316 -6.931 12.461 1.00 0.00 62 SER A C 9
ATOM 18976 O O . SER A 1 62 ? 6.941 -7.719 13.336 1.00 0.00 62 SER A O 9
ATOM 18984 N N . SER A 1 63 ? 7.862 -7.350 11.310 1.00 0.00 63 SER A N 9
ATOM 18985 C CA . SER A 1 63 ? 7.952 -8.766 10.905 1.00 0.00 63 SER A CA 9
ATOM 18986 C C . SER A 1 63 ? 9.301 -9.145 10.279 1.00 0.00 63 SER A C 9
ATOM 18987 O O . SER A 1 63 ? 10.025 -9.958 10.853 1.00 0.00 63 SER A O 9
ATOM 18995 N N . GLY A 1 64 ? 9.657 -8.578 9.116 1.00 0.00 64 GLY A N 9
ATOM 18996 C CA . GLY A 1 64 ? 10.905 -8.882 8.388 1.00 0.00 64 GLY A CA 9
ATOM 18997 C C . GLY A 1 64 ? 11.177 -10.368 8.084 1.00 0.00 64 GLY A C 9
ATOM 18998 O O . GLY A 1 64 ? 12.339 -10.758 7.952 1.00 0.00 64 GLY A O 9
ATOM 19002 N N . LEU A 1 65 ? 10.128 -11.198 7.995 1.00 0.00 65 LEU A N 9
ATOM 19003 C CA . LEU A 1 65 ? 10.213 -12.648 7.753 1.00 0.00 65 LEU A CA 9
ATOM 19004 C C . LEU A 1 65 ? 9.937 -13.016 6.283 1.00 0.00 65 LEU A C 9
ATOM 19005 O O . LEU A 1 65 ? 9.556 -12.159 5.483 1.00 0.00 65 LEU A O 9
ATOM 19021 N N . SER A 1 66 ? 10.077 -14.306 5.963 1.00 0.00 66 SER A N 9
ATOM 19022 C CA . SER A 1 66 ? 9.799 -14.994 4.680 1.00 0.00 66 SER A CA 9
ATOM 19023 C C . SER A 1 66 ? 8.323 -14.935 4.188 1.00 0.00 66 SER A C 9
ATOM 19024 O O . SER A 1 66 ? 7.723 -15.936 3.793 1.00 0.00 66 SER A O 9
ATOM 19032 N N . SER A 1 67 ? 7.702 -13.756 4.282 1.00 0.00 67 SER A N 9
ATOM 19033 C CA . SER A 1 67 ? 6.374 -13.377 3.772 1.00 0.00 67 SER A CA 9
ATOM 19034 C C . SER A 1 67 ? 6.239 -11.843 3.743 1.00 0.00 67 SER A C 9
ATOM 19035 O O . SER A 1 67 ? 5.977 -11.249 2.695 1.00 0.00 67 SER A O 9
ATOM 19043 N N . ALA A 1 68 ? 6.533 -11.177 4.871 1.00 0.00 68 ALA A N 9
ATOM 19044 C CA . ALA A 1 68 ? 6.587 -9.712 4.972 1.00 0.00 68 ALA A CA 9
ATOM 19045 C C . ALA A 1 68 ? 7.671 -9.078 4.077 1.00 0.00 68 ALA A C 9
ATOM 19046 O O . ALA A 1 68 ? 7.540 -7.931 3.650 1.00 0.00 68 ALA A O 9
ATOM 19053 N N . SER A 1 69 ? 8.721 -9.828 3.742 1.00 0.00 69 SER A N 9
ATOM 19054 C CA . SER A 1 69 ? 9.750 -9.425 2.780 1.00 0.00 69 SER A CA 9
ATOM 19055 C C . SER A 1 69 ? 9.223 -9.113 1.371 1.00 0.00 69 SER A C 9
ATOM 19056 O O . SER A 1 69 ? 9.659 -8.127 0.775 1.00 0.00 69 SER A O 9
ATOM 19064 N N . ALA A 1 70 ? 8.261 -9.881 0.841 1.00 0.00 70 ALA A N 9
ATOM 19065 C CA . ALA A 1 70 ? 7.546 -9.485 -0.378 1.00 0.00 70 ALA A CA 9
ATOM 19066 C C . ALA A 1 70 ? 6.688 -8.239 -0.129 1.00 0.00 70 ALA A C 9
ATOM 19067 O O . ALA A 1 70 ? 6.741 -7.290 -0.911 1.00 0.00 70 ALA A O 9
ATOM 19074 N N . SER A 1 71 ? 5.969 -8.202 1.002 1.00 0.00 71 SER A N 9
ATOM 19075 C CA . SER A 1 71 ? 5.159 -7.049 1.425 1.00 0.00 71 SER A CA 9
ATOM 19076 C C . SER A 1 71 ? 5.945 -5.725 1.410 1.00 0.00 71 SER A C 9
ATOM 19077 O O . SER A 1 71 ? 5.385 -4.685 1.070 1.00 0.00 71 SER A O 9
ATOM 19085 N N . ALA A 1 72 ? 7.259 -5.753 1.679 1.00 0.00 72 ALA A N 9
ATOM 19086 C CA . ALA A 1 72 ? 8.136 -4.584 1.589 1.00 0.00 72 ALA A CA 9
ATOM 19087 C C . ALA A 1 72 ? 8.198 -3.959 0.180 1.00 0.00 72 ALA A C 9
ATOM 19088 O O . ALA A 1 72 ? 7.836 -2.792 0.014 1.00 0.00 72 ALA A O 9
ATOM 19095 N N . ARG A 1 73 ? 8.600 -4.723 -0.847 1.00 0.00 73 ARG A N 9
ATOM 19096 C CA . ARG A 1 73 ? 8.605 -4.269 -2.256 1.00 0.00 73 ARG A CA 9
ATOM 19097 C C . ARG A 1 73 ? 7.188 -3.987 -2.762 1.00 0.00 73 ARG A C 9
ATOM 19098 O O . ARG A 1 73 ? 6.957 -2.980 -3.434 1.00 0.00 73 ARG A O 9
ATOM 19119 N N . VAL A 1 74 ? 6.231 -4.832 -2.381 1.00 0.00 74 VAL A N 9
ATOM 19120 C CA . VAL A 1 74 ? 4.803 -4.668 -2.691 1.00 0.00 74 VAL A CA 9
ATOM 19121 C C . VAL A 1 74 ? 4.247 -3.336 -2.188 1.00 0.00 74 VAL A C 9
ATOM 19122 O O . VAL A 1 74 ? 3.475 -2.692 -2.896 1.00 0.00 74 VAL A O 9
ATOM 19135 N N . SER A 1 75 ? 4.685 -2.871 -1.014 1.00 0.00 75 SER A N 9
ATOM 19136 C CA . SER A 1 75 ? 4.276 -1.582 -0.448 1.00 0.00 75 SER A CA 9
ATOM 19137 C C . SER A 1 75 ? 4.535 -0.428 -1.425 1.00 0.00 75 SER A C 9
ATOM 19138 O O . SER A 1 75 ? 3.618 0.335 -1.725 1.00 0.00 75 SER A O 9
ATOM 19146 N N . SER A 1 76 ? 5.730 -0.354 -2.035 1.00 0.00 76 SER A N 9
ATOM 19147 C CA . SER A 1 76 ? 6.040 0.699 -3.015 1.00 0.00 76 SER A CA 9
ATOM 19148 C C . SER A 1 76 ? 5.390 0.527 -4.392 1.00 0.00 76 SER A C 9
ATOM 19149 O O . SER A 1 76 ? 5.181 1.529 -5.069 1.00 0.00 76 SER A O 9
ATOM 19157 N N . LEU A 1 77 ? 5.017 -0.681 -4.828 1.00 0.00 77 LEU A N 9
ATOM 19158 C CA . LEU A 1 77 ? 4.192 -0.862 -6.039 1.00 0.00 77 LEU A CA 9
ATOM 19159 C C . LEU A 1 77 ? 2.716 -0.495 -5.790 1.00 0.00 77 LEU A C 9
ATOM 19160 O O . LEU A 1 77 ? 2.094 0.143 -6.640 1.00 0.00 77 LEU A O 9
ATOM 19176 N N . ALA A 1 78 ? 2.171 -0.805 -4.610 1.00 0.00 78 ALA A N 9
ATOM 19177 C CA . ALA A 1 78 ? 0.868 -0.307 -4.169 1.00 0.00 78 ALA A CA 9
ATOM 19178 C C . ALA A 1 78 ? 0.862 1.232 -4.045 1.00 0.00 78 ALA A C 9
ATOM 19179 O O . ALA A 1 78 ? -0.039 1.892 -4.568 1.00 0.00 78 ALA A O 9
ATOM 19186 N N . GLN A 1 79 ? 1.899 1.827 -3.432 1.00 0.00 79 GLN A N 9
ATOM 19187 C CA . GLN A 1 79 ? 2.048 3.286 -3.373 1.00 0.00 79 GLN A CA 9
ATOM 19188 C C . GLN A 1 79 ? 2.323 3.907 -4.748 1.00 0.00 79 GLN A C 9
ATOM 19189 O O . GLN A 1 79 ? 1.879 5.022 -4.984 1.00 0.00 79 GLN A O 9
ATOM 19203 N N . SER A 1 80 ? 2.979 3.209 -5.683 1.00 0.00 80 SER A N 9
ATOM 19204 C CA . SER A 1 80 ? 3.128 3.680 -7.070 1.00 0.00 80 SER A CA 9
ATOM 19205 C C . SER A 1 80 ? 1.764 3.928 -7.728 1.00 0.00 80 SER A C 9
ATOM 19206 O O . SER A 1 80 ? 1.592 4.921 -8.442 1.00 0.00 80 SER A O 9
ATOM 19214 N N . LEU A 1 81 ? 0.754 3.102 -7.409 1.00 0.00 81 LEU A N 9
ATOM 19215 C CA . LEU A 1 81 ? -0.630 3.380 -7.794 1.00 0.00 81 LEU A CA 9
ATOM 19216 C C . LEU A 1 81 ? -1.216 4.575 -7.018 1.00 0.00 81 LEU A C 9
ATOM 19217 O O . LEU A 1 81 ? -1.734 5.505 -7.628 1.00 0.00 81 LEU A O 9
ATOM 19233 N N . ALA A 1 82 ? -1.116 4.607 -5.685 1.00 0.00 82 ALA A N 9
ATOM 19234 C CA . ALA A 1 82 ? -1.660 5.719 -4.889 1.00 0.00 82 ALA A CA 9
ATOM 19235 C C . ALA A 1 82 ? -1.061 7.096 -5.267 1.00 0.00 82 ALA A C 9
ATOM 19236 O O . ALA A 1 82 ? -1.772 8.101 -5.287 1.00 0.00 82 ALA A O 9
ATOM 19243 N N . SER A 1 83 ? 0.218 7.139 -5.647 1.00 0.00 83 SER A N 9
ATOM 19244 C CA . SER A 1 83 ? 0.901 8.316 -6.195 1.00 0.00 83 SER A CA 9
ATOM 19245 C C . SER A 1 83 ? 0.433 8.675 -7.608 1.00 0.00 83 SER A C 9
ATOM 19246 O O . SER A 1 83 ? 0.434 9.854 -7.956 1.00 0.00 83 SER A O 9
ATOM 19254 N N . ALA A 1 84 ? -0.054 7.723 -8.414 1.00 0.00 84 ALA A N 9
ATOM 19255 C CA . ALA A 1 84 ? -0.746 8.012 -9.679 1.00 0.00 84 ALA A CA 9
ATOM 19256 C C . ALA A 1 84 ? -2.036 8.826 -9.481 1.00 0.00 84 ALA A C 9
ATOM 19257 O O . ALA A 1 84 ? -2.421 9.628 -10.331 1.00 0.00 84 ALA A O 9
ATOM 19264 N N . LEU A 1 85 ? -2.676 8.651 -8.322 1.00 0.00 85 LEU A N 9
ATOM 19265 C CA . LEU A 1 85 ? -3.859 9.393 -7.885 1.00 0.00 85 LEU A CA 9
ATOM 19266 C C . LEU A 1 85 ? -3.484 10.701 -7.141 1.00 0.00 85 LEU A C 9
ATOM 19267 O O . LEU A 1 85 ? -4.332 11.296 -6.471 1.00 0.00 85 LEU A O 9
ATOM 19283 N N . SER A 1 86 ? -2.225 11.156 -7.251 1.00 0.00 86 SER A N 9
ATOM 19284 C CA . SER A 1 86 ? -1.676 12.336 -6.561 1.00 0.00 86 SER A CA 9
ATOM 19285 C C . SER A 1 86 ? -0.807 13.225 -7.474 1.00 0.00 86 SER A C 9
ATOM 19286 O O . SER A 1 86 ? -1.079 14.423 -7.594 1.00 0.00 86 SER A O 9
ATOM 19294 N N . THR A 1 87 ? 0.190 12.655 -8.166 1.00 0.00 87 THR A N 9
ATOM 19295 C CA . THR A 1 87 ? 1.153 13.371 -9.039 1.00 0.00 87 THR A CA 9
ATOM 19296 C C . THR A 1 87 ? 1.657 12.549 -10.241 1.00 0.00 87 THR A C 9
ATOM 19297 O O . THR A 1 87 ? 1.925 13.124 -11.300 1.00 0.00 87 THR A O 9
ATOM 19308 N N . SER A 1 88 ? 1.785 11.224 -10.108 1.00 0.00 88 SER A N 9
ATOM 19309 C CA . SER A 1 88 ? 2.284 10.290 -11.139 1.00 0.00 88 SER A CA 9
ATOM 19310 C C . SER A 1 88 ? 1.184 9.866 -12.143 1.00 0.00 88 SER A C 9
ATOM 19311 O O . SER A 1 88 ? 0.100 10.452 -12.175 1.00 0.00 88 SER A O 9
ATOM 19319 N N . ARG A 1 89 ? 1.430 8.810 -12.940 1.00 0.00 89 ARG A N 9
ATOM 19320 C CA . ARG A 1 89 ? 0.444 8.170 -13.853 1.00 0.00 89 ARG A CA 9
ATOM 19321 C C . ARG A 1 89 ? 0.530 6.627 -13.894 1.00 0.00 89 ARG A C 9
ATOM 19322 O O . ARG A 1 89 ? 0.348 6.005 -14.939 1.00 0.00 89 ARG A O 9
ATOM 19343 N N . GLY A 1 90 ? 0.945 6.019 -12.779 1.00 0.00 90 GLY A N 9
ATOM 19344 C CA . GLY A 1 90 ? 1.238 4.580 -12.647 1.00 0.00 90 GLY A CA 9
ATOM 19345 C C . GLY A 1 90 ? 2.728 4.257 -12.814 1.00 0.00 90 GLY A C 9
ATOM 19346 O O . GLY A 1 90 ? 3.197 3.190 -12.426 1.00 0.00 90 GLY A O 9
ATOM 19350 N N . THR A 1 91 ? 3.483 5.216 -13.357 1.00 0.00 91 THR A N 9
ATOM 19351 C CA . THR A 1 91 ? 4.947 5.279 -13.367 1.00 0.00 91 THR A CA 9
ATOM 19352 C C . THR A 1 91 ? 5.381 6.748 -13.334 1.00 0.00 91 THR A C 9
ATOM 19353 O O . THR A 1 91 ? 5.020 7.538 -14.209 1.00 0.00 91 THR A O 9
ATOM 19364 N N . LEU A 1 92 ? 6.088 7.150 -12.273 1.00 0.00 92 LEU A N 9
ATOM 19365 C CA . LEU A 1 92 ? 6.733 8.472 -12.166 1.00 0.00 92 LEU A CA 9
ATOM 19366 C C . LEU A 1 92 ? 7.937 8.614 -13.121 1.00 0.00 92 LEU A C 9
ATOM 19367 O O . LEU A 1 92 ? 8.158 9.685 -13.690 1.00 0.00 92 LEU A O 9
ATOM 19383 N N . SER A 1 93 ? 8.672 7.517 -13.311 1.00 0.00 93 SER A N 9
ATOM 19384 C CA . SER A 1 93 ? 9.864 7.358 -14.153 1.00 0.00 93 SER A CA 9
ATOM 19385 C C . SER A 1 93 ? 10.019 5.871 -14.469 1.00 0.00 93 SER A C 9
ATOM 19386 O O . SER A 1 93 ? 9.906 5.066 -13.547 1.00 0.00 93 SER A O 9
ATOM 19394 N N . LEU A 1 94 ? 10.328 5.479 -15.708 1.00 0.00 94 LEU A N 9
ATOM 19395 C CA . LEU A 1 94 ? 10.490 4.058 -16.066 1.00 0.00 94 LEU A CA 9
ATOM 19396 C C . LEU A 1 94 ? 11.954 3.607 -15.921 1.00 0.00 94 LEU A C 9
ATOM 19397 O O . LEU A 1 94 ? 12.230 2.624 -15.238 1.00 0.00 94 LEU A O 9
ATOM 19413 N N . SER A 1 95 ? 12.909 4.359 -16.474 1.00 0.00 95 SER A N 9
ATOM 19414 C CA . SER A 1 95 ? 14.353 4.075 -16.377 1.00 0.00 95 SER A CA 9
ATOM 19415 C C . SER A 1 95 ? 14.880 4.092 -14.935 1.00 0.00 95 SER A C 9
ATOM 19416 O O . SER A 1 95 ? 15.565 3.158 -14.504 1.00 0.00 95 SER A O 9
ATOM 19424 N N . THR A 1 96 ? 14.518 5.114 -14.152 1.00 0.00 96 THR A N 9
ATOM 19425 C CA . THR A 1 96 ? 14.820 5.181 -12.711 1.00 0.00 96 THR A CA 9
ATOM 19426 C C . THR A 1 96 ? 14.106 4.078 -11.928 1.00 0.00 96 THR A C 9
ATOM 19427 O O . THR A 1 96 ? 14.732 3.485 -11.055 1.00 0.00 96 THR A O 9
ATOM 19438 N N . PHE A 1 97 ? 12.857 3.724 -12.258 1.00 0.00 97 PHE A N 9
ATOM 19439 C CA . PHE A 1 97 ? 12.159 2.597 -11.621 1.00 0.00 97 PHE A CA 9
ATOM 19440 C C . PHE A 1 97 ? 12.897 1.270 -11.840 1.00 0.00 97 PHE A C 9
ATOM 19441 O O . PHE A 1 97 ? 13.196 0.596 -10.860 1.00 0.00 97 PHE A O 9
ATOM 19458 N N . LEU A 1 98 ? 13.316 0.941 -13.071 1.00 0.00 98 LEU A N 9
ATOM 19459 C CA . LEU A 1 98 ? 14.111 -0.268 -13.365 1.00 0.00 98 LEU A CA 9
ATOM 19460 C C . LEU A 1 98 ? 15.408 -0.384 -12.536 1.00 0.00 98 LEU A C 9
ATOM 19461 O O . LEU A 1 98 ? 15.857 -1.496 -12.249 1.00 0.00 98 LEU A O 9
ATOM 19477 N N . ASN A 1 99 ? 15.986 0.741 -12.107 1.00 0.00 99 ASN A N 9
ATOM 19478 C CA . ASN A 1 99 ? 17.131 0.782 -11.189 1.00 0.00 99 ASN A CA 9
ATOM 19479 C C . ASN A 1 99 ? 16.703 0.817 -9.703 1.00 0.00 99 ASN A C 9
ATOM 19480 O O . ASN A 1 99 ? 17.406 0.274 -8.848 1.00 0.00 99 ASN A O 9
ATOM 19491 N N . LEU A 1 100 ? 15.532 1.384 -9.387 1.00 0.00 100 LEU A N 9
ATOM 19492 C CA . LEU A 1 100 ? 14.924 1.380 -8.054 1.00 0.00 100 LEU A CA 9
ATOM 19493 C C . LEU A 1 100 ? 14.646 -0.042 -7.557 1.00 0.00 100 LEU A C 9
ATOM 19494 O O . LEU A 1 100 ? 14.971 -0.327 -6.412 1.00 0.00 100 LEU A O 9
ATOM 19510 N N . LEU A 1 101 ? 14.090 -0.953 -8.372 1.00 0.00 101 LEU A N 9
ATOM 19511 C CA . LEU A 1 101 ? 13.802 -2.315 -7.882 1.00 0.00 101 LEU A CA 9
ATOM 19512 C C . LEU A 1 101 ? 15.093 -3.082 -7.574 1.00 0.00 101 LEU A C 9
ATOM 19513 O O . LEU A 1 101 ? 15.180 -3.727 -6.531 1.00 0.00 101 LEU A O 9
ATOM 19529 N N . SER A 1 102 ? 16.105 -2.944 -8.436 1.00 0.00 102 SER A N 9
ATOM 19530 C CA . SER A 1 102 ? 17.462 -3.468 -8.216 1.00 0.00 102 SER A CA 9
ATOM 19531 C C . SER A 1 102 ? 18.077 -2.942 -6.907 1.00 0.00 102 SER A C 9
ATOM 19532 O O . SER A 1 102 ? 18.699 -3.696 -6.155 1.00 0.00 102 SER A O 9
ATOM 19540 N N . SER A 1 103 ? 17.848 -1.663 -6.586 1.00 0.00 103 SER A N 9
ATOM 19541 C CA . SER A 1 103 ? 18.275 -1.043 -5.326 1.00 0.00 103 SER A CA 9
ATOM 19542 C C . SER A 1 103 ? 17.469 -1.532 -4.112 1.00 0.00 103 SER A C 9
ATOM 19543 O O . SER A 1 103 ? 18.052 -2.008 -3.142 1.00 0.00 103 SER A O 9
ATOM 19551 N N . ILE A 1 104 ? 16.133 -1.480 -4.151 1.00 0.00 104 ILE A N 9
ATOM 19552 C CA . ILE A 1 104 ? 15.250 -1.839 -3.027 1.00 0.00 104 ILE A CA 9
ATOM 19553 C C . ILE A 1 104 ? 15.377 -3.316 -2.642 1.00 0.00 104 ILE A C 9
ATOM 19554 O O . ILE A 1 104 ? 15.430 -3.631 -1.451 1.00 0.00 104 ILE A O 9
ATOM 19569 N N . SER A 1 105 ? 15.463 -4.230 -3.614 1.00 0.00 105 SER A N 9
ATOM 19570 C CA . SER A 1 105 ? 15.657 -5.654 -3.321 1.00 0.00 105 SER A CA 9
ATOM 19571 C C . SER A 1 105 ? 17.028 -5.923 -2.676 1.00 0.00 105 SER A C 9
ATOM 19572 O O . SER A 1 105 ? 17.111 -6.715 -1.735 1.00 0.00 105 SER A O 9
ATOM 19580 N N . SER A 1 106 ? 18.065 -5.184 -3.097 1.00 0.00 106 SER A N 9
ATOM 19581 C CA . SER A 1 106 ? 19.402 -5.164 -2.484 1.00 0.00 106 SER A CA 9
ATOM 19582 C C . SER A 1 106 ? 19.421 -4.539 -1.072 1.00 0.00 106 SER A C 9
ATOM 19583 O O . SER A 1 106 ? 20.159 -4.993 -0.195 1.00 0.00 106 SER A O 9
ATOM 19591 N N . GLU A 1 107 ? 18.587 -3.525 -0.807 1.00 0.00 107 GLU A N 9
ATOM 19592 C CA . GLU A 1 107 ? 18.461 -2.889 0.516 1.00 0.00 107 GLU A CA 9
ATOM 19593 C C . GLU A 1 107 ? 17.892 -3.838 1.583 1.00 0.00 107 GLU A C 9
ATOM 19594 O O . GLU A 1 107 ? 18.381 -3.837 2.716 1.00 0.00 107 GLU A O 9
ATOM 19606 N N . ILE A 1 108 ? 16.893 -4.667 1.245 1.00 0.00 108 ILE A N 9
ATOM 19607 C CA . ILE A 1 108 ? 16.349 -5.664 2.186 1.00 0.00 108 ILE A CA 9
ATOM 19608 C C . ILE A 1 108 ? 17.308 -6.855 2.417 1.00 0.00 108 ILE A C 9
ATOM 19609 O O . ILE A 1 108 ? 17.388 -7.343 3.548 1.00 0.00 108 ILE A O 9
ATOM 19624 N N . ARG A 1 109 ? 18.098 -7.278 1.410 1.00 0.00 109 ARG A N 9
ATOM 19625 C CA . ARG A 1 109 ? 19.242 -8.220 1.549 1.00 0.00 109 ARG A CA 9
ATOM 19626 C C . ARG A 1 109 ? 20.128 -8.241 0.296 1.00 0.00 109 ARG A C 9
ATOM 19627 O O . ARG A 1 109 ? 19.646 -7.926 -0.782 1.00 0.00 109 ARG A O 9
ATOM 19648 N N . ALA A 1 110 ? 21.382 -8.692 0.411 1.00 0.00 110 ALA A N 9
ATOM 19649 C CA . ALA A 1 110 ? 22.388 -8.660 -0.666 1.00 0.00 110 ALA A CA 9
ATOM 19650 C C . ALA A 1 110 ? 21.930 -9.212 -2.038 1.00 0.00 110 ALA A C 9
ATOM 19651 O O . ALA A 1 110 ? 22.284 -8.635 -3.070 1.00 0.00 110 ALA A O 9
ATOM 19658 N N . SER A 1 111 ? 21.127 -10.285 -2.057 1.00 0.00 111 SER A N 9
ATOM 19659 C CA . SER A 1 111 ? 20.357 -10.698 -3.244 1.00 0.00 111 SER A CA 9
ATOM 19660 C C . SER A 1 111 ? 18.960 -10.070 -3.187 1.00 0.00 111 SER A C 9
ATOM 19661 O O . SER A 1 111 ? 18.797 -8.934 -3.632 1.00 0.00 111 SER A O 9
ATOM 19669 N N . THR A 1 112 ? 17.969 -10.777 -2.624 1.00 0.00 112 THR A N 9
ATOM 19670 C CA . THR A 1 112 ? 16.578 -10.318 -2.478 1.00 0.00 112 THR A CA 9
ATOM 19671 C C . THR A 1 112 ? 15.965 -10.925 -1.209 1.00 0.00 112 THR A C 9
ATOM 19672 O O . THR A 1 112 ? 15.577 -12.088 -1.185 1.00 0.00 112 THR A O 9
ATOM 19683 N N . SER A 1 113 ? 15.938 -10.141 -0.126 1.00 0.00 113 SER A N 9
ATOM 19684 C CA . SER A 1 113 ? 15.335 -10.414 1.200 1.00 0.00 113 SER A CA 9
ATOM 19685 C C . SER A 1 113 ? 15.839 -11.644 1.992 1.00 0.00 113 SER A C 9
ATOM 19686 O O . SER A 1 113 ? 16.402 -11.487 3.075 1.00 0.00 113 SER A O 9
ATOM 19694 N N . LEU A 1 114 ? 15.674 -12.851 1.456 1.00 0.00 114 LEU A N 9
ATOM 19695 C CA . LEU A 1 114 ? 16.332 -14.121 1.801 1.00 0.00 114 LEU A CA 9
ATOM 19696 C C . LEU A 1 114 ? 16.031 -15.225 0.758 1.00 0.00 114 LEU A C 9
ATOM 19697 O O . LEU A 1 114 ? 16.215 -16.412 1.035 1.00 0.00 114 LEU A O 9
ATOM 19713 N N . ASP A 1 115 ? 15.512 -14.860 -0.419 1.00 0.00 115 ASP A N 9
ATOM 19714 C CA . ASP A 1 115 ? 15.113 -15.791 -1.475 1.00 0.00 115 ASP A CA 9
ATOM 19715 C C . ASP A 1 115 ? 16.264 -16.732 -1.884 1.00 0.00 115 ASP A C 9
ATOM 19716 O O . ASP A 1 115 ? 17.422 -16.321 -2.027 1.00 0.00 115 ASP A O 9
ATOM 19725 N N . GLY A 1 116 ? 15.930 -18.011 -2.070 1.00 0.00 116 GLY A N 9
ATOM 19726 C CA . GLY A 1 116 ? 16.881 -19.088 -2.387 1.00 0.00 116 GLY A CA 9
ATOM 19727 C C . GLY A 1 116 ? 16.229 -20.477 -2.417 1.00 0.00 116 GLY A C 9
ATOM 19728 O O . GLY A 1 116 ? 16.538 -21.282 -3.296 1.00 0.00 116 GLY A O 9
ATOM 19732 N N . THR A 1 117 ? 15.248 -20.710 -1.531 1.00 0.00 117 THR A N 9
ATOM 19733 C CA . THR A 1 117 ? 14.355 -21.891 -1.556 1.00 0.00 117 THR A CA 9
ATOM 19734 C C . THR A 1 117 ? 12.898 -21.482 -1.783 1.00 0.00 117 THR A C 9
ATOM 19735 O O . THR A 1 117 ? 12.248 -22.027 -2.675 1.00 0.00 117 THR A O 9
ATOM 19746 N N . GLN A 1 118 ? 12.389 -20.467 -1.067 1.00 0.00 118 GLN A N 9
ATOM 19747 C CA . GLN A 1 118 ? 11.041 -19.930 -1.318 1.00 0.00 118 GLN A CA 9
ATOM 19748 C C . GLN A 1 118 ? 10.918 -19.106 -2.615 1.00 0.00 118 GLN A C 9
ATOM 19749 O O . GLN A 1 118 ? 9.817 -18.690 -2.958 1.00 0.00 118 GLN A O 9
ATOM 19763 N N . ALA A 1 119 ? 12.016 -18.856 -3.338 1.00 0.00 119 ALA A N 9
ATOM 19764 C CA . ALA A 1 119 ? 12.041 -18.018 -4.541 1.00 0.00 119 ALA A CA 9
ATOM 19765 C C . ALA A 1 119 ? 10.990 -18.435 -5.595 1.00 0.00 119 ALA A C 9
ATOM 19766 O O . ALA A 1 119 ? 10.361 -17.572 -6.210 1.00 0.00 119 ALA A O 9
ATOM 19773 N N . THR A 1 120 ? 10.743 -19.742 -5.757 1.00 0.00 120 THR A N 9
ATOM 19774 C CA . THR A 1 120 ? 9.704 -20.286 -6.653 1.00 0.00 120 THR A CA 9
ATOM 19775 C C . THR A 1 120 ? 8.291 -19.877 -6.232 1.00 0.00 120 THR A C 9
ATOM 19776 O O . THR A 1 120 ? 7.548 -19.324 -7.042 1.00 0.00 120 THR A O 9
ATOM 19787 N N . VAL A 1 121 ? 7.891 -20.122 -4.977 1.00 0.00 121 VAL A N 9
ATOM 19788 C CA . VAL A 1 121 ? 6.544 -19.745 -4.505 1.00 0.00 121 VAL A CA 9
ATOM 19789 C C . VAL A 1 121 ? 6.398 -18.227 -4.389 1.00 0.00 121 VAL A C 9
ATOM 19790 O O . VAL A 1 121 ? 5.362 -17.675 -4.750 1.00 0.00 121 VAL A O 9
ATOM 19803 N N . GLU A 1 122 ? 7.452 -17.518 -3.987 1.00 0.00 122 GLU A N 9
ATOM 19804 C CA . GLU A 1 122 ? 7.440 -16.061 -3.934 1.00 0.00 122 GLU A CA 9
ATOM 19805 C C . GLU A 1 122 ? 7.247 -15.441 -5.332 1.00 0.00 122 GLU A C 9
ATOM 19806 O O . GLU A 1 122 ? 6.526 -14.455 -5.443 1.00 0.00 122 GLU A O 9
ATOM 19818 N N . VAL A 1 123 ? 7.760 -16.036 -6.425 1.00 0.00 123 VAL A N 9
ATOM 19819 C CA . VAL A 1 123 ? 7.494 -15.529 -7.792 1.00 0.00 123 VAL A CA 9
ATOM 19820 C C . VAL A 1 123 ? 6.003 -15.566 -8.163 1.00 0.00 123 VAL A C 9
ATOM 19821 O O . VAL A 1 123 ? 5.522 -14.643 -8.823 1.00 0.00 123 VAL A O 9
ATOM 19834 N N . LEU A 1 124 ? 5.247 -16.580 -7.715 1.00 0.00 124 LEU A N 9
ATOM 19835 C CA . LEU A 1 124 ? 3.804 -16.681 -7.986 1.00 0.00 124 LEU A CA 9
ATOM 19836 C C . LEU A 1 124 ? 2.977 -15.811 -7.023 1.00 0.00 124 LEU A C 9
ATOM 19837 O O . LEU A 1 124 ? 1.980 -15.218 -7.434 1.00 0.00 124 LEU A O 9
ATOM 19853 N N . LEU A 1 125 ? 3.422 -15.662 -5.770 1.00 0.00 125 LEU A N 9
ATOM 19854 C CA . LEU A 1 125 ? 2.855 -14.703 -4.818 1.00 0.00 125 LEU A CA 9
ATOM 19855 C C . LEU A 1 125 ? 3.051 -13.251 -5.290 1.00 0.00 125 LEU A C 9
ATOM 19856 O O . LEU A 1 125 ? 2.137 -12.442 -5.163 1.00 0.00 125 LEU A O 9
ATO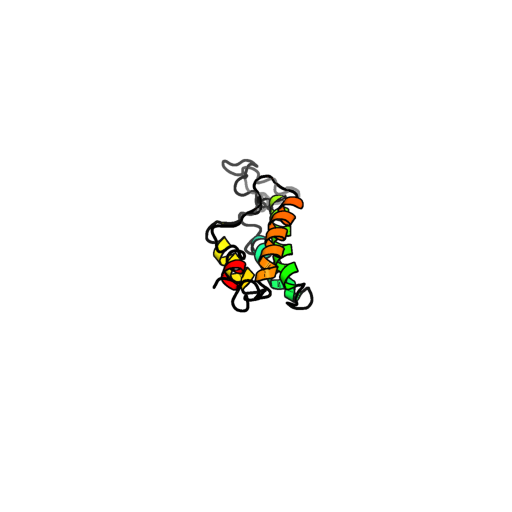M 19872 N N . GLU A 1 126 ? 4.195 -12.922 -5.897 1.00 0.00 126 GLU A N 9
ATOM 19873 C CA . GLU A 1 126 ? 4.468 -11.614 -6.511 1.00 0.00 126 GLU A CA 9
ATOM 19874 C C . GLU A 1 126 ? 3.696 -11.406 -7.830 1.00 0.00 126 GLU A C 9
ATOM 19875 O O . GLU A 1 126 ? 3.257 -10.291 -8.119 1.00 0.00 126 GLU A O 9
ATOM 19887 N N . ALA A 1 127 ? 3.451 -12.466 -8.611 1.00 0.00 127 ALA A N 9
ATOM 19888 C CA . ALA A 1 127 ? 2.540 -12.413 -9.759 1.00 0.00 127 ALA A CA 9
ATOM 19889 C C . ALA A 1 127 ? 1.085 -12.120 -9.331 1.00 0.00 127 ALA A C 9
ATOM 19890 O O . ALA A 1 127 ? 0.417 -11.285 -9.944 1.00 0.00 127 ALA A O 9
ATOM 19897 N N . LEU A 1 128 ? 0.603 -12.734 -8.242 1.00 0.00 128 LEU A N 9
ATOM 19898 C CA . LEU A 1 128 ? -0.662 -12.359 -7.596 1.00 0.00 128 LEU A CA 9
ATOM 19899 C C . LEU A 1 128 ? -0.607 -10.945 -6.992 1.00 0.00 128 LEU A C 9
ATOM 19900 O O . LEU A 1 128 ? -1.595 -10.214 -7.066 1.00 0.00 128 LEU A O 9
ATOM 19916 N N . ALA A 1 129 ? 0.533 -10.512 -6.446 1.00 0.00 129 ALA A N 9
ATOM 19917 C CA . ALA A 1 129 ? 0.685 -9.153 -5.934 1.00 0.00 129 ALA A CA 9
ATOM 19918 C C . ALA A 1 129 ? 0.490 -8.099 -7.034 1.00 0.00 129 ALA A C 9
ATOM 19919 O O . ALA A 1 129 ? -0.145 -7.084 -6.772 1.00 0.00 129 ALA A O 9
ATOM 19926 N N . ALA A 1 130 ? 0.936 -8.338 -8.276 1.00 0.00 130 ALA A N 9
ATOM 19927 C CA . ALA A 1 130 ? 0.615 -7.468 -9.415 1.00 0.00 130 ALA A CA 9
ATOM 19928 C C . ALA A 1 130 ? -0.904 -7.243 -9.562 1.00 0.00 130 ALA A C 9
ATOM 19929 O O . ALA A 1 130 ? -1.348 -6.099 -9.650 1.00 0.00 130 ALA A O 9
ATOM 19936 N N . LEU A 1 131 ? -1.706 -8.310 -9.489 1.00 0.00 131 LEU A N 9
ATOM 19937 C CA . LEU A 1 131 ? -3.174 -8.245 -9.527 1.00 0.00 131 LEU A CA 9
ATOM 19938 C C . LEU A 1 131 ? -3.769 -7.539 -8.293 1.00 0.00 131 LEU A C 9
ATOM 19939 O O . LEU A 1 131 ? -4.692 -6.740 -8.440 1.00 0.00 131 LEU A O 9
ATOM 19955 N N . LEU A 1 132 ? -3.228 -7.773 -7.092 1.00 0.00 132 LEU A N 9
ATOM 19956 C CA . LEU A 1 132 ? -3.653 -7.096 -5.856 1.00 0.00 132 LEU A CA 9
ATOM 19957 C C . LEU A 1 132 ? -3.384 -5.583 -5.921 1.00 0.00 132 LEU A C 9
ATOM 19958 O O . LEU A 1 132 ? -4.276 -4.780 -5.665 1.00 0.00 132 LEU A O 9
ATOM 19974 N N . GLN A 1 133 ? -2.175 -5.186 -6.324 1.00 0.00 133 GLN A N 9
ATOM 19975 C CA . GLN A 1 133 ? -1.741 -3.791 -6.484 1.00 0.00 133 GLN A CA 9
ATOM 19976 C C . GLN A 1 133 ? -2.514 -3.070 -7.602 1.00 0.00 133 GLN A C 9
ATOM 19977 O O . GLN A 1 133 ? -2.763 -1.869 -7.504 1.00 0.00 133 GLN A O 9
ATOM 19991 N N . VAL A 1 134 ? -2.947 -3.802 -8.634 1.00 0.00 134 VAL A N 9
ATOM 19992 C CA . VAL A 1 134 ? -3.916 -3.319 -9.631 1.00 0.00 134 VAL A CA 9
ATOM 19993 C C . VAL A 1 134 ? -5.292 -3.091 -8.987 1.00 0.00 134 VAL A C 9
ATOM 19994 O O . VAL A 1 134 ? -5.823 -1.985 -9.055 1.00 0.00 134 VAL A O 9
ATOM 20007 N N . ILE A 1 135 ? -5.852 -4.081 -8.288 1.00 0.00 135 ILE A N 9
ATOM 20008 C CA . ILE A 1 135 ? -7.152 -3.972 -7.595 1.00 0.00 135 ILE A CA 9
ATOM 20009 C C . ILE A 1 135 ? -7.159 -2.884 -6.495 1.00 0.00 135 ILE A C 9
ATOM 20010 O O . ILE A 1 135 ? -8.208 -2.305 -6.206 1.00 0.00 135 ILE A O 9
ATOM 20025 N N . ASN A 1 136 ? -5.993 -2.532 -5.941 1.00 0.00 136 ASN A N 9
ATOM 20026 C CA . ASN A 1 136 ? -5.807 -1.444 -4.974 1.00 0.00 136 ASN A CA 9
ATOM 20027 C C . ASN A 1 136 ? -6.286 -0.065 -5.491 1.00 0.00 136 ASN A C 9
ATOM 20028 O O . ASN A 1 136 ? -6.746 0.755 -4.692 1.00 0.00 136 ASN A O 9
ATOM 20039 N N . GLY A 1 137 ? -6.230 0.192 -6.810 1.00 0.00 137 GLY A N 9
ATOM 20040 C CA . GLY A 1 137 ? -6.749 1.444 -7.390 1.00 0.00 137 GLY A CA 9
ATOM 20041 C C . GLY A 1 137 ? -6.429 1.747 -8.863 1.00 0.00 137 GLY A C 9
ATOM 20042 O O . GLY A 1 137 ? -6.481 2.914 -9.246 1.00 0.00 137 GLY A O 9
ATOM 20046 N N . ALA A 1 138 ? -6.070 0.754 -9.687 1.00 0.00 138 ALA A N 9
ATOM 20047 C CA . ALA A 1 138 ? -5.581 0.944 -11.060 1.00 0.00 138 ALA A CA 9
ATOM 20048 C C . ALA A 1 138 ? -6.511 1.703 -12.012 1.00 0.00 138 ALA A C 9
ATOM 20049 O O . ALA A 1 138 ? -6.015 2.477 -12.830 1.00 0.00 138 ALA A O 9
ATOM 20056 N N . GLN A 1 139 ? -7.823 1.458 -11.926 1.00 0.00 139 GLN A N 9
ATOM 20057 C CA . GLN A 1 139 ? -8.883 1.928 -12.839 1.00 0.00 139 GLN A CA 9
ATOM 20058 C C . GLN A 1 139 ? -8.740 1.367 -14.277 1.00 0.00 139 GLN A C 9
ATOM 20059 O O . GLN A 1 139 ? -9.659 0.714 -14.772 1.00 0.00 139 GLN A O 9
ATOM 20073 N N . ILE A 1 140 ? -7.575 1.559 -14.911 1.00 0.00 140 ILE A N 9
ATOM 20074 C CA . ILE A 1 140 ? -7.151 1.080 -16.242 1.00 0.00 140 ILE A CA 9
ATOM 20075 C C . ILE A 1 140 ? -5.664 0.653 -16.149 1.00 0.00 140 ILE A C 9
ATOM 20076 O O . ILE A 1 140 ? -4.764 1.357 -16.611 1.00 0.00 140 ILE A O 9
ATOM 20091 N N . THR A 1 141 ? -5.411 -0.479 -15.475 1.00 0.00 141 THR A N 9
ATOM 20092 C CA . THR A 1 141 ? -4.104 -1.190 -15.381 1.00 0.00 141 THR A CA 9
ATOM 20093 C C . THR A 1 141 ? -2.847 -0.308 -15.180 1.00 0.00 141 THR A C 9
ATOM 20094 O O . THR A 1 141 ? -1.804 -0.529 -15.800 1.00 0.00 141 THR A O 9
ATOM 20105 N N . ASP A 1 142 ? -2.922 0.708 -14.307 1.00 0.00 142 ASP A N 9
ATOM 20106 C CA . ASP A 1 142 ? -1.850 1.701 -14.101 1.00 0.00 142 ASP A CA 9
ATOM 20107 C C . ASP A 1 142 ? -0.498 1.117 -13.630 1.00 0.00 142 ASP A C 9
ATOM 20108 O O . ASP A 1 142 ? 0.546 1.616 -14.059 1.00 0.00 142 ASP A O 9
ATOM 20117 N N . VAL A 1 143 ? -0.475 0.051 -12.813 1.00 0.00 143 VAL A N 9
ATOM 20118 C CA . VAL A 1 143 ? 0.758 -0.732 -12.573 1.00 0.00 143 VAL A CA 9
ATOM 20119 C C . VAL A 1 143 ? 1.209 -1.359 -13.895 1.00 0.00 143 VAL A C 9
ATOM 20120 O O . VAL A 1 143 ? 0.554 -2.244 -14.449 1.00 0.00 143 VAL A O 9
ATOM 20133 N N . ASN A 1 144 ? 2.349 -0.879 -14.392 1.00 0.00 144 ASN A N 9
ATOM 20134 C CA . ASN A 1 144 ? 2.975 -1.296 -15.641 1.00 0.00 144 ASN A CA 9
ATOM 20135 C C . ASN A 1 144 ? 4.380 -1.830 -15.321 1.00 0.00 144 ASN A C 9
ATOM 20136 O O . ASN A 1 144 ? 5.249 -1.113 -14.824 1.00 0.00 144 ASN A O 9
ATOM 20147 N N . VAL A 1 145 ? 4.550 -3.135 -15.536 1.00 0.00 145 VAL A N 9
ATOM 20148 C CA . VAL A 1 145 ? 5.665 -3.960 -15.025 1.00 0.00 145 VAL A CA 9
ATOM 20149 C C . VAL A 1 145 ? 6.232 -4.879 -16.133 1.00 0.00 145 VAL A C 9
ATOM 20150 O O . VAL A 1 145 ? 6.954 -5.845 -15.889 1.00 0.00 145 VAL A O 9
ATOM 20163 N N . SER A 1 146 ? 5.878 -4.560 -17.383 1.00 0.00 146 SER A N 9
ATOM 20164 C CA . SER A 1 146 ? 6.153 -5.287 -18.630 1.00 0.00 146 SER A CA 9
ATOM 20165 C C . SER A 1 146 ? 7.587 -5.074 -19.144 1.00 0.00 146 SER A C 9
ATOM 20166 O O . SER A 1 146 ? 7.811 -4.347 -20.117 1.00 0.00 146 SER A O 9
ATOM 20174 N N . SER A 1 147 ? 8.576 -5.674 -18.478 1.00 0.00 147 SER A N 9
ATOM 20175 C CA . SER A 1 147 ? 10.002 -5.487 -18.796 1.00 0.00 147 SER A CA 9
ATOM 20176 C C . SER A 1 147 ? 10.858 -6.727 -18.499 1.00 0.00 147 SER A C 9
ATOM 20177 O O . SER A 1 147 ? 11.310 -7.376 -19.443 1.00 0.00 147 SER A O 9
ATOM 20185 N N . VAL A 1 148 ? 11.041 -7.041 -17.206 1.00 0.00 148 VAL A N 9
ATOM 20186 C CA . VAL A 1 148 ? 11.828 -8.106 -16.525 1.00 0.00 148 VAL A CA 9
ATOM 20187 C C . VAL A 1 148 ? 12.449 -7.586 -15.218 1.00 0.00 148 VAL A C 9
ATOM 20188 O O . VAL A 1 148 ? 12.193 -8.219 -14.194 1.00 0.00 148 VAL A O 9
ATOM 20201 N N . PRO A 1 149 ? 13.202 -6.463 -15.173 1.00 0.00 149 PRO A N 9
ATOM 20202 C CA . PRO A 1 149 ? 13.901 -5.969 -13.972 1.00 0.00 149 PRO A CA 9
ATOM 20203 C C . PRO A 1 149 ? 13.016 -5.497 -12.797 1.00 0.00 149 PRO A C 9
ATOM 20204 O O . PRO A 1 149 ? 13.497 -4.793 -11.908 1.00 0.00 149 PRO A O 9
ATOM 20215 N N . SER A 1 150 ? 11.736 -5.875 -12.769 1.00 0.00 150 SER A N 9
ATOM 20216 C CA . SER A 1 150 ? 10.681 -5.275 -11.949 1.00 0.00 150 SER A CA 9
ATOM 20217 C C . SER A 1 150 ? 9.903 -6.328 -11.165 1.00 0.00 150 SER A C 9
ATOM 20218 O O . SER A 1 150 ? 9.044 -7.010 -11.722 1.00 0.00 150 SER A O 9
ATOM 20226 N N . VAL A 1 151 ? 10.239 -6.486 -9.875 1.00 0.00 151 VAL A N 9
ATOM 20227 C CA . VAL A 1 151 ? 9.681 -7.487 -8.932 1.00 0.00 151 VAL A CA 9
ATOM 20228 C C . VAL A 1 151 ? 9.575 -8.918 -9.513 1.00 0.00 151 VAL A C 9
ATOM 20229 O O . VAL A 1 151 ? 8.751 -9.731 -9.102 1.00 0.00 151 VAL A O 9
ATOM 20242 N N . ASN A 1 152 ? 10.426 -9.239 -10.495 1.00 0.00 152 ASN A N 9
ATOM 20243 C CA . ASN A 1 152 ? 10.437 -10.492 -11.261 1.00 0.00 152 ASN A CA 9
ATOM 20244 C C . ASN A 1 152 ? 11.888 -10.972 -11.442 1.00 0.00 152 ASN A C 9
ATOM 20245 O O . ASN A 1 152 ? 12.254 -12.000 -10.873 1.00 0.00 152 ASN A O 9
ATOM 20256 N N . ALA A 1 153 ? 12.751 -10.193 -12.118 1.00 0.00 153 ALA A N 9
ATOM 20257 C CA . ALA A 1 153 ? 14.191 -10.486 -12.222 1.00 0.00 153 ALA A CA 9
ATOM 20258 C C . ALA A 1 153 ? 14.864 -10.645 -10.855 1.00 0.00 153 ALA A C 9
ATOM 20259 O O . ALA A 1 153 ? 15.750 -11.477 -10.704 1.00 0.00 153 ALA A O 9
ATOM 20266 N N . ALA A 1 154 ? 14.407 -9.880 -9.859 1.00 0.00 154 ALA A N 9
ATOM 20267 C CA . ALA A 1 154 ? 14.797 -10.003 -8.460 1.00 0.00 154 ALA A CA 9
ATOM 20268 C C . ALA A 1 154 ? 14.760 -11.475 -7.991 1.00 0.00 154 ALA A C 9
ATOM 20269 O O . ALA A 1 154 ? 15.779 -12.055 -7.610 1.00 0.00 154 ALA A O 9
ATOM 20276 N N . LEU A 1 155 ? 13.589 -12.109 -8.101 1.00 0.00 155 LEU A N 9
ATOM 20277 C CA . LEU A 1 155 ? 13.359 -13.480 -7.645 1.00 0.00 155 LEU A CA 9
ATOM 20278 C C . LEU A 1 155 ? 13.975 -14.523 -8.588 1.00 0.00 155 LEU A C 9
ATOM 20279 O O . LEU A 1 155 ? 14.453 -15.557 -8.123 1.00 0.00 155 LEU A O 9
ATOM 20295 N N . VAL A 1 156 ? 14.035 -14.242 -9.895 1.00 0.00 156 VAL A N 9
ATOM 20296 C CA . VAL A 1 156 ? 14.777 -15.064 -10.868 1.00 0.00 156 VAL A CA 9
ATOM 20297 C C . VAL A 1 156 ? 16.264 -15.129 -10.505 1.00 0.00 156 VAL A C 9
ATOM 20298 O O . VAL A 1 156 ? 16.803 -16.225 -10.381 1.00 0.00 156 VAL A O 9
ATOM 20311 N N . SER A 1 157 ? 16.919 -13.990 -10.252 1.00 0.00 157 SER A N 9
ATOM 20312 C CA . SER A 1 157 ? 18.326 -13.911 -9.828 1.00 0.00 157 SER A CA 9
ATOM 20313 C C . SER A 1 157 ? 18.597 -14.614 -8.497 1.00 0.00 157 SER A C 9
ATOM 20314 O O . SER A 1 157 ? 19.683 -15.159 -8.313 1.00 0.00 157 SER A O 9
ATOM 20322 N N . ALA A 1 158 ? 17.622 -14.656 -7.584 1.00 0.00 158 ALA A N 9
ATOM 20323 C CA . ALA A 1 158 ? 17.702 -15.463 -6.367 1.00 0.00 158 ALA A CA 9
ATOM 20324 C C . ALA A 1 158 ? 17.573 -16.980 -6.628 1.00 0.00 158 ALA A C 9
ATOM 20325 O O . ALA A 1 158 ? 18.228 -17.777 -5.954 1.00 0.00 158 ALA A O 9
ATOM 20332 N N . LEU A 1 159 ? 16.766 -17.389 -7.615 1.00 0.00 159 LEU A N 9
ATOM 20333 C CA . LEU A 1 159 ? 16.644 -18.784 -8.057 1.00 0.00 159 LEU A CA 9
ATOM 20334 C C . LEU A 1 159 ? 17.937 -19.263 -8.758 1.00 0.00 159 LEU A C 9
ATOM 20335 O O . LEU A 1 159 ? 18.449 -20.339 -8.447 1.00 0.00 159 LEU A O 9
ATOM 20351 N N . VAL A 1 160 ? 18.514 -18.441 -9.648 1.00 0.00 160 VAL A N 9
ATOM 20352 C CA . VAL A 1 160 ? 19.734 -18.761 -10.429 1.00 0.00 160 VAL A CA 9
ATOM 20353 C C . VAL A 1 160 ? 21.044 -18.280 -9.767 1.00 0.00 160 VAL A C 9
ATOM 20354 O O . VAL A 1 160 ? 22.084 -18.206 -10.429 1.00 0.00 160 VAL A O 9
ATOM 20367 N N . ALA A 1 161 ? 20.995 -17.944 -8.470 1.00 0.00 161 ALA A N 9
ATOM 20368 C CA . ALA A 1 161 ? 22.102 -17.417 -7.654 1.00 0.00 161 ALA A CA 9
ATOM 20369 C C . ALA A 1 161 ? 23.421 -18.222 -7.759 1.00 0.00 161 ALA A C 9
ATOM 20370 O O . ALA A 1 161 ? 24.486 -17.591 -7.957 1.00 0.00 161 ALA A O 9
ATOM 20377 N N . SER A 1 1 ? 29.034 14.231 -15.560 1.00 0.00 1 SER A N 10
ATOM 20378 C CA . SER A 1 1 ? 29.985 14.441 -16.680 1.00 0.00 1 SER A CA 10
ATOM 20379 C C . SER A 1 1 ? 29.791 13.382 -17.777 1.00 0.00 1 SER A C 10
ATOM 20380 O O . SER A 1 1 ? 28.977 12.465 -17.629 1.00 0.00 1 SER A O 10
ATOM 20387 N N . GLY A 1 2 ? 30.542 13.484 -18.881 1.00 0.00 2 GLY A N 10
ATOM 20388 C CA . GLY A 1 2 ? 30.558 12.556 -20.017 1.00 0.00 2 GLY A CA 10
ATOM 20389 C C . GLY A 1 2 ? 31.216 11.207 -19.688 1.00 0.00 2 GLY A C 10
ATOM 20390 O O . GLY A 1 2 ? 32.296 10.902 -20.194 1.00 0.00 2 GLY A O 10
ATOM 20394 N N . ASN A 1 3 ? 30.567 10.404 -18.834 1.00 0.00 3 ASN A N 10
ATOM 20395 C CA . ASN A 1 3 ? 30.948 9.025 -18.464 1.00 0.00 3 ASN A CA 10
ATOM 20396 C C . ASN A 1 3 ? 29.783 8.025 -18.620 1.00 0.00 3 ASN A C 10
ATOM 20397 O O . ASN A 1 3 ? 30.006 6.816 -18.653 1.00 0.00 3 ASN A O 10
ATOM 20408 N N . TYR A 1 4 ? 28.548 8.522 -18.751 1.00 0.00 4 TYR A N 10
ATOM 20409 C CA . TYR A 1 4 ? 27.341 7.728 -19.019 1.00 0.00 4 TYR A CA 10
ATOM 20410 C C . TYR A 1 4 ? 27.414 7.000 -20.378 1.00 0.00 4 TYR A C 10
ATOM 20411 O O . TYR A 1 4 ? 28.220 7.356 -21.248 1.00 0.00 4 TYR A O 10
ATOM 20429 N N . LEU A 1 5 ? 26.573 5.968 -20.562 1.00 0.00 5 LEU A N 10
ATOM 20430 C CA . LEU A 1 5 ? 26.575 5.059 -21.726 1.00 0.00 5 LEU A CA 10
ATOM 20431 C C . LEU A 1 5 ? 27.965 4.448 -22.024 1.00 0.00 5 LEU A C 10
ATOM 20432 O O . LEU A 1 5 ? 28.265 4.049 -23.154 1.00 0.00 5 LEU A O 10
ATOM 20448 N N . GLY A 1 6 ? 28.842 4.402 -21.012 1.00 0.00 6 GLY A N 10
ATOM 20449 C CA . GLY A 1 6 ? 30.255 4.011 -21.119 1.00 0.00 6 GLY A CA 10
ATOM 20450 C C . GLY A 1 6 ? 31.046 4.761 -22.195 1.00 0.00 6 GLY A C 10
ATOM 20451 O O . GLY A 1 6 ? 31.987 4.188 -22.737 1.00 0.00 6 GLY A O 10
ATOM 20455 N N . VAL A 1 7 ? 30.645 5.999 -22.517 1.00 0.00 7 VAL A N 10
ATOM 20456 C CA . VAL A 1 7 ? 31.097 6.813 -23.668 1.00 0.00 7 VAL A CA 10
ATOM 20457 C C . VAL A 1 7 ? 31.102 6.076 -25.029 1.00 0.00 7 VAL A C 10
ATOM 20458 O O . VAL A 1 7 ? 32.007 6.252 -25.854 1.00 0.00 7 VAL A O 10
ATOM 20471 N N . SER A 1 8 ? 30.071 5.251 -25.256 1.00 0.00 8 SER A N 10
ATOM 20472 C CA . SER A 1 8 ? 29.936 4.267 -26.350 1.00 0.00 8 SER A CA 10
ATOM 20473 C C . SER A 1 8 ? 30.926 3.100 -26.221 1.00 0.00 8 SER A C 10
ATOM 20474 O O . SER A 1 8 ? 31.902 3.158 -25.474 1.00 0.00 8 SER A O 10
ATOM 20482 N N . GLN A 1 9 ? 30.654 1.987 -26.914 1.00 0.00 9 GLN A N 10
ATOM 20483 C CA . GLN A 1 9 ? 31.355 0.687 -26.807 1.00 0.00 9 GLN A CA 10
ATOM 20484 C C . GLN A 1 9 ? 31.091 -0.070 -25.484 1.00 0.00 9 GLN A C 10
ATOM 20485 O O . GLN A 1 9 ? 31.071 -1.300 -25.475 1.00 0.00 9 GLN A O 10
ATOM 20499 N N . ASN A 1 10 ? 30.901 0.651 -24.369 1.00 0.00 10 ASN A N 10
ATOM 20500 C CA . ASN A 1 10 ? 30.762 0.157 -22.987 1.00 0.00 10 ASN A CA 10
ATOM 20501 C C . ASN A 1 10 ? 31.926 -0.741 -22.481 1.00 0.00 10 ASN A C 10
ATOM 20502 O O . ASN A 1 10 ? 31.843 -1.332 -21.402 1.00 0.00 10 ASN A O 10
ATOM 20513 N N . PHE A 1 11 ? 33.018 -0.843 -23.250 1.00 0.00 11 PHE A N 10
ATOM 20514 C CA . PHE A 1 11 ? 34.153 -1.744 -22.992 1.00 0.00 11 PHE A CA 10
ATOM 20515 C C . PHE A 1 11 ? 35.496 -1.210 -23.548 1.00 0.00 11 PHE A C 10
ATOM 20516 O O . PHE A 1 11 ? 36.458 -1.966 -23.695 1.00 0.00 11 PHE A O 10
ATOM 20533 N N . GLY A 1 12 ? 35.569 0.089 -23.883 1.00 0.00 12 GLY A N 10
ATOM 20534 C CA . GLY A 1 12 ? 36.732 0.735 -24.513 1.00 0.00 12 GLY A CA 10
ATOM 20535 C C . GLY A 1 12 ? 37.366 1.798 -23.612 1.00 0.00 12 GLY A C 10
ATOM 20536 O O . GLY A 1 12 ? 38.262 1.490 -22.823 1.00 0.00 12 GLY A O 10
ATOM 20540 N N . ARG A 1 13 ? 36.864 3.041 -23.669 1.00 0.00 13 ARG A N 10
ATOM 20541 C CA . ARG A 1 13 ? 37.274 4.153 -22.786 1.00 0.00 13 ARG A CA 10
ATOM 20542 C C . ARG A 1 13 ? 36.581 4.081 -21.412 1.00 0.00 13 ARG A C 10
ATOM 20543 O O . ARG A 1 13 ? 35.873 4.999 -21.001 1.00 0.00 13 ARG A O 10
ATOM 20564 N N . ILE A 1 14 ? 36.796 2.973 -20.694 1.00 0.00 14 ILE A N 10
ATOM 20565 C CA . ILE A 1 14 ? 36.313 2.730 -19.315 1.00 0.00 14 ILE A CA 10
ATOM 20566 C C . ILE A 1 14 ? 36.992 3.684 -18.289 1.00 0.00 14 ILE A C 10
ATOM 20567 O O . ILE A 1 14 ? 36.608 3.736 -17.117 1.00 0.00 14 ILE A O 10
ATOM 20582 N N . ALA A 1 15 ? 37.989 4.473 -18.723 1.00 0.00 15 ALA A N 10
ATOM 20583 C CA . ALA A 1 15 ? 38.685 5.506 -17.945 1.00 0.00 15 ALA A CA 10
ATOM 20584 C C . ALA A 1 15 ? 37.743 6.395 -17.093 1.00 0.00 15 ALA A C 10
ATOM 20585 O O . ALA A 1 15 ? 36.631 6.710 -17.531 1.00 0.00 15 ALA A O 10
ATOM 20592 N N . PRO A 1 16 ? 38.169 6.846 -15.899 1.00 0.00 16 PRO A N 10
ATOM 20593 C CA . PRO A 1 16 ? 37.371 7.656 -14.982 1.00 0.00 16 PRO A CA 10
ATOM 20594 C C . PRO A 1 16 ? 37.249 9.122 -15.443 1.00 0.00 16 PRO A C 10
ATOM 20595 O O . PRO A 1 16 ? 37.827 10.043 -14.861 1.00 0.00 16 PRO A O 10
ATOM 20606 N N . VAL A 1 17 ? 36.487 9.348 -16.520 1.00 0.00 17 VAL A N 10
ATOM 20607 C CA . VAL A 1 17 ? 36.084 10.670 -17.056 1.00 0.00 17 VAL A CA 10
ATOM 20608 C C . VAL A 1 17 ? 35.001 11.306 -16.153 1.00 0.00 17 VAL A C 10
ATOM 20609 O O . VAL A 1 17 ? 33.907 11.667 -16.588 1.00 0.00 17 VAL A O 10
ATOM 20622 N N . THR A 1 18 ? 35.279 11.389 -14.851 1.00 0.00 18 THR A N 10
ATOM 20623 C CA . THR A 1 18 ? 34.355 11.817 -13.787 1.00 0.00 18 THR A CA 10
ATOM 20624 C C . THR A 1 18 ? 34.854 13.096 -13.094 1.00 0.00 18 THR A C 10
ATOM 20625 O O . THR A 1 18 ? 36.055 13.386 -13.061 1.00 0.00 18 THR A O 10
ATOM 20636 N N . GLY A 1 19 ? 33.918 13.895 -12.564 1.00 0.00 19 GLY A N 10
ATOM 20637 C CA . GLY A 1 19 ? 34.182 15.209 -11.959 1.00 0.00 19 GLY A CA 10
ATOM 20638 C C . GLY A 1 19 ? 32.971 16.147 -12.023 1.00 0.00 19 GLY A C 10
ATOM 20639 O O . GLY A 1 19 ? 31.886 15.752 -12.466 1.00 0.00 19 GLY A O 10
ATOM 20643 N N . GLY A 1 20 ? 33.157 17.405 -11.607 1.00 0.00 20 GLY A N 10
ATOM 20644 C CA . GLY A 1 20 ? 32.130 18.456 -11.702 1.00 0.00 20 GLY A CA 10
ATOM 20645 C C . GLY A 1 20 ? 32.687 19.877 -11.549 1.00 0.00 20 GLY A C 10
ATOM 20646 O O . GLY A 1 20 ? 32.756 20.611 -12.538 1.00 0.00 20 GLY A O 10
ATOM 20650 N N . THR A 1 21 ? 33.128 20.234 -10.335 1.00 0.00 21 THR A N 10
ATOM 20651 C CA . THR A 1 21 ? 33.765 21.517 -9.961 1.00 0.00 21 THR A CA 10
ATOM 20652 C C . THR A 1 21 ? 33.135 22.754 -10.634 1.00 0.00 21 THR A C 10
ATOM 20653 O O . THR A 1 21 ? 33.721 23.380 -11.524 1.00 0.00 21 THR A O 10
ATOM 20664 N N . ALA A 1 22 ? 31.910 23.099 -10.214 1.00 0.00 22 ALA A N 10
ATOM 20665 C CA . ALA A 1 22 ? 31.107 24.198 -10.769 1.00 0.00 22 ALA A CA 10
ATOM 20666 C C . ALA A 1 22 ? 30.398 25.009 -9.663 1.00 0.00 22 ALA A C 10
ATOM 20667 O O . ALA A 1 22 ? 29.237 24.765 -9.324 1.00 0.00 22 ALA A O 10
ATOM 20674 N N . GLY A 1 23 ? 31.121 25.976 -9.092 1.00 0.00 23 GLY A N 10
ATOM 20675 C CA . GLY A 1 23 ? 30.645 26.904 -8.060 1.00 0.00 23 GLY A CA 10
ATOM 20676 C C . GLY A 1 23 ? 30.376 28.295 -8.645 1.00 0.00 23 GLY A C 10
ATOM 20677 O O . GLY A 1 23 ? 31.268 29.149 -8.653 1.00 0.00 23 GLY A O 10
ATOM 20681 N N . ILE A 1 24 ? 29.167 28.492 -9.188 1.00 0.00 24 ILE A N 10
ATOM 20682 C CA . ILE A 1 24 ? 28.644 29.774 -9.706 1.00 0.00 24 ILE A CA 10
ATOM 20683 C C . ILE A 1 24 ? 28.373 30.793 -8.564 1.00 0.00 24 ILE A C 10
ATOM 20684 O O . ILE A 1 24 ? 29.292 31.151 -7.821 1.00 0.00 24 ILE A O 10
ATOM 20699 N N . SER A 1 25 ? 27.127 31.261 -8.394 1.00 0.00 25 SER A N 10
ATOM 20700 C CA . SER A 1 25 ? 26.718 32.279 -7.404 1.00 0.00 25 SER A CA 10
ATOM 20701 C C . SER A 1 25 ? 25.397 31.916 -6.705 1.00 0.00 25 SER A C 10
ATOM 20702 O O . SER A 1 25 ? 24.600 32.796 -6.376 1.00 0.00 25 SER A O 10
ATOM 20710 N N . VAL A 1 26 ? 25.144 30.618 -6.486 1.00 0.00 26 VAL A N 10
ATOM 20711 C CA . VAL A 1 26 ? 24.036 30.127 -5.640 1.00 0.00 26 VAL A CA 10
ATOM 20712 C C . VAL A 1 26 ? 24.132 30.763 -4.241 1.00 0.00 26 VAL A C 10
ATOM 20713 O O . VAL A 1 26 ? 25.112 30.547 -3.520 1.00 0.00 26 VAL A O 10
ATOM 20726 N N . GLY A 1 27 ? 23.130 31.575 -3.884 1.00 0.00 27 GLY A N 10
ATOM 20727 C CA . GLY A 1 27 ? 23.073 32.339 -2.637 1.00 0.00 27 GLY A CA 10
ATOM 20728 C C . GLY A 1 27 ? 22.287 31.589 -1.563 1.00 0.00 27 GLY A C 10
ATOM 20729 O O . GLY A 1 27 ? 22.766 30.595 -1.008 1.00 0.00 27 GLY A O 10
ATOM 20733 N N . VAL A 1 28 ? 21.064 32.047 -1.269 1.00 0.00 28 VAL A N 10
ATOM 20734 C CA . VAL A 1 28 ? 20.118 31.333 -0.383 1.00 0.00 28 VAL A CA 10
ATOM 20735 C C . VAL A 1 28 ? 19.709 29.977 -0.997 1.00 0.00 28 VAL A C 10
ATOM 20736 O O . VAL A 1 28 ? 19.604 29.874 -2.225 1.00 0.00 28 VAL A O 10
ATOM 20749 N N . PRO A 1 29 ? 19.451 28.926 -0.192 1.00 0.00 29 PRO A N 10
ATOM 20750 C CA . PRO A 1 29 ? 19.117 27.603 -0.716 1.00 0.00 29 PRO A CA 10
ATOM 20751 C C . PRO A 1 29 ? 17.694 27.508 -1.285 1.00 0.00 29 PRO A C 10
ATOM 20752 O O . PRO A 1 29 ? 17.469 26.774 -2.247 1.00 0.00 29 PRO A O 10
ATOM 20763 N N . GLY A 1 30 ? 16.716 28.203 -0.686 1.00 0.00 30 GLY A N 10
ATOM 20764 C CA . GLY A 1 30 ? 15.274 28.143 -1.019 1.00 0.00 30 GLY A CA 10
ATOM 20765 C C . GLY A 1 30 ? 14.569 26.806 -0.710 1.00 0.00 30 GLY A C 10
ATOM 20766 O O . GLY A 1 30 ? 13.367 26.792 -0.443 1.00 0.00 30 GLY A O 10
ATOM 20770 N N . TYR A 1 31 ? 15.315 25.698 -0.701 1.00 0.00 31 TYR A N 10
ATOM 20771 C CA . TYR A 1 31 ? 14.837 24.330 -0.465 1.00 0.00 31 TYR A CA 10
ATOM 20772 C C . TYR A 1 31 ? 14.702 23.939 1.025 1.00 0.00 31 TYR A C 10
ATOM 20773 O O . TYR A 1 31 ? 14.090 22.913 1.333 1.00 0.00 31 TYR A O 10
ATOM 20791 N N . LEU A 1 32 ? 15.234 24.752 1.949 1.00 0.00 32 LEU A N 10
ATOM 20792 C CA . LEU A 1 32 ? 15.221 24.509 3.399 1.00 0.00 32 LEU A CA 10
ATOM 20793 C C . LEU A 1 32 ? 14.670 25.724 4.174 1.00 0.00 32 LEU A C 10
ATOM 20794 O O . LEU A 1 32 ? 15.255 26.209 5.148 1.00 0.00 32 LEU A O 10
ATOM 20810 N N . ARG A 1 33 ? 13.503 26.214 3.723 1.00 0.00 33 ARG A N 10
ATOM 20811 C CA . ARG A 1 33 ? 12.697 27.285 4.362 1.00 0.00 33 ARG A CA 10
ATOM 20812 C C . ARG A 1 33 ? 11.411 26.770 5.029 1.00 0.00 33 ARG A C 10
ATOM 20813 O O . ARG A 1 33 ? 10.577 27.567 5.459 1.00 0.00 33 ARG A O 10
ATOM 20834 N N . THR A 1 34 ? 11.262 25.448 5.150 1.00 0.00 34 THR A N 10
ATOM 20835 C CA . THR A 1 34 ? 10.211 24.803 5.959 1.00 0.00 34 THR A CA 10
ATOM 20836 C C . THR A 1 34 ? 10.207 25.319 7.415 1.00 0.00 34 THR A C 10
ATOM 20837 O O . THR A 1 34 ? 11.286 25.519 7.989 1.00 0.00 34 THR A O 10
ATOM 20848 N N . PRO A 1 35 ? 9.037 25.566 8.038 1.00 0.00 35 PRO A N 10
ATOM 20849 C CA . PRO A 1 35 ? 8.953 25.971 9.440 1.00 0.00 35 PRO A CA 10
ATOM 20850 C C . PRO A 1 35 ? 9.406 24.866 10.416 1.00 0.00 35 PRO A C 10
ATOM 20851 O O . PRO A 1 35 ? 9.560 23.693 10.051 1.00 0.00 35 PRO A O 10
ATOM 20862 N N . SER A 1 36 ? 9.609 25.242 11.682 1.00 0.00 36 SER A N 10
ATOM 20863 C CA . SER A 1 36 ? 9.922 24.317 12.785 1.00 0.00 36 SER A CA 10
ATOM 20864 C C . SER A 1 36 ? 8.857 23.221 12.965 1.00 0.00 36 SER A C 10
ATOM 20865 O O . SER A 1 36 ? 7.731 23.337 12.483 1.00 0.00 36 SER A O 10
ATOM 20873 N N . SER A 1 37 ? 9.221 22.123 13.642 1.00 0.00 37 SER A N 10
ATOM 20874 C CA . SER A 1 37 ? 8.425 20.883 13.755 1.00 0.00 37 SER A CA 10
ATOM 20875 C C . SER A 1 37 ? 8.307 20.081 12.439 1.00 0.00 37 SER A C 10
ATOM 20876 O O . SER A 1 37 ? 7.622 19.056 12.393 1.00 0.00 37 SER A O 10
ATOM 20884 N N . THR A 1 38 ? 9.002 20.508 11.370 1.00 0.00 38 THR A N 10
ATOM 20885 C CA . THR A 1 38 ? 9.066 19.856 10.042 1.00 0.00 38 THR A CA 10
ATOM 20886 C C . THR A 1 38 ? 7.681 19.473 9.499 1.00 0.00 38 THR A C 10
ATOM 20887 O O . THR A 1 38 ? 7.392 18.311 9.207 1.00 0.00 38 THR A O 10
ATOM 20898 N N . ILE A 1 39 ? 6.785 20.462 9.409 1.00 0.00 39 ILE A N 10
ATOM 20899 C CA . ILE A 1 39 ? 5.403 20.316 8.915 1.00 0.00 39 ILE A CA 10
ATOM 20900 C C . ILE A 1 39 ? 5.410 19.972 7.411 1.00 0.00 39 ILE A C 10
ATOM 20901 O O . ILE A 1 39 ? 5.411 20.864 6.560 1.00 0.00 39 ILE A O 10
ATOM 20916 N N . LEU A 1 40 ? 5.443 18.667 7.114 1.00 0.00 40 LEU A N 10
ATOM 20917 C CA . LEU A 1 40 ? 5.406 18.048 5.784 1.00 0.00 40 LEU A CA 10
ATOM 20918 C C . LEU A 1 40 ? 6.255 18.804 4.731 1.00 0.00 40 LEU A C 10
ATOM 20919 O O . LEU A 1 40 ? 5.738 19.310 3.729 1.00 0.00 40 LEU A O 10
ATOM 20935 N N . ALA A 1 41 ? 7.558 18.942 5.022 1.00 0.00 41 ALA A N 10
ATOM 20936 C CA . ALA A 1 41 ? 8.508 19.817 4.315 1.00 0.00 41 ALA A CA 10
ATOM 20937 C C . ALA A 1 41 ? 8.434 19.728 2.773 1.00 0.00 41 ALA A C 10
ATOM 20938 O O . ALA A 1 41 ? 8.405 18.626 2.227 1.00 0.00 41 ALA A O 10
ATOM 20945 N N . PRO A 1 42 ? 8.442 20.853 2.035 1.00 0.00 42 PRO A N 10
ATOM 20946 C CA . PRO A 1 42 ? 8.252 20.855 0.589 1.00 0.00 42 PRO A CA 10
ATOM 20947 C C . PRO A 1 42 ? 9.412 20.146 -0.129 1.00 0.00 42 PRO A C 10
ATOM 20948 O O . PRO A 1 42 ? 10.575 20.267 0.266 1.00 0.00 42 PRO A O 10
ATOM 20959 N N . SER A 1 43 ? 9.074 19.379 -1.172 1.00 0.00 43 SER A N 10
ATOM 20960 C CA . SER A 1 43 ? 9.921 18.382 -1.869 1.00 0.00 43 SER A CA 10
ATOM 20961 C C . SER A 1 43 ? 10.369 17.209 -0.979 1.00 0.00 43 SER A C 10
ATOM 20962 O O . SER A 1 43 ? 10.098 16.052 -1.305 1.00 0.00 43 SER A O 10
ATOM 20970 N N . ASN A 1 44 ? 10.960 17.487 0.186 1.00 0.00 44 ASN A N 10
ATOM 20971 C CA . ASN A 1 44 ? 11.352 16.517 1.217 1.00 0.00 44 ASN A CA 10
ATOM 20972 C C . ASN A 1 44 ? 10.147 16.055 2.071 1.00 0.00 44 ASN A C 10
ATOM 20973 O O . ASN A 1 44 ? 10.174 16.082 3.302 1.00 0.00 44 ASN A O 10
ATOM 20984 N N . ALA A 1 45 ? 9.084 15.614 1.395 1.00 0.00 45 ALA A N 10
ATOM 20985 C CA . ALA A 1 45 ? 7.903 14.962 1.973 1.00 0.00 45 ALA A CA 10
ATOM 20986 C C . ALA A 1 45 ? 7.471 13.752 1.129 1.00 0.00 45 ALA A C 10
ATOM 20987 O O . ALA A 1 45 ? 7.306 12.663 1.679 1.00 0.00 45 ALA A O 10
ATOM 20994 N N . GLN A 1 46 ? 7.390 13.894 -0.199 1.00 0.00 46 GLN A N 10
ATOM 20995 C CA . GLN A 1 46 ? 7.186 12.752 -1.093 1.00 0.00 46 GLN A CA 10
ATOM 20996 C C . GLN A 1 46 ? 8.423 11.843 -1.125 1.00 0.00 46 GLN A C 10
ATOM 20997 O O . GLN A 1 46 ? 8.319 10.671 -0.776 1.00 0.00 46 GLN A O 10
ATOM 21011 N N . ILE A 1 47 ? 9.603 12.361 -1.494 1.00 0.00 47 ILE A N 10
ATOM 21012 C CA . ILE A 1 47 ? 10.802 11.520 -1.670 1.00 0.00 47 ILE A CA 10
ATOM 21013 C C . ILE A 1 47 ? 11.236 10.821 -0.371 1.00 0.00 47 ILE A C 10
ATOM 21014 O O . ILE A 1 47 ? 11.657 9.664 -0.404 1.00 0.00 47 ILE A O 10
ATOM 21029 N N . ILE A 1 48 ? 11.066 11.481 0.783 1.00 0.00 48 ILE A N 10
ATOM 21030 C CA . ILE A 1 48 ? 11.295 10.858 2.094 1.00 0.00 48 ILE A CA 10
ATOM 21031 C C . ILE A 1 48 ? 10.212 9.835 2.436 1.00 0.00 48 ILE A C 10
ATOM 21032 O O . ILE A 1 48 ? 10.538 8.852 3.089 1.00 0.00 48 ILE A O 10
ATOM 21047 N N . SER A 1 49 ? 8.967 9.986 1.965 1.00 0.00 49 SER A N 10
ATOM 21048 C CA . SER A 1 49 ? 7.930 8.960 2.128 1.00 0.00 49 SER A CA 10
ATOM 21049 C C . SER A 1 49 ? 8.281 7.703 1.331 1.00 0.00 49 SER A C 10
ATOM 21050 O O . SER A 1 49 ? 8.234 6.607 1.888 1.00 0.00 49 SER A O 10
ATOM 21058 N N . LEU A 1 50 ? 8.756 7.843 0.081 1.00 0.00 50 LEU A N 10
ATOM 21059 C CA . LEU A 1 50 ? 9.263 6.720 -0.729 1.00 0.00 50 LEU A CA 10
ATOM 21060 C C . LEU A 1 50 ? 10.456 5.974 -0.078 1.00 0.00 50 LEU A C 10
ATOM 21061 O O . LEU A 1 50 ? 10.752 4.843 -0.473 1.00 0.00 50 LEU A O 10
ATOM 21077 N N . GLY A 1 51 ? 11.106 6.567 0.935 1.00 0.00 51 GLY A N 10
ATOM 21078 C CA . GLY A 1 51 ? 12.138 5.931 1.759 1.00 0.00 51 GLY A CA 10
ATOM 21079 C C . GLY A 1 51 ? 11.599 5.409 3.095 1.00 0.00 51 GLY A C 10
ATOM 21080 O O . GLY A 1 51 ? 11.620 4.205 3.330 1.00 0.00 51 GLY A O 10
ATOM 21084 N N . LEU A 1 52 ? 11.056 6.281 3.950 1.00 0.00 52 LEU A N 10
ATOM 21085 C CA . LEU A 1 52 ? 10.519 5.966 5.279 1.00 0.00 52 LEU A CA 10
ATOM 21086 C C . LEU A 1 52 ? 9.446 4.874 5.253 1.00 0.00 52 LEU A C 10
ATOM 21087 O O . LEU A 1 52 ? 9.502 3.963 6.074 1.00 0.00 52 LEU A O 10
ATOM 21103 N N . GLN A 1 53 ? 8.512 4.902 4.295 1.00 0.00 53 GLN A N 10
ATOM 21104 C CA . GLN A 1 53 ? 7.503 3.844 4.125 1.00 0.00 53 GLN A CA 10
ATOM 21105 C C . GLN A 1 53 ? 8.146 2.461 3.928 1.00 0.00 53 GLN A C 10
ATOM 21106 O O . GLN A 1 53 ? 7.554 1.464 4.322 1.00 0.00 53 GLN A O 10
ATOM 21120 N N . THR A 1 54 ? 9.349 2.387 3.352 1.00 0.00 54 THR A N 10
ATOM 21121 C CA . THR A 1 54 ? 10.051 1.135 3.014 1.00 0.00 54 THR A CA 10
ATOM 21122 C C . THR A 1 54 ? 11.134 0.768 4.043 1.00 0.00 54 THR A C 10
ATOM 21123 O O . THR A 1 54 ? 11.336 -0.414 4.325 1.00 0.00 54 THR A O 10
ATOM 21134 N N . THR A 1 55 ? 11.760 1.755 4.689 1.00 0.00 55 THR A N 10
ATOM 21135 C CA . THR A 1 55 ? 12.627 1.577 5.865 1.00 0.00 55 THR A CA 10
ATOM 21136 C C . THR A 1 55 ? 11.825 1.081 7.067 1.00 0.00 55 THR A C 10
ATOM 21137 O O . THR A 1 55 ? 12.250 0.144 7.747 1.00 0.00 55 THR A O 10
ATOM 21148 N N . LEU A 1 56 ? 10.636 1.656 7.318 1.00 0.00 56 LEU A N 10
ATOM 21149 C CA . LEU A 1 56 ? 9.703 1.181 8.351 1.00 0.00 56 LEU A CA 10
ATOM 21150 C C . LEU A 1 56 ? 8.855 -0.014 7.890 1.00 0.00 56 LEU A C 10
ATOM 21151 O O . LEU A 1 56 ? 8.239 -0.636 8.740 1.00 0.00 56 LEU A O 10
ATOM 21167 N N . ALA A 1 57 ? 8.800 -0.376 6.605 1.00 0.00 57 ALA A N 10
ATOM 21168 C CA . ALA A 1 57 ? 7.938 -1.466 6.128 1.00 0.00 57 ALA A CA 10
ATOM 21169 C C . ALA A 1 57 ? 8.041 -2.805 6.911 1.00 0.00 57 ALA A C 10
ATOM 21170 O O . ALA A 1 57 ? 7.002 -3.297 7.374 1.00 0.00 57 ALA A O 10
ATOM 21177 N N . PRO A 1 58 ? 9.240 -3.397 7.133 1.00 0.00 58 PRO A N 10
ATOM 21178 C CA . PRO A 1 58 ? 9.357 -4.613 7.952 1.00 0.00 58 PRO A CA 10
ATOM 21179 C C . PRO A 1 58 ? 9.104 -4.347 9.450 1.00 0.00 58 PRO A C 10
ATOM 21180 O O . PRO A 1 58 ? 8.679 -5.244 10.178 1.00 0.00 58 PRO A O 10
ATOM 21191 N N . VAL A 1 59 ? 9.333 -3.114 9.911 1.00 0.00 59 VAL A N 10
ATOM 21192 C CA . VAL A 1 59 ? 9.134 -2.664 11.299 1.00 0.00 59 VAL A CA 10
ATOM 21193 C C . VAL A 1 59 ? 7.645 -2.456 11.630 1.00 0.00 59 VAL A C 10
ATOM 21194 O O . VAL A 1 59 ? 7.210 -2.780 12.733 1.00 0.00 59 VAL A O 10
ATOM 21207 N N . LEU A 1 60 ? 6.841 -2.000 10.663 1.00 0.00 60 LEU A N 10
ATOM 21208 C CA . LEU A 1 60 ? 5.378 -1.887 10.727 1.00 0.00 60 LEU A CA 10
ATOM 21209 C C . LEU A 1 60 ? 4.719 -3.269 10.870 1.00 0.00 60 LEU A C 10
ATOM 21210 O O . LEU A 1 60 ? 3.835 -3.457 11.709 1.00 0.00 60 LEU A O 10
ATOM 21226 N N . SER A 1 61 ? 5.199 -4.255 10.104 1.00 0.00 61 SER A N 10
ATOM 21227 C CA . SER A 1 61 ? 4.849 -5.677 10.267 1.00 0.00 61 SER A CA 10
ATOM 21228 C C . SER A 1 61 ? 5.490 -6.323 11.507 1.00 0.00 61 SER A C 10
ATOM 21229 O O . SER A 1 61 ? 5.096 -7.420 11.904 1.00 0.00 61 SER A O 10
ATOM 21237 N N . SER A 1 62 ? 6.466 -5.645 12.129 1.00 0.00 62 SER A N 10
ATOM 21238 C CA . SER A 1 62 ? 7.259 -6.069 13.296 1.00 0.00 62 SER A CA 10
ATOM 21239 C C . SER A 1 62 ? 7.823 -7.504 13.199 1.00 0.00 62 SER A C 10
ATOM 21240 O O . SER A 1 62 ? 7.888 -8.237 14.189 1.00 0.00 62 SER A O 10
ATOM 21248 N N . SER A 1 63 ? 8.192 -7.930 11.983 1.00 0.00 63 SER A N 10
ATOM 21249 C CA . SER A 1 63 ? 8.614 -9.301 11.665 1.00 0.00 63 SER A CA 10
ATOM 21250 C C . SER A 1 63 ? 9.374 -9.390 10.331 1.00 0.00 63 SER A C 10
ATOM 21251 O O . SER A 1 63 ? 9.479 -8.409 9.591 1.00 0.00 63 SER A O 10
ATOM 21259 N N . GLY A 1 64 ? 9.881 -10.585 10.000 1.00 0.00 64 GLY A N 10
ATOM 21260 C CA . GLY A 1 64 ? 10.650 -10.874 8.776 1.00 0.00 64 GLY A CA 10
ATOM 21261 C C . GLY A 1 64 ? 10.298 -12.219 8.130 1.00 0.00 64 GLY A C 10
ATOM 21262 O O . GLY A 1 64 ? 11.162 -12.884 7.555 1.00 0.00 64 GLY A O 10
ATOM 21266 N N . LEU A 1 65 ? 9.036 -12.634 8.269 1.00 0.00 65 LEU A N 10
ATOM 21267 C CA . LEU A 1 65 ? 8.480 -13.896 7.761 1.00 0.00 65 LEU A CA 10
ATOM 21268 C C . LEU A 1 65 ? 8.040 -13.784 6.285 1.00 0.00 65 LEU A C 10
ATOM 21269 O O . LEU A 1 65 ? 8.056 -12.694 5.706 1.00 0.00 65 LEU A O 10
ATOM 21285 N N . SER A 1 66 ? 7.614 -14.911 5.695 1.00 0.00 66 SER A N 10
ATOM 21286 C CA . SER A 1 66 ? 7.146 -15.085 4.299 1.00 0.00 66 SER A CA 10
ATOM 21287 C C . SER A 1 66 ? 5.779 -14.420 3.996 1.00 0.00 66 SER A C 10
ATOM 21288 O O . SER A 1 66 ? 4.885 -14.987 3.360 1.00 0.00 66 SER A O 10
ATOM 21296 N N . SER A 1 67 ? 5.594 -13.208 4.516 1.00 0.00 67 SER A N 10
ATOM 21297 C CA . SER A 1 67 ? 4.404 -12.356 4.415 1.00 0.00 67 SER A CA 10
ATOM 21298 C C . SER A 1 67 ? 4.801 -10.891 4.612 1.00 0.00 67 SER A C 10
ATOM 21299 O O . SER A 1 67 ? 4.507 -10.051 3.763 1.00 0.00 67 SER A O 10
ATOM 21307 N N . ALA A 1 68 ? 5.563 -10.591 5.672 1.00 0.00 68 ALA A N 10
ATOM 21308 C CA . ALA A 1 68 ? 6.149 -9.276 5.927 1.00 0.00 68 ALA A CA 10
ATOM 21309 C C . ALA A 1 68 ? 7.121 -8.834 4.818 1.00 0.00 68 ALA A C 10
ATOM 21310 O O . ALA A 1 68 ? 7.099 -7.673 4.414 1.00 0.00 68 ALA A O 10
ATOM 21317 N N . SER A 1 69 ? 7.938 -9.751 4.287 1.00 0.00 69 SER A N 10
ATOM 21318 C CA . SER A 1 69 ? 8.838 -9.487 3.151 1.00 0.00 69 SER A CA 10
ATOM 21319 C C . SER A 1 69 ? 8.078 -9.086 1.879 1.00 0.00 69 SER A C 10
ATOM 21320 O O . SER A 1 69 ? 8.416 -8.076 1.255 1.00 0.00 69 SER A O 10
ATOM 21328 N N . ALA A 1 70 ? 7.006 -9.815 1.544 1.00 0.00 70 ALA A N 10
ATOM 21329 C CA . ALA A 1 70 ? 6.109 -9.474 0.445 1.00 0.00 70 ALA A CA 10
ATOM 21330 C C . ALA A 1 70 ? 5.447 -8.117 0.673 1.00 0.00 70 ALA A C 10
ATOM 21331 O O . ALA A 1 70 ? 5.612 -7.221 -0.148 1.00 0.00 70 ALA A O 10
ATOM 21338 N N . SER A 1 71 ? 4.756 -7.925 1.802 1.00 0.00 71 SER A N 10
ATOM 21339 C CA . SER A 1 71 ? 4.082 -6.662 2.131 1.00 0.00 71 SER A CA 10
ATOM 21340 C C . SER A 1 71 ? 5.032 -5.466 2.113 1.00 0.00 71 SER A C 10
ATOM 21341 O O . SER A 1 71 ? 4.634 -4.399 1.660 1.00 0.00 71 SER A O 10
ATOM 21349 N N . ALA A 1 72 ? 6.296 -5.629 2.517 1.00 0.00 72 ALA A N 10
ATOM 21350 C CA . ALA A 1 72 ? 7.301 -4.572 2.438 1.00 0.00 72 ALA A CA 10
ATOM 21351 C C . ALA A 1 72 ? 7.686 -4.201 0.997 1.00 0.00 72 ALA A C 10
ATOM 21352 O O . ALA A 1 72 ? 7.657 -3.020 0.627 1.00 0.00 72 ALA A O 10
ATOM 21359 N N . ARG A 1 73 ? 7.993 -5.197 0.155 1.00 0.00 73 ARG A N 10
ATOM 21360 C CA . ARG A 1 73 ? 8.316 -4.966 -1.263 1.00 0.00 73 ARG A CA 10
ATOM 21361 C C . ARG A 1 73 ? 7.120 -4.438 -2.061 1.00 0.00 73 ARG A C 10
ATOM 21362 O O . ARG A 1 73 ? 7.288 -3.553 -2.905 1.00 0.00 73 ARG A O 10
ATOM 21383 N N . VAL A 1 74 ? 5.930 -4.955 -1.755 1.00 0.00 74 VAL A N 10
ATOM 21384 C CA . VAL A 1 74 ? 4.634 -4.481 -2.245 1.00 0.00 74 VAL A CA 10
ATOM 21385 C C . VAL A 1 74 ? 4.355 -3.057 -1.796 1.00 0.00 74 VAL A C 10
ATOM 21386 O O . VAL A 1 74 ? 3.846 -2.289 -2.597 1.00 0.00 74 VAL A O 10
ATOM 21399 N N . SER A 1 75 ? 4.737 -2.647 -0.584 1.00 0.00 75 SER A N 10
ATOM 21400 C CA . SER A 1 75 ? 4.612 -1.253 -0.143 1.00 0.00 75 SER A CA 10
ATOM 21401 C C . SER A 1 75 ? 5.422 -0.328 -1.058 1.00 0.00 75 SER A C 10
ATOM 21402 O O . SER A 1 75 ? 4.907 0.673 -1.562 1.00 0.00 75 SER A O 10
ATOM 21410 N N . SER A 1 76 ? 6.671 -0.699 -1.370 1.00 0.00 76 SER A N 10
ATOM 21411 C CA . SER A 1 76 ? 7.516 0.054 -2.305 1.00 0.00 76 SER A CA 10
ATOM 21412 C C . SER A 1 76 ? 6.955 0.091 -3.734 1.00 0.00 76 SER A C 10
ATOM 21413 O O . SER A 1 76 ? 6.989 1.121 -4.402 1.00 0.00 76 SER A O 10
ATOM 21421 N N . LEU A 1 77 ? 6.376 -1.013 -4.219 1.00 0.00 77 LEU A N 10
ATOM 21422 C CA . LEU A 1 77 ? 5.774 -1.113 -5.560 1.00 0.00 77 LEU A CA 10
ATOM 21423 C C . LEU A 1 77 ? 4.359 -0.496 -5.636 1.00 0.00 77 LEU A C 10
ATOM 21424 O O . LEU A 1 77 ? 4.000 0.041 -6.677 1.00 0.00 77 LEU A O 10
ATOM 21440 N N . ALA A 1 78 ? 3.602 -0.416 -4.543 1.00 0.00 78 ALA A N 10
ATOM 21441 C CA . ALA A 1 78 ? 2.331 0.303 -4.473 1.00 0.00 78 ALA A CA 10
ATOM 21442 C C . ALA A 1 78 ? 2.489 1.811 -4.738 1.00 0.00 78 ALA A C 10
ATOM 21443 O O . ALA A 1 78 ? 1.532 2.485 -5.147 1.00 0.00 78 ALA A O 10
ATOM 21450 N N . GLN A 1 79 ? 3.710 2.343 -4.592 1.00 0.00 79 GLN A N 10
ATOM 21451 C CA . GLN A 1 79 ? 4.075 3.695 -5.049 1.00 0.00 79 GLN A CA 10
ATOM 21452 C C . GLN A 1 79 ? 3.863 3.867 -6.562 1.00 0.00 79 GLN A C 10
ATOM 21453 O O . GLN A 1 79 ? 3.622 4.978 -7.003 1.00 0.00 79 GLN A O 10
ATOM 21467 N N . SER A 1 80 ? 3.871 2.789 -7.363 1.00 0.00 80 SER A N 10
ATOM 21468 C CA . SER A 1 80 ? 3.474 2.807 -8.779 1.00 0.00 80 SER A CA 10
ATOM 21469 C C . SER A 1 80 ? 2.073 3.393 -8.976 1.00 0.00 80 SER A C 10
ATOM 21470 O O . SER A 1 80 ? 1.886 4.320 -9.769 1.00 0.00 80 SER A O 10
ATOM 21478 N N . LEU A 1 81 ? 1.098 2.912 -8.197 1.00 0.00 81 LEU A N 10
ATOM 21479 C CA . LEU A 1 81 ? -0.270 3.432 -8.194 1.00 0.00 81 LEU A CA 10
ATOM 21480 C C . LEU A 1 81 ? -0.349 4.791 -7.478 1.00 0.00 81 LEU A C 10
ATOM 21481 O O . LEU A 1 81 ? -1.005 5.698 -7.984 1.00 0.00 81 LEU A O 10
ATOM 21497 N N . ALA A 1 82 ? 0.318 4.986 -6.332 1.00 0.00 82 ALA A N 10
ATOM 21498 C CA . ALA A 1 82 ? 0.268 6.272 -5.614 1.00 0.00 82 ALA A CA 10
ATOM 21499 C C . ALA A 1 82 ? 0.858 7.439 -6.437 1.00 0.00 82 ALA A C 10
ATOM 21500 O O . ALA A 1 82 ? 0.299 8.537 -6.438 1.00 0.00 82 ALA A O 10
ATOM 21507 N N . SER A 1 83 ? 1.931 7.198 -7.195 1.00 0.00 83 SER A N 10
ATOM 21508 C CA . SER A 1 83 ? 2.457 8.120 -8.208 1.00 0.00 83 SER A CA 10
ATOM 21509 C C . SER A 1 83 ? 1.441 8.352 -9.327 1.00 0.00 83 SER A C 10
ATOM 21510 O O . SER A 1 83 ? 1.244 9.490 -9.746 1.00 0.00 83 SER A O 10
ATOM 21518 N N . ALA A 1 84 ? 0.751 7.312 -9.805 1.00 0.00 84 ALA A N 10
ATOM 21519 C CA . ALA A 1 84 ? -0.276 7.452 -10.837 1.00 0.00 84 ALA A CA 10
ATOM 21520 C C . ALA A 1 84 ? -1.552 8.180 -10.368 1.00 0.00 84 ALA A C 10
ATOM 21521 O O . ALA A 1 84 ? -2.297 8.738 -11.175 1.00 0.00 84 ALA A O 10
ATOM 21528 N N . LEU A 1 85 ? -1.779 8.235 -9.052 1.00 0.00 85 LEU A N 10
ATOM 21529 C CA . LEU A 1 85 ? -2.780 9.072 -8.373 1.00 0.00 85 LEU A CA 10
ATOM 21530 C C . LEU A 1 85 ? -2.250 10.489 -8.043 1.00 0.00 85 LEU A C 10
ATOM 21531 O O . LEU A 1 85 ? -2.953 11.258 -7.383 1.00 0.00 85 LEU A O 10
ATOM 21547 N N . SER A 1 86 ? -1.039 10.850 -8.494 1.00 0.00 86 SER A N 10
ATOM 21548 C CA . SER A 1 86 ? -0.360 12.108 -8.143 1.00 0.00 86 SER A CA 10
ATOM 21549 C C . SER A 1 86 ? 0.216 12.856 -9.362 1.00 0.00 86 SER A C 10
ATOM 21550 O O . SER A 1 86 ? -0.232 13.971 -9.657 1.00 0.00 86 SER A O 10
ATOM 21558 N N . THR A 1 87 ? 1.153 12.253 -10.108 1.00 0.00 87 THR A N 10
ATOM 21559 C CA . THR A 1 87 ? 1.933 12.888 -11.198 1.00 0.00 87 THR A CA 10
ATOM 21560 C C . THR A 1 87 ? 2.335 11.930 -12.347 1.00 0.00 87 THR A C 10
ATOM 21561 O O . THR A 1 87 ? 3.153 12.290 -13.203 1.00 0.00 87 THR A O 10
ATOM 21572 N N . SER A 1 88 ? 1.721 10.738 -12.427 1.00 0.00 88 SER A N 10
ATOM 21573 C CA . SER A 1 88 ? 2.017 9.664 -13.399 1.00 0.00 88 SER A CA 10
ATOM 21574 C C . SER A 1 88 ? 0.753 8.982 -13.970 1.00 0.00 88 SER A C 10
ATOM 21575 O O . SER A 1 88 ? -0.372 9.348 -13.625 1.00 0.00 88 SER A O 10
ATOM 21583 N N . ARG A 1 89 ? 0.928 7.952 -14.818 1.00 0.00 89 ARG A N 10
ATOM 21584 C CA . ARG A 1 89 ? -0.131 7.063 -15.353 1.00 0.00 89 ARG A CA 10
ATOM 21585 C C . ARG A 1 89 ? 0.338 5.595 -15.443 1.00 0.00 89 ARG A C 10
ATOM 21586 O O . ARG A 1 89 ? 0.330 4.976 -16.509 1.00 0.00 89 ARG A O 10
ATOM 21607 N N . GLY A 1 90 ? 0.849 5.072 -14.325 1.00 0.00 90 GLY A N 10
ATOM 21608 C CA . GLY A 1 90 ? 1.272 3.671 -14.155 1.00 0.00 90 GLY A CA 10
ATOM 21609 C C . GLY A 1 90 ? 2.789 3.489 -14.037 1.00 0.00 90 GLY A C 10
ATOM 21610 O O . GLY A 1 90 ? 3.246 2.446 -13.580 1.00 0.00 90 GLY A O 10
ATOM 21614 N N . THR A 1 91 ? 3.573 4.499 -14.422 1.00 0.00 91 THR A N 10
ATOM 21615 C CA . THR A 1 91 ? 5.018 4.595 -14.177 1.00 0.00 91 THR A CA 10
ATOM 21616 C C . THR A 1 91 ? 5.473 6.063 -14.222 1.00 0.00 91 THR A C 10
ATOM 21617 O O . THR A 1 91 ? 4.821 6.889 -14.869 1.00 0.00 91 THR A O 10
ATOM 21628 N N . LEU A 1 92 ? 6.578 6.402 -13.543 1.00 0.00 92 LEU A N 10
ATOM 21629 C CA . LEU A 1 92 ? 7.101 7.782 -13.429 1.00 0.00 92 LEU A CA 10
ATOM 21630 C C . LEU A 1 92 ? 8.384 8.016 -14.247 1.00 0.00 92 LEU A C 10
ATOM 21631 O O . LEU A 1 92 ? 8.674 9.144 -14.645 1.00 0.00 92 LEU A O 10
ATOM 21647 N N . SER A 1 93 ? 9.103 6.934 -14.549 1.00 0.00 93 SER A N 10
ATOM 21648 C CA . SER A 1 93 ? 10.366 6.871 -15.300 1.00 0.00 93 SER A CA 10
ATOM 21649 C C . SER A 1 93 ? 10.477 5.505 -15.992 1.00 0.00 93 SER A C 10
ATOM 21650 O O . SER A 1 93 ? 9.759 4.573 -15.629 1.00 0.00 93 SER A O 10
ATOM 21658 N N . LEU A 1 94 ? 11.418 5.344 -16.927 1.00 0.00 94 LEU A N 10
ATOM 21659 C CA . LEU A 1 94 ? 11.731 4.035 -17.511 1.00 0.00 94 LEU A CA 10
ATOM 21660 C C . LEU A 1 94 ? 13.165 3.630 -17.151 1.00 0.00 94 LEU A C 10
ATOM 21661 O O . LEU A 1 94 ? 13.339 2.623 -16.469 1.00 0.00 94 LEU A O 10
ATOM 21677 N N . SER A 1 95 ? 14.174 4.455 -17.465 1.00 0.00 95 SER A N 10
ATOM 21678 C CA . SER A 1 95 ? 15.583 4.211 -17.085 1.00 0.00 95 SER A CA 10
ATOM 21679 C C . SER A 1 95 ? 15.809 4.256 -15.571 1.00 0.00 95 SER A C 10
ATOM 21680 O O . SER A 1 95 ? 16.370 3.315 -15.007 1.00 0.00 95 SER A O 10
ATOM 21688 N N . THR A 1 96 ? 15.356 5.314 -14.886 1.00 0.00 96 THR A N 10
ATOM 21689 C CA . THR A 1 96 ? 15.462 5.397 -13.416 1.00 0.00 96 THR A CA 10
ATOM 21690 C C . THR A 1 96 ? 14.661 4.288 -12.735 1.00 0.00 96 THR A C 10
ATOM 21691 O O . THR A 1 96 ? 15.165 3.702 -11.787 1.00 0.00 96 THR A O 10
ATOM 21702 N N . PHE A 1 97 ? 13.474 3.925 -13.235 1.00 0.00 97 PHE A N 10
ATOM 21703 C CA . PHE A 1 97 ? 12.675 2.822 -12.686 1.00 0.00 97 PHE A CA 10
ATOM 21704 C C . PHE A 1 97 ? 13.421 1.481 -12.797 1.00 0.00 97 PHE A C 10
ATOM 21705 O O . PHE A 1 97 ? 13.550 0.779 -11.798 1.00 0.00 97 PHE A O 10
ATOM 21722 N N . LEU A 1 98 ? 14.028 1.184 -13.956 1.00 0.00 98 LEU A N 10
ATOM 21723 C CA . LEU A 1 98 ? 14.877 0.002 -14.189 1.00 0.00 98 LEU A CA 10
ATOM 21724 C C . LEU A 1 98 ? 16.025 -0.150 -13.171 1.00 0.00 98 LEU A C 10
ATOM 21725 O O . LEU A 1 98 ? 16.393 -1.266 -12.809 1.00 0.00 98 LEU A O 10
ATOM 21741 N N . ASN A 1 99 ? 16.579 0.969 -12.699 1.00 0.00 99 ASN A N 10
ATOM 21742 C CA . ASN A 1 99 ? 17.654 0.993 -11.703 1.00 0.00 99 ASN A CA 10
ATOM 21743 C C . ASN A 1 99 ? 17.108 1.084 -10.264 1.00 0.00 99 ASN A C 10
ATOM 21744 O O . ASN A 1 99 ? 17.724 0.553 -9.337 1.00 0.00 99 ASN A O 10
ATOM 21755 N N . LEU A 1 100 ? 15.932 1.697 -10.076 1.00 0.00 100 LEU A N 10
ATOM 21756 C CA . LEU A 1 100 ? 15.202 1.759 -8.812 1.00 0.00 100 LEU A CA 10
ATOM 21757 C C . LEU A 1 100 ? 14.900 0.347 -8.320 1.00 0.00 100 LEU A C 10
ATOM 21758 O O . LEU A 1 100 ? 15.270 0.026 -7.202 1.00 0.00 100 LEU A O 10
ATOM 21774 N N . LEU A 1 101 ? 14.281 -0.519 -9.127 1.00 0.00 101 LEU A N 10
ATOM 21775 C CA . LEU A 1 101 ? 13.842 -1.831 -8.629 1.00 0.00 101 LEU A CA 10
ATOM 21776 C C . LEU A 1 101 ? 15.015 -2.753 -8.252 1.00 0.00 101 LEU A C 10
ATOM 21777 O O . LEU A 1 101 ? 14.900 -3.500 -7.279 1.00 0.00 101 LEU A O 10
ATOM 21793 N N . SER A 1 102 ? 16.151 -2.631 -8.950 1.00 0.00 102 SER A N 10
ATOM 21794 C CA . SER A 1 102 ? 17.428 -3.278 -8.600 1.00 0.00 102 SER A CA 10
ATOM 21795 C C . SER A 1 102 ? 17.958 -2.855 -7.213 1.00 0.00 102 SER A C 10
ATOM 21796 O O . SER A 1 102 ? 18.635 -3.633 -6.538 1.00 0.00 102 SER A O 10
ATOM 21804 N N . SER A 1 103 ? 17.615 -1.646 -6.751 1.00 0.00 103 SER A N 10
ATOM 21805 C CA . SER A 1 103 ? 17.963 -1.111 -5.424 1.00 0.00 103 SER A CA 10
ATOM 21806 C C . SER A 1 103 ? 16.858 -1.349 -4.383 1.00 0.00 103 SER A C 10
ATOM 21807 O O . SER A 1 103 ? 17.137 -1.672 -3.230 1.00 0.00 103 SER A O 10
ATOM 21815 N N . ILE A 1 104 ? 15.591 -1.255 -4.782 1.00 0.00 104 ILE A N 10
ATOM 21816 C CA . ILE A 1 104 ? 14.404 -1.444 -3.937 1.00 0.00 104 ILE A CA 10
ATOM 21817 C C . ILE A 1 104 ? 14.206 -2.926 -3.559 1.00 0.00 104 ILE A C 10
ATOM 21818 O O . ILE A 1 104 ? 13.682 -3.223 -2.486 1.00 0.00 104 ILE A O 10
ATOM 21833 N N . SER A 1 105 ? 14.676 -3.879 -4.375 1.00 0.00 105 SER A N 10
ATOM 21834 C CA . SER A 1 105 ? 14.818 -5.285 -3.955 1.00 0.00 105 SER A CA 10
ATOM 21835 C C . SER A 1 105 ? 15.965 -5.479 -2.943 1.00 0.00 105 SER A C 10
ATOM 21836 O O . SER A 1 105 ? 15.864 -6.323 -2.048 1.00 0.00 105 SER A O 10
ATOM 21844 N N . SER A 1 106 ? 17.023 -4.660 -3.039 1.00 0.00 106 SER A N 10
ATOM 21845 C CA . SER A 1 106 ? 18.246 -4.707 -2.217 1.00 0.00 106 SER A CA 10
ATOM 21846 C C . SER A 1 106 ? 18.109 -4.052 -0.838 1.00 0.00 106 SER A C 10
ATOM 21847 O O . SER A 1 106 ? 18.680 -4.556 0.132 1.00 0.00 106 SER A O 10
ATOM 21855 N N . GLU A 1 107 ? 17.339 -2.965 -0.699 1.00 0.00 107 GLU A N 10
ATOM 21856 C CA . GLU A 1 107 ? 17.152 -2.278 0.594 1.00 0.00 107 GLU A CA 10
ATOM 21857 C C . GLU A 1 107 ? 16.423 -3.141 1.644 1.00 0.00 107 GLU A C 10
ATOM 21858 O O . GLU A 1 107 ? 16.613 -2.956 2.850 1.00 0.00 107 GLU A O 10
ATOM 21870 N N . ILE A 1 108 ? 15.603 -4.089 1.178 1.00 0.00 108 ILE A N 10
ATOM 21871 C CA . ILE A 1 108 ? 15.001 -5.164 1.973 1.00 0.00 108 ILE A CA 10
ATOM 21872 C C . ILE A 1 108 ? 15.836 -6.450 1.800 1.00 0.00 108 ILE A C 10
ATOM 21873 O O . ILE A 1 108 ? 16.966 -6.496 2.289 1.00 0.00 108 ILE A O 10
ATOM 21888 N N . ARG A 1 109 ? 15.290 -7.489 1.150 1.00 0.00 109 ARG A N 10
ATOM 21889 C CA . ARG A 1 109 ? 15.898 -8.813 0.959 1.00 0.00 109 ARG A CA 10
ATOM 21890 C C . ARG A 1 109 ? 15.078 -9.682 -0.008 1.00 0.00 109 ARG A C 10
ATOM 21891 O O . ARG A 1 109 ? 14.532 -10.710 0.385 1.00 0.00 109 ARG A O 10
ATOM 21912 N N . ALA A 1 110 ? 14.993 -9.281 -1.278 1.00 0.00 110 ALA A N 10
ATOM 21913 C CA . ALA A 1 110 ? 14.423 -10.098 -2.356 1.00 0.00 110 ALA A CA 10
ATOM 21914 C C . ALA A 1 110 ? 15.292 -10.012 -3.616 1.00 0.00 110 ALA A C 10
ATOM 21915 O O . ALA A 1 110 ? 15.924 -8.989 -3.847 1.00 0.00 110 ALA A O 10
ATOM 21922 N N . SER A 1 111 ? 15.334 -11.084 -4.418 1.00 0.00 111 SER A N 10
ATOM 21923 C CA . SER A 1 111 ? 16.037 -11.180 -5.720 1.00 0.00 111 SER A CA 10
ATOM 21924 C C . SER A 1 111 ? 17.499 -10.667 -5.783 1.00 0.00 111 SER A C 10
ATOM 21925 O O . SER A 1 111 ? 17.965 -10.247 -6.849 1.00 0.00 111 SER A O 10
ATOM 21933 N N . THR A 1 112 ? 18.230 -10.668 -4.655 1.00 0.00 112 THR A N 10
ATOM 21934 C CA . THR A 1 112 ? 19.550 -10.015 -4.545 1.00 0.00 112 THR A CA 10
ATOM 21935 C C . THR A 1 112 ? 20.523 -10.684 -3.563 1.00 0.00 112 THR A C 10
ATOM 21936 O O . THR A 1 112 ? 20.538 -10.400 -2.365 1.00 0.00 112 THR A O 10
ATOM 21947 N N . SER A 1 113 ? 21.354 -11.604 -4.063 1.00 0.00 113 SER A N 10
ATOM 21948 C CA . SER A 1 113 ? 22.472 -12.294 -3.375 1.00 0.00 113 SER A CA 10
ATOM 21949 C C . SER A 1 113 ? 22.131 -13.234 -2.199 1.00 0.00 113 SER A C 10
ATOM 21950 O O . SER A 1 113 ? 22.746 -14.303 -2.110 1.00 0.00 113 SER A O 10
ATOM 21958 N N . LEU A 1 114 ? 21.174 -12.912 -1.315 1.00 0.00 114 LEU A N 10
ATOM 21959 C CA . LEU A 1 114 ? 20.636 -13.892 -0.353 1.00 0.00 114 LEU A CA 10
ATOM 21960 C C . LEU A 1 114 ? 19.779 -14.973 -1.036 1.00 0.00 114 LEU A C 10
ATOM 21961 O O . LEU A 1 114 ? 19.473 -16.016 -0.451 1.00 0.00 114 LEU A O 10
ATOM 21977 N N . ASP A 1 115 ? 19.324 -14.672 -2.256 1.00 0.00 115 ASP A N 10
ATOM 21978 C CA . ASP A 1 115 ? 18.421 -15.485 -3.062 1.00 0.00 115 ASP A CA 10
ATOM 21979 C C . ASP A 1 115 ? 18.853 -16.957 -3.198 1.00 0.00 115 ASP A C 10
ATOM 21980 O O . ASP A 1 115 ? 20.012 -17.287 -3.465 1.00 0.00 115 ASP A O 10
ATOM 21989 N N . GLY A 1 116 ? 17.886 -17.858 -2.984 1.00 0.00 116 GLY A N 10
ATOM 21990 C CA . GLY A 1 116 ? 18.105 -19.309 -3.014 1.00 0.00 116 GLY A CA 10
ATOM 21991 C C . GLY A 1 116 ? 16.887 -20.149 -2.606 1.00 0.00 116 GLY A C 10
ATOM 21992 O O . GLY A 1 116 ? 16.615 -21.167 -3.245 1.00 0.00 116 GLY A O 10
ATOM 21996 N N . THR A 1 117 ? 16.113 -19.681 -1.618 1.00 0.00 117 THR A N 10
ATOM 21997 C CA . THR A 1 117 ? 14.880 -20.352 -1.150 1.00 0.00 117 THR A CA 10
ATOM 21998 C C . THR A 1 117 ? 13.702 -19.385 -1.055 1.00 0.00 117 THR A C 10
ATOM 21999 O O . THR A 1 117 ? 12.636 -19.660 -1.613 1.00 0.00 117 THR A O 10
ATOM 22010 N N . GLN A 1 118 ? 13.885 -18.196 -0.449 1.00 0.00 118 GLN A N 10
ATOM 22011 C CA . GLN A 1 118 ? 12.867 -17.126 -0.476 1.00 0.00 118 GLN A CA 10
ATOM 22012 C C . GLN A 1 118 ? 12.538 -16.674 -1.915 1.00 0.00 118 GLN A C 10
ATOM 22013 O O . GLN A 1 118 ? 11.442 -16.198 -2.186 1.00 0.00 118 GLN A O 10
ATOM 22027 N N . ALA A 1 119 ? 13.472 -16.877 -2.849 1.00 0.00 119 ALA A N 10
ATOM 22028 C CA . ALA A 1 119 ? 13.331 -16.545 -4.257 1.00 0.00 119 ALA A CA 10
ATOM 22029 C C . ALA A 1 119 ? 12.205 -17.317 -4.973 1.00 0.00 119 ALA A C 10
ATOM 22030 O O . ALA A 1 119 ? 11.453 -16.735 -5.759 1.00 0.00 119 ALA A O 10
ATOM 22037 N N . THR A 1 120 ? 12.058 -18.619 -4.696 1.00 0.00 120 THR A N 10
ATOM 22038 C CA . THR A 1 120 ? 11.031 -19.466 -5.327 1.00 0.00 120 THR A CA 10
ATOM 22039 C C . THR A 1 120 ? 9.631 -19.056 -4.884 1.00 0.00 120 THR A C 10
ATOM 22040 O O . THR A 1 120 ? 8.719 -18.957 -5.703 1.00 0.00 120 THR A O 10
ATOM 22051 N N . VAL A 1 121 ? 9.458 -18.772 -3.589 1.00 0.00 121 VAL A N 10
ATOM 22052 C CA . VAL A 1 121 ? 8.180 -18.294 -3.036 1.00 0.00 121 VAL A CA 10
ATOM 22053 C C . VAL A 1 121 ? 7.896 -16.838 -3.412 1.00 0.00 121 VAL A C 10
ATOM 22054 O O . VAL A 1 121 ? 6.761 -16.528 -3.757 1.00 0.00 121 VAL A O 10
ATOM 22067 N N . GLU A 1 122 ? 8.898 -15.952 -3.496 1.00 0.00 122 GLU A N 10
ATOM 22068 C CA . GLU A 1 122 ? 8.722 -14.579 -4.014 1.00 0.00 122 GLU A CA 10
ATOM 22069 C C . GLU A 1 122 ? 8.049 -14.534 -5.395 1.00 0.00 122 GLU A C 10
ATOM 22070 O O . GLU A 1 122 ? 7.260 -13.627 -5.649 1.00 0.00 122 GLU A O 10
ATOM 22082 N N . VAL A 1 123 ? 8.278 -15.523 -6.268 1.00 0.00 123 VAL A N 10
ATOM 22083 C CA . VAL A 1 123 ? 7.593 -15.613 -7.571 1.00 0.00 123 VAL A CA 10
ATOM 22084 C C . VAL A 1 123 ? 6.061 -15.748 -7.446 1.00 0.00 123 VAL A C 10
ATOM 22085 O O . VAL A 1 123 ? 5.334 -15.244 -8.306 1.00 0.00 123 VAL A O 10
ATOM 22098 N N . LEU A 1 124 ? 5.548 -16.365 -6.369 1.00 0.00 124 LEU A N 10
ATOM 22099 C CA . LEU A 1 124 ? 4.106 -16.480 -6.085 1.00 0.00 124 LEU A CA 10
ATOM 22100 C C . LEU A 1 124 ? 3.595 -15.289 -5.259 1.00 0.00 124 LEU A C 10
ATOM 22101 O O . LEU A 1 124 ? 2.487 -14.804 -5.495 1.00 0.00 124 LEU A O 10
ATOM 22117 N N . LEU A 1 125 ? 4.418 -14.761 -4.344 1.00 0.00 125 LEU A N 10
ATOM 22118 C CA . LEU A 1 125 ? 4.125 -13.518 -3.622 1.00 0.00 125 LEU A CA 10
ATOM 22119 C C . LEU A 1 125 ? 4.010 -12.331 -4.602 1.00 0.00 125 LEU A C 10
ATOM 22120 O O . LEU A 1 125 ? 3.202 -11.434 -4.383 1.00 0.00 125 LEU A O 10
ATOM 22136 N N . GLU A 1 126 ? 4.735 -12.360 -5.725 1.00 0.00 126 GLU A N 10
ATOM 22137 C CA . GLU A 1 126 ? 4.591 -11.428 -6.851 1.00 0.00 126 GLU A CA 10
ATOM 22138 C C . GLU A 1 126 ? 3.324 -11.617 -7.687 1.00 0.00 126 GLU A C 10
ATOM 22139 O O . GLU A 1 126 ? 2.747 -10.630 -8.146 1.00 0.00 126 GLU A O 10
ATOM 22151 N N . ALA A 1 127 ? 2.863 -12.855 -7.880 1.00 0.00 127 ALA A N 10
ATOM 22152 C CA . ALA A 1 127 ? 1.575 -13.106 -8.525 1.00 0.00 127 ALA A CA 10
ATOM 22153 C C . ALA A 1 127 ? 0.421 -12.471 -7.715 1.00 0.00 127 ALA A C 10
ATOM 22154 O O . ALA A 1 127 ? -0.513 -11.909 -8.295 1.00 0.00 127 ALA A O 10
ATOM 22161 N N . LEU A 1 128 ? 0.530 -12.474 -6.379 1.00 0.00 128 LEU A N 10
ATOM 22162 C CA . LEU A 1 128 ? -0.307 -11.661 -5.496 1.00 0.00 128 LEU A CA 10
ATOM 22163 C C . LEU A 1 128 ? 0.036 -10.161 -5.555 1.00 0.00 128 LEU A C 10
ATOM 22164 O O . LEU A 1 128 ? -0.884 -9.356 -5.608 1.00 0.00 128 LEU A O 10
ATOM 22180 N N . ALA A 1 129 ? 1.304 -9.742 -5.617 1.00 0.00 129 ALA A N 10
ATOM 22181 C CA . ALA A 1 129 ? 1.695 -8.320 -5.694 1.00 0.00 129 ALA A CA 10
ATOM 22182 C C . ALA A 1 129 ? 1.088 -7.577 -6.897 1.00 0.00 129 ALA A C 10
ATOM 22183 O O . ALA A 1 129 ? 0.626 -6.443 -6.751 1.00 0.00 129 ALA A O 10
ATOM 22190 N N . ALA A 1 130 ? 1.056 -8.215 -8.068 1.00 0.00 130 ALA A N 10
ATOM 22191 C CA . ALA A 1 130 ? 0.412 -7.691 -9.271 1.00 0.00 130 ALA A CA 10
ATOM 22192 C C . ALA A 1 130 ? -1.099 -7.437 -9.083 1.00 0.00 130 ALA A C 10
ATOM 22193 O O . ALA A 1 130 ? -1.654 -6.509 -9.676 1.00 0.00 130 ALA A O 10
ATOM 22200 N N . LEU A 1 131 ? -1.754 -8.221 -8.220 1.00 0.00 131 LEU A N 10
ATOM 22201 C CA . LEU A 1 131 ? -3.169 -8.081 -7.859 1.00 0.00 131 LEU A CA 10
ATOM 22202 C C . LEU A 1 131 ? -3.367 -7.121 -6.677 1.00 0.00 131 LEU A C 10
ATOM 22203 O O . LEU A 1 131 ? -4.348 -6.385 -6.660 1.00 0.00 131 LEU A O 10
ATOM 22219 N N . LEU A 1 132 ? -2.436 -7.066 -5.719 1.00 0.00 132 LEU A N 10
ATOM 22220 C CA . LEU A 1 132 ? -2.461 -6.149 -4.576 1.00 0.00 132 LEU A CA 10
ATOM 22221 C C . LEU A 1 132 ? -2.281 -4.696 -5.043 1.00 0.00 132 LEU A C 10
ATOM 22222 O O . LEU A 1 132 ? -3.106 -3.852 -4.700 1.00 0.00 132 LEU A O 10
ATOM 22238 N N . GLN A 1 133 ? -1.281 -4.403 -5.887 1.00 0.00 133 GLN A N 10
ATOM 22239 C CA . GLN A 1 133 ? -1.095 -3.057 -6.456 1.00 0.00 133 GLN A CA 10
ATOM 22240 C C . GLN A 1 133 ? -2.300 -2.589 -7.282 1.00 0.00 133 GLN A C 10
ATOM 22241 O O . GLN A 1 133 ? -2.615 -1.401 -7.295 1.00 0.00 133 GLN A O 10
ATOM 22255 N N . VAL A 1 134 ? -2.995 -3.526 -7.934 1.00 0.00 134 VAL A N 10
ATOM 22256 C CA . VAL A 1 134 ? -4.279 -3.288 -8.604 1.00 0.00 134 VAL A CA 10
ATOM 22257 C C . VAL A 1 134 ? -5.361 -2.979 -7.566 1.00 0.00 134 VAL A C 10
ATOM 22258 O O . VAL A 1 134 ? -5.901 -1.880 -7.583 1.00 0.00 134 VAL A O 10
ATOM 22271 N N . ILE A 1 135 ? -5.627 -3.862 -6.603 1.00 0.00 135 ILE A N 10
ATOM 22272 C CA . ILE A 1 135 ? -6.654 -3.686 -5.561 1.00 0.00 135 ILE A CA 10
ATOM 22273 C C . ILE A 1 135 ? -6.444 -2.417 -4.702 1.00 0.00 135 ILE A C 10
ATOM 22274 O O . ILE A 1 135 ? -7.414 -1.839 -4.199 1.00 0.00 135 ILE A O 10
ATOM 22289 N N . ASN A 1 136 ? -5.207 -1.920 -4.594 1.00 0.00 136 ASN A N 10
ATOM 22290 C CA . ASN A 1 136 ? -4.853 -0.648 -3.948 1.00 0.00 136 ASN A CA 10
ATOM 22291 C C . ASN A 1 136 ? -5.559 0.588 -4.575 1.00 0.00 136 ASN A C 10
ATOM 22292 O O . ASN A 1 136 ? -5.734 1.593 -3.885 1.00 0.00 136 ASN A O 10
ATOM 22303 N N . GLY A 1 137 ? -6.030 0.525 -5.836 1.00 0.00 137 GLY A N 10
ATOM 22304 C CA . GLY A 1 137 ? -6.868 1.589 -6.430 1.00 0.00 137 GLY A CA 10
ATOM 22305 C C . GLY A 1 137 ? -7.413 1.394 -7.859 1.00 0.00 137 GLY A C 10
ATOM 22306 O O . GLY A 1 137 ? -8.341 2.108 -8.245 1.00 0.00 137 GLY A O 10
ATOM 22310 N N . ALA A 1 138 ? -6.885 0.434 -8.629 1.00 0.00 138 ALA A N 10
ATOM 22311 C CA . ALA A 1 138 ? -7.366 -0.042 -9.935 1.00 0.00 138 ALA A CA 10
ATOM 22312 C C . ALA A 1 138 ? -7.824 1.045 -10.938 1.00 0.00 138 ALA A C 10
ATOM 22313 O O . ALA A 1 138 ? -8.940 1.000 -11.469 1.00 0.00 138 ALA A O 10
ATOM 22320 N N . GLN A 1 139 ? -6.951 2.020 -11.227 1.00 0.00 139 GLN A N 10
ATOM 22321 C CA . GLN A 1 139 ? -7.120 3.012 -12.302 1.00 0.00 139 GLN A CA 10
ATOM 22322 C C . GLN A 1 139 ? -6.984 2.393 -13.720 1.00 0.00 139 GLN A C 10
ATOM 22323 O O . GLN A 1 139 ? -6.103 2.757 -14.501 1.00 0.00 139 GLN A O 10
ATOM 22337 N N . ILE A 1 140 ? -7.856 1.436 -14.051 1.00 0.00 140 ILE A N 10
ATOM 22338 C CA . ILE A 1 140 ? -8.009 0.735 -15.344 1.00 0.00 140 ILE A CA 10
ATOM 22339 C C . ILE A 1 140 ? -6.801 -0.146 -15.756 1.00 0.00 140 ILE A C 10
ATOM 22340 O O . ILE A 1 140 ? -6.980 -1.350 -15.954 1.00 0.00 140 ILE A O 10
ATOM 22355 N N . THR A 1 141 ? -5.585 0.404 -15.854 1.00 0.00 141 THR A N 10
ATOM 22356 C CA . THR A 1 141 ? -4.369 -0.265 -16.386 1.00 0.00 141 THR A CA 10
ATOM 22357 C C . THR A 1 141 ? -3.052 0.181 -15.703 1.00 0.00 141 THR A C 10
ATOM 22358 O O . THR A 1 141 ? -1.957 0.001 -16.252 1.00 0.00 141 THR A O 10
ATOM 22369 N N . ASP A 1 142 ? -3.124 0.735 -14.484 1.00 0.00 142 ASP A N 10
ATOM 22370 C CA . ASP A 1 142 ? -1.957 1.195 -13.703 1.00 0.00 142 ASP A CA 10
ATOM 22371 C C . ASP A 1 142 ? -1.181 0.034 -13.039 1.00 0.00 142 ASP A C 10
ATOM 22372 O O . ASP A 1 142 ? -1.150 -0.123 -11.817 1.00 0.00 142 ASP A O 10
ATOM 22381 N N . VAL A 1 143 ? -0.560 -0.808 -13.874 1.00 0.00 143 VAL A N 10
ATOM 22382 C CA . VAL A 1 143 ? 0.241 -1.987 -13.486 1.00 0.00 143 VAL A CA 10
ATOM 22383 C C . VAL A 1 143 ? 1.297 -2.295 -14.561 1.00 0.00 143 VAL A C 10
ATOM 22384 O O . VAL A 1 143 ? 1.155 -3.194 -15.389 1.00 0.00 143 VAL A O 10
ATOM 22397 N N . ASN A 1 144 ? 2.347 -1.464 -14.610 1.00 0.00 144 ASN A N 10
ATOM 22398 C CA . ASN A 1 144 ? 3.360 -1.417 -15.676 1.00 0.00 144 ASN A CA 10
ATOM 22399 C C . ASN A 1 144 ? 4.418 -2.553 -15.587 1.00 0.00 144 ASN A C 10
ATOM 22400 O O . ASN A 1 144 ? 5.625 -2.324 -15.459 1.00 0.00 144 ASN A O 10
ATOM 22411 N N . VAL A 1 145 ? 3.941 -3.807 -15.593 1.00 0.00 145 VAL A N 10
ATOM 22412 C CA . VAL A 1 145 ? 4.727 -5.058 -15.498 1.00 0.00 145 VAL A CA 10
ATOM 22413 C C . VAL A 1 145 ? 5.456 -5.363 -16.821 1.00 0.00 145 VAL A C 10
ATOM 22414 O O . VAL A 1 145 ? 5.143 -6.307 -17.546 1.00 0.00 145 VAL A O 10
ATOM 22427 N N . SER A 1 146 ? 6.426 -4.515 -17.161 1.00 0.00 146 SER A N 10
ATOM 22428 C CA . SER A 1 146 ? 7.422 -4.731 -18.217 1.00 0.00 146 SER A CA 10
ATOM 22429 C C . SER A 1 146 ? 8.511 -5.739 -17.789 1.00 0.00 146 SER A C 10
ATOM 22430 O O . SER A 1 146 ? 8.581 -6.152 -16.629 1.00 0.00 146 SER A O 10
ATOM 22438 N N . SER A 1 147 ? 9.420 -6.094 -18.710 1.00 0.00 147 SER A N 10
ATOM 22439 C CA . SER A 1 147 ? 10.588 -6.971 -18.466 1.00 0.00 147 SER A CA 10
ATOM 22440 C C . SER A 1 147 ? 11.685 -6.354 -17.561 1.00 0.00 147 SER A C 10
ATOM 22441 O O . SER A 1 147 ? 12.738 -6.954 -17.322 1.00 0.00 147 SER A O 10
ATOM 22449 N N . VAL A 1 148 ? 11.454 -5.138 -17.045 1.00 0.00 148 VAL A N 10
ATOM 22450 C CA . VAL A 1 148 ? 12.268 -4.467 -16.011 1.00 0.00 148 VAL A CA 10
ATOM 22451 C C . VAL A 1 148 ? 12.491 -5.367 -14.777 1.00 0.00 148 VAL A C 10
ATOM 22452 O O . VAL A 1 148 ? 11.646 -6.224 -14.496 1.00 0.00 148 VAL A O 10
ATOM 22465 N N . PRO A 1 149 ? 13.574 -5.182 -13.991 1.00 0.00 149 PRO A N 10
ATOM 22466 C CA . PRO A 1 149 ? 13.879 -5.999 -12.809 1.00 0.00 149 PRO A CA 10
ATOM 22467 C C . PRO A 1 149 ? 12.992 -5.655 -11.590 1.00 0.00 149 PRO A C 10
ATOM 22468 O O . PRO A 1 149 ? 13.483 -5.554 -10.465 1.00 0.00 149 PRO A O 10
ATOM 22479 N N . SER A 1 150 ? 11.680 -5.463 -11.793 1.00 0.00 150 SER A N 10
ATOM 22480 C CA . SER A 1 150 ? 10.676 -5.272 -10.733 1.00 0.00 150 SER A CA 10
ATOM 22481 C C . SER A 1 150 ? 10.438 -6.551 -9.943 1.00 0.00 150 SER A C 10
ATOM 22482 O O . SER A 1 150 ? 9.379 -7.164 -10.043 1.00 0.00 150 SER A O 10
ATOM 22490 N N . VAL A 1 151 ? 11.466 -6.982 -9.204 1.00 0.00 151 VAL A N 10
ATOM 22491 C CA . VAL A 1 151 ? 11.504 -8.170 -8.340 1.00 0.00 151 VAL A CA 10
ATOM 22492 C C . VAL A 1 151 ? 10.757 -9.369 -8.946 1.00 0.00 151 VAL A C 10
ATOM 22493 O O . VAL A 1 151 ? 9.922 -9.980 -8.303 1.00 0.00 151 VAL A O 10
ATOM 22506 N N . ASN A 1 152 ? 10.997 -9.665 -10.230 1.00 0.00 152 ASN A N 10
ATOM 22507 C CA . ASN A 1 152 ? 10.357 -10.794 -10.927 1.00 0.00 152 ASN A CA 10
ATOM 22508 C C . ASN A 1 152 ? 11.256 -11.374 -12.038 1.00 0.00 152 ASN A C 10
ATOM 22509 O O . ASN A 1 152 ? 11.529 -12.574 -12.036 1.00 0.00 152 ASN A O 10
ATOM 22520 N N . ALA A 1 153 ? 11.799 -10.530 -12.926 1.00 0.00 153 ALA A N 10
ATOM 22521 C CA . ALA A 1 153 ? 12.748 -10.945 -13.959 1.00 0.00 153 ALA A CA 10
ATOM 22522 C C . ALA A 1 153 ? 14.043 -11.493 -13.344 1.00 0.00 153 ALA A C 10
ATOM 22523 O O . ALA A 1 153 ? 14.609 -12.475 -13.827 1.00 0.00 153 ALA A O 10
ATOM 22530 N N . ALA A 1 154 ? 14.476 -10.895 -12.228 1.00 0.00 154 ALA A N 10
ATOM 22531 C CA . ALA A 1 154 ? 15.553 -11.421 -11.397 1.00 0.00 154 ALA A CA 10
ATOM 22532 C C . ALA A 1 154 ? 15.175 -12.751 -10.707 1.00 0.00 154 ALA A C 10
ATOM 22533 O O . ALA A 1 154 ? 15.988 -13.675 -10.741 1.00 0.00 154 ALA A O 10
ATOM 22540 N N . LEU A 1 155 ? 13.961 -12.905 -10.139 1.00 0.00 155 LEU A N 10
ATOM 22541 C CA . LEU A 1 155 ? 13.582 -14.131 -9.411 1.00 0.00 155 LEU A CA 10
ATOM 22542 C C . LEU A 1 155 ? 13.749 -15.410 -10.247 1.00 0.00 155 LEU A C 10
ATOM 22543 O O . LEU A 1 155 ? 14.173 -16.429 -9.691 1.00 0.00 155 LEU A O 10
ATOM 22559 N N . VAL A 1 156 ? 13.487 -15.341 -11.561 1.00 0.00 156 VAL A N 10
ATOM 22560 C CA . VAL A 1 156 ? 13.677 -16.453 -12.507 1.00 0.00 156 VAL A CA 10
ATOM 22561 C C . VAL A 1 156 ? 15.082 -17.056 -12.397 1.00 0.00 156 VAL A C 10
ATOM 22562 O O . VAL A 1 156 ? 15.222 -18.281 -12.342 1.00 0.00 156 VAL A O 10
ATOM 22575 N N . SER A 1 157 ? 16.127 -16.217 -12.323 1.00 0.00 157 SER A N 10
ATOM 22576 C CA . SER A 1 157 ? 17.525 -16.652 -12.131 1.00 0.00 157 SER A CA 10
ATOM 22577 C C . SER A 1 157 ? 17.888 -16.783 -10.658 1.00 0.00 157 SER A C 10
ATOM 22578 O O . SER A 1 157 ? 18.705 -17.637 -10.330 1.00 0.00 157 SER A O 10
ATOM 22586 N N . ALA A 1 158 ? 17.274 -15.990 -9.772 1.00 0.00 158 ALA A N 10
ATOM 22587 C CA . ALA A 1 158 ? 17.544 -15.953 -8.333 1.00 0.00 158 ALA A CA 10
ATOM 22588 C C . ALA A 1 158 ? 17.285 -17.304 -7.631 1.00 0.00 158 ALA A C 10
ATOM 22589 O O . ALA A 1 158 ? 18.030 -17.688 -6.728 1.00 0.00 158 ALA A O 10
ATOM 22596 N N . LEU A 1 159 ? 16.227 -18.015 -8.037 1.00 0.00 159 LEU A N 10
ATOM 22597 C CA . LEU A 1 159 ? 15.832 -19.312 -7.470 1.00 0.00 159 LEU A CA 10
ATOM 22598 C C . LEU A 1 159 ? 16.634 -20.497 -8.043 1.00 0.00 159 LEU A C 10
ATOM 22599 O O . LEU A 1 159 ? 16.578 -21.599 -7.491 1.00 0.00 159 LEU A O 10
ATOM 22615 N N . VAL A 1 160 ? 17.386 -20.275 -9.131 1.00 0.00 160 VAL A N 10
ATOM 22616 C CA . VAL A 1 160 ? 18.196 -21.297 -9.847 1.00 0.00 160 VAL A CA 10
ATOM 22617 C C . VAL A 1 160 ? 19.685 -20.857 -9.986 1.00 0.00 160 VAL A C 10
ATOM 22618 O O . VAL A 1 160 ? 20.387 -21.253 -10.913 1.00 0.00 160 VAL A O 10
ATOM 22631 N N . ALA A 1 161 ? 20.126 -20.011 -9.050 1.00 0.00 161 ALA A N 10
ATOM 22632 C CA . ALA A 1 161 ? 21.418 -19.345 -8.992 1.00 0.00 161 ALA A CA 10
ATOM 22633 C C . ALA A 1 161 ? 22.628 -20.348 -9.035 1.00 0.00 161 ALA A C 10
ATOM 22634 O O . ALA A 1 161 ? 22.689 -21.260 -8.173 1.00 0.00 161 ALA A O 10
#

Radius of gyration: 21.81 Å; Cα contacts (8 Å, |Δi|>4): 159; chains: 1; bounding box: 30×75×35 Å

Organism: NCBI:txid2730554

Secondary structure (DSSP, 8-state):
---GGGGSGGGGG---------TT-TT--STT--SSSSSSTTTTTTTTHHHHHHHHHHHHTTSS-TTHHHHHHHHHHHHHHHHHHTTS-S---SSHHHHHHHHHHHHH-TTSTT-SSHHHHHHHHHHHHHHHHHHTT--SS-----SSTTTTHHHHHHH--

Nearest PDB structures (foldseek):
  2k3p-assembly1_A  TM=6.848E-01  e=1.003E-14  Trichonephila antipodiana
  2k3p-assembly1_A  TM=5.671E-01  e=4.606E-14  Trichonephila antipodiana
  2k3p-assembly1_A  TM=6.648E-01  e=8.910E-15  Trichonephila antipodiana
  2k3p-assembly1_A  TM=6.548E-01  e=1.752E-15  Trichonephila antipodiana
  2k3p-assembly1_A  TM=6.499E-01  e=2.154E-12  Trichonephila antipodiana

InterPro domains:
  IPR021001 Spidroin, C-terminal [PF11260] (365-452)
  IPR021915 Tubuliform egg casing silk strands structural domain [PF12042] (3-158)
  IPR021915 Tubuliform egg casing silk strands structural domain [PF12042] (174-306)
  IPR038542 Spidroin, C-terminal domain superfamily [G3DSA:1.10.10.1350] (350-465)
  IPR043070 Spidroin, repetitive domain [G3DSA:1.10.274.60] (1-160)
  IPR043070 Spidroin, repetitive domain [G3DSA:1.10.274.60] (186-314)

Solvent-accessible surface area: 10880 Å² total; per-residue (Å²): 153,30,42,168,114,22,109,64,165,92,77,76,202,84,66,112,129,57,87,68,131,59,53,189,48,114,76,101,65,65,222,128,132,30,84,60,131,87,164,93,40,18,80,114,54,100,69,75,42,31,12,88,45,0,58,76,8,14,107,134,49,90,74,48,125,126,80,6,15,33,52,0,4,61,41,25,41,38,42,24,5,54,28,7,111,67,52,41,136,8,49,77,54,108,74,97,39,37,110,62,16,74,57,10,7,60,66,11,163,6,0,41,110,93,26,36,116,96,1,56,84,18,45,114,91,8,57,122,2,26,106,72,4,30,137,84,45,57,77,170,86,5,66,65,85,30,86,98,59,9,18,46,23,29,0,69,65,13,93,106,126